Protein 8AGE (pdb70)

Foldseek 3Di:
DPVVVVVVVVVVVVLLVVLLVLLLVLQCQQCVPPHQAAFAFPLLVLLVLLVVPLVDDPVCSLQPWDCQELNVPTDRDNQADQCLLSVVLNVVQVCCCPVVVHNDDSSQSLQCLLSVCLSLLLVLQQLLLCLVPHNQLSSQLSSCSSQFQLQSLQRHRNNNDLVSCLSNLVSNLLSLLSVQQVPLDLVSLLVSLVSLLSNLSRDDVSLVVLQLSLVLLVVCVVVVNDDVSSVSNLLSNCVSNVVSSLVRSNCHCCCPVDDSNVSSVVSNVVSVVVVVVVVVVVPVLVCVPDPQFAFDDDVVLCLRFPPLSVLLVVLLVVLVVVPDSSSSSLNSQQVVLVVVCRRGVNSVSSNVSSSSSSSSRSVVVLCVLLVDDPDPPSVVVSCVVVVVVVVVVVVRSVSSSVSSNPPRNHGPQAVPCRDHFNLVVLVCLQPPHDQAAEEEEQQSCRSVSCSRNVGGYSHHDVPPDLVSNLLSLCLQQAFVVVVLVSCVVVVHWKYKFFECQQVQPQPGVLVCNLSSLVSNCVVPVPPGDSQQQAAPVGHRDQEPRTGPSVQRGNRNLQQCPCVLVVDPPRWGARNNPRYIHGPVRHDHDQFWAWDDAGPSRGMTMITGDDADPVRDHSVVVVVVVVDDDPCPDDPDDDPDDDDD/DDDDVRVVVVVVVVVVVVVVVVVVVVVCVVPVD/DVVVVVVVVVPDDDDDDPDDLVCLVVLLVVLVVVLCVLQVVLVVLVVDPDDDVVNVVSNVVSCVVSVVSVVSSVQSVCSNVPNHD/DCPVVVVVVVVVVVVVCVVDVVLVVLVVLLVVLVVQLVVLVVVCVVVVDCPPVLQSCLSNVLSVVLNVLSVQLSVCVVPNDDPADNVRSVVVSVVSNVVSVVVSVVSND/DADDQQKAWAAWEWEWAAQFLWIKIKIKTKMWGQAQDWDFKDKDWDDPVQLVFWDDKWKDFPPDDDTFDWAWDPVIGIIMTGHPDIDGNTDMGIMMIMTIGNDHFAWPQQADAQPDFTKGKDKAFQFDAGSHWYQWYWYKYANAQDKDWDPQDPDPQQAWDDDGRMIIHHTHGTGGHRPRDDMTMMMGTHFAWNKEFAEKEWEWEQDPVVQKIKIKIKTKIATRTRAYPPDDDVVVVVVCVVVVPPDRHHKDFKFKWQADFPKADKAKFFPPGGDPPWDDDGRIIMDGDPDIHGRGDIGIIMMMIMDGNVVFKDADPVDRFKIKGWAWQATTGDRYKYFKYKYKYWAFDPKDWDDWDDPDDFPDWDWDADADDQCPDRHTIIIITMHGIDTHPVRGGIIMTIIGGDVCSVPVRVVVVVVVVVVVVVVVVVVPPDDDDD/DWEKEKEWEQEPDDFADWDPDDDDDQQQHFPDWAWDPDDRTGMITTGGGADAQPDKWKWKADPVVPDTDTWAWDWDDDPPHIYTYTYDYHPVPDQQRVQVCLVDPDFTWMWIWGDDDPDDPSRTGTDTRITIGDDDNPHDPDDPYPPPDDDDDDDDDDDDDDDDDDDDVVVVVVVVVVVVVVVVVVVVCDVDVVPVPDLQDDDPLNVLVVLLVCLVVVLVVLVVVVVVPDDVVVSVVSNVVSCPVSVVSPVVSVVVRD/DEEEEDEVVPPHPVQLVVVVVVCVVLVDDYDYDYQVPDDDEDDQDDPNRGDHQEYEYAFAAADPRVCRHAALVNVVVCQVVQHFYEAEYFAVRHYDRVQVNVVVVFKHKDHHQKWKDAPPDPDPQFDKAKQPQFDDVLQPRDPDIAMATFGTFIWIAGDPDLFKFAGGFDAQRMWIDGPDPDDTPDHGRRTGQWIKGADLVGQIYIYGGGNPRSGPVRCPGRVPVVNSNVCLRSQQAFEKDKDDWAKAFPVRHRCVVPNAAAFGKMKTKIKMWTHGRPATAADDDFAWWKFKDDPHTPDIGTWDFDDDDRRITMTMDPIDTHHQDWFKIKIWTWDRDRSYRTDIDIDIGTHDYDDPVRDDDLVVDPVSPVVVVVVVVVVVVVVVVVVVVVPDDD/DVPVPDPVVVVVVVVLVVQLVVLPVVVCPVDVFAQFDADPVGDTDLFDFQADPDTHNSSSVVSSVLVVLLVVLVCCLVPNLVVCLVVPDPPPPDRVVSSVVSNVVSVVVNLVSVLVVLVSVCRHVVDDDCSSD/DDPDDD

GO terms:
  GO:0008250 oligosaccharyltransferase complex (C, IDA)
  GO:0004579 dolichyl-diphosphooligosaccharide-protein glycotransferase activity (F, IC)
  GO:0005783 endoplasmic reticulum (C, HDA)
  GO:0008250 oligosaccharyltransferase complex (C, IPI)
  GO:0006487 protein N-linked glycosylation (P, IPI)
  GO:0005789 endoplasmic reticulum membrane (C, EXP)
  GO:0004579 dolichyl-diphosphooligosaccharide-protein glycotransferase activity (F, EXP)
  GO:0005515 protein binding (F, IPI)

B-factor: mean 65.54, std 36.22, range [25.06, 151.24]

Nearest PDB structures (foldseek):
  8agc-assembly1_H  TM=9.892E-01  e=3.284E-19  Saccharomyces cerevisiae
  6ezn-assembly1_C  TM=9.845E-01  e=1.274E-16  Saccharomyces cerevisiae S288C
  6c26-assembly1_3  TM=9.675E-01  e=1.336E-13  Saccharomyces cerevisiae S288C
  7oci-assembly1_C  TM=8.495E-01  e=1.668E-05  Saccharomyces cerevisiae S288C
  8agb-assembly1_D  TM=9.969E-01  e=1.946E-13  Saccharomyces cerevisiae

Sequence (2100 aa):
SCVLSVFQTILKLVIFVAIFGAAISSRLFAVIKFESIIHEFDPWFNYRATKYLVNNSFYKFLNWFDDRTWYPLGRVTGGTLYPGLMTTSAFIWHALRNWLGLPIDIRNVCVLFAPLFSGVTAWATYEFTKEIKDASAGLLAAGFIAIVPGYISRSVAGSYDNEAIAITLLMVTFMFWIKAQKTGSIMHATCAALFYFYMVSAWGGYVFITNLIPLHVFLLILMGRYSSKLYSAYTTWYAIGTVASMQIPFVGFLPIRSNDHMAALGVFGLIQIVAFGDFVKGQIPIIASVSEHQPVSWPAFFFDTHFLIWLFPAGVFLLFLDLKDEHVFVIAYSVLCSYFAGVMVRLMLTLTPVICVSAAVALSKIFDIYLDFKKPAALLAKLIVSGSFIFYLYLFVFHSTWVTRTAYSSPSVVLPSLIDDFREAYYWLRMNSDEDSKVAAWWDYGYQIGGMADRTTLVDNNTWNNTHIAIVGKAMASPEEKSYEILKEHDVDYVLVIFGGLIGFGGDDINKFLWMIRISEGIWPEEIKERDFYTAEGEYRVDARASETMRNSLLYKMSYKDFPQLFNGGQATDRVRQQMITPLDVPPLDYFDEVFTSENWMVRIYQLKKDDAQGRTLRDVGELTRSSTKTRRSIKRPELGLRVMISDEQLNSLAITFGIVMMTLIVIYHAVDSTMSTYEQLYKEFHSSKSFQPFIHLDTQPKFAICGLIVTLAVLSSALFAVGSKSSYIKKLFFYTILSVIGSLFAGLTTVFASNSFGVYVDFQETFKTSKRAYFAQIEKYPKLKLIDTFCFFLVLLGVIQCTFIILIRDNFPFNAFLAGFIICVGQFVLLMSLRLQLCNSFPGISKNRAFAEFIVASLILHFVCLHFINYEPPATWENVDYKRTIDVSNAYISETIEITIKNIASEPATEYFTAFESGIFSKVSFFSAYFTNEATFLNSQLLAEIRYGIIQFPNAISPQEEVSLVIKSFYNTVGIPYPEHVGMSEEQHLLWETNRLPLSAYDTKKASFTLIGSSSFEEYHPPNDESLLGKANGNSFEFGPWEDIPRFSSNETLAIVYSHNAPLNQVVNLRRDIWLSHWASTIQFEEYYELTNKAAKLSKGFSRLELMKQIQTQNMRQTHFVTVLDMLLPEGATDHYFTDLVGLVSTSHAERDHFFIRPRFPIFGGWNYNFTVGWTNKLSDFLHVSSGSDEKFVASIPILNGPPDTVYDNVELSVFLPEGAEIFDIDSPVPFTNVSIETQKSYFDLNKGHVKLTFSYRNLISQVANGQVLIKYDYPKSSFFKKPLSIACYIFTALMGVFVLKTLNMNVHVSFPSTAGKSRVMIGKVEPRIGIDETVPTTITVEDPNEVIQVNFAIESTNKPFQNTLLIGLPNKNLEMAFEPEIKDNGKLSMYKYRIDLAKLDAALLQEASRSPEPIKATLILASSTAKPKENLFREILQLNLNFDVDHSDSSLVDKFGIKPEIHHIFHAEPKRVAKPIAVIFVLIIFITILSLIVTWLNSCAAAFNNIPTGVTAVYFLGFIATIVGFEVIFARYYLGTSIFETLFSSLYLGAPGLLTSTKFLRSFGRTLVLYDQSTEPLEEYSVYLKDLEQRNYKLEYLDINSTSTTVDLYDKEQRLFDNIIVFPTKGGKNLARQIPVKQLIKFFENEGNILCMSSPGAVPNTIRLFLNELGIYPSPKGHVIRDYFSPSSEELVVSSNHLLNKYVYNARKSEDFVFGESSAALLENREQIVPILNAPRTSFTESKGKCNSWTSGSQGFLVVGFQNLNNARLVWIGSSDFLKNKNQDSNQEFAKELLKWTFNEKSVIKSVHAVHSHADGTSYDEEPYKIKDKVIYSVGFSEWNGEEWLPHIADDIQFELRQVDPYYRLTLSPSGNDSETQYYTTGEFILPDRHGVFTFLTDYRKIGLSFTTDKDVKAIRHLANDEYPRSWEISNSWVYISAICGVIVAWIFFVVSFVTTSSFSIISSRIIWATLSTFFIICMISAYMFNQIRNTQLAGVGPKGEVMYFLPNEFQHQFAIETQVMVLIYGTLAALVVVLVKGIQFLRSHLYPETKKAYFIDAILASFCALFIYVFFAALTTVFTIKSPAYPFPLLYANATS

Radius of gyration: 46.89 Å; Cα contacts (8 Å, |Δi|>4): 3957; chains: 9; bounding box: 108×102×134 Å

Structure (mmCIF, N/CA/C/O backbone):
data_8AGE
#
_entry.id   8AGE
#
_cell.length_a   1.00
_cell.length_b   1.00
_cell.length_c   1.00
_cell.angle_alpha   90.00
_cell.angle_beta   90.00
_cell.angle_gamma   90.00
#
_symmetry.space_group_name_H-M   'P 1'
#
loop_
_entity.id
_entity.type
_entity.pdbx_description
1 polymer 'Dolichyl-diphosphooligosaccharide--protein glycosyltransferase subunit STT3'
2 polymer 'OST4 isoform 1'
3 polymer 'Dolichyl-diphosphooligosaccharide--protein glycosyltransferase subunit OST5'
4 polymer 'Dolichyl-diphosphooligosaccharide--protein glycosyltransferase subunit OST2'
5 polymer 'Dolichyl-diphosphooligosaccharide--protein glycosyltransferase subunit 1'
6 polymer 'Dolichyl-diphosphooligosaccharide--protein glycosyltransferase subunit 2'
7 polymer 'Dolichyl-diphosphooligosaccharide--protein glycosyltransferase subunit WBP1'
8 polymer 'OST3 isoform 1'
9 polymer PEPTIDE
10 branched alpha-D-mannopyranose-(1-2)-alpha-D-mannopyranose-(1-2)-alpha-D-mannopyranose-(1-3)-[alpha-D-mannopyranose-(1-6)]beta-D-mannopyranose-(1-4)-2-acetamido-2-deoxy-beta-D-glucopyranose-(1-4)-2-acetamido-2-deoxy-beta-D-glucopyranose
11 branched 2-acetamido-2-deoxy-beta-D-glucopyranose-(1-4)-2-acetamido-2-deoxy-beta-D-glucopyranose
12 non-polymer 'MANGANESE (II) ION'
13 non-polymer 1-PALMITOYL-2-LINOLEOYL-SN-GLYCERO-3-PHOSPHOCHOLINE
14 non-polymer PHOSPHATIDYLETHANOLAMINE
15 non-polymer "(2~{S},3~{R},4~{R},5~{S},6~{S})-2-(hydroxymethyl)-6-[(1~{S},2~{R},3~{R},4~{R},5'~{S},6~{S},7~{R},8~{S},9~{R},12~{R},13~{R},15~{S},16~{S},18~{R})-5',7,9,13-tetramethyl-3,15-bis(oxidanyl)spiro[5-oxapentacyclo[10.8.0.0^{2,9}.0^{4,8}.0^{13,18}]icosane-6,2'-oxane]-16-yl]oxy-oxane-3,4,5-triol"
16 non-polymer 2-acetamido-2-deoxy-beta-D-glucopyranose
17 non-polymer 2-[3,6-bis(dimethylamino)xanthen-9-yl]-5-methanoyl-benzoate
18 water water
#
loop_
_atom_site.group_PDB
_atom_site.id
_atom_site.type_symbol
_atom_site.label_atom_id
_atom_site.label_alt_id
_atom_site.label_comp_id
_atom_site.label_asym_id
_atom_site.label_entity_id
_atom_site.label_seq_id
_atom_site.pdbx_PDB_ins_code
_atom_site.Cartn_x
_atom_site.Cartn_y
_atom_site.Cartn_z
_atom_site.occupancy
_atom_site.B_iso_or_equiv
_atom_site.auth_seq_id
_atom_site.auth_comp_id
_atom_site.auth_asym_id
_atom_site.auth_atom_id
_atom_site.pdbx_PDB_model_num
ATOM 1 N N . SER A 1 6 ? 189.778 166.321 193.017 1.00 94.16 6 SER A N 1
ATOM 2 C CA . SER A 1 6 ? 190.739 167.279 192.484 1.00 94.16 6 SER A CA 1
ATOM 3 C C . SER A 1 6 ? 190.095 168.186 191.440 1.00 94.16 6 SER A C 1
ATOM 4 O O . SER A 1 6 ? 188.940 167.991 191.062 1.00 94.16 6 SER A O 1
ATOM 7 N N . CYS A 1 7 ? 190.852 169.180 190.982 1.00 87.72 7 CYS A N 1
ATOM 8 C CA . CYS A 1 7 ? 190.394 170.135 189.980 1.00 87.72 7 CYS A CA 1
ATOM 9 C C . CYS A 1 7 ? 191.048 169.942 188.622 1.00 87.72 7 CYS A C 1
ATOM 10 O O . CYS A 1 7 ? 190.385 170.093 187.596 1.00 87.72 7 CYS A O 1
ATOM 13 N N . VAL A 1 8 ? 192.343 169.617 188.598 1.00 78.36 8 VAL A N 1
ATOM 14 C CA . VAL A 1 8 ? 193.038 169.319 187.349 1.00 78.36 8 VAL A CA 1
ATOM 15 C C . VAL A 1 8 ? 192.414 168.115 186.654 1.00 78.36 8 VAL A C 1
ATOM 16 O O . VAL A 1 8 ? 192.385 168.042 185.419 1.00 78.36 8 VAL A O 1
ATOM 20 N N . LEU A 1 9 ? 191.873 167.176 187.432 1.00 70.20 9 LEU A N 1
ATOM 21 C CA . LEU A 1 9 ? 191.155 166.041 186.859 1.00 70.20 9 LEU A CA 1
ATOM 22 C C . LEU A 1 9 ? 189.950 166.485 186.038 1.00 70.20 9 LEU A C 1
ATOM 23 O O . LEU A 1 9 ? 189.714 165.962 184.944 1.00 70.20 9 LEU A O 1
ATOM 28 N N . SER A 1 10 ? 189.183 167.457 186.535 1.00 67.65 10 SER A N 1
ATOM 29 C CA . SER A 1 10 ? 188.010 167.908 185.792 1.00 67.65 10 SER A CA 1
ATOM 30 C C . SER A 1 10 ? 188.400 168.596 184.487 1.00 67.65 10 SER A C 1
ATOM 31 O O . SER A 1 10 ? 187.765 168.372 183.448 1.00 67.65 10 SER A O 1
ATOM 34 N N . VAL A 1 11 ? 189.435 169.437 184.515 1.00 62.80 11 VAL A N 1
ATOM 35 C CA . VAL A 1 11 ? 189.859 170.118 183.295 1.00 62.80 11 VAL A CA 1
ATOM 36 C C . VAL A 1 11 ? 190.393 169.109 182.287 1.00 62.80 11 VAL A C 1
ATOM 37 O O . VAL A 1 11 ? 190.118 169.200 181.080 1.00 62.80 11 VAL A O 1
ATOM 41 N N . PHE A 1 12 ? 191.156 168.123 182.769 1.00 58.59 12 PHE A N 1
ATOM 42 C CA . PHE A 1 12 ? 191.644 167.064 181.896 1.00 58.59 12 PHE A CA 1
ATOM 43 C C . PHE A 1 12 ? 190.491 166.307 181.253 1.00 58.59 12 PHE A C 1
ATOM 44 O O . PHE A 1 12 ? 190.514 166.032 180.048 1.00 58.59 12 PHE A O 1
ATOM 52 N N . GLN A 1 13 ? 189.463 165.980 182.039 1.00 55.52 13 GLN A N 1
ATOM 53 C CA . GLN A 1 13 ? 188.325 165.247 181.498 1.00 55.52 13 GLN A CA 1
ATOM 54 C C . GLN A 1 13 ? 187.564 166.073 180.469 1.00 55.52 13 GLN A C 1
ATOM 55 O O . GLN A 1 13 ? 187.116 165.539 179.449 1.00 55.52 13 GLN A O 1
ATOM 61 N N . THR A 1 14 ? 187.420 167.378 180.706 1.00 50.99 14 THR A N 1
ATOM 62 C CA . THR A 1 14 ? 186.718 168.225 179.745 1.00 50.99 14 THR A CA 1
ATOM 63 C C . THR A 1 14 ? 187.472 168.300 178.420 1.00 50.99 14 THR A C 1
ATOM 64 O O . THR A 1 14 ? 186.882 168.137 177.340 1.00 50.99 14 THR A O 1
ATOM 68 N N . ILE A 1 15 ? 188.784 168.543 178.484 1.00 48.83 15 ILE A N 1
ATOM 69 C CA . ILE A 1 15 ? 189.581 168.608 177.261 1.00 48.83 15 ILE A CA 1
ATOM 70 C C . ILE A 1 15 ? 189.536 167.275 176.525 1.00 48.83 15 ILE A C 1
ATOM 71 O O . ILE A 1 15 ? 189.409 167.227 175.290 1.00 48.83 15 ILE A O 1
ATOM 76 N N . LEU A 1 16 ? 189.626 166.171 177.271 1.00 44.72 16 LEU A N 1
ATOM 77 C CA . LEU A 1 16 ? 189.598 164.855 176.649 1.00 44.72 16 LEU A CA 1
ATOM 78 C C . LEU A 1 16 ? 188.262 164.596 175.970 1.00 44.72 16 LEU A C 1
ATOM 79 O O . LEU A 1 16 ? 188.220 164.042 174.868 1.00 44.72 16 LEU A O 1
ATOM 84 N N . LYS A 1 17 ? 187.159 164.998 176.605 1.00 42.52 17 LYS A N 1
ATOM 85 C CA . LYS A 1 17 ? 185.848 164.800 175.996 1.00 42.52 17 LYS A CA 1
ATOM 86 C C . LYS A 1 17 ? 185.708 165.609 174.714 1.00 42.52 17 LYS A C 1
ATOM 87 O O . LYS A 1 17 ? 185.136 165.130 173.726 1.00 42.52 17 LYS A O 1
ATOM 93 N N . LEU A 1 18 ? 186.233 166.835 174.704 1.00 43.37 18 LEU A N 1
ATOM 94 C CA . LEU A 1 18 ? 186.168 167.641 173.487 1.00 43.37 18 LEU A CA 1
ATOM 95 C C . LEU A 1 18 ? 186.944 166.983 172.349 1.00 43.37 18 LEU A C 1
ATOM 96 O O . LEU A 1 18 ? 186.446 166.873 171.217 1.00 43.37 18 LEU A O 1
ATOM 101 N N . VAL A 1 19 ? 188.165 166.523 172.635 1.00 39.46 19 VAL A N 1
ATOM 102 C CA . VAL A 1 19 ? 188.966 165.877 171.595 1.00 39.46 19 VAL A CA 1
ATOM 103 C C . VAL A 1 19 ? 188.289 164.596 171.113 1.00 39.46 19 VAL A C 1
ATOM 104 O O . VAL A 1 19 ? 188.279 164.289 169.910 1.00 39.46 19 VAL A O 1
ATOM 108 N N . ILE A 1 20 ? 187.704 163.836 172.040 1.00 39.28 20 ILE A N 1
ATOM 109 C CA . ILE A 1 20 ? 187.037 162.590 171.680 1.00 39.28 20 ILE A CA 1
ATOM 110 C C . ILE A 1 20 ? 185.857 162.860 170.760 1.00 39.28 20 ILE A C 1
ATOM 111 O O . ILE A 1 20 ? 185.645 162.142 169.776 1.00 39.28 20 ILE A O 1
ATOM 116 N N . PHE A 1 21 ? 185.071 163.897 171.054 1.00 37.80 21 PHE A N 1
ATOM 117 C CA . PHE A 1 21 ? 183.921 164.183 170.203 1.00 37.80 21 PHE A CA 1
ATOM 118 C C . PHE A 1 21 ? 184.346 164.696 168.833 1.00 37.80 21 PHE A C 1
ATOM 119 O O . PHE A 1 21 ? 183.683 164.400 167.828 1.00 37.80 21 PHE A O 1
ATOM 127 N N . VAL A 1 22 ? 185.458 165.432 168.763 1.00 37.97 22 VAL A N 1
ATOM 128 C CA . VAL A 1 22 ? 185.991 165.820 167.458 1.00 37.97 22 VAL A CA 1
ATOM 129 C C . VAL A 1 22 ? 186.344 164.579 166.645 1.00 37.97 22 VAL A C 1
ATOM 130 O O . VAL A 1 22 ? 185.992 164.460 165.461 1.00 37.97 22 VAL A O 1
ATOM 134 N N . ALA A 1 23 ? 187.035 163.626 167.278 1.00 36.50 23 ALA A N 1
ATOM 135 C CA . ALA A 1 23 ? 187.402 162.401 166.573 1.00 36.50 23 ALA A CA 1
ATOM 136 C C . ALA A 1 23 ? 186.172 161.598 166.167 1.00 36.50 23 ALA A C 1
ATOM 137 O O . ALA A 1 23 ? 186.166 160.969 165.104 1.00 36.50 23 ALA A O 1
ATOM 139 N N . ILE A 1 24 ? 185.121 161.626 166.987 1.00 37.39 24 ILE A N 1
ATOM 140 C CA . ILE A 1 24 ? 183.894 160.900 166.667 1.00 37.39 24 ILE A CA 1
ATOM 141 C C . ILE A 1 24 ? 183.241 161.481 165.419 1.00 37.39 24 ILE A C 1
ATOM 142 O O . ILE A 1 24 ? 182.842 160.747 164.505 1.00 37.39 24 ILE A O 1
ATOM 147 N N . PHE A 1 25 ? 183.111 162.809 165.370 1.00 39.24 25 PHE A N 1
ATOM 148 C CA . PHE A 1 25 ? 182.552 163.457 164.185 1.00 39.24 25 PHE A CA 1
ATOM 149 C C . PHE A 1 25 ? 183.369 163.123 162.943 1.00 39.24 25 PHE A C 1
ATOM 150 O O . PHE A 1 25 ? 182.815 162.780 161.886 1.00 39.24 25 PHE A O 1
ATOM 158 N N . GLY A 1 26 ? 184.696 163.221 163.055 1.00 37.73 26 GLY A N 1
ATOM 159 C CA . GLY A 1 26 ? 185.543 162.920 161.913 1.00 37.73 26 GLY A CA 1
ATOM 160 C C . GLY A 1 26 ? 185.363 161.499 161.418 1.00 37.73 26 GLY A C 1
ATOM 161 O O . GLY A 1 26 ? 185.225 161.259 160.214 1.00 37.73 26 GLY A O 1
ATOM 162 N N . ALA A 1 27 ? 185.359 160.536 162.343 1.00 36.46 27 ALA A N 1
ATOM 163 C CA . ALA A 1 27 ? 185.206 159.136 161.966 1.00 36.46 27 ALA A CA 1
ATOM 164 C C . ALA A 1 27 ? 183.872 158.897 161.277 1.00 36.46 27 ALA A C 1
ATOM 165 O O . ALA A 1 27 ? 183.811 158.239 160.232 1.00 36.46 27 ALA A O 1
ATOM 167 N N . ALA A 1 28 ? 182.791 159.440 161.842 1.00 34.97 28 ALA A N 1
ATOM 168 C CA . ALA A 1 28 ? 181.476 159.251 161.240 1.00 34.97 28 ALA A CA 1
ATOM 169 C C . ALA A 1 28 ? 181.440 159.773 159.809 1.00 34.97 28 ALA A C 1
ATOM 170 O O . ALA A 1 28 ? 181.058 159.049 158.878 1.00 34.97 28 ALA A O 1
ATOM 172 N N . ILE A 1 29 ? 181.874 161.018 159.603 1.00 36.39 29 ILE A N 1
ATOM 173 C CA . ILE A 1 29 ? 181.747 161.610 158.274 1.00 36.39 29 ILE A CA 1
ATOM 174 C C . ILE A 1 29 ? 182.650 160.898 157.269 1.00 36.39 29 ILE A C 1
ATOM 175 O O . ILE A 1 29 ? 182.239 160.619 156.130 1.00 36.39 29 ILE A O 1
ATOM 180 N N . SER A 1 30 ? 183.891 160.592 157.666 1.00 36.94 30 SER A N 1
ATOM 181 C CA . SER A 1 30 ? 184.787 159.881 156.763 1.00 36.94 30 SER A CA 1
ATOM 182 C C . SER A 1 30 ? 184.245 158.507 156.403 1.00 36.94 30 SER A C 1
ATOM 183 O O . SER A 1 30 ? 184.446 158.039 155.278 1.00 36.94 30 SER A O 1
ATOM 186 N N . SER A 1 31 ? 183.545 157.851 157.332 1.00 36.49 31 SER A N 1
ATOM 187 C CA . SER A 1 31 ? 182.943 156.564 157.011 1.00 36.49 31 SER A CA 1
ATOM 188 C C . SER A 1 31 ? 181.794 156.712 156.023 1.00 36.49 31 SER A C 1
ATOM 189 O O . SER A 1 31 ? 181.590 155.831 155.182 1.00 36.49 31 SER A O 1
ATOM 192 N N . ARG A 1 32 ? 181.030 157.804 156.105 1.00 35.20 32 ARG A N 1
ATOM 193 C CA . ARG A 1 32 ? 179.911 157.936 155.174 1.00 35.20 32 ARG A CA 1
ATOM 194 C C . ARG A 1 32 ? 180.330 158.382 153.776 1.00 35.20 32 ARG A C 1
ATOM 195 O O . ARG A 1 32 ? 179.595 158.119 152.820 1.00 35.20 32 ARG A O 1
ATOM 203 N N . LEU A 1 33 ? 181.473 159.054 153.626 1.00 36.15 33 LEU A N 1
ATOM 204 C CA . LEU A 1 33 ? 181.796 159.693 152.344 1.00 36.15 33 LEU A CA 1
ATOM 205 C C . LEU A 1 33 ? 182.283 158.739 151.238 1.00 36.15 33 LEU A C 1
ATOM 206 O O . LEU A 1 33 ? 182.748 159.229 150.201 1.00 36.15 33 LEU A O 1
ATOM 211 N N . PHE A 1 34 ? 182.159 157.418 151.392 1.00 37.26 34 PHE A N 1
ATOM 212 C CA . PHE A 1 34 ? 182.800 156.498 150.451 1.00 37.26 34 PHE A CA 1
ATOM 213 C C . PHE A 1 34 ? 182.179 156.569 149.059 1.00 37.26 34 PHE A C 1
ATOM 214 O O . PHE A 1 34 ? 182.893 156.670 148.052 1.00 37.26 34 PHE A O 1
ATOM 222 N N . ALA A 1 35 ? 180.849 156.526 148.979 1.00 38.67 35 ALA A N 1
ATOM 223 C CA . ALA A 1 35 ? 180.196 156.518 147.675 1.00 38.67 35 ALA A CA 1
ATOM 224 C C . ALA A 1 35 ? 180.314 157.864 146.977 1.00 38.67 35 ALA A C 1
ATOM 225 O O . ALA A 1 35 ? 180.391 157.914 145.746 1.00 38.67 35 ALA A O 1
ATOM 227 N N . VAL A 1 36 ? 180.328 158.961 147.735 1.00 37.61 36 VAL A N 1
ATOM 228 C CA . VAL A 1 36 ? 180.497 160.269 147.116 1.00 37.61 36 VAL A CA 1
ATOM 229 C C . VAL A 1 36 ? 181.915 160.418 146.584 1.00 37.61 36 VAL A C 1
ATOM 230 O O . VAL A 1 36 ? 182.133 161.012 145.521 1.00 37.61 36 VAL A O 1
ATOM 234 N N . ILE A 1 37 ? 182.902 159.875 147.300 1.00 39.87 37 ILE A N 1
ATOM 235 C CA . ILE A 1 37 ? 184.279 159.995 146.836 1.00 39.87 37 ILE A CA 1
ATOM 236 C C . ILE A 1 37 ? 184.517 159.113 145.617 1.00 39.87 37 ILE A C 1
ATOM 237 O O . ILE A 1 37 ? 185.254 159.491 144.698 1.00 39.87 37 ILE A O 1
ATOM 242 N N . LYS A 1 38 ? 183.878 157.943 145.563 1.00 43.91 38 LYS A N 1
ATOM 243 C CA . LYS A 1 38 ? 184.219 157.003 144.499 1.00 43.91 38 LYS A CA 1
ATOM 244 C C . LYS A 1 38 ? 183.566 157.378 143.173 1.00 43.91 38 LYS A C 1
ATOM 245 O O . LYS A 1 38 ? 184.257 157.569 142.167 1.00 43.91 38 LYS A O 1
ATOM 251 N N . PHE A 1 39 ? 182.237 157.482 143.140 1.00 43.15 39 PHE A N 1
ATOM 252 C CA . PHE A 1 39 ? 181.549 157.740 141.869 1.00 43.15 39 PHE A CA 1
ATOM 253 C C . PHE A 1 39 ? 181.303 159.228 141.641 1.00 43.15 39 PHE A C 1
ATOM 254 O O . PHE A 1 39 ? 181.899 159.833 140.746 1.00 43.15 39 PHE A O 1
ATOM 262 N N . GLU A 1 40 ? 180.452 159.831 142.468 1.00 39.82 40 GLU A N 1
ATOM 263 C CA . GLU A 1 40 ? 180.076 161.238 142.366 1.00 39.82 40 GLU A CA 1
ATOM 264 C C . GLU A 1 40 ? 179.069 161.524 143.472 1.00 39.82 40 GLU A C 1
ATOM 265 O O . GLU A 1 40 ? 178.628 160.618 144.183 1.00 39.82 40 GLU A O 1
ATOM 271 N N . SER A 1 41 ? 178.695 162.795 143.596 1.00 37.50 41 SER A N 1
ATOM 272 C CA . SER A 1 41 ? 177.654 163.205 144.535 1.00 37.50 41 SER A CA 1
ATOM 273 C C . SER A 1 41 ? 176.341 163.064 143.781 1.00 37.50 41 SER A C 1
ATOM 274 O O . SER A 1 41 ? 175.924 163.967 143.053 1.00 37.50 41 SER A O 1
ATOM 277 N N . ILE A 1 42 ? 175.684 161.919 143.967 1.00 37.88 42 ILE A N 1
ATOM 278 C CA . ILE A 1 42 ? 174.470 161.568 143.247 1.00 37.88 42 ILE A CA 1
ATOM 279 C C . ILE A 1 42 ? 173.477 160.902 144.190 1.00 37.88 42 ILE A C 1
ATOM 280 O O . ILE A 1 42 ? 173.835 160.356 145.235 1.00 37.88 42 ILE A O 1
ATOM 285 N N . ILE A 1 43 ? 172.218 160.979 143.803 1.00 36.17 43 ILE A N 1
ATOM 286 C CA . ILE A 1 43 ? 171.091 160.425 144.541 1.00 36.17 43 ILE A CA 1
ATOM 287 C C . ILE A 1 43 ? 171.052 158.916 144.325 1.00 36.17 43 ILE A C 1
ATOM 288 O O . ILE A 1 43 ? 171.294 158.407 143.225 1.00 36.17 43 ILE A O 1
ATOM 293 N N . HIS A 1 44 ? 170.730 158.213 145.396 1.00 37.20 44 HIS A N 1
ATOM 294 C CA . HIS A 1 44 ? 170.764 156.779 145.639 1.00 37.20 44 HIS A CA 1
ATOM 295 C C . HIS A 1 44 ? 169.365 156.194 145.493 1.00 37.20 44 HIS A C 1
ATOM 296 O O . HIS A 1 44 ? 168.382 156.918 145.344 1.00 37.20 44 HIS A O 1
ATOM 303 N N . GLU A 1 45 ? 169.298 154.863 145.621 1.00 40.30 45 GLU A N 1
ATOM 304 C CA . GLU A 1 45 ? 168.100 154.021 145.575 1.00 40.30 45 GLU A CA 1
ATOM 305 C C . GLU A 1 45 ? 166.808 154.676 145.093 1.00 40.30 45 GLU A C 1
ATOM 306 O O . GLU A 1 45 ? 166.839 155.390 144.088 1.00 40.30 45 GLU A O 1
ATOM 312 N N . PHE A 1 46 ? 165.654 154.373 145.676 1.00 37.47 46 PHE A N 1
ATOM 313 C CA . PHE A 1 46 ? 164.395 154.809 145.079 1.00 37.47 46 PHE A CA 1
ATOM 314 C C . PHE A 1 46 ? 163.634 155.828 145.914 1.00 37.47 46 PHE A C 1
ATOM 315 O O . PHE A 1 46 ? 163.257 156.865 145.362 1.00 37.47 46 PHE A O 1
ATOM 323 N N . ASP A 1 47 ? 163.356 155.593 147.187 1.00 40.16 47 ASP A N 1
ATOM 324 C CA . ASP A 1 47 ? 162.595 156.599 147.923 1.00 40.16 47 ASP A CA 1
ATOM 325 C C . ASP A 1 47 ? 163.335 157.936 147.997 1.00 40.16 47 ASP A C 1
ATOM 326 O O . ASP A 1 47 ? 162.667 158.985 147.880 1.00 40.16 47 ASP A O 1
ATOM 331 N N . PRO A 1 48 ? 164.671 157.993 148.231 1.00 33.36 48 PRO A N 1
ATOM 332 C CA . PRO A 1 48 ? 165.361 159.289 148.186 1.00 33.36 48 PRO A CA 1
ATOM 333 C C . PRO A 1 48 ? 165.061 160.128 146.949 1.00 33.36 48 PRO A C 1
ATOM 334 O O . PRO A 1 48 ? 165.173 161.350 147.017 1.00 33.36 48 PRO A O 1
ATOM 338 N N . TRP A 1 49 ? 164.666 159.519 145.826 1.00 31.92 49 TRP A N 1
ATOM 339 C CA . TRP A 1 49 ? 164.384 160.314 144.630 1.00 31.92 49 TRP A CA 1
ATOM 340 C C . TRP A 1 49 ? 163.090 161.102 144.776 1.00 31.92 49 TRP A C 1
ATOM 341 O O . TRP A 1 49 ? 163.023 162.278 144.396 1.00 31.92 49 TRP A O 1
ATOM 352 N N . PHE A 1 50 ? 162.065 160.488 145.363 1.00 31.19 50 PHE A N 1
ATOM 353 C CA . PHE A 1 50 ? 160.861 161.243 145.678 1.00 31.19 50 PHE A CA 1
ATOM 354 C C . PHE A 1 50 ? 161.147 162.300 146.731 1.00 31.19 50 PHE A C 1
ATOM 355 O O . PHE A 1 50 ? 160.645 163.427 146.638 1.00 31.19 50 PHE A O 1
ATOM 363 N N . ASN A 1 51 ? 161.946 161.956 147.745 1.00 31.40 51 ASN A N 1
ATOM 364 C CA . ASN A 1 51 ? 162.294 162.955 148.752 1.00 31.40 51 ASN A CA 1
ATOM 365 C C . ASN A 1 51 ? 163.006 164.149 148.123 1.00 31.40 51 ASN A C 1
ATOM 366 O O . ASN A 1 51 ? 162.728 165.304 148.467 1.00 31.40 51 ASN A O 1
ATOM 371 N N . TYR A 1 52 ? 163.904 163.888 147.173 1.00 31.11 52 TYR A N 1
ATOM 372 C CA . TYR A 1 52 ? 164.670 164.949 146.531 1.00 31.11 52 TYR A CA 1
ATOM 373 C C . TYR A 1 52 ? 163.792 165.800 145.623 1.00 31.11 52 TYR A C 1
ATOM 374 O O . TYR A 1 52 ? 163.951 167.025 145.569 1.00 31.11 52 TYR A O 1
ATOM 383 N N . ARG A 1 53 ? 162.831 165.180 144.934 1.00 32.42 53 ARG A N 1
ATOM 384 C CA . ARG A 1 53 ? 161.951 165.962 144.072 1.00 32.42 53 ARG A CA 1
ATOM 385 C C . ARG A 1 53 ? 160.976 166.797 144.891 1.00 32.42 53 ARG A C 1
ATOM 386 O O . ARG A 1 53 ? 160.649 167.927 144.505 1.00 32.42 53 ARG A O 1
ATOM 394 N N . ALA A 1 54 ? 160.596 166.312 146.073 1.00 31.44 54 ALA A N 1
ATOM 395 C CA . ALA A 1 54 ? 159.755 167.111 146.957 1.00 31.44 54 ALA A CA 1
ATOM 396 C C . ALA A 1 54 ? 160.537 168.271 147.555 1.00 31.44 54 ALA A C 1
ATOM 397 O O . ALA A 1 54 ? 160.007 169.381 147.680 1.00 31.44 54 ALA A O 1
ATOM 399 N N . THR A 1 55 ? 161.797 168.043 147.929 1.00 33.06 55 THR A N 1
ATOM 400 C CA . THR A 1 55 ? 162.601 169.140 148.458 1.00 33.06 55 THR A CA 1
ATOM 401 C C . THR A 1 55 ? 162.854 170.198 147.389 1.00 33.06 55 THR A C 1
ATOM 402 O O . THR A 1 55 ? 162.833 171.400 147.681 1.00 33.06 55 THR A O 1
ATOM 406 N N . LYS A 1 56 ? 163.102 169.774 146.146 1.00 32.14 56 LYS A N 1
ATOM 407 C CA . LYS A 1 56 ? 163.230 170.733 145.052 1.00 32.14 56 LYS A CA 1
ATOM 408 C C . LYS A 1 56 ? 161.953 171.545 144.880 1.00 32.14 56 LYS A C 1
ATOM 409 O O . LYS A 1 56 ? 161.999 172.772 144.723 1.00 32.14 56 LYS A O 1
ATOM 415 N N . TYR A 1 57 ? 160.798 170.873 144.890 1.00 31.06 57 TYR A N 1
ATOM 416 C CA . TYR A 1 57 ? 159.540 171.598 144.749 1.00 31.06 57 TYR A CA 1
ATOM 417 C C . TYR A 1 57 ? 159.347 172.590 145.889 1.00 31.06 57 TYR A C 1
ATOM 418 O O . TYR A 1 57 ? 158.800 173.678 145.686 1.00 31.06 57 TYR A O 1
ATOM 427 N N . LEU A 1 58 ? 159.789 172.233 147.096 1.00 31.20 58 LEU A N 1
ATOM 428 C CA . LEU A 1 58 ? 159.646 173.150 148.222 1.00 31.20 58 LEU A CA 1
ATOM 429 C C . LEU A 1 58 ? 160.555 174.361 148.063 1.00 31.20 58 LEU A C 1
ATOM 430 O O . LEU A 1 58 ? 160.136 175.492 148.327 1.00 31.20 58 LEU A O 1
ATOM 435 N N . VAL A 1 59 ? 161.802 174.153 147.637 1.00 32.26 59 VAL A N 1
ATOM 436 C CA . VAL A 1 59 ? 162.731 175.278 147.585 1.00 32.26 59 VAL A CA 1
ATOM 437 C C . VAL A 1 59 ? 162.489 176.166 146.372 1.00 32.26 59 VAL A C 1
ATOM 438 O O . VAL A 1 59 ? 162.912 177.327 146.376 1.00 32.26 59 VAL A O 1
ATOM 442 N N . ASN A 1 60 ? 161.826 175.662 145.330 1.00 33.91 60 ASN A N 1
ATOM 443 C CA . ASN A 1 60 ? 161.507 176.518 144.192 1.00 33.91 60 ASN A CA 1
ATOM 444 C C . ASN A 1 60 ? 160.227 177.310 144.435 1.00 33.91 60 ASN A C 1
ATOM 445 O O . ASN A 1 60 ? 160.176 178.517 144.176 1.00 33.91 60 ASN A O 1
ATOM 450 N N . ASN A 1 61 ? 159.185 176.648 144.926 1.00 34.10 61 ASN A N 1
ATOM 451 C CA . ASN A 1 61 ? 157.934 177.296 145.288 1.00 34.10 61 ASN A CA 1
ATOM 452 C C . ASN A 1 61 ? 157.969 177.697 146.762 1.00 34.10 61 ASN A C 1
ATOM 453 O O . ASN A 1 61 ? 159.027 177.731 147.392 1.00 34.10 61 ASN A O 1
ATOM 458 N N . SER A 1 62 ? 156.815 178.045 147.322 1.00 35.05 62 SER A N 1
ATOM 459 C CA . SER A 1 62 ? 156.720 178.460 148.711 1.00 35.05 62 SER A CA 1
ATOM 460 C C . SER A 1 62 ? 156.320 177.289 149.606 1.00 35.05 62 SER A C 1
ATOM 461 O O . SER A 1 62 ? 156.142 176.154 149.160 1.00 35.05 62 SER A O 1
ATOM 464 N N . PHE A 1 63 ? 156.188 177.580 150.903 1.00 37.36 63 PHE A N 1
ATOM 465 C CA . PHE A 1 63 ? 155.734 176.580 151.865 1.00 37.36 63 PHE A CA 1
ATOM 466 C C . PHE A 1 63 ? 154.252 176.279 151.687 1.00 37.36 63 PHE A C 1
ATOM 467 O O . PHE A 1 63 ? 153.821 175.127 151.828 1.00 37.36 63 PHE A O 1
ATOM 475 N N . TYR A 1 64 ? 153.456 177.308 151.388 1.00 38.89 64 TYR A N 1
ATOM 476 C CA . TYR A 1 64 ? 152.031 177.112 151.159 1.00 38.89 64 TYR A CA 1
ATOM 477 C C . TYR A 1 64 ? 151.788 176.205 149.962 1.00 38.89 64 TYR A C 1
ATOM 478 O O . TYR A 1 64 ? 150.930 175.317 150.010 1.00 38.89 64 TYR A O 1
ATOM 487 N N . LYS A 1 65 ? 152.536 176.411 148.877 1.00 37.30 65 LYS A N 1
ATOM 488 C CA . LYS A 1 65 ? 152.381 175.564 147.700 1.00 37.30 65 LYS A CA 1
ATOM 489 C C . LYS A 1 65 ? 152.833 174.137 147.973 1.00 37.30 65 LYS A C 1
ATOM 490 O O . LYS A 1 65 ? 152.268 173.192 147.414 1.00 37.30 65 LYS A O 1
ATOM 496 N N . PHE A 1 66 ? 153.845 173.963 148.823 1.00 33.41 66 PHE A N 1
ATOM 497 C CA . PHE A 1 66 ? 154.326 172.625 149.141 1.00 33.41 66 PHE A CA 1
ATOM 498 C C . PHE A 1 66 ? 153.323 171.864 149.997 1.00 33.41 66 PHE A C 1
ATOM 499 O O . PHE A 1 66 ? 153.073 170.677 149.760 1.00 33.41 66 PHE A O 1
ATOM 507 N N . LEU A 1 67 ? 152.736 172.526 150.997 1.00 36.91 67 LEU A N 1
ATOM 508 C CA . LEU A 1 67 ? 151.777 171.844 151.857 1.00 36.91 67 LEU A CA 1
ATOM 509 C C . LEU A 1 67 ? 150.466 171.547 151.144 1.00 36.91 67 LEU A C 1
ATOM 510 O O . LEU A 1 67 ? 149.706 170.690 151.604 1.00 36.91 67 LEU A O 1
ATOM 515 N N . ASN A 1 68 ? 150.187 172.228 150.036 1.00 38.45 68 ASN A N 1
ATOM 516 C CA . ASN A 1 68 ? 148.967 172.029 149.264 1.00 38.45 68 ASN A CA 1
ATOM 517 C C . ASN A 1 68 ? 149.292 171.480 147.882 1.00 38.45 68 ASN A C 1
ATOM 518 O O . ASN A 1 68 ? 148.605 171.777 146.905 1.00 38.45 68 ASN A O 1
ATOM 523 N N . TRP A 1 69 ? 150.343 170.673 147.796 1.00 32.62 69 TRP A N 1
ATOM 524 C CA . TRP A 1 69 ? 150.851 170.202 146.519 1.00 32.62 69 TRP A CA 1
ATOM 525 C C . TRP A 1 69 ? 149.963 169.095 145.969 1.00 32.62 69 TRP A C 1
ATOM 526 O O . TRP A 1 69 ? 149.703 168.097 146.648 1.00 32.62 69 TRP A O 1
ATOM 537 N N . PHE A 1 70 ? 149.490 169.282 144.740 1.00 31.86 70 PHE A N 1
ATOM 538 C CA . PHE A 1 70 ? 148.810 168.242 143.976 1.00 31.86 70 PHE A CA 1
ATOM 539 C C . PHE A 1 70 ? 149.550 168.100 142.655 1.00 31.86 70 PHE A C 1
ATOM 540 O O . PHE A 1 70 ? 149.541 169.024 141.834 1.00 31.86 70 PHE A O 1
ATOM 548 N N . ASP A 1 71 ? 150.194 166.957 142.445 1.00 36.65 71 ASP A N 1
ATOM 549 C CA . ASP A 1 71 ? 150.960 166.719 141.231 1.00 36.65 71 ASP A CA 1
ATOM 550 C C . ASP A 1 71 ? 150.194 165.780 140.312 1.00 36.65 71 ASP A C 1
ATOM 551 O O . ASP A 1 71 ? 149.687 164.744 140.753 1.00 36.65 71 ASP A O 1
ATOM 556 N N . ASP A 1 72 ? 150.115 166.152 139.036 1.00 37.57 72 ASP A N 1
ATOM 557 C CA . ASP A 1 72 ? 149.468 165.353 138.008 1.00 37.57 72 ASP A CA 1
ATOM 558 C C . ASP A 1 72 ? 150.469 164.574 137.167 1.00 37.57 72 ASP A C 1
ATOM 559 O O . ASP A 1 72 ? 150.156 164.192 136.035 1.00 37.57 72 ASP A O 1
ATOM 564 N N . ARG A 1 73 ? 151.669 164.338 137.695 1.00 38.52 73 ARG A N 1
ATOM 565 C CA . ARG A 1 73 ? 152.712 163.610 136.988 1.00 38.52 73 ARG A CA 1
ATOM 566 C C . ARG A 1 73 ? 152.994 162.250 137.611 1.00 38.52 73 ARG A C 1
ATOM 567 O O . ARG A 1 73 ? 153.955 161.585 137.216 1.00 38.52 73 ARG A O 1
ATOM 575 N N . THR A 1 74 ? 152.182 161.827 138.575 1.00 46.73 74 THR A N 1
ATOM 576 C CA . THR A 1 74 ? 152.306 160.519 139.197 1.00 46.73 74 THR A CA 1
ATOM 577 C C . THR A 1 74 ? 150.916 159.919 139.320 1.00 46.73 74 THR A C 1
ATOM 578 O O . THR A 1 74 ? 149.958 160.632 139.627 1.00 46.73 74 THR A O 1
ATOM 582 N N . TRP A 1 75 ? 150.811 158.615 139.076 1.00 56.76 75 TRP A N 1
ATOM 583 C CA . TRP A 1 75 ? 149.530 157.912 139.080 1.00 56.76 75 TRP A CA 1
ATOM 584 C C . TRP A 1 75 ? 148.554 158.590 138.122 1.00 56.76 75 TRP A C 1
ATOM 585 O O . TRP A 1 75 ? 147.503 159.093 138.516 1.00 56.76 75 TRP A O 1
ATOM 596 N N . TYR A 1 76 ? 148.920 158.567 136.838 1.00 46.60 76 TYR A N 1
ATOM 597 C CA . TYR A 1 76 ? 148.491 159.551 135.848 1.00 46.60 76 TYR A CA 1
ATOM 598 C C . TYR A 1 76 ? 147.001 159.886 135.902 1.00 46.60 76 TYR A C 1
ATOM 599 O O . TYR A 1 76 ? 146.662 161.046 136.166 1.00 46.60 76 TYR A O 1
ATOM 608 N N . PRO A 1 77 ? 146.078 158.947 135.666 1.00 39.87 77 PRO A N 1
ATOM 609 C CA . PRO A 1 77 ? 144.666 159.349 135.610 1.00 39.87 77 PRO A CA 1
ATOM 610 C C . PRO A 1 77 ? 144.128 159.814 136.948 1.00 39.87 77 PRO A C 1
ATOM 611 O O . PRO A 1 77 ? 143.149 160.567 136.975 1.00 39.87 77 PRO A O 1
ATOM 615 N N . LEU A 1 78 ? 144.751 159.411 138.052 1.00 34.45 78 LEU A N 1
ATOM 616 C CA . LEU A 1 78 ? 144.251 159.704 139.386 1.00 34.45 78 LEU A CA 1
ATOM 617 C C . LEU A 1 78 ? 144.963 160.866 140.055 1.00 34.45 78 LEU A C 1
ATOM 618 O O . LEU A 1 78 ? 144.348 161.572 140.858 1.00 34.45 78 LEU A O 1
ATOM 623 N N . GLY A 1 79 ? 146.234 161.082 139.748 1.00 40.11 79 GLY A N 1
ATOM 624 C CA . GLY A 1 79 ? 147.026 162.051 140.476 1.00 40.11 79 GLY A CA 1
ATOM 625 C C . GLY A 1 79 ? 147.241 161.615 141.914 1.00 40.11 79 GLY A C 1
ATOM 626 O O . GLY A 1 79 ? 146.820 160.548 142.350 1.00 40.11 79 GLY A O 1
ATOM 627 N N . ARG A 1 80 ? 147.922 162.475 142.663 1.00 34.45 80 ARG A N 1
ATOM 628 C CA . ARG A 1 80 ? 148.185 162.199 144.068 1.00 34.45 80 ARG A CA 1
ATOM 629 C C . ARG A 1 80 ? 148.160 163.501 144.850 1.00 34.45 80 ARG A C 1
ATOM 630 O O . ARG A 1 80 ? 148.833 164.463 144.472 1.00 34.45 80 ARG A O 1
ATOM 638 N N . VAL A 1 81 ? 147.384 163.531 145.932 1.00 34.16 81 VAL A N 1
ATOM 639 C CA . VAL A 1 81 ? 147.423 164.654 146.864 1.00 34.16 81 VAL A CA 1
ATOM 640 C C . VAL A 1 81 ? 148.677 164.470 147.713 1.00 34.16 81 VAL A C 1
ATOM 641 O O . VAL A 1 81 ? 148.671 163.739 148.704 1.00 34.16 81 VAL A O 1
ATOM 645 N N . THR A 1 82 ? 149.763 165.130 147.317 1.00 34.59 82 THR A N 1
ATOM 646 C CA . THR A 1 82 ? 151.053 164.922 147.956 1.00 34.59 82 THR A CA 1
ATOM 647 C C . THR A 1 82 ? 151.181 165.671 149.273 1.00 34.59 82 THR A C 1
ATOM 648 O O . THR A 1 82 ? 152.010 165.295 150.105 1.00 34.59 82 THR A O 1
ATOM 652 N N . GLY A 1 83 ? 150.374 166.710 149.486 1.00 35.48 83 GLY A N 1
ATOM 653 C CA . GLY A 1 83 ? 150.470 167.460 150.726 1.00 35.48 83 GLY A CA 1
ATOM 654 C C . GLY A 1 83 ? 150.041 166.655 151.938 1.00 35.48 83 GLY A C 1
ATOM 655 O O . GLY A 1 83 ? 150.718 166.658 152.969 1.00 35.48 83 GLY A O 1
ATOM 656 N N . GLY A 1 84 ? 148.917 165.956 151.832 1.00 33.57 84 GLY A N 1
ATOM 657 C CA . GLY A 1 84 ? 148.356 165.218 152.942 1.00 33.57 84 GLY A CA 1
ATOM 658 C C . GLY A 1 84 ? 148.637 163.733 152.959 1.00 33.57 84 GLY A C 1
ATOM 659 O O . GLY A 1 84 ? 147.988 163.006 153.720 1.00 33.57 84 GLY A O 1
ATOM 660 N N . THR A 1 85 ? 149.568 163.251 152.143 1.00 34.89 85 THR A N 1
ATOM 661 C CA . THR A 1 85 ? 149.987 161.853 152.134 1.00 34.89 85 THR A CA 1
ATOM 662 C C . THR A 1 85 ? 151.505 161.772 152.145 1.00 34.89 85 THR A C 1
ATOM 663 O O . THR A 1 85 ? 152.124 161.024 151.387 1.00 34.89 85 THR A O 1
ATOM 667 N N . LEU A 1 86 ? 152.128 162.554 153.022 1.00 35.50 86 LEU A N 1
ATOM 668 C CA . LEU A 1 86 ? 153.575 162.695 153.023 1.00 35.50 86 LEU A CA 1
ATOM 669 C C . LEU A 1 86 ? 154.021 163.205 154.385 1.00 35.50 86 LEU A C 1
ATOM 670 O O . LEU A 1 86 ? 153.300 163.955 155.047 1.00 35.50 86 LEU A O 1
ATOM 675 N N . TYR A 1 87 ? 155.219 162.787 154.797 1.00 35.13 87 TYR A N 1
ATOM 676 C CA . TYR A 1 87 ? 155.804 163.222 156.057 1.00 35.13 87 TYR A CA 1
ATOM 677 C C . TYR A 1 87 ? 156.758 164.377 155.783 1.00 35.13 87 TYR A C 1
ATOM 678 O O . TYR A 1 87 ? 157.884 164.148 155.318 1.00 35.13 87 TYR A O 1
ATOM 687 N N . PRO A 1 88 ? 156.376 165.622 156.068 1.00 34.70 88 PRO A N 1
ATOM 688 C CA . PRO A 1 88 ? 157.125 166.768 155.540 1.00 34.70 88 PRO A CA 1
ATOM 689 C C . PRO A 1 88 ? 158.280 167.240 156.410 1.00 34.70 88 PRO A C 1
ATOM 690 O O . PRO A 1 88 ? 158.780 168.350 156.210 1.00 34.70 88 PRO A O 1
ATOM 694 N N . GLY A 1 89 ? 158.725 166.425 157.366 1.00 35.06 89 GLY A N 1
ATOM 695 C CA . GLY A 1 89 ? 159.770 166.877 158.271 1.00 35.06 89 GLY A CA 1
ATOM 696 C C . GLY A 1 89 ? 161.146 166.906 157.633 1.00 35.06 89 GLY A C 1
ATOM 697 O O . GLY A 1 89 ? 161.911 167.856 157.830 1.00 35.06 89 GLY A O 1
ATOM 698 N N . LEU A 1 90 ? 161.474 165.879 156.849 1.00 34.24 90 LEU A N 1
ATOM 699 C CA . LEU A 1 90 ? 162.788 165.801 156.217 1.00 34.24 90 LEU A CA 1
ATOM 700 C C . LEU A 1 90 ? 162.982 166.920 155.201 1.00 34.24 90 LEU A C 1
ATOM 701 O O . LEU A 1 90 ? 164.020 167.594 155.193 1.00 34.24 90 LEU A O 1
ATOM 706 N N . MET A 1 91 ? 161.989 167.134 154.335 1.00 34.40 91 MET A N 1
ATOM 707 C CA . MET A 1 91 ? 162.094 168.189 153.332 1.00 34.40 91 MET A CA 1
ATOM 708 C C . MET A 1 91 ? 162.155 169.561 153.984 1.00 34.40 91 MET A C 1
ATOM 709 O O . MET A 1 91 ? 162.905 170.435 153.539 1.00 34.40 91 MET A O 1
ATOM 714 N N . THR A 1 92 ? 161.379 169.763 155.049 1.00 36.01 92 THR A N 1
ATOM 715 C CA . THR A 1 92 ? 161.388 171.046 155.739 1.00 36.01 92 THR A CA 1
ATOM 716 C C . THR A 1 92 ? 162.739 171.316 156.386 1.00 36.01 92 THR A C 1
ATOM 717 O O . THR A 1 92 ? 163.260 172.433 156.302 1.00 36.01 92 THR A O 1
ATOM 721 N N . THR A 1 93 ? 163.334 170.300 157.016 1.00 35.33 93 THR A N 1
ATOM 722 C CA . THR A 1 93 ? 164.649 170.487 157.619 1.00 35.33 93 THR A CA 1
ATOM 723 C C . THR A 1 93 ? 165.714 170.756 156.563 1.00 35.33 93 THR A C 1
ATOM 724 O O . THR A 1 93 ? 166.571 171.630 156.747 1.00 35.33 93 THR A O 1
ATOM 728 N N . SER A 1 94 ? 165.677 170.018 155.449 1.00 34.03 94 SER A N 1
ATOM 729 C CA . SER A 1 94 ? 166.642 170.258 154.381 1.00 34.03 94 SER A CA 1
ATOM 730 C C . SER A 1 94 ? 166.505 171.665 153.820 1.00 34.03 94 SER A C 1
ATOM 731 O O . SER A 1 94 ? 167.509 172.343 153.574 1.00 34.03 94 SER A O 1
ATOM 734 N N . ALA A 1 95 ? 165.270 172.127 153.616 1.00 33.98 95 ALA A N 1
ATOM 735 C CA . ALA A 1 95 ? 165.066 173.459 153.063 1.00 33.98 95 ALA A CA 1
ATOM 736 C C . ALA A 1 95 ? 165.495 174.538 154.047 1.00 33.98 95 ALA A C 1
ATOM 737 O O . ALA A 1 95 ? 166.031 175.575 153.643 1.00 33.98 95 ALA A O 1
ATOM 739 N N . PHE A 1 96 ? 165.282 174.310 155.345 1.00 35.35 96 PHE A N 1
ATOM 740 C CA . PHE A 1 96 ? 165.748 175.273 156.337 1.00 35.35 96 PHE A CA 1
ATOM 741 C C . PHE A 1 96 ? 167.268 175.351 156.360 1.00 35.35 96 PHE A C 1
ATOM 742 O O . PHE A 1 96 ? 167.835 176.445 156.452 1.00 35.35 96 PHE A O 1
ATOM 750 N N . ILE A 1 97 ? 167.944 174.204 156.278 1.00 33.80 97 ILE A N 1
ATOM 751 C CA . ILE A 1 97 ? 169.405 174.211 156.242 1.00 33.80 97 ILE A CA 1
ATOM 752 C C . ILE A 1 97 ? 169.905 174.918 154.988 1.00 33.80 97 ILE A C 1
ATOM 753 O O . ILE A 1 97 ? 170.862 175.701 155.036 1.00 33.80 97 ILE A O 1
ATOM 758 N N . TRP A 1 98 ? 169.256 174.663 153.849 1.00 34.13 98 TRP A N 1
ATOM 759 C CA . TRP A 1 98 ? 169.609 175.340 152.603 1.00 34.13 98 TRP A CA 1
ATOM 760 C C . TRP A 1 98 ? 169.479 176.853 152.741 1.00 34.13 98 TRP A C 1
ATOM 761 O O . TRP A 1 98 ? 170.401 177.603 152.399 1.00 34.13 98 TRP A O 1
ATOM 772 N N . HIS A 1 99 ? 168.334 177.316 153.246 1.00 37.74 99 HIS A N 1
ATOM 773 C CA . HIS A 1 99 ? 168.104 178.747 153.413 1.00 37.74 99 HIS A CA 1
ATOM 774 C C . HIS A 1 99 ? 169.108 179.372 154.374 1.00 37.74 99 HIS A C 1
ATOM 775 O O . HIS A 1 99 ? 169.618 180.470 154.122 1.00 37.74 99 HIS A O 1
ATOM 782 N N . ALA A 1 100 ? 169.403 178.691 155.483 1.00 38.10 100 ALA A N 1
ATOM 783 C CA . ALA A 1 100 ? 170.331 179.244 156.464 1.00 38.10 100 ALA A CA 1
ATOM 784 C C . ALA A 1 100 ? 171.746 179.324 155.912 1.00 38.10 100 ALA A C 1
ATOM 785 O O . ALA A 1 100 ? 172.467 180.290 156.184 1.00 38.10 100 ALA A O 1
ATOM 787 N N . LEU A 1 101 ? 172.169 178.321 155.141 1.00 36.21 101 LEU A N 1
ATOM 788 C CA . LEU A 1 101 ? 173.481 178.393 154.508 1.00 36.21 101 LEU A CA 1
ATOM 789 C C . LEU A 1 101 ? 173.530 179.508 153.475 1.00 36.21 101 LEU A C 1
ATOM 790 O O . LEU A 1 101 ? 174.550 180.192 153.337 1.00 36.21 101 LEU A O 1
ATOM 795 N N . ARG A 1 102 ? 172.437 179.707 152.742 1.00 36.46 102 ARG A N 1
ATOM 796 C CA . ARG A 1 102 ? 172.447 180.659 151.641 1.00 36.46 102 ARG A CA 1
ATOM 797 C C . ARG A 1 102 ? 172.355 182.106 152.109 1.00 36.46 102 ARG A C 1
ATOM 798 O O . ARG A 1 102 ? 172.959 182.987 151.488 1.00 36.46 102 ARG A O 1
ATOM 806 N N . ASN A 1 103 ? 171.634 182.382 153.198 1.00 41.89 103 ASN A N 1
ATOM 807 C CA . ASN A 1 103 ? 171.383 183.763 153.594 1.00 41.89 103 ASN A CA 1
ATOM 808 C C . ASN A 1 103 ? 172.094 184.209 154.862 1.00 41.89 103 ASN A C 1
ATOM 809 O O . ASN A 1 103 ? 172.332 185.406 155.018 1.00 41.89 103 ASN A O 1
ATOM 814 N N . TRP A 1 104 ? 172.439 183.303 155.775 1.00 40.84 104 TRP A N 1
ATOM 815 C CA . TRP A 1 104 ? 173.070 183.734 157.016 1.00 40.84 104 TRP A CA 1
ATOM 816 C C . TRP A 1 104 ? 174.565 183.467 157.060 1.00 40.84 104 TRP A C 1
ATOM 817 O O . TRP A 1 104 ? 175.270 184.123 157.834 1.00 40.84 104 TRP A O 1
ATOM 828 N N . LEU A 1 105 ? 175.064 182.530 156.260 1.00 38.73 105 LEU A N 1
ATOM 829 C CA . LEU A 1 105 ? 176.493 182.293 156.159 1.00 38.73 105 LEU A CA 1
ATOM 830 C C . LEU A 1 105 ? 177.056 182.743 154.822 1.00 38.73 105 LEU A C 1
ATOM 831 O O . LEU A 1 105 ? 178.276 182.703 154.636 1.00 38.73 105 LEU A O 1
ATOM 836 N N . GLY A 1 106 ? 176.201 183.169 153.897 1.00 38.36 106 GLY A N 1
ATOM 837 C CA . GLY A 1 106 ? 176.633 183.558 152.574 1.00 38.36 106 GLY A CA 1
ATOM 838 C C . GLY A 1 106 ? 177.276 182.422 151.811 1.00 38.36 106 GLY A C 1
ATOM 839 O O . GLY A 1 106 ? 178.361 182.600 151.267 1.00 38.36 106 GLY A O 1
ATOM 840 N N . LEU A 1 107 ? 176.615 181.269 151.734 1.00 39.01 107 LEU A N 1
ATOM 841 C CA . LEU A 1 107 ? 177.176 180.074 151.098 1.00 39.01 107 LEU A CA 1
ATOM 842 C C . LEU A 1 107 ? 176.098 179.394 150.271 1.00 39.01 107 LEU A C 1
ATOM 843 O O . LEU A 1 107 ? 175.445 178.446 150.723 1.00 39.01 107 LEU A O 1
ATOM 848 N N . PRO A 1 108 ? 175.888 179.850 149.038 1.00 36.79 108 PRO A N 1
ATOM 849 C CA . PRO A 1 108 ? 174.828 179.273 148.198 1.00 36.79 108 PRO A CA 1
ATOM 850 C C . PRO A 1 108 ? 175.120 177.866 147.700 1.00 36.79 108 PRO A C 1
ATOM 851 O O . PRO A 1 108 ? 175.473 177.677 146.533 1.00 36.79 108 PRO A O 1
ATOM 855 N N . ILE A 1 109 ? 174.976 176.873 148.569 1.00 37.41 109 ILE A N 1
ATOM 856 C CA . ILE A 1 109 ? 175.275 175.493 148.206 1.00 37.41 109 ILE A CA 1
ATOM 857 C C . ILE A 1 109 ? 174.096 174.915 147.438 1.00 37.41 109 ILE A C 1
ATOM 858 O O . ILE A 1 109 ? 172.934 175.224 147.727 1.00 37.41 109 ILE A O 1
ATOM 863 N N . ASP A 1 110 ? 174.395 174.080 146.446 1.00 37.75 110 ASP A N 1
ATOM 864 C CA . ASP A 1 110 ? 173.355 173.455 145.641 1.00 37.75 110 ASP A CA 1
ATOM 865 C C . ASP A 1 110 ? 172.458 172.586 146.513 1.00 37.75 110 ASP A C 1
ATOM 866 O O . ASP A 1 110 ? 172.925 171.914 147.436 1.00 37.75 110 ASP A O 1
ATOM 871 N N . ILE A 1 111 ? 171.155 172.608 146.221 1.00 34.89 111 ILE A N 1
ATOM 872 C CA . ILE A 1 111 ? 170.202 171.829 147.010 1.00 34.89 111 ILE A CA 1
ATOM 873 C C . ILE A 1 111 ? 170.508 170.339 146.910 1.00 34.89 111 ILE A C 1
ATOM 874 O O . ILE A 1 111 ? 170.346 169.592 147.883 1.00 34.89 111 ILE A O 1
ATOM 879 N N . ARG A 1 112 ? 170.950 169.879 145.735 1.00 34.63 112 ARG A N 1
ATOM 880 C CA . ARG A 1 112 ? 171.305 168.473 145.578 1.00 34.63 112 ARG A CA 1
ATOM 881 C C . ARG A 1 112 ? 172.404 168.070 146.551 1.00 34.63 112 ARG A C 1
ATOM 882 O O . ARG A 1 112 ? 172.327 167.011 147.181 1.00 34.63 112 ARG A O 1
ATOM 890 N N . ASN A 1 113 ? 173.423 168.916 146.707 1.00 36.60 113 ASN A N 1
ATOM 891 C CA . ASN A 1 113 ? 174.501 168.616 147.643 1.00 36.60 113 ASN A CA 1
ATOM 892 C C . ASN A 1 113 ? 174.002 168.618 149.081 1.00 36.60 113 ASN A C 1
ATOM 893 O O . ASN A 1 113 ? 174.460 167.818 149.904 1.00 36.60 113 ASN A O 1
ATOM 898 N N . VAL A 1 114 ? 173.062 169.507 149.401 1.00 36.29 114 VAL A N 1
ATOM 899 C CA . VAL A 1 114 ? 172.483 169.532 150.741 1.00 36.29 114 VAL A CA 1
ATOM 900 C C . VAL A 1 114 ? 171.778 168.214 151.037 1.00 36.29 114 VAL A C 1
ATOM 901 O O . VAL A 1 114 ? 172.002 167.590 152.081 1.00 36.29 114 VAL A O 1
ATOM 905 N N . CYS A 1 115 ? 170.918 167.765 150.120 1.00 35.93 115 CYS A N 1
ATOM 906 C CA . CYS A 1 115 ? 170.224 166.501 150.347 1.00 35.93 115 CYS A CA 1
ATOM 907 C C . CYS A 1 115 ? 171.174 165.309 150.307 1.00 35.93 115 CYS A C 1
ATOM 908 O O . CYS A 1 115 ? 170.887 164.275 150.917 1.00 35.93 115 CYS A O 1
ATOM 911 N N . VAL A 1 116 ? 172.303 165.426 149.608 1.00 35.35 116 VAL A N 1
ATOM 912 C CA . VAL A 1 116 ? 173.257 164.321 149.572 1.00 35.35 116 VAL A CA 1
ATOM 913 C C . VAL A 1 116 ? 174.007 164.212 150.895 1.00 35.35 116 VAL A C 1
ATOM 914 O O . VAL A 1 116 ? 174.195 163.112 151.426 1.00 35.35 116 VAL A O 1
ATOM 918 N N . LEU A 1 117 ? 174.429 165.342 151.456 1.00 36.53 117 LEU A N 1
ATOM 919 C CA . LEU A 1 117 ? 175.205 165.353 152.690 1.00 36.53 117 LEU A CA 1
ATOM 920 C C . LEU A 1 117 ? 174.348 165.542 153.936 1.00 36.53 117 LEU A C 1
ATOM 921 O O . LEU A 1 117 ? 174.895 165.787 155.015 1.00 36.53 117 LEU A O 1
ATOM 926 N N . PHE A 1 118 ? 173.023 165.457 153.806 1.00 35.70 118 PHE A N 1
ATOM 927 C CA . PHE A 1 118 ? 172.143 165.573 154.965 1.00 35.70 118 PHE A CA 1
ATOM 928 C C . PHE A 1 118 ? 172.482 164.556 156.052 1.00 35.70 118 PHE A C 1
ATOM 929 O O . PHE A 1 118 ? 172.608 164.912 157.228 1.00 35.70 118 PHE A O 1
ATOM 937 N N . ALA A 1 119 ? 172.626 163.286 155.684 1.00 36.09 119 ALA A N 1
ATOM 938 C CA . ALA A 1 119 ? 172.748 162.211 156.669 1.00 36.09 119 ALA A CA 1
ATOM 939 C C . ALA A 1 119 ? 174.107 162.172 157.373 1.00 36.09 119 ALA A C 1
ATOM 940 O O . ALA A 1 119 ? 174.153 161.951 158.595 1.00 36.09 119 ALA A O 1
ATOM 942 N N . PRO A 1 120 ? 175.231 162.348 156.663 1.00 35.54 120 PRO A N 1
ATOM 943 C CA . PRO A 1 120 ? 176.511 162.479 157.375 1.00 35.54 120 PRO A CA 1
ATOM 944 C C . PRO A 1 120 ? 176.526 163.607 158.388 1.00 35.54 120 PRO A C 1
ATOM 945 O O . PRO A 1 120 ? 177.262 163.529 159.378 1.00 35.54 120 PRO A O 1
ATOM 949 N N . LEU A 1 121 ? 175.731 164.654 158.171 1.00 37.45 121 LEU A N 1
ATOM 950 C CA . LEU A 1 121 ? 175.684 165.759 159.121 1.00 37.45 121 LEU A CA 1
ATOM 951 C C . LEU A 1 121 ? 174.966 165.360 160.404 1.00 37.45 121 LEU A C 1
ATOM 952 O O . LEU A 1 121 ? 175.357 165.783 161.497 1.00 37.45 121 LEU A O 1
ATOM 957 N N . PHE A 1 122 ? 173.919 164.546 160.295 1.00 36.63 122 PHE A N 1
ATOM 958 C CA . PHE A 1 122 ? 173.117 164.169 161.450 1.00 36.63 122 PHE A CA 1
ATOM 959 C C . PHE A 1 122 ? 173.627 162.922 162.157 1.00 36.63 122 PHE A C 1
ATOM 960 O O . PHE A 1 122 ? 173.160 162.622 163.264 1.00 36.63 122 PHE A O 1
ATOM 968 N N . SER A 1 123 ? 174.564 162.188 161.552 1.00 36.38 123 SER A N 1
ATOM 969 C CA . SER A 1 123 ? 175.192 161.082 162.271 1.00 36.38 123 SER A CA 1
ATOM 970 C C . SER A 1 123 ? 175.854 161.561 163.561 1.00 36.38 123 SER A C 1
ATOM 971 O O . SER A 1 123 ? 175.787 160.882 164.595 1.00 36.38 123 SER A O 1
ATOM 974 N N . GLY A 1 124 ? 176.474 162.741 163.532 1.00 34.45 124 GLY A N 1
ATOM 975 C CA . GLY A 1 124 ? 177.115 163.255 164.732 1.00 34.45 124 GLY A CA 1
ATOM 976 C C . GLY A 1 124 ? 176.123 163.664 165.804 1.00 34.45 124 GLY A C 1
ATOM 977 O O . GLY A 1 124 ? 176.377 163.489 167.000 1.00 34.45 124 GLY A O 1
ATOM 978 N N . VAL A 1 125 ? 174.978 164.210 165.395 1.00 34.09 125 VAL A N 1
ATOM 979 C CA . VAL A 1 125 ? 173.941 164.541 166.365 1.00 34.09 125 VAL A CA 1
ATOM 980 C C . VAL A 1 125 ? 173.373 163.273 166.985 1.00 34.09 125 VAL A C 1
ATOM 981 O O . VAL A 1 125 ? 173.068 163.233 168.184 1.00 34.09 125 VAL A O 1
ATOM 985 N N . THR A 1 126 ? 173.237 162.212 166.187 1.00 34.20 126 THR A N 1
ATOM 986 C CA . THR A 1 126 ? 172.825 160.926 166.742 1.00 34.20 126 THR A CA 1
ATOM 987 C C . THR A 1 126 ? 173.841 160.413 167.754 1.00 34.20 126 THR A C 1
ATOM 988 O O . THR A 1 126 ? 173.470 159.881 168.808 1.00 34.20 126 THR A O 1
ATOM 992 N N . ALA A 1 127 ? 175.131 160.571 167.453 1.00 31.99 127 ALA A N 1
ATOM 993 C CA . ALA A 1 127 ? 176.169 160.156 168.392 1.00 31.99 127 ALA A CA 1
ATOM 994 C C . ALA A 1 127 ? 176.074 160.929 169.703 1.00 31.99 127 ALA A C 1
ATOM 995 O O . ALA A 1 127 ? 176.169 160.347 170.791 1.00 31.99 127 ALA A O 1
ATOM 997 N N . TRP A 1 128 ? 175.890 162.248 169.620 1.00 32.97 128 TRP A N 1
ATOM 998 C CA . TRP A 1 128 ? 175.776 163.046 170.840 1.00 32.97 128 TRP A CA 1
ATOM 999 C C . TRP A 1 128 ? 174.543 162.653 171.647 1.00 32.97 128 TRP A C 1
ATOM 1000 O O . TRP A 1 128 ? 174.594 162.586 172.883 1.00 32.97 128 TRP A O 1
ATOM 1011 N N . ALA A 1 129 ? 173.419 162.403 170.970 1.00 32.50 129 ALA A N 1
ATOM 1012 C CA . ALA A 1 129 ? 172.207 162.029 171.689 1.00 32.50 129 ALA A CA 1
ATOM 1013 C C . ALA A 1 129 ? 172.355 160.669 172.353 1.00 32.50 129 ALA A C 1
ATOM 1014 O O . ALA A 1 129 ? 171.839 160.459 173.457 1.00 32.50 129 ALA A O 1
ATOM 1016 N N . THR A 1 130 ? 173.076 159.747 171.713 1.00 32.52 130 THR A N 1
ATOM 1017 C CA . THR A 1 130 ? 173.341 158.457 172.339 1.00 32.52 130 THR A CA 1
ATOM 1018 C C . THR A 1 130 ? 174.244 158.621 173.551 1.00 32.52 130 THR A C 1
ATOM 1019 O O . THR A 1 130 ? 174.050 157.954 174.574 1.00 32.52 130 THR A O 1
ATOM 1023 N N . TYR A 1 131 ? 175.229 159.515 173.456 1.00 33.65 131 TYR A N 1
ATOM 1024 C CA . TYR A 1 131 ? 176.070 159.816 174.609 1.00 33.65 131 TYR A CA 1
ATOM 1025 C C . TYR A 1 131 ? 175.232 160.319 175.777 1.00 33.65 131 TYR A C 1
ATOM 1026 O O . TYR A 1 131 ? 175.400 159.868 176.912 1.00 33.65 131 TYR A O 1
ATOM 1035 N N . GLU A 1 132 ? 174.334 161.270 175.516 1.00 36.26 132 GLU A N 1
ATOM 1036 C CA . GLU A 1 132 ? 173.497 161.815 176.585 1.00 36.26 132 GLU A CA 1
ATOM 1037 C C . GLU A 1 132 ? 172.589 160.748 177.190 1.00 36.26 132 GLU A C 1
ATOM 1038 O O . GLU A 1 132 ? 172.468 160.642 178.417 1.00 36.26 132 GLU A O 1
ATOM 1044 N N . PHE A 1 133 ? 171.926 159.957 176.344 1.00 33.45 133 PHE A N 1
ATOM 1045 C CA . PHE A 1 133 ? 171.038 158.913 176.849 1.00 33.45 133 PHE A CA 1
ATOM 1046 C C . PHE A 1 133 ? 171.795 157.902 177.708 1.00 33.45 133 PHE A C 1
ATOM 1047 O O . PHE A 1 133 ? 171.354 157.548 178.813 1.00 33.45 133 PHE A O 1
ATOM 1055 N N . THR A 1 134 ? 172.971 157.468 177.248 1.00 33.01 134 THR A N 1
ATOM 1056 C CA . THR A 1 134 ? 173.735 156.511 178.036 1.00 33.01 134 THR A CA 1
ATOM 1057 C C . THR A 1 134 ? 174.319 157.148 179.288 1.00 33.01 134 THR A C 1
ATOM 1058 O O . THR A 1 134 ? 174.538 156.452 180.284 1.00 33.01 134 THR A O 1
ATOM 1062 N N . LYS A 1 135 ? 174.583 158.458 179.269 1.00 34.20 135 LYS A N 1
ATOM 1063 C CA . LYS A 1 135 ? 174.983 159.106 180.509 1.00 34.20 135 LYS A CA 1
ATOM 1064 C C . LYS A 1 135 ? 173.818 159.130 181.478 1.00 34.20 135 LYS A C 1
ATOM 1065 O O . LYS A 1 135 ? 174.016 159.121 182.698 1.00 34.20 135 LYS A O 1
ATOM 1071 N N . GLU A 1 136 ? 172.597 159.147 180.946 1.00 36.15 136 GLU A N 1
ATOM 1072 C CA . GLU A 1 136 ? 171.431 159.091 181.811 1.00 36.15 136 GLU A CA 1
ATOM 1073 C C . GLU A 1 136 ? 171.249 157.692 182.370 1.00 36.15 136 GLU A C 1
ATOM 1074 O O . GLU A 1 136 ? 170.615 157.531 183.417 1.00 36.15 136 GLU A O 1
ATOM 1080 N N . ILE A 1 137 ? 171.800 156.681 181.698 1.00 33.87 137 ILE A N 1
ATOM 1081 C CA . ILE A 1 137 ? 171.633 155.305 182.157 1.00 33.87 137 ILE A CA 1
ATOM 1082 C C . ILE A 1 137 ? 172.681 154.985 183.217 1.00 33.87 137 ILE A C 1
ATOM 1083 O O . ILE A 1 137 ? 172.339 154.739 184.378 1.00 33.87 137 ILE A O 1
ATOM 1088 N N . LYS A 1 138 ? 173.962 154.958 182.835 1.00 35.74 138 LYS A N 1
ATOM 1089 C CA . LYS A 1 138 ? 175.016 154.598 183.778 1.00 35.74 138 LYS A CA 1
ATOM 1090 C C . LYS A 1 138 ? 175.911 155.765 184.180 1.00 35.74 138 LYS A C 1
ATOM 1091 O O . LYS A 1 138 ? 175.918 156.152 185.351 1.00 35.74 138 LYS A O 1
ATOM 1097 N N . ASP A 1 139 ? 176.642 156.358 183.240 1.00 36.98 139 ASP A N 1
ATOM 1098 C CA . ASP A 1 139 ? 177.610 157.421 183.529 1.00 36.98 139 ASP A CA 1
ATOM 1099 C C . ASP A 1 139 ? 178.145 157.950 182.202 1.00 36.98 139 ASP A C 1
ATOM 1100 O O . ASP A 1 139 ? 177.695 157.541 181.125 1.00 36.98 139 ASP A O 1
ATOM 1105 N N . ALA A 1 140 ? 179.132 158.848 182.279 1.00 36.79 140 ALA A N 1
ATOM 1106 C CA . ALA A 1 140 ? 179.644 159.518 181.088 1.00 36.79 140 ALA A CA 1
ATOM 1107 C C . ALA A 1 140 ? 180.602 158.642 180.290 1.00 36.79 140 ALA A C 1
ATOM 1108 O O . ALA A 1 140 ? 180.653 158.756 179.062 1.00 36.79 140 ALA A O 1
ATOM 1110 N N . SER A 1 141 ? 181.386 157.794 180.958 1.00 34.89 141 SER A N 1
ATOM 1111 C CA . SER A 1 141 ? 182.293 156.895 180.247 1.00 34.89 141 SER A CA 1
ATOM 1112 C C . SER A 1 141 ? 181.521 155.899 179.389 1.00 34.89 141 SER A C 1
ATOM 1113 O O . SER A 1 141 ? 181.878 155.645 178.228 1.00 34.89 141 SER A O 1
ATOM 1116 N N . ALA A 1 142 ? 180.440 155.343 179.938 1.00 32.89 142 ALA A N 1
ATOM 1117 C CA . ALA A 1 142 ? 179.564 154.486 179.150 1.00 32.89 142 ALA A CA 1
ATOM 1118 C C . ALA A 1 142 ? 178.931 155.257 178.003 1.00 32.89 142 ALA A C 1
ATOM 1119 O O . ALA A 1 142 ? 178.735 154.709 176.914 1.00 32.89 142 ALA A O 1
ATOM 1121 N N . GLY A 1 143 ? 178.603 156.530 178.223 1.00 32.74 143 GLY A N 1
ATOM 1122 C CA . GLY A 1 143 ? 178.050 157.326 177.143 1.00 32.74 143 GLY A CA 1
ATOM 1123 C C . GLY A 1 143 ? 179.046 157.551 176.023 1.00 32.74 143 GLY A C 1
ATOM 1124 O O . GLY A 1 143 ? 178.683 157.530 174.845 1.00 32.74 143 GLY A O 1
ATOM 1125 N N . LEU A 1 144 ? 180.314 157.768 176.373 1.00 33.36 144 LEU A N 1
ATOM 1126 C CA . LEU A 1 144 ? 181.343 157.926 175.352 1.00 33.36 144 LEU A CA 1
ATOM 1127 C C . LEU A 1 144 ? 181.539 156.634 174.572 1.00 33.36 144 LEU A C 1
ATOM 1128 O O . LEU A 1 144 ? 181.710 156.660 173.347 1.00 33.36 144 LEU A O 1
ATOM 1133 N N . LEU A 1 145 ? 181.506 155.494 175.265 1.00 31.26 145 LEU A N 1
ATOM 1134 C CA . LEU A 1 145 ? 181.579 154.213 174.567 1.00 31.26 145 LEU A CA 1
ATOM 1135 C C . LEU A 1 145 ? 180.398 154.031 173.620 1.00 31.26 145 LEU A C 1
ATOM 1136 O O . LEU A 1 145 ? 180.570 153.587 172.481 1.00 31.26 145 LEU A O 1
ATOM 1141 N N . ALA A 1 146 ? 179.191 154.375 174.075 1.00 30.89 146 ALA A N 1
ATOM 1142 C CA . ALA A 1 146 ? 178.007 154.235 173.233 1.00 30.89 146 ALA A CA 1
ATOM 1143 C C . ALA A 1 146 ? 178.076 155.144 172.014 1.00 30.89 146 ALA A C 1
ATOM 1144 O O . ALA A 1 146 ? 177.671 154.751 170.915 1.00 30.89 146 ALA A O 1
ATOM 1146 N N . ALA A 1 147 ? 178.572 156.368 172.192 1.00 30.95 147 ALA A N 1
ATOM 1147 C CA . ALA A 1 147 ? 178.708 157.277 171.061 1.00 30.95 147 ALA A CA 1
ATOM 1148 C C . ALA A 1 147 ? 179.733 156.761 170.062 1.00 30.95 147 ALA A C 1
ATOM 1149 O O . ALA A 1 147 ? 179.488 156.777 168.850 1.00 30.95 147 ALA A O 1
ATOM 1151 N N . GLY A 1 148 ? 180.881 156.290 170.551 1.00 29.57 148 GLY A N 1
ATOM 1152 C CA . GLY A 1 148 ? 181.860 155.690 169.661 1.00 29.57 148 GLY A CA 1
ATOM 1153 C C . GLY A 1 148 ? 181.307 154.499 168.904 1.00 29.57 148 GLY A C 1
ATOM 1154 O O . GLY A 1 148 ? 181.608 154.306 167.725 1.00 29.57 148 GLY A O 1
ATOM 1155 N N . PHE A 1 149 ? 180.492 153.683 169.573 1.00 29.77 149 PHE A N 1
ATOM 1156 C CA . PHE A 1 149 ? 179.890 152.530 168.915 1.00 29.77 149 PHE A CA 1
ATOM 1157 C C . PHE A 1 149 ? 178.917 152.959 167.826 1.00 29.77 149 PHE A C 1
ATOM 1158 O O . PHE A 1 149 ? 179.023 152.518 166.677 1.00 29.77 149 PHE A O 1
ATOM 1166 N N . ILE A 1 150 ? 177.955 153.819 168.170 1.00 30.24 150 ILE A N 1
ATOM 1167 C CA . ILE A 1 150 ? 176.925 154.200 167.213 1.00 30.24 150 ILE A CA 1
ATOM 1168 C C . ILE A 1 150 ? 177.465 155.082 166.096 1.00 30.24 150 ILE A C 1
ATOM 1169 O O . ILE A 1 150 ? 176.798 155.241 165.068 1.00 30.24 150 ILE A O 1
ATOM 1174 N N . ALA A 1 151 ? 178.655 155.662 166.260 1.00 31.83 151 ALA A N 1
ATOM 1175 C CA . ALA A 1 151 ? 179.199 156.505 165.201 1.00 31.83 151 ALA A CA 1
ATOM 1176 C C . ALA A 1 151 ? 179.500 155.708 163.936 1.00 31.83 151 ALA A C 1
ATOM 1177 O O . ALA A 1 151 ? 179.298 156.207 162.824 1.00 31.83 151 ALA A O 1
ATOM 1179 N N . ILE A 1 152 ? 179.988 154.476 164.078 1.00 31.46 152 ILE A N 1
ATOM 1180 C CA . ILE A 1 152 ? 180.554 153.760 162.939 1.00 31.46 152 ILE A CA 1
ATOM 1181 C C . ILE A 1 152 ? 179.974 152.360 162.789 1.00 31.46 152 ILE A C 1
ATOM 1182 O O . ILE A 1 152 ? 180.456 151.574 161.968 1.00 31.46 152 ILE A O 1
ATOM 1187 N N . VAL A 1 153 ? 178.957 152.027 163.572 1.00 32.41 153 VAL A N 1
ATOM 1188 C CA . VAL A 1 153 ? 178.386 150.677 163.477 1.00 32.41 153 VAL A CA 1
ATOM 1189 C C . VAL A 1 153 ? 177.702 150.513 162.124 1.00 32.41 153 VAL A C 1
ATOM 1190 O O . VAL A 1 153 ? 177.071 151.465 161.633 1.00 32.41 153 VAL A O 1
ATOM 1194 N N . PRO A 1 154 ? 177.842 149.363 161.456 1.00 33.47 154 PRO A N 1
ATOM 1195 C CA . PRO A 1 154 ? 177.289 149.234 160.098 1.00 33.47 154 PRO A CA 1
ATOM 1196 C C . PRO A 1 154 ? 175.773 149.154 160.050 1.00 33.47 154 PRO A C 1
ATOM 1197 O O . PRO A 1 154 ? 175.189 149.499 159.015 1.00 33.47 154 PRO A O 1
ATOM 1201 N N . GLY A 1 155 ? 175.118 148.727 161.131 1.00 33.45 155 GLY A N 1
ATOM 1202 C CA . GLY A 1 155 ? 173.670 148.624 161.112 1.00 33.45 155 GLY A CA 1
ATOM 1203 C C . GLY A 1 155 ? 172.986 149.964 160.950 1.00 33.45 155 GLY A C 1
ATOM 1204 O O . GLY A 1 155 ? 171.858 150.035 160.459 1.00 33.45 155 GLY A O 1
ATOM 1205 N N . TYR A 1 156 ? 173.652 151.040 161.357 1.00 35.82 156 TYR A N 1
ATOM 1206 C CA . TYR A 1 156 ? 173.146 152.389 161.153 1.00 35.82 156 TYR A CA 1
ATOM 1207 C C . TYR A 1 156 ? 173.684 153.007 159.872 1.00 35.82 156 TYR A C 1
ATOM 1208 O O . TYR A 1 156 ? 172.971 153.769 159.211 1.00 35.82 156 TYR A O 1
ATOM 1217 N N . ILE A 1 157 ? 174.926 152.684 159.504 1.00 35.88 157 ILE A N 1
ATOM 1218 C CA . ILE A 1 157 ? 175.520 153.235 158.291 1.00 35.88 157 ILE A CA 1
ATOM 1219 C C . ILE A 1 157 ? 174.794 152.720 157.057 1.00 35.88 157 ILE A C 1
ATOM 1220 O O . ILE A 1 157 ? 174.753 153.398 156.024 1.00 35.88 157 ILE A O 1
ATOM 1225 N N . SER A 1 158 ? 174.187 151.534 157.144 1.00 36.75 158 SER A N 1
ATOM 1226 C CA . SER A 1 158 ? 173.508 150.956 155.989 1.00 36.75 158 SER A CA 1
ATOM 1227 C C . SER A 1 158 ? 172.419 151.862 155.428 1.00 36.75 158 SER A C 1
ATOM 1228 O O . SER A 1 158 ? 172.088 151.746 154.244 1.00 36.75 158 SER A O 1
ATOM 1231 N N . ARG A 1 159 ? 171.863 152.769 156.237 1.00 40.67 159 ARG A N 1
ATOM 1232 C CA . ARG A 1 159 ? 170.755 153.609 155.799 1.00 40.67 159 ARG A CA 1
ATOM 1233 C C . ARG A 1 159 ? 171.033 155.093 156.020 1.00 40.67 159 ARG A C 1
ATOM 1234 O O . ARG A 1 159 ? 170.103 155.902 155.975 1.00 40.67 159 ARG A O 1
ATOM 1242 N N . SER A 1 160 ? 172.290 155.472 156.251 1.00 36.80 160 SER A N 1
ATOM 1243 C CA . SER A 1 160 ? 172.642 156.878 156.404 1.00 36.80 160 SER A CA 1
ATOM 1244 C C . SER A 1 160 ? 173.935 157.219 155.673 1.00 36.80 160 SER A C 1
ATOM 1245 O O . SER A 1 160 ? 174.657 158.134 156.078 1.00 36.80 160 SER A O 1
ATOM 1248 N N . VAL A 1 161 ? 174.245 156.495 154.599 1.00 35.11 161 VAL A N 1
ATOM 1249 C CA . VAL A 1 161 ? 175.404 156.826 153.781 1.00 35.11 161 VAL A CA 1
ATOM 1250 C C . VAL A 1 161 ? 175.100 158.071 152.953 1.00 35.11 161 VAL A C 1
ATOM 1251 O O . VAL A 1 161 ? 173.950 158.325 152.574 1.00 35.11 161 VAL A O 1
ATOM 1255 N N . ALA A 1 162 ? 176.132 158.876 152.699 1.00 33.77 162 ALA A N 1
ATOM 1256 C CA . ALA A 1 162 ? 175.983 160.070 151.876 1.00 33.77 162 ALA A CA 1
ATOM 1257 C C . ALA A 1 162 ? 175.346 159.725 150.539 1.00 33.77 162 ALA A C 1
ATOM 1258 O O . ALA A 1 162 ? 175.910 158.968 149.745 1.00 33.77 162 ALA A O 1
ATOM 1260 N N . GLY A 1 163 ? 174.163 160.291 150.294 1.00 35.49 163 GLY A N 1
ATOM 1261 C CA . GLY A 1 163 ? 173.331 159.945 149.155 1.00 35.49 163 GLY A CA 1
ATOM 1262 C C . GLY A 1 163 ? 172.017 159.306 149.555 1.00 35.49 163 GLY A C 1
ATOM 1263 O O . GLY A 1 163 ? 171.018 159.456 148.845 1.00 35.49 163 GLY A O 1
ATOM 1264 N N . SER A 1 164 ? 172.003 158.593 150.678 1.00 36.43 164 SER A N 1
ATOM 1265 C CA . SER A 1 164 ? 170.781 158.015 151.230 1.00 36.43 164 SER A CA 1
ATOM 1266 C C . SER A 1 164 ? 169.963 159.129 151.864 1.00 36.43 164 SER A C 1
ATOM 1267 O O . SER A 1 164 ? 170.263 159.591 152.966 1.00 36.43 164 SER A O 1
ATOM 1270 N N . TYR A 1 165 ? 168.914 159.551 151.171 1.00 33.51 165 TYR A N 1
ATOM 1271 C CA . TYR A 1 165 ? 168.083 160.678 151.569 1.00 33.51 165 TYR A CA 1
ATOM 1272 C C . TYR A 1 165 ? 166.672 160.207 151.908 1.00 33.51 165 TYR A C 1
ATOM 1273 O O . TYR A 1 165 ? 165.677 160.793 151.482 1.00 33.51 165 TYR A O 1
ATOM 1282 N N . ASP A 1 166 ? 166.579 159.117 152.662 1.00 37.33 166 ASP A N 1
ATOM 1283 C CA . ASP A 1 166 ? 165.300 158.561 153.063 1.00 37.33 166 ASP A CA 1
ATOM 1284 C C . ASP A 1 166 ? 164.890 159.115 154.427 1.00 37.33 166 ASP A C 1
ATOM 1285 O O . ASP A 1 166 ? 165.620 159.878 155.062 1.00 37.33 166 ASP A O 1
ATOM 1290 N N . ASN A 1 167 ? 163.696 158.724 154.880 1.00 40.26 167 ASN A N 1
ATOM 1291 C CA . ASN A 1 167 ? 163.140 159.260 156.119 1.00 40.26 167 ASN A CA 1
ATOM 1292 C C . ASN A 1 167 ? 164.019 158.963 157.325 1.00 40.26 167 ASN A C 1
ATOM 1293 O O . ASN A 1 167 ? 164.041 159.744 158.281 1.00 40.26 167 ASN A O 1
ATOM 1298 N N . GLU A 1 168 ? 164.740 157.842 157.307 1.00 41.96 168 GLU A N 1
ATOM 1299 C CA . GLU A 1 168 ? 165.532 157.452 158.467 1.00 41.96 168 GLU A CA 1
ATOM 1300 C C . GLU A 1 168 ? 166.741 158.352 158.680 1.00 41.96 168 GLU A C 1
ATOM 1301 O O . GLU A 1 168 ? 167.207 158.475 159.819 1.00 41.96 168 GLU A O 1
ATOM 1307 N N . ALA A 1 169 ? 167.237 158.997 157.617 1.00 39.09 169 ALA A N 1
ATOM 1308 C CA . ALA A 1 169 ? 168.423 159.845 157.712 1.00 39.09 169 ALA A CA 1
ATOM 1309 C C . ALA A 1 169 ? 168.342 160.830 158.868 1.00 39.09 169 ALA A C 1
ATOM 1310 O O . ALA A 1 169 ? 169.373 161.215 159.430 1.00 39.09 169 ALA A O 1
ATOM 1312 N N . ILE A 1 170 ? 167.134 161.248 159.237 1.00 36.18 170 ILE A N 1
ATOM 1313 C CA . ILE A 1 170 ? 166.937 162.104 160.391 1.00 36.18 170 ILE A CA 1
ATOM 1314 C C . ILE A 1 170 ? 166.220 161.383 161.529 1.00 36.18 170 ILE A C 1
ATOM 1315 O O . ILE A 1 170 ? 166.443 161.722 162.698 1.00 36.18 170 ILE A O 1
ATOM 1320 N N . ALA A 1 171 ? 165.422 160.356 161.226 1.00 35.44 171 ALA A N 1
ATOM 1321 C CA . ALA A 1 171 ? 164.528 159.777 162.224 1.00 35.44 171 ALA A CA 1
ATOM 1322 C C . ALA A 1 171 ? 165.305 159.190 163.393 1.00 35.44 171 ALA A C 1
ATOM 1323 O O . ALA A 1 171 ? 165.009 159.482 164.558 1.00 35.44 171 ALA A O 1
ATOM 1325 N N . ILE A 1 172 ? 166.322 158.377 163.097 1.00 34.45 172 ILE A N 1
ATOM 1326 C CA . ILE A 1 172 ? 167.117 157.750 164.148 1.00 34.45 172 ILE A CA 1
ATOM 1327 C C . ILE A 1 172 ? 167.705 158.798 165.080 1.00 34.45 172 ILE A C 1
ATOM 1328 O O . ILE A 1 172 ? 167.913 158.534 166.270 1.00 34.45 172 ILE A O 1
ATOM 1333 N N . THR A 1 173 ? 167.951 160.007 164.577 1.00 34.94 173 THR A N 1
ATOM 1334 C CA . THR A 1 173 ? 168.378 161.080 165.465 1.00 34.94 173 THR A CA 1
ATOM 1335 C C . THR A 1 173 ? 167.252 161.464 166.414 1.00 34.94 173 THR A C 1
ATOM 1336 O O . THR A 1 173 ? 167.379 161.326 167.637 1.00 34.94 173 THR A O 1
ATOM 1340 N N . LEU A 1 174 ? 166.114 161.888 165.856 1.00 33.19 174 LEU A N 1
ATOM 1341 C CA . LEU A 1 174 ? 165.033 162.433 166.672 1.00 33.19 174 LEU A CA 1
ATOM 1342 C C . LEU A 1 174 ? 164.593 161.434 167.729 1.00 33.19 174 LEU A C 1
ATOM 1343 O O . LEU A 1 174 ? 164.481 161.776 168.913 1.00 33.19 174 LEU A O 1
ATOM 1348 N N . LEU A 1 175 ? 164.376 160.181 167.317 1.00 33.98 175 LEU A N 1
ATOM 1349 C CA . LEU A 1 175 ? 164.090 159.091 168.240 1.00 33.98 175 LEU A CA 1
ATOM 1350 C C . LEU A 1 175 ? 164.967 159.181 169.479 1.00 33.98 175 LEU A C 1
ATOM 1351 O O . LEU A 1 175 ? 164.470 159.399 170.592 1.00 33.98 175 LEU A O 1
ATOM 1356 N N . MET A 1 176 ? 166.286 159.099 169.283 1.00 35.30 176 MET A N 1
ATOM 1357 C CA . MET A 1 176 ? 167.200 159.116 170.418 1.00 35.30 176 MET A CA 1
ATOM 1358 C C . MET A 1 176 ? 166.949 160.333 171.293 1.00 35.30 176 MET A C 1
ATOM 1359 O O . MET A 1 176 ? 166.743 160.208 172.507 1.00 35.30 176 MET A O 1
ATOM 1364 N N . VAL A 1 177 ? 166.874 161.514 170.672 1.00 33.89 177 VAL A N 1
ATOM 1365 C CA . VAL A 1 177 ? 166.669 162.740 171.437 1.00 33.89 177 VAL A CA 1
ATOM 1366 C C . VAL A 1 177 ? 165.416 162.614 172.284 1.00 33.89 177 VAL A C 1
ATOM 1367 O O . VAL A 1 177 ? 165.448 162.823 173.504 1.00 33.89 177 VAL A O 1
ATOM 1371 N N . THR A 1 178 ? 164.310 162.197 171.660 1.00 33.53 178 THR A N 1
ATOM 1372 C CA . THR A 1 178 ? 163.069 162.012 172.400 1.00 33.53 178 THR A CA 1
ATOM 1373 C C . THR A 1 178 ? 163.312 161.160 173.632 1.00 33.53 178 THR A C 1
ATOM 1374 O O . THR A 1 178 ? 163.058 161.594 174.763 1.00 33.53 178 THR A O 1
ATOM 1378 N N . PHE A 1 179 ? 163.896 159.976 173.431 1.00 34.13 179 PHE A N 1
ATOM 1379 C CA . PHE A 1 179 ? 164.108 159.070 174.550 1.00 34.13 179 PHE A CA 1
ATOM 1380 C C . PHE A 1 179 ? 164.912 159.749 175.642 1.00 34.13 179 PHE A C 1
ATOM 1381 O O . PHE A 1 179 ? 164.532 159.701 176.819 1.00 34.13 179 PHE A O 1
ATOM 1389 N N . MET A 1 180 ? 165.983 160.452 175.260 1.00 34.95 180 MET A N 1
ATOM 1390 C CA . MET A 1 180 ? 166.781 161.176 176.240 1.00 34.95 180 MET A CA 1
ATOM 1391 C C . MET A 1 180 ? 165.885 162.021 177.129 1.00 34.95 180 MET A C 1
ATOM 1392 O O . MET A 1 180 ? 165.819 161.818 178.348 1.00 34.95 180 MET A O 1
ATOM 1397 N N . PHE A 1 181 ? 165.114 162.919 176.512 1.00 31.28 181 PHE A N 1
ATOM 1398 C CA . PHE A 1 181 ? 164.278 163.813 177.298 1.00 31.28 181 PHE A CA 1
ATOM 1399 C C . PHE A 1 181 ? 163.316 163.025 178.168 1.00 31.28 181 PHE A C 1
ATOM 1400 O O . PHE A 1 181 ? 163.161 163.324 179.358 1.00 31.28 181 PHE A O 1
ATOM 1408 N N . TRP A 1 182 ? 162.721 161.963 177.615 1.00 30.42 182 TRP A N 1
ATOM 1409 C CA . TRP A 1 182 ? 161.754 161.202 178.394 1.00 30.42 182 TRP A CA 1
ATOM 1410 C C . TRP A 1 182 ? 162.398 160.642 179.648 1.00 30.42 182 TRP A C 1
ATOM 1411 O O . TRP A 1 182 ? 161.813 160.706 180.735 1.00 30.42 182 TRP A O 1
ATOM 1422 N N . ILE A 1 183 ? 163.629 160.145 179.531 1.00 31.69 183 ILE A N 1
ATOM 1423 C CA . ILE A 1 183 ? 164.312 159.626 180.709 1.00 31.69 183 ILE A CA 1
ATOM 1424 C C . ILE A 1 183 ? 164.514 160.743 181.720 1.00 31.69 183 ILE A C 1
ATOM 1425 O O . ILE A 1 183 ? 164.194 160.599 182.905 1.00 31.69 183 ILE A O 1
ATOM 1430 N N . LYS A 1 184 ? 164.983 161.901 181.248 1.00 32.72 184 LYS A N 1
ATOM 1431 C CA . LYS A 1 184 ? 165.155 163.034 182.146 1.00 32.72 184 LYS A CA 1
ATOM 1432 C C . LYS A 1 184 ? 163.825 163.478 182.726 1.00 32.72 184 LYS A C 1
ATOM 1433 O O . LYS A 1 184 ? 163.784 164.048 183.821 1.00 32.72 184 LYS A O 1
ATOM 1439 N N . ALA A 1 185 ? 162.728 163.219 182.015 1.00 33.92 185 ALA A N 1
ATOM 1440 C CA . ALA A 1 185 ? 161.420 163.563 182.547 1.00 33.92 185 ALA A CA 1
ATOM 1441 C C . ALA A 1 185 ? 160.927 162.530 183.545 1.00 33.92 185 ALA A C 1
ATOM 1442 O O . ALA A 1 185 ? 160.166 162.869 184.455 1.00 33.92 185 ALA A O 1
ATOM 1444 N N . GLN A 1 186 ? 161.363 161.277 183.411 1.00 35.07 186 GLN A N 1
ATOM 1445 C CA . GLN A 1 186 ? 160.759 160.218 184.207 1.00 35.07 186 GLN A CA 1
ATOM 1446 C C . GLN A 1 186 ? 161.360 160.135 185.603 1.00 35.07 186 GLN A C 1
ATOM 1447 O O . GLN A 1 186 ? 160.653 159.789 186.555 1.00 35.07 186 GLN A O 1
ATOM 1453 N N . LYS A 1 187 ? 162.640 160.468 185.755 1.00 35.18 187 LYS A N 1
ATOM 1454 C CA . LYS A 1 187 ? 163.310 160.322 187.038 1.00 35.18 187 LYS A CA 1
ATOM 1455 C C . LYS A 1 187 ? 163.397 161.620 187.821 1.00 35.18 187 LYS A C 1
ATOM 1456 O O . LYS A 1 187 ? 163.660 161.577 189.026 1.00 35.18 187 LYS A O 1
ATOM 1462 N N . THR A 1 188 ? 163.185 162.763 187.174 1.00 36.59 188 THR A N 1
ATOM 1463 C CA . THR A 1 188 ? 163.184 164.044 187.863 1.00 36.59 188 THR A CA 1
ATOM 1464 C C . THR A 1 188 ? 161.781 164.579 188.110 1.00 36.59 188 THR A C 1
ATOM 1465 O O . THR A 1 188 ? 161.561 165.281 189.101 1.00 36.59 188 THR A O 1
ATOM 1469 N N . GLY A 1 189 ? 160.818 164.217 187.266 1.00 35.52 189 GLY A N 1
ATOM 1470 C CA . GLY A 1 189 ? 159.471 164.730 187.378 1.00 35.52 189 GLY A CA 1
ATOM 1471 C C . GLY A 1 189 ? 159.253 166.083 186.747 1.00 35.52 189 GLY A C 1
ATOM 1472 O O . GLY A 1 189 ? 158.217 166.705 186.998 1.00 35.52 189 GLY A O 1
ATOM 1473 N N . SER A 1 190 ? 160.195 166.556 185.937 1.00 35.33 190 SER A N 1
ATOM 1474 C CA . SER A 1 190 ? 160.106 167.891 185.367 1.00 35.33 190 SER A CA 1
ATOM 1475 C C . SER A 1 190 ? 158.973 167.984 184.354 1.00 35.33 190 SER A C 1
ATOM 1476 O O . SER A 1 190 ? 158.733 167.057 183.575 1.00 35.33 190 SER A O 1
ATOM 1479 N N . ILE A 1 191 ? 158.265 169.113 184.376 1.00 35.52 191 ILE A N 1
ATOM 1480 C CA . ILE A 1 191 ? 157.277 169.393 183.342 1.00 35.52 191 ILE A CA 1
ATOM 1481 C C . ILE A 1 191 ? 157.965 169.891 182.078 1.00 35.52 191 ILE A C 1
ATOM 1482 O O . ILE A 1 191 ? 157.518 169.597 180.964 1.00 35.52 191 ILE A O 1
ATOM 1487 N N . MET A 1 192 ? 159.070 170.623 182.227 1.00 38.71 192 MET A N 1
ATOM 1488 C CA . MET A 1 192 ? 159.767 171.165 181.068 1.00 38.71 192 MET A CA 1
ATOM 1489 C C . MET A 1 192 ? 160.383 170.058 180.226 1.00 38.71 192 MET A C 1
ATOM 1490 O O . MET A 1 192 ? 160.342 170.112 178.992 1.00 38.71 192 MET A O 1
ATOM 1495 N N . HIS A 1 193 ? 160.950 169.039 180.871 1.00 33.30 193 HIS A N 1
ATOM 1496 C CA . HIS A 1 193 ? 161.544 167.946 180.114 1.00 33.30 193 HIS A CA 1
ATOM 1497 C C . HIS A 1 193 ? 160.481 167.099 179.433 1.00 33.30 193 HIS A C 1
ATOM 1498 O O . HIS A 1 193 ? 160.703 166.605 178.323 1.00 33.30 193 HIS A O 1
ATOM 1505 N N . ALA A 1 194 ? 159.312 166.948 180.055 1.00 32.23 194 ALA A N 1
ATOM 1506 C CA . ALA A 1 194 ? 158.215 166.260 179.387 1.00 32.23 194 ALA A CA 1
ATOM 1507 C C . ALA A 1 194 ? 157.712 167.063 178.196 1.00 32.23 194 ALA A C 1
ATOM 1508 O O . ALA A 1 194 ? 157.357 166.491 177.160 1.00 32.23 194 ALA A O 1
ATOM 1510 N N . THR A 1 195 ? 157.703 168.392 178.310 1.00 32.93 195 THR A N 1
ATOM 1511 C CA . THR A 1 195 ? 157.309 169.220 177.175 1.00 32.93 195 THR A CA 1
ATOM 1512 C C . THR A 1 195 ? 158.320 169.119 176.038 1.00 32.93 195 THR A C 1
ATOM 1513 O O . THR A 1 195 ? 157.938 169.063 174.865 1.00 32.93 195 THR A O 1
ATOM 1517 N N . CYS A 1 196 ? 159.614 169.084 176.365 1.00 32.96 196 CYS A N 1
ATOM 1518 C CA . CYS A 1 196 ? 160.632 168.903 175.332 1.00 32.96 196 CYS A CA 1
ATOM 1519 C C . CYS A 1 196 ? 160.504 167.538 174.667 1.00 32.96 196 CYS A C 1
ATOM 1520 O O . CYS A 1 196 ? 160.649 167.416 173.443 1.00 32.96 196 CYS A O 1
ATOM 1523 N N . ALA A 1 197 ? 160.238 166.498 175.461 1.00 30.10 197 ALA A N 1
ATOM 1524 C CA . ALA A 1 197 ? 160.016 165.172 174.899 1.00 30.10 197 ALA A CA 1
ATOM 1525 C C . ALA A 1 197 ? 158.820 165.169 173.960 1.00 30.10 197 ALA A C 1
ATOM 1526 O O . ALA A 1 197 ? 158.873 164.574 172.881 1.00 30.10 197 ALA A O 1
ATOM 1528 N N . ALA A 1 198 ? 157.739 165.851 174.343 1.00 30.67 198 ALA A N 1
ATOM 1529 C CA . ALA A 1 198 ? 156.560 165.919 173.485 1.00 30.67 198 ALA A CA 1
ATOM 1530 C C . ALA A 1 198 ? 156.844 166.689 172.201 1.00 30.67 198 ALA A C 1
ATOM 1531 O O . ALA A 1 198 ? 156.354 166.319 171.129 1.00 30.67 198 ALA A O 1
ATOM 1533 N N . LEU A 1 199 ? 157.644 167.752 172.282 1.00 32.09 199 LEU A N 1
ATOM 1534 C CA . LEU A 1 199 ? 157.939 168.537 171.087 1.00 32.09 199 LEU A CA 1
ATOM 1535 C C . LEU A 1 199 ? 158.808 167.756 170.109 1.00 32.09 199 LEU A C 1
ATOM 1536 O O . LEU A 1 199 ? 158.561 167.770 168.896 1.00 32.09 199 LEU A O 1
ATOM 1541 N N . PHE A 1 200 ? 159.815 167.043 170.614 1.00 31.68 200 PHE A N 1
ATOM 1542 C CA . PHE A 1 200 ? 160.618 166.228 169.712 1.00 31.68 200 PHE A CA 1
ATOM 1543 C C . PHE A 1 200 ? 159.869 164.990 169.240 1.00 31.68 200 PHE A C 1
ATOM 1544 O O . PHE A 1 200 ? 160.143 164.491 168.144 1.00 31.68 200 PHE A O 1
ATOM 1552 N N . TYR A 1 201 ? 158.890 164.518 170.011 1.00 31.17 201 TYR A N 1
ATOM 1553 C CA . TYR A 1 201 ? 158.005 163.470 169.524 1.00 31.17 201 TYR A CA 1
ATOM 1554 C C . TYR A 1 201 ? 157.138 163.976 168.379 1.00 31.17 201 TYR A C 1
ATOM 1555 O O . TYR A 1 201 ? 156.886 163.245 167.418 1.00 31.17 201 TYR A O 1
ATOM 1564 N N . PHE A 1 202 ? 156.675 165.224 168.462 1.00 32.98 202 PHE A N 1
ATOM 1565 C CA . PHE A 1 202 ? 155.972 165.828 167.333 1.00 32.98 202 PHE A CA 1
ATOM 1566 C C . PHE A 1 202 ? 156.881 165.941 166.117 1.00 32.98 202 PHE A C 1
ATOM 1567 O O . PHE A 1 202 ? 156.457 165.674 164.986 1.00 32.98 202 PHE A O 1
ATOM 1575 N N . TYR A 1 203 ? 158.129 166.360 166.329 1.00 34.97 203 TYR A N 1
ATOM 1576 C CA . TYR A 1 203 ? 159.100 166.402 165.238 1.00 34.97 203 TYR A CA 1
ATOM 1577 C C . TYR A 1 203 ? 159.238 165.034 164.574 1.00 34.97 203 TYR A C 1
ATOM 1578 O O . TYR A 1 203 ? 159.239 164.921 163.342 1.00 34.97 203 TYR A O 1
ATOM 1587 N N . MET A 1 204 ? 159.338 163.977 165.381 1.00 35.90 204 MET A N 1
ATOM 1588 C CA . MET A 1 204 ? 159.498 162.640 164.816 1.00 35.90 204 MET A CA 1
ATOM 1589 C C . MET A 1 204 ? 158.234 162.177 164.102 1.00 35.90 204 MET A C 1
ATOM 1590 O O . MET A 1 204 ? 158.314 161.496 163.075 1.00 35.90 204 MET A O 1
ATOM 1595 N N . VAL A 1 205 ? 157.060 162.518 164.634 1.00 35.59 205 VAL A N 1
ATOM 1596 C CA . VAL A 1 205 ? 155.813 162.188 163.946 1.00 35.59 205 VAL A CA 1
ATOM 1597 C C . VAL A 1 205 ? 155.759 162.882 162.594 1.00 35.59 205 VAL A C 1
ATOM 1598 O O . VAL A 1 205 ? 155.287 162.315 161.603 1.00 35.59 205 VAL A O 1
ATOM 1602 N N . SER A 1 206 ? 156.256 164.114 162.528 1.00 35.72 206 SER A N 1
ATOM 1603 C CA . SER A 1 206 ? 156.266 164.840 161.269 1.00 35.72 206 SER A CA 1
ATOM 1604 C C . SER A 1 206 ? 157.352 164.361 160.320 1.00 35.72 206 SER A C 1
ATOM 1605 O O . SER A 1 206 ? 157.272 164.642 159.121 1.00 35.72 206 SER A O 1
ATOM 1608 N N . ALA A 1 207 ? 158.358 163.645 160.819 1.00 36.29 207 ALA A N 1
ATOM 1609 C CA . ALA A 1 207 ? 159.484 163.251 159.980 1.00 36.29 207 ALA A CA 1
ATOM 1610 C C . ALA A 1 207 ? 159.439 161.807 159.501 1.00 36.29 207 ALA A C 1
ATOM 1611 O O . ALA A 1 207 ? 159.967 161.515 158.426 1.00 36.29 207 ALA A O 1
ATOM 1613 N N . TRP A 1 208 ? 158.828 160.892 160.249 1.00 39.02 208 TRP A N 1
ATOM 1614 C CA . TRP A 1 208 ? 158.933 159.479 159.916 1.00 39.02 208 TRP A CA 1
ATOM 1615 C C . TRP A 1 208 ? 157.697 158.738 160.401 1.00 39.02 208 TRP A C 1
ATOM 1616 O O . TRP A 1 208 ? 157.094 159.100 161.412 1.00 39.02 208 TRP A O 1
ATOM 1627 N N . GLY A 1 209 ? 157.330 157.690 159.666 1.00 38.73 209 GLY A N 1
ATOM 1628 C CA . GLY A 1 209 ? 156.142 156.920 159.977 1.00 38.73 209 GLY A CA 1
ATOM 1629 C C . GLY A 1 209 ? 156.284 155.907 161.090 1.00 38.73 209 GLY A C 1
ATOM 1630 O O . GLY A 1 209 ? 155.270 155.368 161.538 1.00 38.73 209 GLY A O 1
ATOM 1631 N N . GLY A 1 210 ? 157.502 155.623 161.545 1.00 39.28 210 GLY A N 1
ATOM 1632 C CA . GLY A 1 210 ? 157.677 154.676 162.629 1.00 39.28 210 GLY A CA 1
ATOM 1633 C C . GLY A 1 210 ? 157.615 155.334 163.991 1.00 39.28 210 GLY A C 1
ATOM 1634 O O . GLY A 1 210 ? 158.020 154.744 165.003 1.00 39.28 210 GLY A O 1
ATOM 1635 N N . TYR A 1 211 ? 156.944 156.487 164.047 1.00 37.12 211 TYR A N 1
ATOM 1636 C CA . TYR A 1 211 ? 156.765 157.164 165.322 1.00 37.12 211 TYR A CA 1
ATOM 1637 C C . TYR A 1 211 ? 155.944 156.302 166.253 1.00 37.12 211 TYR A C 1
ATOM 1638 O O . TYR A 1 211 ? 156.038 156.436 167.477 1.00 37.12 211 TYR A O 1
ATOM 1647 N N . VAL A 1 212 ? 155.123 155.424 165.680 1.00 38.21 212 VAL A N 1
ATOM 1648 C CA . VAL A 1 212 ? 154.215 154.614 166.469 1.00 38.21 212 VAL A CA 1
ATOM 1649 C C . VAL A 1 212 ? 155.011 153.769 167.448 1.00 38.21 212 VAL A C 1
ATOM 1650 O O . VAL A 1 212 ? 154.540 153.473 168.552 1.00 38.21 212 VAL A O 1
ATOM 1654 N N . PHE A 1 213 ? 156.238 153.387 167.079 1.00 39.40 213 PHE A N 1
ATOM 1655 C CA . PHE A 1 213 ? 157.091 152.688 168.033 1.00 39.40 213 PHE A CA 1
ATOM 1656 C C . PHE A 1 213 ? 157.160 153.429 169.366 1.00 39.40 213 PHE A C 1
ATOM 1657 O O . PHE A 1 213 ? 156.822 152.873 170.418 1.00 39.40 213 PHE A O 1
ATOM 1665 N N . ILE A 1 214 ? 157.485 154.723 169.321 1.00 36.54 214 ILE A N 1
ATOM 1666 C CA . ILE A 1 214 ? 157.558 155.514 170.547 1.00 36.54 214 ILE A CA 1
ATOM 1667 C C . ILE A 1 214 ? 156.200 155.602 171.226 1.00 36.54 214 ILE A C 1
ATOM 1668 O O . ILE A 1 214 ? 156.102 155.465 172.453 1.00 36.54 214 ILE A O 1
ATOM 1673 N N . THR A 1 215 ? 155.122 155.672 170.438 1.00 35.75 215 THR A N 1
ATOM 1674 C CA . THR A 1 215 ? 153.806 155.815 171.047 1.00 35.75 215 THR A CA 1
ATOM 1675 C C . THR A 1 215 ? 153.464 154.590 171.872 1.00 35.75 215 THR A C 1
ATOM 1676 O O . THR A 1 215 ? 152.581 154.658 172.730 1.00 35.75 215 THR A O 1
ATOM 1680 N N . ASN A 1 216 ? 154.132 153.469 171.612 1.00 37.42 216 ASN A N 1
ATOM 1681 C CA . ASN A 1 216 ? 153.861 152.236 172.321 1.00 37.42 216 ASN A CA 1
ATOM 1682 C C . ASN A 1 216 ? 154.939 151.911 173.338 1.00 37.42 216 ASN A C 1
ATOM 1683 O O . ASN A 1 216 ? 154.695 151.094 174.228 1.00 37.42 216 ASN A O 1
ATOM 1688 N N . LEU A 1 217 ? 156.116 152.533 173.236 1.00 34.79 217 LEU A N 1
ATOM 1689 C CA . LEU A 1 217 ? 157.196 152.194 174.156 1.00 34.79 217 LEU A CA 1
ATOM 1690 C C . LEU A 1 217 ? 157.140 152.990 175.453 1.00 34.79 217 LEU A C 1
ATOM 1691 O O . LEU A 1 217 ? 157.439 152.447 176.521 1.00 34.79 217 LEU A O 1
ATOM 1696 N N . ILE A 1 218 ? 156.764 154.262 175.386 1.00 31.65 218 ILE A N 1
ATOM 1697 C CA . ILE A 1 218 ? 156.687 155.123 176.566 1.00 31.65 218 ILE A CA 1
ATOM 1698 C C . ILE A 1 218 ? 155.537 154.693 177.474 1.00 31.65 218 ILE A C 1
ATOM 1699 O O . ILE A 1 218 ? 155.717 154.661 178.699 1.00 31.65 218 ILE A O 1
ATOM 1704 N N . PRO A 1 219 ? 154.351 154.356 176.952 1.00 32.92 219 PRO A N 1
ATOM 1705 C CA . PRO A 1 219 ? 153.313 153.811 177.847 1.00 32.92 219 PRO A CA 1
ATOM 1706 C C . PRO A 1 219 ? 153.706 152.501 178.503 1.00 32.92 219 PRO A C 1
ATOM 1707 O O . PRO A 1 219 ? 153.563 152.361 179.725 1.00 32.92 219 PRO A O 1
ATOM 1711 N N . LEU A 1 220 ? 154.193 151.533 177.720 1.00 33.95 220 LEU A N 1
ATOM 1712 C CA . LEU A 1 220 ? 154.619 150.248 178.270 1.00 33.95 220 LEU A CA 1
ATOM 1713 C C . LEU A 1 220 ? 155.514 150.441 179.485 1.00 33.95 220 LEU A C 1
ATOM 1714 O O . LEU A 1 220 ? 155.229 149.919 180.570 1.00 33.95 220 LEU A O 1
ATOM 1719 N N . HIS A 1 221 ? 156.592 151.210 179.320 1.00 32.27 221 HIS A N 1
ATOM 1720 C CA . HIS A 1 221 ? 157.451 151.603 180.428 1.00 32.27 221 HIS A CA 1
ATOM 1721 C C . HIS A 1 221 ? 156.633 151.991 181.652 1.00 32.27 221 HIS A C 1
ATOM 1722 O O . HIS A 1 221 ? 156.700 151.332 182.697 1.00 32.27 221 HIS A O 1
ATOM 1729 N N . VAL A 1 222 ? 155.803 153.026 181.505 1.00 31.32 222 VAL A N 1
ATOM 1730 C CA . VAL A 1 222 ? 154.982 153.496 182.618 1.00 31.32 222 VAL A CA 1
ATOM 1731 C C . VAL A 1 222 ? 154.156 152.349 183.180 1.00 31.32 222 VAL A C 1
ATOM 1732 O O . VAL A 1 222 ? 154.141 152.105 184.393 1.00 31.32 222 VAL A O 1
ATOM 1736 N N . PHE A 1 223 ? 153.504 151.591 182.295 1.00 31.94 223 PHE A N 1
ATOM 1737 C CA . PHE A 1 223 ? 152.678 150.476 182.744 1.00 31.94 223 PHE A CA 1
ATOM 1738 C C . PHE A 1 223 ? 153.490 149.504 183.586 1.00 31.94 223 PHE A C 1
ATOM 1739 O O . PHE A 1 223 ? 153.056 149.087 184.666 1.00 31.94 223 PHE A O 1
ATOM 1747 N N . LEU A 1 224 ? 154.698 149.167 183.128 1.00 32.68 224 LEU A N 1
ATOM 1748 C CA . LEU A 1 224 ? 155.533 148.253 183.895 1.00 32.68 224 LEU A CA 1
ATOM 1749 C C . LEU A 1 224 ? 155.847 148.832 185.265 1.00 32.68 224 LEU A C 1
ATOM 1750 O O . LEU A 1 224 ? 155.760 148.130 186.279 1.00 32.68 224 LEU A O 1
ATOM 1755 N N . LEU A 1 225 ? 156.165 150.128 185.320 1.00 32.05 225 LEU A N 1
ATOM 1756 C CA . LEU A 1 225 ? 156.468 150.752 186.601 1.00 32.05 225 LEU A CA 1
ATOM 1757 C C . LEU A 1 225 ? 155.272 150.700 187.538 1.00 32.05 225 LEU A C 1
ATOM 1758 O O . LEU A 1 225 ? 155.440 150.727 188.761 1.00 32.05 225 LEU A O 1
ATOM 1763 N N . ILE A 1 226 ? 154.062 150.615 186.987 1.00 34.93 226 ILE A N 1
ATOM 1764 C CA . ILE A 1 226 ? 152.880 150.500 187.831 1.00 34.93 226 ILE A CA 1
ATOM 1765 C C . ILE A 1 226 ? 152.769 149.093 188.399 1.00 34.93 226 ILE A C 1
ATOM 1766 O O . ILE A 1 226 ? 152.381 148.908 189.557 1.00 34.93 226 ILE A O 1
ATOM 1771 N N . LEU A 1 227 ? 153.118 148.081 187.601 1.00 36.68 227 LEU A N 1
ATOM 1772 C CA . LEU A 1 227 ? 152.967 146.705 188.058 1.00 36.68 227 LEU A CA 1
ATOM 1773 C C . LEU A 1 227 ? 154.028 146.334 189.083 1.00 36.68 227 LEU A C 1
ATOM 1774 O O . LEU A 1 227 ? 153.764 145.531 189.984 1.00 36.68 227 LEU A O 1
ATOM 1779 N N . MET A 1 228 ? 155.224 146.901 188.963 1.00 38.70 228 MET A N 1
ATOM 1780 C CA . MET A 1 228 ? 156.295 146.630 189.910 1.00 38.70 228 MET A CA 1
ATOM 1781 C C . MET A 1 228 ? 156.096 147.335 191.243 1.00 38.70 228 MET A C 1
ATOM 1782 O O . MET A 1 228 ? 156.905 147.133 192.153 1.00 38.70 228 MET A O 1
ATOM 1787 N N . GLY A 1 229 ? 155.053 148.148 191.383 1.00 36.83 229 GLY A N 1
ATOM 1788 C CA . GLY A 1 229 ? 154.827 148.867 192.620 1.00 36.83 229 GLY A CA 1
ATOM 1789 C C . GLY A 1 229 ? 155.635 150.134 192.769 1.00 36.83 229 GLY A C 1
ATOM 1790 O O . GLY A 1 229 ? 155.887 150.569 193.896 1.00 36.83 229 GLY A O 1
ATOM 1791 N N . ARG A 1 230 ? 156.048 150.745 191.663 1.00 38.17 230 ARG A N 1
ATOM 1792 C CA . ARG A 1 230 ? 156.941 151.897 191.681 1.00 38.17 230 ARG A CA 1
ATOM 1793 C C . ARG A 1 230 ? 156.265 153.157 191.151 1.00 38.17 230 ARG A C 1
ATOM 1794 O O . ARG A 1 230 ? 156.873 153.944 190.425 1.00 38.17 230 ARG A O 1
ATOM 1802 N N . TYR A 1 231 ? 155.002 153.364 191.505 1.00 38.45 231 TYR A N 1
ATOM 1803 C CA . TYR A 1 231 ? 154.317 154.589 191.125 1.00 38.45 231 TYR A CA 1
ATOM 1804 C C . TYR A 1 231 ? 154.747 155.739 192.026 1.00 38.45 231 TYR A C 1
ATOM 1805 O O . TYR A 1 231 ? 154.874 155.580 193.243 1.00 38.45 231 TYR A O 1
ATOM 1814 N N . SER A 1 232 ? 154.968 156.902 191.420 1.00 36.81 232 SER A N 1
ATOM 1815 C CA . SER A 1 232 ? 155.282 158.119 192.152 1.00 36.81 232 SER A CA 1
ATOM 1816 C C . SER A 1 232 ? 154.619 159.296 191.452 1.00 36.81 232 SER A C 1
ATOM 1817 O O . SER A 1 232 ? 154.109 159.174 190.337 1.00 36.81 232 SER A O 1
ATOM 1820 N N . SER A 1 233 ? 154.626 160.450 192.122 1.00 35.27 233 SER A N 1
ATOM 1821 C CA . SER A 1 233 ? 154.028 161.641 191.530 1.00 35.27 233 SER A CA 1
ATOM 1822 C C . SER A 1 233 ? 154.832 162.137 190.336 1.00 35.27 233 SER A C 1
ATOM 1823 O O . SER A 1 233 ? 154.268 162.758 189.425 1.00 35.27 233 SER A O 1
ATOM 1826 N N . LYS A 1 234 ? 156.142 161.881 190.323 1.00 35.35 234 LYS A N 1
ATOM 1827 C CA . LYS A 1 234 ? 156.953 162.228 189.163 1.00 35.35 234 LYS A CA 1
ATOM 1828 C C . LYS A 1 234 ? 156.477 161.481 187.927 1.00 35.35 234 LYS A C 1
ATOM 1829 O O . LYS A 1 234 ? 156.479 162.029 186.819 1.00 35.35 234 LYS A O 1
ATOM 1835 N N . LEU A 1 235 ? 156.052 160.229 188.103 1.00 32.81 235 LEU A N 1
ATOM 1836 C CA . LEU A 1 235 ? 155.539 159.452 186.983 1.00 32.81 235 LEU A CA 1
ATOM 1837 C C . LEU A 1 235 ? 154.266 160.073 186.432 1.00 32.81 235 LEU A C 1
ATOM 1838 O O . LEU A 1 235 ? 154.110 160.223 185.214 1.00 32.81 235 LEU A O 1
ATOM 1843 N N . TYR A 1 236 ? 153.350 160.459 187.322 1.00 33.33 236 TYR A N 1
ATOM 1844 C CA . TYR A 1 236 ? 152.133 161.131 186.888 1.00 33.33 236 TYR A CA 1
ATOM 1845 C C . TYR A 1 236 ? 152.464 162.393 186.110 1.00 33.33 236 TYR A C 1
ATOM 1846 O O . TYR A 1 236 ? 152.008 162.572 184.976 1.00 33.33 236 TYR A O 1
ATOM 1855 N N . SER A 1 237 ? 153.265 163.277 186.706 1.00 32.50 237 SER A N 1
ATOM 1856 C CA . SER A 1 237 ? 153.645 164.516 186.039 1.00 32.50 237 SER A CA 1
ATOM 1857 C C . SER A 1 237 ? 154.202 164.254 184.643 1.00 32.50 237 SER A C 1
ATOM 1858 O O . SER A 1 237 ? 153.663 164.740 183.638 1.00 32.50 237 SER A O 1
ATOM 1861 N N . ALA A 1 238 ? 155.272 163.458 184.567 1.00 31.68 238 ALA A N 1
ATOM 1862 C CA . ALA A 1 238 ? 155.956 163.241 183.297 1.00 31.68 238 ALA A CA 1
ATOM 1863 C C . ALA A 1 238 ? 155.029 162.640 182.250 1.00 31.68 238 ALA A C 1
ATOM 1864 O O . ALA A 1 238 ? 154.892 163.181 181.144 1.00 31.68 238 ALA A O 1
ATOM 1866 N N . TYR A 1 239 ? 154.361 161.533 182.586 1.00 31.60 239 TYR A N 1
ATOM 1867 C CA . TYR A 1 239 ? 153.596 160.834 181.564 1.00 31.60 239 TYR A CA 1
ATOM 1868 C C . TYR A 1 239 ? 152.370 161.617 181.144 1.00 31.60 239 TYR A C 1
ATOM 1869 O O . TYR A 1 239 ? 152.036 161.658 179.957 1.00 31.60 239 TYR A O 1
ATOM 1878 N N . THR A 1 240 ? 151.680 162.238 182.094 1.00 31.08 240 THR A N 1
ATOM 1879 C CA . THR A 1 240 ? 150.488 162.984 181.740 1.00 31.08 240 THR A CA 1
ATOM 1880 C C . THR A 1 240 ? 150.825 164.196 180.879 1.00 31.08 240 THR A C 1
ATOM 1881 O O . THR A 1 240 ? 150.141 164.462 179.881 1.00 31.08 240 THR A O 1
ATOM 1885 N N . THR A 1 241 ? 151.896 164.923 181.222 1.00 30.46 241 THR A N 1
ATOM 1886 C CA . THR A 1 241 ? 152.302 166.060 180.402 1.00 30.46 241 THR A CA 1
ATOM 1887 C C . THR A 1 241 ? 152.656 165.605 178.994 1.00 30.46 241 THR A C 1
ATOM 1888 O O . THR A 1 241 ? 152.177 166.177 178.000 1.00 30.46 241 THR A O 1
ATOM 1892 N N . TRP A 1 242 ? 153.502 164.573 178.891 1.00 29.86 242 TRP A N 1
ATOM 1893 C CA . TRP A 1 242 ? 153.899 164.068 177.582 1.00 29.86 242 TRP A CA 1
ATOM 1894 C C . TRP A 1 242 ? 152.685 163.661 176.766 1.00 29.86 242 TRP A C 1
ATOM 1895 O O . TRP A 1 242 ? 152.539 164.073 175.612 1.00 29.86 242 TRP A O 1
ATOM 1906 N N . TYR A 1 243 ? 151.808 162.834 177.338 1.00 31.07 243 TYR A N 1
ATOM 1907 C CA . TYR A 1 243 ? 150.665 162.354 176.575 1.00 31.07 243 TYR A CA 1
ATOM 1908 C C . TYR A 1 243 ? 149.807 163.509 176.090 1.00 31.07 243 TYR A C 1
ATOM 1909 O O . TYR A 1 243 ? 149.519 163.610 174.895 1.00 31.07 243 TYR A O 1
ATOM 1918 N N . ALA A 1 244 ? 149.394 164.397 176.997 1.00 30.32 244 ALA A N 1
ATOM 1919 C CA . ALA A 1 244 ? 148.518 165.492 176.596 1.00 30.32 244 ALA A CA 1
ATOM 1920 C C . ALA A 1 244 ? 149.126 166.293 175.450 1.00 30.32 244 ALA A C 1
ATOM 1921 O O . ALA A 1 244 ? 148.528 166.415 174.369 1.00 30.32 244 ALA A O 1
ATOM 1923 N N . ILE A 1 245 ? 150.341 166.812 175.650 1.00 30.07 245 ILE A N 1
ATOM 1924 C CA . ILE A 1 245 ? 150.903 167.729 174.663 1.00 30.07 245 ILE A CA 1
ATOM 1925 C C . ILE A 1 245 ? 151.217 166.998 173.362 1.00 30.07 245 ILE A C 1
ATOM 1926 O O . ILE A 1 245 ? 150.833 167.446 172.275 1.00 30.07 245 ILE A O 1
ATOM 1931 N N . GLY A 1 246 ? 151.919 165.864 173.445 1.00 29.45 246 GLY A N 1
ATOM 1932 C CA . GLY A 1 246 ? 152.291 165.145 172.241 1.00 29.45 246 GLY A CA 1
ATOM 1933 C C . GLY A 1 246 ? 151.108 164.622 171.455 1.00 29.45 246 GLY A C 1
ATOM 1934 O O . GLY A 1 246 ? 151.139 164.611 170.225 1.00 29.45 246 GLY A O 1
ATOM 1935 N N . THR A 1 247 ? 150.036 164.218 172.140 1.00 30.68 247 THR A N 1
ATOM 1936 C CA . THR A 1 247 ? 148.859 163.728 171.438 1.00 30.68 247 THR A CA 1
ATOM 1937 C C . THR A 1 247 ? 148.129 164.866 170.741 1.00 30.68 247 THR A C 1
ATOM 1938 O O . THR A 1 247 ? 147.755 164.745 169.570 1.00 30.68 247 THR A O 1
ATOM 1942 N N . VAL A 1 248 ? 147.922 165.989 171.436 1.00 31.31 248 VAL A N 1
ATOM 1943 C CA . VAL A 1 248 ? 147.251 167.093 170.757 1.00 31.31 248 VAL A CA 1
ATOM 1944 C C . VAL A 1 248 ? 148.110 167.634 169.618 1.00 31.31 248 VAL A C 1
ATOM 1945 O O . VAL A 1 248 ? 147.580 168.180 168.644 1.00 31.31 248 VAL A O 1
ATOM 1949 N N . ALA A 1 249 ? 149.432 167.474 169.694 1.00 31.86 249 ALA A N 1
ATOM 1950 C CA . ALA A 1 249 ? 150.301 168.005 168.650 1.00 31.86 249 ALA A CA 1
ATOM 1951 C C . ALA A 1 249 ? 150.477 167.061 167.468 1.00 31.86 249 ALA A C 1
ATOM 1952 O O . ALA A 1 249 ? 150.697 167.530 166.347 1.00 31.86 249 ALA A O 1
ATOM 1954 N N . SER A 1 250 ? 150.392 165.748 167.680 1.00 33.01 250 SER A N 1
ATOM 1955 C CA . SER A 1 250 ? 150.598 164.794 166.598 1.00 33.01 250 SER A CA 1
ATOM 1956 C C . SER A 1 250 ? 149.418 164.710 165.640 1.00 33.01 250 SER A C 1
ATOM 1957 O O . SER A 1 250 ? 149.557 164.115 164.568 1.00 33.01 250 SER A O 1
ATOM 1960 N N . MET A 1 251 ? 148.271 165.279 165.996 1.00 33.65 251 MET A N 1
ATOM 1961 C CA . MET A 1 251 ? 147.107 165.290 165.122 1.00 33.65 251 MET A CA 1
ATOM 1962 C C . MET A 1 251 ? 147.130 166.434 164.122 1.00 33.65 251 MET A C 1
ATOM 1963 O O . MET A 1 251 ? 146.217 166.530 163.298 1.00 33.65 251 MET A O 1
ATOM 1968 N N . GLN A 1 252 ? 148.139 167.298 164.173 1.00 34.55 252 GLN A N 1
ATOM 1969 C CA . GLN A 1 252 ? 148.236 168.425 163.259 1.00 34.55 252 GLN A CA 1
ATOM 1970 C C . GLN A 1 252 ? 148.927 168.068 161.953 1.00 34.55 252 GLN A C 1
ATOM 1971 O O . GLN A 1 252 ? 148.862 168.854 161.003 1.00 34.55 252 GLN A O 1
ATOM 1977 N N . ILE A 1 253 ? 149.584 166.916 161.885 1.00 33.78 253 ILE A N 1
ATOM 1978 C CA . ILE A 1 253 ? 150.155 166.408 160.641 1.00 33.78 253 ILE A CA 1
ATOM 1979 C C . ILE A 1 253 ? 149.016 165.829 159.812 1.00 33.78 253 ILE A C 1
ATOM 1980 O O . ILE A 1 253 ? 148.364 164.869 160.246 1.00 33.78 253 ILE A O 1
ATOM 1985 N N . PRO A 1 254 ? 148.735 166.377 158.628 1.00 35.24 254 PRO A N 1
ATOM 1986 C CA . PRO A 1 254 ? 147.556 165.928 157.869 1.00 35.24 254 PRO A CA 1
ATOM 1987 C C . PRO A 1 254 ? 147.585 164.458 157.490 1.00 35.24 254 PRO A C 1
ATOM 1988 O O . PRO A 1 254 ? 146.519 163.876 157.260 1.00 35.24 254 PRO A O 1
ATOM 1992 N N . PHE A 1 255 ? 148.762 163.839 157.413 1.00 34.85 255 PHE A N 1
ATOM 1993 C CA . PHE A 1 255 ? 148.833 162.419 157.097 1.00 34.85 255 PHE A CA 1
ATOM 1994 C C . PHE A 1 255 ? 148.434 161.556 158.286 1.00 34.85 255 PHE A C 1
ATOM 1995 O O . PHE A 1 255 ? 147.939 160.440 158.099 1.00 34.85 255 PHE A O 1
ATOM 2003 N N . VAL A 1 256 ? 148.642 162.047 159.505 1.00 36.85 256 VAL A N 1
ATOM 2004 C CA . VAL A 1 256 ? 148.228 161.306 160.691 1.00 36.85 256 VAL A CA 1
ATOM 2005 C C . VAL A 1 256 ? 146.760 161.571 160.997 1.00 36.85 256 VAL A C 1
ATOM 2006 O O . VAL A 1 256 ? 145.932 160.653 160.999 1.00 36.85 256 VAL A O 1
ATOM 2010 N N . GLY A 1 257 ? 146.416 162.829 161.242 1.00 37.54 257 GLY A N 1
ATOM 2011 C CA . GLY A 1 257 ? 145.016 163.180 161.410 1.00 37.54 257 GLY A CA 1
ATOM 2012 C C . GLY A 1 257 ? 144.443 162.624 162.696 1.00 37.54 257 GLY A C 1
ATOM 2013 O O . GLY A 1 257 ? 145.048 162.719 163.768 1.00 37.54 257 GLY A O 1
ATOM 2014 N N . PHE A 1 258 ? 143.259 162.025 162.592 1.00 41.31 258 PHE A N 1
ATOM 2015 C CA . PHE A 1 258 ? 142.527 161.516 163.741 1.00 41.31 258 PHE A CA 1
ATOM 2016 C C . PHE A 1 258 ? 142.910 160.089 164.109 1.00 41.31 258 PHE A C 1
ATOM 2017 O O . PHE A 1 258 ? 142.167 159.433 164.843 1.00 41.31 258 PHE A O 1
ATOM 2025 N N . LEU A 1 259 ? 144.038 159.590 163.609 1.00 41.14 259 LEU A N 1
ATOM 2026 C CA . LEU A 1 259 ? 144.461 158.242 163.974 1.00 41.14 259 LEU A CA 1
ATOM 2027 C C . LEU A 1 259 ? 144.790 158.079 165.456 1.00 41.14 259 LEU A C 1
ATOM 2028 O O . LEU A 1 259 ? 144.464 157.015 166.009 1.00 41.14 259 LEU A O 1
ATOM 2033 N N . PRO A 1 260 ? 145.427 159.036 166.145 1.00 41.72 260 PRO A N 1
ATOM 2034 C CA . PRO A 1 260 ? 145.727 158.829 167.572 1.00 41.72 260 PRO A CA 1
ATOM 2035 C C . PRO A 1 260 ? 144.517 158.523 168.448 1.00 41.72 260 PRO A C 1
ATOM 2036 O O . PRO A 1 260 ? 144.709 158.142 169.608 1.00 41.72 260 PRO A O 1
ATOM 2040 N N . ILE A 1 261 ? 143.291 158.674 167.950 1.00 46.69 261 ILE A N 1
ATOM 2041 C CA . ILE A 1 261 ? 142.100 158.413 168.751 1.00 46.69 261 ILE A CA 1
ATOM 2042 C C . ILE A 1 261 ? 141.227 157.305 168.182 1.00 46.69 261 ILE A C 1
ATOM 2043 O O . ILE A 1 261 ? 140.257 156.909 168.843 1.00 46.69 261 ILE A O 1
ATOM 2048 N N . ARG A 1 262 ? 141.529 156.784 166.989 1.00 49.03 262 ARG A N 1
ATOM 2049 C CA . ARG A 1 262 ? 140.657 155.819 166.331 1.00 49.03 262 ARG A CA 1
ATOM 2050 C C . ARG A 1 262 ? 141.398 154.582 165.837 1.00 49.03 262 ARG A C 1
ATOM 2051 O O . ARG A 1 262 ? 140.800 153.757 165.137 1.00 49.03 262 ARG A O 1
ATOM 2059 N N . SER A 1 263 ? 142.662 154.408 166.204 1.00 41.85 263 SER A N 1
ATOM 2060 C CA . SER A 1 263 ? 143.476 153.319 165.693 1.00 41.85 263 SER A CA 1
ATOM 2061 C C . SER A 1 263 ? 143.978 152.471 166.852 1.00 41.85 263 SER A C 1
ATOM 2062 O O . SER A 1 263 ? 144.071 152.933 167.990 1.00 41.85 263 SER A O 1
ATOM 2065 N N . ASN A 1 264 ? 144.307 151.215 166.548 1.00 43.04 264 ASN A N 1
ATOM 2066 C CA . ASN A 1 264 ? 144.699 150.284 167.600 1.00 43.04 264 ASN A CA 1
ATOM 2067 C C . ASN A 1 264 ? 146.130 150.524 168.061 1.00 43.04 264 ASN A C 1
ATOM 2068 O O . ASN A 1 264 ? 146.413 150.472 169.264 1.00 43.04 264 ASN A O 1
ATOM 2073 N N . ASP A 1 265 ? 147.039 150.819 167.131 1.00 42.78 265 ASP A N 1
ATOM 2074 C CA . ASP A 1 265 ? 148.427 151.082 167.492 1.00 42.78 265 ASP A CA 1
ATOM 2075 C C . ASP A 1 265 ? 148.604 152.372 168.280 1.00 42.78 265 ASP A C 1
ATOM 2076 O O . ASP A 1 265 ? 149.740 152.713 168.623 1.00 42.78 265 ASP A O 1
ATOM 2081 N N . HIS A 1 266 ? 147.523 153.090 168.573 1.00 39.20 266 HIS A N 1
ATOM 2082 C CA . HIS A 1 266 ? 147.562 154.247 169.450 1.00 39.20 266 HIS A CA 1
ATOM 2083 C C . HIS A 1 266 ? 146.723 154.055 170.703 1.00 39.20 266 HIS A C 1
ATOM 2084 O O . HIS A 1 266 ? 146.658 154.971 171.531 1.00 39.20 266 HIS A O 1
ATOM 2091 N N . MET A 1 267 ? 146.082 152.896 170.871 1.00 39.12 267 MET A N 1
ATOM 2092 C CA . MET A 1 267 ? 145.155 152.702 171.980 1.00 39.12 267 MET A CA 1
ATOM 2093 C C . MET A 1 267 ? 145.847 152.330 173.280 1.00 39.12 267 MET A C 1
ATOM 2094 O O . MET A 1 267 ? 145.228 152.435 174.343 1.00 39.12 267 MET A O 1
ATOM 2099 N N . ALA A 1 268 ? 147.104 151.893 173.229 1.00 35.67 268 ALA A N 1
ATOM 2100 C CA . ALA A 1 268 ? 147.828 151.615 174.463 1.00 35.67 268 ALA A CA 1
ATOM 2101 C C . ALA A 1 268 ? 148.027 152.890 175.269 1.00 35.67 268 ALA A C 1
ATOM 2102 O O . ALA A 1 268 ? 147.638 152.964 176.441 1.00 35.67 268 ALA A O 1
ATOM 2104 N N . ALA A 1 269 ? 148.612 153.914 174.643 1.00 33.82 269 ALA A N 1
ATOM 2105 C CA . ALA A 1 269 ? 148.892 155.176 175.319 1.00 33.82 269 ALA A CA 1
ATOM 2106 C C . ALA A 1 269 ? 147.657 155.715 176.026 1.00 33.82 269 ALA A C 1
ATOM 2107 O O . ALA A 1 269 ? 147.668 155.941 177.241 1.00 33.82 269 ALA A O 1
ATOM 2109 N N . LEU A 1 270 ? 146.570 155.899 175.273 1.00 33.91 270 LEU A N 1
ATOM 2110 C CA . LEU A 1 270 ? 145.330 156.394 175.859 1.00 33.91 270 LEU A CA 1
ATOM 2111 C C . LEU A 1 270 ? 144.907 155.549 177.051 1.00 33.91 270 LEU A C 1
ATOM 2112 O O . LEU A 1 270 ? 144.509 156.084 178.092 1.00 33.91 270 LEU A O 1
ATOM 2117 N N . GLY A 1 271 ? 145.019 154.225 176.930 1.00 32.63 271 GLY A N 1
ATOM 2118 C CA . GLY A 1 271 ? 144.683 153.366 178.053 1.00 32.63 271 GLY A CA 1
ATOM 2119 C C . GLY A 1 271 ? 145.514 153.680 179.279 1.00 32.63 271 GLY A C 1
ATOM 2120 O O . GLY A 1 271 ? 144.984 153.858 180.379 1.00 32.63 271 GLY A O 1
ATOM 2121 N N . VAL A 1 272 ? 146.831 153.801 179.098 1.00 32.67 272 VAL A N 1
ATOM 2122 C CA . VAL A 1 272 ? 147.694 154.113 180.227 1.00 32.67 272 VAL A CA 1
ATOM 2123 C C . VAL A 1 272 ? 147.438 155.526 180.722 1.00 32.67 272 VAL A C 1
ATOM 2124 O O . VAL A 1 272 ? 147.766 155.849 181.869 1.00 32.67 272 VAL A O 1
ATOM 2128 N N . PHE A 1 273 ? 146.826 156.377 179.897 1.00 32.94 273 PHE A N 1
ATOM 2129 C CA . PHE A 1 273 ? 146.473 157.709 180.360 1.00 32.94 273 PHE A CA 1
ATOM 2130 C C . PHE A 1 273 ? 145.278 157.680 181.298 1.00 32.94 273 PHE A C 1
ATOM 2131 O O . PHE A 1 273 ? 145.104 158.612 182.087 1.00 32.94 273 PHE A O 1
ATOM 2139 N N . GLY A 1 274 ? 144.463 156.632 181.240 1.00 34.65 274 GLY A N 1
ATOM 2140 C CA . GLY A 1 274 ? 143.351 156.510 182.158 1.00 34.65 274 GLY A CA 1
ATOM 2141 C C . GLY A 1 274 ? 143.762 155.816 183.437 1.00 34.65 274 GLY A C 1
ATOM 2142 O O . GLY A 1 274 ? 143.445 156.276 184.539 1.00 34.65 274 GLY A O 1
ATOM 2143 N N . LEU A 1 275 ? 144.490 154.708 183.286 1.00 36.29 275 LEU A N 1
ATOM 2144 C CA . LEU A 1 275 ? 144.940 153.928 184.433 1.00 36.29 275 LEU A CA 1
ATOM 2145 C C . LEU A 1 275 ? 145.691 154.794 185.435 1.00 36.29 275 LEU A C 1
ATOM 2146 O O . LEU A 1 275 ? 145.416 154.751 186.639 1.00 36.29 275 LEU A O 1
ATOM 2151 N N . ILE A 1 276 ? 146.629 155.612 184.949 1.00 36.16 276 ILE A N 1
ATOM 2152 C CA . ILE A 1 276 ? 147.458 156.416 185.837 1.00 36.16 276 ILE A CA 1
ATOM 2153 C C . ILE A 1 276 ? 146.631 157.419 186.623 1.00 36.16 276 ILE A C 1
ATOM 2154 O O . ILE A 1 276 ? 147.095 157.936 187.643 1.00 36.16 276 ILE A O 1
ATOM 2159 N N . GLN A 1 277 ? 145.408 157.711 186.180 1.00 38.53 277 GLN A N 1
ATOM 2160 C CA . GLN A 1 277 ? 144.507 158.497 187.012 1.00 38.53 277 GLN A CA 1
ATOM 2161 C C . GLN A 1 277 ? 143.977 157.657 188.164 1.00 38.53 277 GLN A C 1
ATOM 2162 O O . GLN A 1 277 ? 144.108 158.035 189.334 1.00 38.53 277 GLN A O 1
ATOM 2168 N N . ILE A 1 278 ? 143.395 156.498 187.844 1.00 41.36 278 ILE A N 1
ATOM 2169 C CA . ILE A 1 278 ? 142.801 155.635 188.862 1.00 41.36 278 ILE A CA 1
ATOM 2170 C C . ILE A 1 278 ? 143.824 155.289 189.933 1.00 41.36 278 ILE A C 1
ATOM 2171 O O . ILE A 1 278 ? 143.517 155.295 191.131 1.00 41.36 278 ILE A O 1
ATOM 2176 N N . VAL A 1 279 ? 145.055 154.987 189.521 1.00 42.76 279 VAL A N 1
ATOM 2177 C CA . VAL A 1 279 ? 146.121 154.747 190.488 1.00 42.76 279 VAL A CA 1
ATOM 2178 C C . VAL A 1 279 ? 146.326 155.977 191.362 1.00 42.76 279 VAL A C 1
ATOM 2179 O O . VAL A 1 279 ? 146.257 155.902 192.595 1.00 42.76 279 VAL A O 1
ATOM 2183 N N . ALA A 1 280 ? 146.540 157.136 190.730 1.00 44.72 280 ALA A N 1
ATOM 2184 C CA . ALA A 1 280 ? 146.901 158.346 191.463 1.00 44.72 280 ALA A CA 1
ATOM 2185 C C . ALA A 1 280 ? 145.891 158.648 192.561 1.00 44.72 280 ALA A C 1
ATOM 2186 O O . ALA A 1 280 ? 146.236 158.703 193.747 1.00 44.72 280 ALA A O 1
ATOM 2188 N N . PHE A 1 281 ? 144.625 158.823 192.174 1.00 52.47 281 PHE A N 1
ATOM 2189 C CA . PHE A 1 281 ? 143.558 159.015 193.148 1.00 52.47 281 PHE A CA 1
ATOM 2190 C C . PHE A 1 281 ? 143.597 157.935 194.220 1.00 52.47 281 PHE A C 1
ATOM 2191 O O . PHE A 1 281 ? 143.588 158.233 195.420 1.00 52.47 281 PHE A O 1
ATOM 2199 N N . GLY A 1 282 ? 143.675 156.671 193.798 1.00 53.37 282 GLY A N 1
ATOM 2200 C CA . GLY A 1 282 ? 143.727 155.586 194.762 1.00 53.37 282 GLY A CA 1
ATOM 2201 C C . GLY A 1 282 ? 144.858 155.750 195.756 1.00 53.37 282 GLY A C 1
ATOM 2202 O O . GLY A 1 282 ? 144.681 155.515 196.954 1.00 53.37 282 GLY A O 1
ATOM 2203 N N . ASP A 1 283 ? 146.024 156.192 195.277 1.00 57.48 283 ASP A N 1
ATOM 2204 C CA . ASP A 1 283 ? 147.156 156.419 196.168 1.00 57.48 283 ASP A CA 1
ATOM 2205 C C . ASP A 1 283 ? 146.769 157.352 197.305 1.00 57.48 283 ASP A C 1
ATOM 2206 O O . ASP A 1 283 ? 147.057 157.078 198.476 1.00 57.48 283 ASP A O 1
ATOM 2211 N N . PHE A 1 284 ? 146.078 158.448 196.978 1.00 64.34 284 PHE A N 1
ATOM 2212 C CA . PHE A 1 284 ? 145.654 159.384 198.012 1.00 64.34 284 PHE A CA 1
ATOM 2213 C C . PHE A 1 284 ? 144.780 158.693 199.049 1.00 64.34 284 PHE A C 1
ATOM 2214 O O . PHE A 1 284 ? 144.943 158.914 200.255 1.00 64.34 284 PHE A O 1
ATOM 2222 N N . VAL A 1 285 ? 143.865 157.830 198.600 1.00 66.57 285 VAL A N 1
ATOM 2223 C CA . VAL A 1 285 ? 143.012 157.106 199.538 1.00 66.57 285 VAL A CA 1
ATOM 2224 C C . VAL A 1 285 ? 143.863 156.234 200.450 1.00 66.57 285 VAL A C 1
ATOM 2225 O O . VAL A 1 285 ? 143.599 156.121 201.654 1.00 66.57 285 VAL A O 1
ATOM 2229 N N . LYS A 1 286 ? 144.923 155.637 199.897 1.00 71.37 286 LYS A N 1
ATOM 2230 C CA . LYS A 1 286 ? 145.810 154.805 200.701 1.00 71.37 286 LYS A CA 1
ATOM 2231 C C . LYS A 1 286 ? 146.450 155.603 201.828 1.00 71.37 286 LYS A C 1
ATOM 2232 O O . LYS A 1 286 ? 146.826 155.034 202.859 1.00 71.37 286 LYS A O 1
ATOM 2238 N N . GLY A 1 287 ? 146.571 156.922 201.659 1.00 77.84 287 GLY A N 1
ATOM 2239 C CA . GLY A 1 287 ? 147.126 157.745 202.716 1.00 77.84 287 GLY A CA 1
ATOM 2240 C C . GLY A 1 287 ? 146.232 157.876 203.929 1.00 77.84 287 GLY A C 1
ATOM 2241 O O . GLY A 1 287 ? 146.726 158.182 205.018 1.00 77.84 287 GLY A O 1
ATOM 2242 N N . GLN A 1 288 ? 144.926 157.653 203.768 1.00 81.11 288 GLN A N 1
ATOM 2243 C CA . GLN A 1 288 ? 144.010 157.774 204.898 1.00 81.11 288 GLN A CA 1
ATOM 2244 C C . GLN A 1 288 ? 143.989 156.499 205.734 1.00 81.11 288 GLN A C 1
ATOM 2245 O O . GLN A 1 288 ? 144.317 156.517 206.925 1.00 81.11 288 GLN A O 1
ATOM 2251 N N . ILE A 1 289 ? 143.608 155.383 205.122 1.00 85.08 289 ILE A N 1
ATOM 2252 C CA . ILE A 1 289 ? 143.536 154.110 205.823 1.00 85.08 289 ILE A CA 1
ATOM 2253 C C . ILE A 1 289 ? 144.911 153.453 205.876 1.00 85.08 289 ILE A C 1
ATOM 2254 O O . ILE A 1 289 ? 145.766 153.841 206.672 1.00 85.08 289 ILE A O 1
ATOM 2259 N N . PRO A 1 343 ? 150.238 140.189 148.965 1.00 50.43 343 PRO A N 1
ATOM 2260 C CA . PRO A 1 343 ? 150.821 139.841 147.665 1.00 50.43 343 PRO A CA 1
ATOM 2261 C C . PRO A 1 343 ? 151.766 140.920 147.149 1.00 50.43 343 PRO A C 1
ATOM 2262 O O . PRO A 1 343 ? 152.598 140.650 146.286 1.00 50.43 343 PRO A O 1
ATOM 2266 N N . ILE A 1 344 ? 151.631 142.130 147.678 1.00 47.77 344 ILE A N 1
ATOM 2267 C CA . ILE A 1 344 ? 152.532 143.231 147.359 1.00 47.77 344 ILE A CA 1
ATOM 2268 C C . ILE A 1 344 ? 153.539 143.463 148.479 1.00 47.77 344 ILE A C 1
ATOM 2269 O O . ILE A 1 344 ? 154.738 143.586 148.229 1.00 47.77 344 ILE A O 1
ATOM 2274 N N . ILE A 1 345 ? 153.065 143.534 149.725 1.00 49.10 345 ILE A N 1
ATOM 2275 C CA . ILE A 1 345 ? 153.960 143.613 150.876 1.00 49.10 345 ILE A CA 1
ATOM 2276 C C . ILE A 1 345 ? 154.831 142.366 150.974 1.00 49.10 345 ILE A C 1
ATOM 2277 O O . ILE A 1 345 ? 155.931 142.408 151.537 1.00 49.10 345 ILE A O 1
ATOM 2282 N N . ALA A 1 346 ? 154.365 141.245 150.423 1.00 45.50 346 ALA A N 1
ATOM 2283 C CA . ALA A 1 346 ? 155.149 140.018 150.368 1.00 45.50 346 ALA A CA 1
ATOM 2284 C C . ALA A 1 346 ? 156.254 140.050 149.322 1.00 45.50 346 ALA A C 1
ATOM 2285 O O . ALA A 1 346 ? 157.145 139.197 149.361 1.00 45.50 346 ALA A O 1
ATOM 2287 N N . SER A 1 347 ? 156.223 141.002 148.392 1.00 44.45 347 SER A N 1
ATOM 2288 C CA . SER A 1 347 ? 157.164 141.009 147.280 1.00 44.45 347 SER A CA 1
ATOM 2289 C C . SER A 1 347 ? 158.330 141.965 147.480 1.00 44.45 347 SER A C 1
ATOM 2290 O O . SER A 1 347 ? 159.336 141.841 146.775 1.00 44.45 347 SER A O 1
ATOM 2293 N N . VAL A 1 348 ? 158.227 142.901 148.417 1.00 44.48 348 VAL A N 1
ATOM 2294 C CA . VAL A 1 348 ? 159.276 143.889 148.639 1.00 44.48 348 VAL A CA 1
ATOM 2295 C C . VAL A 1 348 ? 160.377 143.252 149.474 1.00 44.48 348 VAL A C 1
ATOM 2296 O O . VAL A 1 348 ? 160.103 142.579 150.473 1.00 44.48 348 VAL A O 1
ATOM 2300 N N . SER A 1 349 ? 161.631 143.460 149.067 1.00 46.15 349 SER A N 1
ATOM 2301 C CA . SER A 1 349 ? 162.739 142.771 149.717 1.00 46.15 349 SER A CA 1
ATOM 2302 C C . SER A 1 349 ? 163.046 143.303 151.110 1.00 46.15 349 SER A C 1
ATOM 2303 O O . SER A 1 349 ? 163.846 142.687 151.821 1.00 46.15 349 SER A O 1
ATOM 2306 N N . GLU A 1 350 ? 162.440 144.412 151.520 1.00 47.83 350 GLU A N 1
ATOM 2307 C CA . GLU A 1 350 ? 162.745 145.025 152.805 1.00 47.83 350 GLU A CA 1
ATOM 2308 C C . GLU A 1 350 ? 161.825 144.533 153.913 1.00 47.83 350 GLU A C 1
ATOM 2309 O O . GLU A 1 350 ? 161.976 144.959 155.061 1.00 47.83 350 GLU A O 1
ATOM 2315 N N . HIS A 1 351 ? 160.877 143.653 153.596 1.00 45.98 351 HIS A N 1
ATOM 2316 C CA . HIS A 1 351 ? 159.882 143.168 154.544 1.00 45.98 351 HIS A CA 1
ATOM 2317 C C . HIS A 1 351 ? 160.026 141.667 154.756 1.00 45.98 351 HIS A C 1
ATOM 2318 O O . HIS A 1 351 ? 159.038 140.963 154.973 1.00 45.98 351 HIS A O 1
ATOM 2325 N N . GLN A 1 352 ? 161.254 141.168 154.701 1.00 48.21 352 GLN A N 1
ATOM 2326 C CA . GLN A 1 352 ? 161.539 139.749 154.768 1.00 48.21 352 GLN A CA 1
ATOM 2327 C C . GLN A 1 352 ? 162.257 139.400 156.070 1.00 48.21 352 GLN A C 1
ATOM 2328 O O . GLN A 1 352 ? 162.948 140.244 156.647 1.00 48.21 352 GLN A O 1
ATOM 2334 N N . PRO A 1 353 ? 162.113 138.169 156.560 1.00 44.28 353 PRO A N 1
ATOM 2335 C CA . PRO A 1 353 ? 162.836 137.762 157.772 1.00 44.28 353 PRO A CA 1
ATOM 2336 C C . PRO A 1 353 ? 164.341 137.749 157.553 1.00 44.28 353 PRO A C 1
ATOM 2337 O O . PRO A 1 353 ? 164.844 137.796 156.429 1.00 44.28 353 PRO A O 1
ATOM 2341 N N . VAL A 1 354 ? 165.069 137.681 158.664 1.00 42.16 354 VAL A N 1
ATOM 2342 C CA . VAL A 1 354 ? 166.522 137.797 158.677 1.00 42.16 354 VAL A CA 1
ATOM 2343 C C . VAL A 1 354 ? 167.136 136.453 159.036 1.00 42.16 354 VAL A C 1
ATOM 2344 O O . VAL A 1 354 ? 166.620 135.735 159.900 1.00 42.16 354 VAL A O 1
ATOM 2348 N N . SER A 1 355 ? 168.239 136.119 158.376 1.00 40.84 355 SER A N 1
ATOM 2349 C CA . SER A 1 355 ? 169.069 134.994 158.771 1.00 40.84 355 SER A CA 1
ATOM 2350 C C . SER A 1 355 ? 170.100 135.446 159.800 1.00 40.84 355 SER A C 1
ATOM 2351 O O . SER A 1 355 ? 170.373 136.637 159.956 1.00 40.84 355 SER A O 1
ATOM 2354 N N . TRP A 1 356 ? 170.677 134.474 160.504 1.00 35.71 356 TRP A N 1
ATOM 2355 C CA . TRP A 1 356 ? 171.587 134.807 161.597 1.00 35.71 356 TRP A CA 1
ATOM 2356 C C . TRP A 1 356 ? 172.850 135.552 161.166 1.00 35.71 356 TRP A C 1
ATOM 2357 O O . TRP A 1 356 ? 173.257 136.471 161.901 1.00 35.71 356 TRP A O 1
ATOM 2368 N N . PRO A 1 357 ? 173.505 135.250 160.034 1.00 34.16 357 PRO A N 1
ATOM 2369 C CA . PRO A 1 357 ? 174.744 135.981 159.718 1.00 34.16 357 PRO A CA 1
ATOM 2370 C C . PRO A 1 357 ? 174.561 137.484 159.646 1.00 34.16 357 PRO A C 1
ATOM 2371 O O . PRO A 1 357 ? 175.471 138.228 160.033 1.00 34.16 357 PRO A O 1
ATOM 2375 N N . ALA A 1 358 ? 173.399 137.956 159.195 1.00 37.78 358 ALA A N 1
ATOM 2376 C CA . ALA A 1 358 ? 173.168 139.389 159.076 1.00 37.78 358 ALA A CA 1
ATOM 2377 C C . ALA A 1 358 ? 173.208 140.101 160.419 1.00 37.78 358 ALA A C 1
ATOM 2378 O O . ALA A 1 358 ? 173.400 141.320 160.452 1.00 37.78 358 ALA A O 1
ATOM 2380 N N . PHE A 1 359 ? 173.036 139.379 161.528 1.00 33.92 359 PHE A N 1
ATOM 2381 C CA . PHE A 1 359 ? 173.182 140.015 162.831 1.00 33.92 359 PHE A CA 1
ATOM 2382 C C . PHE A 1 359 ? 174.645 140.214 163.199 1.00 33.92 359 PHE A C 1
ATOM 2383 O O . PHE A 1 359 ? 174.978 141.188 163.882 1.00 33.92 359 PHE A O 1
ATOM 2391 N N . PHE A 1 360 ? 175.526 139.317 162.756 1.00 33.12 360 PHE A N 1
ATOM 2392 C CA . PHE A 1 360 ? 176.952 139.506 162.982 1.00 33.12 360 PHE A CA 1
ATOM 2393 C C . PHE A 1 360 ? 177.549 140.474 161.972 1.00 33.12 360 PHE A C 1
ATOM 2394 O O . PHE A 1 360 ? 178.523 141.166 162.280 1.00 33.12 360 PHE A O 1
ATOM 2402 N N . PHE A 1 361 ? 176.975 140.532 160.771 1.00 35.63 361 PHE A N 1
ATOM 2403 C CA . PHE A 1 361 ? 177.478 141.424 159.737 1.00 35.63 361 PHE A CA 1
ATOM 2404 C C . PHE A 1 361 ? 177.254 142.887 160.094 1.00 35.63 361 PHE A C 1
ATOM 2405 O O . PHE A 1 361 ? 178.046 143.747 159.697 1.00 35.63 361 PHE A O 1
ATOM 2413 N N . ASP A 1 362 ? 176.193 143.189 160.839 1.00 38.86 362 ASP A N 1
ATOM 2414 C CA . ASP A 1 362 ? 175.841 144.562 161.169 1.00 38.86 362 ASP A CA 1
ATOM 2415 C C . ASP A 1 362 ? 176.326 144.998 162.544 1.00 38.86 362 ASP A C 1
ATOM 2416 O O . ASP A 1 362 ? 176.291 146.196 162.840 1.00 38.86 362 ASP A O 1
ATOM 2421 N N . THR A 1 363 ? 176.780 144.066 163.381 1.00 35.68 363 THR A N 1
ATOM 2422 C CA . THR A 1 363 ? 177.305 144.385 164.709 1.00 35.68 363 THR A CA 1
ATOM 2423 C C . THR A 1 363 ? 178.379 143.343 165.006 1.00 35.68 363 THR A C 1
ATOM 2424 O O . THR A 1 363 ? 178.055 142.195 165.318 1.00 35.68 363 THR A O 1
ATOM 2428 N N . HIS A 1 364 ? 179.642 143.747 164.906 1.00 30.76 364 HIS A N 1
ATOM 2429 C CA . HIS A 1 364 ? 180.747 142.799 164.939 1.00 30.76 364 HIS A CA 1
ATOM 2430 C C . HIS A 1 364 ? 180.757 141.955 166.207 1.00 30.76 364 HIS A C 1
ATOM 2431 O O . HIS A 1 364 ? 180.495 140.751 166.154 1.00 30.76 364 HIS A O 1
ATOM 2438 N N . PHE A 1 365 ? 181.018 142.574 167.355 1.00 30.05 365 PHE A N 1
ATOM 2439 C CA . PHE A 1 365 ? 181.005 141.867 168.627 1.00 30.05 365 PHE A CA 1
ATOM 2440 C C . PHE A 1 365 ? 180.039 142.467 169.634 1.00 30.05 365 PHE A C 1
ATOM 2441 O O . PHE A 1 365 ? 179.956 141.970 170.761 1.00 30.05 365 PHE A O 1
ATOM 2449 N N . LEU A 1 366 ? 179.303 143.513 169.260 1.00 30.73 366 LEU A N 1
ATOM 2450 C CA . LEU A 1 366 ? 178.245 144.061 170.097 1.00 30.73 366 LEU A CA 1
ATOM 2451 C C . LEU A 1 366 ? 177.047 143.128 170.214 1.00 30.73 366 LEU A C 1
ATOM 2452 O O . LEU A 1 366 ? 176.196 143.341 171.091 1.00 30.73 366 LEU A O 1
ATOM 2457 N N . ILE A 1 367 ? 177.047 142.023 169.468 1.00 32.94 367 ILE A N 1
ATOM 2458 C CA . ILE A 1 367 ? 175.897 141.131 169.418 1.00 32.94 367 ILE A CA 1
ATOM 2459 C C . ILE A 1 367 ? 175.892 140.131 170.564 1.00 32.94 367 ILE A C 1
ATOM 2460 O O . ILE A 1 367 ? 174.830 139.581 170.887 1.00 32.94 367 ILE A O 1
ATOM 2465 N N . TRP A 1 368 ? 177.035 139.878 171.193 1.00 31.30 368 TRP A N 1
ATOM 2466 C CA . TRP A 1 368 ? 177.071 139.021 172.365 1.00 31.30 368 TRP A CA 1
ATOM 2467 C C . TRP A 1 368 ? 177.410 139.806 173.622 1.00 31.30 368 TRP A C 1
ATOM 2468 O O . TRP A 1 368 ? 177.447 139.225 174.711 1.00 31.30 368 TRP A O 1
ATOM 2479 N N . LEU A 1 369 ? 177.663 141.110 173.498 1.00 30.31 369 LEU A N 1
ATOM 2480 C CA . LEU A 1 369 ? 177.644 142.012 174.639 1.00 30.31 369 LEU A CA 1
ATOM 2481 C C . LEU A 1 369 ? 176.263 142.598 174.894 1.00 30.31 369 LEU A C 1
ATOM 2482 O O . LEU A 1 369 ? 176.003 143.081 176.000 1.00 30.31 369 LEU A O 1
ATOM 2487 N N . PHE A 1 370 ? 175.375 142.565 173.894 1.00 33.78 370 PHE A N 1
ATOM 2488 C CA . PHE A 1 370 ? 174.030 143.105 174.089 1.00 33.78 370 PHE A CA 1
ATOM 2489 C C . PHE A 1 370 ? 173.208 142.260 175.064 1.00 33.78 370 PHE A C 1
ATOM 2490 O O . PHE A 1 370 ? 172.641 142.830 176.018 1.00 33.78 370 PHE A O 1
ATOM 2498 N N . PRO A 1 371 ? 173.140 140.926 174.938 1.00 34.75 371 PRO A N 1
ATOM 2499 C CA . PRO A 1 371 ? 172.423 140.138 175.958 1.00 34.75 371 PRO A CA 1
ATOM 2500 C C . PRO A 1 371 ? 173.057 140.201 177.336 1.00 34.75 371 PRO A C 1
ATOM 2501 O O . PRO A 1 371 ? 172.342 140.223 178.345 1.00 34.75 371 PRO A O 1
ATOM 2505 N N . ALA A 1 372 ? 174.386 140.240 177.407 1.00 33.11 372 ALA A N 1
ATOM 2506 C CA . ALA A 1 372 ? 175.044 140.357 178.701 1.00 33.11 372 ALA A CA 1
ATOM 2507 C C . ALA A 1 372 ? 174.752 141.704 179.346 1.00 33.11 372 ALA A C 1
ATOM 2508 O O . ALA A 1 372 ? 174.548 141.782 180.562 1.00 33.11 372 ALA A O 1
ATOM 2510 N N . GLY A 1 373 ? 174.728 142.778 178.557 1.00 33.96 373 GLY A N 1
ATOM 2511 C CA . GLY A 1 373 ? 174.373 144.068 179.117 1.00 33.96 373 GLY A CA 1
ATOM 2512 C C . GLY A 1 373 ? 172.930 144.146 179.571 1.00 33.96 373 GLY A C 1
ATOM 2513 O O . GLY A 1 373 ? 172.628 144.803 180.572 1.00 33.96 373 GLY A O 1
ATOM 2514 N N . VAL A 1 374 ? 172.040 143.383 178.933 1.00 35.45 374 VAL A N 1
ATOM 2515 C CA . VAL A 1 374 ? 170.664 143.347 179.425 1.00 35.45 374 VAL A CA 1
ATOM 2516 C C . VAL A 1 374 ? 170.582 142.548 180.722 1.00 35.45 374 VAL A C 1
ATOM 2517 O O . VAL A 1 374 ? 169.904 142.953 181.683 1.00 35.45 374 VAL A O 1
ATOM 2521 N N . PHE A 1 375 ? 171.318 141.439 180.800 1.00 36.69 375 PHE A N 1
ATOM 2522 C CA . PHE A 1 375 ? 171.319 140.671 182.038 1.00 36.69 375 PHE A CA 1
ATOM 2523 C C . PHE A 1 375 ? 171.891 141.507 183.172 1.00 36.69 375 PHE A C 1
ATOM 2524 O O . PHE A 1 375 ? 171.430 141.417 184.314 1.00 36.69 375 PHE A O 1
ATOM 2532 N N . LEU A 1 376 ? 172.902 142.326 182.877 1.00 36.16 376 LEU A N 1
ATOM 2533 C CA . LEU A 1 376 ? 173.514 143.122 183.927 1.00 36.16 376 LEU A CA 1
ATOM 2534 C C . LEU A 1 376 ? 172.637 144.299 184.316 1.00 36.16 376 LEU A C 1
ATOM 2535 O O . LEU A 1 376 ? 172.758 144.800 185.437 1.00 36.16 376 LEU A O 1
ATOM 2540 N N . LEU A 1 377 ? 171.759 144.754 183.414 1.00 38.92 377 LEU A N 1
ATOM 2541 C CA . LEU A 1 377 ? 170.797 145.780 183.792 1.00 38.92 377 LEU A CA 1
ATOM 2542 C C . LEU A 1 377 ? 169.658 145.207 184.618 1.00 38.92 377 LEU A C 1
ATOM 2543 O O . LEU A 1 377 ? 168.976 145.963 185.316 1.00 38.92 377 LEU A O 1
ATOM 2548 N N . PHE A 1 378 ? 169.438 143.891 184.554 1.00 41.35 378 PHE A N 1
ATOM 2549 C CA . PHE A 1 378 ? 168.398 143.290 185.386 1.00 41.35 378 PHE A CA 1
ATOM 2550 C C . PHE A 1 378 ? 168.811 143.136 186.846 1.00 41.35 378 PHE A C 1
ATOM 2551 O O . PHE A 1 378 ? 167.955 143.217 187.731 1.00 41.35 378 PHE A O 1
ATOM 2559 N N . LEU A 1 379 ? 170.092 142.910 187.125 1.00 42.85 379 LEU A N 1
ATOM 2560 C CA . LEU A 1 379 ? 170.545 142.716 188.499 1.00 42.85 379 LEU A CA 1
ATOM 2561 C C . LEU A 1 379 ? 170.643 144.011 189.292 1.00 42.85 379 LEU A C 1
ATOM 2562 O O . LEU A 1 379 ? 170.953 143.964 190.486 1.00 42.85 379 LEU A O 1
ATOM 2567 N N . ASP A 1 380 ? 170.391 145.155 188.661 1.00 46.63 380 ASP A N 1
ATOM 2568 C CA . ASP A 1 380 ? 170.327 146.457 189.314 1.00 46.63 380 ASP A CA 1
ATOM 2569 C C . ASP A 1 380 ? 169.137 147.183 188.686 1.00 46.63 380 ASP A C 1
ATOM 2570 O O . ASP A 1 380 ? 169.285 148.098 187.888 1.00 46.63 380 ASP A O 1
ATOM 2575 N N . LEU A 1 381 ? 167.926 146.773 189.054 1.00 41.36 381 LEU A N 1
ATOM 2576 C CA . LEU A 1 381 ? 166.732 147.274 188.385 1.00 41.36 381 LEU A CA 1
ATOM 2577 C C . LEU A 1 381 ? 166.367 148.670 188.868 1.00 41.36 381 LEU A C 1
ATOM 2578 O O . LEU A 1 381 ? 165.948 148.856 190.014 1.00 41.36 381 LEU A O 1
ATOM 2583 N N . LYS A 1 382 ? 166.533 149.647 187.985 1.00 40.53 382 LYS A N 1
ATOM 2584 C CA . LYS A 1 382 ? 166.055 151.009 188.146 1.00 40.53 382 LYS A CA 1
ATOM 2585 C C . LYS A 1 382 ? 165.033 151.273 187.046 1.00 40.53 382 LYS A C 1
ATOM 2586 O O . LYS A 1 382 ? 164.893 150.486 186.107 1.00 40.53 382 LYS A O 1
ATOM 2592 N N . ASP A 1 383 ? 164.303 152.384 187.155 1.00 38.76 383 ASP A N 1
ATOM 2593 C CA . ASP A 1 383 ? 163.232 152.639 186.193 1.00 38.76 383 ASP A CA 1
ATOM 2594 C C . ASP A 1 383 ? 163.789 152.861 184.789 1.00 38.76 383 ASP A C 1
ATOM 2595 O O . ASP A 1 383 ? 163.264 152.318 183.801 1.00 38.76 383 ASP A O 1
ATOM 2600 N N . GLU A 1 384 ? 164.893 153.604 184.694 1.00 38.24 384 GLU A N 1
ATOM 2601 C CA . GLU A 1 384 ? 165.549 153.814 183.410 1.00 38.24 384 GLU A CA 1
ATOM 2602 C C . GLU A 1 384 ? 165.957 152.482 182.802 1.00 38.24 384 GLU A C 1
ATOM 2603 O O . GLU A 1 384 ? 165.854 152.282 181.587 1.00 38.24 384 GLU A O 1
ATOM 2609 N N . HIS A 1 385 ? 166.432 151.562 183.640 1.00 37.57 385 HIS A N 1
ATOM 2610 C CA . HIS A 1 385 ? 166.850 150.251 183.165 1.00 37.57 385 HIS A CA 1
ATOM 2611 C C . HIS A 1 385 ? 165.657 149.447 182.662 1.00 37.57 385 HIS A C 1
ATOM 2612 O O . HIS A 1 385 ? 165.779 148.689 181.693 1.00 37.57 385 HIS A O 1
ATOM 2619 N N . VAL A 1 386 ? 164.512 149.557 183.339 1.00 35.38 386 VAL A N 1
ATOM 2620 C CA . VAL A 1 386 ? 163.303 148.894 182.855 1.00 35.38 386 VAL A CA 1
ATOM 2621 C C . VAL A 1 386 ? 162.946 149.392 181.460 1.00 35.38 386 VAL A C 1
ATOM 2622 O O . VAL A 1 386 ? 162.521 148.610 180.592 1.00 35.38 386 VAL A O 1
ATOM 2626 N N . PHE A 1 387 ? 163.139 150.693 181.209 1.00 34.70 387 PHE A N 1
ATOM 2627 C CA . PHE A 1 387 ? 162.906 151.198 179.856 1.00 34.70 387 PHE A CA 1
ATOM 2628 C C . PHE A 1 387 ? 163.798 150.490 178.843 1.00 34.70 387 PHE A C 1
ATOM 2629 O O . PHE A 1 387 ? 163.335 150.074 177.769 1.00 34.70 387 PHE A O 1
ATOM 2637 N N . VAL A 1 388 ? 165.071 150.300 179.192 1.00 35.75 388 VAL A N 1
ATOM 2638 C CA . VAL A 1 388 ? 166.027 149.708 178.266 1.00 35.75 388 VAL A CA 1
ATOM 2639 C C . VAL A 1 388 ? 165.690 148.246 178.025 1.00 35.75 388 VAL A C 1
ATOM 2640 O O . VAL A 1 388 ? 165.825 147.738 176.909 1.00 35.75 388 VAL A O 1
ATOM 2644 N N . ILE A 1 389 ? 165.241 147.549 179.068 1.00 37.18 389 ILE A N 1
ATOM 2645 C CA . ILE A 1 389 ? 164.915 146.132 178.936 1.00 37.18 389 ILE A CA 1
ATOM 2646 C C . ILE A 1 389 ? 163.719 145.944 178.012 1.00 37.18 389 ILE A C 1
ATOM 2647 O O . ILE A 1 389 ? 163.722 145.071 177.131 1.00 37.18 389 ILE A O 1
ATOM 2652 N N . ALA A 1 390 ? 162.671 146.752 178.203 1.00 35.55 390 ALA A N 1
ATOM 2653 C CA . ALA A 1 390 ? 161.503 146.636 177.334 1.00 35.55 390 ALA A CA 1
ATOM 2654 C C . ALA A 1 390 ? 161.857 146.964 175.888 1.00 35.55 390 ALA A C 1
ATOM 2655 O O . ALA A 1 390 ? 161.439 146.255 174.958 1.00 35.55 390 ALA A O 1
ATOM 2657 N N . TYR A 1 391 ? 162.638 148.030 175.682 1.00 36.33 391 TYR A N 1
ATOM 2658 C CA . TYR A 1 391 ? 163.125 148.362 174.346 1.00 36.33 391 TYR A CA 1
ATOM 2659 C C . TYR A 1 391 ? 163.878 147.187 173.731 1.00 36.33 391 TYR A C 1
ATOM 2660 O O . TYR A 1 391 ? 163.631 146.807 172.579 1.00 36.33 391 TYR A O 1
ATOM 2669 N N . SER A 1 392 ? 164.795 146.594 174.498 1.00 37.05 392 SER A N 1
ATOM 2670 C CA . SER A 1 392 ? 165.604 145.488 174.003 1.00 37.05 392 SER A CA 1
ATOM 2671 C C . SER A 1 392 ? 164.732 144.336 173.530 1.00 37.05 392 SER A C 1
ATOM 2672 O O . SER A 1 392 ? 164.884 143.855 172.404 1.00 37.05 392 SER A O 1
ATOM 2675 N N . VAL A 1 393 ? 163.796 143.895 174.372 1.00 38.67 393 VAL A N 1
ATOM 2676 C CA . VAL A 1 393 ? 162.988 142.724 174.028 1.00 38.67 393 VAL A CA 1
ATOM 2677 C C . VAL A 1 393 ? 162.133 143.002 172.793 1.00 38.67 393 VAL A C 1
ATOM 2678 O O . VAL A 1 393 ? 162.109 142.211 171.832 1.00 38.67 393 VAL A O 1
ATOM 2682 N N . LEU A 1 394 ? 161.418 144.132 172.798 1.00 40.80 394 LEU A N 1
ATOM 2683 C CA . LEU A 1 394 ? 160.511 144.429 171.694 1.00 40.80 394 LEU A CA 1
ATOM 2684 C C . LEU A 1 394 ? 161.262 144.553 170.374 1.00 40.80 394 LEU A C 1
ATOM 2685 O O . LEU A 1 394 ? 160.860 143.965 169.360 1.00 40.80 394 LEU A O 1
ATOM 2690 N N . CYS A 1 395 ? 162.360 145.315 170.360 1.00 41.19 395 CYS A N 1
ATOM 2691 C CA . CYS A 1 395 ? 163.086 145.489 169.109 1.00 41.19 395 CYS A CA 1
ATOM 2692 C C . CYS A 1 395 ? 163.803 144.218 168.685 1.00 41.19 395 CYS A C 1
ATOM 2693 O O . CYS A 1 395 ? 163.956 143.979 167.484 1.00 41.19 395 CYS A O 1
ATOM 2696 N N . SER A 1 396 ? 164.207 143.369 169.634 1.00 40.17 396 SER A N 1
ATOM 2697 C CA . SER A 1 396 ? 164.765 142.077 169.258 1.00 40.17 396 SER A CA 1
ATOM 2698 C C . SER A 1 396 ? 163.756 141.277 168.454 1.00 40.17 396 SER A C 1
ATOM 2699 O O . SER A 1 396 ? 164.085 140.736 167.392 1.00 40.17 396 SER A O 1
ATOM 2702 N N . TYR A 1 397 ? 162.524 141.165 168.954 1.00 42.55 397 TYR A N 1
ATOM 2703 C CA . TYR A 1 397 ? 161.514 140.441 168.183 1.00 42.55 397 TYR A CA 1
ATOM 2704 C C . TYR A 1 397 ? 161.275 141.102 166.823 1.00 42.55 397 TYR A C 1
ATOM 2705 O O . TYR A 1 397 ? 161.359 140.450 165.766 1.00 42.55 397 TYR A O 1
ATOM 2714 N N . PHE A 1 398 ? 160.997 142.412 166.832 1.00 43.28 398 PHE A N 1
ATOM 2715 C CA . PHE A 1 398 ? 160.610 143.092 165.602 1.00 43.28 398 PHE A CA 1
ATOM 2716 C C . PHE A 1 398 ? 161.726 143.142 164.569 1.00 43.28 398 PHE A C 1
ATOM 2717 O O . PHE A 1 398 ? 161.445 143.381 163.391 1.00 43.28 398 PHE A O 1
ATOM 2725 N N . ALA A 1 399 ? 162.976 142.916 164.968 1.00 40.36 399 ALA A N 1
ATOM 2726 C CA . ALA A 1 399 ? 164.075 143.044 164.025 1.00 40.36 399 ALA A CA 1
ATOM 2727 C C . ALA A 1 399 ? 164.322 141.735 163.307 1.00 40.36 399 ALA A C 1
ATOM 2728 O O . ALA A 1 399 ? 164.820 141.728 162.178 1.00 40.36 399 ALA A O 1
ATOM 2730 N N . GLY A 1 400 ? 163.981 140.631 163.958 1.00 43.12 400 GLY A N 1
ATOM 2731 C CA . GLY A 1 400 ? 164.148 139.307 163.414 1.00 43.12 400 GLY A CA 1
ATOM 2732 C C . GLY A 1 400 ? 162.945 138.956 162.571 1.00 43.12 400 GLY A C 1
ATOM 2733 O O . GLY A 1 400 ? 163.028 138.100 161.686 1.00 43.12 400 GLY A O 1
ATOM 2734 N N . VAL A 1 401 ? 161.811 139.612 162.835 1.00 45.51 401 VAL A N 1
ATOM 2735 C CA . VAL A 1 401 ? 160.642 139.360 161.994 1.00 45.51 401 VAL A CA 1
ATOM 2736 C C . VAL A 1 401 ? 160.693 140.164 160.693 1.00 45.51 401 VAL A C 1
ATOM 2737 O O . VAL A 1 401 ? 160.277 139.673 159.638 1.00 45.51 401 VAL A O 1
ATOM 2741 N N . MET A 1 402 ? 161.218 141.389 160.720 1.00 45.67 402 MET A N 1
ATOM 2742 C CA . MET A 1 402 ? 161.362 142.184 159.501 1.00 45.67 402 MET A CA 1
ATOM 2743 C C . MET A 1 402 ? 162.736 142.832 159.451 1.00 45.67 402 MET A C 1
ATOM 2744 O O . MET A 1 402 ? 163.179 143.426 160.437 1.00 45.67 402 MET A O 1
ATOM 2749 N N . VAL A 1 403 ? 163.401 142.727 158.298 1.00 45.74 403 VAL A N 1
ATOM 2750 C CA . VAL A 1 403 ? 164.788 143.172 158.195 1.00 45.74 403 VAL A CA 1
ATOM 2751 C C . VAL A 1 403 ? 164.889 144.693 158.265 1.00 45.74 403 VAL A C 1
ATOM 2752 O O . VAL A 1 403 ? 165.831 145.235 158.857 1.00 45.74 403 VAL A O 1
ATOM 2756 N N . ARG A 1 404 ? 163.923 145.409 157.685 1.00 46.22 404 ARG A N 1
ATOM 2757 C CA . ARG A 1 404 ? 163.976 146.866 157.720 1.00 46.22 404 ARG A CA 1
ATOM 2758 C C . ARG A 1 404 ? 163.861 147.413 159.134 1.00 46.22 404 ARG A C 1
ATOM 2759 O O . ARG A 1 404 ? 164.216 148.572 159.370 1.00 46.22 404 ARG A O 1
ATOM 2767 N N . LEU A 1 405 ? 163.375 146.610 160.075 1.00 41.43 405 LEU A N 1
ATOM 2768 C CA . LEU A 1 405 ? 163.277 147.012 161.468 1.00 41.43 405 LEU A CA 1
ATOM 2769 C C . LEU A 1 405 ? 164.550 146.737 162.251 1.00 41.43 405 LEU A C 1
ATOM 2770 O O . LEU A 1 405 ? 164.582 146.988 163.459 1.00 41.43 405 LEU A O 1
ATOM 2775 N N . MET A 1 406 ? 165.594 146.220 161.600 1.00 43.04 406 MET A N 1
ATOM 2776 C CA . MET A 1 406 ? 166.862 146.040 162.296 1.00 43.04 406 MET A CA 1
ATOM 2777 C C . MET A 1 406 ? 167.484 147.377 162.663 1.00 43.04 406 MET A C 1
ATOM 2778 O O . MET A 1 406 ? 168.193 147.474 163.671 1.00 43.04 406 MET A O 1
ATOM 2783 N N . LEU A 1 407 ? 167.227 148.412 161.863 1.00 38.79 407 LEU A N 1
ATOM 2784 C CA . LEU A 1 407 ? 167.764 149.737 162.148 1.00 38.79 407 LEU A CA 1
ATOM 2785 C C . LEU A 1 407 ? 167.374 150.198 163.546 1.00 38.79 407 LEU A C 1
ATOM 2786 O O . LEU A 1 407 ? 168.229 150.602 164.341 1.00 38.79 407 LEU A O 1
ATOM 2791 N N . THR A 1 408 ? 166.080 150.121 163.869 1.00 38.74 408 THR A N 1
ATOM 2792 C CA . THR A 1 408 ? 165.604 150.503 165.193 1.00 38.74 408 THR A CA 1
ATOM 2793 C C . THR A 1 408 ? 166.263 149.697 166.303 1.00 38.74 408 THR A C 1
ATOM 2794 O O . THR A 1 408 ? 166.312 150.162 167.446 1.00 38.74 408 THR A O 1
ATOM 2798 N N . LEU A 1 409 ? 166.767 148.501 166.000 1.00 37.14 409 LEU A N 1
ATOM 2799 C CA . LEU A 1 409 ? 167.448 147.702 167.008 1.00 37.14 409 LEU A CA 1
ATOM 2800 C C . LEU A 1 409 ? 168.879 148.161 167.250 1.00 37.14 409 LEU A C 1
ATOM 2801 O O . LEU A 1 409 ? 169.409 147.935 168.341 1.00 37.14 409 LEU A O 1
ATOM 2806 N N . THR A 1 410 ? 169.507 148.820 166.277 1.00 36.42 410 THR A N 1
ATOM 2807 C CA . THR A 1 410 ? 170.917 149.165 166.427 1.00 36.42 410 THR A CA 1
ATOM 2808 C C . THR A 1 410 ? 171.218 150.152 167.556 1.00 36.42 410 THR A C 1
ATOM 2809 O O . THR A 1 410 ? 172.290 150.009 168.167 1.00 36.42 410 THR A O 1
ATOM 2813 N N . PRO A 1 411 ? 170.370 151.153 167.886 1.00 35.41 411 PRO A N 1
ATOM 2814 C CA . PRO A 1 411 ? 170.728 152.046 168.996 1.00 35.41 411 PRO A CA 1
ATOM 2815 C C . PRO A 1 411 ? 170.842 151.316 170.323 1.00 35.41 411 PRO A C 1
ATOM 2816 O O . PRO A 1 411 ? 171.908 151.323 170.948 1.00 35.41 411 PRO A O 1
ATOM 2820 N N . VAL A 1 412 ? 169.758 150.655 170.740 1.00 34.27 412 VAL A N 1
ATOM 2821 C CA . VAL A 1 412 ? 169.721 150.040 172.063 1.00 34.27 412 VAL A CA 1
ATOM 2822 C C . VAL A 1 412 ? 170.869 149.054 172.233 1.00 34.27 412 VAL A C 1
ATOM 2823 O O . VAL A 1 412 ? 171.532 149.035 173.279 1.00 34.27 412 VAL A O 1
ATOM 2827 N N . ILE A 1 413 ? 171.151 148.254 171.198 1.00 33.95 413 ILE A N 1
ATOM 2828 C CA . ILE A 1 413 ? 172.287 147.335 171.241 1.00 33.95 413 ILE A CA 1
ATOM 2829 C C . ILE A 1 413 ? 173.527 148.071 171.722 1.00 33.95 413 ILE A C 1
ATOM 2830 O O . ILE A 1 413 ? 174.118 147.724 172.753 1.00 33.95 413 ILE A O 1
ATOM 2835 N N . CYS A 1 414 ? 173.895 149.141 171.011 1.00 34.81 414 CYS A N 1
ATOM 2836 C CA . CYS A 1 414 ? 175.059 149.926 171.400 1.00 34.81 414 CYS A CA 1
ATOM 2837 C C . CYS A 1 414 ? 174.978 150.306 172.869 1.00 34.81 414 CYS A C 1
ATOM 2838 O O . CYS A 1 414 ? 175.884 149.995 173.653 1.00 34.81 414 CYS A O 1
ATOM 2841 N N . VAL A 1 415 ? 173.853 150.904 173.272 1.00 31.72 415 VAL A N 1
ATOM 2842 C CA . VAL A 1 415 ? 173.663 151.287 174.669 1.00 31.72 415 VAL A CA 1
ATOM 2843 C C . VAL A 1 415 ? 173.939 150.095 175.572 1.00 31.72 415 VAL A C 1
ATOM 2844 O O . VAL A 1 415 ? 174.822 150.137 176.438 1.00 31.72 415 VAL A O 1
ATOM 2848 N N . SER A 1 416 ? 173.239 148.986 175.320 1.00 31.20 416 SER A N 1
ATOM 2849 C CA . SER A 1 416 ? 173.421 147.799 176.145 1.00 31.20 416 SER A CA 1
ATOM 2850 C C . SER A 1 416 ? 174.878 147.369 176.145 1.00 31.20 416 SER A C 1
ATOM 2851 O O . SER A 1 416 ? 175.474 147.153 177.207 1.00 31.20 416 SER A O 1
ATOM 2854 N N . ALA A 1 417 ? 175.488 147.311 174.960 1.00 29.72 417 ALA A N 1
ATOM 2855 C CA . ALA A 1 417 ? 176.893 146.936 174.889 1.00 29.72 417 ALA A CA 1
ATOM 2856 C C . ALA A 1 417 ? 177.737 147.908 175.692 1.00 29.72 417 ALA A C 1
ATOM 2857 O O . ALA A 1 417 ? 178.542 147.499 176.538 1.00 29.72 417 ALA A O 1
ATOM 2859 N N . ALA A 1 418 ? 177.505 149.208 175.496 1.00 30.75 418 ALA A N 1
ATOM 2860 C CA . ALA A 1 418 ? 178.299 150.206 176.193 1.00 30.75 418 ALA A CA 1
ATOM 2861 C C . ALA A 1 418 ? 178.145 150.096 177.696 1.00 30.75 418 ALA A C 1
ATOM 2862 O O . ALA A 1 418 ? 179.019 150.563 178.430 1.00 30.75 418 ALA A O 1
ATOM 2864 N N . VAL A 1 419 ? 177.064 149.483 178.176 1.00 31.22 419 VAL A N 1
ATOM 2865 C CA . VAL A 1 419 ? 176.957 149.259 179.609 1.00 31.22 419 VAL A CA 1
ATOM 2866 C C . VAL A 1 419 ? 177.861 148.111 180.028 1.00 31.22 419 VAL A C 1
ATOM 2867 O O . VAL A 1 419 ? 178.743 148.279 180.880 1.00 31.22 419 VAL A O 1
ATOM 2871 N N . ALA A 1 420 ? 177.726 146.963 179.360 1.00 30.97 420 ALA A N 1
ATOM 2872 C CA . ALA A 1 420 ? 178.456 145.768 179.769 1.00 30.97 420 ALA A CA 1
ATOM 2873 C C . ALA A 1 420 ? 179.952 146.034 179.785 1.00 30.97 420 ALA A C 1
ATOM 2874 O O . ALA A 1 420 ? 180.613 145.900 180.821 1.00 30.97 420 ALA A O 1
ATOM 2876 N N . LEU A 1 421 ? 180.493 146.441 178.638 1.00 30.75 421 LEU A N 1
ATOM 2877 C CA . LEU A 1 421 ? 181.902 146.800 178.543 1.00 30.75 421 LEU A CA 1
ATOM 2878 C C . LEU A 1 421 ? 182.308 147.754 179.657 1.00 30.75 421 LEU A C 1
ATOM 2879 O O . LEU A 1 421 ? 183.332 147.554 180.317 1.00 30.75 421 LEU A O 1
ATOM 2884 N N . SER A 1 422 ? 181.521 148.811 179.868 1.00 33.06 422 SER A N 1
ATOM 2885 C CA . SER A 1 422 ? 181.841 149.773 180.919 1.00 33.06 422 SER A CA 1
ATOM 2886 C C . SER A 1 422 ? 181.987 149.101 182.278 1.00 33.06 422 SER A C 1
ATOM 2887 O O . SER A 1 422 ? 182.977 149.324 182.985 1.00 33.06 422 SER A O 1
ATOM 2890 N N . LYS A 1 423 ? 181.055 148.207 182.625 1.00 33.87 423 LYS A N 1
ATOM 2891 C CA . LYS A 1 423 ? 181.185 147.471 183.878 1.00 33.87 423 LYS A CA 1
ATOM 2892 C C . LYS A 1 423 ? 182.501 146.712 183.939 1.00 33.87 423 LYS A C 1
ATOM 2893 O O . LYS A 1 423 ? 183.208 146.771 184.953 1.00 33.87 423 LYS A O 1
ATOM 2899 N N . ILE A 1 424 ? 182.918 146.123 182.820 1.00 33.13 424 ILE A N 1
ATOM 2900 C CA . ILE A 1 424 ? 184.146 145.342 182.836 1.00 33.13 424 ILE A CA 1
ATOM 2901 C C . ILE A 1 424 ? 185.315 146.270 183.094 1.00 33.13 424 ILE A C 1
ATOM 2902 O O . ILE A 1 424 ? 186.187 145.988 183.927 1.00 33.13 424 ILE A O 1
ATOM 2907 N N . PHE A 1 425 ? 185.262 147.461 182.511 1.00 35.12 425 PHE A N 1
ATOM 2908 C CA . PHE A 1 425 ? 186.383 148.369 182.623 1.00 35.12 425 PHE A CA 1
ATOM 2909 C C . PHE A 1 425 ? 186.395 149.010 183.994 1.00 35.12 425 PHE A C 1
ATOM 2910 O O . PHE A 1 425 ? 187.432 149.527 184.416 1.00 35.12 425 PHE A O 1
ATOM 2918 N N . ASP A 1 426 ? 185.260 148.985 184.698 1.00 38.05 426 ASP A N 1
ATOM 2919 C CA . ASP A 1 426 ? 185.266 149.503 186.054 1.00 38.05 426 ASP A CA 1
ATOM 2920 C C . ASP A 1 426 ? 186.033 148.593 187.002 1.00 38.05 426 ASP A C 1
ATOM 2921 O O . ASP A 1 426 ? 186.400 149.034 188.095 1.00 38.05 426 ASP A O 1
ATOM 2926 N N . ILE A 1 427 ? 186.289 147.344 186.621 1.00 36.19 427 ILE A N 1
ATOM 2927 C CA . ILE A 1 427 ? 187.037 146.430 187.475 1.00 36.19 427 ILE A CA 1
ATOM 2928 C C . ILE A 1 427 ? 188.475 146.250 187.006 1.00 36.19 427 ILE A C 1
ATOM 2929 O O . ILE A 1 427 ? 189.392 146.205 187.825 1.00 36.19 427 ILE A O 1
ATOM 2934 N N . TYR A 1 428 ? 188.695 146.149 185.700 1.00 37.80 428 TYR A N 1
ATOM 2935 C CA . TYR A 1 428 ? 189.998 145.784 185.165 1.00 37.80 428 TYR A CA 1
ATOM 2936 C C . TYR A 1 428 ? 190.764 146.952 184.559 1.00 37.80 428 TYR A C 1
ATOM 2937 O O . TYR A 1 428 ? 191.895 146.762 184.105 1.00 37.80 428 TYR A O 1
ATOM 2946 N N . LEU A 1 429 ? 190.186 148.150 184.538 1.00 40.52 429 LEU A N 1
ATOM 2947 C CA . LEU A 1 429 ? 190.940 149.364 184.257 1.00 40.52 429 LEU A CA 1
ATOM 2948 C C . LEU A 1 429 ? 191.078 150.240 185.495 1.00 40.52 429 LEU A C 1
ATOM 2949 O O . LEU A 1 429 ? 191.331 151.442 185.377 1.00 40.52 429 LEU A O 1
ATOM 2954 N N . ASP A 1 430 ? 190.914 149.657 186.677 1.00 45.53 430 ASP A N 1
ATOM 2955 C CA . ASP A 1 430 ? 191.047 150.356 187.952 1.00 45.53 430 ASP A CA 1
ATOM 2956 C C . ASP A 1 430 ? 192.290 149.801 188.637 1.00 45.53 430 ASP A C 1
ATOM 2957 O O . ASP A 1 430 ? 192.266 148.699 189.192 1.00 45.53 430 ASP A O 1
ATOM 2962 N N . PHE A 1 431 ? 193.384 150.561 188.580 1.00 45.96 431 PHE A N 1
ATOM 2963 C CA . PHE A 1 431 ? 194.661 150.142 189.154 1.00 45.96 431 PHE A CA 1
ATOM 2964 C C . PHE A 1 431 ? 194.819 150.820 190.512 1.00 45.96 431 PHE A C 1
ATOM 2965 O O . PHE A 1 431 ? 195.508 151.827 190.663 1.00 45.96 431 PHE A O 1
ATOM 2973 N N . LYS A 1 432 ? 194.169 150.242 191.516 1.00 50.99 432 LYS A N 1
ATOM 2974 C CA . LYS A 1 432 ? 194.175 150.811 192.856 1.00 50.99 432 LYS A CA 1
ATOM 2975 C C . LYS A 1 432 ? 193.713 149.789 193.888 1.00 50.99 432 LYS A C 1
ATOM 2976 O O . LYS A 1 432 ? 194.431 149.484 194.840 1.00 50.99 432 LYS A O 1
ATOM 2982 N N . LYS A 1 441 ? 201.262 144.692 193.486 1.00 63.76 441 LYS A N 1
ATOM 2983 C CA . LYS A 1 441 ? 200.741 143.331 193.438 1.00 63.76 441 LYS A CA 1
ATOM 2984 C C . LYS A 1 441 ? 200.805 142.796 192.009 1.00 63.76 441 LYS A C 1
ATOM 2985 O O . LYS A 1 441 ? 200.070 143.255 191.138 1.00 63.76 441 LYS A O 1
ATOM 2991 N N . PRO A 1 442 ? 201.689 141.822 191.772 1.00 61.61 442 PRO A N 1
ATOM 2992 C CA . PRO A 1 442 ? 201.953 141.373 190.396 1.00 61.61 442 PRO A CA 1
ATOM 2993 C C . PRO A 1 442 ? 200.790 140.654 189.725 1.00 61.61 442 PRO A C 1
ATOM 2994 O O . PRO A 1 442 ? 200.427 140.982 188.590 1.00 61.61 442 PRO A O 1
ATOM 2998 N N . ALA A 1 443 ? 200.207 139.669 190.411 1.00 56.28 443 ALA A N 1
ATOM 2999 C CA . ALA A 1 443 ? 199.228 138.795 189.769 1.00 56.28 443 ALA A CA 1
ATOM 3000 C C . ALA A 1 443 ? 197.964 139.551 189.382 1.00 56.28 443 ALA A C 1
ATOM 3001 O O . ALA A 1 443 ? 197.428 139.356 188.282 1.00 56.28 443 ALA A O 1
ATOM 3003 N N . ALA A 1 444 ? 197.465 140.409 190.273 1.00 54.04 444 ALA A N 1
ATOM 3004 C CA . ALA A 1 444 ? 196.266 141.177 189.960 1.00 54.04 444 ALA A CA 1
ATOM 3005 C C . ALA A 1 444 ? 196.511 142.120 188.791 1.00 54.04 444 ALA A C 1
ATOM 3006 O O . ALA A 1 444 ? 195.664 142.249 187.898 1.00 54.04 444 ALA A O 1
ATOM 3008 N N . LEU A 1 445 ? 197.667 142.786 188.779 1.00 50.34 445 LEU A N 1
ATOM 3009 C CA . LEU A 1 445 ? 198.009 143.663 187.665 1.00 50.34 445 LEU A CA 1
ATOM 3010 C C . LEU A 1 445 ? 198.064 142.888 186.357 1.00 50.34 445 LEU A C 1
ATOM 3011 O O . LEU A 1 445 ? 197.566 143.355 185.325 1.00 50.34 445 LEU A O 1
ATOM 3016 N N . LEU A 1 446 ? 198.645 141.688 186.388 1.00 50.48 446 LEU A N 1
ATOM 3017 C CA . LEU A 1 446 ? 198.748 140.879 185.179 1.00 50.48 446 LEU A CA 1
ATOM 3018 C C . LEU A 1 446 ? 197.374 140.467 184.666 1.00 50.48 446 LEU A C 1
ATOM 3019 O O . LEU A 1 446 ? 197.108 140.535 183.460 1.00 50.48 446 LEU A O 1
ATOM 3024 N N . ALA A 1 447 ? 196.485 140.041 185.566 1.00 44.89 447 ALA A N 1
ATOM 3025 C CA . ALA A 1 447 ? 195.150 139.633 185.137 1.00 44.89 447 ALA A CA 1
ATOM 3026 C C . ALA A 1 447 ? 194.358 140.809 184.574 1.00 44.89 447 ALA A C 1
ATOM 3027 O O . ALA A 1 447 ? 193.665 140.670 183.554 1.00 44.89 447 ALA A O 1
ATOM 3029 N N . LYS A 1 448 ? 194.433 141.967 185.236 1.00 42.63 448 LYS A N 1
ATOM 3030 C CA . LYS A 1 448 ? 193.788 143.166 184.711 1.00 42.63 448 LYS A CA 1
ATOM 3031 C C . LYS A 1 448 ? 194.303 143.493 183.317 1.00 42.63 448 LYS A C 1
ATOM 3032 O O . LYS A 1 448 ? 193.521 143.802 182.408 1.00 42.63 448 LYS A O 1
ATOM 3038 N N . LEU A 1 449 ? 195.624 143.427 183.133 1.00 43.04 449 LEU A N 1
ATOM 3039 C CA . LEU A 1 449 ? 196.203 143.694 181.823 1.00 43.04 449 LEU A CA 1
ATOM 3040 C C . LEU A 1 449 ? 195.674 142.723 180.780 1.00 43.04 449 LEU A C 1
ATOM 3041 O O . LEU A 1 449 ? 195.301 143.134 179.679 1.00 43.04 449 LEU A O 1
ATOM 3046 N N . ILE A 1 450 ? 195.613 141.433 181.116 1.00 38.90 450 ILE A N 1
ATOM 3047 C CA . ILE A 1 450 ? 195.155 140.431 180.154 1.00 38.90 450 ILE A CA 1
ATOM 3048 C C . ILE A 1 450 ? 193.728 140.730 179.708 1.00 38.90 450 ILE A C 1
ATOM 3049 O O . ILE A 1 450 ? 193.434 140.808 178.506 1.00 38.90 450 ILE A O 1
ATOM 3054 N N . VAL A 1 451 ? 192.824 140.919 180.671 1.00 37.17 451 VAL A N 1
ATOM 3055 C CA . VAL A 1 451 ? 191.413 141.117 180.337 1.00 37.17 451 VAL A CA 1
ATOM 3056 C C . VAL A 1 451 ? 191.223 142.400 179.531 1.00 37.17 451 VAL A C 1
ATOM 3057 O O . VAL A 1 451 ? 190.588 142.404 178.460 1.00 37.17 451 VAL A O 1
ATOM 3061 N N . SER A 1 452 ? 191.768 143.511 180.033 1.00 36.41 452 SER A N 1
ATOM 3062 C CA . SER A 1 452 ? 191.570 144.788 179.362 1.00 36.41 452 SER A CA 1
ATOM 3063 C C . SER A 1 452 ? 192.213 144.800 177.983 1.00 36.41 452 SER A C 1
ATOM 3064 O O . SER A 1 452 ? 191.659 145.379 177.043 1.00 36.41 452 SER A O 1
ATOM 3067 N N . GLY A 1 453 ? 193.364 144.142 177.826 1.00 33.39 453 GLY A N 1
ATOM 3068 C CA . GLY A 1 453 ? 193.995 144.091 176.521 1.00 33.39 453 GLY A CA 1
ATOM 3069 C C . GLY A 1 453 ? 193.205 143.274 175.521 1.00 33.39 453 GLY A C 1
ATOM 3070 O O . GLY A 1 453 ? 193.099 143.651 174.350 1.00 33.39 453 GLY A O 1
ATOM 3071 N N . SER A 1 454 ? 192.634 142.150 175.961 1.00 32.28 454 SER A N 1
ATOM 3072 C CA . SER A 1 454 ? 191.786 141.378 175.058 1.00 32.28 454 SER A CA 1
ATOM 3073 C C . SER A 1 454 ? 190.596 142.202 174.581 1.00 32.28 454 SER A C 1
ATOM 3074 O O . SER A 1 454 ? 190.268 142.209 173.384 1.00 32.28 454 SER A O 1
ATOM 3077 N N . PHE A 1 455 ? 189.956 142.939 175.491 1.00 32.00 455 PHE A N 1
ATOM 3078 C CA . PHE A 1 455 ? 188.790 143.708 175.058 1.00 32.00 455 PHE A CA 1
ATOM 3079 C C . PHE A 1 455 ? 189.173 144.925 174.214 1.00 32.00 455 PHE A C 1
ATOM 3080 O O . PHE A 1 455 ? 188.423 145.311 173.308 1.00 32.00 455 PHE A O 1
ATOM 3088 N N . ILE A 1 456 ? 190.345 145.516 174.453 1.00 33.22 456 ILE A N 1
ATOM 3089 C CA . ILE A 1 456 ? 190.815 146.601 173.594 1.00 33.22 456 ILE A CA 1
ATOM 3090 C C . ILE A 1 456 ? 191.114 146.082 172.191 1.00 33.22 456 ILE A C 1
ATOM 3091 O O . ILE A 1 456 ? 190.835 146.753 171.183 1.00 33.22 456 ILE A O 1
ATOM 3096 N N . PHE A 1 457 ? 191.685 144.880 172.103 1.00 32.29 457 PHE A N 1
ATOM 3097 C CA . PHE A 1 457 ? 191.874 144.238 170.809 1.00 32.29 457 PHE A CA 1
ATOM 3098 C C . PHE A 1 457 ? 190.544 144.053 170.092 1.00 32.29 457 PHE A C 1
ATOM 3099 O O . PHE A 1 457 ? 190.433 144.308 168.886 1.00 32.29 457 PHE A O 1
ATOM 3107 N N . TYR A 1 458 ? 189.526 143.583 170.817 1.00 31.40 458 TYR A N 1
ATOM 3108 C CA . TYR A 1 458 ? 188.203 143.451 170.210 1.00 31.40 458 TYR A CA 1
ATOM 3109 C C . TYR A 1 458 ? 187.677 144.794 169.714 1.00 31.40 458 TYR A C 1
ATOM 3110 O O . TYR A 1 458 ? 187.014 144.860 168.675 1.00 31.40 458 TYR A O 1
ATOM 3119 N N . LEU A 1 459 ? 187.970 145.878 170.435 1.00 30.87 459 LEU A N 1
ATOM 3120 C CA . LEU A 1 459 ? 187.544 147.205 169.986 1.00 30.87 459 LEU A CA 1
ATOM 3121 C C . LEU A 1 459 ? 188.189 147.578 168.651 1.00 30.87 459 LEU A C 1
ATOM 3122 O O . LEU A 1 459 ? 187.509 148.026 167.713 1.00 30.87 459 LEU A O 1
ATOM 3127 N N . TYR A 1 460 ? 189.510 147.416 168.557 1.00 29.81 460 TYR A N 1
ATOM 3128 C CA . TYR A 1 460 ? 190.197 147.720 167.301 1.00 29.81 460 TYR A CA 1
ATOM 3129 C C . TYR A 1 460 ? 189.668 146.862 166.156 1.00 29.81 460 TYR A C 1
ATOM 3130 O O . TYR A 1 460 ? 189.472 147.350 165.032 1.00 29.81 460 TYR A O 1
ATOM 3139 N N . LEU A 1 461 ? 189.432 145.578 166.423 1.00 29.21 461 LEU A N 1
ATOM 3140 C CA . LEU A 1 461 ? 188.899 144.703 165.386 1.00 29.21 461 LEU A CA 1
ATOM 3141 C C . LEU A 1 461 ? 187.500 145.136 164.972 1.00 29.21 461 LEU A C 1
ATOM 3142 O O . LEU A 1 461 ? 187.126 145.009 163.803 1.00 29.21 461 LEU A O 1
ATOM 3147 N N . PHE A 1 462 ? 186.708 145.638 165.921 1.00 28.67 462 PHE A N 1
ATOM 3148 C CA . PHE A 1 462 ? 185.403 146.198 165.587 1.00 28.67 462 PHE A CA 1
ATOM 3149 C C . PHE A 1 462 ? 185.545 147.346 164.602 1.00 28.67 462 PHE A C 1
ATOM 3150 O O . PHE A 1 462 ? 184.794 147.439 163.625 1.00 28.67 462 PHE A O 1
ATOM 3158 N N . VAL A 1 463 ? 186.503 148.238 164.853 1.00 31.04 463 VAL A N 1
ATOM 3159 C CA . VAL A 1 463 ? 186.715 149.365 163.942 1.00 31.04 463 VAL A CA 1
ATOM 3160 C C . VAL A 1 463 ? 187.052 148.863 162.542 1.00 31.04 463 VAL A C 1
ATOM 3161 O O . VAL A 1 463 ? 186.477 149.314 161.539 1.00 31.04 463 VAL A O 1
ATOM 3165 N N . PHE A 1 464 ? 187.985 147.912 162.457 1.00 31.01 464 PHE A N 1
ATOM 3166 C CA . PHE A 1 464 ? 188.395 147.392 161.152 1.00 31.01 464 PHE A CA 1
ATOM 3167 C C . PHE A 1 464 ? 187.230 146.729 160.421 1.00 31.01 464 PHE A C 1
ATOM 3168 O O . PHE A 1 464 ? 187.005 146.975 159.227 1.00 31.01 464 PHE A O 1
ATOM 3176 N N . HIS A 1 465 ? 186.486 145.873 161.124 1.00 29.41 465 HIS A N 1
ATOM 3177 C CA . HIS A 1 465 ? 185.358 145.175 160.518 1.00 29.41 465 HIS A CA 1
ATOM 3178 C C . HIS A 1 465 ? 184.296 146.150 160.034 1.00 29.41 465 HIS A C 1
ATOM 3179 O O . HIS A 1 465 ? 183.735 145.974 158.946 1.00 29.41 465 HIS A O 1
ATOM 3186 N N . SER A 1 466 ? 183.998 147.180 160.829 1.00 30.90 466 SER A N 1
ATOM 3187 C CA . SER A 1 466 ? 182.995 148.157 160.423 1.00 30.90 466 SER A CA 1
ATOM 3188 C C . SER A 1 466 ? 183.426 148.892 159.164 1.00 30.90 466 SER A C 1
ATOM 3189 O O . SER A 1 466 ? 182.632 149.071 158.232 1.00 30.90 466 SER A O 1
ATOM 3192 N N . THR A 1 467 ? 184.689 149.328 159.117 1.00 32.04 467 THR A N 1
ATOM 3193 C CA . THR A 1 467 ? 185.169 150.026 157.928 1.00 32.04 467 THR A CA 1
ATOM 3194 C C . THR A 1 467 ? 185.090 149.135 156.696 1.00 32.04 467 THR A C 1
ATOM 3195 O O . THR A 1 467 ? 184.674 149.586 155.620 1.00 32.04 467 THR A O 1
ATOM 3199 N N . TRP A 1 468 ? 185.475 147.863 156.831 1.00 30.68 468 TRP A N 1
ATOM 3200 C CA . TRP A 1 468 ? 185.431 146.968 155.678 1.00 30.68 468 TRP A CA 1
ATOM 3201 C C . TRP A 1 468 ? 184.001 146.735 155.205 1.00 30.68 468 TRP A C 1
ATOM 3202 O O . TRP A 1 468 ? 183.732 146.761 153.998 1.00 30.68 468 TRP A O 1
ATOM 3213 N N . VAL A 1 469 ? 183.074 146.487 156.134 1.00 32.17 469 VAL A N 1
ATOM 3214 C CA . VAL A 1 469 ? 181.686 146.242 155.748 1.00 32.17 469 VAL A CA 1
ATOM 3215 C C . VAL A 1 469 ? 181.095 147.471 155.069 1.00 32.17 469 VAL A C 1
ATOM 3216 O O . VAL A 1 469 ? 180.371 147.360 154.072 1.00 32.17 469 VAL A O 1
ATOM 3220 N N . THR A 1 470 ? 181.430 148.663 155.569 1.00 35.82 470 THR A N 1
ATOM 3221 C CA . THR A 1 470 ? 180.942 149.887 154.942 1.00 35.82 470 THR A CA 1
ATOM 3222 C C . THR A 1 470 ? 181.507 150.057 153.541 1.00 35.82 470 THR A C 1
ATOM 3223 O O . THR A 1 470 ? 180.778 150.428 152.615 1.00 35.82 470 THR A O 1
ATOM 3227 N N . ARG A 1 471 ? 182.802 149.797 153.362 1.00 38.09 471 ARG A N 1
ATOM 3228 C CA . ARG A 1 471 ? 183.399 150.018 152.052 1.00 38.09 471 ARG A CA 1
ATOM 3229 C C . ARG A 1 471 ? 182.926 148.981 151.044 1.00 38.09 471 ARG A C 1
ATOM 3230 O O . ARG A 1 471 ? 182.851 149.273 149.847 1.00 38.09 471 ARG A O 1
ATOM 3238 N N . THR A 1 472 ? 182.592 147.776 151.503 1.00 37.60 472 THR A N 1
ATOM 3239 C CA . THR A 1 472 ? 182.294 146.688 150.583 1.00 37.60 472 THR A CA 1
ATOM 3240 C C . THR A 1 472 ? 180.808 146.576 150.253 1.00 37.60 472 THR A C 1
ATOM 3241 O O . THR A 1 472 ? 180.456 146.385 149.084 1.00 37.60 472 THR A O 1
ATOM 3245 N N . ALA A 1 473 ? 179.919 146.715 151.235 1.00 38.56 473 ALA A N 1
ATOM 3246 C CA . ALA A 1 473 ? 178.517 146.377 151.019 1.00 38.56 473 ALA A CA 1
ATOM 3247 C C . ALA A 1 473 ? 177.587 147.574 150.906 1.00 38.56 473 ALA A C 1
ATOM 3248 O O . ALA A 1 473 ? 176.653 147.540 150.105 1.00 38.56 473 ALA A O 1
ATOM 3250 N N . TYR A 1 474 ? 177.805 148.635 151.680 1.00 36.97 474 TYR A N 1
ATOM 3251 C CA . TYR A 1 474 ? 176.825 149.705 151.828 1.00 36.97 474 TYR A CA 1
ATOM 3252 C C . TYR A 1 474 ? 177.275 151.016 151.192 1.00 36.97 474 TYR A C 1
ATOM 3253 O O . TYR A 1 474 ? 176.830 152.088 151.603 1.00 36.97 474 TYR A O 1
ATOM 3262 N N . SER A 1 475 ? 178.141 150.957 150.187 1.00 41.51 475 SER A N 1
ATOM 3263 C CA . SER A 1 475 ? 178.718 152.162 149.597 1.00 41.51 475 SER A CA 1
ATOM 3264 C C . SER A 1 475 ? 178.613 152.135 148.080 1.00 41.51 475 SER A C 1
ATOM 3265 O O . SER A 1 475 ? 179.578 152.405 147.364 1.00 41.51 475 SER A O 1
ATOM 3268 N N . SER A 1 476 ? 177.431 151.806 147.560 1.00 45.82 476 SER A N 1
ATOM 3269 C CA . SER A 1 476 ? 177.240 151.788 146.121 1.00 45.82 476 SER A CA 1
ATOM 3270 C C . SER A 1 476 ? 175.844 152.292 145.774 1.00 45.82 476 SER A C 1
ATOM 3271 O O . SER A 1 476 ? 174.859 151.866 146.403 1.00 45.82 476 SER A O 1
ATOM 3274 N N . PRO A 1 477 ? 175.721 153.185 144.797 1.00 45.46 477 PRO A N 1
ATOM 3275 C CA . PRO A 1 477 ? 174.398 153.595 144.332 1.00 45.46 477 PRO A CA 1
ATOM 3276 C C . PRO A 1 477 ? 173.828 152.586 143.352 1.00 45.46 477 PRO A C 1
ATOM 3277 O O . PRO A 1 477 ? 174.557 151.879 142.652 1.00 45.46 477 PRO A O 1
ATOM 3281 N N . SER A 1 478 ? 172.503 152.508 143.319 1.00 47.79 478 SER A N 1
ATOM 3282 C CA . SER A 1 478 ? 171.852 151.561 142.429 1.00 47.79 478 SER A CA 1
ATOM 3283 C C . SER A 1 478 ? 171.657 152.104 141.021 1.00 47.79 478 SER A C 1
ATOM 3284 O O . SER A 1 478 ? 171.276 151.339 140.129 1.00 47.79 478 SER A O 1
ATOM 3287 N N . VAL A 1 479 ? 171.915 153.392 140.793 1.00 44.00 479 VAL A N 1
ATOM 3288 C CA . VAL A 1 479 ? 171.720 153.963 139.466 1.00 44.00 479 VAL A CA 1
ATOM 3289 C C . VAL A 1 479 ? 172.963 153.856 138.590 1.00 44.00 479 VAL A C 1
ATOM 3290 O O . VAL A 1 479 ? 172.855 153.984 137.362 1.00 44.00 479 VAL A O 1
ATOM 3294 N N . VAL A 1 480 ? 174.135 153.622 139.177 1.00 44.99 480 VAL A N 1
ATOM 3295 C CA . VAL A 1 480 ? 175.364 153.361 138.437 1.00 44.99 480 VAL A CA 1
ATOM 3296 C C . VAL A 1 480 ? 175.931 152.036 138.922 1.00 44.99 480 VAL A C 1
ATOM 3297 O O . VAL A 1 480 ? 176.015 151.799 140.132 1.00 44.99 480 VAL A O 1
ATOM 3301 N N . LEU A 1 481 ? 176.313 151.180 137.988 1.00 46.84 481 LEU A N 1
ATOM 3302 C CA . LEU A 1 481 ? 176.913 149.928 138.404 1.00 46.84 481 LEU A CA 1
ATOM 3303 C C . LEU A 1 481 ? 178.406 149.926 138.109 1.00 46.84 481 LEU A C 1
ATOM 3304 O O . LEU A 1 481 ? 178.830 150.427 137.063 1.00 46.84 481 LEU A O 1
ATOM 3309 N N . PRO A 1 482 ? 179.222 149.376 139.001 1.00 49.60 482 PRO A N 1
ATOM 3310 C CA . PRO A 1 482 ? 180.663 149.312 138.757 1.00 49.60 482 PRO A CA 1
ATOM 3311 C C . PRO A 1 482 ? 181.050 148.075 137.959 1.00 49.60 482 PRO A C 1
ATOM 3312 O O . PRO A 1 482 ? 180.322 147.084 137.893 1.00 49.60 482 PRO A O 1
ATOM 3316 N N . SER A 1 483 ? 182.227 148.154 137.349 1.00 54.91 483 SER A N 1
ATOM 3317 C CA . SER A 1 483 ? 182.743 147.055 136.542 1.00 54.91 483 SER A CA 1
ATOM 3318 C C . SER A 1 483 ? 184.261 147.138 136.413 1.00 54.91 483 SER A C 1
ATOM 3319 O O . SER A 1 483 ? 184.791 147.339 135.321 1.00 54.91 483 SER A O 1
ATOM 3322 N N . LEU A 1 492 ? 182.558 151.697 134.270 1.00 47.99 492 LEU A N 1
ATOM 3323 C CA . LEU A 1 492 ? 181.206 151.855 134.794 1.00 47.99 492 LEU A CA 1
ATOM 3324 C C . LEU A 1 492 ? 180.146 151.426 133.789 1.00 47.99 492 LEU A C 1
ATOM 3325 O O . LEU A 1 492 ? 180.323 151.579 132.582 1.00 47.99 492 LEU A O 1
ATOM 3330 N N . ILE A 1 493 ? 179.044 150.883 134.292 1.00 43.92 493 ILE A N 1
ATOM 3331 C CA . ILE A 1 493 ? 177.873 150.574 133.481 1.00 43.92 493 ILE A CA 1
ATOM 3332 C C . ILE A 1 493 ? 176.801 151.579 133.869 1.00 43.92 493 ILE A C 1
ATOM 3333 O O . ILE A 1 493 ? 176.279 151.537 134.989 1.00 43.92 493 ILE A O 1
ATOM 3338 N N . ASP A 1 494 ? 176.455 152.482 132.953 1.00 41.59 494 ASP A N 1
ATOM 3339 C CA . ASP A 1 494 ? 175.511 153.551 133.257 1.00 41.59 494 ASP A CA 1
ATOM 3340 C C . ASP A 1 494 ? 174.380 153.555 132.226 1.00 41.59 494 ASP A C 1
ATOM 3341 O O . ASP A 1 494 ? 174.312 154.426 131.359 1.00 41.59 494 ASP A O 1
ATOM 3346 N N . ASP A 1 495 ? 173.480 152.578 132.330 1.00 39.61 495 ASP A N 1
ATOM 3347 C CA . ASP A 1 495 ? 172.431 152.417 131.335 1.00 39.61 495 ASP A CA 1
ATOM 3348 C C . ASP A 1 495 ? 171.097 152.987 131.783 1.00 39.61 495 ASP A C 1
ATOM 3349 O O . ASP A 1 495 ? 170.252 153.289 130.934 1.00 39.61 495 ASP A O 1
ATOM 3354 N N . PHE A 1 496 ? 170.890 153.131 133.090 1.00 34.52 496 PHE A N 1
ATOM 3355 C CA . PHE A 1 496 ? 169.686 153.781 133.590 1.00 34.52 496 PHE A CA 1
ATOM 3356 C C . PHE A 1 496 ? 169.683 155.261 133.238 1.00 34.52 496 PHE A C 1
ATOM 3357 O O . PHE A 1 496 ? 168.712 155.774 132.671 1.00 34.52 496 PHE A O 1
ATOM 3365 N N . ARG A 1 497 ? 170.769 155.962 133.565 1.00 33.02 497 ARG A N 1
ATOM 3366 C CA . ARG A 1 497 ? 170.810 157.399 133.350 1.00 33.02 497 ARG A CA 1
ATOM 3367 C C . ARG A 1 497 ? 170.888 157.754 131.875 1.00 33.02 497 ARG A C 1
ATOM 3368 O O . ARG A 1 497 ? 170.401 158.818 131.487 1.00 33.02 497 ARG A O 1
ATOM 3376 N N . GLU A 1 498 ? 171.327 156.822 131.028 1.00 33.37 498 GLU A N 1
ATOM 3377 C CA . GLU A 1 498 ? 171.362 157.089 129.595 1.00 33.37 498 GLU A CA 1
ATOM 3378 C C . GLU A 1 498 ? 169.959 157.065 129.011 1.00 33.37 498 GLU A C 1
ATOM 3379 O O . GLU A 1 498 ? 169.575 157.968 128.258 1.00 33.37 498 GLU A O 1
ATOM 3385 N N . ALA A 1 499 ? 169.148 156.095 129.420 1.00 28.24 499 ALA A N 1
ATOM 3386 C CA . ALA A 1 499 ? 167.803 155.987 128.878 1.00 28.24 499 ALA A CA 1
ATOM 3387 C C . ALA A 1 499 ? 166.877 157.001 129.526 1.00 28.24 499 ALA A C 1
ATOM 3388 O O . ALA A 1 499 ? 165.977 157.529 128.862 1.00 28.24 499 ALA A O 1
ATOM 3390 N N . TYR A 1 500 ? 167.128 157.343 130.791 1.00 28.41 500 TYR A N 1
ATOM 3391 C CA . TYR A 1 500 ? 166.346 158.397 131.421 1.00 28.41 500 TYR A CA 1
ATOM 3392 C C . TYR A 1 500 ? 166.661 159.747 130.795 1.00 28.41 500 TYR A C 1
ATOM 3393 O O . TYR A 1 500 ? 165.751 160.548 130.553 1.00 28.41 500 TYR A O 1
ATOM 3402 N N . TYR A 1 501 ? 167.937 160.022 130.501 1.00 31.16 501 TYR A N 1
ATOM 3403 C CA . TYR A 1 501 ? 168.248 161.295 129.870 1.00 31.16 501 TYR A CA 1
ATOM 3404 C C . TYR A 1 501 ? 167.771 161.318 128.427 1.00 31.16 501 TYR A C 1
ATOM 3405 O O . TYR A 1 501 ? 167.432 162.385 127.909 1.00 31.16 501 TYR A O 1
ATOM 3414 N N . TRP A 1 502 ? 167.664 160.152 127.783 1.00 29.46 502 TRP A N 1
ATOM 3415 C CA . TRP A 1 502 ? 167.111 160.138 126.435 1.00 29.46 502 TRP A CA 1
ATOM 3416 C C . TRP A 1 502 ? 165.627 160.459 126.486 1.00 29.46 502 TRP A C 1
ATOM 3417 O O . TRP A 1 502 ? 165.107 161.178 125.630 1.00 29.46 502 TRP A O 1
ATOM 3428 N N . LEU A 1 503 ? 164.928 159.910 127.480 1.00 26.61 503 LEU A N 1
ATOM 3429 C CA . LEU A 1 503 ? 163.508 160.195 127.644 1.00 26.61 503 LEU A CA 1
ATOM 3430 C C . LEU A 1 503 ? 163.293 161.670 127.952 1.00 26.61 503 LEU A C 1
ATOM 3431 O O . LEU A 1 503 ? 162.338 162.286 127.469 1.00 26.61 503 LEU A O 1
ATOM 3436 N N . ARG A 1 504 ? 164.183 162.250 128.759 1.00 27.89 504 ARG A N 1
ATOM 3437 C CA . ARG A 1 504 ? 164.101 163.667 129.098 1.00 27.89 504 ARG A CA 1
ATOM 3438 C C . ARG A 1 504 ? 164.449 164.583 127.931 1.00 27.89 504 ARG A C 1
ATOM 3439 O O . ARG A 1 504 ? 163.955 165.713 127.873 1.00 27.89 504 ARG A O 1
ATOM 3447 N N . MET A 1 505 ? 165.283 164.135 126.997 1.00 29.12 505 MET A N 1
ATOM 3448 C CA . MET A 1 505 ? 165.687 165.017 125.909 1.00 29.12 505 MET A CA 1
ATOM 3449 C C . MET A 1 505 ? 164.876 164.849 124.630 1.00 29.12 505 MET A C 1
ATOM 3450 O O . MET A 1 505 ? 164.616 165.841 123.947 1.00 29.12 505 MET A O 1
ATOM 3455 N N . ASN A 1 506 ? 164.456 163.634 124.281 1.00 33.32 506 ASN A N 1
ATOM 3456 C CA . ASN A 1 506 ? 163.859 163.382 122.974 1.00 33.32 506 ASN A CA 1
ATOM 3457 C C . ASN A 1 506 ? 162.426 162.864 123.052 1.00 33.32 506 ASN A C 1
ATOM 3458 O O . ASN A 1 506 ? 162.008 162.066 122.213 1.00 33.32 506 ASN A O 1
ATOM 3463 N N . SER A 1 507 ? 161.657 163.300 124.044 1.00 34.64 507 SER A N 1
ATOM 3464 C CA . SER A 1 507 ? 160.248 162.948 124.118 1.00 34.64 507 SER A CA 1
ATOM 3465 C C . SER A 1 507 ? 159.454 164.187 124.500 1.00 34.64 507 SER A C 1
ATOM 3466 O O . SER A 1 507 ? 159.988 165.125 125.096 1.00 34.64 507 SER A O 1
ATOM 3469 N N . ASP A 1 508 ? 158.173 164.194 124.137 1.00 39.26 508 ASP A N 1
ATOM 3470 C CA . ASP A 1 508 ? 157.337 165.342 124.457 1.00 39.26 508 ASP A CA 1
ATOM 3471 C C . ASP A 1 508 ? 157.215 165.484 125.968 1.00 39.26 508 ASP A C 1
ATOM 3472 O O . ASP A 1 508 ? 157.212 164.497 126.706 1.00 39.26 508 ASP A O 1
ATOM 3477 N N . GLU A 1 509 ? 157.118 166.730 126.432 1.00 41.49 509 GLU A N 1
ATOM 3478 C CA . GLU A 1 509 ? 157.115 166.958 127.871 1.00 41.49 509 GLU A CA 1
ATOM 3479 C C . GLU A 1 509 ? 155.889 166.350 128.539 1.00 41.49 509 GLU A C 1
ATOM 3480 O O . GLU A 1 509 ? 155.970 165.886 129.681 1.00 41.49 509 GLU A O 1
ATOM 3486 N N . ASP A 1 510 ? 154.749 166.344 127.851 1.00 44.44 510 ASP A N 1
ATOM 3487 C CA . ASP A 1 510 ? 153.520 165.749 128.377 1.00 44.44 510 ASP A CA 1
ATOM 3488 C C . ASP A 1 510 ? 153.351 164.303 127.907 1.00 44.44 510 ASP A C 1
ATOM 3489 O O . ASP A 1 510 ? 152.391 163.954 127.225 1.00 44.44 510 ASP A O 1
ATOM 3494 N N . SER A 1 511 ? 154.296 163.448 128.289 1.00 36.19 511 SER A N 1
ATOM 3495 C CA . SER A 1 511 ? 154.315 162.067 127.829 1.00 36.19 511 SER A CA 1
ATOM 3496 C C . SER A 1 511 ? 154.255 161.112 129.010 1.00 36.19 511 SER A C 1
ATOM 3497 O O . SER A 1 511 ? 154.921 161.325 130.027 1.00 36.19 511 SER A O 1
ATOM 3500 N N . LYS A 1 512 ? 153.451 160.062 128.869 1.00 32.88 512 LYS A N 1
ATOM 3501 C CA . LYS A 1 512 ? 153.220 159.096 129.932 1.00 32.88 512 LYS A CA 1
ATOM 3502 C C . LYS A 1 512 ? 154.033 157.840 129.656 1.00 32.88 512 LYS A C 1
ATOM 3503 O O . LYS A 1 512 ? 153.951 157.270 128.565 1.00 32.88 512 LYS A O 1
ATOM 3509 N N . VAL A 1 513 ? 154.814 157.416 130.644 1.00 28.20 513 VAL A N 1
ATOM 3510 C CA . VAL A 1 513 ? 155.710 156.273 130.516 1.00 28.20 513 VAL A CA 1
ATOM 3511 C C . VAL A 1 513 ? 155.218 155.172 131.443 1.00 28.20 513 VAL A C 1
ATOM 3512 O O . VAL A 1 513 ? 155.205 155.341 132.668 1.00 28.20 513 VAL A O 1
ATOM 3516 N N . ALA A 1 514 ? 154.819 154.046 130.864 1.00 29.53 514 ALA A N 1
ATOM 3517 C CA . ALA A 1 514 ? 154.380 152.897 131.639 1.00 29.53 514 ALA A CA 1
ATOM 3518 C C . ALA A 1 514 ? 155.564 151.990 131.940 1.00 29.53 514 ALA A C 1
ATOM 3519 O O . ALA A 1 514 ? 156.389 151.715 131.067 1.00 29.53 514 ALA A O 1
ATOM 3521 N N . ALA A 1 515 ? 155.639 151.529 133.184 1.00 28.05 515 ALA A N 1
ATOM 3522 C CA . ALA A 1 515 ? 156.692 150.623 133.618 1.00 28.05 515 ALA A CA 1
ATOM 3523 C C . ALA A 1 515 ? 156.261 149.997 134.934 1.00 28.05 515 ALA A C 1
ATOM 3524 O O . ALA A 1 515 ? 155.229 150.355 135.505 1.00 28.05 515 ALA A O 1
ATOM 3526 N N . TRP A 1 516 ? 157.064 149.052 135.411 1.00 30.40 516 TRP A N 1
ATOM 3527 C CA . TRP A 1 516 ? 156.797 148.462 136.711 1.00 30.40 516 TRP A CA 1
ATOM 3528 C C . TRP A 1 516 ? 157.028 149.501 137.804 1.00 30.40 516 TRP A C 1
ATOM 3529 O O . TRP A 1 516 ? 157.765 150.472 137.626 1.00 30.40 516 TRP A O 1
ATOM 3540 N N . TRP A 1 517 ? 156.379 149.290 138.950 1.00 33.28 517 TRP A N 1
ATOM 3541 C CA . TRP A 1 517 ? 156.360 150.332 139.971 1.00 33.28 517 TRP A CA 1
ATOM 3542 C C . TRP A 1 517 ? 157.736 150.565 140.581 1.00 33.28 517 TRP A C 1
ATOM 3543 O O . TRP A 1 517 ? 158.022 151.677 141.040 1.00 33.28 517 TRP A O 1
ATOM 3554 N N . ASP A 1 518 ? 158.609 149.554 140.555 1.00 32.84 518 ASP A N 1
ATOM 3555 C CA . ASP A 1 518 ? 159.942 149.692 141.134 1.00 32.84 518 ASP A CA 1
ATOM 3556 C C . ASP A 1 518 ? 160.691 150.896 140.584 1.00 32.84 518 ASP A C 1
ATOM 3557 O O . ASP A 1 518 ? 161.475 151.523 141.305 1.00 32.84 518 ASP A O 1
ATOM 3562 N N . TYR A 1 519 ? 160.467 151.235 139.317 1.00 32.06 519 TYR A N 1
ATOM 3563 C CA . TYR A 1 519 ? 161.191 152.307 138.651 1.00 32.06 519 TYR A CA 1
ATOM 3564 C C . TYR A 1 519 ? 160.379 153.590 138.555 1.00 32.06 519 TYR A C 1
ATOM 3565 O O . TYR A 1 519 ? 160.734 154.478 137.776 1.00 32.06 519 TYR A O 1
ATOM 3574 N N . GLY A 1 520 ? 159.298 153.706 139.322 1.00 33.08 520 GLY A N 1
ATOM 3575 C CA . GLY A 1 520 ? 158.493 154.910 139.281 1.00 33.08 520 GLY A CA 1
ATOM 3576 C C . GLY A 1 520 ? 159.264 156.165 139.631 1.00 33.08 520 GLY A C 1
ATOM 3577 O O . GLY A 1 520 ? 159.541 156.992 138.754 1.00 33.08 520 GLY A O 1
ATOM 3578 N N . TYR A 1 521 ? 159.656 156.282 140.904 1.00 34.23 521 TYR A N 1
ATOM 3579 C CA . TYR A 1 521 ? 160.308 157.489 141.405 1.00 34.23 521 TYR A CA 1
ATOM 3580 C C . TYR A 1 521 ? 161.440 157.935 140.492 1.00 34.23 521 TYR A C 1
ATOM 3581 O O . TYR A 1 521 ? 161.464 159.081 140.027 1.00 34.23 521 TYR A O 1
ATOM 3590 N N . GLN A 1 522 ? 162.370 157.022 140.205 1.00 31.51 522 GLN A N 1
ATOM 3591 C CA . GLN A 1 522 ? 163.534 157.351 139.390 1.00 31.51 522 GLN A CA 1
ATOM 3592 C C . GLN A 1 522 ? 163.125 158.047 138.103 1.00 31.51 522 GLN A C 1
ATOM 3593 O O . GLN A 1 522 ? 163.667 159.103 137.759 1.00 31.51 522 GLN A O 1
ATOM 3599 N N . ILE A 1 523 ? 162.141 157.488 137.394 1.00 29.18 523 ILE A N 1
ATOM 3600 C CA . ILE A 1 523 ? 161.668 158.130 136.172 1.00 29.18 523 ILE A CA 1
ATOM 3601 C C . ILE A 1 523 ? 161.236 159.557 136.476 1.00 29.18 523 ILE A C 1
ATOM 3602 O O . ILE A 1 523 ? 161.816 160.524 135.966 1.00 29.18 523 ILE A O 1
ATOM 3607 N N . GLY A 1 524 ? 160.269 159.708 137.383 1.00 28.34 524 GLY A N 1
ATOM 3608 C CA . GLY A 1 524 ? 159.806 161.030 137.757 1.00 28.34 524 GLY A CA 1
ATOM 3609 C C . GLY A 1 524 ? 160.897 161.920 138.305 1.00 28.34 524 GLY A C 1
ATOM 3610 O O . GLY A 1 524 ? 160.747 163.145 138.301 1.00 28.34 524 GLY A O 1
ATOM 3611 N N . GLY A 1 525 ? 161.998 161.335 138.764 1.00 29.82 525 GLY A N 1
ATOM 3612 C CA . GLY A 1 525 ? 163.082 162.122 139.304 1.00 29.82 525 GLY A CA 1
ATOM 3613 C C . GLY A 1 525 ? 164.176 162.384 138.294 1.00 29.82 525 GLY A C 1
ATOM 3614 O O . GLY A 1 525 ? 164.914 163.364 138.420 1.00 29.82 525 GLY A O 1
ATOM 3615 N N . MET A 1 526 ? 164.294 161.528 137.285 1.00 30.16 526 MET A N 1
ATOM 3616 C CA . MET A 1 526 ? 165.420 161.634 136.364 1.00 30.16 526 MET A CA 1
ATOM 3617 C C . MET A 1 526 ? 164.999 161.860 134.924 1.00 30.16 526 MET A C 1
ATOM 3618 O O . MET A 1 526 ? 165.664 162.606 134.203 1.00 30.16 526 MET A O 1
ATOM 3623 N N . ALA A 1 527 ? 163.915 161.231 134.479 1.00 32.72 527 ALA A N 1
ATOM 3624 C CA . ALA A 1 527 ? 163.379 161.485 133.152 1.00 32.72 527 ALA A CA 1
ATOM 3625 C C . ALA A 1 527 ? 162.396 162.641 133.135 1.00 32.72 527 ALA A C 1
ATOM 3626 O O . ALA A 1 527 ? 162.173 163.228 132.072 1.00 32.72 527 ALA A O 1
ATOM 3628 N N . ASP A 1 528 ? 161.803 162.969 134.283 1.00 34.50 528 ASP A N 1
ATOM 3629 C CA . ASP A 1 528 ? 160.897 164.108 134.421 1.00 34.50 528 ASP A CA 1
ATOM 3630 C C . ASP A 1 528 ? 159.677 163.940 133.516 1.00 34.50 528 ASP A C 1
ATOM 3631 O O . ASP A 1 528 ? 159.219 164.884 132.869 1.00 34.50 528 ASP A O 1
ATOM 3636 N N . ARG A 1 529 ? 159.152 162.721 133.461 1.00 31.88 529 ARG A N 1
ATOM 3637 C CA . ARG A 1 529 ? 157.970 162.400 132.678 1.00 31.88 529 ARG A CA 1
ATOM 3638 C C . ARG A 1 529 ? 156.886 161.843 133.592 1.00 31.88 529 ARG A C 1
ATOM 3639 O O . ARG A 1 529 ? 157.117 161.558 134.768 1.00 31.88 529 ARG A O 1
ATOM 3647 N N . THR A 1 530 ? 155.689 161.693 133.035 1.00 30.54 530 THR A N 1
ATOM 3648 C CA . THR A 1 530 ? 154.552 161.194 133.794 1.00 30.54 530 THR A CA 1
ATOM 3649 C C . THR A 1 530 ? 154.568 159.673 133.844 1.00 30.54 530 THR A C 1
ATOM 3650 O O . THR A 1 530 ? 154.853 159.007 132.846 1.00 30.54 530 THR A O 1
ATOM 3654 N N . THR A 1 531 ? 154.256 159.126 135.013 1.00 36.23 531 THR A N 1
ATOM 3655 C CA . THR A 1 531 ? 154.200 157.689 135.227 1.00 36.23 531 THR A CA 1
ATOM 3656 C C . THR A 1 531 ? 152.787 157.283 135.623 1.00 36.23 531 THR A C 1
ATOM 3657 O O . THR A 1 531 ? 151.908 158.121 135.830 1.00 36.23 531 THR A O 1
ATOM 3661 N N . LEU A 1 532 ? 152.577 155.973 135.726 1.00 38.63 532 LEU A N 1
ATOM 3662 C CA . LEU A 1 532 ? 151.299 155.419 136.148 1.00 38.63 532 LEU A CA 1
ATOM 3663 C C . LEU A 1 532 ? 151.333 154.808 137.537 1.00 38.63 532 LEU A C 1
ATOM 3664 O O . LEU A 1 532 ? 150.306 154.794 138.214 1.00 38.63 532 LEU A O 1
ATOM 3669 N N . VAL A 1 533 ? 152.490 154.310 137.975 1.00 37.79 533 VAL A N 1
ATOM 3670 C CA . VAL A 1 533 ? 152.661 153.726 139.300 1.00 37.79 533 VAL A CA 1
ATOM 3671 C C . VAL A 1 533 ? 154.072 154.045 139.767 1.00 37.79 533 VAL A C 1
ATOM 3672 O O . VAL A 1 533 ? 154.965 154.319 138.964 1.00 37.79 533 VAL A O 1
ATOM 3676 N N . ASP A 1 534 ? 154.274 154.014 141.081 1.00 44.95 534 ASP A N 1
ATOM 3677 C CA . ASP A 1 534 ? 155.594 154.251 141.652 1.00 44.95 534 ASP A CA 1
ATOM 3678 C C . ASP A 1 534 ? 155.687 153.519 142.986 1.00 44.95 534 ASP A C 1
ATOM 3679 O O . ASP A 1 534 ? 154.817 152.715 143.335 1.00 44.95 534 ASP A O 1
ATOM 3684 N N . ASN A 1 535 ? 156.748 153.811 143.741 1.00 39.08 535 ASN A N 1
ATOM 3685 C CA . ASN A 1 535 ? 157.065 153.018 144.924 1.00 39.08 535 ASN A CA 1
ATOM 3686 C C . ASN A 1 535 ? 156.069 153.242 146.054 1.00 39.08 535 ASN A C 1
ATOM 3687 O O . ASN A 1 535 ? 155.876 152.351 146.888 1.00 39.08 535 ASN A O 1
ATOM 3692 N N . ASN A 1 536 ? 155.440 154.415 146.115 1.00 40.81 536 ASN A N 1
ATOM 3693 C CA . ASN A 1 536 ? 154.399 154.675 147.108 1.00 40.81 536 ASN A CA 1
ATOM 3694 C C . ASN A 1 536 ? 153.135 153.954 146.653 1.00 40.81 536 ASN A C 1
ATOM 3695 O O . ASN A 1 536 ? 152.237 154.523 146.031 1.00 40.81 536 ASN A O 1
ATOM 3700 N N . THR A 1 537 ? 153.067 152.665 146.980 1.00 42.31 537 THR A N 1
ATOM 3701 C CA . THR A 1 537 ? 152.063 151.774 146.401 1.00 42.31 537 THR A CA 1
ATOM 3702 C C . THR A 1 537 ? 150.776 151.885 147.212 1.00 42.31 537 THR A C 1
ATOM 3703 O O . THR A 1 537 ? 150.430 151.019 148.016 1.00 42.31 537 THR A O 1
ATOM 3707 N N . TRP A 1 538 ? 150.047 152.977 146.984 1.00 36.92 538 TRP A N 1
ATOM 3708 C CA . TRP A 1 538 ? 148.813 153.208 147.724 1.00 36.92 538 TRP A CA 1
ATOM 3709 C C . TRP A 1 538 ? 147.581 152.639 147.035 1.00 36.92 538 TRP A C 1
ATOM 3710 O O . TRP A 1 538 ? 146.622 152.266 147.719 1.00 36.92 538 TRP A O 1
ATOM 3721 N N . ASN A 1 539 ? 147.577 152.553 145.709 1.00 37.99 539 ASN A N 1
ATOM 3722 C CA . ASN A 1 539 ? 146.502 151.913 144.960 1.00 37.99 539 ASN A CA 1
ATOM 3723 C C . ASN A 1 539 ? 147.069 150.664 144.298 1.00 37.99 539 ASN A C 1
ATOM 3724 O O . ASN A 1 539 ? 147.987 150.757 143.478 1.00 37.99 539 ASN A O 1
ATOM 3729 N N . ASN A 1 540 ? 146.527 149.500 144.656 1.00 41.66 540 ASN A N 1
ATOM 3730 C CA . ASN A 1 540 ? 147.048 148.234 144.152 1.00 41.66 540 ASN A CA 1
ATOM 3731 C C . ASN A 1 540 ? 146.342 147.770 142.888 1.00 41.66 540 ASN A C 1
ATOM 3732 O O . ASN A 1 540 ? 146.929 147.017 142.102 1.00 41.66 540 ASN A O 1
ATOM 3737 N N . THR A 1 541 ? 145.095 148.188 142.678 1.00 36.76 541 THR A N 1
ATOM 3738 C CA . THR A 1 541 ? 144.408 147.853 141.437 1.00 36.76 541 THR A CA 1
ATOM 3739 C C . THR A 1 541 ? 145.138 148.443 140.236 1.00 36.76 541 THR A C 1
ATOM 3740 O O . THR A 1 541 ? 145.235 147.805 139.183 1.00 36.76 541 THR A O 1
ATOM 3744 N N . HIS A 1 542 ? 145.644 149.670 140.373 1.00 35.94 542 HIS A N 1
ATOM 3745 C CA . HIS A 1 542 ? 146.374 150.309 139.283 1.00 35.94 542 HIS A CA 1
ATOM 3746 C C . HIS A 1 542 ? 147.650 149.533 138.952 1.00 35.94 542 HIS A C 1
ATOM 3747 O O . HIS A 1 542 ? 147.977 149.314 137.775 1.00 35.94 542 HIS A O 1
ATOM 3754 N N . ILE A 1 543 ? 148.366 149.084 139.985 1.00 34.21 543 ILE A N 1
ATOM 3755 C CA . ILE A 1 543 ? 149.570 148.283 139.782 1.00 34.21 543 ILE A CA 1
ATOM 3756 C C . ILE A 1 543 ? 149.215 146.970 139.105 1.00 34.21 543 ILE A C 1
ATOM 3757 O O . ILE A 1 543 ? 149.951 146.472 138.246 1.00 34.21 543 ILE A O 1
ATOM 3762 N N . ALA A 1 544 ? 148.090 146.379 139.502 1.00 35.28 544 ALA A N 1
ATOM 3763 C CA . ALA A 1 544 ? 147.631 145.137 138.895 1.00 35.28 544 ALA A CA 1
ATOM 3764 C C . ALA A 1 544 ? 147.292 145.334 137.426 1.00 35.28 544 ALA A C 1
ATOM 3765 O O . ALA A 1 544 ? 147.533 144.449 136.602 1.00 35.28 544 ALA A O 1
ATOM 3767 N N . ILE A 1 545 ? 146.721 146.487 137.085 1.00 34.60 545 ILE A N 1
ATOM 3768 C CA . ILE A 1 545 ? 146.455 146.817 135.688 1.00 34.60 545 ILE A CA 1
ATOM 3769 C C . ILE A 1 545 ? 147.756 146.895 134.904 1.00 34.60 545 ILE A C 1
ATOM 3770 O O . ILE A 1 545 ? 147.859 146.369 133.787 1.00 34.60 545 ILE A O 1
ATOM 3775 N N . VAL A 1 546 ? 148.784 147.513 135.487 1.00 34.63 546 VAL A N 1
ATOM 3776 C CA . VAL A 1 546 ? 150.069 147.576 134.790 1.00 34.63 546 VAL A CA 1
ATOM 3777 C C . VAL A 1 546 ? 150.651 146.177 134.603 1.00 34.63 546 VAL A C 1
ATOM 3778 O O . VAL A 1 546 ? 151.138 145.833 133.519 1.00 34.63 546 VAL A O 1
ATOM 3782 N N . GLY A 1 547 ? 150.603 145.345 135.643 1.00 34.15 547 GLY A N 1
ATOM 3783 C CA . GLY A 1 547 ? 151.199 144.022 135.537 1.00 34.15 547 GLY A CA 1
ATOM 3784 C C . GLY A 1 547 ? 150.417 143.093 134.630 1.00 34.15 547 GLY A C 1
ATOM 3785 O O . GLY A 1 547 ? 150.997 142.225 133.964 1.00 34.15 547 GLY A O 1
ATOM 3786 N N . LYS A 1 548 ? 149.111 143.324 134.507 1.00 35.17 548 LYS A N 1
ATOM 3787 C CA . LYS A 1 548 ? 148.309 142.556 133.571 1.00 35.17 548 LYS A CA 1
ATOM 3788 C C . LYS A 1 548 ? 148.568 143.005 132.148 1.00 35.17 548 LYS A C 1
ATOM 3789 O O . LYS A 1 548 ? 148.518 142.185 131.227 1.00 35.17 548 LYS A O 1
ATOM 3795 N N . ALA A 1 549 ? 148.853 144.291 131.942 1.00 35.20 549 ALA A N 1
ATOM 3796 C CA . ALA A 1 549 ? 149.265 144.704 130.609 1.00 35.20 549 ALA A CA 1
ATOM 3797 C C . ALA A 1 549 ? 150.616 144.092 130.270 1.00 35.20 549 ALA A C 1
ATOM 3798 O O . ALA A 1 549 ? 150.855 143.687 129.128 1.00 35.20 549 ALA A O 1
ATOM 3800 N N . MET A 1 550 ? 151.505 143.997 131.259 1.00 37.36 550 MET A N 1
ATOM 3801 C CA . MET A 1 550 ? 152.827 143.429 131.033 1.00 37.36 550 MET A CA 1
ATOM 3802 C C . MET A 1 550 ? 152.834 141.908 131.027 1.00 37.36 550 MET A C 1
ATOM 3803 O O . MET A 1 550 ? 153.903 141.316 130.856 1.00 37.36 550 MET A O 1
ATOM 3808 N N . ALA A 1 551 ? 151.682 141.256 131.192 1.00 35.21 551 ALA A N 1
ATOM 3809 C CA . ALA A 1 551 ? 151.652 139.800 131.250 1.00 35.21 551 ALA A CA 1
ATOM 3810 C C . ALA A 1 551 ? 150.668 139.189 130.259 1.00 35.21 551 ALA A C 1
ATOM 3811 O O . ALA A 1 551 ? 150.442 137.976 130.302 1.00 35.21 551 ALA A O 1
ATOM 3813 N N . SER A 1 552 ? 150.089 139.983 129.373 1.00 35.36 552 SER A N 1
ATOM 3814 C CA . SER A 1 552 ? 149.091 139.546 128.412 1.00 35.36 552 SER A CA 1
ATOM 3815 C C . SER A 1 552 ? 149.658 139.530 127.000 1.00 35.36 552 SER A C 1
ATOM 3816 O O . SER A 1 552 ? 150.750 140.050 126.748 1.00 35.36 552 SER A O 1
ATOM 3819 N N . PRO A 1 553 ? 148.950 138.909 126.047 1.00 36.35 553 PRO A N 1
ATOM 3820 C CA . PRO A 1 553 ? 149.288 139.101 124.631 1.00 36.35 553 PRO A CA 1
ATOM 3821 C C . PRO A 1 553 ? 149.361 140.573 124.256 1.00 36.35 553 PRO A C 1
ATOM 3822 O O . PRO A 1 553 ? 148.784 141.416 124.947 1.00 36.35 553 PRO A O 1
ATOM 3826 N N . GLU A 1 554 ? 150.054 140.903 123.166 1.00 41.46 554 GLU A N 1
ATOM 3827 C CA . GLU A 1 554 ? 150.274 142.310 122.859 1.00 41.46 554 GLU A CA 1
ATOM 3828 C C . GLU A 1 554 ? 149.000 143.020 122.424 1.00 41.46 554 GLU A C 1
ATOM 3829 O O . GLU A 1 554 ? 148.941 144.250 122.497 1.00 41.46 554 GLU A O 1
ATOM 3835 N N . GLU A 1 555 ? 147.970 142.284 122.005 1.00 43.18 555 GLU A N 1
ATOM 3836 C CA . GLU A 1 555 ? 146.715 142.930 121.634 1.00 43.18 555 GLU A CA 1
ATOM 3837 C C . GLU A 1 555 ? 145.965 143.405 122.872 1.00 43.18 555 GLU A C 1
ATOM 3838 O O . GLU A 1 555 ? 145.499 144.552 122.935 1.00 43.18 555 GLU A O 1
ATOM 3844 N N . LYS A 1 556 ? 145.866 142.540 123.882 1.00 39.20 556 LYS A N 1
ATOM 3845 C CA . LYS A 1 556 ? 145.223 142.922 125.132 1.00 39.20 556 LYS A CA 1
ATOM 3846 C C . LYS A 1 556 ? 145.990 144.044 125.812 1.00 39.20 556 LYS A C 1
ATOM 3847 O O . LYS A 1 556 ? 145.393 145.007 126.311 1.00 39.20 556 LYS A O 1
ATOM 3853 N N . SER A 1 557 ? 147.318 143.929 125.843 1.00 37.42 557 SER A N 1
ATOM 3854 C CA . SER A 1 557 ? 148.147 144.982 126.412 1.00 37.42 557 SER A CA 1
ATOM 3855 C C . SER A 1 557 ? 147.979 146.288 125.654 1.00 37.42 557 SER A C 1
ATOM 3856 O O . SER A 1 557 ? 147.946 147.363 126.261 1.00 37.42 557 SER A O 1
ATOM 3859 N N . TYR A 1 558 ? 147.877 146.216 124.326 1.00 38.16 558 TYR A N 1
ATOM 3860 C CA . TYR A 1 558 ? 147.637 147.421 123.544 1.00 38.16 558 TYR A CA 1
ATOM 3861 C C . TYR A 1 558 ? 146.336 148.089 123.957 1.00 38.16 558 TYR A C 1
ATOM 3862 O O . TYR A 1 558 ? 146.296 149.301 124.180 1.00 38.16 558 TYR A O 1
ATOM 3871 N N . GLU A 1 559 ? 145.260 147.307 124.083 1.00 41.53 559 GLU A N 1
ATOM 3872 C CA . GLU A 1 559 ? 143.978 147.901 124.458 1.00 41.53 559 GLU A CA 1
ATOM 3873 C C . GLU A 1 559 ? 144.037 148.523 125.851 1.00 41.53 559 GLU A C 1
ATOM 3874 O O . GLU A 1 559 ? 143.574 149.654 126.055 1.00 41.53 559 GLU A O 1
ATOM 3880 N N . ILE A 1 560 ? 144.629 147.811 126.814 1.00 35.86 560 ILE A N 1
ATOM 3881 C CA . ILE A 1 560 ? 144.724 148.335 128.177 1.00 35.86 560 ILE A CA 1
ATOM 3882 C C . ILE A 1 560 ? 145.522 149.632 128.199 1.00 35.86 560 ILE A C 1
ATOM 3883 O O . ILE A 1 560 ? 145.054 150.660 128.701 1.00 35.86 560 ILE A O 1
ATOM 3888 N N . LEU A 1 561 ? 146.747 149.600 127.671 1.00 35.37 561 LEU A N 1
ATOM 3889 C CA . LEU A 1 561 ? 147.624 150.766 127.724 1.00 35.37 561 LEU A CA 1
ATOM 3890 C C . LEU A 1 561 ? 147.085 151.932 126.905 1.00 35.37 561 LEU A C 1
ATOM 3891 O O . LEU A 1 561 ? 147.358 153.092 127.230 1.00 35.37 561 LEU A O 1
ATOM 3896 N N . LYS A 1 562 ? 146.327 151.651 125.844 1.00 39.56 562 LYS A N 1
ATOM 3897 C CA . LYS A 1 562 ? 145.702 152.708 125.060 1.00 39.56 562 LYS A CA 1
ATOM 3898 C C . LYS A 1 562 ? 144.559 153.363 125.818 1.00 39.56 562 LYS A C 1
ATOM 3899 O O . LYS A 1 562 ? 144.357 154.578 125.715 1.00 39.56 562 LYS A O 1
ATOM 3905 N N . GLU A 1 563 ? 143.796 152.577 126.580 1.00 40.62 563 GLU A N 1
ATOM 3906 C CA . GLU A 1 563 ? 142.764 153.162 127.431 1.00 40.62 563 GLU A CA 1
ATOM 3907 C C . GLU A 1 563 ? 143.347 154.164 128.423 1.00 40.62 563 GLU A C 1
ATOM 3908 O O . GLU A 1 563 ? 142.722 155.189 128.714 1.00 40.62 563 GLU A O 1
ATOM 3914 N N . HIS A 1 564 ? 144.537 153.894 128.951 1.00 36.42 564 HIS A N 1
ATOM 3915 C CA . HIS A 1 564 ? 145.176 154.785 129.912 1.00 36.42 564 HIS A CA 1
ATOM 3916 C C . HIS A 1 564 ? 146.100 155.813 129.269 1.00 36.42 564 HIS A C 1
ATOM 3917 O O . HIS A 1 564 ? 146.899 156.431 129.979 1.00 36.42 564 HIS A O 1
ATOM 3924 N N . ASP A 1 565 ? 146.015 156.003 127.951 1.00 38.60 565 ASP A N 1
ATOM 3925 C CA . ASP A 1 565 ? 146.702 157.097 127.259 1.00 38.60 565 ASP A CA 1
ATOM 3926 C C . ASP A 1 565 ? 148.218 157.023 127.435 1.00 38.60 565 ASP A C 1
ATOM 3927 O O . ASP A 1 565 ? 148.883 158.035 127.657 1.00 38.60 565 ASP A O 1
ATOM 3932 N N . VAL A 1 566 ? 148.771 155.824 127.318 1.00 34.60 566 VAL A N 1
ATOM 3933 C CA . VAL A 1 566 ? 150.200 155.597 127.506 1.00 34.60 566 VAL A CA 1
ATOM 3934 C C . VAL A 1 566 ? 150.906 155.775 126.170 1.00 34.60 566 VAL A C 1
ATOM 3935 O O . VAL A 1 566 ? 150.376 155.406 125.117 1.00 34.60 566 VAL A O 1
ATOM 3939 N N . ASP A 1 567 ? 152.103 156.361 126.207 1.00 35.00 567 ASP A N 1
ATOM 3940 C CA . ASP A 1 567 ? 152.917 156.582 125.020 1.00 35.00 567 ASP A CA 1
ATOM 3941 C C . ASP A 1 567 ? 154.117 155.652 124.936 1.00 35.00 567 ASP A C 1
ATOM 3942 O O . ASP A 1 567 ? 154.392 155.096 123.871 1.00 35.00 567 ASP A O 1
ATOM 3947 N N . TYR A 1 568 ? 154.845 155.467 126.035 1.00 30.09 568 TYR A N 1
ATOM 3948 C CA . TYR A 1 568 ? 156.076 154.692 126.035 1.00 30.09 568 TYR A CA 1
ATOM 3949 C C . TYR A 1 568 ? 156.011 153.584 127.074 1.00 30.09 568 TYR A C 1
ATOM 3950 O O . TYR A 1 568 ? 155.345 153.711 128.103 1.00 30.09 568 TYR A O 1
ATOM 3959 N N . VAL A 1 569 ? 156.710 152.489 126.788 1.00 29.19 569 VAL A N 1
ATOM 3960 C CA . VAL A 1 569 ? 156.900 151.394 127.730 1.00 29.19 569 VAL A CA 1
ATOM 3961 C C . VAL A 1 569 ? 158.394 151.176 127.918 1.00 29.19 569 VAL A C 1
ATOM 3962 O O . VAL A 1 569 ? 159.162 151.217 126.952 1.00 29.19 569 VAL A O 1
ATOM 3966 N N . LEU A 1 570 ? 158.803 150.941 129.162 1.00 31.59 570 LEU A N 1
ATOM 3967 C CA . LEU A 1 570 ? 160.210 150.812 129.522 1.00 31.59 570 LEU A CA 1
ATOM 3968 C C . LEU A 1 570 ? 160.416 149.487 130.236 1.00 31.59 570 LEU A C 1
ATOM 3969 O O . LEU A 1 570 ? 159.772 149.225 131.256 1.00 31.59 570 LEU A O 1
ATOM 3974 N N . VAL A 1 571 ? 161.313 148.654 129.709 1.00 32.04 571 VAL A N 1
ATOM 3975 C CA . VAL A 1 571 ? 161.619 147.368 130.319 1.00 32.04 571 VAL A CA 1
ATOM 3976 C C . VAL A 1 571 ? 163.104 147.308 130.645 1.00 32.04 571 VAL A C 1
ATOM 3977 O O . VAL A 1 571 ? 163.931 148.009 130.055 1.00 32.04 571 VAL A O 1
ATOM 3981 N N . ILE A 1 572 ? 163.433 146.444 131.602 1.00 34.26 572 ILE A N 1
ATOM 3982 C CA . ILE A 1 572 ? 164.800 146.219 132.052 1.00 34.26 572 ILE A CA 1
ATOM 3983 C C . ILE A 1 572 ? 165.191 144.796 131.686 1.00 34.26 572 ILE A C 1
ATOM 3984 O O . ILE A 1 572 ? 164.437 143.852 131.949 1.00 34.26 572 ILE A O 1
ATOM 3989 N N . PHE A 1 573 ? 166.367 144.640 131.084 1.00 35.31 573 PHE A N 1
ATOM 3990 C CA . PHE A 1 573 ? 166.823 143.347 130.588 1.00 35.31 573 PHE A CA 1
ATOM 3991 C C . PHE A 1 573 ? 168.295 143.187 130.922 1.00 35.31 573 PHE A C 1
ATOM 3992 O O . PHE A 1 573 ? 169.130 143.947 130.426 1.00 35.31 573 PHE A O 1
ATOM 4000 N N . GLY A 1 574 ? 168.617 142.195 131.743 1.00 37.11 574 GLY A N 1
ATOM 4001 C CA . GLY A 1 574 ? 169.992 141.991 132.149 1.00 37.11 574 GLY A CA 1
ATOM 4002 C C . GLY A 1 574 ? 170.608 140.732 131.584 1.00 37.11 574 GLY A C 1
ATOM 4003 O O . GLY A 1 574 ? 171.632 140.257 132.078 1.00 37.11 574 GLY A O 1
ATOM 4004 N N . GLY A 1 575 ? 169.997 140.189 130.536 1.00 40.29 575 GLY A N 1
ATOM 4005 C CA . GLY A 1 575 ? 170.449 138.928 129.986 1.00 40.29 575 GLY A CA 1
ATOM 4006 C C . GLY A 1 575 ? 171.789 138.984 129.287 1.00 40.29 575 GLY A C 1
ATOM 4007 O O . GLY A 1 575 ? 172.356 137.925 129.003 1.00 40.29 575 GLY A O 1
ATOM 4008 N N . LEU A 1 576 ? 172.307 140.176 129.003 1.00 41.54 576 LEU A N 1
ATOM 4009 C CA . LEU A 1 576 ? 173.561 140.302 128.272 1.00 41.54 576 LEU A CA 1
ATOM 4010 C C . LEU A 1 576 ? 174.760 140.502 129.188 1.00 41.54 576 LEU A C 1
ATOM 4011 O O . LEU A 1 576 ? 175.833 139.956 128.921 1.00 41.54 576 LEU A O 1
ATOM 4016 N N . ILE A 1 577 ? 174.607 141.275 130.265 1.00 43.81 577 ILE A N 1
ATOM 4017 C CA . ILE A 1 577 ? 175.694 141.512 131.205 1.00 43.81 577 ILE A CA 1
ATOM 4018 C C . ILE A 1 577 ? 175.529 140.724 132.494 1.00 43.81 577 ILE A C 1
ATOM 4019 O O . ILE A 1 577 ? 176.402 140.796 133.368 1.00 43.81 577 ILE A O 1
ATOM 4024 N N . GLY A 1 578 ? 174.433 139.988 132.648 1.00 41.86 578 GLY A N 1
ATOM 4025 C CA . GLY A 1 578 ? 174.184 139.252 133.871 1.00 41.86 578 GLY A CA 1
ATOM 4026 C C . GLY A 1 578 ? 173.790 140.140 135.033 1.00 41.86 578 GLY A C 1
ATOM 4027 O O . GLY A 1 578 ? 174.349 140.027 136.127 1.00 41.86 578 GLY A O 1
ATOM 4028 N N . PHE A 1 579 ? 172.828 141.034 134.801 1.00 41.51 579 PHE A N 1
ATOM 4029 C CA . PHE A 1 579 ? 172.391 141.955 135.846 1.00 41.51 579 PHE A CA 1
ATOM 4030 C C . PHE A 1 579 ? 171.718 141.207 136.991 1.00 41.51 579 PHE A C 1
ATOM 4031 O O . PHE A 1 579 ? 172.182 141.251 138.136 1.00 41.51 579 PHE A O 1
ATOM 4039 N N . GLY A 1 580 ? 170.620 140.515 136.704 1.00 39.65 580 GLY A N 1
ATOM 4040 C CA . GLY A 1 580 ? 169.958 139.717 137.718 1.00 39.65 580 GLY A CA 1
ATOM 4041 C C . GLY A 1 580 ? 168.701 140.332 138.297 1.00 39.65 580 GLY A C 1
ATOM 4042 O O . GLY A 1 580 ? 167.751 139.615 138.620 1.00 39.65 580 GLY A O 1
ATOM 4043 N N . GLY A 1 581 ? 168.683 141.652 138.445 1.00 38.68 581 GLY A N 1
ATOM 4044 C CA . GLY A 1 581 ? 167.504 142.337 138.937 1.00 38.68 581 GLY A CA 1
ATOM 4045 C C . GLY A 1 581 ? 166.646 142.894 137.821 1.00 38.68 581 GLY A C 1
ATOM 4046 O O . GLY A 1 581 ? 166.043 143.960 137.963 1.00 38.68 581 GLY A O 1
ATOM 4047 N N . ASP A 1 582 ? 166.586 142.177 136.705 1.00 38.61 582 ASP A N 1
ATOM 4048 C CA . ASP A 1 582 ? 165.834 142.618 135.539 1.00 38.61 582 ASP A CA 1
ATOM 4049 C C . ASP A 1 582 ? 164.350 142.300 135.724 1.00 38.61 582 ASP A C 1
ATOM 4050 O O . ASP A 1 582 ? 163.900 141.902 136.801 1.00 38.61 582 ASP A O 1
ATOM 4055 N N . ASP A 1 583 ? 163.572 142.473 134.654 1.00 38.13 583 ASP A N 1
ATOM 4056 C CA . ASP A 1 583 ? 162.117 142.385 134.734 1.00 38.13 583 ASP A CA 1
ATOM 4057 C C . ASP A 1 583 ? 161.622 140.945 134.688 1.00 38.13 583 ASP A C 1
ATOM 4058 O O . ASP A 1 583 ? 160.606 140.617 135.312 1.00 38.13 583 ASP A O 1
ATOM 4063 N N . ILE A 1 584 ? 162.303 140.084 133.931 1.00 38.09 584 ILE A N 1
ATOM 4064 C CA . ILE A 1 584 ? 161.898 138.684 133.846 1.00 38.09 584 ILE A CA 1
ATOM 4065 C C . ILE A 1 584 ? 161.876 138.052 135.232 1.00 38.09 584 ILE A C 1
ATOM 4066 O O . ILE A 1 584 ? 160.987 137.256 135.555 1.00 38.09 584 ILE A O 1
ATOM 4071 N N . ASN A 1 585 ? 162.865 138.376 136.064 1.00 39.26 585 ASN A N 1
ATOM 4072 C CA . ASN A 1 585 ? 162.887 137.861 137.430 1.00 39.26 585 ASN A CA 1
ATOM 4073 C C . ASN A 1 585 ? 161.650 138.283 138.223 1.00 39.26 585 ASN A C 1
ATOM 4074 O O . ASN A 1 585 ? 161.139 137.509 139.040 1.00 39.26 585 ASN A O 1
ATOM 4079 N N . LYS A 1 586 ? 161.148 139.499 137.993 1.00 35.20 586 LYS A N 1
ATOM 4080 C CA . LYS A 1 586 ? 159.947 139.998 138.659 1.00 35.20 586 LYS A CA 1
ATOM 4081 C C . LYS A 1 586 ? 158.652 139.560 137.987 1.00 35.20 586 LYS A C 1
ATOM 4082 O O . LYS A 1 586 ? 157.560 139.875 138.499 1.00 35.20 586 LYS A O 1
ATOM 4088 N N . PHE A 1 587 ? 158.758 138.912 136.825 1.00 35.37 587 PHE A N 1
ATOM 4089 C CA . PHE A 1 587 ? 157.578 138.550 136.052 1.00 35.37 587 PHE A CA 1
ATOM 4090 C C . PHE A 1 587 ? 156.568 137.797 136.910 1.00 35.37 587 PHE A C 1
ATOM 4091 O O . PHE A 1 587 ? 155.372 138.106 136.889 1.00 35.37 587 PHE A O 1
ATOM 4099 N N . LEU A 1 588 ? 157.025 136.753 137.612 1.00 39.23 588 LEU A N 1
ATOM 4100 C CA . LEU A 1 588 ? 156.106 135.911 138.374 1.00 39.23 588 LEU A CA 1
ATOM 4101 C C . LEU A 1 588 ? 155.352 136.704 139.433 1.00 39.23 588 LEU A C 1
ATOM 4102 O O . LEU A 1 588 ? 154.189 136.403 139.725 1.00 39.23 588 LEU A O 1
ATOM 4107 N N . TRP A 1 589 ? 155.942 137.793 139.925 1.00 40.34 589 TRP A N 1
ATOM 4108 C CA . TRP A 1 589 ? 155.248 138.624 140.901 1.00 40.34 589 TRP A CA 1
ATOM 4109 C C . TRP A 1 589 ? 154.166 139.432 140.207 1.00 40.34 589 TRP A C 1
ATOM 4110 O O . TRP A 1 589 ? 153.028 139.527 140.700 1.00 40.34 589 TRP A O 1
ATOM 4121 N N . MET A 1 590 ? 154.547 140.132 139.134 1.00 34.75 590 MET A N 1
ATOM 4122 C CA . MET A 1 590 ? 153.550 140.846 138.341 1.00 34.75 590 MET A CA 1
ATOM 4123 C C . MET A 1 590 ? 152.353 139.931 138.091 1.00 34.75 590 MET A C 1
ATOM 4124 O O . MET A 1 590 ? 151.191 140.319 138.278 1.00 34.75 590 MET A O 1
ATOM 4129 N N . ILE A 1 591 ? 152.647 138.703 137.647 1.00 38.10 591 ILE A N 1
ATOM 4130 C CA . ILE A 1 591 ? 151.605 137.734 137.319 1.00 38.10 591 ILE A CA 1
ATOM 4131 C C . ILE A 1 591 ? 150.746 137.436 138.537 1.00 38.10 591 ILE A C 1
ATOM 4132 O O . ILE A 1 591 ? 149.526 137.307 138.429 1.00 38.10 591 ILE A O 1
ATOM 4137 N N . ARG A 1 592 ? 151.369 137.277 139.707 1.00 40.20 592 ARG A N 1
ATOM 4138 C CA . ARG A 1 592 ? 150.602 136.925 140.900 1.00 40.20 592 ARG A CA 1
ATOM 4139 C C . ARG A 1 592 ? 149.611 138.021 141.267 1.00 40.20 592 ARG A C 1
ATOM 4140 O O . ARG A 1 592 ? 148.453 137.738 141.599 1.00 40.20 592 ARG A O 1
ATOM 4148 N N . ILE A 1 593 ? 150.042 139.281 141.204 1.00 37.72 593 ILE A N 1
ATOM 4149 C CA . ILE A 1 593 ? 149.121 140.386 141.488 1.00 37.72 593 ILE A CA 1
ATOM 4150 C C . ILE A 1 593 ? 147.987 140.429 140.464 1.00 37.72 593 ILE A C 1
ATOM 4151 O O . ILE A 1 593 ? 146.797 140.539 140.822 1.00 37.72 593 ILE A O 1
ATOM 4156 N N . SER A 1 594 ? 148.331 140.315 139.175 1.00 40.04 594 SER A N 1
ATOM 4157 C CA . SER A 1 594 ? 147.287 140.306 138.155 1.00 40.04 594 SER A CA 1
ATOM 4158 C C . SER A 1 594 ? 146.313 139.162 138.399 1.00 40.04 594 SER A C 1
ATOM 4159 O O . SER A 1 594 ? 145.103 139.313 138.203 1.00 40.04 594 SER A O 1
ATOM 4162 N N . GLU A 1 595 ? 146.829 138.005 138.821 1.00 43.51 595 GLU A N 1
ATOM 4163 C CA . GLU A 1 595 ? 145.975 136.857 139.087 1.00 43.51 595 GLU A CA 1
ATOM 4164 C C . GLU A 1 595 ? 145.039 137.170 140.237 1.00 43.51 595 GLU A C 1
ATOM 4165 O O . GLU A 1 595 ? 143.874 136.759 140.237 1.00 43.51 595 GLU A O 1
ATOM 4171 N N . GLY A 1 596 ? 145.548 137.886 141.238 1.00 41.50 596 GLY A N 1
ATOM 4172 C CA . GLY A 1 596 ? 144.733 138.189 142.398 1.00 41.50 596 GLY A CA 1
ATOM 4173 C C . GLY A 1 596 ? 143.521 139.014 142.021 1.00 41.50 596 GLY A C 1
ATOM 4174 O O . GLY A 1 596 ? 142.397 138.710 142.424 1.00 41.50 596 GLY A O 1
ATOM 4175 N N . ILE A 1 597 ? 143.733 140.077 141.242 1.00 42.09 597 ILE A N 1
ATOM 4176 C CA . ILE A 1 597 ? 142.587 140.900 140.845 1.00 42.09 597 ILE A CA 1
ATOM 4177 C C . ILE A 1 597 ? 141.705 140.189 139.816 1.00 42.09 597 ILE A C 1
ATOM 4178 O O . ILE A 1 597 ? 140.473 140.258 139.894 1.00 42.09 597 ILE A O 1
ATOM 4183 N N . TRP A 1 598 ? 142.303 139.504 138.839 1.00 43.85 598 TRP A N 1
ATOM 4184 C CA . TRP A 1 598 ? 141.566 138.861 137.743 1.00 43.85 598 TRP A CA 1
ATOM 4185 C C . TRP A 1 598 ? 141.950 137.391 137.654 1.00 43.85 598 TRP A C 1
ATOM 4186 O O . TRP A 1 598 ? 142.770 136.997 136.814 1.00 43.85 598 TRP A O 1
ATOM 4197 N N . PRO A 1 599 ? 141.365 136.549 138.510 1.00 47.60 599 PRO A N 1
ATOM 4198 C CA . PRO A 1 599 ? 141.784 135.138 138.569 1.00 47.60 599 PRO A CA 1
ATOM 4199 C C . PRO A 1 599 ? 141.581 134.348 137.288 1.00 47.60 599 PRO A C 1
ATOM 4200 O O . PRO A 1 599 ? 142.411 133.486 136.975 1.00 47.60 599 PRO A O 1
ATOM 4204 N N . GLU A 1 600 ? 140.516 134.601 136.532 1.00 55.00 600 GLU A N 1
ATOM 4205 C CA . GLU A 1 600 ? 140.224 133.755 135.382 1.00 55.00 600 GLU A CA 1
ATOM 4206 C C . GLU A 1 600 ? 140.831 134.246 134.075 1.00 55.00 600 GLU A C 1
ATOM 4207 O O . GLU A 1 600 ? 140.595 133.621 133.037 1.00 55.00 600 GLU A O 1
ATOM 4213 N N . GLU A 1 601 ? 141.598 135.333 134.081 1.00 52.72 601 GLU A N 1
ATOM 4214 C CA . GLU A 1 601 ? 142.254 135.781 132.858 1.00 52.72 601 GLU A CA 1
ATOM 4215 C C . GLU A 1 601 ? 143.751 135.521 132.843 1.00 52.72 601 GLU A C 1
ATOM 4216 O O . GLU A 1 601 ? 144.305 135.208 131.789 1.00 52.72 601 GLU A O 1
ATOM 4222 N N . ILE A 1 602 ? 144.421 135.637 133.985 1.00 48.89 602 ILE A N 1
ATOM 4223 C CA . ILE A 1 602 ? 145.869 135.491 134.077 1.00 48.89 602 ILE A CA 1
ATOM 4224 C C . ILE A 1 602 ? 146.158 134.350 135.040 1.00 48.89 602 ILE A C 1
ATOM 4225 O O . ILE A 1 602 ? 145.844 134.448 136.232 1.00 48.89 602 ILE A O 1
ATOM 4230 N N . LYS A 1 603 ? 146.751 133.275 134.532 1.00 49.79 603 LYS A N 1
ATOM 4231 C CA . LYS A 1 603 ? 147.025 132.086 135.327 1.00 49.79 603 LYS A CA 1
ATOM 4232 C C . LYS A 1 603 ? 148.526 131.857 135.397 1.00 49.79 603 LYS A C 1
ATOM 4233 O O . LYS A 1 603 ? 149.194 131.781 134.361 1.00 49.79 603 LYS A O 1
ATOM 4239 N N . GLU A 1 604 ? 149.051 131.741 136.617 1.00 48.62 604 GLU A N 1
ATOM 4240 C CA . GLU A 1 604 ? 150.487 131.555 136.789 1.00 48.62 604 GLU A CA 1
ATOM 4241 C C . GLU A 1 604 ? 150.944 130.193 136.284 1.00 48.62 604 GLU A C 1
ATOM 4242 O O . GLU A 1 604 ? 152.060 130.067 135.761 1.00 48.62 604 GLU A O 1
ATOM 4248 N N . ARG A 1 605 ? 150.051 129.203 136.292 1.00 52.61 605 ARG A N 1
ATOM 4249 C CA . ARG A 1 605 ? 150.444 127.857 135.906 1.00 52.61 605 ARG A CA 1
ATOM 4250 C C . ARG A 1 605 ? 150.721 127.760 134.419 1.00 52.61 605 ARG A C 1
ATOM 4251 O O . ARG A 1 605 ? 151.364 126.802 133.981 1.00 52.61 605 ARG A O 1
ATOM 4259 N N . ASP A 1 606 ? 150.247 128.724 133.637 1.00 49.40 606 ASP A N 1
ATOM 4260 C CA . ASP A 1 606 ? 150.476 128.685 132.206 1.00 49.40 606 ASP A CA 1
ATOM 4261 C C . ASP A 1 606 ? 151.834 129.258 131.838 1.00 49.40 606 ASP A C 1
ATOM 4262 O O . ASP A 1 606 ? 152.240 129.147 130.678 1.00 49.40 606 ASP A O 1
ATOM 4267 N N . PHE A 1 607 ? 152.546 129.860 132.792 1.00 42.33 607 PHE A N 1
ATOM 4268 C CA . PHE A 1 607 ? 153.885 130.352 132.505 1.00 42.33 607 PHE A CA 1
ATOM 4269 C C . PHE A 1 607 ? 154.969 129.347 132.856 1.00 42.33 607 PHE A C 1
ATOM 4270 O O . PHE A 1 607 ? 156.152 129.636 132.655 1.00 42.33 607 PHE A O 1
ATOM 4278 N N . TYR A 1 608 ? 154.597 128.182 133.367 1.00 46.84 608 TYR A N 1
ATOM 4279 C CA . TYR A 1 608 ? 155.527 127.092 133.605 1.00 46.84 608 TYR A CA 1
ATOM 4280 C C . TYR A 1 608 ? 155.395 126.056 132.498 1.00 46.84 608 TYR A C 1
ATOM 4281 O O . TYR A 1 608 ? 154.408 126.021 131.761 1.00 46.84 608 TYR A O 1
ATOM 4290 N N . THR A 1 609 ? 156.406 125.204 132.391 1.00 54.99 609 THR A N 1
ATOM 4291 C CA . THR A 1 609 ? 156.344 124.104 131.445 1.00 54.99 609 THR A CA 1
ATOM 4292 C C . THR A 1 609 ? 155.499 122.979 132.037 1.00 54.99 609 THR A C 1
ATOM 4293 O O . THR A 1 609 ? 154.984 123.075 133.153 1.00 54.99 609 THR A O 1
ATOM 4297 N N . ALA A 1 610 ? 155.344 121.893 131.279 1.00 60.42 610 ALA A N 1
ATOM 4298 C CA . ALA A 1 610 ? 154.479 120.816 131.740 1.00 60.42 610 ALA A CA 1
ATOM 4299 C C . ALA A 1 610 ? 155.085 120.070 132.919 1.00 60.42 610 ALA A C 1
ATOM 4300 O O . ALA A 1 610 ? 154.351 119.427 133.675 1.00 60.42 610 ALA A O 1
ATOM 4302 N N . GLU A 1 611 ? 156.402 120.152 133.095 1.00 62.79 611 GLU A N 1
ATOM 4303 C CA . GLU A 1 611 ? 157.087 119.531 134.218 1.00 62.79 611 GLU A CA 1
ATOM 4304 C C . GLU A 1 611 ? 157.308 120.495 135.376 1.00 62.79 611 GLU A C 1
ATOM 4305 O O . GLU A 1 611 ? 157.954 120.123 136.359 1.00 62.79 611 GLU A O 1
ATOM 4311 N N . GLY A 1 612 ? 156.792 121.719 135.281 1.00 56.18 612 GLY A N 1
ATOM 4312 C CA . GLY A 1 612 ? 156.877 122.688 136.354 1.00 56.18 612 GLY A CA 1
ATOM 4313 C C . GLY A 1 612 ? 158.084 123.596 136.317 1.00 56.18 612 GLY A C 1
ATOM 4314 O O . GLY A 1 612 ? 158.358 124.273 137.314 1.00 56.18 612 GLY A O 1
ATOM 4315 N N . GLU A 1 613 ? 158.812 123.637 135.207 1.00 55.09 613 GLU A N 1
ATOM 4316 C CA . GLU A 1 613 ? 159.975 124.498 135.062 1.00 55.09 613 GLU A CA 1
ATOM 4317 C C . GLU A 1 613 ? 159.588 125.875 134.537 1.00 55.09 613 GLU A C 1
ATOM 4318 O O . GLU A 1 613 ? 158.605 126.031 133.809 1.00 55.09 613 GLU A O 1
ATOM 4324 N N . TYR A 1 614 ? 160.381 126.875 134.908 1.00 43.59 614 TYR A N 1
ATOM 4325 C CA . TYR A 1 614 ? 160.192 128.255 134.468 1.00 43.59 614 TYR A CA 1
ATOM 4326 C C . TYR A 1 614 ? 161.332 128.562 133.501 1.00 43.59 614 TYR A C 1
ATOM 4327 O O . TYR A 1 614 ? 162.387 129.057 133.897 1.00 43.59 614 TYR A O 1
ATOM 4336 N N . ARG A 1 615 ? 161.108 128.261 132.227 1.00 47.57 615 ARG A N 1
ATOM 4337 C CA . ARG A 1 615 ? 162.121 128.364 131.190 1.00 47.57 615 ARG A CA 1
ATOM 4338 C C . ARG A 1 615 ? 161.799 129.470 130.195 1.00 47.57 615 ARG A C 1
ATOM 4339 O O . ARG A 1 615 ? 160.663 129.939 130.087 1.00 47.57 615 ARG A O 1
ATOM 4347 N N . VAL A 1 616 ? 162.837 129.877 129.462 1.00 44.76 616 VAL A N 1
ATOM 4348 C CA . VAL A 1 616 ? 162.726 130.886 128.418 1.00 44.76 616 VAL A CA 1
ATOM 4349 C C . VAL A 1 616 ? 163.319 130.408 127.104 1.00 44.76 616 VAL A C 1
ATOM 4350 O O . VAL A 1 616 ? 163.293 131.145 126.119 1.00 44.76 616 VAL A O 1
ATOM 4354 N N . ASP A 1 617 ? 163.850 129.190 127.063 1.00 48.28 617 ASP A N 1
ATOM 4355 C CA . ASP A 1 617 ? 164.432 128.605 125.865 1.00 48.28 617 ASP A CA 1
ATOM 4356 C C . ASP A 1 617 ? 163.319 128.017 124.998 1.00 48.28 617 ASP A C 1
ATOM 4357 O O . ASP A 1 617 ? 162.134 128.299 125.187 1.00 48.28 617 ASP A O 1
ATOM 4362 N N . ALA A 1 618 ? 163.698 127.195 124.021 1.00 46.23 618 ALA A N 1
ATOM 4363 C CA . ALA A 1 618 ? 162.753 126.600 123.082 1.00 46.23 618 ALA A CA 1
ATOM 4364 C C . ALA A 1 618 ? 161.752 125.660 123.747 1.00 46.23 618 ALA A C 1
ATOM 4365 O O . ALA A 1 618 ? 160.895 125.086 123.067 1.00 46.23 618 ALA A O 1
ATOM 4367 N N . ARG A 1 619 ? 161.845 125.486 125.063 1.00 49.21 619 ARG A N 1
ATOM 4368 C CA . ARG A 1 619 ? 160.886 124.682 125.805 1.00 49.21 619 ARG A CA 1
ATOM 4369 C C . ARG A 1 619 ? 159.908 125.521 126.614 1.00 49.21 619 ARG A C 1
ATOM 4370 O O . ARG A 1 619 ? 159.063 124.955 127.314 1.00 49.21 619 ARG A O 1
ATOM 4378 N N . ALA A 1 620 ? 160.009 126.847 126.549 1.00 45.65 620 ALA A N 1
ATOM 4379 C CA . ALA A 1 620 ? 159.092 127.714 127.274 1.00 45.65 620 ALA A CA 1
ATOM 4380 C C . ALA A 1 620 ? 157.657 127.492 126.811 1.00 45.65 620 ALA A C 1
ATOM 4381 O O . ALA A 1 620 ? 157.401 127.121 125.663 1.00 45.65 620 ALA A O 1
ATOM 4383 N N . SER A 1 621 ? 156.716 127.722 127.722 1.00 44.60 621 SER A N 1
ATOM 4384 C CA . SER A 1 621 ? 155.307 127.553 127.401 1.00 44.60 621 SER A CA 1
ATOM 4385 C C . SER A 1 621 ? 154.866 128.585 126.370 1.00 44.60 621 SER A C 1
ATOM 4386 O O . SER A 1 621 ? 155.446 129.666 126.252 1.00 44.60 621 SER A O 1
ATOM 4389 N N . GLU A 1 622 ? 153.816 128.243 125.622 1.00 45.30 622 GLU A N 1
ATOM 4390 C CA . GLU A 1 622 ? 153.334 129.128 124.570 1.00 45.30 622 GLU A CA 1
ATOM 4391 C C . GLU A 1 622 ? 152.655 130.376 125.111 1.00 45.30 622 GLU A C 1
ATOM 4392 O O . GLU A 1 622 ? 152.422 131.314 124.343 1.00 45.30 622 GLU A O 1
ATOM 4398 N N . THR A 1 623 ? 152.328 130.410 126.402 1.00 41.62 623 THR A N 1
ATOM 4399 C CA . THR A 1 623 ? 151.792 131.624 127.006 1.00 41.62 623 THR A CA 1
ATOM 4400 C C . THR A 1 623 ? 152.915 132.570 127.409 1.00 41.62 623 THR A C 1
ATOM 4401 O O . THR A 1 623 ? 152.804 133.786 127.226 1.00 41.62 623 THR A O 1
ATOM 4405 N N . MET A 1 624 ? 154.008 132.023 127.940 1.00 40.47 624 MET A N 1
ATOM 4406 C CA . MET A 1 624 ? 155.178 132.837 128.245 1.00 40.47 624 MET A CA 1
ATOM 4407 C C . MET A 1 624 ? 155.795 133.412 126.977 1.00 40.47 624 MET A C 1
ATOM 4408 O O . MET A 1 624 ? 156.249 134.561 126.966 1.00 40.47 624 MET A O 1
ATOM 4413 N N . ARG A 1 625 ? 155.810 132.629 125.897 1.00 41.27 625 ARG A N 1
ATOM 4414 C CA . ARG A 1 625 ? 156.395 133.092 124.643 1.00 41.27 625 ARG A CA 1
ATOM 4415 C C . ARG A 1 625 ? 155.663 134.305 124.088 1.00 41.27 625 ARG A C 1
ATOM 4416 O O . ARG A 1 625 ? 156.284 135.201 123.507 1.00 41.27 625 ARG A O 1
ATOM 4424 N N . ASN A 1 626 ? 154.344 134.353 124.249 1.00 38.96 626 ASN A N 1
ATOM 4425 C CA . ASN A 1 626 ? 153.521 135.369 123.613 1.00 38.96 626 ASN A CA 1
ATOM 4426 C C . ASN A 1 626 ? 153.176 136.527 124.537 1.00 38.96 626 ASN A C 1
ATOM 4427 O O . ASN A 1 626 ? 152.334 137.354 124.182 1.00 38.96 626 ASN A O 1
ATOM 4432 N N . SER A 1 627 ? 153.803 136.613 125.705 1.00 35.83 627 SER A N 1
ATOM 4433 C CA . SER A 1 627 ? 153.550 137.733 126.593 1.00 35.83 627 SER A CA 1
ATOM 4434 C C . SER A 1 627 ? 154.279 138.974 126.096 1.00 35.83 627 SER A C 1
ATOM 4435 O O . SER A 1 627 ? 155.185 138.902 125.266 1.00 35.83 627 SER A O 1
ATOM 4438 N N . LEU A 1 628 ? 153.873 140.130 126.621 1.00 37.81 628 LEU A N 1
ATOM 4439 C CA . LEU A 1 628 ? 154.478 141.379 126.175 1.00 37.81 628 LEU A CA 1
ATOM 4440 C C . LEU A 1 628 ? 155.913 141.505 126.666 1.00 37.81 628 LEU A C 1
ATOM 4441 O O . LEU A 1 628 ? 156.798 141.928 125.912 1.00 37.81 628 LEU A O 1
ATOM 4446 N N . LEU A 1 629 ? 156.163 141.136 127.923 1.00 34.13 629 LEU A N 1
ATOM 4447 C CA . LEU A 1 629 ? 157.500 141.283 128.486 1.00 34.13 629 LEU A CA 1
ATOM 4448 C C . LEU A 1 629 ? 158.508 140.412 127.751 1.00 34.13 629 LEU A C 1
ATOM 4449 O O . LEU A 1 629 ? 159.647 140.829 127.516 1.00 34.13 629 LEU A O 1
ATOM 4454 N N . TYR A 1 630 ? 158.102 139.204 127.365 1.00 33.40 630 TYR A N 1
ATOM 4455 C CA . TYR A 1 630 ? 159.019 138.283 126.705 1.00 33.40 630 TYR A CA 1
ATOM 4456 C C . TYR A 1 630 ? 159.451 138.815 125.344 1.00 33.40 630 TYR A C 1
ATOM 4457 O O . TYR A 1 630 ? 160.644 138.837 125.026 1.00 33.40 630 TYR A O 1
ATOM 4466 N N . LYS A 1 631 ? 158.494 139.246 124.521 1.00 33.96 631 LYS A N 1
ATOM 4467 C CA . LYS A 1 631 ? 158.838 139.765 123.203 1.00 33.96 631 LYS A CA 1
ATOM 4468 C C . LYS A 1 631 ? 159.500 141.133 123.264 1.00 33.96 631 LYS A C 1
ATOM 4469 O O . LYS A 1 631 ? 160.232 141.489 122.336 1.00 33.96 631 LYS A O 1
ATOM 4475 N N . MET A 1 632 ? 159.268 141.907 124.318 1.00 35.51 632 MET A N 1
ATOM 4476 C CA . MET A 1 632 ? 159.934 143.195 124.441 1.00 35.51 632 MET A CA 1
ATOM 4477 C C . MET A 1 632 ? 161.308 143.096 125.087 1.00 35.51 632 MET A C 1
ATOM 4478 O O . MET A 1 632 ? 162.083 144.052 125.000 1.00 35.51 632 MET A O 1
ATOM 4483 N N . SER A 1 633 ? 161.633 141.973 125.725 1.00 35.20 633 SER A N 1
ATOM 4484 C CA . SER A 1 633 ? 162.966 141.779 126.282 1.00 35.20 633 SER A CA 1
ATOM 4485 C C . SER A 1 633 ? 163.912 141.103 125.294 1.00 35.20 633 SER A C 1
ATOM 4486 O O . SER A 1 633 ? 165.039 141.563 125.098 1.00 35.20 633 SER A O 1
ATOM 4489 N N . TYR A 1 634 ? 163.470 140.020 124.664 1.00 35.16 634 TYR A N 1
ATOM 4490 C CA . TYR A 1 634 ? 164.336 139.175 123.855 1.00 35.16 634 TYR A CA 1
ATOM 4491 C C . TYR A 1 634 ? 164.314 139.525 122.374 1.00 35.16 634 TYR A C 1
ATOM 4492 O O . TYR A 1 634 ? 164.790 138.730 121.560 1.00 35.16 634 TYR A O 1
ATOM 4501 N N . LYS A 1 635 ? 163.776 140.682 122.003 1.00 33.57 635 LYS A N 1
ATOM 4502 C CA . LYS A 1 635 ? 163.749 141.073 120.600 1.00 33.57 635 LYS A CA 1
ATOM 4503 C C . LYS A 1 635 ? 165.154 141.399 120.115 1.00 33.57 635 LYS A C 1
ATOM 4504 O O . LYS A 1 635 ? 165.913 142.089 120.802 1.00 33.57 635 LYS A O 1
ATOM 4510 N N . ASP A 1 636 ? 165.501 140.892 118.932 1.00 43.88 636 ASP A N 1
ATOM 4511 C CA . ASP A 1 636 ? 166.784 141.116 118.270 1.00 43.88 636 ASP A CA 1
ATOM 4512 C C . ASP A 1 636 ? 167.963 140.567 119.059 1.00 43.88 636 ASP A C 1
ATOM 4513 O O . ASP A 1 636 ? 169.114 140.876 118.736 1.00 43.88 636 ASP A O 1
ATOM 4518 N N . PHE A 1 637 ? 167.709 139.770 120.088 1.00 40.76 637 PHE A N 1
ATOM 4519 C CA . PHE A 1 637 ? 168.747 139.259 120.976 1.00 40.76 637 PHE A CA 1
ATOM 4520 C C . PHE A 1 637 ? 169.503 138.084 120.356 1.00 40.76 637 PHE A C 1
ATOM 4521 O O . PHE A 1 637 ? 170.733 138.038 120.463 1.00 40.76 637 PHE A O 1
ATOM 4529 N N . PRO A 1 638 ? 168.835 137.115 119.715 1.00 44.71 638 PRO A N 1
ATOM 4530 C CA . PRO A 1 638 ? 169.599 136.059 119.030 1.00 44.71 638 PRO A CA 1
ATOM 4531 C C . PRO A 1 638 ? 170.493 136.571 117.916 1.00 44.71 638 PRO A C 1
ATOM 4532 O O . PRO A 1 638 ? 171.500 135.926 117.601 1.00 44.71 638 PRO A O 1
ATOM 4536 N N . GLN A 1 639 ? 170.159 137.707 117.304 1.00 44.53 639 GLN A N 1
ATOM 4537 C CA . GLN A 1 639 ? 170.964 138.249 116.218 1.00 44.53 639 GLN A CA 1
ATOM 4538 C C . GLN A 1 639 ? 172.176 139.026 116.709 1.00 44.53 639 GLN A C 1
ATOM 4539 O O . GLN A 1 639 ? 173.038 139.377 115.899 1.00 44.53 639 GLN A O 1
ATOM 4545 N N . LEU A 1 640 ? 172.263 139.295 118.011 1.00 45.41 640 LEU A N 1
ATOM 4546 C CA . LEU A 1 640 ? 173.443 139.955 118.555 1.00 45.41 640 LEU A CA 1
ATOM 4547 C C . LEU A 1 640 ? 174.659 139.041 118.506 1.00 45.41 640 LEU A C 1
ATOM 4548 O O . LEU A 1 640 ? 175.795 139.523 118.445 1.00 45.41 640 LEU A O 1
ATOM 4553 N N . PHE A 1 641 ? 174.440 137.731 118.522 1.00 52.12 641 PHE A N 1
ATOM 4554 C CA . PHE A 1 641 ? 175.508 136.745 118.484 1.00 52.12 641 PHE A CA 1
ATOM 4555 C C . PHE A 1 641 ? 175.599 136.153 117.087 1.00 52.12 641 PHE A C 1
ATOM 4556 O O . PHE A 1 641 ? 174.579 135.871 116.454 1.00 52.12 641 PHE A O 1
ATOM 4564 N N . ASN A 1 642 ? 176.825 135.968 116.608 1.00 64.96 642 ASN A N 1
ATOM 4565 C CA . ASN A 1 642 ? 177.023 135.366 115.297 1.00 64.96 642 ASN A CA 1
ATOM 4566 C C . ASN A 1 642 ? 176.655 133.889 115.341 1.00 64.96 642 ASN A C 1
ATOM 4567 O O . ASN A 1 642 ? 177.070 133.159 116.246 1.00 64.96 642 ASN A O 1
ATOM 4572 N N . GLY A 1 643 ? 175.869 133.452 114.361 1.00 68.11 643 GLY A N 1
ATOM 4573 C CA . GLY A 1 643 ? 175.341 132.111 114.318 1.00 68.11 643 GLY A CA 1
ATOM 4574 C C . GLY A 1 643 ? 173.905 131.990 114.782 1.00 68.11 643 GLY A C 1
ATOM 4575 O O . GLY A 1 643 ? 173.223 131.032 114.401 1.00 68.11 643 GLY A O 1
ATOM 4576 N N . GLY A 1 644 ? 173.431 132.934 115.591 1.00 63.13 644 GLY A N 1
ATOM 4577 C CA . GLY A 1 644 ? 172.068 132.902 116.081 1.00 63.13 644 GLY A CA 1
ATOM 4578 C C . GLY A 1 644 ? 171.862 131.956 117.245 1.00 63.13 644 GLY A C 1
ATOM 4579 O O . GLY A 1 644 ? 170.917 131.163 117.247 1.00 63.13 644 GLY A O 1
ATOM 4580 N N . GLN A 1 645 ? 172.744 132.019 118.240 1.00 62.08 645 GLN A N 1
ATOM 4581 C CA . GLN A 1 645 ? 172.583 131.245 119.471 1.00 62.08 645 GLN A CA 1
ATOM 4582 C C . GLN A 1 645 ? 173.055 132.105 120.641 1.00 62.08 645 GLN A C 1
ATOM 4583 O O . GLN A 1 645 ? 174.252 132.207 120.910 1.00 62.08 645 GLN A O 1
ATOM 4589 N N . ALA A 1 646 ? 172.110 132.750 121.314 1.00 52.40 646 ALA A N 1
ATOM 4590 C CA . ALA A 1 646 ? 172.417 133.633 122.427 1.00 52.40 646 ALA A CA 1
ATOM 4591 C C . ALA A 1 646 ? 172.271 132.890 123.748 1.00 52.40 646 ALA A C 1
ATOM 4592 O O . ALA A 1 646 ? 171.567 131.887 123.843 1.00 52.40 646 ALA A O 1
ATOM 4594 N N . THR A 1 647 ? 172.947 133.396 124.775 1.00 49.62 647 THR A N 1
ATOM 4595 C CA . THR A 1 647 ? 172.908 132.791 126.101 1.00 49.62 647 THR A CA 1
ATOM 4596 C C . THR A 1 647 ? 172.484 133.847 127.107 1.00 49.62 647 THR A C 1
ATOM 4597 O O . THR A 1 647 ? 173.193 134.839 127.302 1.00 49.62 647 THR A O 1
ATOM 4601 N N . ASP A 1 648 ? 171.328 133.642 127.734 1.00 46.64 648 ASP A N 1
ATOM 4602 C CA . ASP A 1 648 ? 170.881 134.524 128.807 1.00 46.64 648 ASP A CA 1
ATOM 4603 C C . ASP A 1 648 ? 171.757 134.307 130.035 1.00 46.64 648 ASP A C 1
ATOM 4604 O O . ASP A 1 648 ? 171.644 133.284 130.716 1.00 46.64 648 ASP A O 1
ATOM 4609 N N . ARG A 1 649 ? 172.628 135.275 130.323 1.00 47.44 649 ARG A N 1
ATOM 4610 C CA . ARG A 1 649 ? 173.620 135.122 131.379 1.00 47.44 649 ARG A CA 1
ATOM 4611 C C . ARG A 1 649 ? 173.018 135.153 132.777 1.00 47.44 649 ARG A C 1
ATOM 4612 O O . ARG A 1 649 ? 173.729 134.862 133.743 1.00 47.44 649 ARG A O 1
ATOM 4620 N N . VAL A 1 650 ? 171.742 135.500 132.911 1.00 44.30 650 VAL A N 1
ATOM 4621 C CA . VAL A 1 650 ? 171.081 135.450 134.208 1.00 44.30 650 VAL A CA 1
ATOM 4622 C C . VAL A 1 650 ? 170.414 134.097 134.437 1.00 44.30 650 VAL A C 1
ATOM 4623 O O . VAL A 1 650 ? 170.248 133.672 135.585 1.00 44.30 650 VAL A O 1
ATOM 4627 N N . ARG A 1 651 ? 170.061 133.394 133.366 1.00 43.34 651 ARG A N 1
ATOM 4628 C CA . ARG A 1 651 ? 169.296 132.163 133.453 1.00 43.34 651 ARG A CA 1
ATOM 4629 C C . ARG A 1 651 ? 170.010 130.971 132.843 1.00 43.34 651 ARG A C 1
ATOM 4630 O O . ARG A 1 651 ? 169.546 129.840 133.020 1.00 43.34 651 ARG A O 1
ATOM 4638 N N . GLN A 1 652 ? 171.114 131.193 132.130 1.00 48.36 652 GLN A N 1
ATOM 4639 C CA . GLN A 1 652 ? 171.930 130.125 131.553 1.00 48.36 652 GLN A CA 1
ATOM 4640 C C . GLN A 1 652 ? 171.121 129.246 130.604 1.00 48.36 652 GLN A C 1
ATOM 4641 O O . GLN A 1 652 ? 171.329 128.035 130.521 1.00 48.36 652 GLN A O 1
ATOM 4647 N N . GLN A 1 653 ? 170.192 129.862 129.881 1.00 47.42 653 GLN A N 1
ATOM 4648 C CA . GLN A 1 653 ? 169.433 129.189 128.840 1.00 47.42 653 GLN A CA 1
ATOM 4649 C C . GLN A 1 653 ? 169.748 129.821 127.491 1.00 47.42 653 GLN A C 1
ATOM 4650 O O . GLN A 1 653 ? 170.154 130.984 127.402 1.00 47.42 653 GLN A O 1
ATOM 4656 N N . MET A 1 654 ? 169.549 129.045 126.432 1.00 54.65 654 MET A N 1
ATOM 4657 C CA . MET A 1 654 ? 169.961 129.441 125.094 1.00 54.65 654 MET A CA 1
ATOM 4658 C C . MET A 1 654 ? 168.746 129.858 124.278 1.00 54.65 654 MET A C 1
ATOM 4659 O O . MET A 1 654 ? 167.724 129.165 124.272 1.00 54.65 654 MET A O 1
ATOM 4664 N N . ILE A 1 655 ? 168.869 130.991 123.595 1.00 49.63 655 ILE A N 1
ATOM 4665 C CA . ILE A 1 655 ? 167.796 131.585 122.809 1.00 49.63 655 ILE A CA 1
ATOM 4666 C C . ILE A 1 655 ? 168.185 131.525 121.337 1.00 49.63 655 ILE A C 1
ATOM 4667 O O . ILE A 1 655 ? 169.321 131.854 120.971 1.00 49.63 655 ILE A O 1
ATOM 4672 N N . THR A 1 656 ? 167.239 131.095 120.499 1.00 50.01 656 THR A N 1
ATOM 4673 C CA . THR A 1 656 ? 167.282 130.856 119.067 1.00 50.01 656 THR A CA 1
ATOM 4674 C C . THR A 1 656 ? 166.398 131.869 118.341 1.00 50.01 656 THR A C 1
ATOM 4675 O O . THR A 1 656 ? 165.352 132.258 118.870 1.00 50.01 656 THR A O 1
ATOM 4679 N N . PRO A 1 657 ? 166.788 132.330 117.138 1.00 51.26 657 PRO A N 1
ATOM 4680 C CA . PRO A 1 657 ? 165.987 133.348 116.440 1.00 51.26 657 PRO A CA 1
ATOM 4681 C C . PRO A 1 657 ? 164.590 132.894 116.041 1.00 51.26 657 PRO A C 1
ATOM 4682 O O . PRO A 1 657 ? 163.814 133.688 115.500 1.00 51.26 657 PRO A O 1
ATOM 4686 N N . LEU A 1 658 ? 164.251 131.634 116.298 1.00 50.15 658 LEU A N 1
ATOM 4687 C CA . LEU A 1 658 ? 162.898 131.139 116.093 1.00 50.15 658 LEU A CA 1
ATOM 4688 C C . LEU A 1 658 ? 162.080 131.114 117.374 1.00 50.15 658 LEU A C 1
ATOM 4689 O O . LEU A 1 658 ? 160.924 130.681 117.347 1.00 50.15 658 LEU A O 1
ATOM 4694 N N . ASP A 1 659 ? 162.647 131.563 118.491 1.00 47.68 659 ASP A N 1
ATOM 4695 C CA . ASP A 1 659 ? 161.941 131.565 119.764 1.00 47.68 659 ASP A CA 1
ATOM 4696 C C . ASP A 1 659 ? 161.103 132.820 119.968 1.00 47.68 659 ASP A C 1
ATOM 4697 O O . ASP A 1 659 ? 160.011 132.745 120.539 1.00 47.68 659 ASP A O 1
ATOM 4702 N N . VAL A 1 660 ? 161.593 133.972 119.518 1.00 42.62 660 VAL A N 1
ATOM 4703 C CA . VAL A 1 660 ? 160.967 135.259 119.804 1.00 42.62 660 VAL A CA 1
ATOM 4704 C C . VAL A 1 660 ? 160.044 135.608 118.637 1.00 42.62 660 VAL A C 1
ATOM 4705 O O . VAL A 1 660 ? 160.539 135.821 117.518 1.00 42.62 660 VAL A O 1
ATOM 4709 N N . PRO A 1 661 ? 158.732 135.674 118.843 1.00 41.53 661 PRO A N 1
ATOM 4710 C CA . PRO A 1 661 ? 157.830 136.138 117.785 1.00 41.53 661 PRO A CA 1
ATOM 4711 C C . PRO A 1 661 ? 157.846 137.654 117.687 1.00 41.53 661 PRO A C 1
ATOM 4712 O O . PRO A 1 661 ? 158.328 138.335 118.604 1.00 41.53 661 PRO A O 1
ATOM 4716 N N . PRO A 1 662 ? 157.339 138.221 116.595 1.00 42.22 662 PRO A N 1
ATOM 4717 C CA . PRO A 1 662 ? 157.483 139.663 116.370 1.00 42.22 662 PRO A CA 1
ATOM 4718 C C . PRO A 1 662 ? 156.426 140.484 117.096 1.00 42.22 662 PRO A C 1
ATOM 4719 O O . PRO A 1 662 ? 155.400 139.977 117.553 1.00 42.22 662 PRO A O 1
ATOM 4723 N N . LEU A 1 663 ? 156.699 141.784 117.185 1.00 40.21 663 LEU A N 1
ATOM 4724 C CA . LEU A 1 663 ? 155.786 142.753 117.780 1.00 40.21 663 LEU A CA 1
ATOM 4725 C C . LEU A 1 663 ? 155.078 143.528 116.677 1.00 40.21 663 LEU A C 1
ATOM 4726 O O . LEU A 1 663 ? 155.731 144.112 115.807 1.00 40.21 663 LEU A O 1
ATOM 4731 N N . ASP A 1 664 ? 153.746 143.537 116.717 1.00 45.03 664 ASP A N 1
ATOM 4732 C CA . ASP A 1 664 ? 152.943 144.239 115.725 1.00 45.03 664 ASP A CA 1
ATOM 4733 C C . ASP A 1 664 ? 152.252 145.483 116.264 1.00 45.03 664 ASP A C 1
ATOM 4734 O O . ASP A 1 664 ? 151.571 146.171 115.499 1.00 45.03 664 ASP A O 1
ATOM 4739 N N . TYR A 1 665 ? 152.414 145.804 117.546 1.00 37.90 665 TYR A N 1
ATOM 4740 C CA . TYR A 1 665 ? 151.691 146.911 118.152 1.00 37.90 665 TYR A CA 1
ATOM 4741 C C . TYR A 1 665 ? 152.612 147.904 118.839 1.00 37.90 665 TYR A C 1
ATOM 4742 O O . TYR A 1 665 ? 152.132 148.915 119.361 1.00 37.90 665 TYR A O 1
ATOM 4751 N N . PHE A 1 666 ? 153.915 147.650 118.839 1.00 32.64 666 PHE A N 1
ATOM 4752 C CA . PHE A 1 666 ? 154.898 148.470 119.523 1.00 32.64 666 PHE A CA 1
ATOM 4753 C C . PHE A 1 666 ? 156.127 148.584 118.638 1.00 32.64 666 PHE A C 1
ATOM 4754 O O . PHE A 1 666 ? 156.349 147.764 117.746 1.00 32.64 666 PHE A O 1
ATOM 4762 N N . ASP A 1 667 ? 156.928 149.612 118.893 1.00 40.12 667 ASP A N 1
ATOM 4763 C CA . ASP A 1 667 ? 158.090 149.889 118.066 1.00 40.12 667 ASP A CA 1
ATOM 4764 C C . ASP A 1 667 ? 159.223 150.299 118.985 1.00 40.12 667 ASP A C 1
ATOM 4765 O O . ASP A 1 667 ? 159.060 151.197 119.814 1.00 40.12 667 ASP A O 1
ATOM 4770 N N . GLU A 1 668 ? 160.363 149.637 118.834 1.00 38.50 668 GLU A N 1
ATOM 4771 C CA . GLU A 1 668 ? 161.521 149.932 119.663 1.00 38.50 668 GLU A CA 1
ATOM 4772 C C . GLU A 1 668 ? 162.094 151.293 119.303 1.00 38.50 668 GLU A C 1
ATOM 4773 O O . GLU A 1 668 ? 162.417 151.550 118.139 1.00 38.50 668 GLU A O 1
ATOM 4779 N N . VAL A 1 669 ? 162.217 152.166 120.297 1.00 30.88 669 VAL A N 1
ATOM 4780 C CA . VAL A 1 669 ? 162.703 153.518 120.071 1.00 30.88 669 VAL A CA 1
ATOM 4781 C C . VAL A 1 669 ? 164.067 153.723 120.703 1.00 30.88 669 VAL A C 1
ATOM 4782 O O . VAL A 1 669 ? 164.793 154.636 120.281 1.00 30.88 669 VAL A O 1
ATOM 4786 N N . PHE A 1 670 ? 164.450 152.906 121.684 1.00 28.54 670 PHE A N 1
ATOM 4787 C CA . PHE A 1 670 ? 165.756 153.099 122.300 1.00 28.54 670 PHE A CA 1
ATOM 4788 C C . PHE A 1 670 ? 166.195 151.853 123.049 1.00 28.54 670 PHE A C 1
ATOM 4789 O O . PHE A 1 670 ? 165.401 151.218 123.736 1.00 28.54 670 PHE A O 1
ATOM 4797 N N . THR A 1 671 ? 167.463 151.498 122.875 1.00 31.13 671 THR A N 1
ATOM 4798 C CA . THR A 1 671 ? 168.098 150.418 123.615 1.00 31.13 671 THR A CA 1
ATOM 4799 C C . THR A 1 671 ? 169.435 150.925 124.125 1.00 31.13 671 THR A C 1
ATOM 4800 O O . THR A 1 671 ? 170.231 151.465 123.352 1.00 31.13 671 THR A O 1
ATOM 4804 N N . SER A 1 672 ? 169.678 150.757 125.421 1.00 36.05 672 SER A N 1
ATOM 4805 C CA . SER A 1 672 ? 170.915 151.235 126.012 1.00 36.05 672 SER A CA 1
ATOM 4806 C C . SER A 1 672 ? 172.100 150.441 125.466 1.00 36.05 672 SER A C 1
ATOM 4807 O O . SER A 1 672 ? 171.944 149.443 124.760 1.00 36.05 672 SER A O 1
ATOM 4810 N N . GLU A 1 673 ? 173.306 150.892 125.814 1.00 37.65 673 GLU A N 1
ATOM 4811 C CA . GLU A 1 673 ? 174.498 150.346 125.174 1.00 37.65 673 GLU A CA 1
ATOM 4812 C C . GLU A 1 673 ? 174.750 148.906 125.594 1.00 37.65 673 GLU A C 1
ATOM 4813 O O . GLU A 1 673 ? 175.258 148.111 124.795 1.00 37.65 673 GLU A O 1
ATOM 4819 N N . ASN A 1 674 ? 174.403 148.547 126.826 1.00 35.37 674 ASN A N 1
ATOM 4820 C CA . ASN A 1 674 ? 174.558 147.183 127.305 1.00 35.37 674 ASN A CA 1
ATOM 4821 C C . ASN A 1 674 ? 173.240 146.425 127.292 1.00 35.37 674 ASN A C 1
ATOM 4822 O O . ASN A 1 674 ? 173.159 145.339 127.874 1.00 35.37 674 ASN A O 1
ATOM 4827 N N . TRP A 1 675 ? 172.203 146.992 126.669 1.00 34.70 675 TRP A N 1
ATOM 4828 C CA . TRP A 1 675 ? 170.889 146.381 126.483 1.00 34.70 675 TRP A CA 1
ATOM 4829 C C . TRP A 1 675 ? 170.081 146.328 127.771 1.00 34.70 675 TRP A C 1
ATOM 4830 O O . TRP A 1 675 ? 169.058 145.638 127.823 1.00 34.70 675 TRP A O 1
ATOM 4841 N N . MET A 1 676 ? 170.512 147.038 128.816 1.00 38.34 676 MET A N 1
ATOM 4842 C CA . MET A 1 676 ? 169.828 146.970 130.102 1.00 38.34 676 MET A CA 1
ATOM 4843 C C . MET A 1 676 ? 168.433 147.577 130.050 1.00 38.34 676 MET A C 1
ATOM 4844 O O . MET A 1 676 ? 167.482 146.986 130.572 1.00 38.34 676 MET A O 1
ATOM 4849 N N . VAL A 1 677 ? 168.276 148.740 129.431 1.00 32.97 677 VAL A N 1
ATOM 4850 C CA . VAL A 1 677 ? 166.991 149.424 129.384 1.00 32.97 677 VAL A CA 1
ATOM 4851 C C . VAL A 1 677 ? 166.533 149.497 127.938 1.00 32.97 677 VAL A C 1
ATOM 4852 O O . VAL A 1 677 ? 167.307 149.879 127.054 1.00 32.97 677 VAL A O 1
ATOM 4856 N N . ARG A 1 678 ? 165.279 149.119 127.699 1.00 28.79 678 ARG A N 1
ATOM 4857 C CA . ARG A 1 678 ? 164.706 149.117 126.362 1.00 28.79 678 ARG A CA 1
ATOM 4858 C C . ARG A 1 678 ? 163.376 149.853 126.394 1.00 28.79 678 ARG A C 1
ATOM 4859 O O . ARG A 1 678 ? 162.490 149.513 127.184 1.00 28.79 678 ARG A O 1
ATOM 4867 N N . ILE A 1 679 ? 163.245 150.858 125.534 1.00 25.06 679 ILE A N 1
ATOM 4868 C CA . ILE A 1 679 ? 162.089 151.741 125.481 1.00 25.06 679 ILE A CA 1
ATOM 4869 C C . ILE A 1 679 ? 161.394 151.536 124.144 1.00 25.06 679 ILE A C 1
ATOM 4870 O O . ILE A 1 679 ? 162.029 151.661 123.084 1.00 25.06 679 ILE A O 1
ATOM 4875 N N . TYR A 1 680 ? 160.102 151.206 124.209 1.00 29.30 680 TYR A N 1
ATOM 4876 C CA . TYR A 1 680 ? 159.223 150.972 123.074 1.00 29.30 680 TYR A CA 1
ATOM 4877 C C . TYR A 1 680 ? 158.122 152.026 123.064 1.00 29.30 680 TYR A C 1
ATOM 4878 O O . TYR A 1 680 ? 157.789 152.610 124.096 1.00 29.30 680 TYR A O 1
ATOM 4887 N N . GLN A 1 681 ? 157.537 152.251 121.889 1.00 32.38 681 GLN A N 1
ATOM 4888 C CA . GLN A 1 681 ? 156.511 153.271 121.714 1.00 32.38 681 GLN A CA 1
ATOM 4889 C C . GLN A 1 681 ? 155.280 152.657 121.071 1.00 32.38 681 GLN A C 1
ATOM 4890 O O . GLN A 1 681 ? 155.396 151.953 120.064 1.00 32.38 681 GLN A O 1
ATOM 4896 N N . LEU A 1 682 ? 154.107 152.913 121.647 1.00 36.30 682 LEU A N 1
ATOM 4897 C CA . LEU A 1 682 ? 152.895 152.317 121.105 1.00 36.30 682 LEU A CA 1
ATOM 4898 C C . LEU A 1 682 ? 152.570 152.947 119.759 1.00 36.30 682 LEU A C 1
ATOM 4899 O O . LEU A 1 682 ? 152.445 154.170 119.654 1.00 36.30 682 LEU A O 1
ATOM 4904 N N . LYS A 1 683 ? 152.431 152.122 118.730 1.00 41.04 683 LYS A N 1
ATOM 4905 C CA . LYS A 1 683 ? 152.211 152.665 117.400 1.00 41.04 683 LYS A CA 1
ATOM 4906 C C . LYS A 1 683 ? 150.769 153.142 117.259 1.00 41.04 683 LYS A C 1
ATOM 4907 O O . LYS A 1 683 ? 149.860 152.648 117.930 1.00 41.04 683 LYS A O 1
ATOM 4913 N N . LYS A 1 684 ? 150.564 154.121 116.386 1.00 50.37 684 LYS A N 1
ATOM 4914 C CA . LYS A 1 684 ? 149.226 154.644 116.153 1.00 50.37 684 LYS A CA 1
ATOM 4915 C C . LYS A 1 684 ? 148.405 153.669 115.316 1.00 50.37 684 LYS A C 1
ATOM 4916 O O . LYS A 1 684 ? 148.936 152.917 114.495 1.00 50.37 684 LYS A O 1
ATOM 4922 N N . ASP A 1 685 ? 147.093 153.697 115.529 1.00 60.55 685 ASP A N 1
ATOM 4923 C CA . ASP A 1 685 ? 146.195 152.740 114.902 1.00 60.55 685 ASP A CA 1
ATOM 4924 C C . ASP A 1 685 ? 146.074 153.009 113.404 1.00 60.55 685 ASP A C 1
ATOM 4925 O O . ASP A 1 685 ? 146.397 154.091 112.909 1.00 60.55 685 ASP A O 1
ATOM 4930 N N . ASP A 1 686 ? 145.595 152.000 112.683 1.00 70.58 686 ASP A N 1
ATOM 4931 C CA . ASP A 1 686 ? 145.507 152.090 111.233 1.00 70.58 686 ASP A CA 1
ATOM 4932 C C . ASP A 1 686 ? 144.390 153.031 110.804 1.00 70.58 686 ASP A C 1
ATOM 4933 O O . ASP A 1 686 ? 143.303 153.046 111.388 1.00 70.58 686 ASP A O 1
ATOM 4938 N N . ALA A 1 687 ? 144.673 153.824 109.767 1.00 75.05 687 ALA A N 1
ATOM 4939 C CA . ALA A 1 687 ? 143.673 154.734 109.219 1.00 75.05 687 ALA A CA 1
ATOM 4940 C C . ALA A 1 687 ? 142.485 153.981 108.637 1.00 75.05 687 ALA A C 1
ATOM 4941 O O . ALA A 1 687 ? 141.340 154.436 108.743 1.00 75.05 687 ALA A O 1
ATOM 4943 N N . GLN A 1 688 ? 142.732 152.826 108.021 1.00 77.28 688 GLN A N 1
ATOM 4944 C CA . GLN A 1 688 ? 141.656 152.062 107.403 1.00 77.28 688 GLN A CA 1
ATOM 4945 C C . GLN A 1 688 ? 140.848 151.261 108.412 1.00 77.28 688 GLN A C 1
ATOM 4946 O O . GLN A 1 688 ? 139.730 150.841 108.097 1.00 77.28 688 GLN A O 1
ATOM 4952 N N . GLY A 1 689 ? 141.385 151.037 109.603 1.00 73.69 689 GLY A N 1
ATOM 4953 C CA . GLY A 1 689 ? 140.719 150.251 110.615 1.00 73.69 689 GLY A CA 1
ATOM 4954 C C . GLY A 1 689 ? 141.114 148.795 110.662 1.00 73.69 689 GLY A C 1
ATOM 4955 O O . GLY A 1 689 ? 140.487 148.027 111.400 1.00 73.69 689 GLY A O 1
ATOM 4956 N N . ARG A 1 690 ? 142.122 148.387 109.898 1.00 70.53 690 ARG A N 1
ATOM 4957 C CA . ARG A 1 690 ? 142.602 147.019 109.981 1.00 70.53 690 ARG A CA 1
ATOM 4958 C C . ARG A 1 690 ? 143.373 146.812 111.275 1.00 70.53 690 ARG A C 1
ATOM 4959 O O . ARG A 1 690 ? 143.924 147.753 111.852 1.00 70.53 690 ARG A O 1
ATOM 4967 N N . THR A 1 691 ? 143.402 145.570 111.741 1.00 60.00 691 THR A N 1
ATOM 4968 C CA . THR A 1 691 ? 144.090 145.296 112.987 1.00 60.00 691 THR A CA 1
ATOM 4969 C C . THR A 1 691 ? 145.587 145.399 112.731 1.00 60.00 691 THR A C 1
ATOM 4970 O O . THR A 1 691 ? 146.057 145.162 111.616 1.00 60.00 691 THR A O 1
ATOM 4974 N N . LEU A 1 692 ? 146.344 145.774 113.759 1.00 49.21 692 LEU A N 1
ATOM 4975 C CA . LEU A 1 692 ? 147.782 145.878 113.552 1.00 49.21 692 LEU A CA 1
ATOM 4976 C C . LEU A 1 692 ? 148.397 144.510 113.295 1.00 49.21 692 LEU A C 1
ATOM 4977 O O . LEU A 1 692 ? 149.420 144.410 112.603 1.00 49.21 692 LEU A O 1
ATOM 4982 N N . ARG A 1 693 ? 147.741 143.453 113.779 1.00 58.36 693 ARG A N 1
ATOM 4983 C CA . ARG A 1 693 ? 148.183 142.095 113.500 1.00 58.36 693 ARG A CA 1
ATOM 4984 C C . ARG A 1 693 ? 148.083 141.792 112.014 1.00 58.36 693 ARG A C 1
ATOM 4985 O O . ARG A 1 693 ? 148.979 141.163 111.440 1.00 58.36 693 ARG A O 1
ATOM 4993 N N . ASP A 1 694 ? 147.017 142.256 111.361 1.00 59.83 694 ASP A N 1
ATOM 4994 C CA . ASP A 1 694 ? 146.874 141.936 109.952 1.00 59.83 694 ASP A CA 1
ATOM 4995 C C . ASP A 1 694 ? 147.756 142.819 109.091 1.00 59.83 694 ASP A C 1
ATOM 4996 O O . ASP A 1 694 ? 148.192 142.375 108.024 1.00 59.83 694 ASP A O 1
ATOM 5001 N N . VAL A 1 695 ? 148.121 144.010 109.569 1.00 60.02 695 VAL A N 1
ATOM 5002 C CA . VAL A 1 695 ? 149.091 144.794 108.819 1.00 60.02 695 VAL A CA 1
ATOM 5003 C C . VAL A 1 695 ? 150.436 144.093 108.905 1.00 60.02 695 VAL A C 1
ATOM 5004 O O . VAL A 1 695 ? 151.191 144.019 107.923 1.00 60.02 695 VAL A O 1
ATOM 5008 N N . GLY A 1 696 ? 150.720 143.504 110.070 1.00 61.63 696 GLY A N 1
ATOM 5009 C CA . GLY A 1 696 ? 151.993 142.837 110.251 1.00 61.63 696 GLY A CA 1
ATOM 5010 C C . GLY A 1 696 ? 152.065 141.609 109.369 1.00 61.63 696 GLY A C 1
ATOM 5011 O O . GLY A 1 696 ? 153.080 141.362 108.713 1.00 61.63 696 GLY A O 1
ATOM 5012 N N . GLU A 1 697 ? 150.985 140.820 109.342 1.00 65.11 697 GLU A N 1
ATOM 5013 C CA . GLU A 1 697 ? 150.969 139.629 108.499 1.00 65.11 697 GLU A CA 1
ATOM 5014 C C . GLU A 1 697 ? 151.094 140.021 107.034 1.00 65.11 697 GLU A C 1
ATOM 5015 O O . GLU A 1 697 ? 151.761 139.332 106.255 1.00 65.11 697 GLU A O 1
ATOM 5021 N N . LEU A 1 698 ? 150.445 141.122 106.639 1.00 68.88 698 LEU A N 1
ATOM 5022 C CA . LEU A 1 698 ? 150.517 141.571 105.254 1.00 68.88 698 LEU A CA 1
ATOM 5023 C C . LEU A 1 698 ? 151.948 141.909 104.875 1.00 68.88 698 LEU A C 1
ATOM 5024 O O . LEU A 1 698 ? 152.390 141.627 103.755 1.00 68.88 698 LEU A O 1
ATOM 5029 N N . THR A 1 699 ? 152.688 142.523 105.800 1.00 67.83 699 THR A N 1
ATOM 5030 C CA . THR A 1 699 ? 154.087 142.839 105.531 1.00 67.83 699 THR A CA 1
ATOM 5031 C C . THR A 1 699 ? 154.960 141.587 105.496 1.00 67.83 699 THR A C 1
ATOM 5032 O O . THR A 1 699 ? 155.856 141.479 104.651 1.00 67.83 699 THR A O 1
ATOM 5036 N N . ARG A 1 700 ? 154.706 140.618 106.377 1.00 67.14 700 ARG A N 1
ATOM 5037 C CA . ARG A 1 700 ? 155.554 139.435 106.467 1.00 67.14 700 ARG A CA 1
ATOM 5038 C C . ARG A 1 700 ? 155.156 138.314 105.514 1.00 67.14 700 ARG A C 1
ATOM 5039 O O . ARG A 1 700 ? 155.575 137.171 105.727 1.00 67.14 700 ARG A O 1
ATOM 5047 N N . SER A 1 701 ? 154.364 138.587 104.481 1.00 89.61 701 SER A N 1
ATOM 5048 C CA . SER A 1 701 ? 153.883 137.482 103.658 1.00 89.61 701 SER A CA 1
ATOM 5049 C C . SER A 1 701 ? 153.631 137.923 102.227 1.00 89.61 701 SER A C 1
ATOM 5050 O O . SER A 1 701 ? 152.830 138.831 101.988 1.00 89.61 701 SER A O 1
ATOM 5053 N N . SER A 1 702 ? 154.316 137.279 101.284 1.00 113.69 702 SER A N 1
ATOM 5054 C CA . SER A 1 702 ? 154.056 137.450 99.860 1.00 113.69 702 SER A CA 1
ATOM 5055 C C . SER A 1 702 ? 153.883 136.059 99.272 1.00 113.69 702 SER A C 1
ATOM 5056 O O . SER A 1 702 ? 154.834 135.270 99.256 1.00 113.69 702 SER A O 1
ATOM 5059 N N . THR A 1 703 ? 152.682 135.759 98.788 1.00 129.87 703 THR A N 1
ATOM 5060 C CA . THR A 1 703 ? 152.396 134.489 98.137 1.00 129.87 703 THR A CA 1
ATOM 5061 C C . THR A 1 703 ? 151.778 134.717 96.765 1.00 129.87 703 THR A C 1
ATOM 5062 O O . THR A 1 703 ? 150.908 135.578 96.602 1.00 129.87 703 THR A O 1
ATOM 5066 N N . LYS A 1 704 ? 152.252 133.960 95.774 1.00 135.96 704 LYS A N 1
ATOM 5067 C CA . LYS A 1 704 ? 151.693 134.059 94.430 1.00 135.96 704 LYS A CA 1
ATOM 5068 C C . LYS A 1 704 ? 150.207 133.717 94.448 1.00 135.96 704 LYS A C 1
ATOM 5069 O O . LYS A 1 704 ? 149.362 134.530 94.057 1.00 135.96 704 LYS A O 1
ATOM 5075 N N . THR A 1 705 ? 149.870 132.512 94.906 1.00 137.25 705 THR A N 1
ATOM 5076 C CA . THR A 1 705 ? 148.475 132.099 95.046 1.00 137.25 705 THR A CA 1
ATOM 5077 C C . THR A 1 705 ? 148.024 132.610 96.408 1.00 137.25 705 THR A C 1
ATOM 5078 O O . THR A 1 705 ? 148.117 131.920 97.424 1.00 137.25 705 THR A O 1
ATOM 5082 N N . ARG A 1 706 ? 147.530 133.849 96.415 1.00 133.03 706 ARG A N 1
ATOM 5083 C CA . ARG A 1 706 ? 147.195 134.535 97.661 1.00 133.03 706 ARG A CA 1
ATOM 5084 C C . ARG A 1 706 ? 146.070 133.850 98.425 1.00 133.03 706 ARG A C 1
ATOM 5085 O O . ARG A 1 706 ? 146.197 133.593 99.628 1.00 133.03 706 ARG A O 1
ATOM 5093 N N . ARG A 1 707 ? 144.983 133.506 97.739 1.00 140.09 707 ARG A N 1
ATOM 5094 C CA . ARG A 1 707 ? 143.872 132.790 98.358 1.00 140.09 707 ARG A CA 1
ATOM 5095 C C . ARG A 1 707 ? 142.816 132.537 97.289 1.00 140.09 707 ARG A C 1
ATOM 5096 O O . ARG A 1 707 ? 142.897 133.037 96.163 1.00 140.09 707 ARG A O 1
ATOM 5104 N N . SER A 1 708 ? 141.823 131.746 97.672 1.00 138.43 708 SER A N 1
ATOM 5105 C CA . SER A 1 708 ? 140.664 131.401 96.870 1.00 138.43 708 SER A CA 1
ATOM 5106 C C . SER A 1 708 ? 139.569 132.467 96.875 1.00 138.43 708 SER A C 1
ATOM 5107 O O . SER A 1 708 ? 139.450 133.314 97.764 1.00 138.43 708 SER A O 1
ATOM 5110 N N . ILE A 1 709 ? 138.764 132.369 95.818 1.00 133.45 709 ILE A N 1
ATOM 5111 C CA . ILE A 1 709 ? 137.693 133.299 95.464 1.00 133.45 709 ILE A CA 1
ATOM 5112 C C . ILE A 1 709 ? 136.649 133.400 96.569 1.00 133.45 709 ILE A C 1
ATOM 5113 O O . ILE A 1 709 ? 136.275 134.507 96.970 1.00 133.45 709 ILE A O 1
ATOM 5118 N N . LYS A 1 710 ? 136.254 132.266 97.139 1.00 127.99 710 LYS A N 1
ATOM 5119 C CA . LYS A 1 710 ? 135.146 131.921 98.051 1.00 127.99 710 LYS A CA 1
ATOM 5120 C C . LYS A 1 710 ? 134.415 133.124 98.667 1.00 127.99 710 LYS A C 1
ATOM 5121 O O . LYS A 1 710 ? 134.166 134.132 98.001 1.00 127.99 710 LYS A O 1
ATOM 5127 N N . ARG A 1 711 ? 133.898 133.019 99.886 1.00 116.83 711 ARG A N 1
ATOM 5128 C CA . ARG A 1 711 ? 133.299 134.229 100.425 1.00 116.83 711 ARG A CA 1
ATOM 5129 C C . ARG A 1 711 ? 133.522 134.425 101.915 1.00 116.83 711 ARG A C 1
ATOM 5130 O O . ARG A 1 711 ? 133.631 133.459 102.680 1.00 116.83 711 ARG A O 1
ATOM 5138 N N . PRO A 1 712 ? 133.602 135.686 102.342 1.00 114.16 712 PRO A N 1
ATOM 5139 C CA . PRO A 1 712 ? 133.726 136.008 103.766 1.00 114.16 712 PRO A CA 1
ATOM 5140 C C . PRO A 1 712 ? 132.538 135.531 104.584 1.00 114.16 712 PRO A C 1
ATOM 5141 O O . PRO A 1 712 ? 131.396 135.510 104.120 1.00 114.16 712 PRO A O 1
ATOM 5145 N N . GLU A 1 713 ? 132.830 135.143 105.823 1.00 115.31 713 GLU A N 1
ATOM 5146 C CA . GLU A 1 713 ? 131.835 134.661 106.768 1.00 115.31 713 GLU A CA 1
ATOM 5147 C C . GLU A 1 713 ? 131.299 135.782 107.650 1.00 115.31 713 GLU A C 1
ATOM 5148 O O . GLU A 1 713 ? 130.741 135.512 108.719 1.00 115.31 713 GLU A O 1
ATOM 5154 N N . LEU A 1 714 ? 131.476 137.030 107.220 1.00 110.48 714 LEU A N 1
ATOM 5155 C CA . LEU A 1 714 ? 131.091 138.205 107.987 1.00 110.48 714 LEU A CA 1
ATOM 5156 C C . LEU A 1 714 ? 129.592 138.194 108.276 1.00 110.48 714 LEU A C 1
ATOM 5157 O O . LEU A 1 714 ? 128.805 137.512 107.613 1.00 110.48 714 LEU A O 1
ATOM 5162 N N . GLY A 1 715 ? 129.199 138.978 109.276 1.00 109.28 715 GLY A N 1
ATOM 5163 C CA . GLY A 1 715 ? 127.816 139.064 109.689 1.00 109.28 715 GLY A CA 1
ATOM 5164 C C . GLY A 1 715 ? 127.066 140.170 108.974 1.00 109.28 715 GLY A C 1
ATOM 5165 O O . GLY A 1 715 ? 127.542 140.769 108.008 1.00 109.28 715 GLY A O 1
ATOM 5166 N N . LEU A 1 716 ? 125.857 140.431 109.461 1.00 109.60 716 LEU A N 1
ATOM 5167 C CA . LEU A 1 716 ? 124.992 141.400 108.807 1.00 109.60 716 LEU A CA 1
ATOM 5168 C C . LEU A 1 716 ? 125.500 142.820 109.028 1.00 109.60 716 LEU A C 1
ATOM 5169 O O . LEU A 1 716 ? 125.883 143.195 110.140 1.00 109.60 716 LEU A O 1
ATOM 5174 N N . ARG A 1 717 ? 125.499 143.610 107.957 1.00 100.12 717 ARG A N 1
ATOM 5175 C CA . ARG A 1 717 ? 125.873 145.014 108.059 1.00 100.12 717 ARG A CA 1
ATOM 5176 C C . ARG A 1 717 ? 124.875 145.769 108.928 1.00 100.12 717 ARG A C 1
ATOM 5177 O O . ARG A 1 717 ? 123.660 145.616 108.774 1.00 100.12 717 ARG A O 1
ATOM 5185 N N . VAL A 1 718 ? 125.388 146.585 109.843 1.00 102.53 718 VAL A N 1
ATOM 5186 C CA . VAL A 1 718 ? 124.533 147.333 110.756 1.00 102.53 718 VAL A CA 1
ATOM 5187 C C . VAL A 1 718 ? 124.676 148.828 110.502 1.00 102.53 718 VAL A C 1
ATOM 5188 O O . VAL A 1 718 ? 123.686 149.558 110.462 1.00 102.53 718 VAL A O 1
ATOM 5192 N N . MET B 2 1 ? 191.236 165.150 143.597 1.00 53.38 1 MET B N 1
ATOM 5193 C CA . MET B 2 1 ? 190.612 165.038 144.908 1.00 53.38 1 MET B CA 1
ATOM 5194 C C . MET B 2 1 ? 191.248 163.898 145.694 1.00 53.38 1 MET B C 1
ATOM 5195 O O . MET B 2 1 ? 192.197 163.270 145.228 1.00 53.38 1 MET B O 1
ATOM 5200 N N . ILE B 2 2 ? 190.728 163.642 146.896 1.00 46.27 2 ILE B N 1
ATOM 5201 C CA . ILE B 2 2 ? 191.197 162.510 147.677 1.00 46.27 2 ILE B CA 1
ATOM 5202 C C . ILE B 2 2 ? 190.854 161.217 146.942 1.00 46.27 2 ILE B C 1
ATOM 5203 O O . ILE B 2 2 ? 189.881 161.144 146.180 1.00 46.27 2 ILE B O 1
ATOM 5208 N N . SER B 2 3 ? 191.675 160.194 147.148 1.00 48.71 3 SER B N 1
ATOM 5209 C CA . SER B 2 3 ? 191.494 158.918 146.475 1.00 48.71 3 SER B CA 1
ATOM 5210 C C . SER B 2 3 ? 190.627 158.003 147.338 1.00 48.71 3 SER B C 1
ATOM 5211 O O . SER B 2 3 ? 190.047 158.424 148.342 1.00 48.71 3 SER B O 1
ATOM 5214 N N . ASP B 2 4 ? 190.525 156.733 146.951 1.00 49.12 4 ASP B N 1
ATOM 5215 C CA . ASP B 2 4 ? 189.736 155.765 147.702 1.00 49.12 4 ASP B CA 1
ATOM 5216 C C . ASP B 2 4 ? 190.540 155.140 148.837 1.00 49.12 4 ASP B C 1
ATOM 5217 O O . ASP B 2 4 ? 190.059 155.051 149.973 1.00 49.12 4 ASP B O 1
ATOM 5222 N N . GLU B 2 5 ? 191.766 154.704 148.540 1.00 49.64 5 GLU B N 1
ATOM 5223 C CA . GLU B 2 5 ? 192.632 154.159 149.578 1.00 49.64 5 GLU B CA 1
ATOM 5224 C C . GLU B 2 5 ? 192.935 155.209 150.638 1.00 49.64 5 GLU B C 1
ATOM 5225 O O . GLU B 2 5 ? 193.022 154.895 151.831 1.00 49.64 5 GLU B O 1
ATOM 5231 N N . GLN B 2 6 ? 193.087 156.466 150.218 1.00 47.11 6 GLN B N 1
ATOM 5232 C CA . GLN B 2 6 ? 193.361 157.537 151.167 1.00 47.11 6 GLN B CA 1
ATOM 5233 C C . GLN B 2 6 ? 192.182 157.757 152.103 1.00 47.11 6 GLN B C 1
ATOM 5234 O O . GLN B 2 6 ? 192.367 157.946 153.311 1.00 47.11 6 GLN B O 1
ATOM 5240 N N . LEU B 2 7 ? 190.961 157.722 151.568 1.00 42.98 7 LEU B N 1
ATOM 5241 C CA . LEU B 2 7 ? 189.786 157.884 152.414 1.00 42.98 7 LEU B CA 1
ATOM 5242 C C . LEU B 2 7 ? 189.615 156.697 153.350 1.00 42.98 7 LEU B C 1
ATOM 5243 O O . LEU B 2 7 ? 189.197 156.871 154.502 1.00 42.98 7 LEU B O 1
ATOM 5248 N N . ASN B 2 8 ? 189.963 155.494 152.890 1.00 42.45 8 ASN B N 1
ATOM 5249 C CA . ASN B 2 8 ? 189.919 154.326 153.763 1.00 42.45 8 ASN B CA 1
ATOM 5250 C C . ASN B 2 8 ? 190.897 154.478 154.922 1.00 42.45 8 ASN B C 1
ATOM 5251 O O . ASN B 2 8 ? 190.549 154.233 156.085 1.00 42.45 8 ASN B O 1
ATOM 5256 N N . SER B 2 9 ? 192.131 154.885 154.617 1.00 42.28 9 SER B N 1
ATOM 5257 C CA . SER B 2 9 ? 193.126 155.097 155.663 1.00 42.28 9 SER B CA 1
ATOM 5258 C C . SER B 2 9 ? 192.688 156.186 156.633 1.00 42.28 9 SER B C 1
ATOM 5259 O O . SER B 2 9 ? 192.896 156.066 157.844 1.00 42.28 9 SER B O 1
ATOM 5262 N N . LEU B 2 10 ? 192.068 157.251 156.120 1.00 40.27 10 LEU B N 1
ATOM 5263 C CA . LEU B 2 10 ? 191.607 158.332 156.986 1.00 40.27 10 LEU B CA 1
ATOM 5264 C C . LEU B 2 10 ? 190.507 157.858 157.930 1.00 40.27 10 LEU B C 1
ATOM 5265 O O . LEU B 2 10 ? 190.533 158.167 159.129 1.00 40.27 10 LEU B O 1
ATOM 5270 N N . ALA B 2 11 ? 189.539 157.100 157.409 1.00 38.47 11 ALA B N 1
ATOM 5271 C CA . ALA B 2 11 ? 188.474 156.574 158.258 1.00 38.47 11 ALA B CA 1
ATOM 5272 C C . ALA B 2 11 ? 189.034 155.648 159.329 1.00 38.47 11 ALA B C 1
ATOM 5273 O O . ALA B 2 11 ? 188.648 155.734 160.504 1.00 38.47 11 ALA B O 1
ATOM 5275 N N . ILE B 2 12 ? 189.953 154.761 158.944 1.00 38.62 12 ILE B N 1
ATOM 5276 C CA . ILE B 2 12 ? 190.521 153.823 159.907 1.00 38.62 12 ILE B CA 1
ATOM 5277 C C . ILE B 2 12 ? 191.319 154.566 160.974 1.00 38.62 12 ILE B C 1
ATOM 5278 O O . ILE B 2 12 ? 191.253 154.229 162.161 1.00 38.62 12 ILE B O 1
ATOM 5283 N N . THR B 2 13 ? 192.070 155.596 160.576 1.00 39.38 13 THR B N 1
ATOM 5284 C CA . THR B 2 13 ? 192.853 156.360 161.542 1.00 39.38 13 THR B CA 1
ATOM 5285 C C . THR B 2 13 ? 191.951 157.088 162.529 1.00 39.38 13 THR B C 1
ATOM 5286 O O . THR B 2 13 ? 192.218 157.096 163.738 1.00 39.38 13 THR B O 1
ATOM 5290 N N . PHE B 2 14 ? 190.878 157.705 162.031 1.00 37.17 14 PHE B N 1
ATOM 5291 C CA . PHE B 2 14 ? 189.919 158.369 162.909 1.00 37.17 14 PHE B CA 1
ATOM 5292 C C . PHE B 2 14 ? 189.313 157.391 163.909 1.00 37.17 14 PHE B C 1
ATOM 5293 O O . PHE B 2 14 ? 189.232 157.681 165.110 1.00 37.17 14 PHE B O 1
ATOM 5301 N N . GLY B 2 15 ? 188.916 156.206 163.436 1.00 36.73 15 GLY B N 1
ATOM 5302 C CA . GLY B 2 15 ? 188.382 155.203 164.347 1.00 36.73 15 GLY B CA 1
ATOM 5303 C C . GLY B 2 15 ? 189.383 154.784 165.406 1.00 36.73 15 GLY B C 1
ATOM 5304 O O . GLY B 2 15 ? 189.046 154.685 166.591 1.00 36.73 15 GLY B O 1
ATOM 5305 N N . ILE B 2 16 ? 190.618 154.492 164.992 1.00 36.94 16 ILE B N 1
ATOM 5306 C CA . ILE B 2 16 ? 191.611 153.999 165.942 1.00 36.94 16 ILE B CA 1
ATOM 5307 C C . ILE B 2 16 ? 191.878 155.057 167.002 1.00 36.94 16 ILE B C 1
ATOM 5308 O O . ILE B 2 16 ? 191.964 154.755 168.201 1.00 36.94 16 ILE B O 1
ATOM 5313 N N . VAL B 2 17 ? 192.001 156.318 166.575 1.00 37.84 17 VAL B N 1
ATOM 5314 C CA . VAL B 2 17 ? 192.271 157.401 167.515 1.00 37.84 17 VAL B CA 1
ATOM 5315 C C . VAL B 2 17 ? 191.123 157.522 168.504 1.00 37.84 17 VAL B C 1
ATOM 5316 O O . VAL B 2 17 ? 191.336 157.659 169.719 1.00 37.84 17 VAL B O 1
ATOM 5320 N N . MET B 2 18 ? 189.886 157.455 168.003 1.00 37.42 18 MET B N 1
ATOM 5321 C CA . MET B 2 18 ? 188.731 157.609 168.878 1.00 37.42 18 MET B CA 1
ATOM 5322 C C . MET B 2 18 ? 188.699 156.503 169.922 1.00 37.42 18 MET B C 1
ATOM 5323 O O . MET B 2 18 ? 188.473 156.767 171.110 1.00 37.42 18 MET B O 1
ATOM 5328 N N . MET B 2 19 ? 188.940 155.258 169.503 1.00 38.13 19 MET B N 1
ATOM 5329 C CA . MET B 2 19 ? 188.869 154.151 170.450 1.00 38.13 19 MET B CA 1
ATOM 5330 C C . MET B 2 19 ? 189.978 154.256 171.489 1.00 38.13 19 MET B C 1
ATOM 5331 O O . MET B 2 19 ? 189.744 154.018 172.681 1.00 38.13 19 MET B O 1
ATOM 5336 N N . THR B 2 20 ? 191.183 154.647 171.062 1.00 36.37 20 THR B N 1
ATOM 5337 C CA . THR B 2 20 ? 192.290 154.767 172.006 1.00 36.37 20 THR B CA 1
ATOM 5338 C C . THR B 2 20 ? 191.999 155.849 173.037 1.00 36.37 20 THR B C 1
ATOM 5339 O O . THR B 2 20 ? 192.293 155.685 174.230 1.00 36.37 20 THR B O 1
ATOM 5343 N N . LEU B 2 21 ? 191.359 156.938 172.608 1.00 35.81 21 LEU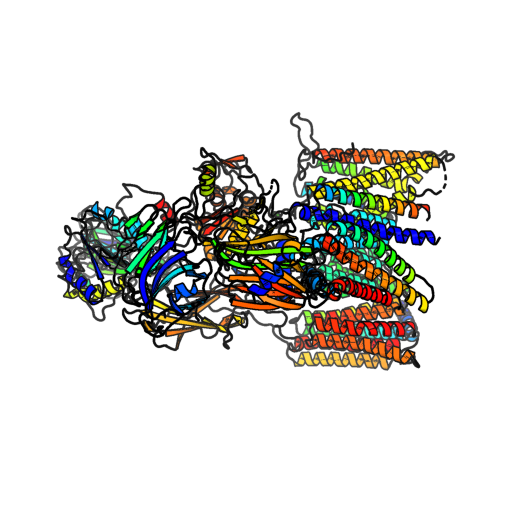 B N 1
ATOM 5344 C CA . LEU B 2 21 ? 191.139 158.043 173.529 1.00 35.81 21 LEU B CA 1
ATOM 5345 C C . LEU B 2 21 ? 189.975 157.750 174.464 1.00 35.81 21 LEU B C 1
ATOM 5346 O O . LEU B 2 21 ? 190.002 158.165 175.628 1.00 35.81 21 LEU B O 1
ATOM 5351 N N . ILE B 2 22 ? 188.991 156.969 174.010 1.00 34.44 22 ILE B N 1
ATOM 5352 C CA . ILE B 2 22 ? 187.916 156.575 174.916 1.00 34.44 22 ILE B CA 1
ATOM 5353 C C . ILE B 2 22 ? 188.427 155.557 175.924 1.00 34.44 22 ILE B C 1
ATOM 5354 O O . ILE B 2 22 ? 188.012 155.567 177.090 1.00 34.44 22 ILE B O 1
ATOM 5359 N N . VAL B 2 23 ? 189.389 154.720 175.533 1.00 35.78 23 VAL B N 1
ATOM 5360 C CA . VAL B 2 23 ? 189.963 153.785 176.496 1.00 35.78 23 VAL B CA 1
ATOM 5361 C C . VAL B 2 23 ? 190.770 154.536 177.547 1.00 35.78 23 VAL B C 1
ATOM 5362 O O . VAL B 2 23 ? 190.684 154.237 178.745 1.00 35.78 23 VAL B O 1
ATOM 5366 N N . ILE B 2 24 ? 191.568 155.518 177.122 1.00 36.70 24 ILE B N 1
ATOM 5367 C CA . ILE B 2 24 ? 192.342 156.294 178.089 1.00 36.70 24 ILE B CA 1
ATOM 5368 C C . ILE B 2 24 ? 191.411 157.038 179.042 1.00 36.70 24 ILE B C 1
ATOM 5369 O O . ILE B 2 24 ? 191.633 157.061 180.264 1.00 36.70 24 ILE B O 1
ATOM 5374 N N . TYR B 2 25 ? 190.349 157.650 178.504 1.00 36.65 25 TYR B N 1
ATOM 5375 C CA . TYR B 2 25 ? 189.396 158.343 179.363 1.00 36.65 25 TYR B CA 1
ATOM 5376 C C . TYR B 2 25 ? 188.780 157.386 180.373 1.00 36.65 25 TYR B C 1
ATOM 5377 O O . TYR B 2 25 ? 188.633 157.730 181.553 1.00 36.65 25 TYR B O 1
ATOM 5386 N N . HIS B 2 26 ? 188.421 156.176 179.934 1.00 35.97 26 HIS B N 1
ATOM 5387 C CA . HIS B 2 26 ? 187.775 155.256 180.859 1.00 35.97 26 HIS B CA 1
ATOM 5388 C C . HIS B 2 26 ? 188.753 154.811 181.930 1.00 35.97 26 HIS B C 1
ATOM 5389 O O . HIS B 2 26 ? 188.360 154.616 183.084 1.00 35.97 26 HIS B O 1
ATOM 5396 N N . ALA B 2 27 ? 190.034 154.678 181.577 1.00 37.16 27 ALA B N 1
ATOM 5397 C CA . ALA B 2 27 ? 191.003 154.200 182.552 1.00 37.16 27 ALA B CA 1
ATOM 5398 C C . ALA B 2 27 ? 191.250 155.262 183.609 1.00 37.16 27 ALA B C 1
ATOM 5399 O O . ALA B 2 27 ? 191.422 154.940 184.790 1.00 37.16 27 ALA B O 1
ATOM 5401 N N . VAL B 2 28 ? 191.197 156.533 183.209 1.00 40.01 28 VAL B N 1
ATOM 5402 C CA . VAL B 2 28 ? 191.444 157.615 184.155 1.00 40.01 28 VAL B CA 1
ATOM 5403 C C . VAL B 2 28 ? 190.221 157.829 185.038 1.00 40.01 28 VAL B C 1
ATOM 5404 O O . VAL B 2 28 ? 190.343 158.142 186.226 1.00 40.01 28 VAL B O 1
ATOM 5408 N N . ASP B 2 29 ? 189.025 157.646 184.476 1.00 44.92 29 ASP B N 1
ATOM 5409 C CA . ASP B 2 29 ? 187.801 157.763 185.263 1.00 44.92 29 ASP B CA 1
ATOM 5410 C C . ASP B 2 29 ? 187.654 156.620 186.263 1.00 44.92 29 ASP B C 1
ATOM 5411 O O . ASP B 2 29 ? 187.251 156.842 187.409 1.00 44.92 29 ASP B O 1
ATOM 5416 N N . SER B 2 30 ? 187.968 155.390 185.849 1.00 41.54 30 SER B N 1
ATOM 5417 C CA . SER B 2 30 ? 187.885 154.248 186.753 1.00 41.54 30 SER B CA 1
ATOM 5418 C C . SER B 2 30 ? 189.005 154.225 187.787 1.00 41.54 30 SER B C 1
ATOM 5419 O O . SER B 2 30 ? 188.786 153.756 188.908 1.00 41.54 30 SER B O 1
ATOM 5422 N N . THR B 2 31 ? 190.201 154.713 187.454 1.00 46.13 31 THR B N 1
ATOM 5423 C CA . THR B 2 31 ? 191.288 154.633 188.427 1.00 46.13 31 THR B CA 1
ATOM 5424 C C . THR B 2 31 ? 191.228 155.773 189.437 1.00 46.13 31 THR B C 1
ATOM 5425 O O . THR B 2 31 ? 191.270 155.537 190.648 1.00 46.13 31 THR B O 1
ATOM 5429 N N . MET B 2 32 ? 191.129 157.012 188.967 1.00 52.18 32 MET B N 1
ATOM 5430 C CA . MET B 2 32 ? 191.185 158.166 189.855 1.00 52.18 32 MET B CA 1
ATOM 5431 C C . MET B 2 32 ? 189.856 158.460 190.539 1.00 52.18 32 MET B C 1
ATOM 5432 O O . MET B 2 32 ? 189.742 159.488 191.214 1.00 52.18 32 MET B O 1
ATOM 5437 N N . SER B 2 33 ? 188.862 157.591 190.390 1.00 53.20 33 SER B N 1
ATOM 5438 C CA . SER B 2 33 ? 187.567 157.769 191.037 1.00 53.20 33 SER B CA 1
ATOM 5439 C C . SER B 2 33 ? 186.761 156.476 191.009 1.00 53.20 33 SER B C 1
ATOM 5440 O O . SER B 2 33 ? 186.612 155.803 192.028 1.00 53.20 33 SER B O 1
ATOM 5443 N N . THR C 3 2 ? 188.395 203.028 120.164 1.00 79.21 2 THR C N 1
ATOM 5444 C CA . THR C 3 2 ? 188.512 202.640 121.564 1.00 79.21 2 THR C CA 1
ATOM 5445 C C . THR C 3 2 ? 189.059 201.217 121.662 1.00 79.21 2 THR C C 1
ATOM 5446 O O . THR C 3 2 ? 189.939 200.941 122.478 1.00 79.21 2 THR C O 1
ATOM 5450 N N . TYR C 3 3 ? 188.527 200.320 120.827 1.00 74.54 3 TYR C N 1
ATOM 5451 C CA . TYR C 3 3 ? 189.056 198.962 120.750 1.00 74.54 3 TYR C CA 1
ATOM 5452 C C . TYR C 3 3 ? 190.554 198.980 120.472 1.00 74.54 3 TYR C C 1
ATOM 5453 O O . TYR C 3 3 ? 191.326 198.257 121.110 1.00 74.54 3 TYR C O 1
ATOM 5462 N N . GLU C 3 4 ? 190.975 199.785 119.493 1.00 82.47 4 GLU C N 1
ATOM 5463 C CA . GLU C 3 4 ? 192.387 199.863 119.127 1.00 82.47 4 GLU C CA 1
ATOM 5464 C C . GLU C 3 4 ? 193.241 200.258 120.327 1.00 82.47 4 GLU C C 1
ATOM 5465 O O . GLU C 3 4 ? 194.250 199.608 120.630 1.00 82.47 4 GLU C O 1
ATOM 5471 N N . GLN C 3 5 ? 192.867 201.349 121.002 1.00 79.41 5 GLN C N 1
ATOM 5472 C CA . GLN C 3 5 ? 193.673 201.849 122.110 1.00 79.41 5 GLN C CA 1
ATOM 5473 C C . GLN C 3 5 ? 193.746 200.818 123.229 1.00 79.41 5 GLN C C 1
ATOM 5474 O O . GLN C 3 5 ? 194.822 200.579 123.795 1.00 79.41 5 GLN C O 1
ATOM 5480 N N . LEU C 3 6 ? 192.610 200.202 123.569 1.00 72.30 6 LEU C N 1
ATOM 5481 C CA . LEU C 3 6 ? 192.611 199.239 124.662 1.00 72.30 6 LEU C CA 1
ATOM 5482 C C . LEU C 3 6 ? 193.453 198.030 124.283 1.00 72.30 6 LEU C C 1
ATOM 5483 O O . LEU C 3 6 ? 194.139 197.453 125.133 1.00 72.30 6 LEU C O 1
ATOM 5488 N N . TYR C 3 7 ? 193.382 197.616 123.015 1.00 73.73 7 TYR C N 1
ATOM 5489 C CA . TYR C 3 7 ? 194.167 196.477 122.559 1.00 73.73 7 TYR C CA 1
ATOM 5490 C C . TYR C 3 7 ? 195.649 196.784 122.705 1.00 73.73 7 TYR C C 1
ATOM 5491 O O . TYR C 3 7 ? 196.429 195.946 123.176 1.00 73.73 7 TYR C O 1
ATOM 5500 N N . LYS C 3 8 ? 196.048 198.000 122.319 1.00 74.22 8 LYS C N 1
ATOM 5501 C CA . LYS C 3 8 ? 197.452 198.388 122.397 1.00 74.22 8 LYS C CA 1
ATOM 5502 C C . LYS C 3 8 ? 197.914 198.390 123.848 1.00 74.22 8 LYS C C 1
ATOM 5503 O O . LYS C 3 8 ? 198.995 197.875 124.176 1.00 74.22 8 LYS C O 1
ATOM 5509 N N . GLU C 3 9 ? 197.078 198.933 124.737 1.00 70.15 9 GLU C N 1
ATOM 5510 C CA . GLU C 3 9 ? 197.403 198.933 126.158 1.00 70.15 9 GLU C CA 1
ATOM 5511 C C . GLU C 3 9 ? 197.580 197.505 126.654 1.00 70.15 9 GLU C C 1
ATOM 5512 O O . GLU C 3 9 ? 198.594 197.178 127.281 1.00 70.15 9 GLU C O 1
ATOM 5518 N N . PHE C 3 10 ? 196.585 196.645 126.409 1.00 61.56 10 PHE C N 1
ATOM 5519 C CA . PHE C 3 10 ? 196.671 195.274 126.894 1.00 61.56 10 PHE C CA 1
ATOM 5520 C C . PHE C 3 10 ? 197.925 194.593 126.370 1.00 61.56 10 PHE C C 1
ATOM 5521 O O . PHE C 3 10 ? 198.528 193.774 127.072 1.00 61.56 10 PHE C O 1
ATOM 5529 N N . HIS C 3 11 ? 198.329 194.911 125.141 1.00 70.83 11 HIS C N 1
ATOM 5530 C CA . HIS C 3 11 ? 199.449 194.229 124.520 1.00 70.83 11 HIS C CA 1
ATOM 5531 C C . HIS C 3 11 ? 200.762 194.954 124.764 1.00 70.83 11 HIS C C 1
ATOM 5532 O O . HIS C 3 11 ? 201.774 194.611 124.145 1.00 70.83 11 HIS C O 1
ATOM 5539 N N . SER C 3 12 ? 200.766 195.947 125.651 1.00 68.63 12 SER C N 1
ATOM 5540 C CA . SER C 3 12 ? 201.990 196.656 126.006 1.00 68.63 12 SER C CA 1
ATOM 5541 C C . SER C 3 12 ? 202.073 196.837 127.517 1.00 68.63 12 SER C C 1
ATOM 5542 O O . SER C 3 12 ? 202.458 197.901 128.012 1.00 68.63 12 SER C O 1
ATOM 5545 N N . SER C 3 13 ? 201.711 195.801 128.274 1.00 62.26 13 SER C N 1
ATOM 5546 C CA . SER C 3 13 ? 201.708 195.871 129.729 1.00 62.26 13 SER C CA 1
ATOM 5547 C C . SER C 3 13 ? 202.258 194.576 130.315 1.00 62.26 13 SER C C 1
ATOM 5548 O O . SER C 3 13 ? 202.410 193.567 129.622 1.00 62.26 13 SER C O 1
ATOM 5551 N N . LYS C 3 14 ? 202.558 194.618 131.612 1.00 54.10 14 LYS C N 1
ATOM 5552 C CA . LYS C 3 14 ? 203.050 193.458 132.338 1.00 54.10 14 LYS C CA 1
ATOM 5553 C C . LYS C 3 14 ? 201.897 192.554 132.763 1.00 54.10 14 LYS C C 1
ATOM 5554 O O . LYS C 3 14 ? 200.744 192.978 132.862 1.00 54.10 14 LYS C O 1
ATOM 5560 N N . SER C 3 15 ? 202.225 191.292 133.028 1.00 47.01 15 SER C N 1
ATOM 5561 C CA . SER C 3 15 ? 201.210 190.312 133.379 1.00 47.01 15 SER C CA 1
ATOM 5562 C C . SER C 3 15 ? 200.803 190.471 134.841 1.00 47.01 15 SER C C 1
ATOM 5563 O O . SER C 3 15 ? 201.320 191.317 135.574 1.00 47.01 15 SER C O 1
ATOM 5566 N N . PHE C 3 16 ? 199.862 189.638 135.274 1.00 40.29 16 PHE C N 1
ATOM 5567 C CA . PHE C 3 16 ? 199.405 189.647 136.656 1.00 40.29 16 PHE C CA 1
ATOM 5568 C C . PHE C 3 16 ? 200.342 188.822 137.529 1.00 40.29 16 PHE C C 1
ATOM 5569 O O . PHE C 3 16 ? 200.664 187.677 137.198 1.00 40.29 16 PHE C O 1
ATOM 5577 N N . GLN C 3 17 ? 200.785 189.406 138.640 1.00 46.00 17 GLN C N 1
ATOM 5578 C CA . GLN C 3 17 ? 201.598 188.692 139.613 1.00 46.00 17 GLN C CA 1
ATOM 5579 C C . GLN C 3 17 ? 200.772 188.439 140.863 1.00 46.00 17 GLN C C 1
ATOM 5580 O O . GLN C 3 17 ? 200.266 189.397 141.463 1.00 46.00 17 GLN C O 1
ATOM 5586 N N . PRO C 3 18 ? 200.602 187.191 141.285 1.00 42.91 18 PRO C N 1
ATOM 5587 C CA . PRO C 3 18 ? 199.773 186.915 142.461 1.00 42.91 18 PRO C CA 1
ATOM 5588 C C . PRO C 3 18 ? 200.385 187.491 143.728 1.00 42.91 18 PRO C C 1
ATOM 5589 O O . PRO C 3 18 ? 201.590 187.731 143.823 1.00 42.91 18 PRO C O 1
ATOM 5593 N N . PHE C 3 19 ? 199.522 187.712 144.719 1.00 45.26 19 PHE C N 1
ATOM 5594 C CA . PHE C 3 19 ? 200.003 188.131 146.030 1.00 45.26 19 PHE C CA 1
ATOM 5595 C C . PHE C 3 19 ? 200.711 186.979 146.730 1.00 45.26 19 PHE C C 1
ATOM 5596 O O . PHE C 3 19 ? 201.882 187.088 147.108 1.00 45.26 19 PHE C O 1
ATOM 5604 N N . ILE C 3 20 ? 200.013 185.861 146.904 1.00 45.43 20 ILE C N 1
ATOM 5605 C CA . ILE C 3 20 ? 200.588 184.636 147.443 1.00 45.43 20 ILE C CA 1
ATOM 5606 C C . ILE C 3 20 ? 200.223 183.501 146.499 1.00 45.43 20 ILE C C 1
ATOM 5607 O O . ILE C 3 20 ? 199.061 183.379 146.095 1.00 45.43 20 ILE C O 1
ATOM 5612 N N . HIS C 3 21 ? 201.206 182.678 146.147 1.00 47.77 21 HIS C N 1
ATOM 5613 C CA . HIS C 3 21 ? 200.981 181.627 145.167 1.00 47.77 21 HIS C CA 1
ATOM 5614 C C . HIS C 3 21 ? 200.045 180.564 145.725 1.00 47.77 21 HIS C C 1
ATOM 5615 O O . HIS C 3 21 ? 200.009 180.309 146.930 1.00 47.77 21 HIS C O 1
ATOM 5622 N N . LEU C 3 22 ? 199.267 179.950 144.832 1.00 44.88 22 LEU C N 1
ATOM 5623 C CA . LEU C 3 22 ? 198.271 178.980 145.273 1.00 44.88 22 LEU C CA 1
ATOM 5624 C C . LEU C 3 22 ? 198.936 177.779 145.932 1.00 44.88 22 LEU C C 1
ATOM 5625 O O . LEU C 3 22 ? 198.399 177.206 146.887 1.00 44.88 22 LEU C O 1
ATOM 5630 N N . ASP C 3 23 ? 200.103 177.377 145.424 1.00 50.56 23 ASP C N 1
ATOM 5631 C CA . ASP C 3 23 ? 200.804 176.209 145.949 1.00 50.56 23 ASP C CA 1
ATOM 5632 C C . ASP C 3 23 ? 201.206 176.391 147.409 1.00 50.56 23 ASP C C 1
ATOM 5633 O O . ASP C 3 23 ? 201.339 175.407 148.143 1.00 50.56 23 ASP C O 1
ATOM 5638 N N . THR C 3 24 ? 201.412 177.636 147.843 1.00 45.95 24 THR C N 1
ATOM 5639 C CA . THR C 3 24 ? 201.803 177.917 149.221 1.00 45.95 24 THR C CA 1
ATOM 5640 C C . THR C 3 24 ? 200.618 177.977 150.177 1.00 45.95 24 THR C C 1
ATOM 5641 O O . THR C 3 24 ? 200.769 177.653 151.359 1.00 45.95 24 THR C O 1
ATOM 5645 N N . GLN C 3 25 ? 199.445 178.377 149.690 1.00 44.44 25 GLN C N 1
ATOM 5646 C CA . GLN C 3 25 ? 198.302 178.610 150.569 1.00 44.44 25 GLN C CA 1
ATOM 5647 C C . GLN C 3 25 ? 197.886 177.428 151.447 1.00 44.44 25 GLN C C 1
ATOM 5648 O O . GLN C 3 25 ? 197.380 177.689 152.553 1.00 44.44 25 GLN C O 1
ATOM 5654 N N . PRO C 3 26 ? 198.006 176.158 151.039 1.00 47.57 26 PRO C N 1
ATOM 5655 C CA . PRO C 3 26 ? 197.647 175.076 151.975 1.00 47.57 26 PRO C CA 1
ATOM 5656 C C . PRO C 3 26 ? 198.430 175.114 153.280 1.00 47.57 26 PRO C C 1
ATOM 5657 O O . PRO C 3 26 ? 197.839 174.929 154.354 1.00 47.57 26 PRO C O 1
ATOM 5661 N N . LYS C 3 27 ? 199.743 175.346 153.223 1.00 45.85 27 LYS C N 1
ATOM 5662 C CA . LYS C 3 27 ? 200.533 175.417 154.448 1.00 45.85 27 LYS C CA 1
ATOM 5663 C C . LYS C 3 27 ? 200.056 176.571 155.320 1.00 45.85 27 LYS C C 1
ATOM 5664 O O . LYS C 3 27 ? 199.923 176.434 156.546 1.00 45.85 27 LYS C O 1
ATOM 5670 N N . PHE C 3 28 ? 199.789 177.719 154.701 1.00 44.56 28 PHE C N 1
ATOM 5671 C CA . PHE C 3 28 ? 199.367 178.881 155.466 1.00 44.56 28 PHE C CA 1
ATOM 5672 C C . PHE C 3 28 ? 198.035 178.603 156.143 1.00 44.56 28 PHE C C 1
ATOM 5673 O O . PHE C 3 28 ? 197.816 179.005 157.291 1.00 44.56 28 PHE C O 1
ATOM 5681 N N . ALA C 3 29 ? 197.132 177.909 155.445 1.00 44.86 29 ALA C N 1
ATOM 5682 C CA . ALA C 3 29 ? 195.848 177.570 156.046 1.00 44.86 29 ALA C CA 1
ATOM 5683 C C . ALA C 3 29 ? 196.026 176.623 157.223 1.00 44.86 29 ALA C C 1
ATOM 5684 O O . ALA C 3 29 ? 195.392 176.806 158.270 1.00 44.86 29 ALA C O 1
ATOM 5686 N N . ILE C 3 30 ? 196.881 175.603 157.078 1.00 47.73 30 ILE C N 1
ATOM 5687 C CA . ILE C 3 30 ? 197.001 174.632 158.166 1.00 47.73 30 ILE C CA 1
ATOM 5688 C C . ILE C 3 30 ? 197.617 175.302 159.387 1.00 47.73 30 ILE C C 1
ATOM 5689 O O . ILE C 3 30 ? 197.344 174.904 160.525 1.00 47.73 30 ILE C O 1
ATOM 5694 N N . CYS C 3 31 ? 198.453 176.323 159.179 1.00 49.18 31 CYS C N 1
ATOM 5695 C CA . CYS C 3 31 ? 199.086 176.998 160.309 1.00 49.18 31 CYS C CA 1
ATOM 5696 C C . CYS C 3 31 ? 198.122 177.981 160.971 1.00 49.18 31 CYS C C 1
ATOM 5697 O O . CYS C 3 31 ? 198.025 178.046 162.209 1.00 49.18 31 CYS C O 1
ATOM 5700 N N . GLY C 3 32 ? 197.400 178.754 160.158 1.00 48.61 32 GLY C N 1
ATOM 5701 C CA . GLY C 3 32 ? 196.447 179.700 160.700 1.00 48.61 32 GLY C CA 1
ATOM 5702 C C . GLY C 3 32 ? 195.294 179.036 161.420 1.00 48.61 32 GLY C C 1
ATOM 5703 O O . GLY C 3 32 ? 194.755 179.601 162.375 1.00 48.61 32 GLY C O 1
ATOM 5704 N N . LEU C 3 33 ? 194.888 177.843 160.978 1.00 49.85 33 LEU C N 1
ATOM 5705 C CA . LEU C 3 33 ? 193.852 177.118 161.706 1.00 49.85 33 LEU C CA 1
ATOM 5706 C C . LEU C 3 33 ? 194.311 176.779 163.119 1.00 49.85 33 LEU C C 1
ATOM 5707 O O . LEU C 3 33 ? 193.539 176.895 164.078 1.00 49.85 33 LEU C O 1
ATOM 5712 N N . ILE C 3 34 ? 195.579 176.388 163.269 1.00 51.31 34 ILE C N 1
ATOM 5713 C CA . ILE C 3 34 ? 196.128 176.086 164.589 1.00 51.31 34 ILE C CA 1
ATOM 5714 C C . ILE C 3 34 ? 196.151 177.339 165.455 1.00 51.31 34 ILE C C 1
ATOM 5715 O O . ILE C 3 34 ? 195.763 177.315 166.632 1.00 51.31 34 ILE C O 1
ATOM 5720 N N . VAL C 3 35 ? 196.612 178.454 164.885 1.00 51.45 35 VAL C N 1
ATOM 5721 C CA . VAL C 3 35 ? 196.664 179.699 165.653 1.00 51.45 35 VAL C CA 1
ATOM 5722 C C . VAL C 3 35 ? 195.263 180.120 166.094 1.00 51.45 35 VAL C C 1
ATOM 5723 O O . VAL C 3 35 ? 195.050 180.534 167.245 1.00 51.45 35 VAL C O 1
ATOM 5727 N N . THR C 3 36 ? 194.289 180.018 165.187 1.00 53.63 36 THR C N 1
ATOM 5728 C CA . THR C 3 36 ? 192.913 180.384 165.505 1.00 53.63 36 THR C CA 1
ATOM 5729 C C . THR C 3 36 ? 192.353 179.501 166.612 1.00 53.63 36 THR C C 1
ATOM 5730 O O . THR C 3 36 ? 191.710 179.991 167.549 1.00 53.63 36 THR C O 1
ATOM 5734 N N . LEU C 3 37 ? 192.582 178.190 166.511 1.00 55.63 37 LEU C N 1
ATOM 5735 C CA . LEU C 3 37 ? 192.123 177.269 167.545 1.00 55.63 37 LEU C CA 1
ATOM 5736 C C . LEU C 3 37 ? 192.702 177.645 168.900 1.00 55.63 37 LEU C C 1
ATOM 5737 O O . LEU C 3 37 ? 191.974 177.742 169.894 1.00 55.63 37 LEU C O 1
ATOM 5742 N N . ALA C 3 38 ? 194.014 177.889 168.949 1.00 58.08 38 ALA C N 1
ATOM 5743 C CA . ALA C 3 38 ? 194.655 178.255 170.209 1.00 58.08 38 ALA C CA 1
ATOM 5744 C C . ALA C 3 38 ? 194.023 179.505 170.807 1.00 58.08 38 ALA C C 1
ATOM 5745 O O . ALA C 3 38 ? 193.604 179.506 171.975 1.00 58.08 38 ALA C O 1
ATOM 5747 N N . VAL C 3 39 ? 193.914 180.575 170.016 1.00 59.95 39 VAL C N 1
ATOM 5748 C CA . VAL C 3 39 ? 193.465 181.844 170.582 1.00 59.95 39 VAL C CA 1
ATOM 5749 C C . VAL C 3 39 ? 192.010 181.737 171.027 1.00 59.95 39 VAL C C 1
ATOM 5750 O O . VAL C 3 39 ? 191.645 182.178 172.128 1.00 59.95 39 VAL C O 1
ATOM 5754 N N . LEU C 3 40 ? 191.149 181.177 170.172 1.00 62.48 40 LEU C N 1
ATOM 5755 C CA . LEU C 3 40 ? 189.736 181.109 170.520 1.00 62.48 40 LEU C CA 1
ATOM 5756 C C . LEU C 3 40 ? 189.536 180.239 171.755 1.00 62.48 40 LEU C C 1
ATOM 5757 O O . LEU C 3 40 ? 188.744 180.579 172.647 1.00 62.48 40 LEU C O 1
ATOM 5762 N N . SER C 3 41 ? 190.227 179.092 171.814 1.00 65.84 41 SER C N 1
ATOM 5763 C CA . SER C 3 41 ? 190.056 178.197 172.948 1.00 65.84 41 SER C CA 1
ATOM 5764 C C . SER C 3 41 ? 190.546 178.851 174.229 1.00 65.84 41 SER C C 1
ATOM 5765 O O . SER C 3 41 ? 190.036 178.551 175.313 1.00 65.84 41 SER C O 1
ATOM 5768 N N . SER C 3 42 ? 191.536 179.746 174.130 1.00 68.39 42 SER C N 1
ATOM 5769 C CA . SER C 3 42 ? 191.927 180.495 175.318 1.00 68.39 42 SER C CA 1
ATOM 5770 C C . SER C 3 42 ? 190.823 181.460 175.732 1.00 68.39 42 SER C C 1
ATOM 5771 O O . SER C 3 42 ? 190.528 181.609 176.928 1.00 68.39 42 SER C O 1
ATOM 5774 N N . ALA C 3 43 ? 190.221 182.156 174.761 1.00 72.73 43 ALA C N 1
ATOM 5775 C CA . ALA C 3 43 ? 189.187 183.106 175.154 1.00 72.73 43 ALA C CA 1
ATOM 5776 C C . ALA C 3 43 ? 187.965 182.398 175.728 1.00 72.73 43 ALA C C 1
ATOM 5777 O O . ALA C 3 43 ? 187.250 182.982 176.554 1.00 72.73 43 ALA C O 1
ATOM 5779 N N . LEU C 3 44 ? 187.780 181.112 175.413 1.00 77.06 44 LEU C N 1
ATOM 5780 C CA . LEU C 3 44 ? 186.691 180.393 176.068 1.00 77.06 44 LEU C CA 1
ATOM 5781 C C . LEU C 3 44 ? 187.059 180.075 177.510 1.00 77.06 44 LEU C C 1
ATOM 5782 O O . LEU C 3 44 ? 186.186 180.052 178.390 1.00 77.06 44 LEU C O 1
ATOM 5787 N N . PHE C 3 45 ? 188.352 179.862 177.771 1.00 83.19 45 PHE C N 1
ATOM 5788 C CA . PHE C 3 45 ? 188.800 179.661 179.141 1.00 83.19 45 PHE C CA 1
ATOM 5789 C C . PHE C 3 45 ? 188.526 180.922 179.935 1.00 83.19 45 PHE C C 1
ATOM 5790 O O . PHE C 3 45 ? 188.107 180.871 181.097 1.00 83.19 45 PHE C O 1
ATOM 5798 N N . ALA C 3 46 ? 188.764 182.072 179.301 1.00 84.68 46 ALA C N 1
ATOM 5799 C CA . ALA C 3 46 ? 188.524 183.350 179.959 1.00 84.68 46 ALA C CA 1
ATOM 5800 C C . ALA C 3 46 ? 187.040 183.524 180.255 1.00 84.68 46 ALA C C 1
ATOM 5801 O O . ALA C 3 46 ? 186.668 184.093 181.287 1.00 84.68 46 ALA C O 1
ATOM 5803 N N . VAL C 3 47 ? 186.175 183.064 179.345 1.00 84.86 47 VAL C N 1
ATOM 5804 C CA . VAL C 3 47 ? 184.739 183.098 179.626 1.00 84.86 47 VAL C CA 1
ATOM 5805 C C . VAL C 3 47 ? 184.414 182.240 180.840 1.00 84.86 47 VAL C C 1
ATOM 5806 O O . VAL C 3 47 ? 183.613 182.632 181.698 1.00 84.86 47 VAL C O 1
ATOM 5810 N N . GLY C 3 48 ? 185.029 181.060 180.939 1.00 93.18 48 GLY C N 1
ATOM 5811 C CA . GLY C 3 48 ? 184.800 180.257 182.130 1.00 93.18 48 GLY C CA 1
ATOM 5812 C C . GLY C 3 48 ? 185.401 180.817 183.404 1.00 93.18 48 GLY C C 1
ATOM 5813 O O . GLY C 3 48 ? 185.091 180.307 184.486 1.00 93.18 48 GLY C O 1
ATOM 5814 N N . SER C 3 49 ? 186.244 181.840 183.305 1.00 96.02 49 SER C N 1
ATOM 5815 C CA . SER C 3 49 ? 186.952 182.353 184.469 1.00 96.02 49 SER C CA 1
ATOM 5816 C C . SER C 3 49 ? 185.976 183.037 185.420 1.00 96.02 49 SER C C 1
ATOM 5817 O O . SER C 3 49 ? 185.035 183.708 184.989 1.00 96.02 49 SER C O 1
ATOM 5820 N N . LYS C 3 50 ? 186.193 182.857 186.723 1.00 101.35 50 LYS C N 1
ATOM 5821 C CA . LYS C 3 50 ? 185.286 183.399 187.726 1.00 101.35 50 LYS C CA 1
ATOM 5822 C C . LYS C 3 50 ? 185.731 184.766 188.234 1.00 101.35 50 LYS C C 1
ATOM 5823 O O . LYS C 3 50 ? 185.312 185.185 189.319 1.00 101.35 50 LYS C O 1
ATOM 5829 N N . SER C 3 51 ? 186.561 185.467 187.469 1.00 96.95 51 SER C N 1
ATOM 5830 C CA . SER C 3 51 ? 187.112 186.752 187.877 1.00 96.95 51 SER C CA 1
ATOM 5831 C C . SER C 3 51 ? 186.071 187.835 187.600 1.00 96.95 51 SER C C 1
ATOM 5832 O O . SER C 3 51 ? 184.925 187.546 187.247 1.00 96.95 51 SER C O 1
ATOM 5835 N N . SER C 3 52 ? 186.449 189.098 187.790 1.00 92.70 52 SER C N 1
ATOM 5836 C CA . SER C 3 52 ? 185.504 190.197 187.660 1.00 92.70 52 SER C CA 1
ATOM 5837 C C . SER C 3 52 ? 184.912 190.236 186.250 1.00 92.70 52 SER C C 1
ATOM 5838 O O . SER C 3 52 ? 185.360 189.547 185.335 1.00 92.70 52 SER C O 1
ATOM 5841 N N . TYR C 3 53 ? 183.906 191.090 186.073 1.00 85.87 53 TYR C N 1
ATOM 5842 C CA . TYR C 3 53 ? 183.280 191.255 184.768 1.00 85.87 53 TYR C CA 1
ATOM 5843 C C . TYR C 3 53 ? 183.993 192.286 183.904 1.00 85.87 53 TYR C C 1
ATOM 5844 O O . TYR C 3 53 ? 184.105 192.096 182.680 1.00 85.87 53 TYR C O 1
ATOM 5853 N N . ILE C 3 54 ? 184.561 193.320 184.531 1.00 85.15 54 ILE C N 1
ATOM 5854 C CA . ILE C 3 54 ? 185.145 194.425 183.785 1.00 85.15 54 ILE C CA 1
ATOM 5855 C C . ILE C 3 54 ? 186.444 193.994 183.128 1.00 85.15 54 ILE C C 1
ATOM 5856 O O . ILE C 3 54 ? 186.905 194.637 182.178 1.00 85.15 54 ILE C O 1
ATOM 5861 N N . LYS C 3 55 ? 187.035 192.898 183.595 1.00 83.04 55 LYS C N 1
ATOM 5862 C CA . LYS C 3 55 ? 188.286 192.404 183.044 1.00 83.04 55 LYS C CA 1
ATOM 5863 C C . LYS C 3 55 ? 188.052 191.214 182.134 1.00 83.04 55 LYS C C 1
ATOM 5864 O O . LYS C 3 55 ? 188.786 191.036 181.150 1.00 83.04 55 LYS C O 1
ATOM 5870 N N . LYS C 3 56 ? 187.025 190.412 182.433 1.00 80.42 56 LYS C N 1
ATOM 5871 C CA . LYS C 3 56 ? 186.668 189.329 181.532 1.00 80.42 56 LYS C CA 1
ATOM 5872 C C . LYS C 3 56 ? 186.253 189.912 180.195 1.00 80.42 56 LYS C C 1
ATOM 5873 O O . LYS C 3 56 ? 186.620 189.387 179.137 1.00 80.42 56 LYS C O 1
ATOM 5879 N N . LEU C 3 57 ? 185.493 191.012 180.227 1.00 76.37 57 LEU C N 1
ATOM 5880 C CA . LEU C 3 57 ? 185.076 191.640 178.980 1.00 76.37 57 LEU C CA 1
ATOM 5881 C C . LEU C 3 57 ? 186.297 192.064 178.172 1.00 76.37 57 LEU C C 1
ATOM 5882 O O . LEU C 3 57 ? 186.378 191.808 176.965 1.00 76.37 57 LEU C O 1
ATOM 5887 N N . PHE C 3 58 ? 187.260 192.719 178.829 1.00 72.65 58 PHE C N 1
ATOM 5888 C CA . PHE C 3 58 ? 188.426 193.247 178.125 1.00 72.65 58 PHE C CA 1
ATOM 5889 C C . PHE C 3 58 ? 189.223 192.116 177.485 1.00 72.65 58 PHE C C 1
ATOM 5890 O O . PHE C 3 58 ? 189.579 192.176 176.296 1.00 72.65 58 PHE C O 1
ATOM 5898 N N . PHE C 3 59 ? 189.494 191.059 178.260 1.00 71.93 59 PHE C N 1
ATOM 5899 C CA . PHE C 3 59 ? 190.323 189.982 177.733 1.00 71.93 59 PHE C CA 1
ATOM 5900 C C . PHE C 3 59 ? 189.598 189.292 176.590 1.00 71.93 59 PHE C C 1
ATOM 5901 O O . PHE C 3 59 ? 190.203 188.995 175.549 1.00 71.93 59 PHE C O 1
ATOM 5909 N N . TYR C 3 60 ? 188.301 189.023 176.769 1.00 63.87 60 TYR C N 1
ATOM 5910 C CA . TYR C 3 60 ? 187.558 188.317 175.740 1.00 63.87 60 TYR C CA 1
ATOM 5911 C C . TYR C 3 60 ? 187.552 189.132 174.463 1.00 63.87 60 TYR C C 1
ATOM 5912 O O . TYR C 3 60 ? 187.729 188.586 173.369 1.00 63.87 60 TYR C O 1
ATOM 5921 N N . THR C 3 61 ? 187.331 190.444 174.580 1.00 65.37 61 THR C N 1
ATOM 5922 C CA . THR C 3 61 ? 187.211 191.257 173.382 1.00 65.37 61 THR C CA 1
ATOM 5923 C C . THR C 3 61 ? 188.535 191.266 172.628 1.00 65.37 61 THR C C 1
ATOM 5924 O O . THR C 3 61 ? 188.552 191.095 171.405 1.00 65.37 61 THR C O 1
ATOM 5928 N N . ILE C 3 62 ? 189.663 191.457 173.329 1.00 62.58 62 ILE C N 1
ATOM 5929 C CA . ILE C 3 62 ? 190.932 191.522 172.602 1.00 62.58 62 ILE C CA 1
ATOM 5930 C C . ILE C 3 62 ? 191.220 190.173 171.943 1.00 62.58 62 ILE C C 1
ATOM 5931 O O . ILE C 3 62 ? 191.619 190.099 170.766 1.00 62.58 62 ILE C O 1
ATOM 5936 N N . LEU C 3 63 ? 190.976 189.079 172.675 1.00 61.05 63 LEU C N 1
ATOM 5937 C CA . LEU C 3 63 ? 191.309 187.765 172.144 1.00 61.05 63 LEU C CA 1
ATOM 5938 C C . LEU C 3 63 ? 190.446 187.448 170.932 1.00 61.05 63 LEU C C 1
ATOM 5939 O O . LEU C 3 63 ? 190.922 186.842 169.968 1.00 61.05 63 LEU C O 1
ATOM 5944 N N . SER C 3 64 ? 189.167 187.825 170.977 1.00 58.84 64 SER C N 1
ATOM 5945 C CA . SER C 3 64 ? 188.284 187.582 169.843 1.00 58.84 64 SER C CA 1
ATOM 5946 C C . SER C 3 64 ? 188.654 188.466 168.657 1.00 58.84 64 SER C C 1
ATOM 5947 O O . SER C 3 64 ? 188.589 188.021 167.508 1.00 58.84 64 SER C O 1
ATOM 5950 N N . VAL C 3 65 ? 189.082 189.708 168.913 1.00 53.70 65 VAL C N 1
ATOM 5951 C CA . VAL C 3 65 ? 189.518 190.584 167.828 1.00 53.70 65 VAL C CA 1
ATOM 5952 C C . VAL C 3 65 ? 190.768 190.042 167.150 1.00 53.70 65 VAL C C 1
ATOM 5953 O O . VAL C 3 65 ? 191.024 190.354 165.982 1.00 53.70 65 VAL C O 1
ATOM 5957 N N . ILE C 3 66 ? 191.521 189.182 167.823 1.00 52.55 66 ILE C N 1
ATOM 5958 C CA . ILE C 3 66 ? 192.691 188.577 167.181 1.00 52.55 66 ILE C CA 1
ATOM 5959 C C . ILE C 3 66 ? 192.320 187.268 166.485 1.00 52.55 66 ILE C C 1
ATOM 5960 O O . ILE C 3 66 ? 192.658 187.039 165.313 1.00 52.55 66 ILE C O 1
ATOM 5965 N N . GLY C 3 67 ? 191.610 186.404 167.210 1.00 50.13 67 GLY C N 1
ATOM 5966 C CA . GLY C 3 67 ? 191.187 185.132 166.660 1.00 50.13 67 GLY C CA 1
ATOM 5967 C C . GLY C 3 67 ? 190.312 185.269 165.434 1.00 50.13 67 GLY C C 1
ATOM 5968 O O . GLY C 3 67 ? 190.366 184.427 164.539 1.00 50.13 67 GLY C O 1
ATOM 5969 N N . SER C 3 68 ? 189.518 186.339 165.353 1.00 48.74 68 SER C N 1
ATOM 5970 C CA . SER C 3 68 ? 188.633 186.508 164.207 1.00 48.74 68 SER C CA 1
ATOM 5971 C C . SER C 3 68 ? 189.410 186.905 162.959 1.00 48.74 68 SER C C 1
ATOM 5972 O O . SER C 3 68 ? 189.126 186.406 161.864 1.00 48.74 68 SER C O 1
ATOM 5975 N N . LEU C 3 69 ? 190.373 187.819 163.096 1.00 45.50 69 LEU C N 1
ATOM 5976 C CA . LEU C 3 69 ? 191.258 188.132 161.979 1.00 45.50 69 LEU C CA 1
ATOM 5977 C C . LEU C 3 69 ? 191.930 186.868 161.462 1.00 45.50 69 LEU C C 1
ATOM 5978 O O . LEU C 3 69 ? 191.919 186.583 160.251 1.00 45.50 69 LEU C O 1
ATOM 5983 N N . PHE C 3 70 ? 192.513 186.087 162.377 1.00 48.15 70 PHE C N 1
ATOM 5984 C CA . PHE C 3 70 ? 193.172 184.853 161.960 1.00 48.15 70 PHE C CA 1
ATOM 5985 C C . PHE C 3 70 ? 192.193 183.904 161.276 1.00 48.15 70 PHE C C 1
ATOM 5986 O O . PHE C 3 70 ? 192.521 183.300 160.247 1.00 48.15 70 PHE C O 1
ATOM 5994 N N . ALA C 3 71 ? 190.999 183.736 161.848 1.00 46.35 71 ALA C N 1
ATOM 5995 C CA . ALA C 3 71 ? 190.038 182.788 161.302 1.00 46.35 71 ALA C CA 1
ATOM 5996 C C . ALA C 3 71 ? 189.569 183.203 159.914 1.00 46.35 71 ALA C C 1
ATOM 5997 O O . ALA C 3 71 ? 189.376 182.352 159.043 1.00 46.35 71 ALA C O 1
ATOM 5999 N N . GLY C 3 72 ? 189.380 184.504 159.685 1.00 43.49 72 GLY C N 1
ATOM 6000 C CA . GLY C 3 72 ? 189.019 184.961 158.350 1.00 43.49 72 GLY C CA 1
ATOM 6001 C C . GLY C 3 72 ? 190.108 184.692 157.331 1.00 43.49 72 GLY C C 1
ATOM 6002 O O . GLY C 3 72 ? 189.842 184.211 156.220 1.00 43.49 72 GLY C O 1
ATOM 6003 N N . LEU C 3 73 ? 191.356 184.998 157.696 1.00 42.80 73 LEU C N 1
ATOM 6004 C CA . LEU C 3 73 ? 192.461 184.732 156.779 1.00 42.80 73 LEU C CA 1
ATOM 6005 C C . LEU C 3 73 ? 192.550 183.246 156.450 1.00 42.80 73 LEU C C 1
ATOM 6006 O O . LEU C 3 73 ? 192.720 182.861 155.283 1.00 42.80 73 LEU C O 1
ATOM 6011 N N . THR C 3 74 ? 192.408 182.393 157.466 1.00 44.64 74 THR C N 1
ATOM 6012 C CA . THR C 3 74 ? 192.511 180.961 157.231 1.00 44.64 74 THR C CA 1
ATOM 6013 C C . THR C 3 74 ? 191.299 180.425 156.482 1.00 44.64 74 THR C C 1
ATOM 6014 O O . THR C 3 74 ? 191.423 179.457 155.728 1.00 44.64 74 THR C O 1
ATOM 6018 N N . THR C 3 75 ? 190.139 181.061 156.629 1.00 43.25 75 THR C N 1
ATOM 6019 C CA . THR C 3 75 ? 188.984 180.682 155.825 1.00 43.25 75 THR C CA 1
ATOM 6020 C C . THR C 3 75 ? 189.244 180.944 154.351 1.00 43.25 75 THR C C 1
ATOM 6021 O O . THR C 3 75 ? 188.976 180.090 153.496 1.00 43.25 75 THR C O 1
ATOM 6025 N N . VAL C 3 76 ? 189.794 182.120 154.038 1.00 40.71 76 VAL C N 1
ATOM 6026 C CA . VAL C 3 76 ? 190.141 182.428 152.651 1.00 40.71 76 VAL C CA 1
ATOM 6027 C C . VAL C 3 76 ? 191.135 181.405 152.113 1.00 40.71 76 VAL C C 1
ATOM 6028 O O . VAL C 3 76 ? 190.949 180.839 151.026 1.00 40.71 76 VAL C O 1
ATOM 6032 N N . PHE C 3 77 ? 192.202 181.145 152.875 1.00 39.95 77 PHE C N 1
ATOM 6033 C CA . PHE C 3 77 ? 193.246 180.246 152.391 1.00 39.95 77 PHE C CA 1
ATOM 6034 C C . PHE C 3 77 ? 192.721 178.827 152.196 1.00 39.95 77 PHE C C 1
ATOM 6035 O O . PHE C 3 77 ? 193.000 178.190 151.175 1.00 39.95 77 PHE C O 1
ATOM 6043 N N . ALA C 3 78 ? 191.952 178.315 153.161 1.00 40.56 78 ALA C N 1
ATOM 6044 C CA . ALA C 3 78 ? 191.428 176.958 153.062 1.00 40.56 78 ALA C CA 1
ATOM 6045 C C . ALA C 3 78 ? 190.439 176.822 151.914 1.00 40.56 78 ALA C C 1
ATOM 6046 O O . ALA C 3 78 ? 190.451 175.814 151.197 1.00 40.56 78 ALA C O 1
ATOM 6048 N N . SER C 3 79 ? 189.567 177.817 151.725 1.00 41.30 79 SER C N 1
ATOM 6049 C CA . SER C 3 79 ? 188.640 177.771 150.601 1.00 41.30 79 SER C CA 1
ATOM 6050 C C . SER C 3 79 ? 189.393 177.741 149.278 1.00 41.30 79 SER C C 1
ATOM 6051 O O . SER C 3 79 ? 189.076 176.941 148.391 1.00 41.30 79 SER C O 1
ATOM 6054 N N . ASN C 3 80 ? 190.395 178.612 149.124 1.00 40.41 80 ASN C N 1
ATOM 6055 C CA . ASN C 3 80 ? 191.201 178.586 147.907 1.00 40.41 80 ASN C CA 1
ATOM 6056 C C . ASN C 3 80 ? 191.905 177.249 147.721 1.00 40.41 80 ASN C C 1
ATOM 6057 O O . ASN C 3 80 ? 192.075 176.791 146.586 1.00 40.41 80 ASN C O 1
ATOM 6062 N N . SER C 3 81 ? 192.322 176.609 148.815 1.00 42.78 81 SER C N 1
ATOM 6063 C CA . SER C 3 81 ? 193.069 175.363 148.708 1.00 42.78 81 SER C CA 1
ATOM 6064 C C . SER C 3 81 ? 192.184 174.156 148.431 1.00 42.78 81 SER C C 1
ATOM 6065 O O . SER C 3 81 ? 192.674 173.161 147.888 1.00 42.78 81 SER C O 1
ATOM 6068 N N . PHE C 3 82 ? 190.900 174.214 148.781 1.00 45.31 82 PHE C N 1
ATOM 6069 C CA . PHE C 3 82 ? 190.004 173.099 148.497 1.00 45.31 82 PHE C CA 1
ATOM 6070 C C . PHE C 3 82 ? 189.479 173.101 147.069 1.00 45.31 82 PHE C C 1
ATOM 6071 O O . PHE C 3 82 ? 188.819 172.137 146.671 1.00 45.31 82 PHE C O 1
ATOM 6079 N N . GLY C 3 83 ? 189.745 174.149 146.297 1.00 39.42 83 GLY C N 1
ATOM 6080 C CA . GLY C 3 83 ? 189.236 174.261 144.948 1.00 39.42 83 GLY C CA 1
ATOM 6081 C C . GLY C 3 83 ? 188.083 175.224 144.778 1.00 39.42 83 GLY C C 1
ATOM 6082 O O . GLY C 3 83 ? 187.567 175.351 143.663 1.00 39.42 83 GLY C O 1
ATOM 6083 N N . VAL C 3 84 ? 187.664 175.904 145.843 1.00 39.76 84 VAL C N 1
ATOM 6084 C CA . VAL C 3 84 ? 186.593 176.891 145.769 1.00 39.76 84 VAL C CA 1
ATOM 6085 C C . VAL C 3 84 ? 187.205 178.279 145.873 1.00 39.76 84 VAL C C 1
ATOM 6086 O O . VAL C 3 84 ? 187.414 178.797 146.974 1.00 39.76 84 VAL C O 1
ATOM 6090 N N . TYR C 3 85 ? 187.491 178.890 144.729 1.00 37.47 85 TYR C N 1
ATOM 6091 C CA . TYR C 3 85 ? 188.216 180.150 144.700 1.00 37.47 85 TYR C CA 1
ATOM 6092 C C . TYR C 3 85 ? 187.297 181.313 145.048 1.00 37.47 85 TYR C C 1
ATOM 6093 O O . TYR C 3 85 ? 186.150 181.374 144.600 1.00 37.47 85 TYR C O 1
ATOM 6102 N N . VAL C 3 86 ? 187.811 182.238 145.851 1.00 39.28 86 VAL C N 1
ATOM 6103 C CA . VAL C 3 86 ? 187.059 183.427 146.228 1.00 39.28 86 VAL C CA 1
ATOM 6104 C C . VAL C 3 86 ? 187.433 184.596 145.327 1.00 39.28 86 VAL C C 1
ATOM 6105 O O . VAL C 3 86 ? 186.926 185.707 145.489 1.00 39.28 86 VAL C O 1
ATOM 6109 N N . ASP D 4 22 ? 131.363 151.781 207.784 1.00 135.05 22 ASP D N 1
ATOM 6110 C CA . ASP D 4 22 ? 132.408 151.386 206.847 1.00 135.05 22 ASP D CA 1
ATOM 6111 C C . ASP D 4 22 ? 133.193 152.600 206.359 1.00 135.05 22 ASP D C 1
ATOM 6112 O O . ASP D 4 22 ? 134.004 153.161 207.095 1.00 135.05 22 ASP D O 1
ATOM 6114 N N . PHE D 4 23 ? 132.950 153.000 205.110 1.00 134.13 23 PHE D N 1
ATOM 6115 C CA . PHE D 4 23 ? 133.710 154.083 204.500 1.00 134.13 23 PHE D CA 1
ATOM 6116 C C . PHE D 4 23 ? 133.246 155.464 204.944 1.00 134.13 23 PHE D C 1
ATOM 6117 O O . PHE D 4 23 ? 133.920 156.452 204.629 1.00 134.13 23 PHE D O 1
ATOM 6119 N N . GLN D 4 24 ? 132.117 155.557 205.652 1.00 132.63 24 GLN D N 1
ATOM 6120 C CA . GLN D 4 24 ? 131.581 156.862 206.032 1.00 132.63 24 GLN D CA 1
ATOM 6121 C C . GLN D 4 24 ? 132.551 157.612 206.938 1.00 132.63 24 GLN D C 1
ATOM 6122 O O . GLN D 4 24 ? 132.789 158.813 206.749 1.00 132.63 24 GLN D O 1
ATOM 6128 N N . GLU D 4 25 ? 133.122 156.919 207.929 1.00 131.06 25 GLU D N 1
ATOM 6129 C CA . GLU D 4 25 ? 134.054 157.575 208.839 1.00 131.06 25 GLU D CA 1
ATOM 6130 C C . GLU D 4 25 ? 135.293 158.034 208.085 1.00 131.06 25 GLU D C 1
ATOM 6131 O O . GLU D 4 25 ? 135.820 159.126 208.339 1.00 131.06 25 GLU D O 1
ATOM 6137 N N . THR D 4 26 ? 135.781 157.200 207.161 1.00 127.13 26 THR D N 1
ATOM 6138 C CA . THR D 4 26 ? 136.962 157.564 206.390 1.00 127.13 26 THR D CA 1
ATOM 6139 C C . THR D 4 26 ? 136.677 158.823 205.587 1.00 127.13 26 THR D C 1
ATOM 6140 O O . THR D 4 26 ? 137.500 159.744 205.537 1.00 127.13 26 THR D O 1
ATOM 6144 N N . PHE D 4 27 ? 135.504 158.870 204.951 1.00 125.22 27 PHE D N 1
ATOM 6145 C CA . PHE D 4 27 ? 135.138 160.008 204.117 1.00 125.22 27 PHE D CA 1
ATOM 6146 C C . PHE D 4 27 ? 135.044 161.274 204.960 1.00 125.22 27 PHE D C 1
ATOM 6147 O O . PHE D 4 27 ? 135.493 162.346 204.539 1.00 125.22 27 PHE D O 1
ATOM 6155 N N . LYS D 4 28 ? 134.450 161.169 206.153 1.00 122.10 28 LYS D N 1
ATOM 6156 C CA . LYS D 4 28 ? 134.330 162.334 207.027 1.00 122.10 28 LYS D CA 1
ATOM 6157 C C . LYS D 4 28 ? 135.699 162.835 207.478 1.00 122.10 28 LYS D C 1
ATOM 6158 O O . LYS D 4 28 ? 135.954 164.048 207.484 1.00 122.10 28 LYS D O 1
ATOM 6164 N N . THR D 4 29 ? 136.594 161.918 207.861 1.00 119.60 29 THR D N 1
ATOM 6165 C CA . THR D 4 29 ? 137.943 162.333 208.233 1.00 119.60 29 THR D CA 1
ATOM 6166 C C . THR D 4 29 ? 138.639 163.005 207.056 1.00 119.60 29 THR D C 1
ATOM 6167 O O . THR D 4 29 ? 139.336 164.015 207.225 1.00 119.60 29 THR D O 1
ATOM 6171 N N . SER D 4 30 ? 138.452 162.459 205.852 1.00 114.36 30 SER D N 1
ATOM 6172 C CA . SER D 4 30 ? 139.089 163.027 204.671 1.00 114.36 30 SER D CA 1
ATOM 6173 C C . SER D 4 30 ? 138.560 164.429 204.409 1.00 114.36 30 SER D C 1
ATOM 6174 O O . SER D 4 30 ? 139.317 165.327 204.022 1.00 114.36 30 SER D O 1
ATOM 6177 N N . LYS D 4 31 ? 137.256 164.631 204.618 1.00 111.15 31 LYS D N 1
ATOM 6178 C CA . LYS D 4 31 ? 136.669 165.954 204.446 1.00 111.15 31 LYS D CA 1
ATOM 6179 C C . LYS D 4 31 ? 137.252 166.947 205.441 1.00 111.15 31 LYS D C 1
ATOM 6180 O O . LYS D 4 31 ? 137.586 168.081 205.072 1.00 111.15 31 LYS D O 1
ATOM 6186 N N . ARG D 4 32 ? 137.381 166.545 206.710 1.00 111.09 32 ARG D N 1
ATOM 6187 C CA . ARG D 4 32 ? 137.974 167.463 207.679 1.00 111.09 32 ARG D CA 1
ATOM 6188 C C . ARG D 4 32 ? 139.396 167.814 207.262 1.00 111.09 32 ARG D C 1
ATOM 6189 O O . ARG D 4 32 ? 139.799 168.987 207.300 1.00 111.09 32 ARG D O 1
ATOM 6197 N N . ALA D 4 33 ? 140.157 166.804 206.828 1.00 103.19 33 ALA D N 1
ATOM 6198 C CA . ALA D 4 33 ? 141.554 167.026 206.477 1.00 103.19 33 ALA D CA 1
ATOM 6199 C C . ALA D 4 33 ? 141.643 168.002 205.316 1.00 103.19 33 ALA D C 1
ATOM 6200 O O . ALA D 4 33 ? 142.493 168.905 205.306 1.00 103.19 33 ALA D O 1
ATOM 6202 N N . TYR D 4 34 ? 140.784 167.807 204.311 1.00 91.49 34 TYR D N 1
ATOM 6203 C CA . TYR D 4 34 ? 140.826 168.653 203.128 1.00 91.49 34 TYR D CA 1
ATOM 6204 C C . TYR D 4 34 ? 140.478 170.084 203.499 1.00 91.49 34 TYR D C 1
ATOM 6205 O O . TYR D 4 34 ? 141.146 171.022 203.061 1.00 91.49 34 TYR D O 1
ATOM 6214 N N . PHE D 4 35 ? 139.401 170.276 204.274 1.00 94.22 35 PHE D N 1
ATOM 6215 C CA . PHE D 4 35 ? 138.983 171.636 204.608 1.00 94.22 35 PHE D CA 1
ATOM 6216 C C . PHE D 4 35 ? 140.065 172.352 205.400 1.00 94.22 35 PHE D C 1
ATOM 6217 O O . PHE D 4 35 ? 140.335 173.542 205.166 1.00 94.22 35 PHE D O 1
ATOM 6225 N N . ALA D 4 36 ? 140.800 171.596 206.217 1.00 89.17 36 ALA D N 1
ATOM 6226 C CA . ALA D 4 36 ? 141.921 172.140 206.966 1.00 89.17 36 ALA D CA 1
ATOM 6227 C C . ALA D 4 36 ? 142.967 172.603 205.968 1.00 89.17 36 ALA D C 1
ATOM 6228 O O . ALA D 4 36 ? 143.247 173.803 205.885 1.00 89.17 36 ALA D O 1
ATOM 6230 N N . GLN D 4 37 ? 143.586 171.654 205.262 1.00 81.02 37 GLN D N 1
ATOM 6231 C CA . GLN D 4 37 ? 144.645 171.993 204.315 1.00 81.02 37 GLN D CA 1
ATOM 6232 C C . GLN D 4 37 ? 144.258 173.174 203.422 1.00 81.02 37 GLN D C 1
ATOM 6233 O O . GLN D 4 37 ? 145.050 174.103 203.231 1.00 81.02 37 GLN D O 1
ATOM 6239 N N . ILE D 4 38 ? 143.040 173.160 202.869 1.00 81.87 38 ILE D N 1
ATOM 6240 C CA . ILE D 4 38 ? 142.677 174.161 201.866 1.00 81.87 38 ILE D CA 1
ATOM 6241 C C . ILE D 4 38 ? 142.498 175.534 202.493 1.00 81.87 38 ILE D C 1
ATOM 6242 O O . ILE D 4 38 ? 142.773 176.548 201.841 1.00 81.87 38 ILE D O 1
ATOM 6247 N N . GLU D 4 39 ? 142.043 175.620 203.744 1.00 85.32 39 GLU D N 1
ATOM 6248 C CA . GLU D 4 39 ? 141.985 176.957 204.316 1.00 85.32 39 GLU D CA 1
ATOM 6249 C C . GLU D 4 39 ? 143.267 177.336 205.036 1.00 85.32 39 GLU D C 1
ATOM 6250 O O . GLU D 4 39 ? 143.386 178.473 205.504 1.00 85.32 39 GLU D O 1
ATOM 6256 N N . LYS D 4 40 ? 144.228 176.421 205.132 1.00 78.58 40 LYS D N 1
ATOM 6257 C CA . LYS D 4 40 ? 145.559 176.787 205.586 1.00 78.58 40 LYS D CA 1
ATOM 6258 C C . LYS D 4 40 ? 146.470 177.195 204.431 1.00 78.58 40 LYS D C 1
ATOM 6259 O O . LYS D 4 40 ? 147.476 177.875 204.663 1.00 78.58 40 LYS D O 1
ATOM 6265 N N . TYR D 4 41 ? 146.143 176.803 203.203 1.00 71.67 41 TYR D N 1
ATOM 6266 C CA . TYR D 4 41 ? 146.894 177.205 202.013 1.00 71.67 41 TYR D CA 1
ATOM 6267 C C . TYR D 4 41 ? 145.950 177.752 200.948 1.00 71.67 41 TYR D C 1
ATOM 6268 O O . TYR D 4 41 ? 145.216 176.964 200.316 1.00 71.67 41 TYR D O 1
ATOM 6277 N N . PRO D 4 42 ? 145.924 179.067 200.720 1.00 61.08 42 PRO D N 1
ATOM 6278 C CA . PRO D 4 42 ? 144.975 179.630 199.738 1.00 61.08 42 PRO D CA 1
ATOM 6279 C C . PRO D 4 42 ? 145.178 179.116 198.321 1.00 61.08 42 PRO D C 1
ATOM 6280 O O . PRO D 4 42 ? 144.206 178.913 197.574 1.00 61.08 42 PRO D O 1
ATOM 6284 N N . LYS D 4 43 ? 146.435 178.936 197.917 1.00 50.83 43 LYS D N 1
ATOM 6285 C CA . LYS D 4 43 ? 146.728 178.571 196.537 1.00 50.83 43 LYS D CA 1
ATOM 6286 C C . LYS D 4 43 ? 146.113 177.225 196.175 1.00 50.83 43 LYS D C 1
ATOM 6287 O O . LYS D 4 43 ? 145.631 177.038 195.048 1.00 50.83 43 LYS D O 1
ATOM 6293 N N . LEU D 4 44 ? 146.209 176.245 197.077 1.00 47.88 44 LEU D N 1
ATOM 6294 C CA . LEU D 4 44 ? 145.587 174.955 196.811 1.00 47.88 44 LEU D CA 1
ATOM 6295 C C . LEU D 4 44 ? 144.084 175.099 196.596 1.00 47.88 44 LEU D C 1
ATOM 6296 O O . LEU D 4 44 ? 143.503 174.388 195.765 1.00 47.88 44 LEU D O 1
ATOM 6301 N N . LYS D 4 45 ? 143.470 176.105 197.229 1.00 51.83 45 LYS D N 1
ATOM 6302 C CA . LYS D 4 45 ? 142.068 176.413 196.968 1.00 51.83 45 LYS D CA 1
ATOM 6303 C C . LYS D 4 45 ? 141.904 176.899 195.541 1.00 51.83 45 LYS D C 1
ATOM 6304 O O . LYS D 4 45 ? 140.988 176.468 194.826 1.00 51.83 45 LYS D O 1
ATOM 6310 N N . LEU D 4 46 ? 142.705 177.898 195.163 1.00 45.58 46 LEU D N 1
ATOM 6311 C CA . LEU D 4 46 ? 142.651 178.443 193.811 1.00 45.58 46 LEU D CA 1
ATOM 6312 C C . LEU D 4 46 ? 142.643 177.302 192.801 1.00 45.58 46 LEU D C 1
ATOM 6313 O O . LEU D 4 46 ? 141.733 177.179 191.966 1.00 45.58 46 LEU D O 1
ATOM 6318 N N . ILE D 4 47 ? 143.729 176.521 192.815 1.00 42.34 47 ILE D N 1
ATOM 6319 C CA . ILE D 4 47 ? 143.880 175.378 191.913 1.00 42.34 47 ILE D CA 1
ATOM 6320 C C . ILE D 4 47 ? 142.635 174.498 191.923 1.00 42.34 47 ILE D C 1
ATOM 6321 O O . ILE D 4 47 ? 142.135 174.098 190.865 1.00 42.34 47 ILE D O 1
ATOM 6326 N N . ASP D 4 48 ? 142.174 174.103 193.118 1.00 46.87 48 ASP D N 1
ATOM 6327 C CA . ASP D 4 48 ? 141.028 173.199 193.212 1.00 46.87 48 ASP D CA 1
ATOM 6328 C C . ASP D 4 48 ? 139.823 173.753 192.459 1.00 46.87 48 ASP D C 1
ATOM 6329 O O . ASP D 4 48 ? 139.184 173.047 191.666 1.00 46.87 48 ASP D O 1
ATOM 6334 N N . THR D 4 49 ? 139.467 175.006 192.756 1.00 40.81 49 THR D N 1
ATOM 6335 C CA . THR D 4 49 ? 138.353 175.671 192.083 1.00 40.81 49 THR D CA 1
ATOM 6336 C C . THR D 4 49 ? 138.506 175.601 190.570 1.00 40.81 49 THR D C 1
ATOM 6337 O O . THR D 4 49 ? 137.571 175.217 189.845 1.00 40.81 49 THR D O 1
ATOM 6341 N N . PHE D 4 50 ? 139.665 176.050 190.075 1.00 37.07 50 PHE D N 1
ATOM 6342 C CA . PHE D 4 50 ? 139.930 176.005 188.641 1.00 37.07 50 PHE D CA 1
ATOM 6343 C C . PHE D 4 50 ? 139.646 174.615 188.084 1.00 37.07 50 PHE D C 1
ATOM 6344 O O . PHE D 4 50 ? 138.941 174.473 187.081 1.00 37.07 50 PHE D O 1
ATOM 6352 N N . CYS D 4 51 ? 140.248 173.586 188.688 1.00 39.19 51 CYS D N 1
ATOM 6353 C CA . CYS D 4 51 ? 140.086 172.223 188.184 1.00 39.19 51 CYS D CA 1
ATOM 6354 C C . CYS D 4 51 ? 138.612 171.839 188.108 1.00 39.19 51 CYS D C 1
ATOM 6355 O O . CYS D 4 51 ? 138.157 171.248 187.116 1.00 39.19 51 CYS D O 1
ATOM 6358 N N . PHE D 4 52 ? 137.855 172.149 189.164 1.00 42.43 52 PHE D N 1
ATOM 6359 C CA . PHE D 4 52 ? 136.440 171.793 189.192 1.00 42.43 52 PHE D CA 1
ATOM 6360 C C . PHE D 4 52 ? 135.718 172.398 187.994 1.00 42.43 52 PHE D C 1
ATOM 6361 O O . PHE D 4 52 ? 134.960 171.715 187.285 1.00 42.43 52 PHE D O 1
ATOM 6369 N N . PHE D 4 53 ? 135.931 173.693 187.756 1.00 41.48 53 PHE D N 1
ATOM 6370 C CA . PHE D 4 53 ? 135.201 174.291 186.645 1.00 41.48 53 PHE D CA 1
ATOM 6371 C C . PHE D 4 53 ? 135.707 173.753 185.309 1.00 41.48 53 PHE D C 1
ATOM 6372 O O . PHE D 4 53 ? 134.951 173.714 184.325 1.00 41.48 53 PHE D O 1
ATOM 6380 N N . LEU D 4 54 ? 136.990 173.372 185.242 1.00 36.20 54 LEU D N 1
ATOM 6381 C CA . LEU D 4 54 ? 137.517 172.774 184.021 1.00 36.20 54 LEU D CA 1
ATOM 6382 C C . LEU D 4 54 ? 136.888 171.419 183.760 1.00 36.20 54 LEU D C 1
ATOM 6383 O O . LEU D 4 54 ? 136.945 170.920 182.633 1.00 36.20 54 LEU D O 1
ATOM 6388 N N . VAL D 4 55 ? 136.283 170.825 184.786 1.00 37.86 55 VAL D N 1
ATOM 6389 C CA . VAL D 4 55 ? 135.480 169.624 184.581 1.00 37.86 55 VAL D CA 1
ATOM 6390 C C . VAL D 4 55 ? 134.115 170.020 184.047 1.00 37.86 55 VAL D C 1
ATOM 6391 O O . VAL D 4 55 ? 133.563 169.373 183.146 1.00 37.86 55 VAL D O 1
ATOM 6395 N N . LEU D 4 56 ? 133.528 171.044 184.669 1.00 40.32 56 LEU D N 1
ATOM 6396 C CA . LEU D 4 56 ? 132.188 171.493 184.303 1.00 40.32 56 LEU D CA 1
ATOM 6397 C C . LEU D 4 56 ? 132.104 171.779 182.805 1.00 40.32 56 LEU D C 1
ATOM 6398 O O . LEU D 4 56 ? 131.216 171.274 182.109 1.00 40.32 56 LEU D O 1
ATOM 6403 N N . LEU D 4 57 ? 132.976 172.672 182.324 1.00 40.06 57 LEU D N 1
ATOM 6404 C CA . LEU D 4 57 ? 133.047 173.001 180.896 1.00 40.06 57 LEU D CA 1
ATOM 6405 C C . LEU D 4 57 ? 133.069 171.755 180.012 1.00 40.06 57 LEU D C 1
ATOM 6406 O O . LEU D 4 57 ? 132.344 171.674 179.010 1.00 40.06 57 LEU D O 1
ATOM 6411 N N . GLY D 4 58 ? 133.949 170.810 180.327 1.00 39.84 58 GLY D N 1
ATOM 6412 C CA . GLY D 4 58 ? 134.067 169.563 179.595 1.00 39.84 58 GLY D CA 1
ATOM 6413 C C . GLY D 4 58 ? 132.722 168.880 179.485 1.00 39.84 58 GLY D C 1
ATOM 6414 O O . GLY D 4 58 ? 132.286 168.480 178.395 1.00 39.84 58 GLY D O 1
ATOM 6415 N N . VAL D 4 59 ? 132.103 168.675 180.649 1.00 41.23 59 VAL D N 1
ATOM 6416 C CA . VAL D 4 59 ? 130.775 168.067 180.705 1.00 41.23 59 VAL D CA 1
ATOM 6417 C C . VAL D 4 59 ? 129.823 168.788 179.757 1.00 41.23 59 VAL D C 1
ATOM 6418 O O . VAL D 4 59 ? 129.068 168.156 179.014 1.00 41.23 59 VAL D O 1
ATOM 6422 N N . ILE D 4 60 ? 129.788 170.122 179.836 1.00 41.36 60 ILE D N 1
ATOM 6423 C CA . ILE D 4 60 ? 128.892 170.911 178.985 1.00 41.36 60 ILE D CA 1
ATOM 6424 C C . ILE D 4 60 ? 129.102 170.569 177.512 1.00 41.36 60 ILE D C 1
ATOM 6425 O O . ILE D 4 60 ? 128.144 170.341 176.758 1.00 41.36 60 ILE D O 1
ATOM 6430 N N . GLN D 4 61 ? 130.362 170.588 177.071 1.00 43.53 61 GLN D N 1
ATOM 6431 C CA . GLN D 4 61 ? 130.659 170.299 175.668 1.00 43.53 61 GLN D CA 1
ATOM 6432 C C . GLN D 4 61 ? 130.156 168.914 175.277 1.00 43.53 61 GLN D C 1
ATOM 6433 O O . GLN D 4 61 ? 129.559 168.728 174.203 1.00 43.53 61 GLN D O 1
ATOM 6439 N N . CYS D 4 62 ? 130.438 167.915 176.117 1.00 46.00 62 CYS D N 1
ATOM 6440 C CA . CYS D 4 62 ? 129.954 166.571 175.826 1.00 46.00 62 CYS D CA 1
ATOM 6441 C C . CYS D 4 62 ? 128.435 166.568 175.712 1.00 46.00 62 CYS D C 1
ATOM 6442 O O . CYS D 4 62 ? 127.868 165.885 174.849 1.00 46.00 62 CYS D O 1
ATOM 6445 N N . THR D 4 63 ? 127.762 167.277 176.625 1.00 43.68 63 THR D N 1
ATOM 6446 C CA . THR D 4 63 ? 126.309 167.383 176.570 1.00 43.68 63 THR D CA 1
ATOM 6447 C C . THR D 4 63 ? 125.877 167.879 175.203 1.00 43.68 63 THR D C 1
ATOM 6448 O O . THR D 4 63 ? 124.902 167.384 174.631 1.00 43.68 63 THR D O 1
ATOM 6452 N N . PHE D 4 64 ? 126.584 168.882 174.675 1.00 43.06 64 PHE D N 1
ATOM 6453 C CA . PHE D 4 64 ? 126.186 169.448 173.389 1.00 43.06 64 PHE D CA 1
ATOM 6454 C C . PHE D 4 64 ? 126.320 168.400 172.293 1.00 43.06 64 PHE D C 1
ATOM 6455 O O . PHE D 4 64 ? 125.418 168.231 171.460 1.00 43.06 64 PHE D O 1
ATOM 6463 N N . ILE D 4 65 ? 127.443 167.676 172.297 1.00 45.64 65 ILE D N 1
ATOM 6464 C CA . ILE D 4 65 ? 127.707 166.694 171.245 1.00 45.64 65 ILE D CA 1
ATOM 6465 C C . ILE D 4 65 ? 126.658 165.588 171.277 1.00 45.64 65 ILE D C 1
ATOM 6466 O O . ILE D 4 65 ? 126.205 165.110 170.231 1.00 45.64 65 ILE D O 1
ATOM 6471 N N . ILE D 4 66 ? 126.259 165.164 172.478 1.00 47.54 66 ILE D N 1
ATOM 6472 C CA . ILE D 4 66 ? 125.226 164.139 172.615 1.00 47.54 66 ILE D CA 1
ATOM 6473 C C . ILE D 4 66 ? 123.862 164.670 172.188 1.00 47.54 66 ILE D C 1
ATOM 6474 O O . ILE D 4 66 ? 123.119 163.996 171.466 1.00 47.54 66 ILE D O 1
ATOM 6479 N N . LEU D 4 67 ? 123.507 165.880 172.623 1.00 46.86 67 LEU D N 1
ATOM 6480 C CA . LEU D 4 67 ? 122.176 166.409 172.341 1.00 46.86 67 LEU D CA 1
ATOM 6481 C C . LEU D 4 67 ? 121.959 166.634 170.850 1.00 46.86 67 LEU D C 1
ATOM 6482 O O . LEU D 4 67 ? 120.978 166.143 170.281 1.00 46.86 67 LEU D O 1
ATOM 6487 N N . ILE D 4 68 ? 122.855 167.374 170.193 1.00 49.47 68 ILE D N 1
ATOM 6488 C CA . ILE D 4 68 ? 122.632 167.679 168.782 1.00 49.47 68 ILE D CA 1
ATOM 6489 C C . ILE D 4 68 ? 122.825 166.468 167.884 1.00 49.47 68 ILE D C 1
ATOM 6490 O O . ILE D 4 68 ? 122.447 166.516 166.708 1.00 49.47 68 ILE D O 1
ATOM 6495 N N . ARG D 4 69 ? 123.401 165.388 168.411 1.00 53.51 69 ARG D N 1
ATOM 6496 C CA . ARG D 4 69 ? 123.578 164.129 167.686 1.00 53.51 69 ARG D CA 1
ATOM 6497 C C . ARG D 4 69 ? 124.333 164.326 166.375 1.00 53.51 69 ARG D C 1
ATOM 6498 O O . ARG D 4 69 ? 124.034 163.688 165.364 1.00 53.51 69 ARG D O 1
ATOM 6506 N N . ASP D 4 70 ? 125.323 165.211 166.388 1.00 57.09 70 ASP D N 1
ATOM 6507 C CA . ASP D 4 70 ? 126.142 165.428 165.208 1.00 57.09 70 ASP D CA 1
ATOM 6508 C C . ASP D 4 70 ? 127.548 165.788 165.654 1.00 57.09 70 ASP D C 1
ATOM 6509 O O . ASP D 4 70 ? 127.746 166.341 166.738 1.00 57.09 70 ASP D O 1
ATOM 6514 N N . ASN D 4 71 ? 128.526 165.472 164.805 1.00 59.06 71 ASN D N 1
ATOM 6515 C CA . ASN D 4 71 ? 129.913 165.883 165.004 1.00 59.06 71 ASN D CA 1
ATOM 6516 C C . ASN D 4 71 ? 130.441 166.491 163.707 1.00 59.06 71 ASN D C 1
ATOM 6517 O O . ASN D 4 71 ? 131.355 165.943 163.093 1.00 59.06 71 ASN D O 1
ATOM 6522 N N . PHE D 4 72 ? 129.843 167.603 163.257 1.00 57.14 72 PHE D N 1
ATOM 6523 C CA . PHE D 4 72 ? 130.253 168.098 161.948 1.00 57.14 72 PHE D CA 1
ATOM 6524 C C . PHE D 4 72 ? 131.726 168.487 162.072 1.00 57.14 72 PHE D C 1
ATOM 6525 O O . PHE D 4 72 ? 132.573 167.828 161.454 1.00 57.14 72 PHE D O 1
ATOM 6533 N N . PRO D 4 73 ? 132.099 169.539 162.832 1.00 50.50 73 PRO D N 1
ATOM 6534 C CA . PRO D 4 73 ? 133.522 169.869 162.902 1.00 50.50 73 PRO D CA 1
ATOM 6535 C C . PRO D 4 73 ? 134.150 169.078 164.036 1.00 50.50 73 PRO D C 1
ATOM 6536 O O . PRO D 4 73 ? 134.047 169.478 165.199 1.00 50.50 73 PRO D O 1
ATOM 6540 N N . PHE D 4 74 ? 134.806 167.962 163.727 1.00 45.34 74 PHE D N 1
ATOM 6541 C CA . PHE D 4 74 ? 135.317 167.127 164.805 1.00 45.34 74 PHE D CA 1
ATOM 6542 C C . PHE D 4 74 ? 136.588 167.703 165.413 1.00 45.34 74 PHE D C 1
ATOM 6543 O O . PHE D 4 74 ? 136.839 167.523 166.611 1.00 45.34 74 PHE D O 1
ATOM 6551 N N . ASN D 4 75 ? 137.382 168.412 164.610 1.00 41.47 75 ASN D N 1
ATOM 6552 C CA . ASN D 4 75 ? 138.583 169.053 165.129 1.00 41.47 75 ASN D CA 1
ATOM 6553 C C . ASN D 4 75 ? 138.239 170.136 166.141 1.00 41.47 75 ASN D C 1
ATOM 6554 O O . ASN D 4 75 ? 138.958 170.322 167.128 1.00 41.47 75 ASN D O 1
ATOM 6559 N N . ALA D 4 76 ? 137.133 170.850 165.927 1.00 43.94 76 ALA D N 1
ATOM 6560 C CA . ALA D 4 76 ? 136.736 171.893 166.867 1.00 43.94 76 ALA D CA 1
ATOM 6561 C C . ALA D 4 76 ? 136.352 171.301 168.216 1.00 43.94 76 ALA D C 1
ATOM 6562 O O . ALA D 4 76 ? 136.767 171.803 169.269 1.00 43.94 76 ALA D O 1
ATOM 6564 N N . PHE D 4 77 ? 135.556 170.230 168.203 1.00 39.72 77 PHE D N 1
ATOM 6565 C CA . PHE D 4 77 ? 135.207 169.555 169.448 1.00 39.72 77 PHE D CA 1
ATOM 6566 C C . PHE D 4 77 ? 136.445 169.012 170.144 1.00 39.72 77 PHE D C 1
ATOM 6567 O O . PHE D 4 77 ? 136.594 169.154 171.365 1.00 39.72 77 PHE D O 1
ATOM 6575 N N . LEU D 4 78 ? 137.339 168.373 169.386 1.00 38.50 78 LEU D N 1
ATOM 6576 C CA . LEU D 4 78 ? 138.545 167.818 169.986 1.00 38.50 78 LEU D CA 1
ATOM 6577 C C . LEU D 4 78 ? 139.411 168.906 170.602 1.00 38.50 78 LEU D C 1
ATOM 6578 O O . LEU D 4 78 ? 139.967 168.719 171.686 1.00 38.50 78 LEU D O 1
ATOM 6583 N N . ALA D 4 79 ? 139.522 170.058 169.942 1.00 36.98 79 ALA D N 1
ATOM 6584 C CA . ALA D 4 79 ? 140.291 171.159 170.509 1.00 36.98 79 ALA D CA 1
ATOM 6585 C C . ALA D 4 79 ? 139.653 171.665 171.795 1.00 36.98 79 ALA D C 1
ATOM 6586 O O . ALA D 4 79 ? 140.327 171.811 172.824 1.00 36.98 79 ALA D O 1
ATOM 6588 N N . GLY D 4 80 ? 138.344 171.924 171.760 1.00 37.75 80 GLY D N 1
ATOM 6589 C CA . GLY D 4 80 ? 137.671 172.453 172.934 1.00 37.75 80 GLY D CA 1
ATOM 6590 C C . GLY D 4 80 ? 137.677 171.507 174.118 1.00 37.75 80 GLY D C 1
ATOM 6591 O O . GLY D 4 80 ? 137.630 171.950 175.268 1.00 37.75 80 GLY D O 1
ATOM 6592 N N . PHE D 4 81 ? 137.733 170.202 173.862 1.00 35.50 81 PHE D N 1
ATOM 6593 C CA . PHE D 4 81 ? 137.756 169.209 174.929 1.00 35.50 81 PHE D CA 1
ATOM 6594 C C . PHE D 4 81 ? 139.170 168.955 175.446 1.00 35.50 81 PHE D C 1
ATOM 6595 O O . PHE D 4 81 ? 139.392 168.845 176.665 1.00 35.50 81 PHE D O 1
ATOM 6603 N N . ILE D 4 82 ? 140.141 168.884 174.534 1.00 33.96 82 ILE D N 1
ATOM 6604 C CA . ILE D 4 82 ? 141.512 168.605 174.919 1.00 33.96 82 ILE D CA 1
ATOM 6605 C C . ILE D 4 82 ? 142.120 169.791 175.647 1.00 33.96 82 ILE D C 1
ATOM 6606 O O . ILE D 4 82 ? 142.957 169.607 176.533 1.00 33.96 82 ILE D O 1
ATOM 6611 N N . ILE D 4 83 ? 141.697 171.020 175.334 1.00 34.66 83 ILE D N 1
ATOM 6612 C CA . ILE D 4 83 ? 142.229 172.156 176.083 1.00 34.66 83 ILE D CA 1
ATOM 6613 C C . ILE D 4 83 ? 141.834 172.053 177.552 1.00 34.66 83 ILE D C 1
ATOM 6614 O O . ILE D 4 83 ? 142.652 172.299 178.448 1.00 34.66 83 ILE D O 1
ATOM 6619 N N . CYS D 4 84 ? 140.607 171.602 177.826 1.00 34.33 84 CYS D N 1
ATOM 6620 C CA . CYS D 4 84 ? 140.160 171.475 179.208 1.00 34.33 84 CYS D CA 1
ATOM 6621 C C . CYS D 4 84 ? 140.875 170.332 179.913 1.00 34.33 84 CYS D C 1
ATOM 6622 O O . CYS D 4 84 ? 141.348 170.491 181.045 1.00 34.33 84 CYS D O 1
ATOM 6625 N N . VAL D 4 85 ? 140.990 169.175 179.254 1.00 32.28 85 VAL D N 1
ATOM 6626 C CA . VAL D 4 85 ? 141.637 168.059 179.945 1.00 32.28 85 VAL D CA 1
ATOM 6627 C C . VAL D 4 85 ? 143.128 168.329 180.145 1.00 32.28 85 VAL D C 1
ATOM 6628 O O . VAL D 4 85 ? 143.700 167.956 181.178 1.00 32.28 85 VAL D O 1
ATOM 6632 N N . GLY D 4 86 ? 143.773 169.022 179.204 1.00 29.50 86 GLY D N 1
ATOM 6633 C CA . GLY D 4 86 ? 145.179 169.340 179.367 1.00 29.50 86 GLY D CA 1
ATOM 6634 C C . GLY D 4 86 ? 145.425 170.379 180.442 1.00 29.50 86 GLY D C 1
ATOM 6635 O O . GLY D 4 86 ? 146.370 170.258 181.225 1.00 29.50 86 GLY D O 1
ATOM 6636 N N . GLN D 4 87 ? 144.586 171.417 180.498 1.00 30.07 87 GLN D N 1
ATOM 6637 C CA . GLN D 4 87 ? 144.709 172.375 181.588 1.00 30.07 87 GLN D CA 1
ATOM 6638 C C . GLN D 4 87 ? 144.470 171.705 182.934 1.00 30.07 87 GLN D C 1
ATOM 6639 O O . GLN D 4 87 ? 145.153 172.014 183.918 1.00 30.07 87 GLN D O 1
ATOM 6645 N N . PHE D 4 88 ? 143.550 170.738 182.982 1.00 30.80 88 PHE D N 1
ATOM 6646 C CA . PHE D 4 88 ? 143.297 170.023 184.228 1.00 30.80 88 PHE D CA 1
ATOM 6647 C C . PHE D 4 88 ? 144.521 169.235 184.669 1.00 30.80 88 PHE D C 1
ATOM 6648 O O . PHE D 4 88 ? 144.938 169.305 185.832 1.00 30.80 88 PHE D O 1
ATOM 6656 N N . VAL D 4 89 ? 145.110 168.469 183.752 1.00 30.55 89 VAL D N 1
ATOM 6657 C CA . VAL D 4 89 ? 146.250 167.647 184.138 1.00 30.55 89 VAL D CA 1
ATOM 6658 C C . VAL D 4 89 ? 147.469 168.502 184.472 1.00 30.55 89 VAL D C 1
ATOM 6659 O O . VAL D 4 89 ? 148.253 168.156 185.368 1.00 30.55 89 VAL D O 1
ATOM 6663 N N . LEU D 4 90 ? 147.640 169.642 183.799 1.00 30.27 90 LEU D N 1
ATOM 6664 C CA . LEU D 4 90 ? 148.756 170.518 184.131 1.00 30.27 90 LEU D CA 1
ATOM 6665 C C . LEU D 4 90 ? 148.568 171.137 185.510 1.00 30.27 90 LEU D C 1
ATOM 6666 O O . LEU D 4 90 ? 149.526 171.251 186.286 1.00 30.27 90 LEU D O 1
ATOM 6671 N N . LEU D 4 91 ? 147.334 171.522 185.842 1.00 32.48 91 LEU D N 1
ATOM 6672 C CA . LEU D 4 91 ? 147.064 172.044 187.174 1.00 32.48 91 LEU D CA 1
ATOM 6673 C C . LEU D 4 91 ? 147.286 170.976 188.235 1.00 32.48 91 LEU D C 1
ATOM 6674 O O . LEU D 4 91 ? 147.760 171.275 189.336 1.00 32.48 91 LEU D O 1
ATOM 6679 N N . MET D 4 92 ? 146.958 169.721 187.923 1.00 36.98 92 MET D N 1
ATOM 6680 C CA . MET D 4 92 ? 147.187 168.652 188.891 1.00 36.98 92 MET D CA 1
ATOM 6681 C C . MET D 4 92 ? 148.675 168.415 189.120 1.00 36.98 92 MET D C 1
ATOM 6682 O O . MET D 4 92 ? 149.103 168.190 190.257 1.00 36.98 92 MET D O 1
ATOM 6687 N N . SER D 4 93 ? 149.480 168.459 188.056 1.00 34.64 93 SER D N 1
ATOM 6688 C CA . SER D 4 93 ? 150.927 168.349 188.236 1.00 34.64 93 SER D CA 1
ATOM 6689 C C . SER D 4 93 ? 151.468 169.502 189.077 1.00 34.64 93 SER D C 1
ATOM 6690 O O . SER D 4 93 ? 152.309 169.297 189.965 1.00 34.64 93 SER D O 1
ATOM 6693 N N . LEU D 4 94 ? 150.993 170.722 188.812 1.00 34.73 94 LEU D N 1
ATOM 6694 C CA . LEU D 4 94 ? 151.388 171.865 189.632 1.00 34.73 94 LEU D CA 1
ATOM 6695 C C . LEU D 4 94 ? 151.023 171.650 191.095 1.00 34.73 94 LEU D C 1
ATOM 6696 O O . LEU D 4 94 ? 151.814 171.956 191.993 1.00 34.73 94 LEU D O 1
ATOM 6701 N N . ARG D 4 95 ? 149.824 171.126 191.353 1.00 37.22 95 ARG D N 1
ATOM 6702 C CA . ARG D 4 95 ? 149.388 170.899 192.726 1.00 37.22 95 ARG D CA 1
ATOM 6703 C C . ARG D 4 95 ? 150.258 169.862 193.418 1.00 37.22 95 ARG D C 1
ATOM 6704 O O . ARG D 4 95 ? 150.613 170.020 194.592 1.00 37.22 95 ARG D O 1
ATOM 6712 N N . LEU D 4 96 ? 150.601 168.785 192.710 1.00 35.73 96 LEU D N 1
ATOM 6713 C CA . LEU D 4 96 ? 151.476 167.775 193.296 1.00 35.73 96 LEU D CA 1
ATOM 6714 C C . LEU D 4 96 ? 152.840 168.356 193.636 1.00 35.73 96 LEU D C 1
ATOM 6715 O O . LEU D 4 96 ? 153.404 168.051 194.692 1.00 35.73 96 LEU D O 1
ATOM 6720 N N . GLN D 4 97 ? 153.387 169.200 192.758 1.00 36.17 97 GLN D N 1
ATOM 6721 C CA . GLN D 4 97 ? 154.689 169.793 193.052 1.00 36.17 97 GLN D CA 1
ATOM 6722 C C . GLN D 4 97 ? 154.618 170.868 194.130 1.00 36.17 97 GLN D C 1
ATOM 6723 O O . GLN D 4 97 ? 155.638 171.164 194.758 1.00 36.17 97 GLN D O 1
ATOM 6729 N N . LEU D 4 98 ? 153.448 171.465 194.352 1.00 38.28 98 LEU D N 1
ATOM 6730 C CA . LEU D 4 98 ? 153.314 172.460 195.411 1.00 38.28 98 LEU D CA 1
ATOM 6731 C C . LEU D 4 98 ? 153.079 171.833 196.778 1.00 38.28 98 LEU D C 1
ATOM 6732 O O . LEU D 4 98 ? 153.532 172.381 197.787 1.00 38.28 98 LEU D O 1
ATOM 6737 N N . CYS D 4 99 ? 152.369 170.705 196.840 1.00 46.20 99 CYS D N 1
ATOM 6738 C CA . CYS D 4 99 ? 152.094 170.093 198.137 1.00 46.20 99 CYS D CA 1
ATOM 6739 C C . CYS D 4 99 ? 153.332 169.411 198.707 1.00 46.20 99 CYS D C 1
ATOM 6740 O O . CYS D 4 99 ? 153.565 169.450 199.920 1.00 46.20 99 CYS D O 1
ATOM 6743 N N . ASN D 4 100 ? 154.139 168.784 197.852 1.00 44.29 100 ASN D N 1
ATOM 6744 C CA . ASN D 4 100 ? 155.375 168.136 198.292 1.00 44.29 100 ASN D CA 1
ATOM 6745 C C . ASN D 4 100 ? 156.358 168.225 197.128 1.00 44.29 100 ASN D C 1
ATOM 6746 O O . ASN D 4 100 ? 156.249 167.462 196.165 1.00 44.29 100 ASN D O 1
ATOM 6751 N N . SER D 4 101 ? 157.311 169.147 197.228 1.00 41.20 101 SER D N 1
ATOM 6752 C CA . SER D 4 101 ? 158.146 169.486 196.086 1.00 41.20 101 SER D CA 1
ATOM 6753 C C . SER D 4 101 ? 159.100 168.351 195.734 1.00 41.20 101 SER D C 1
ATOM 6754 O O . SER D 4 101 ? 159.496 167.551 196.584 1.00 41.20 101 SER D O 1
ATOM 6757 N N . PHE D 4 102 ? 159.471 168.298 194.459 1.00 40.30 102 PHE D N 1
ATOM 6758 C CA . PHE D 4 102 ? 160.398 167.298 193.960 1.00 40.30 102 PHE D CA 1
ATOM 6759 C C . PHE D 4 102 ? 161.832 167.707 194.297 1.00 40.30 102 PHE D C 1
ATOM 6760 O O . PHE D 4 102 ? 162.122 168.897 194.437 1.00 40.30 102 PHE D O 1
ATOM 6768 N N . PRO D 4 103 ? 162.745 166.729 194.443 1.00 43.87 103 PRO D N 1
ATOM 6769 C CA . PRO D 4 103 ? 164.094 167.023 194.953 1.00 43.87 103 PRO D CA 1
ATOM 6770 C C . PRO D 4 103 ? 164.797 168.222 194.330 1.00 43.87 103 PRO D C 1
ATOM 6771 O O . PRO D 4 103 ? 165.164 169.161 195.042 1.00 43.87 103 PRO D O 1
ATOM 6775 N N . GLY D 4 104 ? 164.996 168.207 193.016 1.00 43.22 104 GLY D N 1
ATOM 6776 C CA . GLY D 4 104 ? 165.758 169.258 192.370 1.00 43.22 104 GLY D CA 1
ATOM 6777 C C . GLY D 4 104 ? 164.954 170.372 191.731 1.00 43.22 104 GLY D C 1
ATOM 6778 O O . GLY D 4 104 ? 165.496 171.141 190.933 1.00 43.22 104 GLY D O 1
ATOM 6779 N N . ILE D 4 105 ? 163.670 170.482 192.062 1.00 42.34 105 ILE D N 1
ATOM 6780 C CA . ILE D 4 105 ? 162.789 171.474 191.455 1.00 42.34 105 ILE D CA 1
ATOM 6781 C C . ILE D 4 105 ? 162.104 172.272 192.556 1.00 42.34 105 ILE D C 1
ATOM 6782 O O . ILE D 4 105 ? 161.362 171.706 193.366 1.00 42.34 105 ILE D O 1
ATOM 6787 N N . SER D 4 106 ? 162.352 173.579 192.585 1.00 41.33 106 SER D N 1
ATOM 6788 C CA . SER D 4 106 ? 161.725 174.456 193.560 1.00 41.33 106 SER D CA 1
ATOM 6789 C C . SER D 4 106 ? 160.299 174.777 193.119 1.00 41.33 106 SER D C 1
ATOM 6790 O O . SER D 4 106 ? 159.819 174.302 192.087 1.00 41.33 106 SER D O 1
ATOM 6793 N N . LYS D 4 107 ? 159.601 175.593 193.910 1.00 42.05 107 LYS D N 1
ATOM 6794 C CA . LYS D 4 107 ? 158.235 175.959 193.557 1.00 42.05 107 LYS D CA 1
ATOM 6795 C C . LYS D 4 107 ? 158.187 177.008 192.451 1.00 42.05 107 LYS D C 1
ATOM 6796 O O . LYS D 4 107 ? 157.271 176.986 191.616 1.00 42.05 107 LYS D O 1
ATOM 6802 N N . ASN D 4 108 ? 159.196 177.879 192.384 1.00 43.53 108 ASN D N 1
ATOM 6803 C CA . ASN D 4 108 ? 159.256 178.854 191.301 1.00 43.53 108 ASN D CA 1
ATOM 6804 C C . ASN D 4 108 ? 159.473 178.156 189.969 1.00 43.53 108 ASN D C 1
ATOM 6805 O O . ASN D 4 108 ? 158.887 178.543 188.948 1.00 43.53 108 ASN D O 1
ATOM 6810 N N . ARG D 4 109 ? 160.265 177.086 189.972 1.00 41.25 109 ARG D N 1
ATOM 6811 C CA . ARG D 4 109 ? 160.600 176.435 188.719 1.00 41.25 109 ARG D CA 1
ATOM 6812 C C . ARG D 4 109 ? 159.437 175.584 188.248 1.00 41.25 109 ARG D C 1
ATOM 6813 O O . ARG D 4 109 ? 159.183 175.497 187.041 1.00 41.25 109 ARG D O 1
ATOM 6821 N N . ALA D 4 110 ? 158.670 175.031 189.190 1.00 38.05 110 ALA D N 1
ATOM 6822 C CA . ALA D 4 110 ? 157.464 174.308 188.817 1.00 38.05 110 ALA D CA 1
ATOM 6823 C C . ALA D 4 110 ? 156.433 175.265 188.245 1.00 38.05 110 ALA D C 1
ATOM 6824 O O . ALA D 4 110 ? 155.762 174.945 187.258 1.00 38.05 110 ALA D O 1
ATOM 6826 N N . PHE D 4 111 ? 156.311 176.457 188.836 1.00 35.07 111 PHE D N 1
ATOM 6827 C CA . PHE D 4 111 ? 155.349 177.425 188.324 1.00 35.07 111 PHE D CA 1
ATOM 6828 C C . PHE D 4 111 ? 155.723 177.888 186.919 1.00 35.07 111 PHE D C 1
ATOM 6829 O O . PHE D 4 111 ? 154.858 177.997 186.040 1.00 35.07 111 PHE D O 1
ATOM 6837 N N . ALA D 4 112 ? 157.013 178.135 186.675 1.00 35.38 112 ALA D N 1
ATOM 6838 C CA . ALA D 4 112 ? 157.426 178.589 185.350 1.00 35.38 112 ALA D CA 1
ATOM 6839 C C . ALA D 4 112 ? 157.288 177.487 184.303 1.00 35.38 112 ALA D C 1
ATOM 6840 O O . ALA D 4 112 ? 156.882 177.752 183.161 1.00 35.38 112 ALA D O 1
ATOM 6842 N N . GLU D 4 113 ? 157.606 176.243 184.671 1.00 35.90 113 GLU D N 1
ATOM 6843 C CA . GLU D 4 113 ? 157.385 175.127 183.758 1.00 35.90 113 GLU D CA 1
ATOM 6844 C C . GLU D 4 113 ? 155.905 174.971 183.431 1.00 35.90 113 GLU D C 1
ATOM 6845 O O . GLU D 4 113 ? 155.537 174.718 182.276 1.00 35.90 113 GLU D O 1
ATOM 6851 N N . PHE D 4 114 ? 155.044 175.116 184.441 1.00 30.76 114 PHE D N 1
ATOM 6852 C CA . PHE D 4 114 ? 153.605 175.079 184.210 1.00 30.76 114 PHE D CA 1
ATOM 6853 C C . PHE D 4 114 ? 153.172 176.166 183.236 1.00 30.76 114 PHE D C 1
ATOM 6854 O O . PHE D 4 114 ? 152.357 175.917 182.342 1.00 30.76 114 PHE D O 1
ATOM 6862 N N . ILE D 4 115 ? 153.716 177.375 183.386 1.00 30.05 115 ILE D N 1
ATOM 6863 C CA . ILE D 4 115 ? 153.332 178.473 182.500 1.00 30.05 115 ILE D CA 1
ATOM 6864 C C . ILE D 4 115 ? 153.736 178.171 181.061 1.00 30.05 115 ILE D C 1
ATOM 6865 O O . ILE D 4 115 ? 152.955 178.380 180.121 1.00 30.05 115 ILE D O 1
ATOM 6870 N N . VAL D 4 116 ? 154.953 177.660 180.866 1.00 29.64 116 VAL D N 1
ATOM 6871 C CA . VAL D 4 116 ? 155.422 177.358 179.513 1.00 29.64 116 VAL D CA 1
ATOM 6872 C C . VAL D 4 116 ? 154.562 176.269 178.876 1.00 29.64 116 VAL D C 1
ATOM 6873 O O . VAL D 4 116 ? 154.127 176.386 177.719 1.00 29.64 116 VAL D O 1
ATOM 6877 N N . ALA D 4 117 ? 154.303 175.194 179.623 1.00 29.80 117 ALA D N 1
ATOM 6878 C CA . ALA D 4 117 ? 153.496 174.104 179.086 1.00 29.80 117 ALA D CA 1
ATOM 6879 C C . ALA D 4 117 ? 152.082 174.567 178.762 1.00 29.80 117 ALA D C 1
ATOM 6880 O O . ALA D 4 117 ? 151.502 174.155 177.749 1.00 29.80 117 ALA D O 1
ATOM 6882 N N . SER D 4 118 ? 151.518 175.443 179.597 1.00 30.75 118 SER D N 1
ATOM 6883 C CA . SER D 4 118 ? 150.176 175.951 179.342 1.00 30.75 118 SER D CA 1
ATOM 6884 C C . SER D 4 118 ? 150.135 176.793 178.076 1.00 30.75 118 SER D C 1
ATOM 6885 O O . SER D 4 118 ? 149.197 176.676 177.279 1.00 30.75 118 SER D O 1
ATOM 6888 N N . LEU D 4 119 ? 151.137 177.649 177.873 1.00 31.30 119 LEU D N 1
ATOM 6889 C CA . LEU D 4 119 ? 151.177 178.448 176.651 1.00 31.30 119 LEU D CA 1
ATOM 6890 C C . LEU D 4 119 ? 151.278 177.563 175.413 1.00 31.30 119 LEU D C 1
ATOM 6891 O O . LEU D 4 119 ? 150.602 177.809 174.403 1.00 31.30 119 LEU D O 1
ATOM 6896 N N . ILE D 4 120 ? 152.108 176.519 175.474 1.00 32.39 120 ILE D N 1
ATOM 6897 C CA . ILE D 4 120 ? 152.250 175.630 174.320 1.00 32.39 120 ILE D CA 1
ATOM 6898 C C . ILE D 4 120 ? 150.939 174.905 174.031 1.00 32.39 120 ILE D C 1
ATOM 6899 O O . ILE D 4 120 ? 150.522 174.779 172.869 1.00 32.39 120 ILE D O 1
ATOM 6904 N N . LEU D 4 121 ? 150.266 174.421 175.078 1.00 33.42 121 LEU D N 1
ATOM 6905 C CA . LEU D 4 121 ? 148.978 173.761 174.882 1.00 33.42 121 LEU D CA 1
ATOM 6906 C C . LEU D 4 121 ? 147.951 174.713 174.285 1.00 33.42 121 LEU D C 1
ATOM 6907 O O . LEU D 4 121 ? 147.173 174.325 173.406 1.00 33.42 121 LEU D O 1
ATOM 6912 N N . HIS D 4 122 ? 147.930 175.965 174.753 1.00 33.35 122 HIS D N 1
ATOM 6913 C CA . HIS D 4 122 ? 147.008 176.951 174.198 1.00 33.35 122 HIS D CA 1
ATOM 6914 C C . HIS D 4 122 ? 147.256 177.161 172.712 1.00 33.35 122 HIS D C 1
ATOM 6915 O O . HIS D 4 122 ? 146.310 177.208 171.917 1.00 33.35 122 HIS D O 1
ATOM 6922 N N . PHE D 4 123 ? 148.524 177.283 172.316 1.00 35.13 123 PHE D N 1
ATOM 6923 C CA . PHE D 4 123 ? 148.823 177.487 170.902 1.00 35.13 123 PHE D CA 1
ATOM 6924 C C . PHE D 4 123 ? 148.390 176.292 170.062 1.00 35.13 123 PHE D C 1
ATOM 6925 O O . PHE D 4 123 ? 147.803 176.460 168.985 1.00 35.13 123 PHE D O 1
ATOM 6933 N N . VAL D 4 124 ? 148.673 175.075 170.531 1.00 36.98 124 VAL D N 1
ATOM 6934 C CA . VAL D 4 124 ? 148.311 173.901 169.740 1.00 36.98 124 VAL D CA 1
ATOM 6935 C C . VAL D 4 124 ? 146.795 173.769 169.631 1.00 36.98 124 VAL D C 1
ATOM 6936 O O . VAL D 4 124 ? 146.266 173.411 168.571 1.00 36.98 124 VAL D O 1
ATOM 6940 N N . CYS D 4 125 ? 146.066 174.081 170.705 1.00 39.66 125 CYS D N 1
ATOM 6941 C CA . CYS D 4 125 ? 144.612 173.980 170.643 1.00 39.66 125 CYS D CA 1
ATOM 6942 C C . CYS D 4 125 ? 143.984 175.103 169.833 1.00 39.66 125 CYS D C 1
ATOM 6943 O O . CYS D 4 125 ? 142.867 174.937 169.334 1.00 39.66 125 CYS D O 1
ATOM 6946 N N . LEU D 4 126 ? 144.664 176.241 169.691 1.00 36.34 126 LEU D N 1
ATOM 6947 C CA . LEU D 4 126 ? 144.165 177.268 168.785 1.00 36.34 126 LEU D CA 1
ATOM 6948 C C . LEU D 4 126 ? 144.461 176.933 167.331 1.00 36.34 126 LEU D C 1
ATOM 6949 O O . LEU D 4 126 ? 143.694 177.316 166.443 1.00 36.34 126 LEU D O 1
ATOM 6954 N N . HIS D 4 127 ? 145.562 176.229 167.065 1.00 38.42 127 HIS D N 1
ATOM 6955 C CA . HIS D 4 127 ? 145.817 175.777 165.701 1.00 38.42 127 HIS D CA 1
ATOM 6956 C C . HIS D 4 127 ? 144.868 174.653 165.300 1.00 38.42 127 HIS D C 1
ATOM 6957 O O . HIS D 4 127 ? 144.445 174.577 164.141 1.00 38.42 127 HIS D O 1
ATOM 6964 N N . PHE D 4 128 ? 144.528 173.770 166.241 1.00 37.86 128 PHE D N 1
ATOM 6965 C CA . PHE D 4 128 ? 143.675 172.626 165.926 1.00 37.86 128 PHE D CA 1
ATOM 6966 C C . PHE D 4 128 ? 142.299 173.066 165.439 1.00 37.86 128 PHE D C 1
ATOM 6967 O O . PHE D 4 128 ? 141.788 172.550 164.440 1.00 37.86 128 PHE D O 1
ATOM 6975 N N . ILE D 4 129 ? 141.681 174.020 166.138 1.00 40.60 129 ILE D N 1
ATOM 6976 C CA . ILE D 4 129 ? 140.313 174.421 165.830 1.00 40.60 129 ILE D CA 1
ATOM 6977 C C . ILE D 4 129 ? 140.186 175.155 164.504 1.00 40.60 129 ILE D C 1
ATOM 6978 O O . ILE D 4 129 ? 139.064 175.447 164.078 1.00 40.60 129 ILE D O 1
ATOM 6983 N N . ASN D 4 130 ? 141.303 175.452 163.843 1.00 47.49 130 ASN D N 1
ATOM 6984 C CA . ASN D 4 130 ? 141.312 176.152 162.558 1.00 47.49 130 ASN D CA 1
ATOM 6985 C C . ASN D 4 130 ? 140.651 177.522 162.656 1.00 47.49 130 ASN D C 1
ATOM 6986 O O . ASN D 4 130 ? 139.451 177.671 162.432 1.00 47.49 130 ASN D O 1
ATOM 6992 N N . TYR E 5 25 ? 162.992 202.000 99.473 1.00 138.69 25 TYR E N 1
ATOM 6993 C CA . TYR E 5 25 ? 164.187 202.827 99.349 1.00 138.69 25 TYR E CA 1
ATOM 6994 C C . TYR E 5 25 ? 165.279 202.120 98.553 1.00 138.69 25 TYR E C 1
ATOM 6995 O O . TYR E 5 25 ? 165.568 200.946 98.783 1.00 138.69 25 TYR E O 1
ATOM 7004 N N . GLU E 5 26 ? 165.881 202.843 97.609 1.00 138.47 26 GLU E N 1
ATOM 7005 C CA . GLU E 5 26 ? 167.015 202.340 96.851 1.00 138.47 26 GLU E CA 1
ATOM 7006 C C . GLU E 5 26 ? 168.157 203.348 96.910 1.00 138.47 26 GLU E C 1
ATOM 7007 O O . GLU E 5 26 ? 167.926 204.558 96.735 1.00 138.47 26 GLU E O 1
ATOM 7013 N N . PRO E 5 27 ? 169.383 202.908 97.174 1.00 137.85 27 PRO E N 1
ATOM 7014 C CA . PRO E 5 27 ? 170.528 203.824 97.154 1.00 137.85 27 PRO E CA 1
ATOM 7015 C C . PRO E 5 27 ? 170.762 204.355 95.752 1.00 137.85 27 PRO E C 1
ATOM 7016 O O . PRO E 5 27 ? 170.541 203.636 94.767 1.00 137.85 27 PRO E O 1
ATOM 7020 N N . PRO E 5 28 ? 171.192 205.610 95.618 1.00 140.82 28 PRO E N 1
ATOM 7021 C CA . PRO E 5 28 ? 171.378 206.184 94.280 1.00 140.82 28 PRO E CA 1
ATOM 7022 C C . PRO E 5 28 ? 172.428 205.420 93.487 1.00 140.82 28 PRO E C 1
ATOM 7023 O O . PRO E 5 28 ? 173.414 204.921 94.033 1.00 140.82 28 PRO E O 1
ATOM 7027 N N . ALA E 5 29 ? 172.203 205.335 92.174 1.00 139.89 29 ALA E N 1
ATOM 7028 C CA . ALA E 5 29 ? 173.055 204.551 91.280 1.00 139.89 29 ALA E CA 1
ATOM 7029 C C . ALA E 5 29 ? 174.271 205.378 90.861 1.00 139.89 29 ALA E C 1
ATOM 7030 O O . ALA E 5 29 ? 174.415 205.814 89.717 1.00 139.89 29 ALA E O 1
ATOM 7032 N N . THR E 5 30 ? 175.162 205.592 91.828 1.00 140.27 30 THR E N 1
ATOM 7033 C CA . THR E 5 30 ? 176.393 206.332 91.584 1.00 140.27 30 THR E CA 1
ATOM 7034 C C . THR E 5 30 ? 177.509 205.467 91.009 1.00 140.27 30 THR E C 1
ATOM 7035 O O . THR E 5 30 ? 178.552 206.009 90.627 1.00 140.27 30 THR E O 1
ATOM 7039 N N . TRP E 5 31 ? 177.322 204.152 90.935 1.00 138.37 31 TRP E N 1
ATOM 7040 C CA . TRP E 5 31 ? 178.373 203.231 90.530 1.00 138.37 31 TRP E CA 1
ATOM 7041 C C . TRP E 5 31 ? 177.842 202.256 89.491 1.00 138.37 31 TRP E C 1
ATOM 7042 O O . TRP E 5 31 ? 176.632 202.063 89.351 1.00 138.37 31 TRP E O 1
ATOM 7053 N N . GLU E 5 32 ? 178.766 201.640 88.754 1.00 139.38 32 GLU E N 1
ATOM 7054 C CA . GLU E 5 32 ? 178.427 200.562 87.839 1.00 139.38 32 GLU E CA 1
ATOM 7055 C C . GLU E 5 32 ? 179.447 199.449 88.026 1.00 139.38 32 GLU E C 1
ATOM 7056 O O . GLU E 5 32 ? 180.616 199.702 88.341 1.00 139.38 32 GLU E O 1
ATOM 7062 N N . ASN E 5 33 ? 178.998 198.210 87.839 1.00 137.63 33 ASN E N 1
ATOM 7063 C CA . ASN E 5 33 ? 179.840 197.045 88.071 1.00 137.63 33 ASN E CA 1
ATOM 7064 C C . ASN E 5 33 ? 180.428 196.545 86.756 1.00 137.63 33 ASN E C 1
ATOM 7065 O O . ASN E 5 33 ? 179.690 196.099 85.870 1.00 137.63 33 ASN E O 1
ATOM 7070 N N . VAL E 5 34 ? 181.753 196.625 86.635 1.00 136.78 34 VAL E N 1
ATOM 7071 C CA . VAL E 5 34 ? 182.439 196.105 85.458 1.00 136.78 34 VAL E CA 1
ATOM 7072 C C . VAL E 5 34 ? 182.314 194.588 85.400 1.00 136.78 34 VAL E C 1
ATOM 7073 O O . VAL E 5 34 ? 181.998 194.010 84.354 1.00 136.78 34 VAL E O 1
ATOM 7077 N N . ASP E 5 35 ? 182.557 193.924 86.530 1.00 134.71 35 ASP E N 1
ATOM 7078 C CA . ASP E 5 35 ? 182.591 192.472 86.598 1.00 134.71 35 ASP E CA 1
ATOM 7079 C C . ASP E 5 35 ? 182.098 192.017 87.963 1.00 134.71 35 ASP E C 1
ATOM 7080 O O . ASP E 5 35 ? 182.315 192.689 88.975 1.00 134.71 35 ASP E O 1
ATOM 7085 N N . TYR E 5 36 ? 181.432 190.865 87.977 1.00 127.75 36 TYR E N 1
ATOM 7086 C CA . TYR E 5 36 ? 180.847 190.304 89.189 1.00 127.75 36 TYR E CA 1
ATOM 7087 C C . TYR E 5 36 ? 181.161 188.818 89.187 1.00 127.75 36 TYR E C 1
ATOM 7088 O O . TYR E 5 36 ? 180.765 188.109 88.260 1.00 127.75 36 TYR E O 1
ATOM 7097 N N . LYS E 5 37 ? 181.880 188.343 90.203 1.00 121.51 37 LYS E N 1
ATOM 7098 C CA . LYS E 5 37 ? 182.168 186.918 90.349 1.00 121.51 37 LYS E CA 1
ATOM 7099 C C . LYS E 5 37 ? 181.762 186.445 91.738 1.00 121.51 37 LYS E C 1
ATOM 7100 O O . LYS E 5 37 ? 182.375 186.849 92.731 1.00 121.51 37 LYS E O 1
ATOM 7106 N N . ARG E 5 38 ? 180.745 185.589 91.822 1.00 114.30 38 ARG E N 1
ATOM 7107 C CA . ARG E 5 38 ? 180.236 185.129 93.109 1.00 114.30 38 ARG E CA 1
ATOM 7108 C C . ARG E 5 38 ? 180.579 183.655 93.278 1.00 114.30 38 ARG E C 1
ATOM 7109 O O . ARG E 5 38 ? 180.159 182.828 92.465 1.00 114.30 38 ARG E O 1
ATOM 7117 N N . THR E 5 39 ? 181.323 183.323 94.333 1.00 107.63 39 THR E N 1
ATOM 7118 C CA . THR E 5 39 ? 181.663 181.938 94.646 1.00 107.63 39 THR E CA 1
ATOM 7119 C C . THR E 5 39 ? 181.038 181.551 95.978 1.00 107.63 39 THR E C 1
ATOM 7120 O O . THR E 5 39 ? 181.291 182.205 96.995 1.00 107.63 39 THR E O 1
ATOM 7124 N N . ILE E 5 40 ? 180.230 180.492 95.978 1.00 100.93 40 ILE E N 1
ATOM 7125 C CA . ILE E 5 40 ? 179.576 179.999 97.187 1.00 100.93 40 ILE E CA 1
ATOM 7126 C C . ILE E 5 40 ? 180.243 178.699 97.619 1.00 100.93 40 ILE E C 1
ATOM 7127 O O . ILE E 5 40 ? 180.377 177.767 96.815 1.00 100.93 40 ILE E O 1
ATOM 7132 N N . ASP E 5 41 ? 180.648 178.630 98.887 1.00 90.65 41 ASP E N 1
ATOM 7133 C CA . ASP E 5 41 ? 181.284 177.446 99.450 1.00 90.65 41 ASP E CA 1
ATOM 7134 C C . ASP E 5 41 ? 180.314 176.739 100.389 1.00 90.65 41 ASP E C 1
ATOM 7135 O O . ASP E 5 41 ? 179.717 177.377 101.262 1.00 90.65 41 ASP E O 1
ATOM 7140 N N . VAL E 5 42 ? 180.161 175.428 100.213 1.00 84.07 42 VAL E N 1
ATOM 7141 C CA . VAL E 5 42 ? 179.215 174.636 100.989 1.00 84.07 42 VAL E CA 1
ATOM 7142 C C . VAL E 5 42 ? 179.921 173.545 101.796 1.00 84.07 42 VAL E C 1
ATOM 7143 O O . VAL E 5 42 ? 179.284 172.602 102.246 1.00 84.07 42 VAL E O 1
ATOM 7147 N N . SER E 5 43 ? 181.239 173.658 101.975 1.00 80.13 43 SER E N 1
ATOM 7148 C CA . SER E 5 43 ? 181.989 172.600 102.649 1.00 80.13 43 SER E CA 1
ATOM 7149 C C . SER E 5 43 ? 181.599 172.449 104.116 1.00 80.13 43 SER E C 1
ATOM 7150 O O . SER E 5 43 ? 181.490 171.324 104.618 1.00 80.13 43 SER E O 1
ATOM 7153 N N . ASN E 5 44 ? 181.391 173.554 104.822 1.00 73.93 44 ASN E N 1
ATOM 7154 C CA . ASN E 5 44 ? 181.091 173.498 106.245 1.00 73.93 44 ASN E CA 1
ATOM 7155 C C . ASN E 5 44 ? 179.580 173.488 106.474 1.00 73.93 44 ASN E C 1
ATOM 7156 O O . ASN E 5 44 ? 178.785 173.354 105.541 1.00 73.93 44 ASN E O 1
ATOM 7161 N N . ALA E 5 45 ? 179.169 173.636 107.733 1.00 68.04 45 ALA E N 1
ATOM 7162 C CA . ALA E 5 45 ? 177.761 173.644 108.100 1.00 68.04 45 ALA E CA 1
ATOM 7163 C C . ALA E 5 45 ? 177.139 175.025 107.961 1.00 68.04 45 ALA E C 1
ATOM 7164 O O . ALA E 5 45 ? 175.992 175.224 108.371 1.00 68.04 45 ALA E O 1
ATOM 7166 N N . TYR E 5 46 ? 177.881 175.980 107.408 1.00 72.81 46 TYR E N 1
ATOM 7167 C CA . TYR E 5 46 ? 177.413 177.334 107.164 1.00 72.81 46 TYR E CA 1
ATOM 7168 C C . TYR E 5 46 ? 177.800 177.726 105.746 1.00 72.81 46 TYR E C 1
ATOM 7169 O O . TYR E 5 46 ? 178.718 177.153 105.154 1.00 72.81 46 TYR E O 1
ATOM 7178 N N . ILE E 5 47 ? 177.097 178.708 105.199 1.00 79.72 47 ILE E N 1
ATOM 7179 C CA . ILE E 5 47 ? 177.342 179.152 103.833 1.00 79.72 47 ILE E CA 1
ATOM 7180 C C . ILE E 5 47 ? 178.308 180.328 103.853 1.00 79.72 47 ILE E C 1
ATOM 7181 O O . ILE E 5 47 ? 178.086 181.315 104.563 1.00 79.72 47 ILE E O 1
ATOM 7186 N N . SER E 5 48 ? 179.381 180.223 103.074 1.00 88.59 48 SER E N 1
ATOM 7187 C CA . SER E 5 48 ? 180.394 181.263 102.965 1.00 88.59 48 SER E CA 1
ATOM 7188 C C . SER E 5 48 ? 180.380 181.810 101.546 1.00 88.59 48 SER E C 1
ATOM 7189 O O . SER E 5 48 ? 180.333 181.036 100.584 1.00 88.59 48 SER E O 1
ATOM 7192 N N . GLU E 5 49 ? 180.419 183.133 101.408 1.00 97.85 49 GLU E N 1
ATOM 7193 C CA . GLU E 5 49 ? 180.317 183.758 100.097 1.00 97.85 49 GLU E CA 1
ATOM 7194 C C . GLU E 5 49 ? 181.412 184.798 99.919 1.00 97.85 49 GLU E C 1
ATOM 7195 O O . GLU E 5 49 ? 181.619 185.645 100.795 1.00 97.85 49 GLU E O 1
ATOM 7201 N N . THR E 5 50 ? 182.116 184.724 98.788 1.00 107.31 50 THR E N 1
ATOM 7202 C CA . THR E 5 50 ? 183.120 185.708 98.408 1.00 107.31 50 THR E CA 1
ATOM 7203 C C . THR E 5 50 ? 182.729 186.305 97.064 1.00 107.31 50 THR E C 1
ATOM 7204 O O . THR E 5 50 ? 182.504 185.567 96.099 1.00 107.31 50 THR E O 1
ATOM 7208 N N . ILE E 5 51 ? 182.648 187.630 96.998 1.00 115.39 51 ILE E N 1
ATOM 7209 C CA . ILE E 5 51 ? 182.338 188.344 95.765 1.00 115.39 51 ILE E CA 1
ATOM 7210 C C . ILE E 5 51 ? 183.551 189.150 95.319 1.00 115.39 51 ILE E C 1
ATOM 7211 O O . ILE E 5 51 ? 184.097 189.945 96.096 1.00 115.39 51 ILE E O 1
ATOM 7216 N N . GLU E 5 52 ? 183.974 188.938 94.072 1.00 123.26 52 GLU E N 1
ATOM 7217 C CA . GLU E 5 52 ? 185.029 189.724 93.440 1.00 123.26 52 GLU E CA 1
ATOM 7218 C C . GLU E 5 52 ? 184.318 190.802 92.630 1.00 123.26 52 GLU E C 1
ATOM 7219 O O . GLU E 5 52 ? 183.667 190.491 91.627 1.00 123.26 52 GLU E O 1
ATOM 7225 N N . ILE E 5 53 ? 184.428 192.061 93.045 1.00 129.73 53 ILE E N 1
ATOM 7226 C CA . ILE E 5 53 ? 183.667 193.136 92.417 1.00 129.73 53 ILE E CA 1
ATOM 7227 C C . ILE E 5 53 ? 184.614 194.208 91.898 1.00 129.73 53 ILE E C 1
ATOM 7228 O O . ILE E 5 53 ? 185.541 194.617 92.600 1.00 129.73 53 ILE E O 1
ATOM 7233 N N . THR E 5 54 ? 184.427 194.609 90.646 1.00 135.91 54 THR E N 1
ATOM 7234 C CA . THR E 5 54 ? 185.150 195.737 90.073 1.00 135.91 54 THR E CA 1
ATOM 7235 C C . THR E 5 54 ? 184.116 196.818 89.793 1.00 135.91 54 THR E C 1
ATOM 7236 O O . THR E 5 54 ? 183.131 196.559 89.099 1.00 135.91 54 THR E O 1
ATOM 7240 N N . ILE E 5 55 ? 184.304 198.004 90.361 1.00 138.15 55 ILE E N 1
ATOM 7241 C CA . ILE E 5 55 ? 183.293 199.047 90.238 1.00 138.15 55 ILE E CA 1
ATOM 7242 C C . ILE E 5 55 ? 183.915 200.343 89.741 1.00 138.15 55 ILE E C 1
ATOM 7243 O O . ILE E 5 55 ? 185.060 200.672 90.068 1.00 138.15 55 ILE E O 1
ATOM 7248 N N . LYS E 5 56 ? 183.152 201.085 88.938 1.00 140.45 56 LYS E N 1
ATOM 7249 C CA . LYS E 5 56 ? 183.590 202.408 88.516 1.00 140.45 56 LYS E CA 1
ATOM 7250 C C . LYS E 5 56 ? 182.450 203.403 88.685 1.00 140.45 56 LYS E C 1
ATOM 7251 O O . LYS E 5 56 ? 181.285 203.081 88.428 1.00 140.45 56 LYS E O 1
ATOM 7257 N N . ASN E 5 57 ? 182.792 204.597 89.158 1.00 141.67 57 ASN E N 1
ATOM 7258 C CA . ASN E 5 57 ? 181.803 205.648 89.350 1.00 141.67 57 ASN E CA 1
ATOM 7259 C C . ASN E 5 57 ? 181.274 206.142 88.008 1.00 141.67 57 ASN E C 1
ATOM 7260 O O . ASN E 5 57 ? 182.029 206.287 87.043 1.00 141.67 57 ASN E O 1
ATOM 7265 N N . ILE E 5 58 ? 179.968 206.401 87.944 1.00 141.03 58 ILE E N 1
ATOM 7266 C CA . ILE E 5 58 ? 179.338 206.850 86.705 1.00 141.03 58 ILE E CA 1
ATOM 7267 C C . ILE E 5 58 ? 178.849 208.286 86.789 1.00 141.03 58 ILE E C 1
ATOM 7268 O O . ILE E 5 58 ? 178.432 208.843 85.760 1.00 141.03 58 ILE E O 1
ATOM 7273 N N . ALA E 5 59 ? 178.880 208.898 87.968 1.00 141.03 59 ALA E N 1
ATOM 7274 C CA . ALA E 5 59 ? 178.519 210.291 88.174 1.00 141.03 59 ALA E CA 1
ATOM 7275 C C . ALA E 5 59 ? 179.779 211.115 88.401 1.00 141.03 59 ALA E C 1
ATOM 7276 O O . ALA E 5 59 ? 180.852 210.579 88.692 1.00 141.03 59 ALA E O 1
ATOM 7278 N N . SER E 5 60 ? 179.645 212.435 88.263 1.00 141.72 60 SER E N 1
ATOM 7279 C CA . SER E 5 60 ? 180.816 213.289 88.423 1.00 141.72 60 SER E CA 1
ATOM 7280 C C . SER E 5 60 ? 181.090 213.595 89.889 1.00 141.72 60 SER E C 1
ATOM 7281 O O . SER E 5 60 ? 182.239 213.866 90.257 1.00 141.72 60 SER E O 1
ATOM 7284 N N . GLU E 5 61 ? 180.060 213.566 90.728 1.00 140.60 61 GLU E N 1
ATOM 7285 C CA . GLU E 5 61 ? 180.247 213.817 92.149 1.00 140.60 61 GLU E CA 1
ATOM 7286 C C . GLU E 5 61 ? 181.082 212.698 92.767 1.00 140.60 61 GLU E C 1
ATOM 7287 O O . GLU E 5 61 ? 180.853 211.520 92.476 1.00 140.60 61 GLU E O 1
ATOM 7293 N N . PRO E 5 62 ? 182.056 213.025 93.617 1.00 140.61 62 PRO E N 1
ATOM 7294 C CA . PRO E 5 62 ? 182.816 211.969 94.302 1.00 140.61 62 PRO E CA 1
ATOM 7295 C C . PRO E 5 62 ? 181.984 211.347 95.416 1.00 140.61 62 PRO E C 1
ATOM 7296 O O . PRO E 5 62 ? 181.396 212.053 96.238 1.00 140.61 62 PRO E O 1
ATOM 7300 N N . ALA E 5 63 ? 181.939 210.016 95.437 1.00 139.69 63 ALA E N 1
ATOM 7301 C CA . ALA E 5 63 ? 181.176 209.274 96.432 1.00 139.69 63 ALA E CA 1
ATOM 7302 C C . ALA E 5 63 ? 182.085 208.252 97.093 1.00 139.69 63 ALA E C 1
ATOM 7303 O O . ALA E 5 63 ? 182.826 207.540 96.408 1.00 139.69 63 ALA E O 1
ATOM 7305 N N . THR E 5 64 ? 182.023 208.173 98.420 1.00 135.26 64 THR E N 1
ATOM 7306 C CA . THR E 5 64 ? 182.867 207.264 99.182 1.00 135.26 64 THR E CA 1
ATOM 7307 C C . THR E 5 64 ? 182.132 206.014 99.652 1.00 135.26 64 THR E C 1
ATOM 7308 O O . THR E 5 64 ? 182.698 205.235 100.425 1.00 135.26 64 THR E O 1
ATOM 7312 N N . GLU E 5 65 ? 180.890 205.804 99.220 1.00 133.29 65 GLU E N 1
ATOM 7313 C CA . GLU E 5 65 ? 180.081 204.717 99.747 1.00 133.29 65 GLU E CA 1
ATOM 7314 C C . GLU E 5 65 ? 179.690 203.727 98.658 1.00 133.29 65 GLU E C 1
ATOM 7315 O O . GLU E 5 65 ? 179.494 204.096 97.497 1.00 133.29 65 GLU E O 1
ATOM 7321 N N . TYR E 5 66 ? 179.582 202.460 99.055 1.00 132.01 66 TYR E N 1
ATOM 7322 C CA . TYR E 5 66 ? 179.072 201.398 98.200 1.00 132.01 66 TYR E CA 1
ATOM 7323 C C . TYR E 5 66 ? 178.039 200.609 98.993 1.00 132.01 66 TYR E C 1
ATOM 7324 O O . TYR E 5 66 ? 178.175 200.443 100.208 1.00 132.01 66 TYR E O 1
ATOM 7333 N N . PHE E 5 67 ? 176.999 200.128 98.316 1.00 129.66 67 PHE E N 1
ATOM 7334 C CA . PHE E 5 67 ? 175.913 199.444 99.003 1.00 129.66 67 PHE E CA 1
ATOM 7335 C C . PHE E 5 67 ? 175.775 198.006 98.520 1.00 129.66 67 PHE E C 1
ATOM 7336 O O . PHE E 5 67 ? 175.953 197.717 97.332 1.00 129.66 67 PHE E O 1
ATOM 7344 N N . THR E 5 68 ? 175.450 197.113 99.453 1.00 121.61 68 THR E N 1
ATOM 7345 C CA . THR E 5 68 ? 175.356 195.681 99.213 1.00 121.61 68 THR E CA 1
ATOM 7346 C C . THR E 5 68 ? 173.930 195.232 99.496 1.00 121.61 68 THR E C 1
ATOM 7347 O O . THR E 5 68 ? 173.346 195.611 100.518 1.00 121.61 68 THR E O 1
ATOM 7351 N N . ALA E 5 69 ? 173.420 194.364 98.625 1.00 118.09 69 ALA E N 1
ATOM 7352 C CA . ALA E 5 69 ? 172.033 193.910 98.618 1.00 118.09 69 ALA E CA 1
ATOM 7353 C C . ALA E 5 69 ? 171.881 192.563 99.316 1.00 118.09 69 ALA E C 1
ATOM 7354 O O . ALA E 5 69 ? 172.673 191.645 99.078 1.00 118.09 69 ALA E O 1
ATOM 7356 N N . PHE E 5 70 ? 170.865 192.446 100.172 1.00 110.82 70 PHE E N 1
ATOM 7357 C CA . PHE E 5 70 ? 170.613 191.201 100.889 1.00 110.82 70 PHE E CA 1
ATOM 7358 C C . PHE E 5 70 ? 169.111 191.033 101.056 1.00 110.82 70 PHE E C 1
ATOM 7359 O O . PHE E 5 70 ? 168.407 191.998 101.346 1.00 110.82 70 PHE E O 1
ATOM 7367 N N . GLU E 5 71 ? 168.621 189.810 100.866 1.00 105.92 71 GLU E N 1
ATOM 7368 C CA . GLU E 5 71 ? 167.204 189.567 101.091 1.00 105.92 71 GLU E CA 1
ATOM 7369 C C . GLU E 5 71 ? 166.908 189.524 102.586 1.00 105.92 71 GLU E C 1
ATOM 7370 O O . GLU E 5 71 ? 167.792 189.273 103.409 1.00 105.92 71 GLU E O 1
ATOM 7376 N N . SER E 5 72 ? 165.647 189.812 102.933 1.00 99.84 72 SER E N 1
ATOM 7377 C CA . SER E 5 72 ? 165.261 189.915 104.339 1.00 99.84 72 SER E CA 1
ATOM 7378 C C . SER E 5 72 ? 165.725 188.700 105.136 1.00 99.84 72 SER E C 1
ATOM 7379 O O . SER E 5 72 ? 166.348 188.836 106.196 1.00 99.84 72 SER E O 1
ATOM 7382 N N . GLY E 5 73 ? 165.417 187.497 104.641 1.00 91.86 73 GLY E N 1
ATOM 7383 C CA . GLY E 5 73 ? 165.767 186.296 105.383 1.00 91.86 73 GLY E CA 1
ATOM 7384 C C . GLY E 5 73 ? 167.268 186.101 105.468 1.00 91.86 73 GLY E C 1
ATOM 7385 O O . GLY E 5 73 ? 167.811 185.789 106.536 1.00 91.86 73 GLY E O 1
ATOM 7386 N N . ILE E 5 74 ? 167.964 186.326 104.350 1.00 89.62 74 ILE E N 1
ATOM 7387 C CA . ILE E 5 74 ? 169.417 186.234 104.355 1.00 89.62 74 ILE E CA 1
ATOM 7388 C C . ILE E 5 74 ? 169.984 187.290 105.285 1.00 89.62 74 ILE E C 1
ATOM 7389 O O . ILE E 5 74 ? 170.966 187.051 105.998 1.00 89.62 74 ILE E O 1
ATOM 7394 N N . PHE E 5 75 ? 169.368 188.475 105.301 1.00 93.33 75 PHE E N 1
ATOM 7395 C CA . PHE E 5 75 ? 169.874 189.540 106.155 1.00 93.33 75 PHE E CA 1
ATOM 7396 C C . PHE E 5 75 ? 169.767 189.119 107.610 1.00 93.33 75 PHE E C 1
ATOM 7397 O O . PHE E 5 75 ? 170.683 189.353 108.404 1.00 93.33 75 PHE E O 1
ATOM 7405 N N . SER E 5 76 ? 168.631 188.530 107.986 1.00 80.95 76 SER E N 1
ATOM 7406 C CA . SER E 5 76 ? 168.458 188.110 109.368 1.00 80.95 76 SER E CA 1
ATOM 7407 C C . SER E 5 76 ? 169.468 187.027 109.719 1.00 80.95 76 SER E C 1
ATOM 7408 O O . SER E 5 76 ? 169.963 186.972 110.851 1.00 80.95 76 SER E O 1
ATOM 7411 N N . LYS E 5 77 ? 169.783 186.153 108.763 1.00 75.05 77 LYS E N 1
ATOM 7412 C CA . LYS E 5 77 ? 170.656 185.018 109.037 1.00 75.05 77 LYS E CA 1
ATOM 7413 C C . LYS E 5 77 ? 172.132 185.318 108.801 1.00 75.05 77 LYS E C 1
ATOM 7414 O O . LYS E 5 77 ? 172.961 184.419 108.968 1.00 75.05 77 LYS E O 1
ATOM 7420 N N . VAL E 5 78 ? 172.485 186.546 108.415 1.00 76.46 78 VAL E N 1
ATOM 7421 C CA . VAL E 5 78 ? 173.892 186.909 108.280 1.00 76.46 78 VAL E CA 1
ATOM 7422 C C . VAL E 5 78 ? 174.574 186.872 109.641 1.00 76.46 78 VAL E C 1
ATOM 7423 O O . VAL E 5 78 ? 174.053 187.392 110.636 1.00 76.46 78 VAL E O 1
ATOM 7427 N N . SER E 5 79 ? 175.715 186.185 109.709 1.00 76.14 79 SER E N 1
ATOM 7428 C CA . SER E 5 79 ? 176.559 186.208 110.899 1.00 76.14 79 SER E CA 1
ATOM 7429 C C . SER E 5 79 ? 177.695 187.217 110.765 1.00 76.14 79 SER E C 1
ATOM 7430 O O . SER E 5 79 ? 177.813 188.137 111.578 1.00 76.14 79 SER E O 1
ATOM 7433 N N . PHE E 5 80 ? 178.537 187.058 109.745 1.00 86.48 80 PHE E N 1
ATOM 7434 C CA . PHE E 5 80 ? 179.752 187.849 109.599 1.00 86.48 80 PHE E CA 1
ATOM 7435 C C . PHE E 5 80 ? 179.762 188.539 108.241 1.00 86.48 80 PHE E C 1
ATOM 7436 O O . PHE E 5 80 ? 179.311 187.974 107.241 1.00 86.48 80 PHE E O 1
ATOM 7444 N N . PHE E 5 81 ? 180.315 189.751 108.206 1.00 100.49 81 PHE E N 1
ATOM 7445 C CA . PHE E 5 81 ? 180.304 190.572 106.997 1.00 100.49 81 PHE E CA 1
ATOM 7446 C C . PHE E 5 81 ? 181.545 191.452 106.972 1.00 100.49 81 PHE E C 1
ATOM 7447 O O . PHE E 5 81 ? 181.763 192.230 107.906 1.00 100.49 81 PHE E O 1
ATOM 7455 N N . SER E 5 82 ? 182.353 191.341 105.916 1.00 104.91 82 SER E N 1
ATOM 7456 C CA . SER E 5 82 ? 183.565 192.141 105.806 1.00 104.91 82 SER E CA 1
ATOM 7457 C C . SER E 5 82 ? 183.888 192.378 104.337 1.00 104.91 82 SER E C 1
ATOM 7458 O O . SER E 5 82 ? 183.327 191.740 103.444 1.00 104.91 82 SER E O 1
ATOM 7461 N N . ALA E 5 83 ? 184.799 193.317 104.092 1.00 115.77 83 ALA E N 1
ATOM 7462 C CA . ALA E 5 83 ? 185.250 193.611 102.737 1.00 115.77 83 ALA E CA 1
ATOM 7463 C C . ALA E 5 83 ? 186.620 194.267 102.801 1.00 115.77 83 ALA E C 1
ATOM 7464 O O . ALA E 5 83 ? 187.006 194.838 103.824 1.00 115.77 83 ALA E O 1
ATOM 7466 N N . TYR E 5 84 ? 187.353 194.178 101.692 1.00 123.92 84 TYR E N 1
ATOM 7467 C CA . TYR E 5 84 ? 188.646 194.846 101.591 1.00 123.92 84 TYR E CA 1
ATOM 7468 C C . TYR E 5 84 ? 188.969 195.091 100.121 1.00 123.92 84 TYR E C 1
ATOM 7469 O O . TYR E 5 84 ? 188.181 194.769 99.228 1.00 123.92 84 TYR E O 1
ATOM 7478 N N . PHE E 5 85 ? 190.130 195.698 99.880 1.00 131.02 85 PHE E N 1
ATOM 7479 C CA . PHE E 5 85 ? 190.632 195.921 98.531 1.00 131.02 85 PHE E CA 1
ATOM 7480 C C . PHE E 5 85 ? 191.399 194.697 98.052 1.00 131.02 85 PHE E C 1
ATOM 7481 O O . PHE E 5 85 ? 192.103 194.048 98.829 1.00 131.02 85 PHE E O 1
ATOM 7489 N N . THR E 5 86 ? 191.267 194.392 96.759 1.00 135.61 86 THR E N 1
ATOM 7490 C CA . THR E 5 86 ? 192.003 193.274 96.180 1.00 135.61 86 THR E CA 1
ATOM 7491 C C . THR E 5 86 ? 193.511 193.486 96.215 1.00 135.61 86 THR E C 1
ATOM 7492 O O . THR E 5 86 ? 194.261 192.537 95.962 1.00 135.61 86 THR E O 1
ATOM 7496 N N . ASN E 5 87 ? 193.970 194.694 96.533 1.00 137.71 87 ASN E N 1
ATOM 7497 C CA . ASN E 5 87 ? 195.387 195.030 96.580 1.00 137.71 87 ASN E CA 1
ATOM 7498 C C . ASN E 5 87 ? 195.896 195.278 97.989 1.00 137.71 87 ASN E C 1
ATOM 7499 O O . ASN E 5 87 ? 196.970 194.791 98.347 1.00 137.71 87 ASN E O 1
ATOM 7504 N N . GLU E 5 88 ? 195.148 196.025 98.797 1.00 138.41 88 GLU E N 1
ATOM 7505 C CA . GLU E 5 88 ? 195.562 196.330 100.156 1.00 138.41 88 GLU E CA 1
ATOM 7506 C C . GLU E 5 88 ? 195.412 195.099 101.049 1.00 138.41 88 GLU E C 1
ATOM 7507 O O . GLU E 5 88 ? 194.895 194.055 100.643 1.00 138.41 88 GLU E O 1
ATOM 7513 N N . ALA E 5 89 ? 195.876 195.237 102.291 1.00 137.12 89 ALA E N 1
ATOM 7514 C CA . ALA E 5 89 ? 195.788 194.170 103.276 1.00 137.12 89 ALA E CA 1
ATOM 7515 C C . ALA E 5 89 ? 194.860 194.489 104.438 1.00 137.12 89 ALA E C 1
ATOM 7516 O O . ALA E 5 89 ? 194.542 193.584 105.218 1.00 137.12 89 ALA E O 1
ATOM 7518 N N . THR E 5 90 ? 194.421 195.734 104.580 1.00 131.84 90 THR E N 1
ATOM 7519 C CA . THR E 5 90 ? 193.528 196.129 105.658 1.00 131.84 90 THR E CA 1
ATOM 7520 C C . THR E 5 90 ? 192.086 196.193 105.168 1.00 131.84 90 THR E C 1
ATOM 7521 O O . THR E 5 90 ? 191.811 196.269 103.968 1.00 131.84 90 THR E O 1
ATOM 7525 N N . PHE E 5 91 ? 191.162 196.165 106.122 1.00 123.85 91 PHE E N 1
ATOM 7526 C CA . PHE E 5 91 ? 189.736 196.122 105.839 1.00 123.85 91 PHE E CA 1
ATOM 7527 C C . PHE E 5 91 ? 189.135 197.520 105.895 1.00 123.85 91 PHE E C 1
ATOM 7528 O O . PHE E 5 91 ? 189.579 198.377 106.663 1.00 123.85 91 PHE E O 1
ATOM 7536 N N . LEU E 5 92 ? 188.114 197.743 105.072 1.00 123.50 92 LEU E N 1
ATOM 7537 C CA . LEU E 5 92 ? 187.379 198.996 105.096 1.00 123.50 92 LEU E CA 1
ATOM 7538 C C . LEU E 5 92 ? 186.274 198.928 106.148 1.00 123.50 92 LEU E C 1
ATOM 7539 O O . LEU E 5 92 ? 186.103 197.927 106.847 1.00 123.50 92 LEU E O 1
ATOM 7544 N N . ASN E 5 93 ? 185.511 200.012 106.263 1.00 122.36 93 ASN E N 1
ATOM 7545 C CA . ASN E 5 93 ? 184.408 200.095 107.217 1.00 122.36 93 ASN E CA 1
ATOM 7546 C C . ASN E 5 93 ? 183.152 199.539 106.557 1.00 122.36 93 ASN E C 1
ATOM 7547 O O . ASN E 5 93 ? 182.540 200.194 105.711 1.00 122.36 93 ASN E O 1
ATOM 7552 N N . SER E 5 94 ? 182.763 198.325 106.943 1.00 116.96 94 SER E N 1
ATOM 7553 C CA . SER E 5 94 ? 181.625 197.632 106.345 1.00 116.96 94 SER E CA 1
ATOM 7554 C C . SER E 5 94 ? 180.614 197.351 107.449 1.00 116.96 94 SER E C 1
ATOM 7555 O O . SER E 5 94 ? 180.856 196.505 108.316 1.00 116.96 94 SER E O 1
ATOM 7558 N N . GLN E 5 95 ? 179.485 198.058 107.418 1.00 113.59 95 GLN E N 1
ATOM 7559 C CA . GLN E 5 95 ? 178.461 197.923 108.445 1.00 113.59 95 GLN E CA 1
ATOM 7560 C C . GLN E 5 95 ? 177.090 197.634 107.849 1.00 113.59 95 GLN E C 1
ATOM 7561 O O . GLN E 5 95 ? 176.687 198.258 106.868 1.00 113.59 95 GLN E O 1
ATOM 7567 N N . LEU E 5 96 ? 176.377 196.690 108.456 1.00 111.50 96 LEU E N 1
ATOM 7568 C CA . LEU E 5 96 ? 175.005 196.393 108.063 1.00 111.50 96 LEU E CA 1
ATOM 7569 C C . LEU E 5 96 ? 174.095 197.528 108.522 1.00 111.50 96 LEU E C 1
ATOM 7570 O O . LEU E 5 96 ? 174.391 198.223 109.497 1.00 111.50 96 LEU E O 1
ATOM 7575 N N . LEU E 5 97 ? 172.977 197.728 107.823 1.00 113.82 97 LEU E N 1
ATOM 7576 C CA . LEU E 5 97 ? 172.100 198.852 108.122 1.00 113.82 97 LEU E CA 1
ATOM 7577 C C . LEU E 5 97 ? 170.736 198.348 108.561 1.00 113.82 97 LEU E C 1
ATOM 7578 O O . LEU E 5 97 ? 170.154 197.468 107.918 1.00 113.82 97 LEU E O 1
ATOM 7583 N N . ALA E 5 98 ? 170.235 198.912 109.656 1.00 113.44 98 ALA E N 1
ATOM 7584 C CA . ALA E 5 98 ? 168.923 198.570 110.184 1.00 113.44 98 ALA E CA 1
ATOM 7585 C C . ALA E 5 98 ? 168.203 199.818 110.687 1.00 113.44 98 ALA E C 1
ATOM 7586 O O . ALA E 5 98 ? 166.997 199.973 110.493 1.00 113.44 98 ALA E O 1
ATOM 7588 N N . GLU E 5 111 ? 161.688 193.970 100.230 1.00 116.93 111 GLU E N 1
ATOM 7589 C CA . GLU E 5 111 ? 162.292 194.628 101.382 1.00 116.93 111 GLU E CA 1
ATOM 7590 C C . GLU E 5 111 ? 163.781 194.324 101.455 1.00 116.93 111 GLU E C 1
ATOM 7591 O O . GLU E 5 111 ? 164.287 193.913 102.500 1.00 116.93 111 GLU E O 1
ATOM 7597 N N . ILE E 5 112 ? 164.475 194.517 100.331 1.00 115.75 112 ILE E N 1
ATOM 7598 C CA . ILE E 5 112 ? 165.912 194.281 100.285 1.00 115.75 112 ILE E CA 1
ATOM 7599 C C . ILE E 5 112 ? 166.613 195.171 101.299 1.00 115.75 112 ILE E C 1
ATOM 7600 O O . ILE E 5 112 ? 166.361 196.380 101.371 1.00 115.75 112 ILE E O 1
ATOM 7605 N N . ARG E 5 113 ? 167.498 194.576 102.089 1.00 111.72 113 ARG E N 1
ATOM 7606 C CA . ARG E 5 113 ? 168.268 195.292 103.090 1.00 111.72 113 ARG E CA 1
ATOM 7607 C C . ARG E 5 113 ? 169.672 195.554 102.551 1.00 111.72 113 ARG E C 1
ATOM 7608 O O . ARG E 5 113 ? 170.112 194.948 101.567 1.00 111.72 113 ARG E O 1
ATOM 7616 N N . TYR E 5 114 ? 170.398 196.437 103.237 1.00 120.78 114 TYR E N 1
ATOM 7617 C CA . TYR E 5 114 ? 171.658 196.940 102.711 1.00 120.78 114 TYR E CA 1
ATOM 7618 C C . TYR E 5 114 ? 172.781 196.946 103.739 1.00 120.78 114 TYR E C 1
ATOM 7619 O O . TYR E 5 114 ? 172.568 197.211 104.929 1.00 120.78 114 TYR E O 1
ATOM 7628 N N . GLY E 5 115 ? 173.975 196.618 103.256 1.00 120.69 115 GLY E N 1
ATOM 7629 C CA . GLY E 5 115 ? 175.210 196.859 103.982 1.00 120.69 115 GLY E CA 1
ATOM 7630 C C . GLY E 5 115 ? 175.997 197.953 103.285 1.00 120.69 115 GLY E C 1
ATOM 7631 O O . GLY E 5 115 ? 175.964 198.067 102.062 1.00 120.69 115 GLY E O 1
ATOM 7632 N N . ILE E 5 116 ? 176.698 198.775 104.060 1.00 122.27 116 ILE E N 1
ATOM 7633 C CA . ILE E 5 116 ? 177.413 199.932 103.532 1.00 122.27 116 ILE E CA 1
ATOM 7634 C C . ILE E 5 116 ? 178.907 199.721 103.716 1.00 122.27 116 ILE E C 1
ATOM 7635 O O . ILE E 5 116 ? 179.364 199.374 104.813 1.00 122.27 116 ILE E O 1
ATOM 7640 N N . ILE E 5 117 ? 179.662 199.945 102.643 1.00 125.43 117 ILE E N 1
ATOM 7641 C CA . ILE E 5 117 ? 181.118 199.921 102.656 1.00 125.43 117 ILE E CA 1
ATOM 7642 C C . ILE E 5 117 ? 181.605 201.342 102.421 1.00 125.43 117 ILE E C 1
ATOM 7643 O O . ILE E 5 117 ? 181.224 201.979 101.430 1.00 125.43 117 ILE E O 1
ATOM 7648 N N . GLN E 5 118 ? 182.442 201.838 103.328 1.00 129.29 118 GLN E N 1
ATOM 7649 C CA . GLN E 5 118 ? 182.938 203.205 103.266 1.00 129.29 118 GLN E CA 1
ATOM 7650 C C . GLN E 5 118 ? 184.370 203.214 102.753 1.00 129.29 118 GLN E C 1
ATOM 7651 O O . GLN E 5 118 ? 185.193 202.387 103.158 1.00 129.29 118 GLN E O 1
ATOM 7657 N N . PHE E 5 119 ? 184.663 204.155 101.860 1.00 132.61 119 PHE E N 1
ATOM 7658 C CA . PHE E 5 119 ? 186.002 204.260 101.292 1.00 132.61 119 PHE E CA 1
ATOM 7659 C C . PHE E 5 119 ? 186.847 205.249 102.090 1.00 132.61 119 PHE E C 1
ATOM 7660 O O . PHE E 5 119 ? 186.346 206.298 102.506 1.00 132.61 119 PHE E O 1
ATOM 7668 N N . PRO E 5 120 ? 188.125 204.935 102.319 1.00 133.76 120 PRO E N 1
ATOM 7669 C CA . PRO E 5 120 ? 188.961 205.856 103.112 1.00 133.76 120 PRO E CA 1
ATOM 7670 C C . PRO E 5 120 ? 189.170 207.196 102.428 1.00 133.76 120 PRO E C 1
ATOM 7671 O O . PRO E 5 120 ? 188.939 208.248 103.039 1.00 133.76 120 PRO E O 1
ATOM 7675 N N . ASN E 5 121 ? 189.602 207.185 101.171 1.00 137.72 121 ASN E N 1
ATOM 7676 C CA . ASN E 5 121 ? 189.799 208.392 100.383 1.00 137.72 121 ASN E CA 1
ATOM 7677 C C . ASN E 5 121 ? 188.869 208.352 99.180 1.00 137.72 121 ASN E C 1
ATOM 7678 O O . ASN E 5 121 ? 188.701 207.302 98.552 1.00 137.72 121 ASN E O 1
ATOM 7683 N N . ALA E 5 122 ? 188.260 209.495 98.871 1.00 139.93 122 ALA E N 1
ATOM 7684 C CA . ALA E 5 122 ? 187.259 209.549 97.816 1.00 139.93 122 ALA E CA 1
ATOM 7685 C C . ALA E 5 122 ? 187.864 209.168 96.467 1.00 139.93 122 ALA E C 1
ATOM 7686 O O . ALA E 5 122 ? 189.082 209.167 96.274 1.00 139.93 122 ALA E O 1
ATOM 7688 N N . ILE E 5 123 ? 186.984 208.842 95.525 1.00 143.09 123 ILE E N 1
ATOM 7689 C CA . ILE E 5 123 ? 187.383 208.336 94.221 1.00 143.09 123 ILE E CA 1
ATOM 7690 C C . ILE E 5 123 ? 187.184 209.426 93.174 1.00 143.09 123 ILE E C 1
ATOM 7691 O O . ILE E 5 123 ? 186.416 210.375 93.358 1.00 143.09 123 ILE E O 1
ATOM 7696 N N . SER E 5 124 ? 187.904 209.289 92.064 1.00 144.94 124 SER E N 1
ATOM 7697 C CA . SER E 5 124 ? 187.660 210.140 90.915 1.00 144.94 124 SER E CA 1
ATOM 7698 C C . SER E 5 124 ? 186.284 209.833 90.328 1.00 144.94 124 SER E C 1
ATOM 7699 O O . SER E 5 124 ? 185.740 208.746 90.534 1.00 144.94 124 SER E O 1
ATOM 7702 N N . PRO E 5 125 ? 185.689 210.787 89.605 1.00 143.90 125 PRO E N 1
ATOM 7703 C CA . PRO E 5 125 ? 184.391 210.508 88.970 1.00 143.90 125 PRO E CA 1
ATOM 7704 C C . PRO E 5 125 ? 184.429 209.340 87.999 1.00 143.90 125 PRO E C 1
ATOM 7705 O O . PRO E 5 125 ? 183.396 208.693 87.787 1.00 143.90 125 PRO E O 1
ATOM 7709 N N . GLN E 5 126 ? 185.582 209.056 87.392 1.00 144.83 126 GLN E N 1
ATOM 7710 C CA . GLN E 5 126 ? 185.729 207.930 86.465 1.00 144.83 126 GLN E CA 1
ATOM 7711 C C . GLN E 5 126 ? 187.043 207.225 86.802 1.00 144.83 126 GLN E C 1
ATOM 7712 O O . GLN E 5 126 ? 188.100 207.576 86.270 1.00 144.83 126 GLN E O 1
ATOM 7718 N N . GLU E 5 127 ? 186.972 206.228 87.683 1.00 145.22 127 GLU E N 1
ATOM 7719 C CA . GLU E 5 127 ? 188.155 205.464 88.051 1.00 145.22 127 GLU E CA 1
ATOM 7720 C C . GLU E 5 127 ? 187.739 204.082 88.537 1.00 145.22 127 GLU E C 1
ATOM 7721 O O . GLU E 5 127 ? 186.598 203.862 88.950 1.00 145.22 127 GLU E O 1
ATOM 7727 N N . GLU E 5 128 ? 188.688 203.151 88.481 1.00 143.48 128 GLU E N 1
ATOM 7728 C CA . GLU E 5 128 ? 188.436 201.751 88.787 1.00 143.48 128 GLU E CA 1
ATOM 7729 C C . GLU E 5 128 ? 188.667 201.473 90.268 1.00 143.48 128 GLU E C 1
ATOM 7730 O O . GLU E 5 128 ? 189.540 202.070 90.903 1.00 143.48 128 GLU E O 1
ATOM 7736 N N . VAL E 5 129 ? 187.870 200.555 90.816 1.00 138.86 129 VAL E N 1
ATOM 7737 C CA . VAL E 5 129 ? 188.054 200.061 92.177 1.00 138.86 129 VAL E CA 1
ATOM 7738 C C . VAL E 5 129 ? 187.876 198.550 92.156 1.00 138.86 129 VAL E C 1
ATOM 7739 O O . VAL E 5 129 ? 186.976 198.034 91.487 1.00 138.86 129 VAL E O 1
ATOM 7743 N N . SER E 5 130 ? 188.726 197.842 92.897 1.00 136.08 130 SER E N 1
ATOM 7744 C CA . SER E 5 130 ? 188.686 196.382 92.968 1.00 136.08 130 SER E CA 1
ATOM 7745 C C . SER E 5 130 ? 188.424 195.956 94.411 1.00 136.08 130 SER E C 1
ATOM 7746 O O . SER E 5 130 ? 189.325 196.001 95.254 1.00 136.08 130 SER E O 1
ATOM 7749 N N . LEU E 5 131 ? 187.192 195.538 94.687 1.00 128.72 131 LEU E N 1
ATOM 7750 C CA . LEU E 5 131 ? 186.747 195.143 96.012 1.00 128.72 131 LEU E CA 1
ATOM 7751 C C . LEU E 5 131 ? 186.627 193.626 96.098 1.00 128.72 131 LEU E C 1
ATOM 7752 O O . LEU E 5 131 ? 186.350 192.943 95.105 1.00 128.72 131 LEU E O 1
ATOM 7757 N N . VAL E 5 132 ? 186.802 193.113 97.313 1.00 119.92 132 VAL E N 1
ATOM 7758 C CA . VAL E 5 132 ? 186.588 191.709 97.642 1.00 119.92 132 VAL E CA 1
ATOM 7759 C C . VAL E 5 132 ? 185.722 191.670 98.890 1.00 119.92 132 VAL E C 1
ATOM 7760 O O . VAL E 5 132 ? 186.139 192.149 99.952 1.00 119.92 132 VAL E O 1
ATOM 7764 N N . ILE E 5 133 ? 184.522 191.113 98.761 1.00 109.60 133 ILE E N 1
ATOM 7765 C CA . ILE E 5 133 ? 183.530 191.099 99.829 1.00 109.60 133 ILE E CA 1
ATOM 7766 C C . ILE E 5 133 ? 183.388 189.669 100.329 1.00 109.60 133 ILE E C 1
ATOM 7767 O O . ILE E 5 133 ? 183.327 188.730 99.531 1.00 109.60 133 ILE E O 1
ATOM 7772 N N . LYS E 5 134 ? 183.346 189.499 101.647 1.00 98.40 134 LYS E N 1
ATOM 7773 C CA . LYS E 5 134 ? 183.195 188.187 102.252 1.00 98.40 134 LYS E CA 1
ATOM 7774 C C . LYS E 5 134 ? 182.048 188.219 103.249 1.00 98.40 134 LYS E C 1
ATOM 7775 O O . LYS E 5 134 ? 181.853 189.212 103.959 1.00 98.40 134 LYS E O 1
ATOM 7781 N N . SER E 5 135 ? 181.290 187.128 103.293 1.00 89.91 135 SER E N 1
ATOM 7782 C CA . SER E 5 135 ? 180.162 187.034 104.205 1.00 89.91 135 SER E CA 1
ATOM 7783 C C . SER E 5 135 ? 179.983 185.588 104.641 1.00 89.91 135 SER E C 1
ATOM 7784 O O . SER E 5 135 ? 180.261 184.652 103.886 1.00 89.91 135 SER E O 1
ATOM 7787 N N . PHE E 5 136 ? 179.519 185.424 105.877 1.00 81.37 136 PHE E N 1
ATOM 7788 C CA . PHE E 5 136 ? 179.219 184.120 106.456 1.00 81.37 136 PHE E CA 1
ATOM 7789 C C . PHE E 5 136 ? 177.817 184.174 107.039 1.00 81.37 136 PHE E C 1
ATOM 7790 O O . PHE E 5 136 ? 177.536 185.019 107.896 1.00 81.37 136 PHE E O 1
ATOM 7798 N N . TYR E 5 137 ? 176.948 183.282 106.575 1.00 78.46 137 TYR E N 1
ATOM 7799 C CA . TYR E 5 137 ? 175.572 183.208 107.038 1.00 78.46 137 TYR E CA 1
ATOM 7800 C C . TYR E 5 137 ? 175.388 182.032 107.990 1.00 78.46 137 TYR E C 1
ATOM 7801 O O . TYR E 5 137 ? 176.198 181.104 108.039 1.00 78.46 137 TYR E O 1
ATOM 7810 N N . ASN E 5 138 ? 174.296 182.082 108.746 1.00 63.27 138 ASN E N 1
ATOM 7811 C CA . ASN E 5 138 ? 173.951 181.054 109.716 1.00 63.27 138 ASN E CA 1
ATOM 7812 C C . ASN E 5 138 ? 173.040 179.980 109.134 1.00 63.27 138 ASN E C 1
ATOM 7813 O O . ASN E 5 138 ? 172.550 179.127 109.880 1.00 63.27 138 ASN E O 1
ATOM 7818 N N . THR E 5 139 ? 172.811 179.991 107.826 1.00 68.90 139 THR E N 1
ATOM 7819 C CA . THR E 5 139 ? 171.886 179.070 107.185 1.00 68.90 139 THR E CA 1
ATOM 7820 C C . THR E 5 139 ? 172.637 177.943 106.486 1.00 68.90 139 THR E C 1
ATOM 7821 O O . THR E 5 139 ? 173.841 178.027 106.230 1.00 68.90 139 THR E O 1
ATOM 7825 N N . VAL E 5 140 ? 171.901 176.875 106.181 1.00 64.22 140 VAL E N 1
ATOM 7826 C CA . VAL E 5 140 ? 172.456 175.717 105.490 1.00 64.22 140 VAL E CA 1
ATOM 7827 C C . VAL E 5 140 ? 171.300 174.979 104.832 1.00 64.22 140 VAL E C 1
ATOM 7828 O O . VAL E 5 140 ? 170.137 175.169 105.193 1.00 64.22 140 VAL E O 1
ATOM 7832 N N . GLY E 5 141 ? 171.618 174.143 103.848 1.00 65.42 141 GLY E N 1
ATOM 7833 C CA . GLY E 5 141 ? 170.576 173.448 103.114 1.00 65.42 141 GLY E CA 1
ATOM 7834 C C . GLY E 5 141 ? 169.934 172.345 103.937 1.00 65.42 141 GLY E C 1
ATOM 7835 O O . GLY E 5 141 ? 170.606 171.595 104.646 1.00 65.42 141 GLY E O 1
ATOM 7836 N N . ILE E 5 142 ? 168.612 172.248 103.833 1.00 64.10 142 ILE E N 1
ATOM 7837 C CA . ILE E 5 142 ? 167.839 171.226 104.534 1.00 64.10 142 ILE E CA 1
ATOM 7838 C C . ILE E 5 142 ? 168.017 169.898 103.809 1.00 64.10 142 ILE E C 1
ATOM 7839 O O . ILE E 5 142 ? 168.240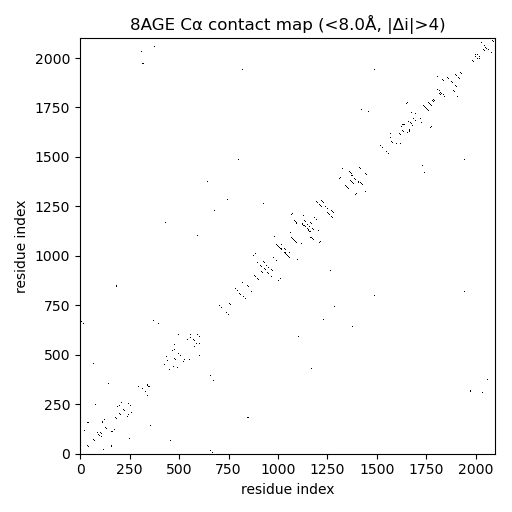 169.890 102.591 1.00 64.10 142 ILE E O 1
ATOM 7844 N N . PRO E 5 143 ? 167.938 168.763 104.503 1.00 61.28 143 PRO E N 1
ATOM 7845 C CA . PRO E 5 143 ? 168.099 167.471 103.822 1.00 61.28 143 PRO E CA 1
ATOM 7846 C C . PRO E 5 143 ? 166.975 167.235 102.824 1.00 61.28 143 PRO E C 1
ATOM 7847 O O . PRO E 5 143 ? 165.794 167.339 103.161 1.00 61.28 143 PRO E O 1
ATOM 7851 N N . TYR E 5 144 ? 167.354 166.910 101.578 1.00 74.35 144 TYR E N 1
ATOM 7852 C CA . TYR E 5 144 ? 166.339 166.717 100.542 1.00 74.35 144 TYR E CA 1
ATOM 7853 C C . TYR E 5 144 ? 165.479 165.495 100.840 1.00 74.35 144 TYR E C 1
ATOM 7854 O O . TYR E 5 144 ? 164.251 165.644 100.966 1.00 74.35 144 TYR E O 1
ATOM 7863 N N . PRO E 5 145 ? 166.028 164.267 100.970 1.00 65.18 145 PRO E N 1
ATOM 7864 C CA . PRO E 5 145 ? 165.246 163.202 101.610 1.00 65.18 145 PRO E CA 1
ATOM 7865 C C . PRO E 5 145 ? 165.341 163.354 103.119 1.00 65.18 145 PRO E C 1
ATOM 7866 O O . PRO E 5 145 ? 166.409 163.173 103.710 1.00 65.18 145 PRO E O 1
ATOM 7870 N N . GLU E 5 146 ? 164.219 163.705 103.747 1.00 62.84 146 GLU E N 1
ATOM 7871 C CA . GLU E 5 146 ? 164.252 164.048 105.164 1.00 62.84 146 GLU E CA 1
ATOM 7872 C C . GLU E 5 146 ? 164.607 162.848 106.033 1.00 62.84 146 GLU E C 1
ATOM 7873 O O . GLU E 5 146 ? 165.160 163.019 107.124 1.00 62.84 146 GLU E O 1
ATOM 7879 N N . HIS E 5 147 ? 164.318 161.637 105.567 1.00 60.56 147 HIS E N 1
ATOM 7880 C CA . HIS E 5 147 ? 164.556 160.417 106.328 1.00 60.56 147 HIS E CA 1
ATOM 7881 C C . HIS E 5 147 ? 165.441 159.485 105.517 1.00 60.56 147 HIS E C 1
ATOM 7882 O O . HIS E 5 147 ? 165.064 159.070 104.417 1.00 60.56 147 HIS E O 1
ATOM 7889 N N . VAL E 5 148 ? 166.611 159.153 106.062 1.00 56.71 148 VAL E N 1
ATOM 7890 C CA . VAL E 5 148 ? 167.539 158.219 105.439 1.00 56.71 148 VAL E CA 1
ATOM 7891 C C . VAL E 5 148 ? 167.978 157.202 106.485 1.00 56.71 148 VAL E C 1
ATOM 7892 O O . VAL E 5 148 ? 167.634 157.299 107.662 1.00 56.71 148 VAL E O 1
ATOM 7896 N N . GLY E 5 149 ? 168.748 156.216 106.034 1.00 56.63 149 GLY E N 1
ATOM 7897 C CA . GLY E 5 149 ? 169.203 155.151 106.899 1.00 56.63 149 GLY E CA 1
ATOM 7898 C C . GLY E 5 149 ? 170.402 155.550 107.735 1.00 56.63 149 GLY E C 1
ATOM 7899 O O . GLY E 5 149 ? 170.954 156.642 107.618 1.00 56.63 149 GLY E O 1
ATOM 7900 N N . MET E 5 150 ? 170.812 154.623 108.604 1.00 55.87 150 MET E N 1
ATOM 7901 C CA . MET E 5 150 ? 171.924 154.883 109.511 1.00 55.87 150 MET E CA 1
ATOM 7902 C C . MET E 5 150 ? 173.262 154.958 108.788 1.00 55.87 150 MET E C 1
ATOM 7903 O O . MET E 5 150 ? 174.202 155.561 109.315 1.00 55.87 150 MET E O 1
ATOM 7908 N N . SER E 5 151 ? 173.373 154.373 107.597 1.00 61.25 151 SER E N 1
ATOM 7909 C CA . SER E 5 151 ? 174.637 154.333 106.878 1.00 61.25 151 SER E CA 1
ATOM 7910 C C . SER E 5 151 ? 174.551 154.974 105.503 1.00 61.25 151 SER E C 1
ATOM 7911 O O . SER E 5 151 ? 175.568 155.050 104.805 1.00 61.25 151 SER E O 1
ATOM 7914 N N . GLU E 5 152 ? 173.374 155.435 105.093 1.00 63.26 152 GLU E N 1
ATOM 7915 C CA . GLU E 5 152 ? 173.213 156.039 103.783 1.00 63.26 152 GLU E CA 1
ATOM 7916 C C . GLU E 5 152 ? 173.811 157.442 103.769 1.00 63.26 152 GLU E C 1
ATOM 7917 O O . GLU E 5 152 ? 173.954 158.096 104.805 1.00 63.26 152 GLU E O 1
ATOM 7923 N N . GLU E 5 153 ? 174.167 157.903 102.575 1.00 66.39 153 GLU E N 1
ATOM 7924 C CA . GLU E 5 153 ? 174.753 159.227 102.462 1.00 66.39 153 GLU E CA 1
ATOM 7925 C C . GLU E 5 153 ? 173.643 160.273 102.473 1.00 66.39 153 GLU E C 1
ATOM 7926 O O . GLU E 5 153 ? 172.483 159.985 102.167 1.00 66.39 153 GLU E O 1
ATOM 7932 N N . GLN E 5 154 ? 174.008 161.500 102.827 1.00 61.44 154 GLN E N 1
ATOM 7933 C CA . GLN E 5 154 ? 173.044 162.576 102.996 1.00 61.44 154 GLN E CA 1
ATOM 7934 C C . GLN E 5 154 ? 173.192 163.620 101.897 1.00 61.44 154 GLN E C 1
ATOM 7935 O O . GLN E 5 154 ? 174.305 163.914 101.451 1.00 61.44 154 GLN E O 1
ATOM 7941 N N . HIS E 5 155 ? 172.059 164.175 101.462 1.00 67.37 155 HIS E N 1
ATOM 7942 C CA . HIS E 5 155 ? 172.030 165.271 100.504 1.00 67.37 155 HIS E CA 1
ATOM 7943 C C . HIS E 5 155 ? 171.173 166.410 101.038 1.00 67.37 155 HIS E C 1
ATOM 7944 O O . HIS E 5 155 ? 170.126 166.179 101.647 1.00 67.37 155 HIS E O 1
ATOM 7951 N N . LEU E 5 156 ? 171.625 167.638 100.802 1.00 67.97 156 LEU E N 1
ATOM 7952 C CA . LEU E 5 156 ? 170.963 168.840 101.286 1.00 67.97 156 LEU E CA 1
ATOM 7953 C C . LEU E 5 156 ? 170.525 169.716 100.120 1.00 67.97 156 LEU E C 1
ATOM 7954 O O . LEU E 5 156 ? 171.208 169.791 99.089 1.00 67.97 156 LEU E O 1
ATOM 7959 N N . LEU E 5 157 ? 169.382 170.376 100.302 1.00 74.75 157 LEU E N 1
ATOM 7960 C CA . LEU E 5 157 ? 168.764 171.243 99.305 1.00 74.75 157 LEU E CA 1
ATOM 7961 C C . LEU E 5 157 ? 168.876 172.694 99.763 1.00 74.75 157 LEU E C 1
ATOM 7962 O O . LEU E 5 157 ? 168.357 173.055 100.824 1.00 74.75 157 LEU E O 1
ATOM 7967 N N . TRP E 5 158 ? 169.539 173.521 98.955 1.00 90.89 158 TRP E N 1
ATOM 7968 C CA . TRP E 5 158 ? 169.822 174.914 99.280 1.00 90.89 158 TRP E CA 1
ATOM 7969 C C . TRP E 5 158 ? 169.292 175.810 98.169 1.00 90.89 158 TRP E C 1
ATOM 7970 O O . TRP E 5 158 ? 169.524 175.538 96.988 1.00 90.89 158 TRP E O 1
ATOM 7981 N N . GLU E 5 159 ? 168.580 176.872 98.540 1.00 103.12 159 GLU E N 1
ATOM 7982 C CA . GLU E 5 159 ? 167.904 177.737 97.578 1.00 103.12 159 GLU E CA 1
ATOM 7983 C C . GLU E 5 159 ? 168.447 179.156 97.671 1.00 103.12 159 GLU E C 1
ATOM 7984 O O . GLU E 5 159 ? 168.347 179.794 98.725 1.00 103.12 159 GLU E O 1
ATOM 7990 N N . THR E 5 160 ? 169.015 179.649 96.569 1.00 111.32 160 THR E N 1
ATOM 7991 C CA . THR E 5 160 ? 169.554 181.004 96.513 1.00 111.32 160 THR E CA 1
ATOM 7992 C C . THR E 5 160 ? 169.230 181.635 95.165 1.00 111.32 160 THR E C 1
ATOM 7993 O O . THR E 5 160 ? 168.944 180.941 94.193 1.00 111.32 160 THR E O 1
ATOM 7997 N N . ASN E 5 161 ? 169.259 182.966 95.114 1.00 118.15 161 ASN E N 1
ATOM 7998 C CA . ASN E 5 161 ? 169.033 183.661 93.850 1.00 118.15 161 ASN E CA 1
ATOM 7999 C C . ASN E 5 161 ? 170.149 183.341 92.859 1.00 118.15 161 ASN E C 1
ATOM 8000 O O . ASN E 5 161 ? 171.321 183.246 93.233 1.00 118.15 161 ASN E O 1
ATOM 8005 N N . ARG E 5 162 ? 169.787 183.179 91.584 1.00 123.27 162 ARG E N 1
ATOM 8006 C CA . ARG E 5 162 ? 170.778 182.766 90.595 1.00 123.27 162 ARG E CA 1
ATOM 8007 C C . ARG E 5 162 ? 171.477 183.950 89.928 1.00 123.27 162 ARG E C 1
ATOM 8008 O O . ARG E 5 162 ? 172.704 183.948 89.792 1.00 123.27 162 ARG E O 1
ATOM 8016 N N . LEU E 5 163 ? 170.706 184.984 89.498 1.00 128.61 163 LEU E N 1
ATOM 8017 C CA . LEU E 5 163 ? 171.450 186.098 88.927 1.00 128.61 163 LEU E CA 1
ATOM 8018 C C . LEU E 5 163 ? 171.856 187.080 90.021 1.00 128.61 163 LEU E C 1
ATOM 8019 O O . LEU E 5 163 ? 171.200 187.159 91.065 1.00 128.61 163 LEU E O 1
ATOM 8024 N N . PRO E 5 164 ? 172.953 187.825 89.816 1.00 130.88 164 PRO E N 1
ATOM 8025 C CA . PRO E 5 164 ? 173.415 188.761 90.849 1.00 130.88 164 PRO E CA 1
ATOM 8026 C C . PRO E 5 164 ? 172.341 189.748 91.279 1.00 130.88 164 PRO E C 1
ATOM 8027 O O . PRO E 5 164 ? 171.797 190.483 90.449 1.00 130.88 164 PRO E O 1
ATOM 8031 N N . LEU E 5 165 ? 172.028 189.772 92.571 1.00 131.65 165 LEU E N 1
ATOM 8032 C CA . LEU E 5 165 ? 171.113 190.759 93.126 1.00 131.65 165 LEU E CA 1
ATOM 8033 C C . LEU E 5 165 ? 171.918 191.949 93.633 1.00 131.65 165 LEU E C 1
ATOM 8034 O O . LEU E 5 165 ? 172.742 191.807 94.543 1.00 131.65 165 LEU E O 1
ATOM 8039 N N . SER E 5 166 ? 171.686 193.115 93.036 1.00 137.91 166 SER E N 1
ATOM 8040 C CA . SER E 5 166 ? 172.428 194.320 93.376 1.00 137.91 166 SER E CA 1
ATOM 8041 C C . SER E 5 166 ? 171.579 195.526 93.008 1.00 137.91 166 SER E C 1
ATOM 8042 O O . SER E 5 166 ? 170.622 195.419 92.236 1.00 137.91 166 SER E O 1
ATOM 8045 N N . ALA E 5 167 ? 171.938 196.677 93.571 1.00 139.58 167 ALA E N 1
ATOM 8046 C CA . ALA E 5 167 ? 171.266 197.923 93.236 1.00 139.58 167 ALA E CA 1
ATOM 8047 C C . ALA E 5 167 ? 172.059 198.757 92.241 1.00 139.58 167 ALA E C 1
ATOM 8048 O O . ALA E 5 167 ? 171.642 199.872 91.911 1.00 139.58 167 ALA E O 1
ATOM 8050 N N . TYR E 5 168 ? 173.190 198.246 91.764 1.00 138.57 168 TYR E N 1
ATOM 8051 C CA . TYR E 5 168 ? 174.003 198.896 90.748 1.00 138.57 168 TYR E CA 1
ATOM 8052 C C . TYR E 5 168 ? 174.114 197.946 89.567 1.00 138.57 168 TYR E C 1
ATOM 8053 O O . TYR E 5 168 ? 174.515 196.790 89.742 1.00 138.57 168 TYR E O 1
ATOM 8062 N N . ASP E 5 169 ? 173.746 198.417 88.377 1.00 139.33 169 ASP E N 1
ATOM 8063 C CA . ASP E 5 169 ? 173.718 197.533 87.220 1.00 139.33 169 ASP E CA 1
ATOM 8064 C C . ASP E 5 169 ? 175.097 196.932 86.971 1.00 139.33 169 ASP E C 1
ATOM 8065 O O . ASP E 5 169 ? 176.128 197.527 87.294 1.00 139.33 169 ASP E O 1
ATOM 8070 N N . THR E 5 170 ? 175.107 195.735 86.391 1.00 138.18 170 THR E N 1
ATOM 8071 C CA . THR E 5 170 ? 176.339 194.994 86.162 1.00 138.18 170 THR E CA 1
ATOM 8072 C C . THR E 5 170 ? 176.405 194.556 84.709 1.00 138.18 170 THR E C 1
ATOM 8073 O O . THR E 5 170 ? 175.417 194.054 84.164 1.00 138.18 170 THR E O 1
ATOM 8077 N N . LYS E 5 171 ? 177.564 194.746 84.084 1.00 136.37 171 LYS E N 1
ATOM 8078 C CA . LYS E 5 171 ? 177.749 194.390 82.686 1.00 136.37 171 LYS E CA 1
ATOM 8079 C C . LYS E 5 171 ? 178.489 193.072 82.503 1.00 136.37 171 LYS E C 1
ATOM 8080 O O . LYS E 5 171 ? 178.726 192.665 81.362 1.00 136.37 171 LYS E O 1
ATOM 8086 N N . LYS E 5 172 ? 178.890 192.412 83.587 1.00 134.31 172 LYS E N 1
ATOM 8087 C CA . LYS E 5 172 ? 179.476 191.083 83.495 1.00 134.31 172 LYS E CA 1
ATOM 8088 C C . LYS E 5 172 ? 179.245 190.364 84.817 1.00 134.31 172 LYS E C 1
ATOM 8089 O O . LYS E 5 172 ? 179.252 190.986 85.882 1.00 134.31 172 LYS E O 1
ATOM 8095 N N . ALA E 5 173 ? 179.046 189.049 84.746 1.00 130.88 173 ALA E N 1
ATOM 8096 C CA . ALA E 5 173 ? 178.720 188.280 85.940 1.00 130.88 173 ALA E CA 1
ATOM 8097 C C . ALA E 5 173 ? 179.134 186.829 85.749 1.00 130.88 173 ALA E C 1
ATOM 8098 O O . ALA E 5 173 ? 179.349 186.365 84.626 1.00 130.88 173 ALA E O 1
ATOM 8100 N N . SER E 5 174 ? 179.241 186.119 86.871 1.00 124.36 174 SER E N 1
ATOM 8101 C CA . SER E 5 174 ? 179.579 184.702 86.893 1.00 124.36 174 SER E CA 1
ATOM 8102 C C . SER E 5 174 ? 179.291 184.150 88.283 1.00 124.36 174 SER E C 1
ATOM 8103 O O . SER E 5 174 ? 179.387 184.868 89.286 1.00 124.36 174 SER E O 1
ATOM 8106 N N . PHE E 5 175 ? 179.004 182.849 88.330 1.00 116.62 175 PHE E N 1
ATOM 8107 C CA . PHE E 5 175 ? 178.656 182.159 89.563 1.00 116.62 175 PHE E CA 1
ATOM 8108 C C . PHE E 5 175 ? 179.393 180.832 89.631 1.00 116.62 175 PHE E C 1
ATOM 8109 O O . PHE E 5 175 ? 179.537 180.138 88.621 1.00 116.62 175 PHE E O 1
ATOM 8117 N N . THR E 5 176 ? 179.859 180.487 90.828 1.00 111.72 176 THR E N 1
ATOM 8118 C CA . THR E 5 176 ? 180.594 179.254 91.056 1.00 111.72 176 THR E CA 1
ATOM 8119 C C . THR E 5 176 ? 180.143 178.638 92.373 1.00 111.72 176 THR E C 1
ATOM 8120 O O . THR E 5 176 ? 179.817 179.349 93.328 1.00 111.72 176 THR E O 1
ATOM 8124 N N . LEU E 5 177 ? 180.140 177.307 92.419 1.00 106.27 177 LEU E N 1
ATOM 8125 C CA . LEU E 5 177 ? 179.778 176.561 93.618 1.00 106.27 177 LEU E CA 1
ATOM 8126 C C . LEU E 5 177 ? 180.893 175.570 93.908 1.00 106.27 177 LEU E C 1
ATOM 8127 O O . LEU E 5 177 ? 181.247 174.764 93.041 1.00 106.27 177 LEU E O 1
ATOM 8132 N N . ILE E 5 178 ? 181.453 175.640 95.116 1.00 98.50 178 ILE E N 1
ATOM 8133 C CA . ILE E 5 178 ? 182.543 174.772 95.540 1.00 98.50 178 ILE E CA 1
ATOM 8134 C C . ILE E 5 178 ? 182.206 174.177 96.901 1.00 98.50 178 ILE E C 1
ATOM 8135 O O . ILE E 5 178 ? 181.296 174.628 97.596 1.00 98.50 178 ILE E O 1
ATOM 8140 N N . GLY E 5 179 ? 182.965 173.147 97.276 1.00 94.12 179 GLY E N 1
ATOM 8141 C CA . GLY E 5 179 ? 182.907 172.565 98.600 1.00 94.12 179 GLY E CA 1
ATOM 8142 C C . GLY E 5 179 ? 182.340 171.164 98.675 1.00 94.12 179 GLY E C 1
ATOM 8143 O O . GLY E 5 179 ? 182.543 170.489 99.693 1.00 94.12 179 GLY E O 1
ATOM 8144 N N . SER E 5 180 ? 181.645 170.698 97.643 1.00 92.33 180 SER E N 1
ATOM 8145 C CA . SER E 5 180 ? 181.015 169.386 97.676 1.00 92.33 180 SER E CA 1
ATOM 8146 C C . SER E 5 180 ? 181.514 168.535 96.516 1.00 92.33 180 SER E C 1
ATOM 8147 O O . SER E 5 180 ? 182.243 169.000 95.637 1.00 92.33 180 SER E O 1
ATOM 8150 N N . SER E 5 181 ? 181.103 167.267 96.524 1.00 91.22 181 SER E N 1
ATOM 8151 C CA . SER E 5 181 ? 181.543 166.315 95.513 1.00 91.22 181 SER E CA 1
ATOM 8152 C C . SER E 5 181 ? 180.589 166.229 94.332 1.00 91.22 181 SER E C 1
ATOM 8153 O O . SER E 5 181 ? 181.030 165.957 93.210 1.00 91.22 181 SER E O 1
ATOM 8156 N N . SER E 5 182 ? 179.296 166.450 94.556 1.00 89.22 182 SER E N 1
ATOM 8157 C CA . SER E 5 182 ? 178.297 166.346 93.504 1.00 89.22 182 SER E CA 1
ATOM 8158 C C . SER E 5 182 ? 177.284 167.469 93.661 1.00 89.22 182 SER E C 1
ATOM 8159 O O . SER E 5 182 ? 176.871 167.791 94.777 1.00 89.22 182 SER E O 1
ATOM 8162 N N . PHE E 5 183 ? 176.890 168.061 92.536 1.00 95.06 183 PHE E N 1
ATOM 8163 C CA . PHE E 5 183 ? 175.904 169.132 92.507 1.00 95.06 183 PHE E CA 1
ATOM 8164 C C . PHE E 5 183 ? 174.856 168.809 91.455 1.00 95.06 183 PHE E C 1
ATOM 8165 O O . PHE E 5 183 ? 175.202 168.490 90.313 1.00 95.06 183 PHE E O 1
ATOM 8173 N N . GLU E 5 184 ? 173.582 168.885 91.831 1.00 97.93 184 GLU E N 1
ATOM 8174 C CA . GLU E 5 184 ? 172.495 168.728 90.876 1.00 97.93 184 GLU E CA 1
ATOM 8175 C C . GLU E 5 184 ? 171.486 169.848 91.087 1.00 97.93 184 GLU E C 1
ATOM 8176 O O . GLU E 5 184 ? 171.510 170.547 92.099 1.00 97.93 184 GLU E O 1
ATOM 8182 N N . GLU E 5 185 ? 170.575 170.007 90.134 1.00 110.18 185 GLU E N 1
ATOM 8183 C CA . GLU E 5 185 ? 169.573 171.060 90.203 1.00 110.18 185 GLU E CA 1
ATOM 8184 C C . GLU E 5 185 ? 168.189 170.463 90.410 1.00 110.18 185 GLU E C 1
ATOM 8185 O O . GLU E 5 185 ? 167.874 169.395 89.875 1.00 110.18 185 GLU E O 1
ATOM 8191 N N . TYR E 5 186 ? 167.369 171.158 91.193 1.00 106.61 186 TYR E N 1
ATOM 8192 C CA . TYR E 5 186 ? 165.996 170.751 91.462 1.00 106.61 186 TYR E CA 1
ATOM 8193 C C . TYR E 5 186 ? 165.070 171.562 90.561 1.00 106.61 186 TYR E C 1
ATOM 8194 O O . TYR E 5 186 ? 164.969 172.784 90.706 1.00 106.61 186 TYR E O 1
ATOM 8203 N N . HIS E 5 187 ? 164.401 170.878 89.633 1.00 112.70 187 HIS E N 1
ATOM 8204 C CA . HIS E 5 187 ? 163.524 171.494 88.642 1.00 112.70 187 HIS E CA 1
ATOM 8205 C C . HIS E 5 187 ? 164.267 172.539 87.816 1.00 112.70 187 HIS E C 1
ATOM 8206 O O . HIS E 5 187 ? 164.022 173.742 87.971 1.00 112.70 187 HIS E O 1
ATOM 8213 N N . PRO E 5 188 ? 165.176 172.125 86.938 1.00 118.27 188 PRO E N 1
ATOM 8214 C CA . PRO E 5 188 ? 165.977 173.089 86.175 1.00 118.27 188 PRO E CA 1
ATOM 8215 C C . PRO E 5 188 ? 165.123 173.819 85.155 1.00 118.27 188 PRO E C 1
ATOM 8216 O O . PRO E 5 188 ? 164.057 173.325 84.757 1.00 118.27 188 PRO E O 1
ATOM 8220 N N . PRO E 5 189 ? 165.552 174.996 84.703 1.00 126.92 189 PRO E N 1
ATOM 8221 C CA . PRO E 5 189 ? 164.785 175.738 83.702 1.00 126.92 189 PRO E CA 1
ATOM 8222 C C . PRO E 5 189 ? 165.154 175.343 82.277 1.00 126.92 189 PRO E C 1
ATOM 8223 O O . PRO E 5 189 ? 166.211 174.770 82.008 1.00 126.92 189 PRO E O 1
ATOM 8227 N N . ASN E 5 190 ? 164.236 175.662 81.359 1.00 131.62 190 ASN E N 1
ATOM 8228 C CA . ASN E 5 190 ? 164.411 175.279 79.961 1.00 131.62 190 ASN E CA 1
ATOM 8229 C C . ASN E 5 190 ? 165.591 175.996 79.316 1.00 131.62 190 ASN E C 1
ATOM 8230 O O . ASN E 5 190 ? 166.349 175.383 78.554 1.00 131.62 190 ASN E O 1
ATOM 8235 N N . ASP E 5 191 ? 165.755 177.289 79.590 1.00 132.11 191 ASP E N 1
ATOM 8236 C CA . ASP E 5 191 ? 166.791 178.069 78.925 1.00 132.11 191 ASP E CA 1
ATOM 8237 C C . ASP E 5 191 ? 168.169 177.495 79.231 1.00 132.11 191 ASP E C 1
ATOM 8238 O O . ASP E 5 191 ? 168.507 177.245 80.391 1.00 132.11 191 ASP E O 1
ATOM 8243 N N . GLU E 5 192 ? 168.963 177.282 78.179 1.00 132.74 192 GLU E N 1
ATOM 8244 C CA . GLU E 5 192 ? 170.285 176.692 78.366 1.00 132.74 192 GLU E CA 1
ATOM 8245 C C . GLU E 5 192 ? 171.198 177.622 79.152 1.00 132.74 192 GLU E C 1
ATOM 8246 O O . GLU E 5 192 ? 172.009 177.160 79.963 1.00 132.74 192 GLU E O 1
ATOM 8252 N N . SER E 5 193 ? 171.099 178.933 78.912 1.00 131.38 193 SER E N 1
ATOM 8253 C CA . SER E 5 193 ? 172.002 179.869 79.574 1.00 131.38 193 SER E CA 1
ATOM 8254 C C . SER E 5 193 ? 171.828 179.807 81.086 1.00 131.38 193 SER E C 1
ATOM 8255 O O . SER E 5 193 ? 172.806 179.888 81.838 1.00 131.38 193 SER E O 1
ATOM 8258 N N . LEU E 5 194 ? 170.586 179.662 81.546 1.00 128.93 194 LEU E N 1
ATOM 8259 C CA . LEU E 5 194 ? 170.295 179.548 82.969 1.00 128.93 194 LEU E CA 1
ATOM 8260 C C . LEU E 5 194 ? 170.585 178.132 83.450 1.00 128.93 194 LEU E C 1
ATOM 8261 O O . LEU E 5 194 ? 169.728 177.497 84.073 1.00 128.93 194 LEU E O 1
ATOM 8266 N N . LEU E 5 195 ? 171.789 177.634 83.178 1.00 127.88 195 LEU E N 1
ATOM 8267 C CA . LEU E 5 195 ? 172.197 176.310 83.623 1.00 127.88 195 LEU E CA 1
ATOM 8268 C C . LEU E 5 195 ? 173.705 176.303 83.809 1.00 127.88 195 LEU E C 1
ATOM 8269 O O . LEU E 5 195 ? 174.419 177.165 83.292 1.00 127.88 195 LEU E O 1
ATOM 8274 N N . GLY E 5 196 ? 174.186 175.308 84.560 1.00 123.78 196 GLY E N 1
ATOM 8275 C CA . GLY E 5 196 ? 175.573 175.240 84.954 1.00 123.78 196 GLY E CA 1
ATOM 8276 C C . GLY E 5 196 ? 176.235 173.939 84.527 1.00 123.78 196 GLY E C 1
ATOM 8277 O O . GLY E 5 196 ? 175.580 172.975 84.112 1.00 123.78 196 GLY E O 1
ATOM 8278 N N . LYS E 5 197 ? 177.559 173.930 84.643 1.00 120.77 197 LYS E N 1
ATOM 8279 C CA . LYS E 5 197 ? 178.397 172.820 84.228 1.00 120.77 197 LYS E CA 1
ATOM 8280 C C . LYS E 5 197 ? 179.326 172.455 85.376 1.00 120.77 197 LYS E C 1
ATOM 8281 O O . LYS E 5 197 ? 179.644 173.282 86.238 1.00 120.77 197 LYS E O 1
ATOM 8287 N N . ALA E 5 198 ? 179.775 171.206 85.370 1.00 118.87 198 ALA E N 1
ATOM 8288 C CA . ALA E 5 198 ? 180.553 170.661 86.469 1.00 118.87 198 ALA E CA 1
ATOM 8289 C C . ALA E 5 198 ? 182.044 170.666 86.155 1.00 118.87 198 ALA E C 1
ATOM 8290 O O . ALA E 5 198 ? 182.461 170.501 85.006 1.00 118.87 198 ALA E O 1
ATOM 8292 N N . ASN E 5 199 ? 182.839 170.859 87.200 1.00 117.81 199 ASN E N 1
ATOM 8293 C CA . ASN E 5 199 ? 184.291 170.767 87.118 1.00 117.81 199 ASN E CA 1
ATOM 8294 C C . ASN E 5 199 ? 184.684 169.778 88.214 1.00 117.81 199 ASN E C 1
ATOM 8295 O O . ASN E 5 199 ? 183.871 168.968 88.676 1.00 117.81 199 ASN E O 1
ATOM 8300 N N . GLY E 5 200 ? 185.938 169.819 88.655 1.00 117.09 200 GLY E N 1
ATOM 8301 C CA . GLY E 5 200 ? 186.275 168.946 89.759 1.00 117.09 200 GLY E CA 1
ATOM 8302 C C . GLY E 5 200 ? 185.892 169.613 91.062 1.00 117.09 200 GLY E C 1
ATOM 8303 O O . GLY E 5 200 ? 186.454 170.650 91.429 1.00 117.09 200 GLY E O 1
ATOM 8304 N N . ASN E 5 201 ? 184.938 169.008 91.770 1.00 112.05 201 ASN E N 1
ATOM 8305 C CA . ASN E 5 201 ? 184.393 169.559 93.012 1.00 112.05 201 ASN E CA 1
ATOM 8306 C C . ASN E 5 201 ? 183.925 170.999 92.808 1.00 112.05 201 ASN E C 1
ATOM 8307 O O . ASN E 5 201 ? 184.040 171.843 93.698 1.00 112.05 201 ASN E O 1
ATOM 8312 N N . SER E 5 202 ? 183.388 171.283 91.623 1.00 113.79 202 SER E N 1
ATOM 8313 C CA . SER E 5 202 ? 183.016 172.646 91.277 1.00 113.79 202 SER E CA 1
ATOM 8314 C C . SER E 5 202 ? 181.799 172.633 90.366 1.00 113.79 202 SER E C 1
ATOM 8315 O O . SER E 5 202 ? 181.524 171.648 89.677 1.00 113.79 202 SER E O 1
ATOM 8318 N N . PHE E 5 203 ? 181.130 173.783 90.299 1.00 114.00 203 PHE E N 1
ATOM 8319 C CA . PHE E 5 203 ? 179.913 173.922 89.496 1.00 114.00 203 PHE E CA 1
ATOM 8320 C C . PHE E 5 203 ? 179.809 175.384 89.055 1.00 114.00 203 PHE E C 1
ATOM 8321 O O . PHE E 5 203 ? 179.358 176.244 89.815 1.00 114.00 203 PHE E O 1
ATOM 8329 N N . GLU E 5 204 ? 180.307 175.656 87.851 1.00 120.63 204 GLU E N 1
ATOM 8330 C CA . GLU E 5 204 ? 180.260 176.993 87.275 1.00 120.63 204 GLU E CA 1
ATOM 8331 C C . GLU E 5 204 ? 178.930 177.231 86.571 1.00 120.63 204 GLU E C 1
ATOM 8332 O O . GLU E 5 204 ? 178.327 176.310 86.019 1.00 120.63 204 GLU E O 1
ATOM 8338 N N . PHE E 5 205 ? 178.468 178.476 86.596 1.00 122.54 205 PHE E N 1
ATOM 8339 C CA . PHE E 5 205 ? 177.210 178.816 85.951 1.00 122.54 205 PHE E CA 1
ATOM 8340 C C . PHE E 5 205 ? 177.456 179.762 84.776 1.00 122.54 205 PHE E C 1
ATOM 8341 O O . PHE E 5 205 ? 178.601 180.055 84.412 1.00 122.54 205 PHE E O 1
ATOM 8349 N N . GLY E 5 206 ? 176.364 180.238 84.178 1.00 128.98 206 GLY E N 1
ATOM 8350 C CA . GLY E 5 206 ? 176.426 181.053 82.987 1.00 128.98 206 GLY E CA 1
ATOM 8351 C C . GLY E 5 206 ? 177.207 182.340 83.152 1.00 128.98 206 GLY E C 1
ATOM 8352 O O . GLY E 5 206 ? 177.009 183.100 84.105 1.00 128.98 206 GLY E O 1
ATOM 8353 N N . PRO E 5 207 ? 178.121 182.607 82.215 1.00 129.83 207 PRO E N 1
ATOM 8354 C CA . PRO E 5 207 ? 178.854 183.892 82.194 1.00 129.83 207 PRO E CA 1
ATOM 8355 C C . PRO E 5 207 ? 178.077 184.981 81.459 1.00 129.83 207 PRO E C 1
ATOM 8356 O O . PRO E 5 207 ? 178.428 185.414 80.353 1.00 129.83 207 PRO E O 1
ATOM 8360 N N . TRP E 5 208 ? 176.992 185.440 82.076 1.00 131.65 208 TRP E N 1
ATOM 8361 C CA . TRP E 5 208 ? 176.151 186.455 81.458 1.00 131.65 208 TRP E CA 1
ATOM 8362 C C . TRP E 5 208 ? 176.877 187.795 81.394 1.00 131.65 208 TRP E C 1
ATOM 8363 O O . TRP E 5 208 ? 177.757 188.091 82.205 1.00 131.65 208 TRP E O 1
ATOM 8374 N N . GLU E 5 209 ? 176.492 188.614 80.410 1.00 135.73 209 GLU E N 1
ATOM 8375 C CA . GLU E 5 209 ? 177.250 189.813 80.075 1.00 135.73 209 GLU E CA 1
ATOM 8376 C C . GLU E 5 209 ? 176.393 191.077 80.061 1.00 135.73 209 GLU E C 1
ATOM 8377 O O . GLU E 5 209 ? 176.846 192.112 79.558 1.00 135.73 209 GLU E O 1
ATOM 8383 N N . ASP E 5 210 ? 175.167 191.026 80.583 1.00 136.33 210 ASP E N 1
ATOM 8384 C CA . ASP E 5 210 ? 174.402 192.247 80.837 1.00 136.33 210 ASP E CA 1
ATOM 8385 C C . ASP E 5 210 ? 173.264 191.889 81.784 1.00 136.33 210 ASP E C 1
ATOM 8386 O O . ASP E 5 210 ? 172.345 191.164 81.392 1.00 136.33 210 ASP E O 1
ATOM 8391 N N . ILE E 5 211 ? 173.316 192.402 83.009 1.00 137.21 211 ILE E N 1
ATOM 8392 C CA . ILE E 5 211 ? 172.274 192.194 84.005 1.00 137.21 211 ILE E CA 1
ATOM 8393 C C . ILE E 5 211 ? 171.774 193.554 84.470 1.00 137.21 211 ILE E C 1
ATOM 8394 O O . ILE E 5 211 ? 172.586 194.415 84.813 1.00 137.21 211 ILE E O 1
ATOM 8399 N N . PRO E 5 212 ? 170.468 193.790 84.493 1.00 139.24 212 PRO E N 1
ATOM 8400 C CA . PRO E 5 212 ? 169.935 195.018 85.090 1.00 139.24 212 PRO E CA 1
ATOM 8401 C C . PRO E 5 212 ? 169.965 194.921 86.610 1.00 139.24 212 PRO E C 1
ATOM 8402 O O . PRO E 5 212 ? 170.207 193.862 87.189 1.00 139.24 212 PRO E O 1
ATOM 8406 N N . ARG E 5 213 ? 169.714 196.055 87.256 1.00 139.92 213 ARG E N 1
ATOM 8407 C CA . ARG E 5 213 ? 169.675 196.047 88.709 1.00 139.92 213 ARG E CA 1
ATOM 8408 C C . ARG E 5 213 ? 168.368 195.425 89.195 1.00 139.92 213 ARG E C 1
ATOM 8409 O O . ARG E 5 213 ? 167.361 195.393 88.481 1.00 139.92 213 ARG E O 1
ATOM 8417 N N . PHE E 5 214 ? 168.403 194.914 90.428 1.00 138.02 214 PHE E N 1
ATOM 8418 C CA . PHE E 5 214 ? 167.222 194.373 91.104 1.00 138.02 214 PHE E CA 1
ATOM 8419 C C . PHE E 5 214 ? 166.621 193.190 90.348 1.00 138.02 214 PHE E C 1
ATOM 8420 O O . PHE E 5 214 ? 165.414 192.948 90.413 1.00 138.02 214 PHE E O 1
ATOM 8428 N N . SER E 5 215 ? 167.454 192.444 89.627 1.00 137.88 215 SER E N 1
ATOM 8429 C CA . SER E 5 215 ? 166.990 191.310 88.827 1.00 137.88 215 SER E CA 1
ATOM 8430 C C . SER E 5 215 ? 167.058 189.999 89.607 1.00 137.88 215 SER E C 1
ATOM 8431 O O . SER E 5 215 ? 167.617 189.006 89.145 1.00 137.88 215 SER E O 1
ATOM 8434 N N . SER E 5 216 ? 166.485 189.994 90.808 1.00 137.14 216 SER E N 1
ATOM 8435 C CA . SER E 5 216 ? 166.422 188.791 91.637 1.00 137.14 216 SER E CA 1
ATOM 8436 C C . SER E 5 216 ? 165.052 188.126 91.494 1.00 137.14 216 SER E C 1
ATOM 8437 O O . SER E 5 216 ? 164.240 188.091 92.419 1.00 137.14 216 SER E O 1
ATOM 8440 N N . ASN E 5 217 ? 164.801 187.591 90.301 1.00 132.78 217 ASN E N 1
ATOM 8441 C CA . ASN E 5 217 ? 163.531 186.940 90.006 1.00 132.78 217 ASN E CA 1
ATOM 8442 C C . ASN E 5 217 ? 163.632 185.422 89.959 1.00 132.78 217 ASN E C 1
ATOM 8443 O O . ASN E 5 217 ? 162.897 184.733 90.672 1.00 132.78 217 ASN E O 1
ATOM 8448 N N . GLU E 5 218 ? 164.527 184.879 89.138 1.00 127.84 218 GLU E N 1
ATOM 8449 C CA . GLU E 5 218 ? 164.713 183.434 89.077 1.00 127.84 218 GLU E CA 1
ATOM 8450 C C . GLU E 5 218 ? 165.422 182.958 90.340 1.00 127.84 218 GLU E C 1
ATOM 8451 O O . GLU E 5 218 ? 166.386 183.581 90.797 1.00 127.84 218 GLU E O 1
ATOM 8457 N N . THR E 5 219 ? 164.909 181.897 90.953 1.00 118.79 219 THR E N 1
ATOM 8458 C CA . THR E 5 219 ? 165.535 181.336 92.141 1.00 118.79 219 THR E CA 1
ATOM 8459 C C . THR E 5 219 ? 166.087 179.953 91.822 1.00 118.79 219 THR E C 1
ATOM 8460 O O . THR E 5 219 ? 165.388 179.118 91.238 1.00 118.79 219 THR E O 1
ATOM 8464 N N . LEU E 5 220 ? 167.338 179.719 92.208 1.00 112.00 220 LEU E N 1
ATOM 8465 C CA . LEU E 5 220 ? 168.034 178.467 91.973 1.00 112.00 220 LEU E CA 1
ATOM 8466 C C . LEU E 5 220 ? 167.904 177.564 93.192 1.00 112.00 220 LEU E C 1
ATOM 8467 O O . LEU E 5 220 ? 168.001 178.024 94.335 1.00 112.00 220 LEU E O 1
ATOM 8472 N N . ALA E 5 221 ? 167.696 176.275 92.938 1.00 101.83 221 ALA E N 1
ATOM 8473 C CA . ALA E 5 221 ? 167.593 175.262 93.983 1.00 101.83 221 ALA E CA 1
ATOM 8474 C C . ALA E 5 221 ? 168.612 174.177 93.670 1.00 101.83 221 ALA E C 1
ATOM 8475 O O . ALA E 5 221 ? 168.459 173.441 92.691 1.00 101.83 221 ALA E O 1
ATOM 8477 N N . ILE E 5 222 ? 169.647 174.080 94.498 1.00 90.15 222 ILE E N 1
ATOM 8478 C CA . ILE E 5 222 ? 170.761 173.171 94.277 1.00 90.15 222 ILE E CA 1
ATOM 8479 C C . ILE E 5 222 ? 170.677 172.061 95.314 1.00 90.15 222 ILE E C 1
ATOM 8480 O O . ILE E 5 222 ? 170.204 172.265 96.437 1.00 90.15 222 ILE E O 1
ATOM 8485 N N . VAL E 5 223 ? 171.111 170.868 94.923 1.00 81.80 223 VAL E N 1
ATOM 8486 C CA . VAL E 5 223 ? 171.159 169.709 95.804 1.00 81.80 223 VAL E CA 1
ATOM 8487 C C . VAL E 5 223 ? 172.585 169.188 95.798 1.00 81.80 223 VAL E C 1
ATOM 8488 O O . VAL E 5 223 ? 173.122 168.846 94.736 1.00 81.80 223 VAL E O 1
ATOM 8492 N N . TYR E 5 224 ? 173.199 169.130 96.977 1.00 75.70 224 TYR E N 1
ATOM 8493 C CA . TYR E 5 224 ? 174.591 168.716 97.087 1.00 75.70 224 TYR E CA 1
ATOM 8494 C C . TYR E 5 224 ? 174.715 167.648 98.163 1.00 75.70 224 TYR E C 1
ATOM 8495 O O . TYR E 5 224 ? 173.787 167.403 98.934 1.00 75.70 224 TYR E O 1
ATOM 8504 N N . SER E 5 225 ? 175.874 166.998 98.209 1.00 74.16 225 SER E N 1
ATOM 8505 C CA . SER E 5 225 ? 176.113 165.914 99.152 1.00 74.16 225 SER E CA 1
ATOM 8506 C C . SER E 5 225 ? 177.007 166.388 100.290 1.00 74.16 225 SER E C 1
ATOM 8507 O O . SER E 5 225 ? 178.159 166.773 100.062 1.00 74.16 225 SER E O 1
ATOM 8510 N N . HIS E 5 226 ? 176.474 166.354 101.508 1.00 66.65 226 HIS E N 1
ATOM 8511 C CA . HIS E 5 226 ? 177.214 166.702 102.716 1.00 66.65 226 HIS E CA 1
ATOM 8512 C C . HIS E 5 226 ? 176.978 165.559 103.691 1.00 66.65 226 HIS E C 1
ATOM 8513 O O . HIS E 5 226 ? 175.861 165.387 104.188 1.00 66.65 226 HIS E O 1
ATOM 8520 N N . ASN E 5 227 ? 178.022 164.783 103.976 1.00 64.47 227 ASN E N 1
ATOM 8521 C CA . ASN E 5 227 ? 177.870 163.572 104.771 1.00 64.47 227 ASN E CA 1
ATOM 8522 C C . ASN E 5 227 ? 178.370 163.744 106.205 1.00 64.47 227 ASN E C 1
ATOM 8523 O O . ASN E 5 227 ? 178.789 162.773 106.841 1.00 64.47 227 ASN E O 1
ATOM 8528 N N . ALA E 5 228 ? 178.340 164.963 106.730 1.00 57.05 228 ALA E N 1
ATOM 8529 C CA . ALA E 5 228 ? 178.838 165.188 108.079 1.00 57.05 228 ALA E CA 1
ATOM 8530 C C . ALA E 5 228 ? 177.694 165.652 108.973 1.00 57.05 228 ALA E C 1
ATOM 8531 O O . ALA E 5 228 ? 176.622 165.996 108.463 1.00 57.05 228 ALA E O 1
ATOM 8533 N N . PRO E 5 229 ? 177.863 165.671 110.295 1.00 48.28 229 PRO E N 1
ATOM 8534 C CA . PRO E 5 229 ? 176.795 166.188 111.156 1.00 48.28 229 PRO E CA 1
ATOM 8535 C C . PRO E 5 229 ? 176.656 167.692 111.002 1.00 48.28 229 PRO E C 1
ATOM 8536 O O . PRO E 5 229 ? 177.631 168.406 110.757 1.00 48.28 229 PRO E O 1
ATOM 8540 N N . LEU E 5 230 ? 175.427 168.175 111.135 1.00 43.84 230 LEU E N 1
ATOM 8541 C CA . LEU E 5 230 ? 175.166 169.610 111.137 1.00 43.84 230 LEU E CA 1
ATOM 8542 C C . LEU E 5 230 ? 174.862 170.030 112.571 1.00 43.84 230 LEU E C 1
ATOM 8543 O O . LEU E 5 230 ? 173.736 169.872 113.048 1.00 43.84 230 LEU E O 1
ATOM 8548 N N . ASN E 5 231 ? 175.864 170.581 113.248 1.00 41.16 231 ASN E N 1
ATOM 8549 C CA . ASN E 5 231 ? 175.757 170.914 114.661 1.00 41.16 231 ASN E CA 1
ATOM 8550 C C . ASN E 5 231 ? 175.156 172.300 114.830 1.00 41.16 231 ASN E C 1
ATOM 8551 O O . ASN E 5 231 ? 175.546 173.243 114.137 1.00 41.16 231 ASN E O 1
ATOM 8556 N N . GLN E 5 232 ? 174.206 172.426 115.752 1.00 38.42 232 GLN E N 1
ATOM 8557 C CA . GLN E 5 232 ? 173.547 173.706 115.990 1.00 38.42 232 GLN E CA 1
ATOM 8558 C C . GLN E 5 232 ? 173.383 173.894 117.490 1.00 38.42 232 GLN E C 1
ATOM 8559 O O . GLN E 5 232 ? 172.623 173.161 118.124 1.00 38.42 232 GLN E O 1
ATOM 8565 N N . VAL E 5 233 ? 174.087 174.864 118.061 1.00 32.84 233 VAL E N 1
ATOM 8566 C CA . VAL E 5 233 ? 173.934 175.189 119.474 1.00 32.84 233 VAL E CA 1
ATOM 8567 C C . VAL E 5 233 ? 172.824 176.226 119.585 1.00 32.84 233 VAL E C 1
ATOM 8568 O O . VAL E 5 233 ? 172.997 177.375 119.175 1.00 32.84 233 VAL E O 1
ATOM 8572 N N . VAL E 5 234 ? 171.675 175.821 120.129 1.00 34.34 234 VAL E N 1
ATOM 8573 C CA . VAL E 5 234 ? 170.548 176.741 120.199 1.00 34.34 234 VAL E CA 1
ATOM 8574 C C . VAL E 5 234 ? 170.756 177.800 121.270 1.00 34.34 234 VAL E C 1
ATOM 8575 O O . VAL E 5 234 ? 170.179 178.888 121.182 1.00 34.34 234 VAL E O 1
ATOM 8579 N N . ASN E 5 235 ? 171.582 177.518 122.275 1.00 34.84 235 ASN E N 1
ATOM 8580 C CA . ASN E 5 235 ? 171.829 178.462 123.357 1.00 34.84 235 ASN E CA 1
ATOM 8581 C C . ASN E 5 235 ? 173.153 178.114 124.013 1.00 34.84 235 ASN E C 1
ATOM 8582 O O . ASN E 5 235 ? 173.405 176.943 124.307 1.00 34.84 235 ASN E O 1
ATOM 8587 N N . LEU E 5 236 ? 173.995 179.119 124.233 1.00 28.86 236 LEU E N 1
ATOM 8588 C CA . LEU E 5 236 ? 175.228 178.946 124.988 1.00 28.86 236 LEU E CA 1
ATOM 8589 C C . LEU E 5 236 ? 175.257 179.960 126.119 1.00 28.86 236 LEU E C 1
ATOM 8590 O O . LEU E 5 236 ? 175.061 181.155 125.885 1.00 28.86 236 LEU E O 1
ATOM 8595 N N . ARG E 5 237 ? 175.489 179.488 127.339 1.00 28.25 237 ARG E N 1
ATOM 8596 C CA . ARG E 5 237 ? 175.699 180.362 128.489 1.00 28.25 237 ARG E CA 1
ATOM 8597 C C . ARG E 5 237 ? 177.135 180.153 128.958 1.00 28.25 237 ARG E C 1
ATOM 8598 O O . ARG E 5 237 ? 177.434 179.187 129.664 1.00 28.25 237 ARG E O 1
ATOM 8606 N N . ARG E 5 238 ? 178.020 181.060 128.560 1.00 32.99 238 ARG E N 1
ATOM 8607 C CA . ARG E 5 238 ? 179.440 180.973 128.876 1.00 32.99 238 ARG E CA 1
ATOM 8608 C C . ARG E 5 238 ? 179.762 181.898 130.047 1.00 32.99 238 ARG E C 1
ATOM 8609 O O . ARG E 5 238 ? 179.548 183.110 129.957 1.00 32.99 238 ARG E O 1
ATOM 8617 N N . ASP E 5 239 ? 180.269 181.330 131.140 1.00 36.30 239 ASP E N 1
ATOM 8618 C CA . ASP E 5 239 ? 180.549 182.077 132.362 1.00 36.30 239 ASP E CA 1
ATOM 8619 C C . ASP E 5 239 ? 182.036 182.015 132.686 1.00 36.30 239 ASP E C 1
ATOM 8620 O O . ASP E 5 239 ? 182.596 180.925 132.830 1.00 36.30 239 ASP E O 1
ATOM 8625 N N . ILE E 5 240 ? 182.666 183.182 132.806 1.00 34.31 240 ILE E N 1
ATOM 8626 C CA . ILE E 5 240 ? 184.086 183.307 133.122 1.00 34.31 240 ILE E CA 1
ATOM 8627 C C . ILE E 5 240 ? 184.224 183.979 134.482 1.00 34.31 240 ILE E C 1
ATOM 8628 O O . ILE E 5 240 ? 183.747 185.102 134.678 1.00 34.31 240 ILE E O 1
ATOM 8633 N N . TRP E 5 241 ? 184.881 183.297 135.417 1.00 33.04 241 TRP E N 1
ATOM 8634 C CA . TRP E 5 241 ? 185.038 183.764 136.789 1.00 33.04 241 TRP E CA 1
ATOM 8635 C C . TRP E 5 241 ? 186.500 184.105 137.051 1.00 33.04 241 TRP E C 1
ATOM 8636 O O . TRP E 5 241 ? 187.378 183.261 136.855 1.00 33.04 241 TRP E O 1
ATOM 8647 N N . LEU E 5 242 ? 186.760 185.332 137.495 1.00 41.73 242 LEU E N 1
ATOM 8648 C CA . LEU E 5 242 ? 188.115 185.811 137.743 1.00 41.73 242 LEU E CA 1
ATOM 8649 C C . LEU E 5 242 ? 188.328 185.995 139.239 1.00 41.73 242 LEU E C 1
ATOM 8650 O O . LEU E 5 242 ? 187.465 186.540 139.933 1.00 41.73 242 LEU E O 1
ATOM 8655 N N . SER E 5 243 ? 189.476 185.538 139.737 1.00 38.35 243 SER E N 1
ATOM 8656 C CA . SER E 5 243 ? 189.758 185.557 141.169 1.00 38.35 243 SER E CA 1
ATOM 8657 C C . SER E 5 243 ? 191.185 186.026 141.398 1.00 38.35 243 SER E C 1
ATOM 8658 O O . SER E 5 243 ? 192.127 185.399 140.906 1.00 38.35 243 SER E O 1
ATOM 8661 N N . HIS E 5 244 ? 191.347 187.120 142.145 1.00 33.68 244 HIS E N 1
ATOM 8662 C CA . HIS E 5 244 ? 192.677 187.652 142.416 1.00 33.68 244 HIS E CA 1
ATOM 8663 C C . HIS E 5 244 ? 193.355 186.977 143.598 1.00 33.68 244 HIS E C 1
ATOM 8664 O O . HIS E 5 244 ? 194.586 187.000 143.681 1.00 33.68 244 HIS E O 1
ATOM 8671 N N . TRP E 5 245 ? 192.587 186.375 144.507 1.00 33.85 245 TRP E N 1
ATOM 8672 C CA . TRP E 5 245 ? 193.184 185.719 145.663 1.00 33.85 245 TRP E CA 1
ATOM 8673 C C . TRP E 5 245 ? 193.822 184.392 145.287 1.00 33.85 245 TRP E C 1
ATOM 8674 O O . TRP E 5 245 ? 194.846 184.014 145.866 1.00 33.85 245 TRP E O 1
ATOM 8685 N N . ALA E 5 246 ? 193.240 183.682 144.323 1.00 35.39 246 ALA E N 1
ATOM 8686 C CA . ALA E 5 246 ? 193.757 182.400 143.871 1.00 35.39 246 ALA E CA 1
ATOM 8687 C C . ALA E 5 246 ? 194.572 182.506 142.593 1.00 35.39 246 ALA E C 1
ATOM 8688 O O . ALA E 5 246 ? 195.309 181.569 142.271 1.00 35.39 246 ALA E O 1
ATOM 8690 N N . SER E 5 247 ? 194.449 183.616 141.866 1.00 35.25 247 SER E N 1
ATOM 8691 C CA . SER E 5 247 ? 195.137 183.826 140.593 1.00 35.25 247 SER E CA 1
ATOM 8692 C C . SER E 5 247 ? 194.742 182.759 139.577 1.00 35.25 247 SER E C 1
ATOM 8693 O O . SER E 5 247 ? 195.585 182.098 138.970 1.00 35.25 247 SER E O 1
ATOM 8696 N N . THR E 5 248 ? 193.434 182.603 139.388 1.00 36.91 248 THR E N 1
ATOM 8697 C CA . THR E 5 248 ? 192.888 181.624 138.465 1.00 36.91 248 THR E CA 1
ATOM 8698 C C . THR E 5 248 ? 191.724 182.243 137.713 1.00 36.91 248 THR E C 1
ATOM 8699 O O . THR E 5 248 ? 191.067 183.164 138.202 1.00 36.91 248 THR E O 1
ATOM 8703 N N . ILE E 5 249 ? 191.482 181.730 136.512 1.00 31.75 249 ILE E N 1
ATOM 8704 C CA . ILE E 5 249 ? 190.314 182.067 135.709 1.00 31.75 249 ILE E CA 1
ATOM 8705 C C . ILE E 5 249 ? 189.589 180.760 135.410 1.00 31.75 249 ILE E C 1
ATOM 8706 O O . ILE E 5 249 ? 190.200 179.801 134.930 1.00 31.75 249 ILE E O 1
ATOM 8711 N N . GLN E 5 250 ? 188.299 180.705 135.718 1.00 27.07 250 GLN E N 1
ATOM 8712 C CA . GLN E 5 250 ? 187.524 179.480 135.567 1.00 27.07 250 GLN E CA 1
ATOM 8713 C C . GLN E 5 250 ? 186.442 179.644 134.513 1.00 27.07 250 GLN E C 1
ATOM 8714 O O . GLN E 5 250 ? 185.698 180.629 134.534 1.00 27.07 250 GLN E O 1
ATOM 8720 N N . PHE E 5 251 ? 186.357 178.682 133.595 1.00 27.37 251 PHE E N 1
ATOM 8721 C CA . PHE E 5 251 ? 185.407 178.734 132.493 1.00 27.37 251 PHE E CA 1
ATOM 8722 C C . PHE E 5 251 ? 184.370 177.640 132.684 1.00 27.37 251 PHE E C 1
ATOM 8723 O O . PHE E 5 251 ? 184.725 176.474 132.895 1.00 27.37 251 PHE E O 1
ATOM 8731 N N . GLU E 5 252 ? 183.096 178.024 132.619 1.00 47.16 252 GLU E N 1
ATOM 8732 C CA . GLU E 5 252 ? 181.967 177.106 132.708 1.00 47.16 252 GLU E CA 1
ATOM 8733 C C . GLU E 5 252 ? 181.042 177.355 131.525 1.00 47.16 252 GLU E C 1
ATOM 8734 O O . GLU E 5 252 ? 180.490 178.451 131.396 1.00 47.16 252 GLU E O 1
ATOM 8740 N N . GLU E 5 253 ? 180.860 176.350 130.671 1.00 36.08 253 GLU E N 1
ATOM 8741 C CA . GLU E 5 253 ? 180.054 176.492 129.465 1.00 36.08 253 GLU E CA 1
ATOM 8742 C C . GLU E 5 253 ? 178.881 175.523 129.500 1.00 36.08 253 GLU E C 1
ATOM 8743 O O . GLU E 5 253 ? 179.068 174.330 129.752 1.00 36.08 253 GLU E O 1
ATOM 8749 N N . TYR E 5 254 ? 177.677 176.033 129.246 1.00 25.55 254 TYR E N 1
ATOM 8750 C CA . TYR E 5 254 ? 176.465 175.220 129.191 1.00 25.55 254 TYR E CA 1
ATOM 8751 C C . TYR E 5 254 ? 175.947 175.192 127.757 1.00 25.55 254 TYR E C 1
ATOM 8752 O O . TYR E 5 254 ? 175.446 176.204 127.258 1.00 25.55 254 TYR E O 1
ATOM 8761 N N . TYR E 5 255 ? 176.058 174.042 127.097 1.00 26.28 255 TYR E N 1
ATOM 8762 C CA . TYR E 5 255 ? 175.615 173.891 125.719 1.00 26.28 255 TYR E CA 1
ATOM 8763 C C . TYR E 5 255 ? 174.229 173.265 125.643 1.00 26.28 255 TYR E C 1
ATOM 8764 O O . TYR E 5 255 ? 173.857 172.427 126.469 1.00 26.28 255 TYR E O 1
ATOM 8773 N N . GLU E 5 256 ? 173.484 173.659 124.609 1.00 29.41 256 GLU E N 1
ATOM 8774 C CA . GLU E 5 256 ? 172.192 173.076 124.244 1.00 29.41 256 GLU E CA 1
ATOM 8775 C C . GLU E 5 256 ? 172.275 172.731 122.758 1.00 29.41 256 GLU E C 1
ATOM 8776 O O . GLU E 5 256 ? 171.875 173.530 121.909 1.00 29.41 256 GLU E O 1
ATOM 8782 N N . LEU E 5 257 ? 172.772 171.539 122.444 1.00 32.83 257 LEU E N 1
ATOM 8783 C CA . LEU E 5 257 ? 173.144 171.165 121.090 1.00 32.83 257 LEU E CA 1
ATOM 8784 C C . LEU E 5 257 ? 172.047 170.354 120.407 1.00 32.83 257 LEU E C 1
ATOM 8785 O O . LEU E 5 257 ? 171.331 169.578 121.044 1.00 32.83 257 LEU E O 1
ATOM 8790 N N . THR E 5 258 ? 171.930 170.549 119.093 1.00 38.25 258 THR E N 1
ATOM 8791 C CA . THR E 5 258 ? 171.010 169.805 118.249 1.00 38.25 258 THR E CA 1
ATOM 8792 C C . THR E 5 258 ? 171.731 169.423 116.964 1.00 38.25 258 THR E C 1
ATOM 8793 O O . THR E 5 258 ? 172.743 170.022 116.592 1.00 38.25 258 THR E O 1
ATOM 8797 N N . ASN E 5 259 ? 171.188 168.419 116.283 1.00 36.65 259 ASN E N 1
ATOM 8798 C CA . ASN E 5 259 ? 171.718 167.922 115.020 1.00 36.65 259 ASN E CA 1
ATOM 8799 C C . ASN E 5 259 ? 170.672 168.133 113.937 1.00 36.65 259 ASN E C 1
ATOM 8800 O O . ASN E 5 259 ? 169.574 167.576 114.019 1.00 36.65 259 ASN E O 1
ATOM 8805 N N . LYS E 5 260 ? 171.006 168.931 112.924 1.00 40.66 260 LYS E N 1
ATOM 8806 C CA . LYS E 5 260 ? 170.049 169.280 111.884 1.00 40.66 260 LYS E CA 1
ATOM 8807 C C . LYS E 5 260 ? 170.197 168.406 110.647 1.00 40.66 260 LYS E C 1
ATOM 8808 O O . LYS E 5 260 ? 169.790 168.812 109.555 1.00 40.66 260 LYS E O 1
ATOM 8814 N N . ALA E 5 261 ? 170.766 167.216 110.796 1.00 43.64 261 ALA E N 1
ATOM 8815 C CA . ALA E 5 261 ? 170.956 166.325 109.666 1.00 43.64 261 ALA E CA 1
ATOM 8816 C C . ALA E 5 261 ? 169.685 165.513 109.441 1.00 43.64 261 ALA E C 1
ATOM 8817 O O . ALA E 5 261 ? 168.665 165.707 110.107 1.00 43.64 261 ALA E O 1
ATOM 8819 N N . ALA E 5 262 ? 169.738 164.599 108.476 1.00 48.79 262 ALA E N 1
ATOM 8820 C CA . ALA E 5 262 ? 168.555 163.833 108.118 1.00 48.79 262 ALA E CA 1
ATOM 8821 C C . ALA E 5 262 ? 168.102 162.983 109.297 1.00 48.79 262 ALA E C 1
ATOM 8822 O O . ALA E 5 262 ? 168.922 162.448 110.048 1.00 48.79 262 ALA E O 1
ATOM 8824 N N . LYS E 5 263 ? 166.789 162.860 109.460 1.00 50.21 263 LYS E N 1
ATOM 8825 C CA . LYS E 5 263 ? 166.260 162.017 110.518 1.00 50.21 263 LYS E CA 1
ATOM 8826 C C . LYS E 5 263 ? 166.412 160.548 110.145 1.00 50.21 263 LYS E C 1
ATOM 8827 O O . LYS E 5 263 ? 166.547 160.186 108.974 1.00 50.21 263 LYS E O 1
ATOM 8833 N N . LEU E 5 264 ? 166.399 159.693 111.161 1.00 50.91 264 LEU E N 1
ATOM 8834 C CA . LEU E 5 264 ? 166.578 158.265 110.948 1.00 50.91 264 LEU E CA 1
ATOM 8835 C C . LEU E 5 264 ? 165.244 157.610 110.620 1.00 50.91 264 LEU E C 1
ATOM 8836 O O . LEU E 5 264 ? 164.329 157.609 111.449 1.00 50.91 264 LEU E O 1
ATOM 8841 N N . SER E 5 265 ? 165.130 157.060 109.415 1.00 56.25 265 SER E N 1
ATOM 8842 C CA . SER E 5 265 ? 163.962 156.263 109.075 1.00 56.25 265 SER E CA 1
ATOM 8843 C C . SER E 5 265 ? 164.076 154.910 109.761 1.00 56.25 265 SER E C 1
ATOM 8844 O O . SER E 5 265 ? 165.172 154.350 109.854 1.00 56.25 265 SER E O 1
ATOM 8847 N N . LYS E 5 266 ? 162.958 154.403 110.280 1.00 55.83 266 LYS E N 1
ATOM 8848 C CA . LYS E 5 266 ? 162.823 153.077 110.894 1.00 55.83 266 LYS E CA 1
ATOM 8849 C C . LYS E 5 266 ? 163.260 153.115 112.353 1.00 55.83 266 LYS E C 1
ATOM 8850 O O . LYS E 5 266 ? 163.191 152.084 113.027 1.00 55.83 266 LYS E O 1
ATOM 8856 N N . GLY E 5 267 ? 163.711 154.259 112.857 1.00 48.01 267 GLY E N 1
ATOM 8857 C CA . GLY E 5 267 ? 164.016 154.404 114.264 1.00 48.01 267 GLY E CA 1
ATOM 8858 C C . GLY E 5 267 ? 165.386 153.847 114.593 1.00 48.01 267 GLY E C 1
ATOM 8859 O O . GLY E 5 267 ? 166.078 153.260 113.761 1.00 48.01 267 GLY E O 1
ATOM 8860 N N . PHE E 5 268 ? 165.779 154.031 115.849 1.00 38.00 268 PHE E N 1
ATOM 8861 C CA . PHE E 5 268 ? 167.104 153.634 116.301 1.00 38.00 268 PHE E CA 1
ATOM 8862 C C . PHE E 5 268 ? 167.127 152.166 116.704 1.00 38.00 268 PHE E C 1
ATOM 8863 O O . PHE E 5 268 ? 166.303 151.718 117.506 1.00 38.00 268 PHE E O 1
ATOM 8871 N N . SER E 5 269 ? 168.079 151.425 116.140 1.00 43.15 269 SER E N 1
ATOM 8872 C CA . SER E 5 269 ? 168.284 150.005 116.417 1.00 43.15 269 SER E CA 1
ATOM 8873 C C . SER E 5 269 ? 169.718 149.812 116.896 1.00 43.15 269 SER E C 1
ATOM 8874 O O . SER E 5 269 ? 170.645 149.792 116.080 1.00 43.15 269 SER E O 1
ATOM 8877 N N . ARG E 5 270 ? 169.904 149.699 118.215 1.00 36.94 270 ARG E N 1
ATOM 8878 C CA . ARG E 5 270 ? 171.241 149.521 118.777 1.00 36.94 270 ARG E CA 1
ATOM 8879 C C . ARG E 5 270 ? 171.999 148.381 118.106 1.00 36.94 270 ARG E C 1
ATOM 8880 O O . ARG E 5 270 ? 173.229 148.434 117.987 1.00 36.94 270 ARG E O 1
ATOM 8888 N N . LEU E 5 271 ? 171.282 147.356 117.639 1.00 44.11 271 LEU E N 1
ATOM 8889 C CA . LEU E 5 271 ? 171.929 146.249 116.943 1.00 44.11 271 LEU E CA 1
ATOM 8890 C C . LEU E 5 271 ? 172.599 146.721 115.660 1.00 44.11 271 LEU E C 1
ATOM 8891 O O . LEU E 5 271 ? 173.740 146.343 115.371 1.00 44.11 271 LEU E O 1
ATOM 8896 N N . GLU E 5 272 ? 171.913 147.561 114.885 1.00 50.33 272 GLU E N 1
ATOM 8897 C CA . GLU E 5 272 ? 172.492 148.054 113.641 1.00 50.33 272 GLU E CA 1
ATOM 8898 C C . GLU E 5 272 ? 173.681 148.966 113.911 1.00 50.33 272 GLU E C 1
ATOM 8899 O O . GLU E 5 272 ? 174.676 148.936 113.179 1.00 50.33 272 GLU E O 1
ATOM 8905 N N . LEU E 5 273 ? 173.602 149.777 114.968 1.00 51.52 273 LEU E N 1
ATOM 8906 C CA . LEU E 5 273 ? 174.724 150.638 115.323 1.00 51.52 273 LEU E CA 1
ATOM 8907 C C . LEU E 5 273 ? 175.943 149.817 115.721 1.00 51.52 273 LEU E C 1
ATOM 8908 O O . LEU E 5 273 ? 177.072 150.137 115.330 1.00 51.52 273 LEU E O 1
ATOM 8913 N N . MET E 5 274 ? 175.738 148.750 116.496 1.00 56.58 274 MET E N 1
ATOM 8914 C CA . MET E 5 274 ? 176.859 147.894 116.872 1.00 56.58 274 MET E CA 1
ATOM 8915 C C . MET E 5 274 ? 177.425 147.152 115.667 1.00 56.58 274 MET E C 1
ATOM 8916 O O . MET E 5 274 ? 178.644 146.966 115.563 1.00 56.58 274 MET E O 1
ATOM 8921 N N . LYS E 5 275 ? 176.560 146.723 114.743 1.00 59.97 275 LYS E N 1
ATOM 8922 C CA . LYS E 5 275 ? 177.048 146.048 113.545 1.00 59.97 275 LYS E CA 1
ATOM 8923 C C . LYS E 5 275 ? 177.788 147.007 112.624 1.00 59.97 275 LYS E C 1
ATOM 8924 O O . LYS E 5 275 ? 178.638 146.577 111.840 1.00 59.97 275 LYS E O 1
ATOM 8930 N N . GLN E 5 276 ? 177.475 148.300 112.697 1.00 68.14 276 GLN E N 1
ATOM 8931 C CA . GLN E 5 276 ? 178.256 149.293 111.970 1.00 68.14 276 GLN E CA 1
ATOM 8932 C C . GLN E 5 276 ? 179.597 149.538 112.647 1.00 68.14 276 GLN E C 1
ATOM 8933 O O . GLN E 5 276 ? 180.624 149.654 111.971 1.00 68.14 276 GLN E O 1
ATOM 8939 N N . ILE E 5 277 ? 179.596 149.634 113.977 1.00 70.80 277 ILE E N 1
ATOM 8940 C CA . ILE E 5 277 ? 180.838 149.842 114.721 1.00 70.80 277 ILE E CA 1
ATOM 8941 C C . ILE E 5 277 ? 181.816 148.707 114.441 1.00 70.80 277 ILE E C 1
ATOM 8942 O O . ILE E 5 277 ? 182.922 148.927 113.936 1.00 70.80 277 ILE E O 1
ATOM 8947 N N . GLN E 5 278 ? 181.418 147.474 114.766 1.00 76.53 278 GLN E N 1
ATOM 8948 C CA . GLN E 5 278 ? 182.329 146.341 114.642 1.00 76.53 278 GLN E CA 1
ATOM 8949 C C . GLN E 5 278 ? 182.719 146.052 113.198 1.00 76.53 278 GLN E C 1
ATOM 8950 O O . GLN E 5 278 ? 183.735 145.388 112.967 1.00 76.53 278 GLN E O 1
ATOM 8956 N N . THR E 5 279 ? 181.947 146.533 112.224 1.00 81.66 279 THR E N 1
ATOM 8957 C CA . THR E 5 279 ? 182.364 146.435 110.830 1.00 81.66 279 THR E CA 1
ATOM 8958 C C . THR E 5 279 ? 183.509 147.395 110.512 1.00 81.66 279 THR E C 1
ATOM 8959 O O . THR E 5 279 ? 184.074 147.339 109.413 1.00 81.66 279 THR E O 1
ATOM 8963 N N . GLN E 5 280 ? 183.909 148.219 111.478 1.00 90.09 280 GLN E N 1
ATOM 8964 C CA . GLN E 5 280 ? 184.919 149.258 111.291 1.00 90.09 280 GLN E CA 1
ATOM 8965 C C . GLN E 5 280 ? 184.574 150.140 110.093 1.00 90.09 280 GLN E C 1
ATOM 8966 O O . GLN E 5 280 ? 185.317 150.243 109.116 1.00 90.09 280 GLN E O 1
ATOM 8972 N N . ASN E 5 281 ? 183.401 150.765 110.181 1.00 88.93 281 ASN E N 1
ATOM 8973 C CA . ASN E 5 281 ? 182.975 151.770 109.212 1.00 88.93 281 ASN E CA 1
ATOM 8974 C C . ASN E 5 281 ? 183.205 153.147 109.826 1.00 88.93 281 ASN E C 1
ATOM 8975 O O . ASN E 5 281 ? 182.294 153.794 110.343 1.00 88.93 281 ASN E O 1
ATOM 8980 N N . MET E 5 282 ? 184.459 153.600 109.764 1.00 98.90 282 MET E N 1
ATOM 8981 C CA . MET E 5 282 ? 184.814 154.927 110.248 1.00 98.90 282 MET E CA 1
ATOM 8982 C C . MET E 5 282 ? 184.510 156.017 109.228 1.00 98.90 282 MET E C 1
ATOM 8983 O O . MET E 5 282 ? 185.031 157.134 109.346 1.00 98.90 282 MET E O 1
ATOM 8988 N N . ARG E 5 283 ? 183.680 155.702 108.236 1.00 89.16 283 ARG E N 1
ATOM 8989 C CA . ARG E 5 283 ? 183.263 156.674 107.237 1.00 89.16 283 ARG E CA 1
ATOM 8990 C C . ARG E 5 283 ? 182.627 157.885 107.911 1.00 89.16 283 ARG E C 1
ATOM 8991 O O . ARG E 5 283 ? 182.084 157.796 109.015 1.00 89.16 283 ARG E O 1
ATOM 8999 N N . GLN E 5 284 ? 182.706 159.031 107.237 1.00 72.37 284 GLN E N 1
ATOM 9000 C CA . GLN E 5 284 ? 182.110 160.251 107.762 1.00 72.37 284 GLN E CA 1
ATOM 9001 C C . GLN E 5 284 ? 180.601 160.078 107.851 1.00 72.37 284 GLN E C 1
ATOM 9002 O O . GLN E 5 284 ? 179.911 160.051 106.829 1.00 72.37 284 GLN E O 1
ATOM 9008 N N . THR E 5 285 ? 180.087 159.937 109.066 1.00 60.57 285 THR E N 1
ATOM 9009 C CA . THR E 5 285 ? 178.668 159.736 109.306 1.00 60.57 285 THR E CA 1
ATOM 9010 C C . THR E 5 285 ? 178.028 161.033 109.781 1.00 60.57 285 THR E C 1
ATOM 9011 O O . THR E 5 285 ? 178.694 161.920 110.318 1.00 60.57 285 THR E O 1
ATOM 9015 N N . HIS E 5 286 ? 176.713 161.129 109.587 1.00 51.65 286 HIS E N 1
ATOM 9016 C CA . HIS E 5 286 ? 175.975 162.351 109.877 1.00 51.65 286 HIS E CA 1
ATOM 9017 C C . HIS E 5 286 ? 175.332 162.337 111.260 1.00 51.65 286 HI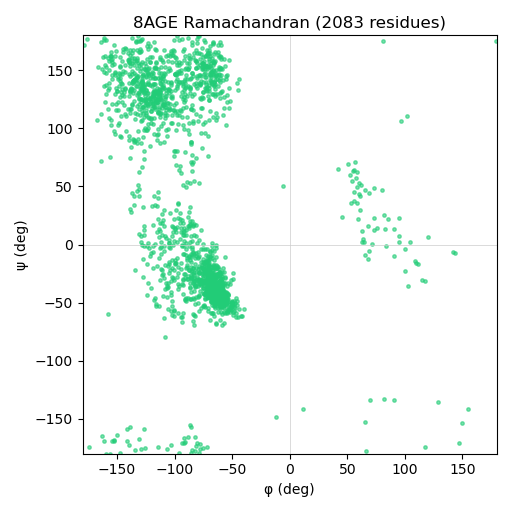S E C 1
ATOM 9018 O O . HIS E 5 286 ? 174.315 163.004 111.474 1.00 51.65 286 HIS E O 1
ATOM 9025 N N . PHE E 5 287 ? 175.900 161.591 112.204 1.00 40.92 287 PHE E N 1
ATOM 9026 C CA . PHE E 5 287 ? 175.478 161.661 113.593 1.00 40.92 287 PHE E CA 1
ATOM 9027 C C . PHE E 5 287 ? 176.698 161.836 114.484 1.00 40.92 287 PHE E C 1
ATOM 9028 O O . PHE E 5 287 ? 177.794 161.370 114.165 1.00 40.92 287 PHE E O 1
ATOM 9036 N N . VAL E 5 288 ? 176.496 162.525 115.601 1.00 38.19 288 VAL E N 1
ATOM 9037 C CA . VAL E 5 288 ? 177.586 162.919 116.484 1.00 38.19 288 VAL E CA 1
ATOM 9038 C C . VAL E 5 288 ? 177.880 161.769 117.437 1.00 38.19 288 VAL E C 1
ATOM 9039 O O . VAL E 5 288 ? 177.006 161.345 118.200 1.00 38.19 288 VAL E O 1
ATOM 9043 N N . THR E 5 289 ? 179.111 161.267 117.397 1.00 37.23 289 THR E N 1
ATOM 9044 C CA . THR E 5 289 ? 179.575 160.285 118.366 1.00 37.23 289 THR E CA 1
ATOM 9045 C C . THR E 5 289 ? 180.573 160.848 119.361 1.00 37.23 289 THR E C 1
ATOM 9046 O O . THR E 5 289 ? 180.587 160.413 120.512 1.00 37.23 289 THR E O 1
ATOM 9050 N N . VAL E 5 290 ? 181.398 161.805 118.949 1.00 35.47 290 VAL E N 1
ATOM 9051 C CA . VAL E 5 290 ? 182.402 162.394 119.827 1.00 35.47 290 VAL E CA 1
ATOM 9052 C C . VAL E 5 290 ? 182.648 163.830 119.385 1.00 35.47 290 VAL E C 1
ATOM 9053 O O . VAL E 5 290 ? 182.765 164.114 118.189 1.00 35.47 290 VAL E O 1
ATOM 9057 N N . LEU E 5 291 ? 182.693 164.739 120.352 1.00 38.41 291 LEU E N 1
ATOM 9058 C CA . LEU E 5 291 ? 182.996 166.141 120.126 1.00 38.41 291 LEU E CA 1
ATOM 9059 C C . LEU E 5 291 ? 184.403 166.444 120.620 1.00 38.41 291 LEU E C 1
ATOM 9060 O O . LEU E 5 291 ? 184.891 165.825 121.569 1.00 38.41 291 LEU E O 1
ATOM 9065 N N . ASP E 5 292 ? 185.057 167.397 119.965 1.00 44.40 292 ASP E N 1
ATOM 9066 C CA . ASP E 5 292 ? 186.427 167.775 120.293 1.00 44.40 292 ASP E CA 1
ATOM 9067 C C . ASP E 5 292 ? 186.440 169.260 120.619 1.00 44.40 292 ASP E C 1
ATOM 9068 O O . ASP E 5 292 ? 186.280 170.097 119.725 1.00 44.40 292 ASP E O 1
ATOM 9073 N N . MET E 5 293 ? 186.630 169.586 121.892 1.00 42.16 293 MET E N 1
ATOM 9074 C CA . MET E 5 293 ? 186.652 170.964 122.352 1.00 42.16 293 MET E CA 1
ATOM 9075 C C . MET E 5 293 ? 188.085 171.472 122.330 1.00 42.16 293 MET E C 1
ATOM 9076 O O . MET E 5 293 ? 188.995 170.793 122.814 1.00 42.16 293 MET E O 1
ATOM 9081 N N . LEU E 5 294 ? 188.285 172.660 121.772 1.00 42.24 294 LEU E N 1
ATOM 9082 C CA . LEU E 5 294 ? 189.604 173.276 121.707 1.00 42.24 294 LEU E CA 1
ATOM 9083 C C . LEU E 5 294 ? 189.681 174.351 122.783 1.00 42.24 294 LEU E C 1
ATOM 9084 O O . LEU E 5 294 ? 189.001 175.378 122.696 1.00 42.24 294 LEU E O 1
ATOM 9089 N N . LEU E 5 295 ? 190.506 174.111 123.789 1.00 36.82 295 LEU E N 1
ATOM 9090 C CA . LEU E 5 295 ? 190.619 174.933 124.981 1.00 36.82 295 LEU E CA 1
ATOM 9091 C C . LEU E 5 295 ? 191.863 175.803 124.916 1.00 36.82 295 LEU E C 1
ATOM 9092 O O . LEU E 5 295 ? 192.756 175.579 124.095 1.00 36.82 295 LEU E O 1
ATOM 9097 N N . PRO E 5 296 ? 191.958 176.822 125.769 1.00 40.91 296 PRO E N 1
ATOM 9098 C CA . PRO E 5 296 ? 193.189 177.616 125.821 1.00 40.91 296 PRO E CA 1
ATOM 9099 C C . PRO E 5 296 ? 194.347 176.804 126.376 1.00 40.91 296 PRO E C 1
ATOM 9100 O O . PRO E 5 296 ? 194.164 175.874 127.165 1.00 40.91 296 PRO E O 1
ATOM 9104 N N . GLU E 5 297 ? 195.553 177.170 125.952 1.00 47.46 297 GLU E N 1
ATOM 9105 C CA . GLU E 5 297 ? 196.731 176.375 126.269 1.00 47.46 297 GLU E CA 1
ATOM 9106 C C . GLU E 5 297 ? 197.035 176.429 127.760 1.00 47.46 297 GLU E C 1
ATOM 9107 O O . GLU E 5 297 ? 197.112 177.509 128.351 1.00 47.46 297 GLU E O 1
ATOM 9113 N N . GLY E 5 298 ? 197.209 175.260 128.363 1.00 39.66 298 GLY E N 1
ATOM 9114 C CA . GLY E 5 298 ? 197.521 175.161 129.770 1.00 39.66 298 GLY E CA 1
ATOM 9115 C C . GLY E 5 298 ? 196.341 174.951 130.689 1.00 39.66 298 GLY E C 1
ATOM 9116 O O . GLY E 5 298 ? 196.443 175.278 131.875 1.00 39.66 298 GLY E O 1
ATOM 9117 N N . ALA E 5 299 ? 195.232 174.418 130.187 1.00 36.64 299 ALA E N 1
ATOM 9118 C CA . ALA E 5 299 ? 194.046 174.229 131.003 1.00 36.64 299 ALA E CA 1
ATOM 9119 C C . ALA E 5 299 ? 194.216 173.043 131.940 1.00 36.64 299 ALA E C 1
ATOM 9120 O O . ALA E 5 299 ? 194.960 172.101 131.656 1.00 36.64 299 ALA E O 1
ATOM 9122 N N . THR E 5 300 ? 193.517 173.100 133.070 1.00 37.98 300 THR E N 1
ATOM 9123 C CA . THR E 5 300 ? 193.544 172.039 134.064 1.00 37.98 300 THR E CA 1
ATOM 9124 C C . THR E 5 300 ? 192.148 171.870 134.642 1.00 37.98 300 THR E C 1
ATOM 9125 O O . THR E 5 300 ? 191.260 172.696 134.424 1.00 37.98 300 THR E O 1
ATOM 9129 N N . ASP E 5 301 ? 191.966 170.784 135.389 1.00 40.24 301 ASP E N 1
ATOM 9130 C CA . ASP E 5 301 ? 190.726 170.504 136.111 1.00 40.24 301 ASP E CA 1
ATOM 9131 C C . ASP E 5 301 ? 189.511 170.539 135.185 1.00 40.24 301 ASP E C 1
ATOM 9132 O O . ASP E 5 301 ? 188.535 171.250 135.425 1.00 40.24 301 ASP E O 1
ATOM 9137 N N . HIS E 5 302 ? 189.573 169.751 134.116 1.00 33.75 302 HIS E N 1
ATOM 9138 C CA . HIS E 5 302 ? 188.445 169.660 133.203 1.00 33.75 302 HIS E CA 1
ATOM 9139 C C . HIS E 5 302 ? 187.319 168.855 133.835 1.00 33.75 302 HIS E C 1
ATOM 9140 O O . HIS E 5 302 ? 187.547 167.972 134.664 1.00 33.75 302 HIS E O 1
ATOM 9147 N N . TYR E 5 303 ? 186.088 169.162 133.434 1.00 38.06 303 TYR E N 1
ATOM 9148 C CA . TYR E 5 303 ? 184.965 168.324 133.824 1.00 38.06 303 TYR E CA 1
ATOM 9149 C C . TYR E 5 303 ? 183.848 168.459 132.804 1.00 38.06 303 TYR E C 1
ATOM 9150 O O . TYR E 5 303 ? 183.719 169.483 132.126 1.00 38.06 303 TYR E O 1
ATOM 9159 N N . PHE E 5 304 ? 183.033 167.409 132.725 1.00 32.60 304 PHE E N 1
ATOM 9160 C CA . PHE E 5 304 ? 181.976 167.267 131.729 1.00 32.60 304 PHE E CA 1
ATOM 9161 C C . PHE E 5 304 ? 180.791 166.601 132.412 1.00 32.60 304 PHE E C 1
ATOM 9162 O O . PHE E 5 304 ? 180.867 165.423 132.771 1.00 32.60 304 PHE E O 1
ATOM 9170 N N . THR E 5 305 ? 179.706 167.347 132.598 1.00 34.21 305 THR E N 1
ATOM 9171 C CA . THR E 5 305 ? 178.494 166.840 133.228 1.00 34.21 305 THR E CA 1
ATOM 9172 C C . THR E 5 305 ? 177.300 167.160 132.339 1.00 34.21 305 THR E C 1
ATOM 9173 O O . THR E 5 305 ? 177.427 167.820 131.307 1.00 34.21 305 THR E O 1
ATOM 9177 N N . ASP E 5 306 ? 176.127 166.678 132.738 1.00 32.81 306 ASP E N 1
ATOM 9178 C CA . ASP E 5 306 ? 174.878 167.102 132.120 1.00 32.81 306 ASP E CA 1
ATOM 9179 C C . ASP E 5 306 ? 173.827 167.228 133.219 1.00 32.81 306 ASP E C 1
ATOM 9180 O O . ASP E 5 306 ? 174.139 167.179 134.412 1.00 32.81 306 ASP E O 1
ATOM 9185 N N . LEU E 5 307 ? 172.570 167.392 132.813 1.00 31.61 307 LEU E N 1
ATOM 9186 C CA . LEU E 5 307 ? 171.494 167.655 133.761 1.00 31.61 307 LEU E CA 1
ATOM 9187 C C . LEU E 5 307 ? 171.187 166.474 134.670 1.00 31.61 307 LEU E C 1
ATOM 9188 O O . LEU E 5 307 ? 170.452 166.648 135.647 1.00 31.61 307 LEU E O 1
ATOM 9193 N N . VAL E 5 308 ? 171.721 165.288 134.386 1.00 30.10 308 VAL E N 1
ATOM 9194 C CA . VAL E 5 308 ? 171.390 164.092 135.149 1.00 30.10 308 VAL E CA 1
ATOM 9195 C C . VAL E 5 308 ? 172.569 163.570 135.953 1.00 30.10 308 VAL E C 1
ATOM 9196 O O . VAL E 5 308 ? 172.412 162.599 136.706 1.00 30.10 308 VAL E O 1
ATOM 9200 N N . GLY E 5 309 ? 173.730 164.185 135.840 1.00 29.66 309 GLY E N 1
ATOM 9201 C CA . GLY E 5 309 ? 174.872 163.759 136.620 1.00 29.66 309 GLY E CA 1
ATOM 9202 C C . GLY E 5 309 ? 176.168 164.019 135.871 1.00 29.66 309 GLY E C 1
ATOM 9203 O O . GLY E 5 309 ? 176.240 164.907 135.026 1.00 29.66 309 GLY E O 1
ATOM 9204 N N . LEU E 5 310 ? 177.174 163.219 136.208 1.00 35.42 310 LEU E N 1
ATOM 9205 C CA . LEU E 5 310 ? 178.512 163.337 135.644 1.00 35.42 310 LEU E CA 1
ATOM 9206 C C . LEU E 5 310 ? 178.732 162.257 134.595 1.00 35.42 310 LEU E C 1
ATOM 9207 O O . LEU E 5 310 ? 178.446 161.081 134.840 1.00 35.42 310 LEU E O 1
ATOM 9212 N N . VAL E 5 311 ? 179.245 162.655 133.436 1.00 33.58 311 VAL E N 1
ATOM 9213 C CA . VAL E 5 311 ? 179.539 161.722 132.356 1.00 33.58 311 VAL E CA 1
ATOM 9214 C C . VAL E 5 311 ? 180.996 161.297 132.463 1.00 33.58 311 VAL E C 1
ATOM 9215 O O . VAL E 5 311 ? 181.890 162.138 132.610 1.00 33.58 311 VAL E O 1
ATOM 9219 N N . SER E 5 312 ? 181.236 159.990 132.391 1.00 37.40 312 SER E N 1
ATOM 9220 C CA . SER E 5 312 ? 182.563 159.433 132.602 1.00 37.40 312 SER E CA 1
ATOM 9221 C C . SER E 5 312 ? 183.361 159.261 131.318 1.00 37.40 312 SER E C 1
ATOM 9222 O O . SER E 5 312 ? 184.552 158.943 131.389 1.00 37.40 312 SER E O 1
ATOM 9225 N N . THR E 5 313 ? 182.750 159.470 130.153 1.00 37.36 313 THR E N 1
ATOM 9226 C CA . THR E 5 313 ? 183.437 159.277 128.877 1.00 37.36 313 THR E CA 1
ATOM 9227 C C . THR E 5 313 ? 183.924 160.633 128.374 1.00 37.36 313 THR E C 1
ATOM 9228 O O . THR E 5 313 ? 183.313 161.277 127.525 1.00 37.36 313 THR E O 1
ATOM 9232 N N . SER E 5 314 ? 185.057 161.060 128.923 1.00 39.25 314 SER E N 1
ATOM 9233 C CA . SER E 5 314 ? 185.728 162.282 128.508 1.00 39.25 314 SER E CA 1
ATOM 9234 C C . SER E 5 314 ? 187.220 162.085 128.713 1.00 39.25 314 SER E C 1
ATOM 9235 O O . SER E 5 314 ? 187.634 161.427 129.669 1.00 39.25 314 SER E O 1
ATOM 9238 N N . HIS E 5 315 ? 188.022 162.655 127.819 1.00 46.19 315 HIS E N 1
ATOM 9239 C CA . HIS E 5 315 ? 189.453 162.386 127.832 1.00 46.19 315 HIS E CA 1
ATOM 9240 C C . HIS E 5 315 ? 190.194 163.623 127.355 1.00 46.19 315 HIS E C 1
ATOM 9241 O O . HIS E 5 315 ? 189.892 164.159 126.286 1.00 46.19 315 HIS E O 1
ATOM 9248 N N . ALA E 5 316 ? 191.152 164.078 128.154 1.00 47.47 316 ALA E N 1
ATOM 9249 C CA . ALA E 5 316 ? 191.898 165.292 127.860 1.00 47.47 316 ALA E CA 1
ATOM 9250 C C . ALA E 5 316 ? 193.255 164.986 127.239 1.00 47.47 316 ALA E C 1
ATOM 9251 O O . ALA E 5 316 ? 193.994 164.127 127.730 1.00 47.47 316 ALA E O 1
ATOM 9253 N N . GLU E 5 317 ? 193.568 165.696 126.163 1.00 55.32 317 GLU E N 1
ATOM 9254 C CA . GLU E 5 317 ? 194.824 165.632 125.439 1.00 55.32 317 GLU E CA 1
ATOM 9255 C C . GLU E 5 317 ? 195.294 167.072 125.309 1.00 55.32 317 GLU E C 1
ATOM 9256 O O . GLU E 5 317 ? 194.544 168.000 125.618 1.00 55.32 317 GLU E O 1
ATOM 9262 N N . ARG E 5 318 ? 196.552 167.275 124.929 1.00 57.57 318 ARG E N 1
ATOM 9263 C CA . ARG E 5 318 ? 197.090 168.631 124.929 1.00 57.57 318 ARG E CA 1
ATOM 9264 C C . ARG E 5 318 ? 196.172 169.567 124.150 1.00 57.57 318 ARG E C 1
ATOM 9265 O O . ARG E 5 318 ? 195.872 169.318 122.979 1.00 57.57 318 ARG E O 1
ATOM 9273 N N . ASP E 5 319 ? 195.719 170.634 124.815 1.00 52.67 319 ASP E N 1
ATOM 9274 C CA . ASP E 5 319 ? 194.869 171.666 124.221 1.00 52.67 319 ASP E CA 1
ATOM 9275 C C . ASP E 5 319 ? 193.485 171.172 123.798 1.00 52.67 319 ASP E C 1
ATOM 9276 O O . ASP E 5 319 ? 192.627 171.984 123.442 1.00 52.67 319 ASP E O 1
ATOM 9281 N N . HIS E 5 320 ? 193.252 169.861 123.824 1.00 46.58 320 HIS E N 1
ATOM 9282 C CA . HIS E 5 320 ? 192.017 169.267 123.326 1.00 46.58 320 HIS E CA 1
ATOM 9283 C C . HIS E 5 320 ? 191.289 168.483 124.408 1.00 46.58 320 HIS E C 1
ATOM 9284 O O . HIS E 5 320 ? 191.912 167.848 125.259 1.00 46.58 320 HIS E O 1
ATOM 9291 N N . PHE E 5 321 ? 189.963 168.552 124.383 1.00 38.85 321 PHE E N 1
ATOM 9292 C CA . PHE E 5 321 ? 189.120 167.846 125.340 1.00 38.85 321 PHE E CA 1
ATOM 9293 C C . PHE E 5 321 ? 188.097 167.054 124.539 1.00 38.85 321 PHE E C 1
ATOM 9294 O O . PHE E 5 321 ? 187.184 167.640 123.951 1.00 38.85 321 PHE E O 1
ATOM 9302 N N . PHE E 5 322 ? 188.255 165.735 124.480 1.00 39.72 322 PHE E N 1
ATOM 9303 C CA . PHE E 5 322 ? 187.336 164.902 123.726 1.00 39.72 322 PHE E CA 1
ATOM 9304 C C . PHE E 5 322 ? 186.217 164.415 124.633 1.00 39.72 322 PHE E C 1
ATOM 9305 O O . PHE E 5 322 ? 186.450 164.052 125.789 1.00 39.72 322 PHE E O 1
ATOM 9313 N N . ILE E 5 323 ? 185.005 164.392 124.088 1.00 36.14 323 ILE E N 1
ATOM 9314 C CA . ILE E 5 323 ? 183.788 164.240 124.872 1.00 36.14 323 ILE E CA 1
ATOM 9315 C C . ILE E 5 323 ? 182.844 163.305 124.133 1.00 36.14 323 ILE E C 1
ATOM 9316 O O . ILE E 5 323 ? 182.629 163.461 122.928 1.00 36.14 323 ILE E O 1
ATOM 9321 N N . ARG E 5 324 ? 182.292 162.331 124.843 1.00 35.65 324 ARG E N 1
ATOM 9322 C CA . ARG E 5 324 ? 181.331 161.398 124.259 1.00 35.65 324 ARG E CA 1
ATOM 9323 C C . ARG E 5 324 ? 180.018 161.487 125.019 1.00 35.65 324 ARG E C 1
ATOM 9324 O O . ARG E 5 324 ? 179.975 161.145 126.216 1.00 35.65 324 ARG E O 1
ATOM 9332 N N . PRO E 5 325 ? 178.937 161.938 124.389 1.00 32.59 325 PRO E N 1
ATOM 9333 C CA . PRO E 5 325 ? 177.651 162.026 125.088 1.00 32.59 325 PRO E CA 1
ATOM 9334 C C . PRO E 5 325 ? 177.159 160.660 125.541 1.00 32.59 325 PRO E C 1
ATOM 9335 O O . PRO E 5 325 ? 177.712 159.613 125.200 1.00 32.59 325 PRO E O 1
ATOM 9339 N N . ARG E 5 326 ? 176.085 160.685 126.333 1.00 31.66 326 ARG E N 1
ATOM 9340 C CA . ARG E 5 326 ? 175.514 159.443 126.843 1.00 31.66 326 ARG E CA 1
ATOM 9341 C C . ARG E 5 326 ? 174.983 158.575 125.712 1.00 31.66 326 ARG E C 1
ATOM 9342 O O . ARG E 5 326 ? 175.099 157.345 125.755 1.00 31.66 326 ARG E O 1
ATOM 9350 N N . PHE E 5 327 ? 174.401 159.195 124.692 1.00 30.72 327 PHE E N 1
ATOM 9351 C CA . PHE E 5 327 ? 173.867 158.503 123.533 1.00 30.72 327 PHE E CA 1
ATOM 9352 C C . PHE E 5 327 ? 174.255 159.273 122.282 1.00 30.72 327 PHE E C 1
ATOM 9353 O O . PHE E 5 327 ? 174.400 160.500 122.329 1.00 30.72 327 PHE E O 1
ATOM 9361 N N . PRO E 5 328 ? 174.437 158.587 121.155 1.00 32.00 328 PRO E N 1
ATOM 9362 C CA . PRO E 5 328 ? 174.780 159.295 119.917 1.00 32.00 328 PRO E CA 1
ATOM 9363 C C . PRO E 5 328 ? 173.656 160.226 119.496 1.00 32.00 328 PRO E C 1
ATOM 9364 O O . PRO E 5 328 ? 172.475 159.939 119.695 1.00 32.00 328 PRO E O 1
ATOM 9368 N N . ILE E 5 329 ? 174.035 161.356 118.912 1.00 31.46 329 ILE E N 1
ATOM 9369 C CA . ILE E 5 329 ? 173.095 162.417 118.573 1.00 31.46 329 ILE E CA 1
ATOM 9370 C C . ILE E 5 329 ? 172.760 162.273 117.095 1.00 31.46 329 ILE E C 1
ATOM 9371 O O . ILE E 5 329 ? 173.510 162.719 116.225 1.00 31.46 329 ILE E O 1
ATOM 9376 N N . PHE E 5 330 ? 171.626 161.645 116.810 1.00 32.53 330 PHE E N 1
ATOM 9377 C CA . PHE E 5 330 ? 171.148 161.489 115.449 1.00 32.53 330 PHE E CA 1
ATOM 9378 C C . PHE E 5 330 ? 170.361 162.724 115.026 1.00 32.53 330 PHE E C 1
ATOM 9379 O O . PHE E 5 330 ? 170.072 163.613 115.828 1.00 32.53 330 PHE E O 1
ATOM 9387 N N . GLY E 5 331 ? 170.021 162.777 113.742 1.00 36.87 331 GLY E N 1
ATOM 9388 C CA . GLY E 5 331 ? 169.292 163.907 113.203 1.00 36.87 331 GLY E CA 1
ATOM 9389 C C . GLY E 5 331 ? 167.979 164.157 113.911 1.00 36.87 331 GLY E C 1
ATOM 9390 O O . GLY E 5 331 ? 167.088 163.305 113.900 1.00 36.87 331 GLY E O 1
ATOM 9391 N N . GLY E 5 332 ? 167.850 165.322 114.538 1.00 33.71 332 GLY E N 1
ATOM 9392 C CA . GLY E 5 332 ? 166.645 165.688 115.246 1.00 33.71 332 GLY E CA 1
ATOM 9393 C C . GLY E 5 332 ? 166.696 165.521 116.748 1.00 33.71 332 GLY E C 1
ATOM 9394 O O . GLY E 5 332 ? 165.724 165.876 117.422 1.00 33.71 332 GLY E O 1
ATOM 9395 N N . TRP E 5 333 ? 167.786 164.993 117.293 1.00 31.57 333 TRP E N 1
ATOM 9396 C CA . TRP E 5 333 ? 167.899 164.774 118.726 1.00 31.57 333 TRP E CA 1
ATOM 9397 C C . TRP E 5 333 ? 168.594 165.952 119.397 1.00 31.57 333 TRP E C 1
ATOM 9398 O O . TRP E 5 333 ? 169.352 166.696 118.774 1.00 31.57 333 TRP E O 1
ATOM 9409 N N . ASN E 5 334 ? 168.325 166.110 120.688 1.00 30.99 334 ASN E N 1
ATOM 9410 C CA . ASN E 5 334 ? 168.881 167.189 121.487 1.00 30.99 334 ASN E CA 1
ATOM 9411 C C . ASN E 5 334 ? 169.843 166.635 122.529 1.00 30.99 334 ASN E C 1
ATOM 9412 O O . ASN E 5 334 ? 169.797 165.456 122.883 1.00 30.99 334 ASN E O 1
ATOM 9417 N N . TYR E 5 335 ? 170.720 167.508 123.021 1.00 27.78 335 TYR E N 1
ATOM 9418 C CA . TYR E 5 335 ? 171.618 167.144 124.115 1.00 27.78 335 TYR E CA 1
ATOM 9419 C C . TYR E 5 335 ? 172.074 168.414 124.814 1.00 27.78 335 TYR E C 1
ATOM 9420 O O . TYR E 5 335 ? 172.735 169.252 124.199 1.00 27.78 335 TYR E O 1
ATOM 9429 N N . ASN E 5 336 ? 171.719 168.565 126.085 1.00 27.36 336 ASN E N 1
ATOM 9430 C CA . ASN E 5 336 ? 172.118 169.715 126.887 1.00 27.36 336 ASN E CA 1
ATOM 9431 C C . ASN E 5 336 ? 173.147 169.254 127.910 1.00 27.36 336 ASN E C 1
ATOM 9432 O O . ASN E 5 336 ? 172.886 168.322 128.677 1.00 27.36 336 ASN E O 1
ATOM 9437 N N . PHE E 5 337 ? 174.311 169.902 127.921 1.00 25.11 337 PHE E N 1
ATOM 9438 C CA . PHE E 5 337 ? 175.415 169.457 128.764 1.00 25.11 337 PHE E CA 1
ATOM 9439 C C . PHE E 5 337 ? 176.230 170.657 129.229 1.00 25.11 337 PHE E C 1
ATOM 9440 O O . PHE E 5 337 ? 175.926 171.805 128.903 1.00 25.11 337 PHE E O 1
ATOM 9448 N N . THR E 5 338 ? 177.283 170.379 129.998 1.00 31.22 338 THR E N 1
ATOM 9449 C CA . THR E 5 338 ? 178.089 171.407 130.643 1.00 31.22 338 THR E CA 1
ATOM 9450 C C . THR E 5 338 ? 179.538 170.951 130.684 1.00 31.22 338 THR E C 1
ATOM 9451 O O . THR E 5 338 ? 179.817 169.803 131.040 1.00 31.22 338 THR E O 1
ATOM 9455 N N . VAL E 5 339 ? 180.450 171.845 130.316 1.00 41.14 339 VAL E N 1
ATOM 9456 C CA . VAL E 5 339 ? 181.880 171.595 130.419 1.00 41.14 339 VAL E CA 1
ATOM 9457 C C . VAL E 5 339 ? 182.502 172.703 131.257 1.00 41.14 339 VAL E C 1
ATOM 9458 O O . VAL E 5 339 ? 181.929 173.779 131.430 1.00 41.14 339 VAL E O 1
ATOM 9462 N N . GLY E 5 340 ? 183.681 172.422 131.797 1.00 56.76 340 GLY E N 1
ATOM 9463 C CA . GLY E 5 340 ? 184.365 173.415 132.602 1.00 56.76 340 GLY E CA 1
ATOM 9464 C C . GLY E 5 340 ? 185.839 173.122 132.719 1.00 56.76 340 GLY E C 1
ATOM 9465 O O . GLY E 5 340 ? 186.269 171.970 132.611 1.00 56.76 340 GLY E O 1
ATOM 9466 N N . TRP E 5 341 ? 186.618 174.176 132.955 1.00 31.28 341 TRP E N 1
ATOM 9467 C CA . TRP E 5 341 ? 188.051 174.020 133.191 1.00 31.28 341 TRP E CA 1
ATOM 9468 C C . TRP E 5 341 ? 188.594 175.269 133.876 1.00 31.28 341 TRP E C 1
ATOM 9469 O O . TRP E 5 341 ? 187.870 176.237 134.124 1.00 31.28 341 TRP E O 1
ATOM 9480 N N . THR E 5 342 ? 189.890 175.228 134.188 1.00 32.53 342 THR E N 1
ATOM 9481 C CA . THR E 5 342 ? 190.584 176.294 134.893 1.00 32.53 342 THR E CA 1
ATOM 9482 C C . THR E 5 342 ? 191.852 176.665 134.138 1.00 32.53 342 THR E C 1
ATOM 9483 O O . THR E 5 342 ? 192.447 175.834 133.450 1.00 32.53 342 THR E O 1
ATOM 9487 N N . ASN E 5 343 ? 192.265 177.922 134.279 1.00 37.83 343 ASN E N 1
ATOM 9488 C CA . ASN E 5 343 ? 193.458 178.443 133.633 1.00 37.83 343 ASN E CA 1
ATOM 9489 C C . ASN E 5 343 ? 194.121 179.441 134.570 1.00 37.83 343 ASN E C 1
ATOM 9490 O O . ASN E 5 343 ? 193.524 179.899 135.547 1.00 37.83 343 ASN E O 1
ATOM 9495 N N . LYS E 5 344 ? 195.366 179.789 134.261 1.00 39.21 344 LYS E N 1
ATOM 9496 C CA . LYS E 5 344 ? 196.085 180.785 135.040 1.00 39.21 344 LYS E CA 1
ATOM 9497 C C . LYS E 5 344 ? 195.630 182.187 134.660 1.00 39.21 344 LYS E C 1
ATOM 9498 O O . LYS E 5 344 ? 195.467 182.504 133.480 1.00 39.21 344 LYS E O 1
ATOM 9504 N N . LEU E 5 345 ? 195.434 183.033 135.673 1.00 35.53 345 LEU E N 1
ATOM 9505 C CA . LEU E 5 345 ? 194.963 184.391 135.428 1.00 35.53 345 LEU E CA 1
ATOM 9506 C C . LEU E 5 345 ? 196.000 185.230 134.692 1.00 35.53 345 LEU E C 1
ATOM 9507 O O . LEU E 5 345 ? 195.637 186.159 133.964 1.00 35.53 345 LEU E O 1
ATOM 9512 N N . SER E 5 346 ? 197.285 184.914 134.857 1.00 38.57 346 SER E N 1
ATOM 9513 C CA . SER E 5 346 ? 198.358 185.722 134.289 1.00 38.57 346 SER E CA 1
ATOM 9514 C C . SER E 5 346 ? 198.380 185.718 132.767 1.00 38.57 346 SER E C 1
ATOM 9515 O O . SER E 5 346 ? 199.184 186.450 132.181 1.00 38.57 346 SER E O 1
ATOM 9518 N N . ASP E 5 347 ? 197.532 184.924 132.115 1.00 41.41 347 ASP E N 1
ATOM 9519 C CA . ASP E 5 347 ? 197.485 184.880 130.660 1.00 41.41 347 ASP E CA 1
ATOM 9520 C C . ASP E 5 347 ? 196.399 185.762 130.066 1.00 41.41 347 ASP E C 1
ATOM 9521 O O . ASP E 5 347 ? 196.475 186.095 128.880 1.00 41.41 347 ASP E O 1
ATOM 9526 N N . PHE E 5 348 ? 195.398 186.145 130.856 1.00 37.71 348 PHE E N 1
ATOM 9527 C CA . PHE E 5 348 ? 194.290 186.952 130.376 1.00 37.71 348 PHE E CA 1
ATOM 9528 C C . PHE E 5 348 ? 194.211 188.329 131.009 1.00 37.71 348 PHE E C 1
ATOM 9529 O O . PHE E 5 348 ? 193.557 189.207 130.441 1.00 37.71 348 PHE E O 1
ATOM 9537 N N . LEU E 5 349 ? 194.857 188.547 132.149 1.00 39.47 349 LEU E N 1
ATOM 9538 C CA . LEU E 5 349 ? 194.757 189.793 132.894 1.00 39.47 349 LEU E CA 1
ATOM 9539 C C . LEU E 5 349 ? 196.130 190.436 132.993 1.00 39.47 349 LEU E C 1
ATOM 9540 O O . LEU E 5 349 ? 197.089 189.795 133.432 1.00 39.47 349 LEU E O 1
ATOM 9545 N N . HIS E 5 350 ? 196.223 191.699 132.585 1.00 48.93 350 HIS E N 1
ATOM 9546 C CA . HIS E 5 350 ? 197.442 192.480 132.697 1.00 48.93 350 HIS E CA 1
ATOM 9547 C C . HIS E 5 350 ? 197.173 193.720 133.538 1.00 48.93 350 HIS E C 1
ATOM 9548 O O . HIS E 5 350 ? 196.026 194.132 133.724 1.00 48.93 350 HIS E O 1
ATOM 9555 N N . VAL E 5 351 ? 198.247 194.311 134.049 1.00 53.92 351 VAL E N 1
ATOM 9556 C CA . VAL E 5 351 ? 198.161 195.462 134.941 1.00 53.92 351 VAL E CA 1
ATOM 9557 C C . VAL E 5 351 ? 198.499 196.725 134.165 1.00 53.92 351 VAL E C 1
ATOM 9558 O O . VAL E 5 351 ? 199.419 196.733 133.337 1.00 53.92 351 VAL E O 1
ATOM 9562 N N . SER E 5 352 ? 197.755 197.794 134.430 1.00 59.01 352 SER E N 1
ATOM 9563 C CA . SER E 5 352 ? 198.042 199.077 133.811 1.00 59.01 352 SER E CA 1
ATOM 9564 C C . SER E 5 352 ? 199.389 199.617 134.284 1.00 59.01 352 SER E C 1
ATOM 9565 O O . SER E 5 352 ? 199.888 199.274 135.359 1.00 59.01 352 SER E O 1
ATOM 9568 N N . SER E 5 353 ? 199.977 200.480 133.458 1.00 68.26 353 SER E N 1
ATOM 9569 C CA . SER E 5 353 ? 201.294 201.035 133.737 1.00 68.26 353 SER E CA 1
ATOM 9570 C C . SER E 5 353 ? 201.240 202.269 134.626 1.00 68.26 353 SER E C 1
ATOM 9571 O O . SER E 5 353 ? 202.257 202.622 135.235 1.00 68.26 353 SER E O 1
ATOM 9574 N N . GLY E 5 354 ? 200.082 202.926 134.718 1.00 68.33 354 GLY E N 1
ATOM 9575 C CA . GLY E 5 354 ? 199.975 204.127 135.526 1.00 68.33 354 GLY E CA 1
ATOM 9576 C C . GLY E 5 354 ? 199.726 203.865 136.994 1.00 68.33 354 GLY E C 1
ATOM 9577 O O . GLY E 5 354 ? 200.058 204.704 137.837 1.00 68.33 354 GLY E O 1
ATOM 9578 N N . SER E 5 355 ? 199.141 202.717 137.326 1.00 60.13 355 SER E N 1
ATOM 9579 C CA . SER E 5 355 ? 198.837 202.390 138.711 1.00 60.13 355 SER E CA 1
ATOM 9580 C C . SER E 5 355 ? 198.661 200.886 138.834 1.00 60.13 355 SER E C 1
ATOM 9581 O O . SER E 5 355 ? 198.278 200.213 137.875 1.00 60.13 355 SER E O 1
ATOM 9584 N N . ASP E 5 356 ? 198.939 200.371 140.031 1.00 56.62 356 ASP E N 1
ATOM 9585 C CA . ASP E 5 356 ? 198.884 198.943 140.305 1.00 56.62 356 ASP E CA 1
ATOM 9586 C C . ASP E 5 356 ? 197.491 198.468 140.696 1.00 56.62 356 ASP E C 1
ATOM 9587 O O . ASP E 5 356 ? 197.360 197.407 141.314 1.00 56.62 356 ASP E O 1
ATOM 9592 N N . GLU E 5 357 ? 196.453 199.231 140.358 1.00 52.28 357 GLU E N 1
ATOM 9593 C CA . GLU E 5 357 ? 195.087 198.848 140.673 1.00 52.28 357 GLU E CA 1
ATOM 9594 C C . GLU E 5 357 ? 194.158 198.917 139.472 1.00 52.28 357 GLU E C 1
ATOM 9595 O O . GLU E 5 357 ? 192.959 198.663 139.626 1.00 52.28 357 GLU E O 1
ATOM 9601 N N . LYS E 5 358 ? 194.666 199.256 138.292 1.00 51.41 358 LYS E N 1
ATOM 9602 C CA . LYS E 5 358 ? 193.885 199.269 137.065 1.00 51.41 358 LYS E CA 1
ATOM 9603 C C . LYS E 5 358 ? 194.296 198.067 136.229 1.00 51.41 358 LYS E C 1
ATOM 9604 O O . LYS E 5 358 ? 195.474 197.921 135.886 1.00 51.41 358 LYS E O 1
ATOM 9610 N N . PHE E 5 359 ? 193.333 197.210 135.910 1.00 41.96 359 PHE E N 1
ATOM 9611 C CA . PHE E 5 359 ? 193.598 195.960 135.219 1.00 41.96 359 PHE E CA 1
ATOM 9612 C C . PHE E 5 359 ? 192.862 195.928 133.889 1.00 41.96 359 PHE E C 1
ATOM 9613 O O . PHE E 5 359 ? 191.776 196.498 133.746 1.00 41.96 359 PHE E O 1
ATOM 9621 N N . VAL E 5 360 ? 193.468 195.252 132.917 1.00 47.71 360 VAL E N 1
ATOM 9622 C CA . VAL E 5 360 ? 192.882 195.054 131.597 1.00 47.71 360 VAL E CA 1
ATOM 9623 C C . VAL E 5 360 ? 192.849 193.558 131.322 1.00 47.71 360 VAL E C 1
ATOM 9624 O O . VAL E 5 360 ? 193.891 192.893 131.343 1.00 47.71 360 VAL E O 1
ATOM 9628 N N . ALA E 5 361 ? 191.656 193.032 131.066 1.00 44.28 361 ALA E N 1
ATOM 9629 C CA . ALA E 5 361 ? 191.447 191.627 130.758 1.00 44.28 361 ALA E CA 1
ATOM 9630 C C . ALA E 5 361 ? 191.010 191.465 129.309 1.00 44.28 361 ALA E C 1
ATOM 9631 O O . ALA E 5 361 ? 190.191 192.242 128.804 1.00 44.28 361 ALA E O 1
ATOM 9633 N N . SER E 5 362 ? 191.560 190.449 128.648 1.00 44.41 362 SER E N 1
ATOM 9634 C CA . SER E 5 362 ? 191.217 190.095 127.274 1.00 44.41 362 SER E CA 1
ATOM 9635 C C . SER E 5 362 ? 190.754 188.646 127.277 1.00 44.41 362 SER E C 1
ATOM 9636 O O . SER E 5 362 ? 191.563 187.733 127.467 1.00 44.41 362 SER E O 1
ATOM 9639 N N . ILE E 5 363 ? 189.462 188.433 127.055 1.00 41.87 363 ILE E N 1
ATOM 9640 C CA . ILE E 5 363 ? 188.815 187.150 127.293 1.00 41.87 363 ILE E CA 1
ATOM 9641 C C . ILE E 5 363 ? 188.294 186.619 125.966 1.00 41.87 363 ILE E C 1
ATOM 9642 O O . ILE E 5 363 ? 187.609 187.349 125.247 1.00 41.87 363 ILE E O 1
ATOM 9647 N N . PRO E 5 364 ? 188.577 185.369 125.607 1.00 39.63 364 PRO E N 1
ATOM 9648 C CA . PRO E 5 364 ? 188.066 184.829 124.345 1.00 39.63 364 PRO E CA 1
ATOM 9649 C C . PRO E 5 364 ? 186.561 184.641 124.396 1.00 39.63 364 PRO E C 1
ATOM 9650 O O . PRO E 5 364 ? 185.987 184.307 125.433 1.00 39.63 364 PRO E O 1
ATOM 9654 N N . ILE E 5 365 ? 185.922 184.857 123.251 1.00 38.66 365 ILE E N 1
ATOM 9655 C CA . ILE E 5 365 ? 184.467 184.847 123.201 1.00 38.66 365 ILE E CA 1
ATOM 9656 C C . ILE E 5 365 ? 183.907 183.447 122.954 1.00 38.66 365 ILE E C 1
ATOM 9657 O O . ILE E 5 365 ? 182.812 183.130 123.429 1.00 38.66 365 ILE E O 1
ATOM 9662 N N . LEU E 5 366 ? 184.643 182.586 122.252 1.00 36.69 366 LEU E N 1
ATOM 9663 C CA . LEU E 5 366 ? 184.194 181.224 121.983 1.00 36.69 366 LEU E CA 1
ATOM 9664 C C . LEU E 5 366 ? 185.348 180.248 122.152 1.00 36.69 366 LEU E C 1
ATOM 9665 O O . LEU E 5 366 ? 186.458 180.505 121.678 1.00 36.69 366 LEU E O 1
ATOM 9670 N N . ASN E 5 367 ? 185.079 179.133 122.836 1.00 42.04 367 ASN E N 1
ATOM 9671 C CA . ASN E 5 367 ? 185.997 177.991 122.923 1.00 42.04 367 ASN E CA 1
ATOM 9672 C C . ASN E 5 367 ? 185.143 176.727 122.824 1.00 42.04 367 ASN E C 1
ATOM 9673 O O . ASN E 5 367 ? 184.698 176.190 123.841 1.00 42.04 367 ASN E O 1
ATOM 9678 N N . GLY E 5 368 ? 184.930 176.245 121.603 1.00 41.69 368 GLY E N 1
ATOM 9679 C CA . GLY E 5 368 ? 184.053 175.119 121.399 1.00 41.69 368 GLY E CA 1
ATOM 9680 C C . GLY E 5 368 ? 184.544 174.144 120.351 1.00 41.69 368 GLY E C 1
ATOM 9681 O O . GLY E 5 368 ? 185.733 174.086 120.026 1.00 41.69 368 GLY E O 1
ATOM 9682 N N . PRO E 5 369 ? 183.627 173.350 119.807 1.00 44.60 369 PRO E N 1
ATOM 9683 C CA . PRO E 5 369 ? 183.993 172.374 118.777 1.00 44.60 369 PRO E CA 1
ATOM 9684 C C . PRO E 5 369 ? 184.375 173.063 117.480 1.00 44.60 369 PRO E C 1
ATOM 9685 O O . PRO E 5 369 ? 184.055 174.244 117.277 1.00 44.60 369 PRO E O 1
ATOM 9689 N N . PRO E 5 370 ? 185.065 172.358 116.579 1.00 51.05 370 PRO E N 1
ATOM 9690 C CA . PRO E 5 370 ? 185.572 173.023 115.363 1.00 51.05 370 PRO E CA 1
ATOM 9691 C C . PRO E 5 370 ? 184.494 173.592 114.456 1.00 51.05 370 PRO E C 1
ATOM 9692 O O . PRO E 5 370 ? 184.546 174.779 114.112 1.00 51.05 370 PRO E O 1
ATOM 9696 N N . ASP E 5 371 ? 183.526 172.780 114.040 1.00 56.34 371 ASP E N 1
ATOM 9697 C CA . ASP E 5 371 ? 182.547 173.166 113.024 1.00 56.34 371 ASP E CA 1
ATOM 9698 C C . ASP E 5 371 ? 181.161 173.211 113.663 1.00 56.34 371 ASP E C 1
ATOM 9699 O O . ASP E 5 371 ? 180.436 172.214 113.679 1.00 56.34 371 ASP E O 1
ATOM 9704 N N . THR E 5 372 ? 180.791 174.379 114.182 1.00 47.40 372 THR E N 1
ATOM 9705 C CA . THR E 5 372 ? 179.531 174.539 114.891 1.00 47.40 372 THR E CA 1
ATOM 9706 C C . THR E 5 372 ? 179.011 175.950 114.656 1.00 47.40 372 THR E C 1
ATOM 9707 O O . THR E 5 372 ? 179.783 176.874 114.394 1.00 47.40 372 THR E O 1
ATOM 9711 N N . VAL E 5 373 ? 177.693 176.104 114.744 1.00 42.39 373 VAL E N 1
ATOM 9712 C CA . VAL E 5 373 ? 177.027 177.387 114.571 1.00 42.39 373 VAL E CA 1
ATOM 9713 C C . VAL E 5 373 ? 176.208 177.676 115.821 1.00 42.39 373 VAL E C 1
ATOM 9714 O O . VAL E 5 373 ? 175.601 176.769 116.399 1.00 42.39 373 VAL E O 1
ATOM 9718 N N . TYR E 5 374 ? 176.213 178.935 116.251 1.00 38.30 374 TYR E N 1
ATOM 9719 C CA . TYR E 5 374 ? 175.522 179.356 117.460 1.00 38.30 374 TYR E CA 1
ATOM 9720 C C . TYR E 5 374 ? 174.380 180.298 117.105 1.00 38.30 374 TYR E C 1
ATOM 9721 O O . TYR E 5 374 ? 174.499 181.110 116.184 1.00 38.30 374 TYR E O 1
ATOM 9730 N N . ASP E 5 375 ? 173.272 180.185 117.839 1.00 41.22 375 ASP E N 1
ATOM 9731 C CA . ASP E 5 375 ? 172.095 181.001 117.584 1.00 41.22 375 ASP E CA 1
ATOM 9732 C C . ASP E 5 375 ? 171.808 182.027 118.667 1.00 41.22 375 ASP E C 1
ATOM 9733 O O . ASP E 5 375 ? 171.136 183.021 118.383 1.00 41.22 375 ASP E O 1
ATOM 9738 N N . ASN E 5 376 ? 172.307 181.824 119.883 1.00 37.79 376 ASN E N 1
ATOM 9739 C CA . ASN E 5 376 ? 172.130 182.775 120.974 1.00 37.79 376 ASN E CA 1
ATOM 9740 C C . ASN E 5 376 ? 173.279 182.577 121.946 1.00 37.79 376 ASN E C 1
ATOM 9741 O O . ASN E 5 376 ? 173.454 181.475 122.471 1.00 37.79 376 ASN E O 1
ATOM 9746 N N . VAL E 5 377 ? 174.058 183.629 122.185 1.00 34.57 377 VAL E N 1
ATOM 9747 C CA . VAL E 5 377 ? 175.209 183.562 123.078 1.00 34.57 377 VAL E CA 1
ATOM 9748 C C . VAL E 5 377 ? 175.034 184.595 124.181 1.00 34.57 377 VAL E C 1
ATOM 9749 O O . VAL E 5 377 ? 174.840 185.784 123.901 1.00 34.57 377 VAL E O 1
ATOM 9753 N N . GLU E 5 378 ? 175.102 184.142 125.430 1.00 37.05 378 GLU E N 1
ATOM 9754 C CA . GLU E 5 378 ? 175.102 185.011 126.602 1.00 37.05 378 GLU E CA 1
ATOM 9755 C C . GLU E 5 378 ? 176.431 184.794 127.312 1.00 37.05 378 GLU E C 1
ATOM 9756 O O . GLU E 5 378 ? 176.655 183.739 127.913 1.00 37.05 378 GLU E O 1
ATOM 9762 N N . LEU E 5 379 ? 177.306 185.792 127.239 1.00 33.54 379 LEU E N 1
ATOM 9763 C CA . LEU E 5 379 ? 178.671 185.699 127.747 1.00 33.54 379 LEU E CA 1
ATOM 9764 C C . LEU E 5 379 ? 178.790 186.554 129.001 1.00 33.54 379 LEU E C 1
ATOM 9765 O O . LEU E 5 379 ? 178.694 187.781 128.930 1.00 33.54 379 LEU E O 1
ATOM 9770 N N . SER E 5 380 ? 179.007 185.911 130.144 1.00 34.39 380 SER E N 1
ATOM 9771 C CA . SER E 5 380 ? 179.050 186.591 131.431 1.00 34.39 380 SER E CA 1
ATOM 9772 C C . SER E 5 380 ? 180.458 186.538 132.007 1.00 34.39 380 SER E C 1
ATOM 9773 O O . SER E 5 380 ? 181.086 185.476 132.026 1.00 34.39 380 SER E O 1
ATOM 9776 N N . VAL E 5 381 ? 180.940 187.683 132.479 1.00 30.74 381 VAL E N 1
ATOM 9777 C CA . VAL E 5 381 ? 182.238 187.809 133.129 1.00 30.74 381 VAL E CA 1
ATOM 9778 C C . VAL E 5 381 ? 182.007 188.271 134.559 1.00 30.74 381 VAL E C 1
ATOM 9779 O O . VAL E 5 381 ? 181.271 189.234 134.792 1.00 30.74 381 VAL E O 1
ATOM 9783 N N . PHE E 5 382 ? 182.637 187.595 135.512 1.00 31.05 382 PHE E N 1
ATOM 9784 C CA . PHE E 5 382 ? 182.461 187.888 136.929 1.00 31.05 382 PHE E CA 1
ATOM 9785 C C . PHE E 5 382 ? 183.758 188.458 137.483 1.00 31.05 382 PHE E C 1
ATOM 9786 O O . PHE E 5 382 ? 184.771 187.755 137.558 1.00 31.05 382 PHE E O 1
ATOM 9794 N N . LEU E 5 383 ? 183.725 189.713 137.865 1.00 31.88 383 LEU E N 1
ATOM 9795 C CA . LEU E 5 383 ? 184.830 190.399 138.508 1.00 31.88 383 LEU E CA 1
ATOM 9796 C C . LEU E 5 383 ? 184.633 190.417 140.018 1.00 31.88 383 LEU E C 1
ATOM 9797 O O . LEU E 5 383 ? 183.497 190.350 140.497 1.00 31.88 383 LEU E O 1
ATOM 9802 N N . PRO E 5 384 ? 185.716 190.522 140.791 1.00 38.57 384 PRO E N 1
ATOM 9803 C CA . PRO E 5 384 ? 185.598 190.433 142.252 1.00 38.57 384 PRO E CA 1
ATOM 9804 C C . PRO E 5 384 ? 184.705 191.522 142.830 1.00 38.57 384 PRO E C 1
ATOM 9805 O O . PRO E 5 384 ? 184.249 192.442 142.148 1.00 38.57 384 PRO E O 1
ATOM 9809 N N . GLU E 5 385 ? 184.479 191.404 144.140 1.00 43.97 385 GLU E N 1
ATOM 9810 C CA . GLU E 5 385 ? 183.449 192.188 144.816 1.00 43.97 385 GLU E CA 1
ATOM 9811 C C . GLU E 5 385 ? 183.657 193.688 144.640 1.00 43.97 385 GLU E C 1
ATOM 9812 O O . GLU E 5 385 ? 182.755 194.403 144.189 1.00 43.97 385 GLU E O 1
ATOM 9818 N N . GLY E 5 386 ? 184.835 194.187 144.996 1.00 39.48 386 GLY E N 1
ATOM 9819 C CA . GLY E 5 386 ? 185.059 195.619 144.997 1.00 39.48 386 GLY E CA 1
ATOM 9820 C C . GLY E 5 386 ? 185.504 196.225 143.682 1.00 39.48 386 GLY E C 1
ATOM 9821 O O . GLY E 5 386 ? 185.998 197.355 143.659 1.00 39.48 386 GLY E O 1
ATOM 9822 N N . ALA E 5 387 ? 185.333 195.500 142.581 1.00 39.16 387 ALA E N 1
ATOM 9823 C CA . ALA E 5 387 ? 185.778 195.993 141.287 1.00 39.16 387 ALA E CA 1
ATOM 9824 C C . ALA E 5 387 ? 184.763 196.960 140.693 1.00 39.16 387 ALA E C 1
ATOM 9825 O O . ALA E 5 387 ? 183.552 196.739 140.769 1.00 39.16 387 ALA E O 1
ATOM 9827 N N . GLU E 5 388 ? 185.268 198.039 140.100 1.00 44.34 388 GLU E N 1
ATOM 9828 C CA . GLU E 5 388 ? 184.446 199.020 139.402 1.00 44.34 388 GLU E CA 1
ATOM 9829 C C . GLU E 5 388 ? 184.886 199.078 137.946 1.00 44.34 388 GLU E C 1
ATOM 9830 O O . GLU E 5 388 ? 186.039 199.409 137.653 1.00 44.34 388 GLU E O 1
ATOM 9836 N N . ILE E 5 389 ? 183.973 198.735 137.038 1.00 44.43 389 ILE E N 1
ATOM 9837 C CA . ILE E 5 389 ? 184.308 198.665 135.621 1.00 44.43 389 ILE E CA 1
ATOM 9838 C C . ILE E 5 389 ? 184.469 200.070 135.062 1.00 44.43 389 ILE E C 1
ATOM 9839 O O . ILE E 5 389 ? 183.644 200.957 135.317 1.00 44.43 389 ILE E O 1
ATOM 9844 N N . PHE E 5 390 ? 185.534 200.280 134.291 1.00 48.68 390 PHE E N 1
ATOM 9845 C CA . PHE E 5 390 ? 185.846 201.590 133.738 1.00 48.68 390 PHE E CA 1
ATOM 9846 C C . PHE E 5 390 ? 185.706 201.669 132.226 1.00 48.68 390 PHE E C 1
ATOM 9847 O O . PHE E 5 390 ? 185.369 202.734 131.709 1.00 48.68 390 PHE E O 1
ATOM 9855 N N . ASP E 5 391 ? 185.936 200.574 131.506 1.00 54.94 391 ASP E N 1
ATOM 9856 C CA . ASP E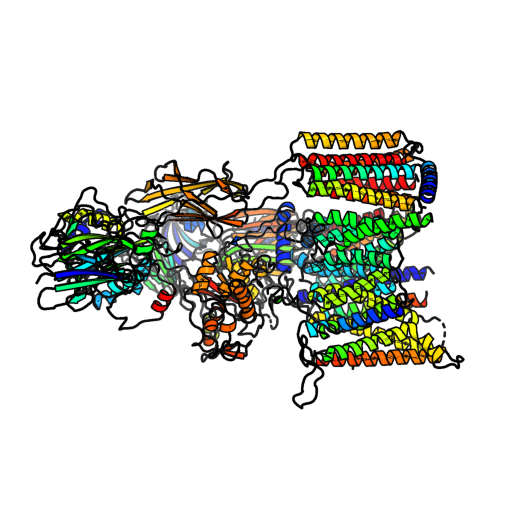 5 391 ? 185.870 200.593 130.051 1.00 54.94 391 ASP E CA 1
ATOM 9857 C C . ASP E 5 391 ? 185.552 199.193 129.547 1.00 54.94 391 ASP E C 1
ATOM 9858 O O . ASP E 5 391 ? 186.025 198.206 130.110 1.00 54.94 391 ASP E O 1
ATOM 9863 N N . ILE E 5 392 ? 184.745 199.114 128.492 1.00 53.84 392 ILE E N 1
ATOM 9864 C CA . ILE E 5 392 ? 184.342 197.840 127.902 1.00 53.84 392 ILE E CA 1
ATOM 9865 C C . ILE E 5 392 ? 184.369 197.971 126.387 1.00 53.84 392 ILE E C 1
ATOM 9866 O O . ILE E 5 392 ? 184.042 199.032 125.845 1.00 53.84 392 ILE E O 1
ATOM 9871 N N . ASP E 5 393 ? 184.747 196.892 125.700 1.00 62.29 393 ASP E N 1
ATOM 9872 C CA . ASP E 5 393 ? 184.565 196.861 124.254 1.00 62.29 393 ASP E CA 1
ATOM 9873 C C . ASP E 5 393 ? 184.627 195.427 123.745 1.00 62.29 393 ASP E C 1
ATOM 9874 O O . ASP E 5 393 ? 185.315 194.571 124.314 1.00 62.29 393 ASP E O 1
ATOM 9879 N N . SER E 5 394 ? 183.876 195.182 122.671 1.00 53.79 394 SER E N 1
ATOM 9880 C CA . SER E 5 394 ? 183.738 193.907 121.997 1.00 53.79 394 SER E CA 1
ATOM 9881 C C . SER E 5 394 ? 184.255 194.011 120.568 1.00 53.79 394 SER E C 1
ATOM 9882 O O . SER E 5 394 ? 184.067 195.044 119.918 1.00 53.79 394 SER E O 1
ATOM 9885 N N . PRO E 5 395 ? 184.901 192.963 120.046 1.00 55.10 395 PRO E N 1
ATOM 9886 C CA . PRO E 5 395 ? 185.403 193.029 118.667 1.00 55.10 395 PRO E CA 1
ATOM 9887 C C . PRO E 5 395 ? 184.322 192.877 117.614 1.00 55.10 395 PRO E C 1
ATOM 9888 O O . PRO E 5 395 ? 184.538 193.295 116.469 1.00 55.10 395 PRO E O 1
ATOM 9892 N N . VAL E 5 396 ? 183.179 192.291 117.957 1.00 48.98 396 VAL E N 1
ATOM 9893 C CA . VAL E 5 396 ? 182.077 192.105 117.018 1.00 48.98 396 VAL E CA 1
ATOM 9894 C C . VAL E 5 396 ? 180.826 192.724 117.630 1.00 48.98 396 VAL E C 1
ATOM 9895 O O . VAL E 5 396 ? 180.706 192.776 118.862 1.00 48.98 396 VAL E O 1
ATOM 9899 N N . PRO E 5 397 ? 179.885 193.215 116.826 1.00 46.56 397 PRO E N 1
ATOM 9900 C CA . PRO E 5 397 ? 178.695 193.854 117.397 1.00 46.56 397 PRO E CA 1
ATOM 9901 C C . PRO E 5 397 ? 177.856 192.863 118.187 1.00 46.56 397 PRO E C 1
ATOM 9902 O O . PRO E 5 397 ? 177.649 191.722 117.771 1.00 46.56 397 PRO E O 1
ATOM 9906 N N . PHE E 5 398 ? 177.374 193.315 119.339 1.00 42.26 398 PHE E N 1
ATOM 9907 C CA . PHE E 5 398 ? 176.541 192.521 120.225 1.00 42.26 398 PHE E CA 1
ATOM 9908 C C . PHE E 5 398 ? 175.123 193.069 120.229 1.00 42.26 398 PHE E C 1
ATOM 9909 O O . PHE E 5 398 ? 174.880 194.229 119.891 1.00 42.26 398 PHE E O 1
ATOM 9917 N N . THR E 5 399 ? 174.183 192.213 120.620 1.00 45.71 399 THR E N 1
ATOM 9918 C CA . THR E 5 399 ? 172.792 192.626 120.701 1.00 45.71 399 THR E CA 1
ATOM 9919 C C . THR E 5 399 ? 172.453 193.274 122.033 1.00 45.71 399 THR E C 1
ATOM 9920 O O . THR E 5 399 ? 171.527 194.090 122.089 1.00 45.71 399 THR E O 1
ATOM 9924 N N . ASN E 5 400 ? 173.171 192.945 123.105 1.00 49.11 400 ASN E N 1
ATOM 9925 C CA . ASN E 5 400 ? 172.924 193.653 124.358 1.00 49.11 400 ASN E CA 1
ATOM 9926 C C . ASN E 5 400 ? 174.161 193.612 125.242 1.00 49.11 400 ASN E C 1
ATOM 9927 O O . ASN E 5 400 ? 175.055 192.788 125.051 1.00 49.11 400 ASN E O 1
ATOM 9932 N N . VAL E 5 401 ? 174.192 194.517 126.218 1.00 42.97 401 VAL E N 1
ATOM 9933 C CA . VAL E 5 401 ? 175.220 194.524 127.255 1.00 42.97 401 VAL E CA 1
ATOM 9934 C C . VAL E 5 401 ? 174.588 195.041 128.541 1.00 42.97 401 VAL E C 1
ATOM 9935 O O . VAL E 5 401 ? 173.727 195.924 128.512 1.00 42.97 401 VAL E O 1
ATOM 9939 N N . SER E 5 402 ? 175.003 194.472 129.672 1.00 40.82 402 SER E N 1
ATOM 9940 C CA . SER E 5 402 ? 174.423 194.838 130.957 1.00 40.82 402 SER E CA 1
ATOM 9941 C C . SER E 5 402 ? 175.425 194.568 132.070 1.00 40.82 402 SER E C 1
ATOM 9942 O O . SER E 5 402 ? 176.366 193.789 131.909 1.00 40.82 402 SER E O 1
ATOM 9945 N N . ILE E 5 403 ? 175.211 195.229 133.207 1.00 38.92 403 ILE E N 1
ATOM 9946 C CA . ILE E 5 403 ? 176.064 195.089 134.384 1.00 38.92 403 ILE E CA 1
ATOM 9947 C C . ILE E 5 403 ? 175.176 194.965 135.614 1.00 38.92 403 ILE E C 1
ATOM 9948 O O . ILE E 5 403 ? 174.263 195.773 135.808 1.00 38.92 403 ILE E O 1
ATOM 9953 N N . GLU E 5 404 ? 175.443 193.963 136.444 1.00 41.20 404 GLU E N 1
ATOM 9954 C CA . GLU E 5 404 ? 174.703 193.762 137.687 1.00 41.20 404 GLU E CA 1
ATOM 9955 C C . GLU E 5 404 ? 175.644 193.106 138.693 1.00 41.20 404 GLU E C 1
ATOM 9956 O O . GLU E 5 404 ? 176.865 193.123 138.516 1.00 41.20 404 GLU E O 1
ATOM 9962 N N . THR E 5 405 ? 175.088 192.545 139.764 1.00 39.34 405 THR E N 1
ATOM 9963 C CA . THR E 5 405 ? 175.876 191.862 140.780 1.00 39.34 405 THR E CA 1
ATOM 9964 C C . THR E 5 405 ? 175.251 190.512 141.101 1.00 39.34 405 THR E C 1
ATOM 9965 O O . THR E 5 405 ? 174.055 190.294 140.900 1.00 39.34 405 THR E O 1
ATOM 9969 N N . GLN E 5 406 ? 176.081 189.602 141.605 1.00 37.51 406 GLN E N 1
ATOM 9970 C CA . GLN E 5 406 ? 175.614 188.266 141.954 1.00 37.51 406 GLN E CA 1
ATOM 9971 C C . GLN E 5 406 ? 176.447 187.721 143.103 1.00 37.51 406 GLN E C 1
ATOM 9972 O O . GLN E 5 406 ? 177.678 187.762 143.052 1.00 37.51 406 GLN E O 1
ATOM 9978 N N . LYS E 5 407 ? 175.772 187.190 144.119 1.00 40.80 407 LYS E N 1
ATOM 9979 C CA . LYS E 5 407 ? 176.430 186.698 145.321 1.00 40.80 407 LYS E CA 1
ATOM 9980 C C . LYS E 5 407 ? 176.990 185.298 145.103 1.00 40.80 407 LYS E C 1
ATOM 9981 O O . LYS E 5 407 ? 176.469 184.517 144.303 1.00 40.80 407 LYS E O 1
ATOM 9987 N N . SER E 5 408 ? 178.051 184.979 145.835 1.00 42.49 408 SER E N 1
ATOM 9988 C CA . SER E 5 408 ? 178.772 183.728 145.631 1.00 42.49 408 SER E CA 1
ATOM 9989 C C . SER E 5 408 ? 179.131 183.139 146.992 1.00 42.49 408 SER E C 1
ATOM 9990 O O . SER E 5 408 ? 178.507 183.443 148.014 1.00 42.49 408 SER E O 1
ATOM 9993 N N . TYR E 5 409 ? 180.169 182.299 147.000 1.00 43.24 409 TYR E N 1
ATOM 9994 C CA . TYR E 5 409 ? 180.508 181.484 148.167 1.00 43.24 409 TYR E CA 1
ATOM 9995 C C . TYR E 5 409 ? 180.901 182.299 149.395 1.00 43.24 409 TYR E C 1
ATOM 9996 O O . TYR E 5 409 ? 180.594 181.893 150.519 1.00 43.24 409 TYR E O 1
ATOM 10005 N N . PHE E 5 410 ? 181.674 183.366 149.240 1.00 42.83 410 PHE E N 1
ATOM 10006 C CA . PHE E 5 410 ? 181.979 184.142 150.439 1.00 42.83 410 PHE E CA 1
ATOM 10007 C C . PHE E 5 410 ? 181.667 185.624 150.270 1.00 42.83 410 PHE E C 1
ATOM 10008 O O . PHE E 5 410 ? 182.341 186.476 150.854 1.00 42.83 410 PHE E O 1
ATOM 10016 N N . ASP E 5 411 ? 180.647 185.948 149.473 1.00 45.50 411 ASP E N 1
ATOM 10017 C CA . ASP E 5 411 ? 180.287 187.337 149.189 1.00 45.50 411 ASP E CA 1
ATOM 10018 C C . ASP E 5 411 ? 179.262 187.814 150.212 1.00 45.50 411 ASP E C 1
ATOM 10019 O O . ASP E 5 411 ? 178.057 187.855 149.961 1.00 45.50 411 ASP E O 1
ATOM 10024 N N . LEU E 5 412 ? 179.754 188.169 151.401 1.00 44.21 412 LEU E N 1
ATOM 10025 C CA . LEU E 5 412 ? 178.864 188.715 152.421 1.00 44.21 412 LEU E CA 1
ATOM 10026 C C . LEU E 5 412 ? 178.279 190.053 151.986 1.00 44.21 412 LEU E C 1
ATOM 10027 O O . LEU E 5 412 ? 177.164 190.406 152.385 1.00 44.21 412 LEU E O 1
ATOM 10032 N N . ASN E 5 413 ? 179.017 190.803 151.177 1.00 44.11 413 ASN E N 1
ATOM 10033 C CA . ASN E 5 413 ? 178.628 192.112 150.670 1.00 44.11 413 ASN E CA 1
ATOM 10034 C C . ASN E 5 413 ? 177.790 191.929 149.401 1.00 44.11 413 ASN E C 1
ATOM 10035 O O . ASN E 5 413 ? 177.171 190.881 149.200 1.00 44.11 413 ASN E O 1
ATOM 10040 N N . LYS E 5 414 ? 177.734 192.960 148.552 1.00 43.95 414 LYS E N 1
ATOM 10041 C CA . LYS E 5 414 ? 176.859 192.938 147.380 1.00 43.95 414 LYS E CA 1
ATOM 10042 C C . LYS E 5 414 ? 177.167 191.761 146.457 1.00 43.95 414 LYS E C 1
ATOM 10043 O O . LYS E 5 414 ? 176.247 191.131 145.924 1.00 43.95 414 LYS E O 1
ATOM 10049 N N . GLY E 5 415 ? 178.439 191.446 146.253 1.00 39.61 415 GLY E N 1
ATOM 10050 C CA . GLY E 5 415 ? 178.822 190.280 145.479 1.00 39.61 415 GLY E CA 1
ATOM 10051 C C . GLY E 5 415 ? 179.606 190.628 144.230 1.00 39.61 415 GLY E C 1
ATOM 10052 O O . GLY E 5 415 ? 179.964 191.783 143.980 1.00 39.61 415 GLY E O 1
ATOM 10053 N N . HIS E 5 416 ? 179.871 189.592 143.434 1.00 38.05 416 HIS E N 1
ATOM 10054 C CA . HIS E 5 416 ? 180.681 189.719 142.231 1.00 38.05 416 HIS E CA 1
ATOM 10055 C C . HIS E 5 416 ? 179.993 190.586 141.187 1.00 38.05 416 HIS E C 1
ATOM 10056 O O . HIS E 5 416 ? 178.779 190.496 140.988 1.00 38.05 416 HIS E O 1
ATOM 10063 N N . VAL E 5 417 ? 180.775 191.427 140.517 1.00 36.91 417 VAL E N 1
ATOM 10064 C CA . VAL E 5 417 ? 180.252 192.245 139.425 1.00 36.91 417 VAL E CA 1
ATOM 10065 C C . VAL E 5 417 ? 180.079 191.376 138.184 1.00 36.91 417 VAL E C 1
ATOM 10066 O O . VAL E 5 417 ? 181.055 190.832 137.659 1.00 36.91 417 VAL E O 1
ATOM 10070 N N . LYS E 5 418 ? 178.843 191.245 137.715 1.00 36.15 418 LYS E N 1
ATOM 10071 C CA . LYS E 5 418 ? 178.512 190.426 136.556 1.00 36.15 418 LYS E CA 1
ATOM 10072 C C . LYS E 5 418 ? 178.323 191.324 135.338 1.00 36.15 418 LYS E C 1
ATOM 10073 O O . LYS E 5 418 ? 177.401 192.143 135.309 1.00 36.15 418 LYS E O 1
ATOM 10079 N N . LEU E 5 419 ? 179.185 191.173 134.337 1.00 36.87 419 LEU E N 1
ATOM 10080 C CA . LEU E 5 419 ? 179.070 191.903 133.081 1.00 36.87 419 LEU E CA 1
ATOM 10081 C C . LEU E 5 419 ? 178.636 190.923 131.997 1.00 36.87 419 LEU E C 1
ATOM 10082 O O . LEU E 5 419 ? 179.359 189.967 131.705 1.00 36.87 419 LEU E O 1
ATOM 10087 N N . THR E 5 420 ? 177.469 191.158 131.402 1.00 36.24 420 THR E N 1
ATOM 10088 C CA . THR E 5 420 ? 176.867 190.210 130.473 1.00 36.24 420 THR E CA 1
ATOM 10089 C C . THR E 5 420 ? 176.755 190.818 129.082 1.00 36.24 420 THR E C 1
ATOM 10090 O O . THR E 5 420 ? 176.282 191.950 128.934 1.00 36.24 420 THR E O 1
ATOM 10094 N N . PHE E 5 421 ? 177.187 190.066 128.071 1.00 36.41 421 PHE E N 1
ATOM 10095 C CA . PHE E 5 421 ? 177.001 190.415 126.672 1.00 36.41 421 PHE E CA 1
ATOM 10096 C C . PHE E 5 421 ? 176.023 189.441 126.031 1.00 36.41 421 PHE E C 1
ATOM 10097 O O . PHE E 5 421 ? 175.984 188.259 126.385 1.00 36.41 421 PHE E O 1
ATOM 10105 N N . SER E 5 422 ? 175.259 189.933 125.060 1.00 37.65 422 SER E N 1
ATOM 10106 C CA . SER E 5 422 ? 174.323 189.112 124.308 1.00 37.65 422 SER E CA 1
ATOM 10107 C C . SER E 5 422 ? 174.614 189.253 122.824 1.00 37.65 422 SER E C 1
ATOM 10108 O O . SER E 5 422 ? 174.579 190.369 122.285 1.00 37.65 422 SER E O 1
ATOM 10111 N N . TYR E 5 423 ? 174.835 188.108 122.170 1.00 38.51 423 TYR E N 1
ATOM 10112 C CA . TYR E 5 423 ? 175.153 187.986 120.755 1.00 38.51 423 TYR E CA 1
ATOM 10113 C C . TYR E 5 423 ? 174.159 187.031 120.112 1.00 38.51 423 TYR E C 1
ATOM 10114 O O . TYR E 5 423 ? 173.583 186.167 120.781 1.00 38.51 423 TYR E O 1
ATOM 10123 N N . ARG E 5 424 ? 173.978 187.163 118.797 1.00 51.26 424 ARG E N 1
ATOM 10124 C CA . ARG E 5 424 ? 172.953 186.353 118.152 1.00 51.26 424 ARG E CA 1
ATOM 10125 C C . ARG E 5 424 ? 173.541 185.250 117.280 1.00 51.26 424 ARG E C 1
ATOM 10126 O O . ARG E 5 424 ? 173.612 184.097 117.710 1.00 51.26 424 ARG E O 1
ATOM 10134 N N . ASN E 5 425 ? 173.981 185.575 116.067 1.00 50.30 425 ASN E N 1
ATOM 10135 C CA . ASN E 5 425 ? 174.428 184.559 115.117 1.00 50.30 425 ASN E CA 1
ATOM 10136 C C . ASN E 5 425 ? 175.950 184.513 115.078 1.00 50.30 425 ASN E C 1
ATOM 10137 O O . ASN E 5 425 ? 176.588 185.392 114.491 1.00 50.30 425 ASN E O 1
ATOM 10142 N N . LEU E 5 426 ? 176.529 183.489 115.691 1.00 46.72 426 LEU E N 1
ATOM 10143 C CA . LEU E 5 426 ? 177.973 183.371 115.797 1.00 46.72 426 LEU E CA 1
ATOM 10144 C C . LEU E 5 426 ? 178.412 182.046 115.192 1.00 46.72 426 LEU E C 1
ATOM 10145 O O . LEU E 5 426 ? 177.691 181.048 115.263 1.00 46.72 426 LEU E O 1
ATOM 10150 N N . ILE E 5 427 ? 179.597 182.040 114.595 1.00 56.66 427 ILE E N 1
ATOM 10151 C CA . ILE E 5 427 ? 180.122 180.854 113.935 1.00 56.66 427 ILE E CA 1
ATOM 10152 C C . ILE E 5 427 ? 181.437 180.480 114.607 1.00 56.66 427 ILE E C 1
ATOM 10153 O O . ILE E 5 427 ? 182.184 181.348 115.069 1.00 56.66 427 ILE E O 1
ATOM 10158 N N . SER E 5 428 ? 181.711 179.174 114.659 1.00 55.99 428 SER E N 1
ATOM 10159 C CA . SER E 5 428 ? 182.732 178.636 115.553 1.00 55.99 428 SER E CA 1
ATOM 10160 C C . SER E 5 428 ? 184.087 179.311 115.360 1.00 55.99 428 SER E C 1
ATOM 10161 O O . SER E 5 428 ? 184.648 179.885 116.299 1.00 55.99 428 SER E O 1
ATOM 10164 N N . GLN E 5 429 ? 184.633 179.256 114.143 1.00 63.15 429 GLN E N 1
ATOM 10165 C CA . GLN E 5 429 ? 186.003 179.695 113.908 1.00 63.15 429 GLN E CA 1
ATOM 10166 C C . GLN E 5 429 ? 186.107 180.954 113.051 1.00 63.15 429 GLN E C 1
ATOM 10167 O O . GLN E 5 429 ? 187.173 181.223 112.490 1.00 63.15 429 GLN E O 1
ATOM 10173 N N . VAL E 5 430 ? 185.034 181.731 112.926 1.00 64.44 430 VAL E N 1
ATOM 10174 C CA . VAL E 5 430 ? 185.140 183.078 112.384 1.00 64.44 430 VAL E CA 1
ATOM 10175 C C . VAL E 5 430 ? 184.957 184.147 113.452 1.00 64.44 430 VAL E C 1
ATOM 10176 O O . VAL E 5 430 ? 185.336 185.305 113.216 1.00 64.44 430 VAL E O 1
ATOM 10180 N N . ALA E 5 431 ? 184.392 183.806 114.610 1.00 60.28 431 ALA E N 1
ATOM 10181 C CA . ALA E 5 431 ? 184.314 184.717 115.749 1.00 60.28 431 ALA E CA 1
ATOM 10182 C C . ALA E 5 431 ? 185.414 184.337 116.735 1.00 60.28 431 ALA E C 1
ATOM 10183 O O . ALA E 5 431 ? 185.179 183.716 117.770 1.00 60.28 431 ALA E O 1
ATOM 10185 N N . ASN E 5 432 ? 186.644 184.724 116.395 1.00 61.25 432 ASN E N 1
ATOM 10186 C CA . ASN E 5 432 ? 187.813 184.399 117.200 1.00 61.25 432 ASN E CA 1
ATOM 10187 C C . ASN E 5 432 ? 188.384 185.622 117.906 1.00 61.25 432 ASN E C 1
ATOM 10188 O O . ASN E 5 432 ? 189.521 185.585 118.386 1.00 61.25 432 ASN E O 1
ATOM 10193 N N . GLY E 5 433 ? 187.615 186.703 117.983 1.00 54.37 433 GLY E N 1
ATOM 10194 C CA . GLY E 5 433 ? 188.044 187.889 118.685 1.00 54.37 433 GLY E CA 1
ATOM 10195 C C . GLY E 5 433 ? 188.040 187.687 120.189 1.00 54.37 433 GLY E C 1
ATOM 10196 O O . GLY E 5 433 ? 187.805 186.598 120.715 1.00 54.37 433 GLY E O 1
ATOM 10197 N N . GLN E 5 434 ? 188.307 188.782 120.895 1.00 49.69 434 GLN E N 1
ATOM 10198 C CA . GLN E 5 434 ? 188.424 188.754 122.346 1.00 49.69 434 GLN E CA 1
ATOM 10199 C C . GLN E 5 434 ? 187.838 190.030 122.924 1.00 49.69 434 GLN E C 1
ATOM 10200 O O . GLN E 5 434 ? 188.108 191.124 122.422 1.00 49.69 434 GLN E O 1
ATOM 10206 N N . VAL E 5 435 ? 187.038 189.884 123.971 1.00 48.64 435 VAL E N 1
ATOM 10207 C CA . VAL E 5 435 ? 186.429 191.027 124.637 1.00 48.64 435 VAL E CA 1
ATOM 10208 C C . VAL E 5 435 ? 187.459 191.676 125.547 1.00 48.64 435 VAL E C 1
ATOM 10209 O O . VAL E 5 435 ? 188.230 190.984 126.226 1.00 48.64 435 VAL E O 1
ATOM 10213 N N . LEU E 5 436 ? 187.481 193.009 125.563 1.00 52.91 436 LEU E N 1
ATOM 10214 C CA . LEU E 5 436 ? 188.434 193.773 126.356 1.00 52.91 436 LEU E CA 1
ATOM 10215 C C . LEU E 5 436 ? 187.693 194.529 127.448 1.00 52.91 436 LEU E C 1
ATOM 10216 O O . LEU E 5 436 ? 186.754 195.284 127.162 1.00 52.91 436 LEU E O 1
ATOM 10221 N N . ILE E 5 437 ? 188.113 194.322 128.694 1.00 47.35 437 ILE E N 1
ATOM 10222 C CA . ILE E 5 437 ? 187.515 194.976 129.852 1.00 47.35 437 ILE E CA 1
ATOM 10223 C C . ILE E 5 437 ? 188.622 195.648 130.647 1.00 47.35 437 ILE E C 1
ATOM 10224 O O . ILE E 5 437 ? 189.635 195.018 130.958 1.00 47.35 437 ILE E O 1
ATOM 10229 N N . LYS E 5 438 ? 188.429 196.916 130.990 1.00 46.33 438 LYS E N 1
ATOM 10230 C CA . LYS E 5 438 ? 189.356 197.651 131.838 1.00 46.33 438 LYS E CA 1
ATOM 10231 C C . LYS E 5 438 ? 188.621 198.051 133.104 1.00 46.33 438 LYS E C 1
ATOM 10232 O O . LYS E 5 438 ? 187.628 198.781 133.040 1.00 46.33 438 LYS E O 1
ATOM 10238 N N . TYR E 5 439 ? 189.097 197.570 134.246 1.00 38.19 439 TYR E N 1
ATOM 10239 C CA . TYR E 5 439 ? 188.435 197.839 135.510 1.00 38.19 439 TYR E CA 1
ATOM 10240 C C . TYR E 5 439 ? 189.454 198.267 136.554 1.00 38.19 439 TYR E C 1
ATOM 10241 O O . TYR E 5 439 ? 190.664 198.268 136.318 1.00 38.19 439 TYR E O 1
ATOM 10250 N N . ASP E 5 440 ? 188.939 198.641 137.720 1.00 44.09 440 ASP E N 1
ATOM 10251 C CA . ASP E 5 440 ? 189.737 199.125 138.835 1.00 44.09 440 ASP E CA 1
ATOM 10252 C C . ASP E 5 440 ? 189.469 198.246 140.044 1.00 44.09 440 ASP E C 1
ATOM 10253 O O . ASP E 5 440 ? 188.321 197.889 140.318 1.00 44.09 440 ASP E O 1
ATOM 10258 N N . TYR E 5 441 ? 190.530 197.903 140.771 1.00 39.63 441 TYR E N 1
ATOM 10259 C CA . TYR E 5 441 ? 190.403 197.056 141.955 1.00 39.63 441 TYR E CA 1
ATOM 10260 C C . TYR E 5 441 ? 191.460 197.475 142.961 1.00 39.63 441 TYR E C 1
ATOM 10261 O O . TYR E 5 441 ? 192.604 197.006 142.919 1.00 39.63 441 TYR E O 1
ATOM 10270 N N . PRO E 5 442 ? 191.113 198.369 143.882 1.00 42.60 442 PRO E N 1
ATOM 10271 C CA . PRO E 5 442 ? 192.099 198.869 144.843 1.00 42.60 442 PRO E CA 1
ATOM 10272 C C . PRO E 5 442 ? 192.441 197.821 145.889 1.00 42.60 442 PRO E C 1
ATOM 10273 O O . PRO E 5 442 ? 191.722 196.840 146.088 1.00 42.60 442 PRO E O 1
ATOM 10277 N N . LYS E 5 443 ? 193.575 198.038 146.560 1.00 42.34 443 LYS E N 1
ATOM 10278 C CA . LYS E 5 443 ? 194.015 197.091 147.579 1.00 42.34 443 LYS E CA 1
ATOM 10279 C C . LYS E 5 443 ? 193.026 197.014 148.736 1.00 42.34 443 LYS E C 1
ATOM 10280 O O . LYS E 5 443 ? 192.931 195.976 149.408 1.00 42.34 443 LYS E O 1
ATOM 10286 N N . SER E 5 444 ? 192.277 198.094 148.976 1.00 40.92 444 SER E N 1
ATOM 10287 C CA . SER E 5 444 ? 191.255 198.075 150.016 1.00 40.92 444 SER E CA 1
ATOM 10288 C C . SER E 5 444 ? 190.219 197.002 149.722 1.00 40.92 444 SER E C 1
ATOM 10289 O O . SER E 5 444 ? 189.826 196.238 150.614 1.00 40.92 444 SER E O 1
ATOM 10292 N N . SER E 5 445 ? 189.821 196.881 148.455 1.00 41.69 445 SER E N 1
ATOM 10293 C CA . SER E 5 445 ? 188.803 195.906 148.103 1.00 41.69 445 SER E CA 1
ATOM 10294 C C . SER E 5 445 ? 189.403 194.516 148.121 1.00 41.69 445 SER E C 1
ATOM 10295 O O . SER E 5 445 ? 188.689 193.532 148.334 1.00 41.69 445 SER E O 1
ATOM 10298 N N . PHE E 5 446 ? 190.715 194.429 147.900 1.00 36.41 446 PHE E N 1
ATOM 10299 C CA . PHE E 5 446 ? 191.391 193.143 147.928 1.00 36.41 446 PHE E CA 1
ATOM 10300 C C . PHE E 5 446 ? 191.380 192.589 149.343 1.00 36.41 446 PHE E C 1
ATOM 10301 O O . PHE E 5 446 ? 191.087 191.409 149.561 1.00 36.41 446 PHE E O 1
ATOM 10309 N N . PHE E 5 447 ? 191.697 193.437 150.322 1.00 37.74 447 PHE E N 1
ATOM 10310 C CA . PHE E 5 447 ? 191.791 192.994 151.705 1.00 37.74 447 PHE E CA 1
ATOM 10311 C C . PHE E 5 447 ? 190.454 193.011 152.437 1.00 37.74 447 PHE E C 1
ATOM 10312 O O . PHE E 5 447 ? 190.378 192.499 153.558 1.00 37.74 447 PHE E O 1
ATOM 10320 N N . LYS E 5 448 ? 189.399 193.572 151.837 1.00 43.53 448 LYS E N 1
ATOM 10321 C CA . LYS E 5 448 ? 188.135 193.719 152.552 1.00 43.53 448 LYS E CA 1
ATOM 10322 C C . LYS E 5 448 ? 187.377 192.402 152.714 1.00 43.53 448 LYS E C 1
ATOM 10323 O O . LYS E 5 448 ? 186.458 192.331 153.535 1.00 43.53 448 LYS E O 1
ATOM 10329 N N . LYS E 5 449 ? 187.729 191.363 151.951 1.00 42.79 449 LYS E N 1
ATOM 10330 C CA . LYS E 5 449 ? 186.989 190.103 152.039 1.00 42.79 449 LYS E CA 1
ATOM 10331 C C . LYS E 5 449 ? 187.311 189.317 153.308 1.00 42.79 449 LYS E C 1
ATOM 10332 O O . LYS E 5 449 ? 186.370 188.961 154.051 1.00 42.79 449 LYS E O 1
ATOM 10338 N N . PRO E 5 450 ? 188.579 189.030 153.637 1.00 41.14 450 PRO E N 1
ATOM 10339 C CA . PRO E 5 450 ? 188.858 188.421 154.946 1.00 41.14 450 PRO E CA 1
ATOM 10340 C C . PRO E 5 450 ? 188.400 189.287 156.095 1.00 41.14 450 PRO E C 1
ATOM 10341 O O . PRO E 5 450 ? 188.013 188.758 157.143 1.00 41.14 450 PRO E O 1
ATOM 10345 N N . LEU E 5 451 ? 188.402 190.609 155.917 1.00 41.40 451 LEU E N 1
ATOM 10346 C CA . LEU E 5 451 ? 187.885 191.493 156.952 1.00 41.40 451 LEU E CA 1
ATOM 10347 C C . LEU E 5 451 ? 186.401 191.253 157.186 1.00 41.40 451 LEU E C 1
ATOM 10348 O O . LEU E 5 451 ? 185.945 191.236 158.333 1.00 41.40 451 LEU E O 1
ATOM 10353 N N . SER E 5 452 ? 185.627 191.072 156.115 1.00 41.79 452 SER E N 1
ATOM 10354 C CA . SER E 5 452 ? 184.201 190.808 156.279 1.00 41.79 452 SER E CA 1
ATOM 10355 C C . SER E 5 452 ? 183.959 189.474 156.975 1.00 41.79 452 SER E C 1
ATOM 10356 O O . SER E 5 452 ? 183.103 189.376 157.870 1.00 41.79 452 SER E O 1
ATOM 10359 N N . ILE E 5 453 ? 184.703 188.435 156.585 1.00 43.78 453 ILE E N 1
ATOM 10360 C CA . ILE E 5 453 ? 184.560 187.153 157.276 1.00 43.78 453 ILE E CA 1
ATOM 10361 C C . ILE E 5 453 ? 184.917 187.301 158.753 1.00 43.78 453 ILE E C 1
ATOM 10362 O O . ILE E 5 453 ? 184.263 186.721 159.635 1.00 43.78 453 ILE E O 1
ATOM 10367 N N . ALA E 5 454 ? 185.939 188.109 159.047 1.00 44.75 454 ALA E N 1
ATOM 10368 C CA . ALA E 5 454 ? 186.355 188.316 160.428 1.00 44.75 454 ALA E CA 1
ATOM 10369 C C . ALA E 5 454 ? 185.292 189.058 161.227 1.00 44.75 454 ALA E C 1
ATOM 10370 O O . ALA E 5 454 ? 185.071 188.747 162.400 1.00 44.75 454 ALA E O 1
ATOM 10372 N N . CYS E 5 455 ? 184.639 190.054 160.623 1.00 47.15 455 CYS E N 1
ATOM 10373 C CA . CYS E 5 455 ? 183.554 190.739 161.321 1.00 47.15 455 CYS E CA 1
ATOM 10374 C C . CYS E 5 455 ? 182.397 189.794 161.611 1.00 47.15 455 CYS E C 1
ATOM 10375 O O . CYS E 5 455 ? 181.800 189.854 162.691 1.00 47.15 455 CYS E O 1
ATOM 10378 N N . TYR E 5 456 ? 182.066 188.909 160.668 1.00 47.48 456 TYR E N 1
ATOM 10379 C CA . TYR E 5 456 ? 181.020 187.924 160.944 1.00 47.48 456 TYR E CA 1
ATOM 10380 C C . TYR E 5 456 ? 181.389 187.046 162.137 1.00 47.48 456 TYR E C 1
ATOM 10381 O O . TYR E 5 456 ? 180.580 186.840 163.056 1.00 47.48 456 TYR E O 1
ATOM 10390 N N . ILE E 5 457 ? 182.621 186.536 162.149 1.00 48.07 457 ILE E N 1
ATOM 10391 C CA . ILE E 5 457 ? 183.029 185.640 163.228 1.00 48.07 457 ILE E CA 1
ATOM 10392 C C . ILE E 5 457 ? 183.080 186.385 164.559 1.00 48.07 457 ILE E C 1
ATOM 10393 O O . ILE E 5 457 ? 182.682 185.852 165.603 1.00 48.07 457 ILE E O 1
ATOM 10398 N N . PHE E 5 458 ? 183.558 187.630 164.545 1.00 49.57 458 PHE E N 1
ATOM 10399 C CA . PHE E 5 458 ? 183.627 188.424 165.766 1.00 49.57 458 PHE E CA 1
ATOM 10400 C C . PHE E 5 458 ? 182.239 188.735 166.305 1.00 49.57 458 PHE E C 1
ATOM 10401 O O . PHE E 5 458 ? 182.031 188.757 167.523 1.00 49.57 458 PHE E O 1
ATOM 10409 N N . THR E 5 459 ? 181.277 188.989 165.415 1.00 49.48 459 THR E N 1
ATOM 10410 C CA . THR E 5 459 ? 179.903 189.193 165.858 1.00 49.48 459 THR E CA 1
ATOM 10411 C C . THR E 5 459 ? 179.353 187.935 166.516 1.00 49.48 459 THR E C 1
ATOM 10412 O O . THR E 5 459 ? 178.707 188.007 167.569 1.00 49.48 459 THR E O 1
ATOM 10416 N N . ALA E 5 460 ? 179.615 186.768 165.921 1.00 52.47 460 ALA E N 1
ATOM 10417 C CA . ALA E 5 460 ? 179.171 185.522 166.543 1.00 52.47 460 ALA E CA 1
ATOM 10418 C C . ALA E 5 460 ? 179.809 185.326 167.917 1.00 52.47 460 ALA E C 1
ATOM 10419 O O . ALA E 5 460 ? 179.154 184.861 168.860 1.00 52.47 460 ALA E O 1
ATOM 10421 N N . LEU E 5 461 ? 181.084 185.693 168.055 1.00 54.77 461 LEU E N 1
ATOM 10422 C CA . LEU E 5 461 ? 181.768 185.520 169.334 1.00 54.77 461 LEU E CA 1
ATOM 10423 C C . LEU E 5 461 ? 181.211 186.464 170.395 1.00 54.77 461 LEU E C 1
ATOM 10424 O O . LEU E 5 461 ? 181.013 186.064 171.551 1.00 54.77 461 LEU E O 1
ATOM 10429 N N . MET E 5 462 ? 180.972 187.725 170.027 1.00 57.25 462 MET E N 1
ATOM 10430 C CA . MET E 5 462 ? 180.327 188.654 170.950 1.00 57.25 462 MET E CA 1
ATOM 10431 C C . MET E 5 462 ? 178.954 188.146 171.367 1.00 57.25 462 MET E C 1
ATOM 10432 O O . MET E 5 462 ? 178.563 188.274 172.534 1.00 57.25 462 MET E O 1
ATOM 10437 N N . GLY E 5 463 ? 178.205 187.569 170.425 1.00 59.61 463 GLY E N 1
ATOM 10438 C CA . GLY E 5 463 ? 176.913 187.001 170.771 1.00 59.61 463 GLY E CA 1
ATOM 10439 C C . GLY E 5 463 ? 177.021 185.864 171.767 1.00 59.61 463 GLY E C 1
ATOM 10440 O O . GLY E 5 463 ? 176.217 185.760 172.695 1.00 59.61 463 GLY E O 1
ATOM 10441 N N . VAL E 5 464 ? 178.017 184.993 171.589 1.00 61.65 464 VAL E N 1
ATOM 10442 C CA . VAL E 5 464 ? 178.224 183.906 172.545 1.00 61.65 464 VAL E CA 1
ATOM 10443 C C . VAL E 5 464 ? 178.550 184.464 173.925 1.00 61.65 464 VAL E C 1
ATOM 10444 O O . VAL E 5 464 ? 177.999 184.017 174.944 1.00 61.65 464 VAL E O 1
ATOM 10448 N N . PHE E 5 465 ? 179.441 185.456 173.980 1.00 64.68 465 PHE E N 1
ATOM 10449 C CA . PHE E 5 465 ? 179.778 186.070 175.261 1.00 64.68 465 PHE E CA 1
ATOM 10450 C C . PHE E 5 465 ? 178.541 186.645 175.936 1.00 64.68 465 PHE E C 1
ATOM 10451 O O . PHE E 5 465 ? 178.330 186.450 177.137 1.00 64.68 465 PHE E O 1
ATOM 10459 N N . VAL E 5 466 ? 177.713 187.362 175.176 1.00 64.70 466 VAL E N 1
ATOM 10460 C CA . VAL E 5 466 ? 176.493 187.931 175.744 1.00 64.70 466 VAL E CA 1
ATOM 10461 C C . VAL E 5 466 ? 175.579 186.828 176.262 1.00 64.70 466 VAL E C 1
ATOM 10462 O O . VAL E 5 466 ? 175.009 186.936 177.354 1.00 64.70 466 VAL E O 1
ATOM 10466 N N . LEU E 5 467 ? 175.428 185.747 175.495 1.00 67.26 467 LEU E N 1
ATOM 10467 C CA . LEU E 5 467 ? 174.584 184.644 175.938 1.00 67.26 467 LEU E CA 1
ATOM 10468 C C . LEU E 5 467 ? 175.131 183.936 177.169 1.00 67.26 467 LEU E C 1
ATOM 10469 O O . LEU E 5 467 ? 174.371 183.243 177.852 1.00 67.26 467 LEU E O 1
ATOM 10474 N N . LYS E 5 468 ? 176.421 184.082 177.473 1.00 70.69 468 LYS E N 1
ATOM 10475 C CA . LYS E 5 468 ? 176.992 183.444 178.654 1.00 70.69 468 LYS E CA 1
ATOM 10476 C C . LYS E 5 468 ? 177.342 184.443 179.758 1.00 70.69 468 LYS E C 1
ATOM 10477 O O . LYS E 5 468 ? 178.273 184.214 180.532 1.00 70.69 468 LYS E O 1
ATOM 10483 N N . THR E 5 469 ? 176.610 185.557 179.845 1.00 70.73 469 THR E N 1
ATOM 10484 C CA . THR E 5 469 ? 176.826 186.507 180.931 1.00 70.73 469 THR E CA 1
ATOM 10485 C C . THR E 5 469 ? 175.507 187.046 181.478 1.00 70.73 469 THR E C 1
ATOM 10486 O O . THR E 5 469 ? 175.448 188.181 181.963 1.00 70.73 469 THR E O 1
ATOM 10490 N N . LEU E 5 470 ? 174.450 186.240 181.431 1.00 70.33 470 LEU E N 1
ATOM 10491 C CA . LEU E 5 470 ? 173.165 186.612 182.006 1.00 70.33 470 LEU E CA 1
ATOM 10492 C C . LEU E 5 470 ? 172.455 185.346 182.456 1.00 70.33 470 LEU E C 1
ATOM 10493 O O . LEU E 5 470 ? 172.399 184.366 181.708 1.00 70.33 470 LEU E O 1
ATOM 10498 N N . ASN E 5 471 ? 171.934 185.365 183.679 1.00 67.05 471 ASN E N 1
ATOM 10499 C CA . ASN E 5 471 ? 171.340 184.187 184.294 1.00 67.05 471 ASN E CA 1
ATOM 10500 C C . ASN E 5 471 ? 169.824 184.219 184.169 1.00 67.05 471 ASN E C 1
ATOM 10501 O O . ASN E 5 471 ? 169.198 185.275 184.300 1.00 67.05 471 ASN E O 1
ATOM 10506 N N . MET E 5 472 ? 169.242 183.053 183.905 1.00 67.00 472 MET E N 1
ATOM 10507 C CA . MET E 5 472 ? 167.801 182.878 183.790 1.00 67.00 472 MET E CA 1
ATOM 10508 C C . MET E 5 472 ? 167.293 181.926 184.864 1.00 67.00 472 MET E C 1
ATOM 10509 O O . MET E 5 472 ? 166.456 181.058 184.610 1.00 67.00 472 MET E O 1
ATOM 10514 N N . ASN E 5 473 ? 167.807 182.073 186.078 1.00 63.53 473 ASN E N 1
ATOM 10515 C CA . ASN E 5 473 ? 167.412 181.226 187.191 1.00 63.53 473 ASN E CA 1
ATOM 10516 C C . ASN E 5 473 ? 166.198 181.813 187.897 1.00 63.53 473 ASN E C 1
ATOM 10517 O O . ASN E 5 473 ? 165.991 183.029 187.914 1.00 63.53 473 ASN E O 1
ATOM 10522 N N . VAL E 5 474 ? 165.393 180.933 188.480 1.00 56.00 474 VAL E N 1
ATOM 10523 C CA . VAL E 5 474 ? 164.184 181.344 189.175 1.00 56.00 474 VAL E CA 1
ATOM 10524 C C . VAL E 5 474 ? 164.289 180.993 190.654 1.00 56.00 474 VAL E C 1
ATOM 10525 O O . VAL E 5 474 ? 165.379 180.991 191.227 1.00 56.00 474 VAL E O 1
ATOM 10529 N N . HIS F 6 26 ? 103.930 122.814 87.754 1.00 132.09 23 HIS F N 1
ATOM 10530 C CA . HIS F 6 26 ? 103.673 122.252 89.075 1.00 132.09 23 HIS F CA 1
ATOM 10531 C C . HIS F 6 26 ? 103.702 123.334 90.148 1.00 132.09 23 HIS F C 1
ATOM 10532 O O . HIS F 6 26 ? 104.739 123.951 90.395 1.00 132.09 23 HIS F O 1
ATOM 10534 N N . VAL F 6 27 ? 102.555 123.559 90.786 1.00 138.80 24 VAL F N 1
ATOM 10535 C CA . VAL F 6 27 ? 102.439 124.529 91.870 1.00 138.80 24 VAL F CA 1
ATOM 10536 C C . VAL F 6 27 ? 103.186 124.003 93.087 1.00 138.80 24 VAL F C 1
ATOM 10537 O O . VAL F 6 27 ? 103.569 122.829 93.135 1.00 138.80 24 VAL F O 1
ATOM 10539 N N . SER F 6 28 ? 103.409 124.866 94.074 1.00 142.55 25 SER F N 1
ATOM 10540 C CA . SER F 6 28 ? 104.165 124.505 95.262 1.00 142.55 25 SER F CA 1
ATOM 10541 C C . SER F 6 28 ? 103.290 124.582 96.505 1.00 142.55 25 SER F C 1
ATOM 10542 O O . SER F 6 28 ? 102.325 125.349 96.564 1.00 142.55 25 SER F O 1
ATOM 10544 N N . PHE F 6 29 ? 103.642 123.765 97.498 1.00 146.03 26 PHE F N 1
ATOM 10545 C CA . PHE F 6 29 ? 103.057 123.851 98.826 1.00 146.03 26 PHE F CA 1
ATOM 10546 C C . PHE F 6 29 ? 104.070 124.490 99.759 1.00 146.03 26 PHE F C 1
ATOM 10547 O O . PHE F 6 29 ? 105.141 123.904 99.977 1.00 146.03 26 PHE F O 1
ATOM 10549 N N . PRO F 6 30 ? 103.808 125.674 100.313 1.00 146.67 27 PRO F N 1
ATOM 10550 C CA . PRO F 6 30 ? 104.825 126.314 101.160 1.00 146.67 27 PRO F CA 1
ATOM 10551 C C . PRO F 6 30 ? 104.635 126.053 102.646 1.00 146.67 27 PRO F C 1
ATOM 10552 O O . PRO F 6 30 ? 103.515 126.088 103.167 1.00 146.67 27 PRO F O 1
ATOM 10554 N N . SER F 6 31 ? 105.750 125.827 103.340 1.00 147.93 28 SER F N 1
ATOM 10555 C CA . SER F 6 31 ? 105.761 125.628 104.780 1.00 147.93 28 SER F CA 1
ATOM 10556 C C . SER F 6 31 ? 107.012 126.271 105.363 1.00 147.93 28 SER F C 1
ATOM 10557 O O . SER F 6 31 ? 108.024 126.437 104.676 1.00 147.93 28 SER F O 1
ATOM 10559 N N . THR F 6 32 ? 106.927 126.633 106.640 1.00 147.74 29 THR F N 1
ATOM 10560 C CA . THR F 6 32 ? 108.028 127.258 107.368 1.00 147.74 29 THR F CA 1
ATOM 10561 C C . THR F 6 32 ? 108.158 126.583 108.725 1.00 147.74 29 THR F C 1
ATOM 10562 O O . THR F 6 32 ? 107.304 126.772 109.599 1.00 147.74 29 THR F O 1
ATOM 10564 N N . ALA F 6 33 ? 109.215 125.793 108.898 1.00 146.27 30 ALA F N 1
ATOM 10565 C CA . ALA F 6 33 ? 109.479 125.127 110.171 1.00 146.27 30 ALA F CA 1
ATOM 10566 C C . ALA F 6 33 ? 110.222 126.094 111.083 1.00 146.27 30 ALA F C 1
ATOM 10567 O O . ALA F 6 33 ? 111.416 126.344 110.905 1.00 146.27 30 ALA F O 1
ATOM 10569 N N . GLY F 6 34 ? 109.513 126.643 112.065 1.00 142.86 31 GLY F N 1
ATOM 10570 C CA . GLY F 6 34 ? 110.123 127.541 113.024 1.00 142.86 31 GLY F CA 1
ATOM 10571 C C . GLY F 6 34 ? 110.623 126.818 114.256 1.00 142.86 31 GLY F C 1
ATOM 10572 O O . GLY F 6 34 ? 109.823 126.332 115.060 1.00 142.86 31 GLY F O 1
ATOM 10573 N N . LYS F 6 35 ? 111.932 126.547 114.277 1.00 140.74 32 LYS F N 1
ATOM 10574 C CA . LYS F 6 35 ? 112.519 125.747 115.384 1.00 140.74 32 LYS F CA 1
ATOM 10575 C C . LYS F 6 35 ? 113.081 126.682 116.448 1.00 140.74 32 LYS F C 1
ATOM 10576 O O . LYS F 6 35 ? 114.312 126.690 116.628 1.00 140.74 32 LYS F O 1
ATOM 10578 N N . SER F 6 36 ? 112.207 127.416 117.133 1.00 138.20 33 SER F N 1
ATOM 10579 C CA . SER F 6 36 ? 112.656 128.323 118.216 1.00 138.20 33 SER F CA 1
ATOM 10580 C C . SER F 6 36 ? 113.341 127.534 119.332 1.00 138.20 33 SER F C 1
ATOM 10581 O O . SER F 6 36 ? 112.989 126.357 119.534 1.00 138.20 33 SER F O 1
ATOM 10583 N N . ARG F 6 37 ? 114.277 128.169 120.037 1.00 134.89 34 ARG F N 1
ATOM 10584 C CA . ARG F 6 37 ? 114.925 127.517 121.203 1.00 134.89 34 ARG F CA 1
ATOM 10585 C C . ARG F 6 37 ? 114.349 128.173 122.459 1.00 134.89 34 ARG F C 1
ATOM 10586 O O . ARG F 6 37 ? 114.454 127.567 123.536 1.00 134.89 34 ARG F O 1
ATOM 10588 N N . VAL F 6 38 ? 113.751 129.361 122.310 1.00 135.46 35 VAL F N 1
ATOM 10589 C CA . VAL F 6 38 ? 113.156 130.103 123.464 1.00 135.46 35 VAL F CA 1
ATOM 10590 C C . VAL F 6 38 ? 111.735 130.548 123.096 1.00 135.46 35 VAL F C 1
ATOM 10591 O O . VAL F 6 38 ? 111.219 130.050 122.082 1.00 135.46 35 VAL F O 1
ATOM 10593 N N . MET F 6 39 ? 111.133 131.448 123.888 1.00 135.01 36 MET F N 1
ATOM 10594 C CA . MET F 6 39 ? 109.732 131.917 123.653 1.00 135.01 36 MET F CA 1
ATOM 10595 C C . MET F 6 39 ? 109.576 132.466 122.231 1.00 135.01 36 MET F C 1
ATOM 10596 O O . MET F 6 39 ? 109.981 133.615 122.003 1.00 135.01 36 MET F O 1
ATOM 10598 N N . ILE F 6 40 ? 108.969 131.684 121.330 1.00 135.56 37 ILE F N 1
ATOM 10599 C CA . ILE F 6 40 ? 108.838 132.083 119.895 1.00 135.56 37 ILE F CA 1
ATOM 10600 C C . ILE F 6 40 ? 108.042 133.379 119.788 1.00 135.56 37 ILE F C 1
ATOM 10601 O O . ILE F 6 40 ? 108.604 134.392 119.330 1.00 135.56 37 ILE F O 1
ATOM 10603 N N . GLY F 6 41 ? 106.772 133.327 120.170 1.00 135.02 38 GLY F N 1
ATOM 10604 C CA . GLY F 6 41 ? 105.923 134.518 120.021 1.00 135.02 38 GLY F CA 1
ATOM 10605 C C . GLY F 6 41 ? 104.642 134.197 119.295 1.00 135.02 38 GLY F C 1
ATOM 10606 O O . GLY F 6 41 ? 104.059 133.138 119.596 1.00 135.02 38 GLY F O 1
ATOM 10607 N N . LYS F 6 42 ? 104.251 135.041 118.339 1.00 134.49 39 LYS F N 1
ATOM 10608 C CA . LYS F 6 42 ? 102.958 134.852 117.702 1.00 134.49 39 LYS F CA 1
ATOM 10609 C C . LYS F 6 42 ? 103.012 135.410 116.289 1.00 134.49 39 LYS F C 1
ATOM 10610 O O . LYS F 6 42 ? 103.693 136.403 116.023 1.00 134.49 39 LYS F O 1
ATOM 10612 N N . VAL F 6 43 ? 102.287 134.760 115.385 1.00 132.97 40 VAL F N 1
ATOM 10613 C CA . VAL F 6 43 ? 102.194 135.221 114.009 1.00 132.97 40 VAL F CA 1
ATOM 10614 C C . VAL F 6 43 ? 101.027 136.191 113.889 1.00 132.97 40 VAL F C 1
ATOM 10615 O O . VAL F 6 43 ? 100.084 136.174 114.684 1.00 132.97 40 VAL F O 1
ATOM 10617 N N . GLU F 6 44 ? 101.091 137.050 112.875 1.00 133.93 41 GLU F N 1
ATOM 10618 C CA . GLU F 6 44 ? 100.051 138.050 112.671 1.00 133.93 41 GLU F CA 1
ATOM 10619 C C . GLU F 6 44 ? 99.987 138.499 111.216 1.00 133.93 41 GLU F C 1
ATOM 10620 O O . GLU F 6 44 ? 100.436 139.605 110.891 1.00 133.93 41 GLU F O 1
ATOM 10622 N N . PRO F 6 45 ? 99.431 137.682 110.307 1.00 135.08 42 PRO F N 1
ATOM 10623 C CA . PRO F 6 45 ? 99.144 138.139 108.943 1.00 135.08 42 PRO F CA 1
ATOM 10624 C C . PRO F 6 45 ? 97.779 138.817 108.840 1.00 135.08 42 PRO F C 1
ATOM 10625 O O . PRO F 6 45 ? 96.946 138.464 107.999 1.00 135.08 42 PRO F O 1
ATOM 10629 N N . ARG F 6 46 ? 97.544 139.804 109.705 1.00 134.72 43 ARG F N 1
ATOM 10630 C CA . ARG F 6 46 ? 96.231 140.416 109.863 1.00 134.72 43 ARG F CA 1
ATOM 10631 C C . ARG F 6 46 ? 96.042 141.628 108.957 1.00 134.72 43 ARG F C 1
ATOM 10632 O O . ARG F 6 46 ? 95.005 141.756 108.299 1.00 134.72 43 ARG F O 1
ATOM 10634 N N . ILE F 6 47 ? 97.026 142.529 108.920 1.00 135.70 44 ILE F N 1
ATOM 10635 C CA . ILE F 6 47 ? 96.849 143.788 108.210 1.00 135.70 44 ILE F CA 1
ATOM 10636 C C . ILE F 6 47 ? 96.754 143.528 106.711 1.00 135.70 44 ILE F C 1
ATOM 10637 O O . ILE F 6 47 ? 97.353 142.586 106.176 1.00 135.70 44 ILE F O 1
ATOM 10639 N N . GLY F 6 48 ? 95.985 144.371 106.026 1.00 138.89 45 GLY F N 1
ATOM 10640 C CA . GLY F 6 48 ? 95.877 144.294 104.581 1.00 138.89 45 GLY F CA 1
ATOM 10641 C C . GLY F 6 48 ? 96.901 145.176 103.885 1.00 138.89 45 GLY F C 1
ATOM 10642 O O . GLY F 6 48 ? 97.112 146.328 104.260 1.00 138.89 45 GLY F O 1
ATOM 10643 N N . ILE F 6 49 ? 97.538 144.611 102.863 1.00 140.85 46 ILE F N 1
ATOM 10644 C CA . ILE F 6 49 ? 98.556 145.285 102.076 1.00 140.85 46 ILE F CA 1
ATOM 10645 C C . ILE F 6 49 ? 98.195 145.131 100.602 1.00 140.85 46 ILE F C 1
ATOM 10646 O O . ILE F 6 49 ? 97.139 144.602 100.256 1.00 140.85 46 ILE F O 1
ATOM 10648 N N . ASP F 6 50 ? 99.076 145.626 99.733 1.00 141.42 47 ASP F N 1
ATOM 10649 C CA . ASP F 6 50 ? 98.889 145.452 98.298 1.00 141.42 47 ASP F CA 1
ATOM 10650 C C . ASP F 6 50 ? 98.813 143.965 97.978 1.00 141.42 47 ASP F C 1
ATOM 10651 O O . ASP F 6 50 ? 99.812 143.249 98.107 1.00 141.42 47 ASP F O 1
ATOM 10653 N N . GLU F 6 51 ? 97.642 143.488 97.561 1.00 140.10 48 GLU F N 1
ATOM 10654 C CA . GLU F 6 51 ? 97.433 142.056 97.355 1.00 140.10 48 GLU F CA 1
ATOM 10655 C C . GLU F 6 51 ? 97.903 141.698 95.952 1.00 140.10 48 GLU F C 1
ATOM 10656 O O . GLU F 6 51 ? 97.137 141.714 94.988 1.00 140.10 48 GLU F O 1
ATOM 10658 N N . THR F 6 52 ? 99.187 141.371 95.843 1.00 139.39 49 THR F N 1
ATOM 10659 C CA . THR F 6 52 ? 99.805 140.945 94.593 1.00 139.39 49 THR F CA 1
ATOM 10660 C C . THR F 6 52 ? 100.065 139.447 94.685 1.00 139.39 49 THR F C 1
ATOM 10661 O O . THR F 6 52 ? 100.926 139.012 95.459 1.00 139.39 49 THR F O 1
ATOM 10663 N N . VAL F 6 53 ? 99.338 138.666 93.889 1.00 138.74 50 VAL F N 1
ATOM 10664 C CA . VAL F 6 53 ? 99.316 137.209 94.016 1.00 138.74 50 VAL F CA 1
ATOM 10665 C C . VAL F 6 53 ? 99.036 136.852 95.472 1.00 138.74 50 VAL F C 1
ATOM 10666 O O . VAL F 6 53 ? 99.928 136.345 96.168 1.00 138.74 50 VAL F O 1
ATOM 10670 N N . PRO F 6 54 ? 97.829 137.106 95.974 1.00 140.57 51 PRO F N 1
ATOM 10671 C CA . PRO F 6 54 ? 97.605 137.068 97.423 1.00 140.57 51 PRO F CA 1
ATOM 10672 C C . PRO F 6 54 ? 97.699 135.656 97.979 1.00 140.57 51 PRO F C 1
ATOM 10673 O O . PRO F 6 54 ? 97.649 134.660 97.254 1.00 140.57 51 PRO F O 1
ATOM 10677 N N . THR F 6 55 ? 97.823 135.586 99.303 1.00 140.36 52 THR F N 1
ATOM 10678 C CA . THR F 6 55 ? 98.012 134.313 99.984 1.00 140.36 52 THR F CA 1
ATOM 10679 C C . THR F 6 55 ? 96.696 133.549 100.066 1.00 140.36 52 THR F C 1
ATOM 10680 O O . THR F 6 55 ? 95.685 134.078 100.539 1.00 140.36 52 THR F O 1
ATOM 10682 N N . THR F 6 56 ? 96.717 132.300 99.598 1.00 139.66 53 THR F N 1
ATOM 10683 C CA . THR F 6 56 ? 95.520 131.471 99.567 1.00 139.66 53 THR F CA 1
ATOM 10684 C C . THR F 6 56 ? 95.234 130.789 100.898 1.00 139.66 53 THR F C 1
ATOM 10685 O O . THR F 6 56 ? 94.079 130.432 101.156 1.00 139.66 53 THR F O 1
ATOM 10687 N N . ILE F 6 57 ? 96.243 130.601 101.745 1.00 138.64 54 ILE F N 1
ATOM 10688 C CA . ILE F 6 57 ? 96.066 129.857 102.988 1.00 138.64 54 ILE F CA 1
ATOM 10689 C C . ILE F 6 57 ? 97.015 130.413 104.039 1.00 138.64 54 ILE F C 1
ATOM 10690 O O . ILE F 6 57 ? 98.150 130.791 103.736 1.00 138.64 54 ILE F O 1
ATOM 10692 N N . THR F 6 58 ? 96.531 130.473 105.278 1.00 137.18 55 THR F N 1
ATOM 10693 C CA . THR F 6 58 ? 97.349 130.767 106.448 1.00 137.18 55 THR F CA 1
ATOM 10694 C C . THR F 6 58 ? 97.054 129.723 107.515 1.00 137.18 55 THR F C 1
ATOM 10695 O O . THR F 6 58 ? 95.892 129.527 107.887 1.00 137.18 55 THR F O 1
ATOM 10697 N N . VAL F 6 59 ? 98.097 129.058 108.007 1.00 138.14 56 VAL F N 1
ATOM 10698 C CA . VAL F 6 59 ? 97.953 127.925 108.907 1.00 138.14 56 VAL F CA 1
ATOM 10699 C C . VAL F 6 59 ? 98.938 128.077 110.062 1.00 138.14 56 VAL F C 1
ATOM 10700 O O . VAL F 6 59 ? 99.639 129.081 110.182 1.00 138.14 56 VAL F O 1
ATOM 10702 N N . GLU F 6 60 ? 98.964 127.067 110.924 1.00 138.94 57 GLU F N 1
ATOM 10703 C CA . GLU F 6 60 ? 99.864 127.019 112.071 1.00 138.94 57 GLU F CA 1
ATOM 10704 C C . GLU F 6 60 ? 99.947 125.571 112.542 1.00 138.94 57 GLU F C 1
ATOM 10705 O O . GLU F 6 60 ? 99.486 124.650 111.859 1.00 138.94 57 GLU F O 1
ATOM 10707 N N . ASP F 6 61 ? 100.541 125.368 113.716 1.00 142.06 58 ASP F N 1
ATOM 10708 C CA . ASP F 6 61 ? 100.663 124.036 114.294 1.00 142.06 58 ASP F CA 1
ATOM 10709 C C . ASP F 6 61 ? 100.835 124.136 115.805 1.00 142.06 58 ASP F C 1
ATOM 10710 O O . ASP F 6 61 ? 101.627 124.955 116.288 1.00 142.06 58 ASP F O 1
ATOM 10712 N N . PRO F 6 62 ? 100.116 123.324 116.582 1.00 144.62 59 PRO F N 1
ATOM 10713 C CA . PRO F 6 62 ? 100.214 123.421 118.044 1.00 144.62 59 PRO F CA 1
ATOM 10714 C C . PRO F 6 62 ? 101.391 122.649 118.619 1.00 144.62 59 PRO F C 1
ATOM 10715 O O . PRO F 6 62 ? 101.422 122.370 119.822 1.00 144.62 59 PRO F O 1
ATOM 10719 N N . ASN F 6 63 ? 102.360 122.295 117.777 1.00 142.33 60 ASN F N 1
ATOM 10720 C CA . ASN F 6 63 ? 103.485 121.487 118.222 1.00 142.33 60 ASN F CA 1
ATOM 10721 C C . ASN F 6 63 ? 104.346 122.263 119.219 1.00 142.33 60 ASN F C 1
ATOM 10722 O O . ASN F 6 63 ? 104.139 123.453 119.474 1.00 142.33 60 ASN F O 1
ATOM 10724 N N . GLU F 6 64 ? 105.336 121.570 119.782 1.00 140.43 61 GLU F N 1
ATOM 10725 C CA . GLU F 6 64 ? 106.136 122.111 120.875 1.00 140.43 61 GLU F CA 1
ATOM 10726 C C . GLU F 6 64 ? 107.480 122.647 120.391 1.00 140.43 61 GLU F C 1
ATOM 10727 O O . GLU F 6 64 ? 107.804 123.817 120.620 1.00 140.43 61 GLU F O 1
ATOM 10729 N N . VAL F 6 65 ? 108.272 121.809 119.727 1.00 139.29 62 VAL F N 1
ATOM 10730 C CA . VAL F 6 65 ? 109.622 122.209 119.349 1.00 139.29 62 VAL F CA 1
ATOM 10731 C C . VAL F 6 65 ? 109.656 122.889 117.982 1.00 139.29 62 VAL F C 1
ATOM 10732 O O . VAL F 6 65 ? 110.518 123.740 117.740 1.00 139.29 62 VAL F O 1
ATOM 10734 N N . ILE F 6 66 ? 108.740 122.536 117.084 1.00 138.22 63 ILE F N 1
ATOM 10735 C CA . ILE F 6 66 ? 108.683 123.105 115.741 1.00 138.22 63 ILE F CA 1
ATOM 10736 C C . ILE F 6 66 ? 107.276 123.657 115.545 1.00 138.22 63 ILE F C 1
ATOM 10737 O O . ILE F 6 66 ? 106.337 122.902 115.272 1.00 138.22 63 ILE F O 1
ATOM 10742 N N . GLN F 6 67 ? 107.123 124.973 115.692 1.00 139.40 64 GLN F N 1
ATOM 10743 C CA . GLN F 6 67 ? 105.835 125.634 115.488 1.00 139.40 64 GLN F CA 1
ATOM 10744 C C . GLN F 6 67 ? 105.643 125.941 114.001 1.00 139.40 64 GLN F C 1
ATOM 10745 O O . GLN F 6 67 ? 105.545 127.090 113.570 1.00 139.40 64 GLN F O 1
ATOM 10751 N N . VAL F 6 68 ? 105.593 124.862 113.215 1.00 142.11 65 VAL F N 1
ATOM 10752 C CA . VAL F 6 68 ? 105.563 124.985 111.765 1.00 142.11 65 VAL F CA 1
ATOM 10753 C C . VAL F 6 68 ? 104.334 125.774 111.323 1.00 142.11 65 VAL F C 1
ATOM 10754 O O . VAL F 6 68 ? 103.300 125.806 112.003 1.00 142.11 65 VAL F O 1
ATOM 10758 N N . ASN F 6 69 ? 104.467 126.446 110.183 1.00 142.52 66 ASN F N 1
ATOM 10759 C CA . ASN F 6 69 ? 103.379 127.187 109.569 1.00 142.52 66 ASN F CA 1
ATOM 10760 C C . ASN F 6 69 ? 103.232 126.722 108.129 1.00 142.52 66 ASN F C 1
ATOM 10761 O O . ASN F 6 69 ? 104.202 126.298 107.499 1.00 142.52 66 ASN F O 1
ATOM 10766 N N . PHE F 6 70 ? 102.010 126.800 107.615 1.00 141.89 67 PHE F N 1
ATOM 10767 C CA . PHE F 6 70 ? 101.710 126.378 106.255 1.00 141.89 67 PHE F CA 1
ATOM 10768 C C . PHE F 6 70 ? 100.981 127.496 105.529 1.00 141.89 67 PHE F C 1
ATOM 10769 O O . PHE F 6 70 ? 100.109 128.155 106.102 1.00 141.89 67 PHE F O 1
ATOM 10777 N N . ALA F 6 71 ? 101.347 127.711 104.265 1.00 141.39 68 ALA F N 1
ATOM 10778 C CA . ALA F 6 71 ? 100.628 128.668 103.423 1.00 141.39 68 ALA F CA 1
ATOM 10779 C C . ALA F 6 71 ? 100.666 128.125 101.994 1.00 141.39 68 ALA F C 1
ATOM 10780 O O . ALA F 6 71 ? 101.598 128.400 101.237 1.00 141.39 68 ALA F O 1
ATOM 10782 N N . ILE F 6 72 ? 99.633 127.366 101.635 1.00 141.78 69 ILE F N 1
ATOM 10783 C CA . ILE F 6 72 ? 99.607 126.652 100.359 1.00 141.78 69 ILE F CA 1
ATOM 10784 C C . ILE F 6 72 ? 99.065 127.639 99.330 1.00 141.78 69 ILE F C 1
ATOM 10785 O O . ILE F 6 72 ? 97.867 127.693 99.051 1.00 141.78 69 ILE F O 1
ATOM 10790 N N . GLU F 6 73 ? 99.966 128.430 98.762 1.00 140.35 70 GLU F N 1
ATOM 10791 C CA . GLU F 6 73 ? 99.636 129.429 97.760 1.00 140.35 70 GLU F CA 1
ATOM 10792 C C . GLU F 6 73 ? 100.106 128.952 96.390 1.00 140.35 70 GLU F C 1
ATOM 10793 O O . GLU F 6 73 ? 100.605 127.835 96.227 1.00 140.35 70 GLU F O 1
ATOM 10799 N N . SER F 6 74 ? 99.938 129.818 95.395 1.00 140.35 71 SER F N 1
ATOM 10800 C CA . SER F 6 74 ? 100.380 129.547 94.038 1.00 140.35 71 SER F CA 1
ATOM 10801 C C . SER F 6 74 ? 101.137 130.755 93.511 1.00 140.35 71 SER F C 1
ATOM 10802 O O . SER F 6 74 ? 100.893 131.891 93.927 1.00 140.35 71 SER F O 1
ATOM 10805 N N . THR F 6 75 ? 102.062 130.500 92.590 1.00 142.13 72 THR F N 1
ATOM 10806 C CA . THR F 6 75 ? 102.802 131.561 91.923 1.00 142.13 72 THR F CA 1
ATOM 10807 C C . THR F 6 75 ? 102.944 131.184 90.454 1.00 142.13 72 THR F C 1
ATOM 10808 O O . THR F 6 75 ? 102.358 130.205 89.983 1.00 142.13 72 THR F O 1
ATOM 10812 N N . ASN F 6 76 ? 103.730 131.970 89.722 1.00 142.61 73 ASN F N 1
ATOM 10813 C CA . ASN F 6 76 ? 103.987 131.704 88.313 1.00 142.61 73 ASN F CA 1
ATOM 10814 C C . ASN F 6 76 ? 105.353 131.074 88.076 1.00 142.61 73 ASN F C 1
ATOM 10815 O O . ASN F 6 76 ? 105.447 130.020 87.439 1.00 142.61 73 ASN F O 1
ATOM 10820 N N . LYS F 6 77 ? 106.417 131.691 88.584 1.00 140.22 74 LYS F N 1
ATOM 10821 C CA . LYS F 6 77 ? 107.788 131.302 88.253 1.00 140.22 74 LYS F CA 1
ATOM 10822 C C . LYS F 6 77 ? 108.528 130.893 89.519 1.00 140.22 74 LYS F C 1
ATOM 10823 O O . LYS F 6 77 ? 108.921 131.760 90.320 1.00 140.22 74 LYS F O 1
ATOM 10829 N N . PRO F 6 78 ? 108.739 129.588 89.754 1.00 139.14 75 PRO F N 1
ATOM 10830 C CA . PRO F 6 78 ? 109.478 129.121 90.932 1.00 139.14 75 PRO F CA 1
ATOM 10831 C C . PRO F 6 78 ? 110.988 128.982 90.720 1.00 139.14 75 PRO F C 1
ATOM 10832 O O . PRO F 6 78 ? 111.589 127.953 91.047 1.00 139.14 75 PRO F O 1
ATOM 10836 N N . PHE F 6 79 ? 111.621 130.022 90.176 1.00 135.21 76 PHE F N 1
ATOM 10837 C CA . PHE F 6 79 ? 113.070 130.003 89.987 1.00 135.21 76 PHE F CA 1
ATOM 10838 C C . PHE F 6 79 ? 113.784 130.790 91.082 1.00 135.21 76 PHE F C 1
ATOM 10839 O O . PHE F 6 79 ? 114.589 130.230 91.832 1.00 135.21 76 PHE F O 1
ATOM 10847 N N . GLN F 6 80 ? 113.503 132.084 91.183 1.00 134.88 77 GLN F N 1
ATOM 10848 C CA . GLN F 6 80 ? 113.984 132.901 92.288 1.00 134.88 77 GLN F CA 1
ATOM 10849 C C . GLN F 6 80 ? 113.080 132.638 93.483 1.00 134.88 77 GLN F C 1
ATOM 10850 O O . GLN F 6 80 ? 111.926 133.078 93.499 1.00 134.88 77 GLN F O 1
ATOM 10856 N N . ASN F 6 81 ? 113.589 131.901 94.466 1.00 138.88 78 ASN F N 1
ATOM 10857 C CA . ASN F 6 81 ? 112.806 131.458 95.616 1.00 138.88 78 ASN F CA 1
ATOM 10858 C C . ASN F 6 81 ? 113.608 131.750 96.875 1.00 138.88 78 ASN F C 1
ATOM 10859 O O . ASN F 6 81 ? 114.653 131.133 97.106 1.00 138.88 78 ASN F O 1
ATOM 10864 N N . THR F 6 82 ? 113.125 132.687 97.687 1.00 137.46 79 THR F N 1
ATOM 10865 C CA . THR F 6 82 ? 113.865 133.051 98.889 1.00 137.46 79 THR F CA 1
ATOM 10866 C C . THR F 6 82 ? 112.923 133.581 99.962 1.00 137.46 79 THR F C 1
ATOM 10867 O O . THR F 6 82 ? 111.831 134.076 99.675 1.00 137.46 79 THR F O 1
ATOM 10871 N N . LEU F 6 83 ? 113.367 133.458 101.213 1.00 136.64 80 LEU F N 1
ATOM 10872 C CA . LEU F 6 83 ? 112.616 133.898 102.385 1.00 136.64 80 LEU F CA 1
ATOM 10873 C C . LEU F 6 83 ? 113.451 134.936 103.126 1.00 136.64 80 LEU F C 1
ATOM 10874 O O . LEU F 6 83 ? 114.457 134.595 103.759 1.00 136.64 80 LEU F O 1
ATOM 10879 N N . LEU F 6 84 ? 113.034 136.197 103.046 1.00 133.46 81 LEU F N 1
ATOM 10880 C CA . LEU F 6 84 ? 113.689 137.300 103.741 1.00 133.46 81 LEU F CA 1
ATOM 10881 C C . LEU F 6 84 ? 112.974 137.553 105.062 1.00 133.46 81 LEU F C 1
ATOM 10882 O O . LEU F 6 84 ? 111.800 137.938 105.074 1.00 133.46 81 LEU F O 1
ATOM 10887 N N . ILE F 6 85 ? 113.680 137.339 106.168 1.00 132.49 82 ILE F N 1
ATOM 10888 C CA . ILE F 6 85 ? 113.121 137.494 107.504 1.00 132.49 82 ILE F CA 1
ATOM 10889 C C . ILE F 6 85 ? 113.874 138.619 108.205 1.00 132.49 82 ILE F C 1
ATOM 10890 O O . ILE F 6 85 ? 115.111 138.628 108.225 1.00 132.49 82 ILE F O 1
ATOM 10895 N N . GLY F 6 86 ? 113.133 139.587 108.742 1.00 131.05 83 GLY F N 1
ATOM 10896 C CA . GLY F 6 86 ? 113.770 140.669 109.471 1.00 131.05 83 GLY F CA 1
ATOM 10897 C C . GLY F 6 86 ? 112.986 141.965 109.523 1.00 131.05 83 GLY F C 1
ATOM 10898 O O . GLY F 6 86 ? 111.762 141.956 109.667 1.00 131.05 83 GLY F O 1
ATOM 10899 N N . LEU F 6 87 ? 113.688 143.091 109.421 1.00 130.19 84 LEU F N 1
ATOM 10900 C CA . LEU F 6 87 ? 113.058 144.406 109.436 1.00 130.19 84 LEU F CA 1
ATOM 10901 C C . LEU F 6 87 ? 113.245 145.076 108.083 1.00 130.19 84 LEU F C 1
ATOM 10902 O O . LEU F 6 87 ? 114.385 145.391 107.707 1.00 130.19 84 LEU F O 1
ATOM 10907 N N . PRO F 6 88 ? 112.176 145.311 107.318 1.00 130.30 85 PRO F N 1
ATOM 10908 C CA . PRO F 6 88 ? 112.361 145.935 105.997 1.00 130.30 85 PRO F CA 1
ATOM 10909 C C . PRO F 6 88 ? 112.723 147.406 106.075 1.00 130.30 85 PRO F C 1
ATOM 10910 O O . PRO F 6 88 ? 113.574 147.869 105.306 1.00 130.30 85 PRO F O 1
ATOM 10914 N N . ASN F 6 89 ? 112.099 148.158 106.984 1.00 130.10 86 ASN F N 1
ATOM 10915 C CA . ASN F 6 89 ? 112.343 149.595 107.047 1.00 130.10 86 ASN F CA 1
ATOM 10916 C C . ASN F 6 89 ? 113.723 149.913 107.607 1.00 130.10 86 ASN F C 1
ATOM 10917 O O . ASN F 6 89 ? 114.307 150.945 107.258 1.00 130.10 86 ASN F O 1
ATOM 10922 N N . LYS F 6 90 ? 114.261 149.049 108.466 1.00 128.64 87 LYS F N 1
ATOM 10923 C CA . LYS F 6 90 ? 115.568 149.280 109.065 1.00 128.64 87 LYS F CA 1
ATOM 10924 C C . LYS F 6 90 ? 116.708 148.658 108.270 1.00 128.64 87 LYS F C 1
ATOM 10925 O O . LYS F 6 90 ? 117.872 148.923 108.587 1.00 128.64 87 LYS F O 1
ATOM 10931 N N . ASN F 6 91 ? 116.398 147.856 107.246 1.00 127.54 88 ASN F N 1
ATOM 10932 C CA . ASN F 6 91 ? 117.392 147.233 106.366 1.00 127.54 88 ASN F CA 1
ATOM 10933 C C . ASN F 6 91 ? 118.215 146.163 107.087 1.00 127.54 88 ASN F C 1
ATOM 10934 O O . ASN F 6 91 ? 119.436 146.105 106.939 1.00 127.54 88 ASN F O 1
ATOM 10939 N N . LEU F 6 92 ? 117.553 145.310 107.869 1.00 127.17 89 LEU F N 1
ATOM 10940 C CA . LEU F 6 92 ? 118.185 144.123 108.455 1.00 127.17 89 LEU F CA 1
ATOM 10941 C C . LEU F 6 92 ? 117.326 142.908 108.113 1.00 127.17 89 LEU F C 1
ATOM 10942 O O . LEU F 6 92 ? 116.389 142.576 108.843 1.00 127.17 89 LEU F O 1
ATOM 10947 N N . GLU F 6 93 ? 117.647 142.244 107.004 1.00 128.35 90 GLU F N 1
ATOM 10948 C CA . GLU F 6 93 ? 116.918 141.060 106.574 1.00 128.35 90 GLU F CA 1
ATOM 10949 C C . GLU F 6 93 ? 117.899 139.998 106.100 1.00 128.35 90 GLU F C 1
ATOM 10950 O O . GLU F 6 93 ? 118.955 140.307 105.544 1.00 128.35 90 GLU F O 1
ATOM 10956 N N . MET F 6 94 ? 117.534 138.739 106.328 1.00 130.65 91 MET F N 1
ATOM 10957 C CA . MET F 6 94 ? 118.351 137.597 105.957 1.00 130.65 91 MET F CA 1
ATOM 10958 C C . MET F 6 94 ? 117.875 137.023 104.622 1.00 130.65 91 MET F C 1
ATOM 10959 O O . MET F 6 94 ? 116.918 137.504 104.013 1.00 130.65 91 MET F O 1
ATOM 10964 N N . ALA F 6 95 ? 118.560 135.977 104.162 1.00 130.81 92 ALA F N 1
ATOM 10965 C CA . ALA F 6 95 ? 118.189 135.265 102.942 1.00 130.81 92 ALA F CA 1
ATOM 10966 C C . ALA F 6 95 ? 118.253 133.768 103.214 1.00 130.81 92 ALA F C 1
ATOM 10967 O O . ALA F 6 95 ? 119.336 133.224 103.452 1.00 130.81 92 ALA F O 1
ATOM 10969 N N . PHE F 6 96 ? 117.099 133.106 103.183 1.00 135.74 93 PHE F N 1
ATOM 10970 C CA . PHE F 6 96 ? 116.999 131.674 103.441 1.00 135.74 93 PHE F CA 1
ATOM 10971 C C . PHE F 6 96 ? 116.536 130.950 102.183 1.00 135.74 93 PHE F C 1
ATOM 10972 O O . PHE F 6 96 ? 115.472 131.265 101.639 1.00 135.74 93 PHE F O 1
ATOM 10980 N N . GLU F 6 97 ? 117.333 129.988 101.726 1.00 138.79 94 GLU F N 1
ATOM 10981 C CA . GLU F 6 97 ? 116.962 129.163 100.589 1.00 138.79 94 GLU F CA 1
ATOM 10982 C C . GLU F 6 97 ? 116.005 128.063 101.043 1.00 138.79 94 GLU F C 1
ATOM 10983 O O . GLU F 6 97 ? 115.989 127.691 102.218 1.00 138.79 94 GLU F O 1
ATOM 10989 N N . PRO F 6 98 ? 115.186 127.521 100.130 1.00 143.40 95 PRO F N 1
ATOM 10990 C CA . PRO F 6 98 ? 114.191 126.528 100.556 1.00 143.40 95 PRO F CA 1
ATOM 10991 C C . PRO F 6 98 ? 114.684 125.089 100.548 1.00 143.40 95 PRO F C 1
ATOM 10992 O O . PRO F 6 98 ? 115.823 124.797 100.172 1.00 143.40 95 PRO F O 1
ATOM 10996 N N . GLU F 6 99 ? 113.803 124.185 100.971 1.00 149.12 96 GLU F N 1
ATOM 10997 C CA . GLU F 6 99 ? 114.022 122.739 101.015 1.00 149.12 96 GLU F CA 1
ATOM 10998 C C . GLU F 6 99 ? 113.001 122.073 100.095 1.00 149.12 96 GLU F C 1
ATOM 10999 O O . GLU F 6 99 ? 111.839 121.908 100.479 1.00 149.12 96 GLU F O 1
ATOM 11005 N N . ILE F 6 100 ? 113.405 121.807 98.849 1.00 150.98 97 ILE F N 1
ATOM 11006 C CA . ILE F 6 100 ? 112.469 121.376 97.816 1.00 150.98 97 ILE F CA 1
ATOM 11007 C C . ILE F 6 100 ? 112.242 119.871 97.904 1.00 150.98 97 ILE F C 1
ATOM 11008 O O . ILE F 6 100 ? 113.141 119.096 98.249 1.00 150.98 97 ILE F O 1
ATOM 11013 N N . LYS F 6 101 ? 111.013 119.459 97.598 1.00 150.91 98 LYS F N 1
ATOM 11014 C CA . LYS F 6 101 ? 110.620 118.057 97.533 1.00 150.91 98 LYS F CA 1
ATOM 11015 C C . LYS F 6 101 ? 109.716 117.853 96.327 1.00 150.91 98 LYS F C 1
ATOM 11016 O O . LYS F 6 101 ? 108.765 118.619 96.129 1.00 150.91 98 LYS F O 1
ATOM 11022 N N . ASP F 6 102 ? 110.016 116.835 95.522 1.00 151.24 99 ASP F N 1
ATOM 11023 C CA . ASP F 6 102 ? 109.225 116.496 94.343 1.00 151.24 99 ASP F CA 1
ATOM 11024 C C . ASP F 6 102 ? 108.585 115.128 94.560 1.00 151.24 99 ASP F C 1
ATOM 11025 O O . ASP F 6 102 ? 109.285 114.113 94.631 1.00 151.24 99 ASP F O 1
ATOM 11030 N N . ASN F 6 103 ? 107.256 115.101 94.667 1.00 149.26 100 ASN F N 1
ATOM 11031 C CA . ASN F 6 103 ? 106.539 113.848 94.867 1.00 149.26 100 ASN F CA 1
ATOM 11032 C C . ASN F 6 103 ? 105.885 113.322 93.598 1.00 149.26 100 ASN F C 1
ATOM 11033 O O . ASN F 6 103 ? 105.579 112.127 93.525 1.00 149.26 100 ASN F O 1
ATOM 11038 N N . GLY F 6 104 ? 105.666 114.182 92.609 1.00 144.99 101 GLY F N 1
ATOM 11039 C CA . GLY F 6 104 ? 104.893 113.858 91.428 1.00 144.99 101 GLY F CA 1
ATOM 11040 C C . GLY F 6 104 ? 103.547 114.542 91.387 1.00 144.99 101 GLY F C 1
ATOM 11041 O O . GLY F 6 104 ? 102.907 114.560 90.327 1.00 144.99 101 GLY F O 1
ATOM 11042 N N . LYS F 6 105 ? 103.100 115.106 92.509 1.00 144.36 102 LYS F N 1
ATOM 11043 C CA . LYS F 6 105 ? 101.855 115.863 92.579 1.00 144.36 102 LYS F CA 1
ATOM 11044 C C . LYS F 6 105 ? 102.121 117.347 92.350 1.00 144.36 102 LYS F C 1
ATOM 11045 O O . LYS F 6 105 ? 101.587 117.947 91.412 1.00 144.36 102 LYS F O 1
ATOM 11051 N N . LEU F 6 106 ? 102.959 117.938 93.195 1.00 143.25 103 LEU F N 1
ATOM 11052 C CA . LEU F 6 106 ? 103.252 119.363 93.171 1.00 143.25 103 LEU F CA 1
ATOM 11053 C C . LEU F 6 106 ? 104.651 119.552 93.747 1.00 143.25 103 LEU F C 1
ATOM 11054 O O . LEU F 6 106 ? 105.402 118.586 93.919 1.00 143.25 103 LEU F O 1
ATOM 11059 N N . SER F 6 107 ? 105.012 120.796 94.045 1.00 144.52 104 SER F N 1
ATOM 11060 C CA . SER F 6 107 ? 106.266 121.084 94.725 1.00 144.52 104 SER F CA 1
ATOM 11061 C C . SER F 6 107 ? 106.045 121.222 96.228 1.00 144.52 104 SER F C 1
ATOM 11062 O O . SER F 6 107 ? 104.979 121.649 96.679 1.00 144.52 104 SER F O 1
ATOM 11065 N N . MET F 6 108 ? 107.064 120.854 97.003 1.00 148.89 105 MET F N 1
ATOM 11066 C CA . MET F 6 108 ? 107.024 120.940 98.463 1.00 148.89 105 MET F CA 1
ATOM 11067 C C . MET F 6 108 ? 108.201 121.813 98.890 1.00 148.89 105 MET F C 1
ATOM 11068 O O . MET F 6 108 ? 109.343 121.351 98.894 1.00 148.89 105 MET F O 1
ATOM 11073 N N . TYR F 6 109 ? 107.945 123.066 99.253 1.00 148.71 106 TYR F N 1
ATOM 11074 C CA . TYR F 6 109 ? 109.010 124.011 99.578 1.00 148.71 106 TYR F CA 1
ATOM 11075 C C . TYR F 6 109 ? 108.965 124.283 101.076 1.00 148.71 106 TYR F C 1
ATOM 11076 O O . TYR F 6 109 ? 108.088 125.015 101.546 1.00 148.71 106 TYR F O 1
ATOM 11085 N N . LYS F 6 110 ? 109.901 123.705 101.832 1.00 149.42 107 LYS F N 1
ATOM 11086 C CA . LYS F 6 110 ? 109.956 123.945 103.271 1.00 149.42 107 LYS F CA 1
ATOM 11087 C C . LYS F 6 110 ? 111.282 124.590 103.653 1.00 149.42 107 LYS F C 1
ATOM 11088 O O . LYS F 6 110 ? 112.345 123.999 103.442 1.00 149.42 107 LYS F O 1
ATOM 11094 N N . TYR F 6 111 ? 111.214 125.780 104.247 1.00 147.63 108 TYR F N 1
ATOM 11095 C CA . TYR F 6 111 ? 112.390 126.536 104.667 1.00 147.63 108 TYR F CA 1
ATOM 11096 C C . TYR F 6 111 ? 112.436 126.543 106.189 1.00 147.63 108 TYR F C 1
ATOM 11097 O O . TYR F 6 111 ? 111.500 127.029 106.834 1.00 147.63 108 TYR F O 1
ATOM 11106 N N . ARG F 6 112 ? 113.513 126.011 106.764 1.00 144.51 109 ARG F N 1
ATOM 11107 C CA . ARG F 6 112 ? 113.603 125.849 108.212 1.00 144.51 109 ARG F CA 1
ATOM 11108 C C . ARG F 6 112 ? 114.305 127.067 108.805 1.00 144.51 109 ARG F C 1
ATOM 11109 O O . ARG F 6 112 ? 115.512 127.251 108.618 1.00 144.51 109 ARG F O 1
ATOM 11117 N N . ILE F 6 113 ? 113.548 127.894 109.522 1.00 141.67 110 ILE F N 1
ATOM 11118 C CA . ILE F 6 113 ? 114.090 129.055 110.219 1.00 141.67 110 ILE F CA 1
ATOM 11119 C C . ILE F 6 113 ? 114.433 128.656 111.648 1.00 141.67 110 ILE F C 1
ATOM 11120 O O . ILE F 6 113 ? 113.579 128.133 112.374 1.00 141.67 110 ILE F O 1
ATOM 11125 N N . ASP F 6 114 ? 115.674 128.894 112.060 1.00 137.45 111 ASP F N 1
ATOM 11126 C CA . ASP F 6 114 ? 116.051 128.662 113.446 1.00 137.45 111 ASP F CA 1
ATOM 11127 C C . ASP F 6 114 ? 116.035 129.979 114.214 1.00 137.45 111 ASP F C 1
ATOM 11128 O O . ASP F 6 114 ? 116.150 131.063 113.637 1.00 137.45 111 ASP F O 1
ATOM 11133 N N . LEU F 6 115 ? 115.883 129.876 115.534 1.00 134.09 112 LEU F N 1
ATOM 11134 C CA . LEU F 6 115 ? 115.963 131.054 116.391 1.00 134.09 112 LEU F CA 1
ATOM 11135 C C . LEU F 6 115 ? 117.381 131.408 116.840 1.00 134.09 112 LEU F C 1
ATOM 11136 O O . LEU F 6 115 ? 117.780 132.575 116.772 1.00 134.09 112 LEU F O 1
ATOM 11141 N N . ALA F 6 116 ? 118.152 130.415 117.299 1.00 132.49 113 ALA F N 1
ATOM 11142 C CA . ALA F 6 116 ? 119.441 130.710 117.927 1.00 132.49 113 ALA F CA 1
ATOM 11143 C C . ALA F 6 116 ? 120.463 131.269 116.944 1.00 132.49 113 ALA F C 1
ATOM 11144 O O . ALA F 6 116 ? 121.156 132.245 117.256 1.00 132.49 113 ALA F O 1
ATOM 11146 N N . LYS F 6 117 ? 120.577 130.673 115.757 1.00 131.61 114 LYS F N 1
ATOM 11147 C CA . LYS F 6 117 ? 121.633 131.076 114.835 1.00 131.61 114 LYS F CA 1
ATOM 11148 C C . LYS F 6 117 ? 121.405 132.456 114.238 1.00 131.61 114 LYS F C 1
ATOM 11149 O O . LYS F 6 117 ? 122.330 132.996 113.621 1.00 131.61 114 LYS F O 1
ATOM 11155 N N . LEU F 6 118 ? 120.196 133.006 114.369 1.00 128.29 115 LEU F N 1
ATOM 11156 C CA . LEU F 6 118 ? 119.878 134.337 113.865 1.00 128.29 115 LEU F CA 1
ATOM 11157 C C . LEU F 6 118 ? 120.977 135.339 114.195 1.00 128.29 115 LEU F C 1
ATOM 11158 O O . LEU F 6 118 ? 121.581 135.296 115.269 1.00 128.29 115 LEU F O 1
ATOM 11163 N N . ASP F 6 119 ? 121.228 136.237 113.246 1.00 122.75 116 ASP F N 1
ATOM 11164 C CA . ASP F 6 119 ? 122.230 137.282 113.407 1.00 122.75 116 ASP F CA 1
ATOM 11165 C C . ASP F 6 119 ? 121.974 138.106 114.663 1.00 122.75 116 ASP F C 1
ATOM 11166 O O . ASP F 6 119 ? 120.827 138.341 115.052 1.00 122.75 116 ASP F O 1
ATOM 11171 N N . ALA F 6 120 ? 123.066 138.533 115.302 1.00 121.28 117 ALA F N 1
ATOM 11172 C CA . ALA F 6 120 ? 122.973 139.249 116.570 1.00 121.28 117 ALA F CA 1
ATOM 11173 C C . ALA F 6 120 ? 122.197 140.552 116.428 1.00 121.28 117 ALA F C 1
ATOM 11174 O O . ALA F 6 120 ? 121.423 140.914 117.321 1.00 121.28 117 ALA F O 1
ATOM 11176 N N . ALA F 6 121 ? 122.410 141.291 115.336 1.00 122.30 118 ALA F N 1
ATOM 11177 C CA . ALA F 6 121 ? 121.748 142.584 115.195 1.00 122.30 118 ALA F CA 1
ATOM 11178 C C . ALA F 6 121 ? 120.236 142.414 115.133 1.00 122.30 118 ALA F C 1
ATOM 11179 O O . ALA F 6 121 ? 119.489 143.228 115.687 1.00 122.30 118 ALA F O 1
ATOM 11181 N N . LEU F 6 122 ? 119.765 141.363 114.456 1.00 124.74 119 LEU F N 1
ATOM 11182 C CA . LEU F 6 122 ? 118.328 141.156 114.300 1.00 124.74 119 LEU F CA 1
ATOM 11183 C C . LEU F 6 122 ? 117.667 140.909 115.643 1.00 124.74 119 LEU F C 1
ATOM 11184 O O . LEU F 6 122 ? 116.483 141.211 115.824 1.00 124.74 119 LEU F O 1
ATOM 11189 N N . LEU F 6 123 ? 118.422 140.365 116.593 1.00 125.24 120 LEU F N 1
ATOM 11190 C CA . LEU F 6 123 ? 117.914 140.141 117.937 1.00 125.24 120 LEU F CA 1
ATOM 11191 C C . LEU F 6 123 ? 118.025 141.405 118.778 1.00 125.24 120 LEU F C 1
ATOM 11192 O O . LEU F 6 123 ? 117.068 141.784 119.460 1.00 125.24 120 LEU F O 1
ATOM 11197 N N . GLN F 6 124 ? 119.186 142.064 118.753 1.00 127.30 121 GLN F N 1
ATOM 11198 C CA . GLN F 6 124 ? 119.374 143.241 119.594 1.00 127.30 121 GLN F CA 1
ATOM 11199 C C . GLN F 6 124 ? 118.409 144.356 119.206 1.00 127.30 121 GLN F C 1
ATOM 11200 O O . GLN F 6 124 ? 117.793 144.982 120.080 1.00 127.30 121 GLN F O 1
ATOM 11206 N N . GLU F 6 125 ? 118.250 144.616 117.904 1.00 128.77 122 GLU F N 1
ATOM 11207 C CA . GLU F 6 125 ? 117.365 145.699 117.495 1.00 128.77 122 GLU F CA 1
ATOM 11208 C C . GLU F 6 125 ? 115.931 145.385 117.888 1.00 128.77 122 GLU F C 1
ATOM 11209 O O . GLU F 6 125 ? 115.208 146.260 118.380 1.00 128.77 122 GLU F O 1
ATOM 11215 N N . ALA F 6 126 ? 115.496 144.142 117.662 1.00 128.71 123 ALA F N 1
ATOM 11216 C CA . ALA F 6 126 ? 114.116 143.784 117.967 1.00 128.71 123 ALA F CA 1
ATOM 11217 C C . ALA F 6 126 ? 113.871 143.897 119.464 1.00 128.71 123 ALA F C 1
ATOM 11218 O O . ALA F 6 126 ? 112.808 144.352 119.902 1.00 128.71 123 ALA F O 1
ATOM 11220 N N . SER F 6 127 ? 114.855 143.473 120.261 1.00 129.89 124 SER F N 1
ATOM 11221 C CA . SER F 6 127 ? 114.740 143.521 121.712 1.00 129.89 124 SER F CA 1
ATOM 11222 C C . SER F 6 127 ? 114.638 144.956 122.206 1.00 129.89 124 SER F C 1
ATOM 11223 O O . SER F 6 127 ? 113.841 145.258 123.102 1.00 129.89 124 SER F O 1
ATOM 11226 N N . ARG F 6 128 ? 115.437 145.858 121.631 1.00 130.62 125 ARG F N 1
ATOM 11227 C CA . ARG F 6 128 ? 115.486 147.220 122.145 1.00 130.62 125 ARG F CA 1
ATOM 11228 C C . ARG F 6 128 ? 114.326 148.062 121.633 1.00 130.62 125 ARG F C 1
ATOM 11229 O O . ARG F 6 128 ? 113.862 148.962 122.341 1.00 130.62 125 ARG F O 1
ATOM 11237 N N . SER F 6 129 ? 113.846 147.790 120.422 1.00 132.19 126 SER F N 1
ATOM 11238 C CA . SER F 6 129 ? 112.806 148.598 119.793 1.00 132.19 126 SER F CA 1
ATOM 11239 C C . SER F 6 129 ? 111.670 147.668 119.393 1.00 132.19 126 SER F C 1
ATOM 11240 O O . SER F 6 129 ? 111.888 146.739 118.587 1.00 132.19 126 SER F O 1
ATOM 11243 N N . PRO F 6 130 ? 110.455 147.862 119.913 1.00 135.54 127 PRO F N 1
ATOM 11244 C CA . PRO F 6 130 ? 109.376 146.912 119.616 1.00 135.54 127 PRO F CA 1
ATOM 11245 C C . PRO F 6 130 ? 108.862 147.068 118.195 1.00 135.54 127 PRO F C 1
ATOM 11246 O O . PRO F 6 130 ? 108.144 148.021 117.878 1.00 135.54 127 PRO F O 1
ATOM 11250 N N . GLU F 6 131 ? 109.230 146.122 117.332 1.00 135.97 128 GLU F N 1
ATOM 11251 C CA . GLU F 6 131 ? 108.811 146.109 115.945 1.00 135.97 128 GLU F CA 1
ATOM 11252 C C . GLU F 6 131 ? 108.699 144.654 115.520 1.00 135.97 128 GLU F C 1
ATOM 11253 O O . GLU F 6 131 ? 109.587 143.854 115.845 1.00 135.97 128 GLU F O 1
ATOM 11255 N N . PRO F 6 132 ? 107.637 144.281 114.806 1.00 135.09 129 PRO F N 1
ATOM 11256 C CA . PRO F 6 132 ? 107.424 142.864 114.490 1.00 135.09 129 PRO F CA 1
ATOM 11257 C C . PRO F 6 132 ? 108.328 142.416 113.349 1.00 135.09 129 PRO F C 1
ATOM 11258 O O . PRO F 6 132 ? 108.345 143.021 112.274 1.00 135.09 129 PRO F O 1
ATOM 11262 N N . ILE F 6 133 ? 109.085 141.348 113.595 1.00 133.81 130 ILE F N 1
ATOM 11263 C CA . ILE F 6 133 ? 109.953 140.752 112.587 1.00 133.81 130 ILE F CA 1
ATOM 11264 C C . ILE F 6 133 ? 109.084 140.210 111.460 1.00 133.81 130 ILE F C 1
ATOM 11265 O O . ILE F 6 133 ? 108.328 139.252 111.652 1.00 133.81 130 ILE F O 1
ATOM 11270 N N . LYS F 6 134 ? 109.188 140.814 110.281 1.00 134.47 131 LYS F N 1
ATOM 11271 C CA . LYS F 6 134 ? 108.361 140.441 109.146 1.00 134.47 131 LYS F CA 1
ATOM 11272 C C . LYS F 6 134 ? 109.038 139.374 108.297 1.00 134.47 131 LYS F C 1
ATOM 11273 O O . LYS F 6 134 ? 110.268 139.292 108.219 1.00 134.47 131 LYS F O 1
ATOM 11279 N N . ALA F 6 135 ? 108.210 138.562 107.646 1.00 135.79 132 ALA F N 1
ATOM 11280 C CA . ALA F 6 135 ? 108.660 137.508 106.747 1.00 135.79 132 ALA F CA 1
ATOM 11281 C C . ALA F 6 135 ? 108.126 137.785 105.350 1.00 135.79 132 ALA F C 1
ATOM 11282 O O . ALA F 6 135 ? 106.934 138.063 105.181 1.00 135.79 132 ALA F O 1
ATOM 11284 N N . THR F 6 136 ? 109.008 137.714 104.357 1.00 136.40 133 THR F N 1
ATOM 11285 C CA . THR F 6 136 ? 108.667 137.973 102.967 1.00 136.40 133 THR F CA 1
ATOM 11286 C C . THR F 6 136 ? 109.151 136.808 102.118 1.00 136.40 133 THR F C 1
ATOM 11287 O O . THR F 6 136 ? 110.236 136.270 102.353 1.00 136.40 133 THR F O 1
ATOM 11291 N N . LEU F 6 137 ? 108.344 136.414 101.136 1.00 137.71 134 LEU F N 1
ATOM 11292 C CA . LEU F 6 137 ? 108.675 135.306 100.252 1.00 137.71 134 LEU F CA 1
ATOM 11293 C C . LEU F 6 137 ? 108.745 135.810 98.819 1.00 137.71 134 LEU F C 1
ATOM 11294 O O . LEU F 6 137 ? 107.810 136.458 98.338 1.00 137.71 134 LEU F O 1
ATOM 11299 N N . ILE F 6 138 ? 109.852 135.512 98.145 1.00 137.47 135 ILE F N 1
ATOM 11300 C CA . ILE F 6 138 ? 110.074 135.908 96.760 1.00 137.47 135 ILE F CA 1
ATOM 11301 C C . ILE F 6 138 ? 110.036 134.655 95.899 1.00 137.47 135 ILE F C 1
ATOM 11302 O O . ILE F 6 138 ? 110.863 133.749 96.077 1.00 137.47 135 ILE F O 1
ATOM 11307 N N . LEU F 6 139 ? 109.067 134.605 94.983 1.00 137.62 136 LEU F N 1
ATOM 11308 C CA . LEU F 6 139 ? 109.002 133.627 93.901 1.00 137.62 136 LEU F CA 1
ATOM 11309 C C . LEU F 6 139 ? 108.935 134.404 92.594 1.00 137.62 136 LEU F C 1
ATOM 11310 O O . LEU F 6 139 ? 107.996 135.178 92.381 1.00 137.62 136 LEU F O 1
ATOM 11315 N N . ALA F 6 140 ? 109.920 134.200 91.726 1.00 136.47 137 ALA F N 1
ATOM 11316 C CA . ALA F 6 140 ? 110.021 135.020 90.524 1.00 136.47 137 ALA F CA 1
ATOM 11317 C C . ALA F 6 140 ? 110.876 134.312 89.479 1.00 136.47 137 ALA F C 1
ATOM 11318 O O . ALA F 6 140 ? 111.345 133.191 89.685 1.00 136.47 137 ALA F O 1
ATOM 11320 N N . SER F 6 141 ? 111.036 134.979 88.331 1.00 134.74 138 SER F N 1
ATOM 11321 C CA . SER F 6 141 ? 112.022 134.651 87.303 1.00 134.74 138 SER F CA 1
ATOM 11322 C C . SER F 6 141 ? 111.967 135.689 86.189 1.00 134.74 138 SER F C 1
ATOM 11323 O O . SER F 6 141 ? 111.118 136.586 86.210 1.00 134.74 138 SER F O 1
ATOM 11326 N N . SER F 6 142 ? 112.860 135.570 85.205 1.00 134.27 139 SER F N 1
ATOM 11327 C CA . SER F 6 142 ? 112.936 136.564 84.138 1.00 134.27 139 SER F CA 1
ATOM 11328 C C . SER F 6 142 ? 111.796 136.426 83.135 1.00 134.27 139 SER F C 1
ATOM 11329 O O . SER F 6 142 ? 111.287 137.433 82.631 1.00 134.27 139 SER F O 1
ATOM 11332 N N . THR F 6 143 ? 111.387 135.191 82.831 1.00 136.88 140 THR F N 1
ATOM 11333 C CA . THR F 6 143 ? 110.472 134.959 81.716 1.00 136.88 140 THR F CA 1
ATOM 11334 C C . THR F 6 143 ? 109.085 135.538 81.971 1.00 136.88 140 THR F C 1
ATOM 11335 O O . THR F 6 143 ? 108.409 135.954 81.024 1.00 136.88 140 THR F O 1
ATOM 11339 N N . ALA F 6 144 ? 108.644 135.568 83.225 1.00 138.63 141 ALA F N 1
ATOM 11340 C CA . ALA F 6 144 ? 107.285 135.983 83.533 1.00 138.63 141 ALA F CA 1
ATOM 11341 C C . ALA F 6 144 ? 107.071 137.461 83.212 1.00 138.63 141 ALA F C 1
ATOM 11342 O O . ALA F 6 144 ? 108.011 138.257 83.138 1.00 138.63 141 ALA F O 1
ATOM 11344 N N . LYS F 6 145 ? 105.806 137.818 83.021 1.00 141.12 142 LYS F N 1
ATOM 11345 C CA . LYS F 6 145 ? 105.415 139.194 82.772 1.00 141.12 142 LYS F CA 1
ATOM 11346 C C . LYS F 6 145 ? 105.347 139.973 84.081 1.00 141.12 142 LYS F C 1
ATOM 11347 O O . LYS F 6 145 ? 105.350 139.383 85.164 1.00 141.12 142 LYS F O 1
ATOM 11353 N N . PRO F 6 146 ? 105.316 141.307 84.010 1.00 141.17 143 PRO F N 1
ATOM 11354 C CA . PRO F 6 146 ? 105.224 142.110 85.234 1.00 141.17 143 PRO F CA 1
ATOM 11355 C C . PRO F 6 146 ? 104.023 141.698 86.075 1.00 141.17 143 PRO F C 1
ATOM 11356 O O . PRO F 6 146 ? 102.981 141.298 85.550 1.00 141.17 143 PRO F O 1
ATOM 11360 N N . LYS F 6 147 ? 104.192 141.775 87.396 1.00 140.04 144 LYS F N 1
ATOM 11361 C CA . LYS F 6 147 ? 103.151 141.566 88.398 1.00 140.04 144 LYS F CA 1
ATOM 11362 C C . LYS F 6 147 ? 102.733 140.102 88.507 1.00 140.04 144 LYS F C 1
ATOM 11363 O O . LYS F 6 147 ? 101.871 139.775 89.330 1.00 140.04 144 LYS F O 1
ATOM 11369 N N . GLU F 6 148 ? 103.333 139.205 87.729 1.00 140.98 145 GLU F N 1
ATOM 11370 C CA . GLU F 6 148 ? 103.020 137.786 87.807 1.00 140.98 145 GLU F CA 1
ATOM 11371 C C . GLU F 6 148 ? 103.822 137.066 88.881 1.00 140.98 145 GLU F C 1
ATOM 11372 O O . GLU F 6 148 ? 103.515 135.912 89.195 1.00 140.98 145 GLU F O 1
ATOM 11378 N N . ASN F 6 149 ? 104.832 137.713 89.451 1.00 137.73 146 ASN F N 1
ATOM 11379 C CA . ASN F 6 149 ? 105.702 137.097 90.438 1.00 137.73 146 ASN F CA 1
ATOM 11380 C C . ASN F 6 149 ? 105.345 137.573 91.844 1.00 137.73 146 ASN F C 1
ATOM 11381 O O . ASN F 6 149 ? 104.610 138.544 92.035 1.00 137.73 146 ASN F O 1
ATOM 11386 N N . LEU F 6 150 ? 105.882 136.868 92.836 1.00 136.79 147 LEU F N 1
ATOM 11387 C CA . LEU F 6 150 ? 105.461 137.020 94.223 1.00 136.79 147 LEU F CA 1
ATOM 11388 C C . LEU F 6 150 ? 106.480 137.836 95.007 1.00 136.79 147 LEU F C 1
ATOM 11389 O O . LEU F 6 150 ? 107.672 137.513 95.015 1.00 136.79 147 LEU F O 1
ATOM 11394 N N . PHE F 6 151 ? 106.001 138.893 95.666 1.00 134.15 148 PHE F N 1
ATOM 11395 C CA . PHE F 6 151 ? 106.789 139.630 96.654 1.00 134.15 148 PHE F CA 1
ATOM 11396 C C . PHE F 6 151 ? 105.794 140.254 97.629 1.00 134.15 148 PHE F C 1
ATOM 11397 O O . PHE F 6 151 ? 105.232 141.315 97.344 1.00 134.15 148 PHE F O 1
ATOM 11405 N N . ARG F 6 152 ? 105.577 139.596 98.766 1.00 136.64 149 ARG F N 1
ATOM 11406 C CA . ARG F 6 152 ? 104.522 140.021 99.674 1.00 136.64 149 ARG F CA 1
ATOM 11407 C C . ARG F 6 152 ? 104.867 139.621 101.102 1.00 136.64 149 ARG F C 1
ATOM 11408 O O . ARG F 6 152 ? 105.816 138.876 101.357 1.00 136.64 149 ARG F O 1
ATOM 11416 N N . GLU F 6 153 ? 104.057 140.122 102.032 1.00 136.63 150 GLU F N 1
ATOM 11417 C CA . GLU F 6 153 ? 104.289 139.979 103.463 1.00 136.63 150 GLU F CA 1
ATOM 11418 C C . GLU F 6 153 ? 103.591 138.730 103.989 1.00 136.63 150 GLU F C 1
ATOM 11419 O O . GLU F 6 153 ? 102.386 138.552 103.783 1.00 136.63 150 GLU F O 1
ATOM 11425 N N . ILE F 6 154 ? 104.348 137.868 104.669 1.00 135.10 151 ILE F N 1
ATOM 11426 C CA . ILE F 6 154 ? 103.814 136.594 105.141 1.00 135.10 151 ILE F CA 1
ATOM 11427 C C . ILE F 6 154 ? 103.293 136.707 106.569 1.00 135.10 151 ILE F C 1
ATOM 11428 O O . ILE F 6 154 ? 102.097 136.519 106.815 1.00 135.10 151 ILE F O 1
ATOM 11433 N N . LEU F 6 155 ? 104.175 137.013 107.518 1.00 134.83 152 LEU F N 1
ATOM 11434 C CA . LEU F 6 155 ? 103.786 137.021 108.923 1.00 134.83 152 LEU F CA 1
ATOM 11435 C C . LEU F 6 155 ? 104.712 137.946 109.700 1.00 134.83 152 LEU F C 1
ATOM 11436 O O . LEU F 6 155 ? 105.769 138.357 109.214 1.00 134.83 152 LEU F O 1
ATOM 11441 N N . GLN F 6 156 ? 104.287 138.279 110.919 1.00 134.73 153 GLN F N 1
ATOM 11442 C CA . GLN F 6 156 ? 105.022 139.182 111.806 1.00 134.73 153 GLN F CA 1
ATOM 11443 C C . GLN F 6 156 ? 105.225 138.481 113.146 1.00 134.73 153 GLN F C 1
ATOM 11444 O O . GLN F 6 156 ? 104.323 138.467 113.989 1.00 134.73 153 GLN F O 1
ATOM 11450 N N . LEU F 6 157 ? 106.408 137.906 113.342 1.00 134.18 154 LEU F N 1
ATOM 11451 C CA . LEU F 6 157 ? 106.764 137.355 114.642 1.00 134.18 154 LEU F CA 1
ATOM 11452 C C . LEU F 6 157 ? 107.060 138.474 115.634 1.00 134.18 154 LEU F C 1
ATOM 11453 O O . LEU F 6 157 ? 107.618 139.514 115.274 1.00 134.18 154 LEU F O 1
ATOM 11458 N N . ASN F 6 158 ? 106.680 138.259 116.891 1.00 134.43 155 ASN F N 1
ATOM 11459 C CA . ASN F 6 158 ? 106.945 139.202 117.970 1.00 134.43 155 ASN F CA 1
ATOM 11460 C C . ASN F 6 158 ? 107.820 138.537 119.022 1.00 134.43 155 ASN F C 1
ATOM 11461 O O . ASN F 6 158 ? 107.498 137.445 119.499 1.00 134.43 155 ASN F O 1
ATOM 11466 N N . LEU F 6 159 ? 108.924 139.191 119.374 1.00 135.12 156 LEU F N 1
ATOM 11467 C CA . LEU F 6 159 ? 109.891 138.612 120.293 1.00 135.12 156 LEU F CA 1
ATOM 11468 C C . LEU F 6 159 ? 109.425 138.772 121.737 1.00 135.12 156 LEU F C 1
ATOM 11469 O O . LEU F 6 159 ? 108.804 139.774 122.103 1.00 135.12 156 LEU F O 1
ATOM 11474 N N . ASN F 6 160 ? 109.731 137.769 122.561 1.00 134.90 157 ASN F N 1
ATOM 11475 C CA . ASN F 6 160 ? 109.289 137.761 123.951 1.00 134.90 157 ASN F CA 1
ATOM 11476 C C . ASN F 6 160 ? 110.437 137.770 124.949 1.00 134.90 157 ASN F C 1
ATOM 11477 O O . ASN F 6 160 ? 110.418 138.564 125.897 1.00 134.90 157 ASN F O 1
ATOM 11482 N N . PHE F 6 161 ? 111.438 136.913 124.765 1.00 135.38 158 PHE F N 1
ATOM 11483 C CA . PHE F 6 161 ? 112.476 136.756 125.774 1.00 135.38 158 PHE F CA 1
ATOM 11484 C C . PHE F 6 161 ? 113.435 137.941 125.773 1.00 135.38 158 PHE F C 1
ATOM 11485 O O . PHE F 6 161 ? 113.725 138.540 124.734 1.00 135.38 158 PHE F O 1
ATOM 11493 N N . ASP F 6 162 ? 113.929 138.274 126.966 1.00 134.95 159 ASP F N 1
ATOM 11494 C CA . ASP F 6 162 ? 114.786 139.432 127.179 1.00 134.95 159 ASP F CA 1
ATOM 11495 C C . ASP F 6 162 ? 116.258 139.148 126.899 1.00 134.95 159 ASP F C 1
ATOM 11496 O O . ASP F 6 162 ? 117.118 139.891 127.386 1.00 134.95 159 ASP F O 1
ATOM 11498 N N . VAL F 6 163 ? 116.572 138.098 126.140 1.00 136.33 160 VAL F N 1
ATOM 11499 C CA . VAL F 6 163 ? 117.963 137.758 125.872 1.00 136.33 160 VAL F CA 1
ATOM 11500 C C . VAL F 6 163 ? 118.576 138.786 124.931 1.00 136.33 160 VAL F C 1
ATOM 11501 O O . VAL F 6 163 ? 118.469 138.659 123.707 1.00 136.33 160 VAL F O 1
ATOM 11503 N N . ASP F 6 164 ? 119.219 139.806 125.495 1.00 134.39 161 ASP F N 1
ATOM 11504 C CA . ASP F 6 164 ? 119.838 140.858 124.694 1.00 134.39 161 ASP F CA 1
ATOM 11505 C C . ASP F 6 164 ? 120.964 141.484 125.503 1.00 134.39 161 ASP F C 1
ATOM 11506 O O . ASP F 6 164 ? 120.703 142.213 126.464 1.00 134.39 161 ASP F O 1
ATOM 11508 N N . HIS F 6 165 ? 122.205 141.199 125.121 1.00 130.71 162 HIS F N 1
ATOM 11509 C CA . HIS F 6 165 ? 123.346 141.738 125.844 1.00 130.71 162 HIS F CA 1
ATOM 11510 C C . HIS F 6 165 ? 123.399 143.253 125.686 1.00 130.71 162 HIS F C 1
ATOM 11511 O O . HIS F 6 165 ? 123.143 143.791 124.605 1.00 130.71 162 HIS F O 1
ATOM 11513 N N . SER F 6 166 ? 123.734 143.941 126.774 1.00 128.94 163 SER F N 1
ATOM 11514 C CA . SER F 6 166 ? 123.741 145.397 126.805 1.00 128.94 163 SER F CA 1
ATOM 11515 C C . SER F 6 166 ? 125.041 146.001 126.293 1.00 128.94 163 SER F C 1
ATOM 11516 O O . SER F 6 166 ? 125.142 147.229 126.205 1.00 128.94 163 SER F O 1
ATOM 11518 N N . ASP F 6 167 ? 126.034 145.177 125.958 1.00 129.38 164 ASP F N 1
ATOM 11519 C CA . ASP F 6 167 ? 127.312 145.656 125.423 1.00 129.38 164 ASP F CA 1
ATOM 11520 C C . ASP F 6 167 ? 127.727 144.703 124.303 1.00 129.38 164 ASP F C 1
ATOM 11521 O O . ASP F 6 167 ? 128.375 143.682 124.548 1.00 129.38 164 ASP F O 1
ATOM 11523 N N . SER F 6 168 ? 127.352 145.049 123.073 1.00 127.01 165 SER F N 1
ATOM 11524 C CA . SER F 6 168 ? 127.675 144.235 121.912 1.00 127.01 165 SER F CA 1
ATOM 11525 C C . SER F 6 168 ? 127.929 145.152 120.725 1.00 127.01 165 SER F C 1
ATOM 11526 O O . SER F 6 168 ? 127.648 146.352 120.767 1.00 127.01 165 SER F O 1
ATOM 11528 N N . SER F 6 169 ? 128.465 144.567 119.653 1.00 125.54 166 SER F N 1
ATOM 11529 C CA . SER F 6 169 ? 128.751 145.306 118.423 1.00 125.54 166 SER F CA 1
ATOM 11530 C C . SER F 6 169 ? 127.494 145.377 117.553 1.00 125.54 166 SER F C 1
ATOM 11531 O O . SER F 6 169 ? 127.391 144.769 116.485 1.00 125.54 166 SER F O 1
ATOM 11533 N N . LEU F 6 170 ? 126.522 146.148 118.033 1.00 123.72 167 LEU F N 1
ATOM 11534 C CA . LEU F 6 170 ? 125.230 146.253 117.363 1.00 123.72 167 LEU F CA 1
ATOM 11535 C C . LEU F 6 170 ? 124.668 147.642 117.613 1.00 123.72 167 LEU F C 1
ATOM 11536 O O . LEU F 6 170 ? 124.396 148.000 118.764 1.00 123.72 167 LEU F O 1
ATOM 11538 N N . VAL F 6 171 ? 124.523 148.423 116.540 1.00 120.60 168 VAL F N 1
ATOM 11539 C CA . VAL F 6 171 ? 124.020 149.794 116.582 1.00 120.60 168 VAL F CA 1
ATOM 11540 C C . VAL F 6 171 ? 124.926 150.717 117.391 1.00 120.60 168 VAL F C 1
ATOM 11541 O O . VAL F 6 171 ? 124.623 151.903 117.554 1.00 120.60 168 VAL F O 1
ATOM 11543 N N . ASP F 6 172 ? 126.035 150.187 117.899 1.00 116.02 169 ASP F N 1
ATOM 11544 C CA . ASP F 6 172 ? 127.014 150.989 118.609 1.00 116.02 169 ASP F CA 1
ATOM 11545 C C . ASP F 6 172 ? 127.986 151.637 117.627 1.00 116.02 169 ASP F C 1
ATOM 11546 O O . ASP F 6 172 ? 127.936 151.403 116.416 1.00 116.02 169 ASP F O 1
ATOM 11548 N N . LYS F 6 173 ? 128.853 152.498 118.168 1.00 107.96 170 LYS F N 1
ATOM 11549 C CA . LYS F 6 173 ? 129.925 153.146 117.417 1.00 107.96 170 LYS F CA 1
ATOM 11550 C C . LYS F 6 173 ? 129.394 154.162 116.409 1.00 107.96 170 LYS F C 1
ATOM 11551 O O . LYS F 6 173 ? 130.177 154.884 115.784 1.00 107.96 170 LYS F O 1
ATOM 11557 N N . PHE F 6 174 ? 128.077 154.258 116.259 1.00 104.47 171 PHE F N 1
ATOM 11558 C CA . PHE F 6 174 ? 127.495 155.032 115.168 1.00 104.47 171 PHE F CA 1
ATOM 11559 C C . PHE F 6 174 ? 126.527 156.109 115.628 1.00 104.47 171 PHE F C 1
ATOM 11560 O O . PHE F 6 174 ? 126.577 157.228 115.113 1.00 104.47 171 PHE F O 1
ATOM 11568 N N . GLY F 6 175 ? 125.646 155.811 116.581 1.00 90.34 172 GLY F N 1
ATOM 11569 C CA . GLY F 6 175 ? 124.552 156.698 116.918 1.00 90.34 172 GLY F CA 1
ATOM 11570 C C . GLY F 6 175 ? 124.934 157.726 117.967 1.00 90.34 172 GLY F C 1
ATOM 11571 O O . GLY F 6 175 ? 126.107 157.957 118.265 1.00 90.34 172 GLY F O 1
ATOM 11572 N N . ILE F 6 176 ? 123.907 158.360 118.527 1.00 70.03 173 ILE F N 1
ATOM 11573 C CA . ILE F 6 176 ? 124.075 159.386 119.550 1.00 70.03 173 ILE F CA 1
ATOM 11574 C C . ILE F 6 176 ? 123.884 158.757 120.923 1.00 70.03 173 ILE F C 1
ATOM 11575 O O . ILE F 6 176 ? 122.984 157.931 121.124 1.00 70.03 173 ILE F O 1
ATOM 11580 N N . LYS F 6 177 ? 124.731 159.139 121.863 1.00 58.51 174 LYS F N 1
ATOM 11581 C CA . LYS F 6 177 ? 124.689 158.552 123.189 1.00 58.51 174 LYS F CA 1
ATOM 11582 C C . LYS F 6 177 ? 123.937 159.465 124.149 1.00 58.51 174 LYS F C 1
ATOM 11583 O O . LYS F 6 177 ? 123.994 160.692 124.022 1.00 58.51 174 LYS F O 1
ATOM 11589 N N . PRO F 6 178 ? 123.211 158.902 125.111 1.00 53.58 175 PRO F N 1
ATOM 11590 C CA . PRO F 6 178 ? 122.450 159.737 126.044 1.00 53.58 175 PRO F CA 1
ATOM 11591 C C . PRO F 6 178 ? 123.358 160.554 126.951 1.00 53.58 175 PRO F C 1
ATOM 11592 O O . PRO F 6 178 ? 124.535 160.249 127.148 1.00 53.58 175 PRO F O 1
ATOM 11596 N N . GLU F 6 179 ? 122.775 161.608 127.515 1.00 51.02 176 GLU F N 1
ATOM 11597 C CA . GLU F 6 179 ? 123.519 162.530 128.359 1.00 51.02 176 GLU F CA 1
ATOM 11598 C C . GLU F 6 179 ? 123.867 161.889 129.697 1.00 51.02 176 GLU F C 1
ATOM 11599 O O . GLU F 6 179 ? 123.182 160.983 130.176 1.00 51.02 176 GLU F O 1
ATOM 11605 N N . ILE F 6 180 ? 124.949 162.373 130.300 1.00 44.65 177 ILE F N 1
ATOM 11606 C CA . ILE F 6 180 ? 125.373 161.953 131.629 1.00 44.65 177 ILE F CA 1
ATOM 11607 C C . ILE F 6 180 ? 125.581 163.201 132.472 1.00 44.65 177 ILE F C 1
ATOM 11608 O O . ILE F 6 180 ? 126.161 164.186 132.004 1.00 44.65 177 ILE F O 1
ATOM 11613 N N . HIS F 6 181 ? 125.103 163.162 133.712 1.00 46.95 178 HIS F N 1
ATOM 11614 C CA . HIS F 6 181 ? 125.283 164.253 134.659 1.00 46.95 178 HIS F CA 1
ATOM 11615 C C . HIS F 6 181 ? 125.826 163.682 135.956 1.00 46.95 178 HIS F C 1
ATOM 11616 O O . HIS F 6 181 ? 125.327 162.662 136.442 1.00 46.95 178 HIS F O 1
ATOM 11623 N N . HIS F 6 182 ? 126.841 164.333 136.513 1.00 44.65 179 HIS F N 1
ATOM 11624 C CA . HIS F 6 182 ? 127.400 163.873 137.772 1.00 44.65 179 HIS F CA 1
ATOM 11625 C C . HIS F 6 182 ? 126.390 164.047 138.898 1.00 44.65 179 HIS F C 1
ATOM 11626 O O . HIS F 6 182 ? 125.546 164.946 138.875 1.00 44.65 179 HIS F O 1
ATOM 11633 N N . ILE F 6 183 ? 126.483 163.171 139.891 1.00 50.86 180 ILE F N 1
ATOM 11634 C CA . ILE F 6 183 ? 125.625 163.208 141.068 1.00 50.86 180 ILE F CA 1
ATOM 11635 C C . ILE F 6 183 ? 126.507 163.556 142.256 1.00 50.86 180 ILE F C 1
ATOM 11636 O O . ILE F 6 183 ? 127.376 162.768 142.648 1.00 50.86 180 ILE F O 1
ATOM 11641 N N . PHE F 6 184 ? 126.289 164.729 142.833 1.00 49.95 181 PHE F N 1
ATOM 11642 C CA . PHE F 6 184 ? 127.132 165.212 143.913 1.00 49.95 181 PHE F CA 1
ATOM 11643 C C . PHE F 6 184 ? 126.625 164.709 145.259 1.00 49.95 181 PHE F C 1
ATOM 11644 O O . PHE F 6 184 ? 125.448 164.383 145.430 1.00 49.95 181 PHE F O 1
ATOM 11652 N N . HIS F 6 185 ? 127.538 164.656 146.224 1.00 71.25 182 HIS F N 1
ATOM 11653 C CA . HIS F 6 185 ? 127.215 164.204 147.570 1.00 71.25 182 HIS F CA 1
ATOM 11654 C C . HIS F 6 185 ? 126.496 165.323 148.320 1.00 71.25 182 HIS F C 1
ATOM 11655 O O . HIS F 6 185 ? 126.125 166.351 147.748 1.00 71.25 182 HIS F O 1
ATOM 11662 N N . ALA F 6 186 ? 126.286 165.132 149.618 1.00 84.76 183 ALA F N 1
ATOM 11663 C CA . ALA F 6 186 ? 125.567 166.089 150.447 1.00 84.76 183 ALA F CA 1
ATOM 11664 C C . ALA F 6 186 ? 126.529 166.744 151.428 1.00 84.76 183 ALA F C 1
ATOM 11665 O O . ALA F 6 186 ? 127.330 166.058 152.072 1.00 84.76 183 ALA F O 1
ATOM 11667 N N . GLU F 6 187 ? 126.448 168.068 151.534 1.00 86.02 184 GLU F N 1
ATOM 11668 C CA . GLU F 6 187 ? 127.259 168.812 152.482 1.00 86.02 184 GLU F CA 1
ATOM 11669 C C . GLU F 6 187 ? 126.665 168.691 153.884 1.00 86.02 184 GLU F C 1
ATOM 11670 O O . GLU F 6 187 ? 125.444 168.608 154.040 1.00 86.02 184 GLU F O 1
ATOM 11676 N N . PRO F 6 188 ? 127.506 168.666 154.920 1.00 77.43 185 PRO F N 1
ATOM 11677 C CA . PRO F 6 188 ? 127.004 168.359 156.265 1.00 77.43 185 PRO F CA 1
ATOM 11678 C C . PRO F 6 188 ? 126.024 169.410 156.764 1.00 77.43 185 PRO F C 1
ATOM 11679 O O . PRO F 6 188 ? 126.152 170.602 156.478 1.00 77.43 185 PRO F O 1
ATOM 11683 N N . LYS F 6 189 ? 125.033 168.945 157.517 1.00 66.60 186 LYS F N 1
ATOM 11684 C CA . LYS F 6 189 ? 124.021 169.823 158.080 1.00 66.60 186 LYS F CA 1
ATOM 11685 C C . LYS F 6 189 ? 124.564 170.534 159.312 1.00 66.60 186 LYS F C 1
ATOM 11686 O O . LYS F 6 189 ? 125.368 169.984 160.069 1.00 66.60 186 LYS F O 1
ATOM 11692 N N . ARG F 6 190 ? 124.118 171.770 159.507 1.00 58.94 187 ARG F N 1
ATOM 11693 C CA . ARG F 6 190 ? 124.552 172.595 160.623 1.00 58.94 187 ARG F CA 1
ATOM 11694 C C . ARG F 6 190 ? 123.392 172.826 161.581 1.00 58.94 187 ARG F C 1
ATOM 11695 O O . ARG F 6 190 ? 122.245 172.995 161.156 1.00 58.94 187 ARG F O 1
ATOM 11703 N N . VAL F 6 191 ? 123.701 172.825 162.879 1.00 54.27 188 VAL F N 1
ATOM 11704 C CA . VAL F 6 191 ? 122.679 172.973 163.906 1.00 54.27 188 VAL F CA 1
ATOM 11705 C C . VAL F 6 191 ? 122.052 174.361 163.826 1.00 54.27 188 VAL F C 1
ATOM 11706 O O . VAL F 6 191 ? 122.691 175.339 163.413 1.00 54.27 188 VAL F O 1
ATOM 11710 N N . ALA F 6 192 ? 120.777 174.443 164.199 1.00 56.55 189 ALA F N 1
ATOM 11711 C CA . ALA F 6 192 ? 120.097 175.726 164.278 1.00 56.55 189 ALA F CA 1
ATOM 11712 C C . ALA F 6 192 ? 120.791 176.644 165.277 1.00 56.55 189 ALA F C 1
ATOM 11713 O O . ALA F 6 192 ? 121.324 176.204 166.298 1.00 56.55 189 ALA F O 1
ATOM 11715 N N . LYS F 6 193 ? 120.780 177.936 164.964 1.00 54.62 190 LYS F N 1
ATOM 11716 C CA . LYS F 6 193 ? 121.520 178.911 165.760 1.00 54.62 190 LYS F CA 1
ATOM 11717 C C . LYS F 6 193 ? 121.034 179.073 167.200 1.00 54.62 190 LYS F C 1
ATOM 11718 O O . LYS F 6 193 ? 121.887 179.284 168.082 1.00 54.62 190 LYS F O 1
ATOM 11724 N N . PRO F 6 194 ? 119.731 179.012 167.515 1.00 54.46 191 PRO F N 1
ATOM 11725 C CA . PRO F 6 194 ? 119.318 179.248 168.912 1.00 54.46 191 PRO F CA 1
ATOM 11726 C C . PRO F 6 194 ? 119.907 178.278 169.923 1.00 54.46 191 PRO F C 1
ATOM 11727 O O . PRO F 6 194 ? 120.238 178.697 171.039 1.00 54.46 191 PRO F O 1
ATOM 11731 N N . ILE F 6 195 ? 120.053 176.999 169.581 1.00 52.32 192 ILE F N 1
ATOM 11732 C CA . ILE F 6 195 ? 120.593 176.048 170.550 1.00 52.32 192 ILE F CA 1
ATOM 11733 C C . ILE F 6 195 ? 122.064 176.343 170.822 1.00 52.32 192 ILE F C 1
ATOM 11734 O O . ILE F 6 195 ? 122.530 176.286 171.972 1.00 52.32 192 ILE F O 1
ATOM 11739 N N . ALA F 6 196 ? 122.815 176.686 169.774 1.00 50.56 193 ALA F N 1
ATOM 11740 C CA . ALA F 6 196 ? 124.198 177.099 169.965 1.00 50.56 193 ALA F CA 1
ATOM 11741 C C . ALA F 6 196 ? 124.279 178.352 170.825 1.00 50.56 193 ALA F C 1
ATOM 11742 O O . ALA F 6 196 ? 125.164 178.470 171.679 1.00 50.56 193 ALA F O 1
ATOM 11744 N N . VAL F 6 197 ? 123.360 179.297 170.619 1.00 49.10 194 VAL F N 1
ATOM 11745 C CA . VAL F 6 197 ? 123.360 180.518 171.422 1.00 49.10 194 VAL F CA 1
ATOM 11746 C C . VAL F 6 197 ? 123.091 180.194 172.887 1.00 49.10 194 VAL F C 1
ATOM 11747 O O . VAL F 6 197 ? 123.718 180.761 173.794 1.00 49.10 194 VAL F O 1
ATOM 11751 N N . ILE F 6 198 ? 122.161 179.274 173.142 1.00 49.99 195 ILE F N 1
ATOM 11752 C CA . ILE F 6 198 ? 121.868 178.870 174.515 1.00 49.99 195 ILE F CA 1
ATOM 11753 C C . ILE F 6 198 ? 123.101 178.260 175.166 1.00 49.99 195 ILE F C 1
ATOM 11754 O O . ILE F 6 198 ? 123.412 178.541 176.332 1.00 49.99 195 ILE F O 1
ATOM 11759 N N . PHE F 6 199 ? 123.837 177.430 174.424 1.00 45.20 196 PHE F N 1
ATOM 11760 C CA . PHE F 6 199 ? 125.018 176.811 175.023 1.00 45.20 196 PHE F CA 1
ATOM 11761 C C . PHE F 6 199 ? 126.146 177.817 175.242 1.00 45.20 196 PHE F C 1
ATOM 11762 O O . PHE F 6 199 ? 126.887 177.714 176.231 1.00 45.20 196 PHE F O 1
ATOM 11770 N N . VAL F 6 200 ? 126.275 178.812 174.362 1.00 46.79 197 VAL F N 1
ATOM 11771 C CA . VAL F 6 200 ? 127.241 179.883 174.602 1.00 46.79 197 VAL F CA 1
ATOM 11772 C C . VAL F 6 200 ? 126.875 180.666 175.856 1.00 46.79 197 VAL F C 1
ATOM 11773 O O . VAL F 6 200 ? 127.751 181.056 176.639 1.00 46.79 197 VAL F O 1
ATOM 11777 N N . LEU F 6 201 ? 125.582 180.917 176.067 1.00 46.40 198 LEU F N 1
ATOM 11778 C CA . LEU F 6 201 ? 125.167 181.599 177.290 1.00 46.40 198 LEU F CA 1
ATOM 11779 C C . LEU F 6 201 ? 125.480 180.758 178.521 1.00 46.40 198 LEU F C 1
ATOM 11780 O O . LEU F 6 201 ? 125.893 181.290 179.559 1.00 46.40 198 LEU F O 1
ATOM 11785 N N . ILE F 6 202 ? 125.289 179.442 178.421 1.00 44.75 199 ILE F N 1
ATOM 11786 C CA . ILE F 6 202 ? 125.649 178.548 179.522 1.00 44.75 199 ILE F CA 1
ATOM 11787 C C . ILE F 6 202 ? 127.131 178.682 179.855 1.00 44.75 199 ILE F C 1
ATOM 11788 O O . ILE F 6 202 ? 127.519 178.782 181.026 1.00 44.75 199 ILE F O 1
ATOM 11793 N N . ILE F 6 203 ? 127.981 178.697 178.826 1.00 44.68 200 ILE F N 1
ATOM 11794 C CA . ILE F 6 203 ? 129.423 178.778 179.059 1.00 44.68 200 ILE F CA 1
ATOM 11795 C C . ILE F 6 203 ? 129.802 180.129 179.664 1.00 44.68 200 ILE F C 1
ATOM 11796 O O . ILE F 6 203 ? 130.653 180.211 180.563 1.00 44.68 200 ILE F O 1
ATOM 11801 N N . PHE F 6 204 ? 129.179 181.206 179.185 1.00 45.69 201 PHE F N 1
ATOM 11802 C CA . PHE F 6 204 ? 129.438 182.531 179.741 1.00 45.69 201 PHE F CA 1
ATOM 11803 C C . PHE F 6 204 ? 129.058 182.591 181.217 1.00 45.69 201 PHE F C 1
ATOM 11804 O O . PHE F 6 204 ? 129.804 183.140 182.042 1.00 45.69 201 PHE F O 1
ATOM 11812 N N . ILE F 6 205 ? 127.904 182.019 181.568 1.00 45.29 202 ILE F N 1
ATOM 11813 C CA . ILE F 6 205 ? 127.483 181.982 182.966 1.00 45.29 202 ILE F CA 1
ATOM 11814 C C . ILE F 6 205 ? 128.471 181.173 183.794 1.00 45.29 202 ILE F C 1
ATOM 11815 O O . ILE F 6 205 ? 128.791 181.534 184.932 1.00 45.29 202 ILE F O 1
ATOM 11820 N N . THR F 6 206 ? 128.977 180.071 183.235 1.00 45.21 203 THR F N 1
ATOM 11821 C CA . THR F 6 206 ? 129.950 179.256 183.958 1.00 45.21 203 THR F CA 1
ATOM 11822 C C . THR F 6 206 ? 131.229 180.036 184.252 1.00 45.21 203 THR F C 1
ATOM 11823 O O . THR F 6 206 ? 131.779 179.954 185.358 1.00 45.21 203 THR F O 1
ATOM 11827 N N . ILE F 6 207 ? 131.721 180.801 183.277 1.00 44.14 204 ILE F N 1
ATOM 11828 C CA . ILE F 6 207 ? 132.952 181.557 183.506 1.00 44.14 204 ILE F CA 1
ATOM 11829 C C . ILE F 6 207 ? 132.722 182.670 184.526 1.00 44.14 204 ILE F C 1
ATOM 11830 O O . ILE F 6 207 ? 133.578 182.932 185.390 1.00 44.14 204 ILE F O 1
ATOM 11835 N N . LEU F 6 208 ? 131.575 183.351 184.442 1.00 44.84 205 LEU F N 1
ATOM 11836 C CA . LEU F 6 208 ? 131.244 184.340 185.463 1.00 44.84 205 LEU F CA 1
ATOM 11837 C C . LEU F 6 208 ? 131.190 183.695 186.841 1.00 44.84 205 LEU F C 1
ATOM 11838 O O . LEU F 6 208 ? 131.660 184.276 187.831 1.00 44.84 205 LEU F O 1
ATOM 11843 N N . SER F 6 209 ? 130.680 182.460 186.909 1.00 45.96 206 SER F N 1
ATOM 11844 C CA . SER F 6 209 ? 130.654 181.741 188.175 1.00 45.96 206 SER F CA 1
ATOM 11845 C C . SER F 6 209 ? 132.069 181.521 188.673 1.00 45.96 206 SER F C 1
ATOM 11846 O O . SER F 6 209 ? 132.340 181.674 189.866 1.00 45.96 206 SER F O 1
ATOM 11849 N N . LEU F 6 210 ? 132.977 181.122 187.781 1.00 43.03 207 LEU F N 1
ATOM 11850 C CA . LEU F 6 210 ? 134.332 180.806 188.219 1.00 43.03 207 LEU F CA 1
ATOM 11851 C C . LEU F 6 210 ? 134.968 182.042 188.832 1.00 43.03 207 LEU F C 1
ATOM 11852 O O . LEU F 6 210 ? 135.562 181.985 189.918 1.00 43.03 207 LEU F O 1
ATOM 11857 N N . ILE F 6 211 ? 134.859 183.175 188.134 1.00 47.14 208 ILE F N 1
ATOM 11858 C CA . ILE F 6 211 ? 135.532 184.384 188.600 1.00 47.14 208 ILE F CA 1
ATOM 11859 C C . ILE F 6 211 ? 134.945 184.829 189.936 1.00 47.14 208 ILE F C 1
ATOM 11860 O O . ILE F 6 211 ? 135.682 185.179 190.873 1.00 47.14 208 ILE F O 1
ATOM 11865 N N . VAL F 6 212 ? 133.611 184.827 190.051 1.00 50.07 209 VAL F N 1
ATOM 11866 C CA . VAL F 6 212 ? 133.001 185.296 191.292 1.00 50.07 209 VAL F CA 1
ATOM 11867 C C . VAL F 6 212 ? 133.321 184.333 192.430 1.00 50.07 209 VAL F C 1
ATOM 11868 O O . VAL F 6 212 ? 133.482 184.750 193.581 1.00 50.07 209 VAL F O 1
ATOM 11872 N N . THR F 6 213 ? 133.401 183.031 192.135 1.00 49.48 210 THR F N 1
ATOM 11873 C CA . THR F 6 213 ? 133.772 182.064 193.159 1.00 49.48 210 THR F CA 1
ATOM 11874 C C . THR F 6 213 ? 135.167 182.370 193.674 1.00 49.48 210 THR F C 1
ATOM 11875 O O . THR F 6 213 ? 135.414 182.343 194.885 1.00 49.48 210 THR F O 1
ATOM 11879 N N . TRP F 6 214 ? 136.105 182.631 192.760 1.00 44.45 211 TRP F N 1
ATOM 11880 C CA . TRP F 6 214 ? 137.467 182.929 193.188 1.00 44.45 211 TRP F CA 1
ATOM 11881 C C . TRP F 6 214 ? 137.471 184.146 194.100 1.00 44.45 211 TRP F C 1
ATOM 11882 O O . TRP F 6 214 ? 138.058 184.125 195.187 1.00 44.45 211 TRP F O 1
ATOM 11893 N N . LEU F 6 215 ? 136.819 185.226 193.662 1.00 53.43 212 LEU F N 1
ATOM 11894 C CA . LEU F 6 215 ? 136.895 186.477 194.411 1.00 53.43 212 LEU F CA 1
ATOM 11895 C C . LEU F 6 215 ? 136.181 186.388 195.758 1.00 53.43 212 LEU F C 1
ATOM 11896 O O . LEU F 6 215 ? 136.678 186.915 196.759 1.00 53.43 212 LEU F O 1
ATOM 11901 N N . ASN F 6 216 ? 135.015 185.737 195.807 1.00 58.88 213 ASN F N 1
ATOM 11902 C CA . ASN F 6 216 ? 134.272 185.640 197.062 1.00 58.88 213 ASN F CA 1
ATOM 11903 C C . ASN F 6 216 ? 135.064 184.891 198.126 1.00 58.88 213 ASN F C 1
ATOM 11904 O O . ASN F 6 216 ? 135.161 185.341 199.273 1.00 58.88 213 ASN F O 1
ATOM 11909 N N . SER F 6 217 ? 135.633 183.746 197.767 1.00 61.99 214 SER F N 1
ATOM 11910 C CA . SER F 6 217 ? 136.523 183.057 198.684 1.00 61.99 214 SER F CA 1
ATOM 11911 C C . SER F 6 217 ? 137.830 183.832 198.798 1.00 61.99 214 SER F C 1
ATOM 11912 O O . SER F 6 217 ? 138.138 184.701 197.977 1.00 61.99 214 SER F O 1
ATOM 11915 N N . CYS F 6 218 ? 138.608 183.523 199.828 1.00 68.36 215 CYS F N 1
ATOM 11916 C CA . CYS F 6 218 ? 139.890 184.200 199.925 1.00 68.36 215 CYS F CA 1
ATOM 11917 C C . CYS F 6 218 ? 140.957 183.542 199.067 1.00 68.36 215 CYS F C 1
ATOM 11918 O O . CYS F 6 218 ? 142.137 183.879 199.219 1.00 68.36 215 CYS F O 1
ATOM 11921 N N . ALA F 6 219 ? 140.568 182.573 198.229 1.00 65.26 216 ALA F N 1
ATOM 11922 C CA . ALA F 6 219 ? 141.481 181.959 197.270 1.00 65.26 216 ALA F CA 1
ATOM 11923 C C . ALA F 6 219 ? 142.393 183.004 196.644 1.00 65.26 216 ALA F C 1
ATOM 11924 O O . ALA F 6 219 ? 143.623 182.889 196.681 1.00 65.26 216 ALA F O 1
ATOM 11926 N N . ALA F 6 220 ? 141.785 184.033 196.061 1.00 65.21 217 ALA F N 1
ATOM 11927 C CA . ALA F 6 220 ? 142.481 185.173 195.479 1.00 65.21 217 ALA F CA 1
ATOM 11928 C C . ALA F 6 220 ? 142.158 186.392 196.333 1.00 65.21 217 ALA F C 1
ATOM 11929 O O . ALA F 6 220 ? 141.010 186.847 196.358 1.00 65.21 217 ALA F O 1
ATOM 11931 N N . ALA F 6 221 ? 143.158 186.924 197.029 1.00 68.10 218 ALA F N 1
ATOM 11932 C CA . ALA F 6 221 ? 142.923 188.025 197.947 1.00 68.10 218 ALA F CA 1
ATOM 11933 C C . ALA F 6 221 ? 143.785 189.242 197.654 1.00 68.10 218 ALA F C 1
ATOM 11934 O O . ALA F 6 221 ? 143.620 190.268 198.323 1.00 68.10 218 ALA F O 1
ATOM 11936 N N . PHE F 6 222 ? 144.653 189.173 196.649 1.00 65.88 219 PHE F N 1
ATOM 11937 C CA . PHE F 6 222 ? 145.578 190.249 196.291 1.00 65.88 219 PHE F CA 1
ATOM 11938 C C . PHE F 6 222 ? 146.199 190.901 197.528 1.00 65.88 219 PHE F C 1
ATOM 11939 O O . PHE F 6 222 ? 145.972 192.070 197.835 1.00 65.88 219 PHE F O 1
ATOM 11947 N N . ASN F 6 223 ? 146.982 190.103 198.254 1.00 66.44 220 ASN F N 1
ATOM 11948 C CA . ASN F 6 223 ? 147.698 190.570 199.437 1.00 66.44 220 ASN F CA 1
ATOM 11949 C C . ASN F 6 223 ? 149.179 190.807 199.184 1.00 66.44 220 ASN F C 1
ATOM 11950 O O . ASN F 6 223 ? 149.730 191.808 199.648 1.00 66.44 220 ASN F O 1
ATOM 11955 N N . ASN F 6 224 ? 149.839 189.896 198.477 1.00 65.20 221 ASN F N 1
ATOM 11956 C CA 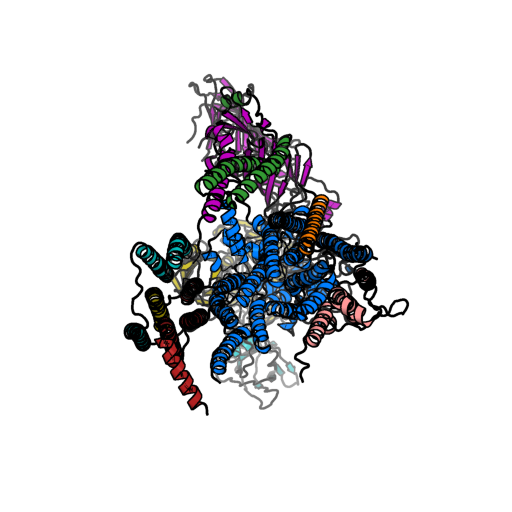. ASN F 6 224 ? 151.271 189.999 198.205 1.00 65.20 221 ASN F CA 1
ATOM 11957 C C . ASN F 6 224 ? 151.542 190.777 196.920 1.00 65.20 221 ASN F C 1
ATOM 11958 O O . ASN F 6 224 ? 152.239 190.299 196.028 1.00 65.20 221 ASN F O 1
ATOM 11963 N N . ILE F 6 225 ? 151.004 191.983 196.813 1.00 66.26 222 ILE F N 1
ATOM 11964 C CA . ILE F 6 225 ? 151.233 192.795 195.616 1.00 66.26 222 ILE F CA 1
ATOM 11965 C C . ILE F 6 225 ? 152.652 193.354 195.669 1.00 66.26 222 ILE F C 1
ATOM 11966 O O . ILE F 6 225 ? 153.052 193.906 196.705 1.00 66.26 222 ILE F O 1
ATOM 11971 N N . PRO F 6 226 ? 153.434 193.230 194.601 1.00 66.55 223 PRO F N 1
ATOM 11972 C CA . PRO F 6 226 ? 154.793 193.776 194.626 1.00 66.55 223 PRO F CA 1
ATOM 11973 C C . PRO F 6 226 ? 154.779 195.295 194.671 1.00 66.55 223 PRO F C 1
ATOM 11974 O O . PRO F 6 226 ? 153.886 195.950 194.127 1.00 66.55 223 PRO F O 1
ATOM 11978 N N . THR F 6 227 ? 155.790 195.853 195.333 1.00 71.05 224 THR F N 1
ATOM 11979 C CA . THR F 6 227 ? 155.973 197.294 195.414 1.00 71.05 224 THR F CA 1
ATOM 11980 C C . THR F 6 227 ? 157.454 197.609 195.268 1.00 71.05 224 THR F C 1
ATOM 11981 O O . THR F 6 227 ? 158.314 196.754 195.497 1.00 71.05 224 THR F O 1
ATOM 11985 N N . GLY F 6 228 ? 157.750 198.844 194.883 1.00 71.05 225 GLY F N 1
ATOM 11986 C CA . GLY F 6 228 ? 159.132 199.263 194.715 1.00 71.05 225 GLY F CA 1
ATOM 11987 C C . GLY F 6 228 ? 159.621 199.022 193.302 1.00 71.05 225 GLY F C 1
ATOM 11988 O O . GLY F 6 228 ? 158.930 199.343 192.337 1.00 71.05 225 GLY F O 1
ATOM 11989 N N . VAL F 6 229 ? 160.821 198.454 193.187 1.00 66.34 226 VAL F N 1
ATOM 11990 C CA . VAL F 6 229 ? 161.366 198.107 191.880 1.00 66.34 226 VAL F CA 1
ATOM 11991 C C . VAL F 6 229 ? 160.763 196.799 191.383 1.00 66.34 226 VAL F C 1
ATOM 11992 O O . VAL F 6 229 ? 160.553 196.623 190.181 1.00 66.34 226 VAL F O 1
ATOM 11996 N N . THR F 6 230 ? 160.499 195.854 192.289 1.00 64.25 227 THR F N 1
ATOM 11997 C CA . THR F 6 230 ? 159.883 194.589 191.900 1.00 64.25 227 THR F CA 1
ATOM 11998 C C . THR F 6 230 ? 158.610 194.805 191.089 1.00 64.25 227 THR F C 1
ATOM 11999 O O . THR F 6 230 ? 158.268 193.972 190.242 1.00 64.25 227 THR F O 1
ATOM 12003 N N . ALA F 6 231 ? 157.863 195.870 191.392 1.00 61.93 228 ALA F N 1
ATOM 12004 C CA . ALA F 6 231 ? 156.634 196.183 190.666 1.00 61.93 228 ALA F CA 1
ATOM 12005 C C . ALA F 6 231 ? 156.835 196.183 189.152 1.00 61.93 228 ALA F C 1
ATOM 12006 O O . ALA F 6 231 ? 156.031 195.604 188.411 1.00 61.93 228 ALA F O 1
ATOM 12008 N N . VAL F 6 232 ? 157.860 196.889 188.662 1.00 58.44 229 VAL F N 1
ATOM 12009 C CA . VAL F 6 232 ? 158.042 196.960 187.213 1.00 58.44 229 VAL F CA 1
ATOM 12010 C C . VAL F 6 232 ? 158.316 195.571 186.644 1.00 58.44 229 VAL F C 1
ATOM 12011 O O . VAL F 6 232 ? 157.838 195.230 185.554 1.00 58.44 229 VAL F O 1
ATOM 12015 N N . TYR F 6 233 ? 159.137 194.770 187.335 1.00 55.09 230 TYR F N 1
ATOM 12016 C CA . TYR F 6 233 ? 159.343 193.390 186.907 1.00 55.09 230 TYR F CA 1
ATOM 12017 C C . TYR F 6 233 ? 158.011 192.663 186.813 1.00 55.09 230 TYR F C 1
ATOM 12018 O O . TYR F 6 233 ? 157.783 191.866 185.894 1.00 55.09 230 TYR F O 1
ATOM 12027 N N . PHE F 6 234 ? 157.135 192.902 187.792 1.00 51.01 231 PHE F N 1
ATOM 12028 C CA . PHE F 6 234 ? 155.823 192.267 187.799 1.00 51.01 231 PHE F CA 1
ATOM 12029 C C . PHE F 6 234 ? 155.064 192.636 186.537 1.00 51.01 231 PHE F C 1
ATOM 12030 O O . PHE F 6 234 ? 154.435 191.788 185.894 1.00 51.01 231 PHE F O 1
ATOM 12038 N N . LEU F 6 235 ? 155.099 193.922 186.191 1.00 50.19 232 LEU F N 1
ATOM 12039 C CA . LEU F 6 235 ? 154.375 194.397 185.019 1.00 50.19 232 LEU F CA 1
ATOM 12040 C C . LEU F 6 235 ? 154.949 193.777 183.755 1.00 50.19 232 LEU F C 1
ATOM 12041 O O . LEU F 6 235 ? 154.210 193.455 182.821 1.00 50.19 232 LEU F O 1
ATOM 12046 N N . GLY F 6 236 ? 156.271 193.621 183.704 1.00 47.47 233 GLY F N 1
ATOM 12047 C CA . GLY F 6 236 ? 156.890 192.947 182.572 1.00 47.47 233 GLY F CA 1
ATOM 12048 C C . GLY F 6 236 ? 156.450 191.501 182.441 1.00 47.47 233 GLY F C 1
ATOM 12049 O O . GLY F 6 236 ? 156.185 191.017 181.337 1.00 47.47 233 GLY F O 1
ATOM 12050 N N . PHE F 6 237 ? 156.373 190.792 183.569 1.00 45.53 234 PHE F N 1
ATOM 12051 C CA . PHE F 6 237 ? 155.863 189.422 183.566 1.00 45.53 234 PHE F CA 1
ATOM 12052 C C . PHE F 6 237 ? 154.429 189.387 183.042 1.00 45.53 234 PHE F C 1
ATOM 12053 O O . PHE F 6 237 ? 154.078 188.557 182.190 1.00 45.53 234 PHE F O 1
ATOM 12061 N N . ILE F 6 238 ? 153.595 190.309 183.524 1.00 45.95 235 ILE F N 1
ATOM 12062 C CA . ILE F 6 238 ? 152.196 190.346 183.107 1.00 45.95 235 ILE F CA 1
ATOM 12063 C C . ILE F 6 238 ? 152.118 190.616 181.613 1.00 45.95 235 ILE F C 1
ATOM 12064 O O . ILE F 6 238 ? 151.293 190.033 180.897 1.00 45.95 235 ILE F O 1
ATOM 12069 N N . ALA F 6 239 ? 152.948 191.542 181.130 1.00 42.44 236 ALA F N 1
ATOM 12070 C CA . ALA F 6 239 ? 152.917 191.925 179.727 1.00 42.44 236 ALA F CA 1
ATOM 12071 C C . ALA F 6 239 ? 153.347 190.764 178.848 1.00 42.44 236 ALA F C 1
ATOM 12072 O O . ALA F 6 239 ? 152.745 190.525 177.804 1.00 42.44 236 ALA F O 1
ATOM 12074 N N . THR F 6 240 ? 154.363 190.010 179.274 1.00 41.93 237 THR F N 1
ATOM 12075 C CA . THR F 6 240 ? 154.810 188.847 178.510 1.00 41.93 237 THR F CA 1
ATOM 12076 C C . THR F 6 240 ? 153.715 187.791 178.437 1.00 41.93 237 THR F C 1
ATOM 12077 O O . THR F 6 240 ? 153.442 187.224 177.364 1.00 41.93 237 THR F O 1
ATOM 12081 N N . ILE F 6 241 ? 153.001 187.601 179.547 1.00 40.98 238 ILE F N 1
ATOM 12082 C CA . ILE F 6 241 ? 151.954 186.586 179.602 1.00 40.98 238 ILE F CA 1
ATOM 12083 C C . ILE F 6 241 ? 150.798 186.986 178.698 1.00 40.98 238 ILE F C 1
ATOM 12084 O O . ILE F 6 241 ? 150.419 186.235 177.792 1.00 40.98 238 ILE F O 1
ATOM 12089 N N . VAL F 6 242 ? 150.192 188.148 178.952 1.00 39.23 239 VAL F N 1
ATOM 12090 C CA . VAL F 6 242 ? 149.105 188.603 178.087 1.00 39.23 239 VAL F CA 1
ATOM 12091 C C . VAL F 6 242 ? 149.570 188.634 176.633 1.00 39.23 239 VAL F C 1
ATOM 12092 O O . VAL F 6 242 ? 148.805 188.303 175.718 1.00 39.23 239 VAL F O 1
ATOM 12096 N N . GLY F 6 243 ? 150.796 189.099 176.393 1.00 37.83 240 GLY F N 1
ATOM 12097 C CA . GLY F 6 243 ? 151.364 189.293 175.080 1.00 37.83 240 GLY F CA 1
ATOM 12098 C C . GLY F 6 243 ? 151.295 188.051 174.227 1.00 37.83 240 GLY F C 1
ATOM 12099 O O . GLY F 6 243 ? 150.816 188.099 173.091 1.00 37.83 240 GLY F O 1
ATOM 12100 N N . PHE F 6 244 ? 151.870 186.953 174.736 1.00 38.51 241 PHE F N 1
ATOM 12101 C CA . PHE F 6 244 ? 151.807 185.695 173.993 1.00 38.51 241 PHE F CA 1
ATOM 12102 C C . PHE F 6 244 ? 150.373 185.330 173.626 1.00 38.51 241 PHE F C 1
ATOM 12103 O O . PHE F 6 244 ? 150.106 184.860 172.513 1.00 38.51 241 PHE F O 1
ATOM 12111 N N . GLU F 6 245 ? 149.445 185.485 174.572 1.00 40.84 242 GLU F N 1
ATOM 12112 C CA . GLU F 6 245 ? 148.037 185.217 174.298 1.00 40.84 242 GLU F CA 1
ATOM 12113 C C . GLU F 6 245 ? 147.542 186.041 173.115 1.00 40.84 242 GLU F C 1
ATOM 12114 O O . GLU F 6 245 ? 146.868 185.525 172.218 1.00 40.84 242 GLU F O 1
ATOM 12120 N N . VAL F 6 246 ? 147.813 187.347 173.147 1.00 40.56 243 VAL F N 1
ATOM 12121 C CA . VAL F 6 246 ? 147.425 188.236 172.051 1.00 40.56 243 VAL F CA 1
ATOM 12122 C C . VAL F 6 246 ? 148.001 187.740 170.731 1.00 40.56 243 VAL F C 1
ATOM 12123 O O . VAL F 6 246 ? 147.326 187.753 169.693 1.00 40.56 243 VAL F O 1
ATOM 12127 N N . ILE F 6 247 ? 149.276 187.353 170.743 1.00 38.27 244 ILE F N 1
ATOM 12128 C CA . ILE F 6 247 ? 149.915 186.817 169.543 1.00 38.27 244 ILE F CA 1
ATOM 12129 C C . ILE F 6 247 ? 149.121 185.633 169.007 1.00 38.27 244 ILE F C 1
ATOM 12130 O O . ILE F 6 247 ? 148.831 185.544 167.808 1.00 38.27 244 ILE F O 1
ATOM 12135 N N . PHE F 6 248 ? 148.797 184.683 169.886 1.00 37.05 245 PHE F N 1
ATOM 12136 C CA . PHE F 6 248 ? 148.027 183.514 169.466 1.00 37.05 245 PHE F CA 1
ATOM 12137 C C . PHE F 6 248 ? 146.672 183.917 168.893 1.00 37.05 245 PHE F C 1
ATOM 12138 O O . PHE F 6 248 ? 146.205 183.334 167.908 1.00 37.05 245 PHE F O 1
ATOM 12146 N N . ALA F 6 249 ? 146.013 184.898 169.512 1.00 41.83 246 ALA F N 1
ATOM 12147 C CA . ALA F 6 249 ? 144.732 185.367 168.990 1.00 41.83 246 ALA F CA 1
ATOM 12148 C C . ALA F 6 249 ? 144.882 185.910 167.575 1.00 41.83 246 ALA F C 1
ATOM 12149 O O . ALA F 6 249 ? 144.069 185.606 166.686 1.00 41.83 246 ALA F O 1
ATOM 12151 N N . ARG F 6 250 ? 145.944 186.683 167.333 1.00 42.36 247 ARG F N 1
ATOM 12152 C CA . ARG F 6 250 ? 146.145 187.204 165.988 1.00 42.36 247 ARG F CA 1
ATOM 12153 C C . ARG F 6 250 ? 146.501 186.086 165.025 1.00 42.36 247 ARG F C 1
ATOM 12154 O O . ARG F 6 250 ? 146.225 186.193 163.826 1.00 42.36 247 ARG F O 1
ATOM 12162 N N . TYR F 6 251 ? 147.097 185.003 165.529 1.00 40.32 248 TYR F N 1
ATOM 12163 C CA . TYR F 6 251 ? 147.296 183.839 164.678 1.00 40.32 248 TYR F CA 1
ATOM 12164 C C . TYR F 6 251 ? 145.957 183.218 164.332 1.00 40.32 248 TYR F C 1
ATOM 12165 O O . TYR F 6 251 ? 145.786 182.662 163.243 1.00 40.32 248 TYR F O 1
ATOM 12174 N N . TYR F 6 252 ? 144.998 183.322 165.252 1.00 42.85 249 TYR F N 1
ATOM 12175 C CA . TYR F 6 252 ? 143.683 182.741 165.034 1.00 42.85 249 TYR F CA 1
ATOM 12176 C C . TYR F 6 252 ? 142.883 183.569 164.045 1.00 42.85 249 TYR F C 1
ATOM 12177 O O . TYR F 6 252 ? 141.952 183.050 163.423 1.00 42.85 249 TYR F O 1
ATOM 12186 N N . LEU F 6 253 ? 143.245 184.838 163.869 1.00 46.32 250 LEU F N 1
ATOM 12187 C CA . LEU F 6 253 ? 142.472 185.710 162.994 1.00 46.32 250 LEU F CA 1
ATOM 12188 C C . LEU F 6 253 ? 142.926 185.643 161.543 1.00 46.32 250 LEU F C 1
ATOM 12189 O O . LEU F 6 253 ? 142.145 185.992 160.652 1.00 46.32 250 LEU F O 1
ATOM 12194 N N . GLY F 6 254 ? 144.156 185.210 161.280 1.00 45.80 251 GLY F N 1
ATOM 12195 C CA . GLY F 6 254 ? 144.640 185.136 159.916 1.00 45.80 251 GLY F CA 1
ATOM 12196 C C . GLY F 6 254 ? 146.099 185.482 159.706 1.00 45.80 251 GLY F C 1
ATOM 12197 O O . GLY F 6 254 ? 146.616 185.325 158.596 1.00 45.80 251 GLY F O 1
ATOM 12198 N N . THR F 6 255 ? 146.772 185.959 160.749 1.00 44.77 252 THR F N 1
ATOM 12199 C CA . THR F 6 255 ? 148.193 186.271 160.649 1.00 44.77 252 THR F CA 1
ATOM 12200 C C . THR F 6 255 ? 148.993 185.024 160.294 1.00 44.77 252 THR F C 1
ATOM 12201 O O . THR F 6 255 ? 148.682 183.918 160.743 1.00 44.77 252 THR F O 1
ATOM 12205 N N . SER F 6 256 ? 150.027 185.205 159.476 1.00 46.86 253 SER F N 1
ATOM 12206 C CA . SER F 6 256 ? 150.811 184.088 158.975 1.00 46.86 253 SER F CA 1
ATOM 12207 C C . SER F 6 256 ? 151.577 183.413 160.112 1.00 46.86 253 SER F C 1
ATOM 12208 O O . SER F 6 256 ? 151.592 183.876 161.255 1.00 46.86 253 SER F O 1
ATOM 12211 N N . ILE F 6 257 ? 152.224 182.295 159.782 1.00 44.34 254 ILE F N 1
ATOM 12212 C CA . ILE F 6 257 ? 153.003 181.583 160.788 1.00 44.34 254 ILE F CA 1
ATOM 12213 C C . ILE F 6 257 ? 154.390 182.198 160.939 1.00 44.34 254 ILE F C 1
ATOM 12214 O O . ILE F 6 257 ? 154.970 182.168 162.030 1.00 44.34 254 ILE F O 1
ATOM 12219 N N . PHE F 6 258 ? 154.927 182.802 159.879 1.00 45.64 255 PHE F N 1
ATOM 12220 C CA . PHE F 6 258 ? 156.257 183.397 159.960 1.00 45.64 255 PHE F CA 1
ATOM 12221 C C . PHE F 6 258 ? 156.230 184.686 160.772 1.00 45.64 255 PHE F C 1
ATOM 12222 O O . PHE F 6 258 ? 157.085 184.905 161.639 1.00 45.64 255 PHE F O 1
ATOM 12230 N N . GLU F 6 259 ? 155.255 185.554 160.499 1.00 47.21 256 GLU F N 1
ATOM 12231 C CA . GLU F 6 259 ? 155.068 186.740 161.326 1.00 47.21 256 GLU F CA 1
ATOM 12232 C C . GLU F 6 259 ? 154.805 186.356 162.776 1.00 47.21 256 GLU F C 1
ATOM 12233 O O . GLU F 6 259 ? 155.260 187.038 163.702 1.00 47.21 256 GLU F O 1
ATOM 12239 N N . THR F 6 260 ? 154.097 185.246 162.990 1.00 44.75 257 THR F N 1
ATOM 12240 C CA . THR F 6 260 ? 153.841 184.771 164.345 1.00 44.75 257 THR F CA 1
ATOM 12241 C C . THR F 6 260 ? 155.131 184.353 165.041 1.00 44.75 257 THR F C 1
ATOM 12242 O O . THR F 6 260 ? 155.369 184.726 166.193 1.00 44.75 257 THR F O 1
ATOM 12246 N N . LEU F 6 261 ? 155.991 183.604 164.348 1.00 43.76 258 LEU F N 1
ATOM 12247 C CA . LEU F 6 261 ? 157.269 183.212 164.938 1.00 43.76 258 LEU F CA 1
ATOM 12248 C C . LEU F 6 261 ? 158.162 184.418 165.211 1.00 43.76 258 LEU F C 1
ATOM 12249 O O . LEU F 6 261 ? 158.862 184.464 166.230 1.00 43.76 258 LEU F O 1
ATOM 12254 N N . PHE F 6 262 ? 158.132 185.420 164.331 1.00 46.65 259 PHE F N 1
ATOM 12255 C CA . PHE F 6 262 ? 158.987 186.588 164.534 1.00 46.65 259 PHE F CA 1
ATOM 12256 C C . PHE F 6 262 ? 158.507 187.430 165.711 1.00 46.65 259 PHE F C 1
ATOM 12257 O O . PHE F 6 262 ? 159.311 187.851 166.554 1.00 46.65 259 PHE F O 1
ATOM 12265 N N . SER F 6 263 ? 157.199 187.681 165.793 1.00 43.59 260 SER F N 1
ATOM 12266 C CA . SER F 6 263 ? 156.673 188.382 166.958 1.00 43.59 260 SER F CA 1
ATOM 12267 C C . SER F 6 263 ? 156.901 187.585 168.233 1.00 43.59 260 SER F C 1
ATOM 12268 O O . SER F 6 263 ? 157.166 188.170 169.290 1.00 43.59 260 SER F O 1
ATOM 12271 N N . SER F 6 264 ? 156.840 186.254 168.151 1.00 42.78 261 SER F N 1
ATOM 12272 C CA . SER F 6 264 ? 157.082 185.430 169.328 1.00 42.78 261 SER F CA 1
ATOM 12273 C C . SER F 6 264 ? 158.521 185.554 169.803 1.00 42.78 261 SER F C 1
ATOM 12274 O O . SER F 6 264 ? 158.770 185.653 171.005 1.00 42.78 261 SER F O 1
ATOM 12277 N N . LEU F 6 265 ? 159.480 185.575 168.878 1.00 45.29 262 LEU F N 1
ATOM 12278 C CA . LEU F 6 265 ? 160.877 185.757 169.267 1.00 45.29 262 LEU F CA 1
ATOM 12279 C C . LEU F 6 265 ? 161.103 187.137 169.878 1.00 45.29 262 LEU F C 1
ATOM 12280 O O . LEU F 6 265 ? 161.758 187.273 170.928 1.00 45.29 262 LEU F O 1
ATOM 12285 N N . TYR F 6 266 ? 160.559 188.174 169.231 1.00 47.78 263 TYR F N 1
ATOM 12286 C CA . TYR F 6 266 ? 160.760 189.538 169.709 1.00 47.78 263 TYR F CA 1
ATOM 12287 C C . TYR F 6 266 ? 160.147 189.741 171.087 1.00 47.78 263 TYR F C 1
ATOM 12288 O O . TYR F 6 266 ? 160.690 190.486 171.909 1.00 47.78 263 TYR F O 1
ATOM 12297 N N . LEU F 6 267 ? 159.011 189.097 171.359 1.00 45.15 264 LEU F N 1
ATOM 12298 C CA . LEU F 6 267 ? 158.423 189.192 172.688 1.00 45.15 264 LEU F CA 1
ATOM 12299 C C . LEU F 6 267 ? 159.127 188.288 173.689 1.00 45.15 264 LEU F C 1
ATOM 12300 O O . LEU F 6 267 ? 159.203 188.626 174.875 1.00 45.15 264 LEU F O 1
ATOM 12305 N N . GLY F 6 268 ? 159.666 187.155 173.235 1.00 44.91 265 GLY F N 1
ATOM 12306 C CA . GLY F 6 268 ? 160.189 186.167 174.152 1.00 44.91 265 GLY F CA 1
ATOM 12307 C C . GLY F 6 268 ? 161.580 186.442 174.660 1.00 44.91 265 GLY F C 1
ATOM 12308 O O . GLY F 6 268 ? 161.945 185.922 175.716 1.00 44.91 265 GLY F O 1
ATOM 12309 N N . ALA F 6 269 ? 162.378 187.219 173.937 1.00 46.47 266 ALA F N 1
ATOM 12310 C CA . ALA F 6 269 ? 163.691 187.479 174.531 1.00 46.47 266 ALA F CA 1
ATOM 12311 C C . ALA F 6 269 ? 163.582 188.370 175.779 1.00 46.47 266 ALA F C 1
ATOM 12312 O O . ALA F 6 269 ? 163.863 187.902 176.901 1.00 46.47 266 ALA F O 1
ATOM 12314 N N . PRO F 6 270 ? 163.151 189.636 175.657 1.00 48.44 267 PRO F N 1
ATOM 12315 C CA . PRO F 6 270 ? 163.105 190.482 176.857 1.00 48.44 267 PRO F CA 1
ATOM 12316 C C . PRO F 6 270 ? 162.023 190.054 177.822 1.00 48.44 267 PRO F C 1
ATOM 12317 O O . PRO F 6 270 ? 162.166 190.260 179.033 1.00 48.44 267 PRO F O 1
ATOM 12321 N N . GLY F 6 271 ? 160.942 189.462 177.316 1.00 45.74 268 GLY F N 1
ATOM 12322 C CA . GLY F 6 271 ? 159.934 188.910 178.200 1.00 45.74 268 GLY F CA 1
ATOM 12323 C C . GLY F 6 271 ? 160.486 187.811 179.084 1.00 45.74 268 GLY F C 1
ATOM 12324 O O . GLY F 6 271 ? 160.191 187.758 180.279 1.00 45.74 268 GLY F O 1
ATOM 12325 N N . LEU F 6 272 ? 161.304 186.924 178.512 1.00 47.06 269 LEU F N 1
ATOM 12326 C CA . LEU F 6 272 ? 161.947 185.893 179.319 1.00 47.06 269 LEU F CA 1
ATOM 12327 C C . LEU F 6 272 ? 162.882 186.502 180.350 1.00 47.06 269 LEU F C 1
ATOM 12328 O O . LEU F 6 272 ? 162.885 186.081 181.513 1.00 47.06 269 LEU F O 1
ATOM 12333 N N . LEU F 6 273 ? 163.680 187.497 179.953 1.00 47.45 270 LEU F N 1
ATOM 12334 C CA . LEU F 6 273 ? 164.571 188.128 180.927 1.00 47.45 270 LEU F CA 1
ATOM 12335 C C . LEU F 6 273 ? 163.784 188.725 182.093 1.00 47.45 270 LEU F C 1
ATOM 12336 O O . LEU F 6 273 ? 164.091 188.471 183.267 1.00 47.45 270 LEU F O 1
ATOM 12341 N N . THR F 6 274 ? 162.746 189.503 181.782 1.00 48.50 271 THR F N 1
ATOM 12342 C CA . THR F 6 274 ? 161.970 190.169 182.823 1.00 48.50 271 THR F CA 1
ATOM 12343 C C . THR F 6 274 ? 161.233 189.167 183.703 1.00 48.50 271 THR F C 1
ATOM 12344 O O . THR F 6 274 ? 161.160 189.344 184.925 1.00 48.50 271 THR F O 1
ATOM 12348 N N . SER F 6 275 ? 160.687 188.103 183.107 1.00 49.98 272 SER F N 1
ATOM 12349 C CA . SER F 6 275 ? 159.959 187.114 183.892 1.00 49.98 272 SER F CA 1
ATOM 12350 C C . SER F 6 275 ? 160.890 186.347 184.821 1.00 49.98 272 SER F C 1
ATOM 12351 O O . SER F 6 275 ? 160.541 186.091 185.980 1.00 49.98 272 SER F O 1
ATOM 12354 N N . THR F 6 276 ? 162.073 185.964 184.334 1.00 51.35 273 THR F N 1
ATOM 12355 C CA . THR F 6 276 ? 163.025 185.284 185.205 1.00 51.35 273 THR F CA 1
ATOM 12356 C C . THR F 6 276 ? 163.469 186.190 186.343 1.00 51.35 273 THR F C 1
ATOM 12357 O O . THR F 6 276 ? 163.595 185.739 187.486 1.00 51.35 273 THR F O 1
ATOM 12361 N N . LYS F 6 277 ? 163.677 187.479 186.064 1.00 50.36 274 LYS F N 1
ATOM 12362 C CA . LYS F 6 277 ? 164.071 188.384 187.139 1.00 50.36 274 LYS F CA 1
ATOM 12363 C C . LYS F 6 277 ? 162.958 188.540 188.168 1.00 50.36 274 LYS F C 1
ATOM 12364 O O . LYS F 6 277 ? 163.219 188.544 189.377 1.00 50.36 274 LYS F O 1
ATOM 12370 N N . PHE F 6 278 ? 161.710 188.661 187.712 1.00 48.41 275 PHE F N 1
ATOM 12371 C CA . PHE F 6 278 ? 160.590 188.769 188.643 1.00 48.41 275 PHE F CA 1
ATOM 12372 C C . PHE F 6 278 ? 160.474 187.529 189.518 1.00 48.41 275 PHE F C 1
ATOM 12373 O O . PHE F 6 278 ? 160.355 187.629 190.744 1.00 48.41 275 PHE F O 1
ATOM 12381 N N . LEU F 6 279 ? 160.503 186.344 188.902 1.00 50.58 276 LEU F N 1
ATOM 12382 C CA . LEU F 6 279 ? 160.375 185.111 189.671 1.00 50.58 276 LEU F CA 1
ATOM 12383 C C . LEU F 6 279 ? 161.549 184.910 190.618 1.00 50.58 276 LEU F C 1
ATOM 12384 O O . LEU F 6 279 ? 161.379 184.348 191.704 1.00 50.58 276 LEU F O 1
ATOM 12389 N N . ARG F 6 280 ? 162.742 185.361 190.231 1.00 55.38 277 ARG F N 1
ATOM 12390 C CA . ARG F 6 280 ? 163.909 185.226 191.090 1.00 55.38 277 ARG F CA 1
ATOM 12391 C C . ARG F 6 280 ? 163.888 186.221 192.243 1.00 55.38 277 ARG F C 1
ATOM 12392 O O . ARG F 6 280 ? 164.448 185.940 193.308 1.00 55.38 277 ARG F O 1
ATOM 12400 N N . SER F 6 281 ? 163.226 187.365 192.070 1.00 55.39 278 SER F N 1
ATOM 12401 C CA . SER F 6 281 ? 163.205 188.392 193.102 1.00 55.39 278 SER F CA 1
ATOM 12402 C C . SER F 6 281 ? 161.934 188.397 193.942 1.00 55.39 278 SER F C 1
ATOM 12403 O O . SER F 6 281 ? 161.908 189.063 194.982 1.00 55.39 278 SER F O 1
ATOM 12406 N N . PHE F 6 282 ? 160.884 187.690 193.525 1.00 59.19 279 PHE F N 1
ATOM 12407 C CA . PHE F 6 282 ? 159.608 187.663 194.246 1.00 59.19 279 PHE F CA 1
ATOM 12408 C C . PHE F 6 282 ? 159.126 186.216 194.327 1.00 59.19 279 PHE F C 1
ATOM 12409 O O . PHE F 6 282 ? 158.393 185.746 193.453 1.00 59.19 279 PHE F O 1
ATOM 12417 N N . GLY F 6 283 ? 159.527 185.517 195.382 1.00 60.29 280 GLY F N 1
ATOM 12418 C CA . GLY F 6 283 ? 159.131 184.135 195.574 1.00 60.29 280 GLY F CA 1
ATOM 12419 C C . GLY F 6 283 ? 159.795 183.485 196.771 1.00 60.29 280 GLY F C 1
ATOM 12420 O O . GLY F 6 283 ? 159.729 184.005 197.884 1.00 60.29 280 GLY F O 1
ATOM 12421 N N . ARG G 7 25 ? 147.758 167.262 89.221 1.00 110.27 25 ARG G N 1
ATOM 12422 C CA . ARG G 7 25 ? 146.828 167.158 90.337 1.00 110.27 25 ARG G CA 1
ATOM 12423 C C . ARG G 7 25 ? 146.044 165.853 90.281 1.00 110.27 25 ARG G C 1
ATOM 12424 O O . ARG G 7 25 ? 146.128 165.030 91.191 1.00 110.27 25 ARG G O 1
ATOM 12432 N N . THR G 7 26 ? 145.273 165.672 89.214 1.00 110.32 26 THR G N 1
ATOM 12433 C CA . THR G 7 26 ? 144.462 164.478 89.021 1.00 110.32 26 THR G CA 1
ATOM 12434 C C . THR G 7 26 ? 145.075 163.616 87.927 1.00 110.32 26 THR G C 1
ATOM 12435 O O . THR G 7 26 ? 145.428 164.123 86.858 1.00 110.32 26 THR G O 1
ATOM 12439 N N . LEU G 7 27 ? 145.200 162.321 88.195 1.00 110.24 27 LEU G N 1
ATOM 12440 C CA . LEU G 7 27 ? 145.701 161.362 87.221 1.00 110.24 27 LEU G CA 1
ATOM 12441 C C . LEU G 7 27 ? 144.586 160.387 86.874 1.00 110.24 27 LEU G C 1
ATOM 12442 O O . LEU G 7 27 ? 144.005 159.760 87.766 1.00 110.24 27 LEU G O 1
ATOM 12447 N N . VAL G 7 28 ? 144.289 160.260 85.584 1.00 113.21 28 VAL G N 1
ATOM 12448 C CA . VAL G 7 28 ? 143.202 159.414 85.105 1.00 113.21 28 VAL G CA 1
ATOM 12449 C C . VAL G 7 28 ? 143.802 158.209 84.397 1.00 113.21 28 VAL G C 1
ATOM 12450 O O . VAL G 7 28 ? 144.548 158.363 83.422 1.00 113.21 28 VAL G O 1
ATOM 12454 N N . LEU G 7 29 ? 143.483 157.012 84.881 1.00 115.40 29 LEU G N 1
ATOM 12455 C CA . LEU G 7 29 ? 144.005 155.780 84.306 1.00 115.40 29 LEU G CA 1
ATOM 12456 C C . LEU G 7 29 ? 142.897 155.126 83.492 1.00 115.40 29 LEU G C 1
ATOM 12457 O O . LEU G 7 29 ? 141.835 154.802 84.036 1.00 115.40 29 LEU G O 1
ATOM 12462 N N . TYR G 7 30 ? 143.138 154.929 82.198 1.00 124.77 30 TYR G N 1
ATOM 12463 C CA . TYR G 7 30 ? 142.118 154.402 81.303 1.00 124.77 30 TYR G CA 1
ATOM 12464 C C . TYR G 7 30 ? 142.690 153.256 80.484 1.00 124.77 30 TYR G C 1
ATOM 12465 O O . TYR G 7 30 ? 143.733 153.409 79.841 1.00 124.77 30 TYR G O 1
ATOM 12474 N N . ASP G 7 31 ? 142.025 152.106 80.527 1.00 129.70 31 ASP G N 1
ATOM 12475 C CA . ASP G 7 31 ? 142.369 150.985 79.664 1.00 129.70 31 ASP G CA 1
ATOM 12476 C C . ASP G 7 31 ? 141.537 151.098 78.393 1.00 129.70 31 ASP G C 1
ATOM 12477 O O . ASP G 7 31 ? 140.305 151.151 78.457 1.00 129.70 31 ASP G O 1
ATOM 12482 N N . GLN G 7 32 ? 142.206 151.125 77.241 1.00 131.69 32 GLN G N 1
ATOM 12483 C CA . GLN G 7 32 ? 141.485 151.305 75.987 1.00 131.69 32 GLN G CA 1
ATOM 12484 C C . GLN G 7 32 ? 140.788 150.030 75.534 1.00 131.69 32 GLN G C 1
ATOM 12485 O O . GLN G 7 32 ? 139.735 150.101 74.890 1.00 131.69 32 GLN G O 1
ATOM 12491 N N . SER G 7 33 ? 141.354 148.863 75.852 1.00 131.85 33 SER G N 1
ATOM 12492 C CA . SER G 7 33 ? 140.757 147.604 75.418 1.00 131.85 33 SER G CA 1
ATOM 12493 C C . SER G 7 33 ? 139.394 147.361 76.058 1.00 131.85 33 SER G C 1
ATOM 12494 O O . SER G 7 33 ? 138.518 146.761 75.426 1.00 131.85 33 SER G O 1
ATOM 12497 N N . THR G 7 34 ? 139.192 147.805 77.300 1.00 130.00 34 THR G N 1
ATOM 12498 C CA . THR G 7 34 ? 137.903 147.591 77.951 1.00 130.00 34 THR G CA 1
ATOM 12499 C C . THR G 7 34 ? 136.880 148.640 77.531 1.00 130.00 34 THR G C 1
ATOM 12500 O O . THR G 7 34 ? 135.849 148.313 76.933 1.00 130.00 34 THR G O 1
ATOM 12504 N N . GLU G 7 35 ? 137.156 149.911 77.828 1.00 131.10 35 GLU G N 1
ATOM 12505 C CA . GLU G 7 35 ? 136.258 151.010 77.516 1.00 131.10 35 GLU G CA 1
ATOM 12506 C C . GLU G 7 35 ? 137.118 152.224 77.197 1.00 131.10 35 GLU G C 1
ATOM 12507 O O . GLU G 7 35 ? 138.027 152.542 77.978 1.00 131.10 35 GLU G O 1
ATOM 12513 N N . PRO G 7 36 ? 136.864 152.920 76.093 1.00 131.64 36 PRO G N 1
ATOM 12514 C CA . PRO G 7 36 ? 137.719 154.053 75.732 1.00 131.64 36 PRO G CA 1
ATOM 12515 C C . PRO G 7 36 ? 137.472 155.256 76.627 1.00 131.64 36 PRO G C 1
ATOM 12516 O O . PRO G 7 36 ? 136.389 155.437 77.188 1.00 131.64 36 PRO G O 1
ATOM 12520 N N . LEU G 7 37 ? 138.511 156.086 76.754 1.00 129.73 37 LEU G N 1
ATOM 12521 C CA . LEU G 7 37 ? 138.404 157.315 77.534 1.00 129.73 37 LEU G CA 1
ATOM 12522 C C . LEU G 7 37 ? 137.376 158.271 76.945 1.00 129.73 37 LEU G C 1
ATOM 12523 O O . LEU G 7 37 ? 136.647 158.944 77.691 1.00 129.73 37 LEU G O 1
ATOM 12528 N N . GLU G 7 38 ? 137.231 158.262 75.618 1.00 131.78 38 GLU G N 1
ATOM 12529 C CA . GLU G 7 38 ? 136.341 159.202 74.944 1.00 131.78 38 GLU G CA 1
ATOM 12530 C C . GLU G 7 38 ? 134.920 159.045 75.455 1.00 131.78 38 GLU G C 1
ATOM 12531 O O . GLU G 7 38 ? 134.211 160.039 75.673 1.00 131.78 38 GLU G O 1
ATOM 12537 N N . GLU G 7 39 ? 134.534 157.807 75.760 1.00 131.01 39 GLU G N 1
ATOM 12538 C CA . GLU G 7 39 ? 133.164 157.518 76.151 1.00 131.01 39 GLU G CA 1
ATOM 12539 C C . GLU G 7 39 ? 132.788 158.317 77.388 1.00 131.01 39 GLU G C 1
ATOM 12540 O O . GLU G 7 39 ? 131.633 158.729 77.535 1.00 131.01 39 GLU G O 1
ATOM 12546 N N . TYR G 7 40 ? 133.735 158.524 78.305 1.00 127.96 40 TYR G N 1
ATOM 12547 C CA . TYR G 7 40 ? 133.417 159.177 79.568 1.00 127.96 40 TYR G CA 1
ATOM 12548 C C . TYR G 7 40 ? 133.794 160.653 79.544 1.00 127.96 40 TYR G C 1
ATOM 12549 O O . TYR G 7 40 ? 134.129 161.225 80.587 1.00 127.96 40 TYR G O 1
ATOM 12558 N N . SER G 7 41 ? 133.751 161.282 78.365 1.00 130.33 41 SER G N 1
ATOM 12559 C CA . SER G 7 41 ? 134.184 162.673 78.264 1.00 130.33 41 SER G CA 1
ATOM 12560 C C . SER G 7 41 ? 133.280 163.628 79.045 1.00 130.33 41 SER G C 1
ATOM 12561 O O . SER G 7 41 ? 133.772 164.595 79.642 1.00 130.33 41 SER G O 1
ATOM 12564 N N . VAL G 7 42 ? 131.967 163.360 79.077 1.00 130.64 42 VAL G N 1
ATOM 12565 C CA . VAL G 7 42 ? 130.977 164.274 79.657 1.00 130.64 42 VAL G CA 1
ATOM 12566 C C . VAL G 7 42 ? 131.429 164.866 80.988 1.00 130.64 42 VAL G C 1
ATOM 12567 O O . VAL G 7 42 ? 131.467 166.091 81.146 1.00 130.64 42 VAL G O 1
ATOM 12571 N N . TYR G 7 43 ? 131.771 164.016 81.955 1.00 128.24 43 TYR G N 1
ATOM 12572 C CA . TYR G 7 43 ? 132.058 164.516 83.291 1.00 128.24 43 TYR G CA 1
ATOM 12573 C C . TYR G 7 43 ? 133.493 164.992 83.420 1.00 128.24 43 TYR G C 1
ATOM 12574 O O . TYR G 7 43 ? 133.756 165.920 84.198 1.00 128.24 43 TYR G O 1
ATOM 12583 N N . LEU G 7 44 ? 134.376 164.537 82.528 1.00 128.04 44 LEU G N 1
ATOM 12584 C CA . LEU G 7 44 ? 135.777 164.912 82.654 1.00 128.04 44 LEU G CA 1
ATOM 12585 C C . LEU G 7 44 ? 135.943 166.376 82.309 1.00 128.04 44 LEU G C 1
ATOM 12586 O O . LEU G 7 44 ? 136.695 167.095 82.977 1.00 128.04 44 LEU G O 1
ATOM 12591 N N . LYS G 7 45 ? 135.191 166.850 81.321 1.00 128.67 45 LYS G N 1
ATOM 12592 C CA . LYS G 7 45 ? 135.307 168.244 80.935 1.00 128.67 45 LYS G CA 1
ATOM 12593 C C . LYS G 7 45 ? 134.864 169.116 82.098 1.00 128.67 45 LYS G C 1
ATOM 12594 O O . LYS G 7 45 ? 135.445 170.180 82.348 1.00 128.67 45 LYS G O 1
ATOM 12600 N N . ASP G 7 46 ? 133.849 168.658 82.843 1.00 127.73 46 ASP G N 1
ATOM 12601 C CA . ASP G 7 46 ? 133.363 169.439 83.971 1.00 127.73 46 ASP G CA 1
ATOM 12602 C C . ASP G 7 46 ? 134.441 169.633 85.025 1.00 127.73 46 ASP G C 1
ATOM 12603 O O . ASP G 7 46 ? 134.428 170.650 85.729 1.00 127.73 46 ASP G O 1
ATOM 12608 N N . LEU G 7 47 ? 135.435 168.742 85.070 1.00 127.54 47 LEU G N 1
ATOM 12609 C CA . LEU G 7 47 ? 136.541 168.935 86.000 1.00 127.54 47 LEU G CA 1
ATOM 12610 C C . LEU G 7 47 ? 137.367 170.147 85.599 1.00 127.54 47 LEU G C 1
ATOM 12611 O O . LEU G 7 47 ? 137.687 170.992 86.446 1.00 127.54 47 LEU G O 1
ATOM 12616 N N . GLU G 7 48 ? 137.633 170.304 84.299 1.00 128.32 48 GLU G N 1
ATOM 12617 C CA . GLU G 7 48 ? 138.297 171.520 83.850 1.00 128.32 48 GLU G CA 1
ATOM 12618 C C . GLU G 7 48 ? 137.452 172.731 84.195 1.00 128.32 48 GLU G C 1
ATOM 12619 O O . GLU G 7 48 ? 137.991 173.815 84.444 1.00 128.32 48 GLU G O 1
ATOM 12625 N N . GLN G 7 49 ? 136.126 172.570 84.205 1.00 128.16 49 GLN G N 1
ATOM 12626 C CA . GLN G 7 49 ? 135.270 173.708 84.496 1.00 128.16 49 GLN G CA 1
ATOM 12627 C C . GLN G 7 49 ? 135.476 174.175 85.929 1.00 128.16 49 GLN G C 1
ATOM 12628 O O . GLN G 7 49 ? 135.366 175.373 86.212 1.00 128.16 49 GLN G O 1
ATOM 12634 N N . ARG G 7 50 ? 135.772 173.248 86.843 1.00 122.40 50 ARG G N 1
ATOM 12635 C CA . ARG G 7 50 ? 135.990 173.589 88.240 1.00 122.40 50 ARG G CA 1
ATOM 12636 C C . ARG G 7 50 ? 137.466 173.788 88.580 1.00 122.40 50 ARG G C 1
ATOM 12637 O O . ARG G 7 50 ? 137.844 173.640 89.749 1.00 122.40 50 ARG G O 1
ATOM 12645 N N . ASN G 7 51 ? 138.303 174.087 87.583 1.00 123.38 51 ASN G N 1
ATOM 12646 C CA . ASN G 7 51 ? 139.724 174.440 87.714 1.00 123.38 51 ASN G CA 1
ATOM 12647 C C . ASN G 7 51 ? 140.630 173.250 87.997 1.00 123.38 51 ASN G C 1
ATOM 12648 O O . ASN G 7 51 ? 141.790 173.458 88.382 1.00 123.38 51 ASN G O 1
ATOM 12653 N N . TYR G 7 52 ? 140.160 172.019 87.822 1.00 119.95 52 TYR G N 1
ATOM 12654 C CA . TYR G 7 52 ? 141.032 170.868 88.007 1.00 119.95 52 TYR G CA 1
ATOM 12655 C C . TYR G 7 52 ? 142.014 170.713 86.854 1.00 119.95 52 TYR G C 1
ATOM 12656 O O . TYR G 7 52 ? 141.647 170.829 85.681 1.00 119.95 52 TYR G O 1
ATOM 12665 N N . LYS G 7 53 ? 143.272 170.455 87.196 1.00 118.61 53 LYS G N 1
ATOM 12666 C CA . LYS G 7 53 ? 144.284 170.130 86.205 1.00 118.61 53 LYS G CA 1
ATOM 12667 C C . LYS G 7 53 ? 144.352 168.613 86.121 1.00 118.61 53 LYS G C 1
ATOM 12668 O O . LYS G 7 53 ? 144.135 167.917 87.117 1.00 118.61 53 LYS G O 1
ATOM 12674 N N . LEU G 7 54 ? 144.658 168.090 84.939 1.00 117.85 54 LEU G N 1
ATOM 12675 C CA . LEU G 7 54 ? 144.560 166.649 84.776 1.00 117.85 54 LEU G CA 1
ATOM 12676 C C . LEU G 7 54 ? 145.722 166.120 83.948 1.00 117.85 54 LEU G C 1
ATOM 12677 O O . LEU G 7 54 ? 146.347 166.842 83.168 1.00 117.85 54 LEU G O 1
ATOM 12682 N N . GLU G 7 55 ? 145.997 164.831 84.140 1.00 117.07 55 GLU G N 1
ATOM 12683 C CA . GLU G 7 55 ? 147.018 164.092 83.415 1.00 117.07 55 GLU G CA 1
ATOM 12684 C C . GLU G 7 55 ? 146.446 162.735 83.036 1.00 117.07 55 GLU G C 1
ATOM 12685 O O . GLU G 7 55 ? 145.747 162.110 83.838 1.00 117.07 55 GLU G O 1
ATOM 12691 N N . TYR G 7 56 ? 146.739 162.278 81.823 1.00 120.00 56 TYR G N 1
ATOM 12692 C CA . TYR G 7 56 ? 146.200 161.019 81.334 1.00 120.00 56 TYR G CA 1
ATOM 12693 C C . TYR G 7 56 ? 147.300 159.972 81.232 1.00 120.00 56 TYR G C 1
ATOM 12694 O O . TYR G 7 56 ? 148.487 160.288 81.124 1.00 120.00 56 TYR G O 1
ATOM 12703 N N . LEU G 7 57 ? 146.880 158.708 81.264 1.00 123.11 57 LEU G N 1
ATOM 12704 C CA . LEU G 7 57 ? 147.785 157.588 81.041 1.00 123.11 57 LEU G CA 1
ATOM 12705 C C . LEU G 7 57 ? 146.968 156.368 80.647 1.00 123.11 57 LEU G C 1
ATOM 12706 O O . LEU G 7 57 ? 145.997 156.026 81.328 1.00 123.11 57 LEU G O 1
ATOM 12711 N N . ASP G 7 58 ? 147.364 155.718 79.557 1.00 129.17 58 ASP G N 1
ATOM 12712 C CA . ASP G 7 58 ? 146.772 154.458 79.129 1.00 129.17 58 ASP G CA 1
ATOM 12713 C C . ASP G 7 58 ? 147.745 153.327 79.423 1.00 129.17 58 ASP G C 1
ATOM 12714 O O . ASP G 7 58 ? 148.939 153.439 79.130 1.00 129.17 58 ASP G O 1
ATOM 12719 N N . ILE G 7 59 ? 147.231 152.236 79.999 1.00 131.06 59 ILE G N 1
ATOM 12720 C CA . ILE G 7 59 ? 148.084 151.112 80.372 1.00 131.06 59 ILE G CA 1
ATOM 12721 C C . ILE G 7 59 ? 148.232 150.085 79.261 1.00 131.06 59 ILE G C 1
ATOM 12722 O O . ILE G 7 59 ? 149.061 149.170 79.385 1.00 131.06 59 ILE G O 1
ATOM 12727 N N . ASN G 7 60 ? 147.463 150.202 78.177 1.00 134.01 60 ASN G N 1
ATOM 12728 C CA . ASN G 7 60 ? 147.593 149.248 77.082 1.00 134.01 60 ASN G CA 1
ATOM 12729 C C . ASN G 7 60 ? 148.837 149.514 76.245 1.00 134.01 60 ASN G C 1
ATOM 12730 O O . ASN G 7 60 ? 149.441 148.571 75.722 1.00 134.01 60 ASN G O 1
ATOM 12735 N N . SER G 7 61 ? 149.243 150.774 76.122 1.00 134.56 61 SER G N 1
ATOM 12736 C CA . SER G 7 61 ? 150.343 151.174 75.254 1.00 134.56 61 SER G CA 1
ATOM 12737 C C . SER G 7 61 ? 151.322 152.065 76.002 1.00 134.56 61 SER G C 1
ATOM 12738 O O . SER G 7 61 ? 151.815 153.065 75.472 1.00 134.56 61 SER G O 1
ATOM 12741 N N . THR G 7 62 ? 151.624 151.711 77.247 1.00 137.44 62 THR G N 1
ATOM 12742 C CA . THR G 7 62 ? 152.621 152.409 78.043 1.00 137.44 62 THR G CA 1
ATOM 12743 C C . THR G 7 62 ? 153.866 151.548 78.204 1.00 137.44 62 THR G C 1
ATOM 12744 O O . THR G 7 62 ? 153.805 150.316 78.154 1.00 137.44 62 THR G O 1
ATOM 12748 N N . SER G 7 63 ? 155.004 152.215 78.382 1.00 140.65 63 SER G N 1
ATOM 12749 C CA . SER G 7 63 ? 156.279 151.544 78.598 1.00 140.65 63 SER G CA 1
ATOM 12750 C C . SER G 7 63 ? 156.863 151.836 79.969 1.00 140.65 63 SER G C 1
ATOM 12751 O O . SER G 7 63 ? 157.198 150.902 80.707 1.00 140.65 63 SER G O 1
ATOM 12754 N N . THR G 7 64 ? 156.996 153.107 80.334 1.00 139.60 64 THR G N 1
ATOM 12755 C CA . THR G 7 64 ? 157.552 153.479 81.625 1.00 139.60 64 THR G CA 1
ATOM 12756 C C . THR G 7 64 ? 156.449 153.581 82.671 1.00 139.60 64 THR G C 1
ATOM 12757 O O . THR G 7 64 ? 155.291 153.867 82.358 1.00 139.60 64 THR G O 1
ATOM 12761 N N . THR G 7 65 ? 156.826 153.343 83.923 1.00 134.64 65 THR G N 1
ATOM 12762 C CA . THR G 7 65 ? 155.870 153.336 85.019 1.00 134.64 65 THR G CA 1
ATOM 12763 C C . THR G 7 65 ? 155.632 154.749 85.539 1.00 134.64 65 THR G C 1
ATOM 12764 O O . THR G 7 65 ? 156.524 155.601 85.519 1.00 134.64 65 THR G O 1
ATOM 12768 N N . VAL G 7 66 ? 154.406 154.991 86.006 1.00 130.11 66 VAL G N 1
ATOM 12769 C CA . VAL G 7 66 ? 154.069 156.287 86.576 1.00 130.11 66 VAL G CA 1
ATOM 12770 C C . VAL G 7 66 ? 154.816 156.469 87.894 1.00 130.11 66 VAL G C 1
ATOM 12771 O O . VAL G 7 66 ? 155.048 155.511 88.644 1.00 130.11 66 VAL G O 1
ATOM 12775 N N . ASP G 7 67 ? 155.206 157.709 88.180 1.00 125.03 67 ASP G N 1
ATOM 12776 C CA . ASP G 7 67 ? 155.927 158.052 89.403 1.00 125.03 67 ASP G CA 1
ATOM 12777 C C . ASP G 7 67 ? 154.983 158.820 90.322 1.00 125.03 67 ASP G C 1
ATOM 12778 O O . ASP G 7 67 ? 154.792 160.028 90.162 1.00 125.03 67 ASP G O 1
ATOM 12783 N N . LEU G 7 68 ? 154.394 158.110 91.287 1.00 113.93 68 LEU G N 1
ATOM 12784 C CA . LEU G 7 68 ? 153.464 158.754 92.206 1.00 113.93 68 LEU G CA 1
ATOM 12785 C C . LEU G 7 68 ? 154.189 159.616 93.231 1.00 113.93 68 LEU G C 1
ATOM 12786 O O . LEU G 7 68 ? 153.639 160.623 93.690 1.00 113.93 68 LEU G O 1
ATOM 12791 N N . TYR G 7 69 ? 155.412 159.245 93.600 1.00 108.08 69 TYR G N 1
ATOM 12792 C CA . TYR G 7 69 ? 156.159 159.937 94.637 1.00 108.08 69 TYR G CA 1
ATOM 12793 C C . TYR G 7 69 ? 157.502 160.408 94.099 1.00 108.08 69 TYR G C 1
ATOM 12794 O O . TYR G 7 69 ? 158.101 159.772 93.227 1.00 108.08 69 TYR G O 1
ATOM 12803 N N . ASP G 7 70 ? 157.973 161.534 94.635 1.00 108.78 70 ASP G N 1
ATOM 12804 C CA . ASP G 7 70 ? 159.267 162.116 94.279 1.00 108.78 70 ASP G CA 1
ATOM 12805 C C . ASP G 7 70 ? 159.968 162.525 95.572 1.00 108.78 70 ASP G C 1
ATOM 12806 O O . ASP G 7 70 ? 159.816 163.661 96.028 1.00 108.78 70 ASP G O 1
ATOM 12811 N N . LYS G 7 71 ? 160.734 161.600 96.152 1.00 100.73 71 LYS G N 1
ATOM 12812 C CA . LYS G 7 71 ? 161.483 161.842 97.386 1.00 100.73 71 LYS G CA 1
ATOM 12813 C C . LYS G 7 71 ? 160.562 162.308 98.517 1.00 100.73 71 LYS G C 1
ATOM 12814 O O . LYS G 7 71 ? 160.657 163.433 99.011 1.00 100.73 71 LYS G O 1
ATOM 12820 N N . GLU G 7 72 ? 159.655 161.413 98.912 1.00 96.55 72 GLU G N 1
ATOM 12821 C CA . GLU G 7 72 ? 158.677 161.680 99.968 1.00 96.55 72 GLU G CA 1
ATOM 12822 C C . GLU G 7 72 ? 157.804 162.889 99.633 1.00 96.55 72 GLU G C 1
ATOM 12823 O O . GLU G 7 72 ? 157.628 163.801 100.442 1.00 96.55 72 GLU G O 1
ATOM 12829 N N . GLN G 7 73 ? 157.253 162.892 98.421 1.00 108.29 73 GLN G N 1
ATOM 12830 C CA . GLN G 7 73 ? 156.358 163.969 98.003 1.00 108.29 73 GLN G CA 1
ATOM 12831 C C . GLN G 7 73 ? 155.472 163.446 96.881 1.00 108.29 73 GLN G C 1
ATOM 12832 O O . GLN G 7 73 ? 155.956 163.227 95.767 1.00 108.29 73 GLN G O 1
ATOM 12838 N N . ARG G 7 74 ? 154.189 163.249 97.170 1.00 106.80 74 ARG G N 1
ATOM 12839 C CA . ARG G 7 74 ? 153.268 162.772 96.151 1.00 106.80 74 ARG G CA 1
ATOM 12840 C C . ARG G 7 74 ? 152.885 163.913 95.216 1.00 106.80 74 ARG G C 1
ATOM 12841 O O . ARG G 7 74 ? 152.767 165.070 95.628 1.00 106.80 74 ARG G O 1
ATOM 12849 N N . LEU G 7 75 ? 152.695 163.574 93.942 1.00 112.05 75 LEU G N 1
ATOM 12850 C CA . LEU G 7 75 ? 152.467 164.566 92.899 1.00 112.05 75 LEU G CA 1
ATOM 12851 C C . LEU G 7 75 ? 151.030 164.589 92.396 1.00 112.05 75 LEU G C 1
ATOM 12852 O O . LEU G 7 75 ? 150.735 165.305 91.434 1.00 112.05 75 LEU G O 1
ATOM 12857 N N . PHE G 7 76 ? 150.131 163.827 93.012 1.00 109.86 76 PHE G N 1
ATOM 12858 C CA . PHE G 7 76 ? 148.734 163.810 92.604 1.00 109.86 76 PHE G CA 1
ATOM 12859 C C . PHE G 7 76 ? 147.843 163.832 93.833 1.00 109.86 76 PHE G C 1
ATOM 12860 O O . PHE G 7 76 ? 148.078 163.084 94.786 1.00 109.86 76 PHE G O 1
ATOM 12868 N N . ASP G 7 77 ? 146.827 164.692 93.812 1.00 105.28 77 ASP G N 1
ATOM 12869 C CA . ASP G 7 77 ? 145.863 164.741 94.902 1.00 105.28 77 ASP G CA 1
ATOM 12870 C C . ASP G 7 77 ? 144.735 163.736 94.731 1.00 105.28 77 ASP G C 1
ATOM 12871 O O . ASP G 7 77 ? 144.156 163.291 95.728 1.00 105.28 77 ASP G O 1
ATOM 12876 N N . ASN G 7 78 ? 144.406 163.374 93.494 1.00 102.29 78 ASN G N 1
ATOM 12877 C CA . ASN G 7 78 ? 143.328 162.437 93.221 1.00 102.29 78 ASN G CA 1
ATOM 12878 C C . ASN G 7 78 ? 143.787 161.429 92.179 1.00 102.29 78 ASN G C 1
ATOM 12879 O O . ASN G 7 78 ? 144.747 161.659 91.441 1.00 102.29 78 ASN G O 1
ATOM 12884 N N . ILE G 7 79 ? 143.078 160.304 92.126 1.00 99.55 79 ILE G N 1
ATOM 12885 C CA . ILE G 7 79 ? 143.362 159.230 91.181 1.00 99.55 79 ILE G CA 1
ATOM 12886 C C . ILE G 7 79 ? 142.036 158.621 90.754 1.00 99.55 79 ILE G C 1
ATOM 12887 O O . ILE G 7 79 ? 141.194 158.303 91.600 1.00 99.55 79 ILE G O 1
ATOM 12892 N N . ILE G 7 80 ? 141.846 158.463 89.447 1.00 103.55 80 ILE G N 1
ATOM 12893 C CA . ILE G 7 80 ? 140.620 157.905 88.889 1.00 103.55 80 ILE G CA 1
ATOM 12894 C C . ILE G 7 80 ? 140.984 156.675 88.072 1.00 103.55 80 ILE G C 1
ATOM 12895 O O . ILE G 7 80 ? 141.773 156.763 87.124 1.00 103.55 80 ILE G O 1
ATOM 12900 N N . VAL G 7 81 ? 140.404 155.534 88.434 1.00 106.47 81 VAL G N 1
ATOM 12901 C CA . VAL G 7 81 ? 140.625 154.270 87.742 1.00 106.47 81 VAL G CA 1
ATOM 12902 C C . VAL G 7 81 ? 139.350 153.922 86.990 1.00 106.47 81 VAL G C 1
ATOM 12903 O O . VAL G 7 81 ? 138.282 153.775 87.597 1.00 106.47 81 VAL G O 1
ATOM 12907 N N . PHE G 7 82 ? 139.459 153.789 85.678 1.00 113.55 82 PHE G N 1
ATOM 12908 C CA . PHE G 7 82 ? 138.326 153.452 84.829 1.00 113.55 82 PHE G CA 1
ATOM 12909 C C . PHE G 7 82 ? 138.257 151.945 84.629 1.00 113.55 82 PHE G C 1
ATOM 12910 O O . PHE G 7 82 ? 139.197 151.223 84.967 1.00 113.55 82 PHE G O 1
ATOM 12918 N N . PRO G 7 83 ? 137.137 151.429 84.111 1.00 117.87 83 PRO G N 1
ATOM 12919 C CA . PRO G 7 83 ? 136.993 149.975 83.958 1.00 117.87 83 PRO G CA 1
ATOM 12920 C C . PRO G 7 83 ? 138.161 149.349 83.209 1.00 117.87 83 PRO G C 1
ATOM 12921 O O . PRO G 7 83 ? 138.612 149.856 82.180 1.00 117.87 83 PRO G O 1
ATOM 12925 N N . THR G 7 84 ? 138.648 148.232 83.743 1.00 120.38 84 THR G N 1
ATOM 12926 C CA . THR G 7 84 ? 139.853 147.592 83.238 1.00 120.38 84 THR G CA 1
ATOM 12927 C C . THR G 7 84 ? 139.843 146.121 83.626 1.00 120.38 84 THR G C 1
ATOM 12928 O O . THR G 7 84 ? 139.449 145.776 84.743 1.00 120.38 84 THR G O 1
ATOM 12932 N N . LYS G 7 85 ? 140.265 145.259 82.704 1.00 121.09 85 LYS G N 1
ATOM 12933 C CA . LYS G 7 85 ? 140.449 143.846 83.008 1.00 121.09 85 LYS G CA 1
ATOM 12934 C C . LYS G 7 85 ? 141.846 143.697 83.593 1.00 121.09 85 LYS G C 1
ATOM 12935 O O . LYS G 7 85 ? 142.839 143.978 82.913 1.00 121.09 85 LYS G O 1
ATOM 12941 N N . GLY G 7 86 ? 141.921 143.270 84.851 1.00 118.75 86 GLY G N 1
ATOM 12942 C CA . GLY G 7 86 ? 143.203 143.253 85.534 1.00 118.75 86 GLY G CA 1
ATOM 12943 C C . GLY G 7 86 ? 144.209 142.355 84.838 1.00 118.75 86 GLY G C 1
ATOM 12944 O O . GLY G 7 86 ? 143.882 141.263 84.367 1.00 118.75 86 GLY G O 1
ATOM 12945 N N . GLY G 7 87 ? 145.442 142.828 84.777 1.00 120.70 87 GLY G N 1
ATOM 12946 C CA . GLY G 7 87 ? 146.521 142.074 84.191 1.00 120.70 87 GLY G CA 1
ATOM 12947 C C . GLY G 7 87 ? 147.856 142.642 84.605 1.00 120.70 87 GLY G C 1
ATOM 12948 O O . GLY G 7 87 ? 147.952 143.412 85.561 1.00 120.70 87 GLY G O 1
ATOM 12949 N N . LYS G 7 88 ? 148.894 142.232 83.872 1.00 122.48 88 LYS G N 1
ATOM 12950 C CA . LYS G 7 88 ? 150.255 142.666 84.174 1.00 122.48 88 LYS G CA 1
ATOM 12951 C C . LYS G 7 88 ? 150.371 144.186 84.231 1.00 122.48 88 LYS G C 1
ATOM 12952 O O . LYS G 7 88 ? 151.119 144.730 85.054 1.00 122.48 88 LYS G O 1
ATOM 12958 N N . ASN G 7 89 ? 149.623 144.890 83.376 1.00 125.05 89 ASN G N 1
ATOM 12959 C CA . ASN G 7 89 ? 149.769 146.339 83.285 1.00 125.05 89 ASN G CA 1
ATOM 12960 C C . ASN G 7 89 ? 149.297 147.030 84.557 1.00 125.05 89 ASN G C 1
ATOM 12961 O O . ASN G 7 89 ? 150.006 147.881 85.111 1.00 125.05 89 ASN G O 1
ATOM 12966 N N . LEU G 7 90 ? 148.108 146.669 85.049 1.00 121.29 90 LEU G N 1
ATOM 12967 C CA . LEU G 7 90 ? 147.588 147.346 86.231 1.00 121.29 90 LEU G CA 1
ATOM 12968 C C . LEU G 7 90 ? 148.486 147.075 87.427 1.00 121.29 90 LEU G C 1
ATOM 12969 O O . LEU G 7 90 ? 148.752 147.973 88.234 1.00 121.29 90 LEU G O 1
ATOM 12974 N N . ALA G 7 91 ? 148.957 145.833 87.559 1.00 121.99 91 ALA G N 1
ATOM 12975 C CA . ALA G 7 91 ? 149.798 145.482 88.694 1.00 121.99 91 ALA G CA 1
ATOM 12976 C C . ALA G 7 91 ? 151.115 146.240 88.623 1.00 121.99 91 ALA G C 1
ATOM 12977 O O . ALA G 7 91 ? 151.636 146.693 89.648 1.00 121.99 91 ALA G O 1
ATOM 12979 N N . ARG G 7 92 ? 151.671 146.375 87.415 1.00 124.34 92 ARG G N 1
ATOM 12980 C CA . ARG G 7 92 ? 152.901 147.138 87.240 1.00 124.34 92 ARG G CA 1
ATOM 12981 C C . ARG G 7 92 ? 152.706 148.596 87.637 1.00 124.34 92 ARG G C 1
ATOM 12982 O O . ARG G 7 92 ? 153.565 149.185 88.303 1.00 124.34 92 ARG G O 1
ATOM 12990 N N . GLN G 7 93 ? 151.581 149.195 87.237 1.00 124.00 93 GLN G N 1
ATOM 12991 C CA . GLN G 7 93 ? 151.381 150.621 87.489 1.00 124.00 93 GLN G CA 1
ATOM 12992 C C . GLN G 7 93 ? 151.142 150.908 88.968 1.00 124.00 93 GLN G C 1
ATOM 12993 O O . GLN G 7 93 ? 151.848 151.724 89.571 1.00 124.00 93 GLN G O 1
ATOM 12999 N N . ILE G 7 94 ? 150.154 150.253 89.570 1.00 115.14 94 ILE G N 1
ATOM 13000 C CA . ILE G 7 94 ? 149.770 150.559 90.947 1.00 115.14 94 ILE G CA 1
ATOM 13001 C C . ILE G 7 94 ? 149.632 149.284 91.771 1.00 115.14 94 ILE G C 1
ATOM 13002 O O . ILE G 7 94 ? 148.531 148.722 91.864 1.00 115.14 94 ILE G O 1
ATOM 13007 N N . PRO G 7 95 ? 150.707 148.788 92.379 1.00 107.55 95 PRO G N 1
ATOM 13008 C CA . PRO G 7 95 ? 150.566 147.683 93.331 1.00 107.55 95 PRO G CA 1
ATOM 13009 C C . PRO G 7 95 ? 149.791 148.113 94.569 1.00 107.55 95 PRO G C 1
ATOM 13010 O O . PRO G 7 95 ? 149.601 149.300 94.843 1.00 107.55 95 PRO G O 1
ATOM 13014 N N . VAL G 7 96 ? 149.334 147.108 95.319 1.00 101.47 96 VAL G N 1
ATOM 13015 C CA . VAL G 7 96 ? 148.510 147.360 96.499 1.00 101.47 96 VAL G CA 1
ATOM 13016 C C . VAL G 7 96 ? 149.276 148.161 97.547 1.00 101.47 96 VAL G C 1
ATOM 13017 O O . VAL G 7 96 ? 148.707 149.025 98.224 1.00 101.47 96 VAL G O 1
ATOM 13021 N N . LYS G 7 97 ? 150.575 147.892 97.698 1.00 99.60 97 LYS G N 1
ATOM 13022 C CA . LYS G 7 97 ? 151.382 148.640 98.658 1.00 99.60 97 LYS G CA 1
ATOM 13023 C C . LYS G 7 97 ? 151.457 150.121 98.298 1.00 99.60 97 LYS G C 1
ATOM 13024 O O . LYS G 7 97 ? 151.289 150.992 99.162 1.00 99.60 97 LYS G O 1
ATOM 13030 N N . GLN G 7 98 ? 151.705 150.426 97.023 1.00 99.26 98 GLN G N 1
ATOM 13031 C CA . GLN G 7 98 ? 151.757 151.822 96.601 1.00 99.26 98 GLN G CA 1
ATOM 13032 C C . GLN G 7 98 ? 150.399 152.492 96.754 1.00 99.26 98 GLN G C 1
ATOM 13033 O O . GLN G 7 98 ? 150.315 153.668 97.129 1.00 99.26 98 GLN G O 1
ATOM 13039 N N . LEU G 7 99 ? 149.322 151.748 96.498 1.00 96.41 99 LEU G N 1
ATOM 13040 C CA . LEU G 7 99 ? 147.984 152.304 96.655 1.00 96.41 99 LEU G CA 1
ATOM 13041 C C . LEU G 7 99 ? 147.684 152.621 98.113 1.00 96.41 99 LEU G C 1
ATOM 13042 O O . LEU G 7 99 ? 147.106 153.669 98.419 1.00 96.41 99 LEU G O 1
ATOM 13047 N N . ILE G 7 100 ? 148.072 151.731 99.028 1.00 92.89 100 ILE G N 1
ATOM 13048 C CA . ILE G 7 100 ? 147.850 151.994 100.445 1.00 92.89 100 ILE G CA 1
ATOM 13049 C C . ILE G 7 100 ? 148.694 153.171 100.916 1.00 92.89 100 ILE G C 1
ATOM 13050 O O . ILE G 7 100 ? 148.233 153.997 101.708 1.00 92.89 100 ILE G O 1
ATOM 13055 N N . LYS G 7 101 ? 149.939 153.273 100.442 1.00 95.54 101 LYS G N 1
ATOM 13056 C CA . LYS G 7 101 ? 150.771 154.416 100.815 1.00 95.54 101 LYS G CA 1
ATOM 13057 C C . LYS G 7 101 ? 150.167 155.730 100.324 1.00 95.54 101 LYS G C 1
ATOM 13058 O O . LYS G 7 101 ? 150.088 156.716 101.076 1.00 95.54 101 LYS G O 1
ATOM 13064 N N . PHE G 7 102 ? 149.654 155.731 99.090 1.00 94.61 102 PHE G N 1
ATOM 13065 C CA . PHE G 7 102 ? 149.008 156.923 98.557 1.00 94.61 102 PHE G CA 1
ATOM 13066 C C . PHE G 7 102 ? 147.754 157.261 99.348 1.00 94.61 102 PHE G C 1
ATOM 13067 O O . PHE G 7 102 ? 147.510 158.431 99.662 1.00 94.61 102 PHE G O 1
ATOM 13075 N N . PHE G 7 103 ? 146.947 156.252 99.683 1.00 86.44 103 PHE G N 1
ATOM 13076 C CA . PHE G 7 103 ? 145.705 156.529 100.391 1.00 86.44 103 PHE G CA 1
ATOM 13077 C C . PHE G 7 103 ? 145.991 157.008 101.806 1.00 86.44 103 PHE G C 1
ATOM 13078 O O . PHE G 7 103 ? 145.243 157.830 102.346 1.00 86.44 103 PHE G O 1
ATOM 13086 N N . GLU G 7 104 ? 147.067 156.507 102.418 1.00 89.67 104 GLU G N 1
ATOM 13087 C CA . GLU G 7 104 ? 147.415 156.919 103.768 1.00 89.67 104 GLU G CA 1
ATOM 13088 C C . GLU G 7 104 ? 148.008 158.315 103.789 1.00 89.67 104 GLU G C 1
ATOM 13089 O O . GLU G 7 104 ? 147.999 158.961 104.841 1.00 89.67 104 GLU G O 1
ATOM 13095 N N . ASN G 7 105 ? 148.520 158.797 102.657 1.00 94.80 105 ASN G N 1
ATOM 13096 C CA . ASN G 7 105 ? 149.075 160.149 102.605 1.00 94.80 105 ASN G CA 1
ATOM 13097 C C . ASN G 7 105 ? 148.069 161.151 102.051 1.00 94.80 105 ASN G C 1
ATOM 13098 O O . ASN G 7 105 ? 148.439 162.076 101.324 1.00 94.80 105 ASN G O 1
ATOM 13103 N N . GLU G 7 106 ? 146.784 160.968 102.373 1.00 93.44 106 GLU G N 1
ATOM 13104 C CA . GLU G 7 106 ? 145.720 161.923 102.045 1.00 93.44 106 GLU G CA 1
ATOM 13105 C C . GLU G 7 106 ? 145.502 162.042 100.535 1.00 93.44 106 GLU G C 1
ATOM 13106 O O . GLU G 7 106 ? 145.398 163.141 99.989 1.00 93.44 106 GLU G O 1
ATOM 13112 N N . GLY G 7 107 ? 145.430 160.901 99.861 1.00 91.22 107 GLY G N 1
ATOM 13113 C CA . GLY G 7 107 ? 145.078 160.842 98.448 1.00 91.22 107 GLY G CA 1
ATOM 13114 C C . GLY G 7 107 ? 143.701 160.232 98.259 1.00 91.22 107 GLY G C 1
ATOM 13115 O O . GLY G 7 107 ? 143.363 159.236 98.902 1.00 91.22 107 GLY G O 1
ATOM 13116 N N . ASN G 7 108 ? 142.912 160.834 97.372 1.00 91.64 108 ASN G N 1
ATOM 13117 C CA . ASN G 7 108 ? 141.555 160.379 97.105 1.00 91.64 108 ASN G CA 1
ATOM 13118 C C . ASN G 7 108 ? 141.534 159.423 95.917 1.00 91.64 108 ASN G C 1
ATOM 13119 O O . ASN G 7 108 ? 142.355 159.522 95.002 1.00 91.64 108 ASN G O 1
ATOM 13124 N N . ILE G 7 109 ? 140.581 158.491 95.939 1.00 90.88 109 ILE G N 1
ATOM 13125 C CA . ILE G 7 109 ? 140.536 157.402 94.966 1.00 90.88 109 ILE G CA 1
ATOM 13126 C C . ILE G 7 109 ? 139.108 157.194 94.471 1.00 90.88 109 ILE G C 1
ATOM 13127 O O . ILE G 7 109 ? 138.147 157.264 95.246 1.00 90.88 109 ILE G O 1
ATOM 13132 N N . LEU G 7 110 ? 138.976 156.920 93.173 1.00 95.55 110 LEU G N 1
ATOM 13133 C CA . LEU G 7 110 ? 137.709 156.547 92.554 1.00 95.55 110 LEU G CA 1
ATOM 13134 C C . LEU G 7 110 ? 137.923 155.269 91.754 1.00 95.55 110 LEU G C 1
ATOM 13135 O O . LEU G 7 110 ? 138.801 155.220 90.887 1.00 95.55 110 LEU G O 1
ATOM 13140 N N . CYS G 7 111 ? 137.124 154.243 92.042 1.00 100.15 111 CYS G N 1
ATOM 13141 C CA . CYS G 7 111 ? 137.288 152.921 91.455 1.00 100.15 111 CYS G CA 1
ATOM 13142 C C . CYS G 7 111 ? 136.015 152.476 90.747 1.00 100.15 111 CYS G C 1
ATOM 13143 O O . CYS G 7 111 ? 134.899 152.803 91.166 1.00 100.15 111 CYS G O 1
ATOM 13146 N N . MET G 7 112 ? 136.200 151.703 89.678 1.00 107.81 112 MET G N 1
ATOM 13147 C CA . MET G 7 112 ? 135.104 151.135 88.903 1.00 107.81 112 MET G CA 1
ATOM 13148 C C . MET G 7 112 ? 135.460 149.703 88.534 1.00 107.81 112 MET G C 1
ATOM 13149 O O . MET G 7 112 ? 136.574 149.443 88.071 1.00 107.81 112 MET G O 1
ATOM 13154 N N . SER G 7 113 ? 134.521 148.778 88.740 1.00 112.86 113 SER G N 1
ATOM 13155 C CA . SER G 7 113 ? 134.764 147.368 88.431 1.00 112.86 113 SER G CA 1
ATOM 13156 C C . SER G 7 113 ? 133.419 146.696 88.165 1.00 112.86 113 SER G C 1
ATOM 13157 O O . SER G 7 113 ? 132.683 146.386 89.106 1.00 112.86 113 SER G O 1
ATOM 13160 N N . SER G 7 114 ? 133.113 146.470 86.892 1.00 118.28 114 SER G N 1
ATOM 13161 C CA . SER G 7 114 ? 131.876 145.830 86.477 1.00 118.28 114 SER G CA 1
ATOM 13162 C C . SER G 7 114 ? 132.110 144.354 86.184 1.00 118.28 114 SER G C 1
ATOM 13163 O O . SER G 7 114 ? 133.242 143.936 85.925 1.00 118.28 114 SER G O 1
ATOM 13166 N N . PRO G 7 115 ? 131.053 143.540 86.175 1.00 119.71 115 PRO G N 1
ATOM 13167 C CA . PRO G 7 115 ? 131.215 142.119 85.835 1.00 119.71 115 PRO G CA 1
ATOM 13168 C C . PRO G 7 115 ? 131.843 141.943 84.461 1.00 119.71 115 PRO G C 1
ATOM 13169 O O . PRO G 7 115 ? 131.367 142.491 83.465 1.00 119.71 115 PRO G O 1
ATOM 13173 N N . GLY G 7 116 ? 132.926 141.167 84.418 1.00 117.57 116 GLY G N 1
ATOM 13174 C CA . GLY G 7 116 ? 133.697 141.007 83.209 1.00 117.57 116 GLY G CA 1
ATOM 13175 C C . GLY G 7 116 ? 134.819 142.007 83.052 1.00 117.57 116 GLY G C 1
ATOM 13176 O O . GLY G 7 116 ? 135.647 141.850 82.145 1.00 117.57 116 GLY G O 1
ATOM 13177 N N . ALA G 7 117 ? 134.872 143.031 83.903 1.00 116.72 117 ALA G N 1
ATOM 13178 C CA . ALA G 7 117 ? 135.923 144.040 83.872 1.00 116.72 117 ALA G CA 1
ATOM 13179 C C . ALA G 7 117 ? 136.407 144.364 85.280 1.00 116.72 117 ALA G C 1
ATOM 13180 O O . ALA G 7 117 ? 136.598 145.532 85.634 1.00 116.72 117 ALA G O 1
ATOM 13182 N N . VAL G 7 118 ? 136.613 143.344 86.103 1.00 113.57 118 VAL G N 1
ATOM 13183 C CA . VAL G 7 118 ? 137.021 143.523 87.494 1.00 113.57 118 VAL G CA 1
ATOM 13184 C C . VAL G 7 118 ? 138.483 143.111 87.610 1.00 113.57 118 VAL G C 1
ATOM 13185 O O . VAL G 7 118 ? 138.813 141.944 87.362 1.00 113.57 118 VAL G O 1
ATOM 13189 N N . PRO G 7 119 ? 139.381 144.016 87.985 1.00 109.69 119 PRO G N 1
ATOM 13190 C CA . PRO G 7 119 ? 140.791 143.640 88.141 1.00 109.69 119 PRO G CA 1
ATOM 13191 C C . PRO G 7 119 ? 141.027 142.839 89.407 1.00 109.69 119 PRO G C 1
ATOM 13192 O O . PRO G 7 119 ? 140.080 142.501 90.123 1.00 109.69 119 PRO G O 1
ATOM 13196 N N . ASN G 7 120 ? 142.287 142.529 89.692 1.00 102.33 120 ASN G N 1
ATOM 13197 C CA . ASN G 7 120 ? 142.652 141.821 90.910 1.00 102.33 120 ASN G CA 1
ATOM 13198 C C . ASN G 7 120 ? 143.308 142.722 91.940 1.00 102.33 120 ASN G C 1
ATOM 13199 O O . ASN G 7 120 ? 143.081 142.547 93.138 1.00 102.33 120 ASN G O 1
ATOM 13204 N N . THR G 7 121 ? 144.120 143.687 91.500 1.00 101.06 121 THR G N 1
ATOM 13205 C CA . THR G 7 121 ? 144.742 144.612 92.440 1.00 101.06 121 THR G CA 1
ATOM 13206 C C . THR G 7 121 ? 143.704 145.513 93.095 1.00 101.06 121 THR G C 1
ATOM 13207 O O . THR G 7 121 ? 143.781 145.785 94.298 1.00 101.06 121 THR G O 1
ATOM 13211 N N . ILE G 7 122 ? 142.730 145.990 92.318 1.00 98.44 122 ILE G N 1
ATOM 13212 C CA . ILE G 7 122 ? 141.658 146.807 92.881 1.00 98.44 122 ILE G CA 1
ATOM 13213 C C . ILE G 7 122 ? 140.822 145.989 93.857 1.00 98.44 122 ILE G C 1
ATOM 13214 O O . ILE G 7 122 ? 140.456 146.468 94.938 1.00 98.44 122 ILE G O 1
ATOM 13219 N N . ARG G 7 123 ? 140.515 144.741 93.497 1.00 97.82 123 ARG G N 1
ATOM 13220 C CA . ARG G 7 123 ? 139.749 143.881 94.391 1.00 97.82 123 ARG G CA 1
ATOM 13221 C C . ARG G 7 123 ? 140.495 143.639 95.697 1.00 97.82 123 ARG G C 1
ATOM 13222 O O . ARG G 7 123 ? 139.899 143.688 96.778 1.00 97.82 123 ARG G O 1
ATOM 13230 N N . LEU G 7 124 ? 141.805 143.398 95.620 1.00 95.21 124 LEU G N 1
ATOM 13231 C CA . LEU G 7 124 ? 142.583 143.167 96.833 1.00 95.21 124 LEU G CA 1
ATOM 13232 C C . LEU G 7 124 ? 142.679 144.432 97.678 1.00 95.21 124 LEU G C 1
ATOM 13233 O O . LEU G 7 124 ? 142.565 144.374 98.909 1.00 95.21 124 LEU G O 1
ATOM 13238 N N . PHE G 7 125 ? 142.892 145.581 97.035 1.00 92.40 125 PHE G N 1
ATOM 13239 C CA . PHE G 7 125 ? 142.965 146.839 97.769 1.00 92.40 125 PHE G CA 1
ATOM 13240 C C . PHE G 7 125 ? 141.648 147.146 98.468 1.00 92.40 125 PHE G C 1
ATOM 13241 O O . PHE G 7 125 ? 141.638 147.668 99.588 1.00 92.40 125 PHE G O 1
ATOM 13249 N N . LEU G 7 126 ? 140.522 146.824 97.826 1.00 93.76 126 LEU G N 1
ATOM 13250 C CA . LEU G 7 126 ? 139.232 147.014 98.479 1.00 93.76 126 LEU G CA 1
ATOM 13251 C C . LEU G 7 126 ? 139.005 145.986 99.579 1.00 93.76 126 LEU G C 1
ATOM 13252 O O . LEU G 7 126 ? 138.335 146.284 100.573 1.00 93.76 126 LEU G O 1
ATOM 13257 N N . ASN G 7 127 ? 139.548 144.777 99.419 1.00 92.12 127 ASN G N 1
ATOM 13258 C CA . ASN G 7 127 ? 139.467 143.783 100.483 1.00 92.12 127 ASN G CA 1
ATOM 13259 C C . ASN G 7 127 ? 140.257 144.221 101.707 1.00 92.12 127 ASN G C 1
ATOM 13260 O O . ASN G 7 127 ? 139.889 143.882 102.837 1.00 92.12 127 ASN G O 1
ATOM 13265 N N . GLU G 7 128 ? 141.345 144.965 101.503 1.00 88.70 128 GLU G N 1
ATOM 13266 C CA . GLU G 7 128 ? 142.070 145.533 102.631 1.00 88.70 128 GLU G CA 1
ATOM 13267 C C . GLU G 7 128 ? 141.283 146.641 103.317 1.00 88.70 128 GLU G C 1
ATOM 13268 O O . GLU G 7 128 ? 141.560 146.953 104.479 1.00 88.70 128 GLU G O 1
ATOM 13274 N N . LEU G 7 129 ? 140.312 147.236 102.631 1.00 86.86 129 LEU G N 1
ATOM 13275 C CA . LEU G 7 129 ? 139.491 148.298 103.194 1.00 86.86 129 LEU G CA 1
ATOM 13276 C C . LEU G 7 129 ? 138.193 147.789 103.806 1.00 86.86 129 LEU G C 1
ATOM 13277 O O . LEU G 7 129 ? 137.418 148.593 104.331 1.00 86.86 129 LEU G O 1
ATOM 13282 N N . GLY G 7 130 ? 137.936 146.487 103.751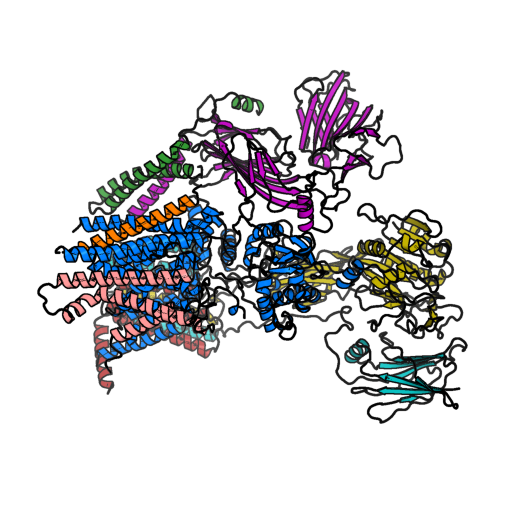 1.00 90.49 130 GLY G N 1
ATOM 13283 C CA . GLY G 7 130 ? 136.686 145.946 104.241 1.00 90.49 130 GLY G CA 1
ATOM 13284 C C . GLY G 7 130 ? 135.548 145.964 103.249 1.00 90.49 130 GLY G C 1
ATOM 13285 O O . GLY G 7 130 ? 134.385 145.917 103.663 1.00 90.49 130 GLY G O 1
ATOM 13286 N N . ILE G 7 131 ? 135.843 146.034 101.955 1.00 93.09 131 ILE G N 1
ATOM 13287 C CA . ILE G 7 131 ? 134.836 146.040 100.900 1.00 93.09 131 ILE G CA 1
ATOM 13288 C C . ILE G 7 131 ? 135.129 144.862 99.985 1.00 93.09 131 ILE G C 1
ATOM 13289 O O . ILE G 7 131 ? 136.220 144.777 99.407 1.00 93.09 131 ILE G O 1
ATOM 13294 N N . TYR G 7 132 ? 134.164 143.955 99.849 1.00 98.73 132 TYR G N 1
ATOM 13295 C CA . TYR G 7 132 ? 134.367 142.734 99.077 1.00 98.73 132 TYR G CA 1
ATOM 13296 C C . TYR G 7 132 ? 133.469 142.746 97.850 1.00 98.73 132 TYR G C 1
ATOM 13297 O O . TYR G 7 132 ? 132.284 142.392 97.948 1.00 98.73 132 TYR G O 1
ATOM 13306 N N . PRO G 7 133 ? 133.957 143.178 96.692 1.00 102.68 133 PRO G N 1
ATOM 13307 C CA . PRO G 7 133 ? 133.134 143.152 95.482 1.00 102.68 133 PRO G CA 1
ATOM 13308 C C . PRO G 7 133 ? 133.021 141.744 94.918 1.00 102.68 133 PRO G C 1
ATOM 13309 O O . PRO G 7 133 ? 133.860 140.875 95.158 1.00 102.68 133 PRO G O 1
ATOM 13313 N N . SER G 7 134 ? 131.952 141.531 94.155 1.00 110.78 134 SER G N 1
ATOM 13314 C CA . SER G 7 134 ? 131.758 140.249 93.502 1.00 110.78 134 SER G CA 1
ATOM 13315 C C . SER G 7 134 ? 132.813 140.043 92.415 1.00 110.78 134 SER G C 1
ATOM 13316 O O . SER G 7 134 ? 133.268 141.004 91.789 1.00 110.78 134 SER G O 1
ATOM 13319 N N . PRO G 7 135 ? 133.218 138.803 92.174 1.00 114.47 135 PRO G N 1
ATOM 13320 C CA . PRO G 7 135 ? 134.279 138.525 91.203 1.00 114.47 135 PRO G CA 1
ATOM 13321 C C . PRO G 7 135 ? 133.748 138.594 89.776 1.00 114.47 135 PRO G C 1
ATOM 13322 O O . PRO G 7 135 ? 132.590 138.925 89.527 1.00 114.47 135 PRO G O 1
ATOM 13326 N N . LYS G 7 136 ? 134.630 138.279 88.832 1.00 116.25 136 LYS G N 1
ATOM 13327 C CA . LYS G 7 136 ? 134.244 138.239 87.430 1.00 116.25 136 LYS G CA 1
ATOM 13328 C C . LYS G 7 136 ? 133.239 137.117 87.205 1.00 116.25 136 LYS G C 1
ATOM 13329 O O . LYS G 7 136 ? 133.386 136.013 87.737 1.00 116.25 136 LYS G O 1
ATOM 13335 N N . GLY G 7 137 ? 132.209 137.403 86.412 1.00 120.52 137 GLY G N 1
ATOM 13336 C CA . GLY G 7 137 ? 131.231 136.400 86.058 1.00 120.52 137 GLY G CA 1
ATOM 13337 C C . GLY G 7 137 ? 129.998 136.387 86.933 1.00 120.52 137 GLY G C 1
ATOM 13338 O O . GLY G 7 137 ? 129.126 135.532 86.736 1.00 120.52 137 GLY G O 1
ATOM 13339 N N . HIS G 7 138 ? 129.899 137.303 87.890 1.00 120.61 138 HIS G N 1
ATOM 13340 C CA . HIS G 7 138 ? 128.741 137.433 88.762 1.00 120.61 138 HIS G CA 1
ATOM 13341 C C . HIS G 7 138 ? 128.052 138.754 88.452 1.00 120.61 138 HIS G C 1
ATOM 13342 O O . HIS G 7 138 ? 128.703 139.802 88.408 1.00 120.61 138 HIS G O 1
ATOM 13349 N N . VAL G 7 139 ? 126.740 138.700 88.231 1.00 122.55 139 VAL G N 1
ATOM 13350 C CA . VAL G 7 139 ? 125.975 139.853 87.778 1.00 122.55 139 VAL G CA 1
ATOM 13351 C C . VAL G 7 139 ? 124.744 140.013 88.656 1.00 122.55 139 VAL G C 1
ATOM 13352 O O . VAL G 7 139 ? 124.261 139.058 89.270 1.00 122.55 139 VAL G O 1
ATOM 13356 N N . ILE G 7 140 ? 124.248 141.231 88.730 1.00 122.72 140 ILE G N 1
ATOM 13357 C CA . ILE G 7 140 ? 123.055 141.530 89.512 1.00 122.72 140 ILE G CA 1
ATOM 13358 C C . ILE G 7 140 ? 121.827 141.326 88.640 1.00 122.72 140 ILE G C 1
ATOM 13359 O O . ILE G 7 140 ? 121.798 141.739 87.474 1.00 122.72 140 ILE G O 1
ATOM 13364 N N . ARG G 7 141 ? 120.803 140.686 89.205 1.00 124.27 141 ARG G N 1
ATOM 13365 C CA . ARG G 7 141 ? 119.531 140.488 88.526 1.00 124.27 141 ARG G CA 1
ATOM 13366 C C . ARG G 7 141 ? 118.406 140.934 89.445 1.00 124.27 141 ARG G C 1
ATOM 13367 O O . ARG G 7 141 ? 118.402 140.600 90.635 1.00 124.27 141 ARG G O 1
ATOM 13375 N N . ASP G 7 142 ? 117.461 141.693 88.893 1.00 126.86 142 ASP G N 1
ATOM 13376 C CA . ASP G 7 142 ? 116.261 142.098 89.614 1.00 126.86 142 ASP G CA 1
ATOM 13377 C C . ASP G 7 142 ? 115.073 141.969 88.676 1.00 126.86 142 ASP G C 1
ATOM 13378 O O . ASP G 7 142 ? 115.007 142.668 87.660 1.00 126.86 142 ASP G O 1
ATOM 13383 N N . TYR G 7 143 ? 114.138 141.081 89.014 1.00 129.52 143 TYR G N 1
ATOM 13384 C CA . TYR G 7 143 ? 112.990 140.846 88.147 1.00 129.52 143 TYR G CA 1
ATOM 13385 C C . TYR G 7 143 ? 111.874 141.854 88.385 1.00 129.52 143 TYR G C 1
ATOM 13386 O O . TYR G 7 143 ? 111.162 142.214 87.441 1.00 129.52 143 TYR G O 1
ATOM 13395 N N . PHE G 7 144 ? 111.708 142.323 89.622 1.00 129.52 144 PHE G N 1
ATOM 13396 C CA . PHE G 7 144 ? 110.682 143.312 89.948 1.00 129.52 144 PHE G CA 1
ATOM 13397 C C . PHE G 7 144 ? 111.181 144.725 89.632 1.00 129.52 144 PHE G C 1
ATOM 13398 O O . PHE G 7 144 ? 111.185 145.624 90.473 1.00 129.52 144 PHE G O 1
ATOM 13406 N N . SER G 7 145 ? 111.606 144.914 88.384 1.00 131.70 145 SER G N 1
ATOM 13407 C CA . SER G 7 145 ? 112.197 146.180 87.997 1.00 131.70 145 SER G CA 1
ATOM 13408 C C . SER G 7 145 ? 111.361 146.859 86.920 1.00 131.70 145 SER G C 1
ATOM 13409 O O . SER G 7 145 ? 110.816 146.184 86.040 1.00 131.70 145 SER G O 1
ATOM 13412 N N . PRO G 7 146 ? 111.240 148.190 86.960 1.00 135.79 146 PRO G N 1
ATOM 13413 C CA . PRO G 7 146 ? 110.555 148.907 85.874 1.00 135.79 146 PRO G CA 1
ATOM 13414 C C . PRO G 7 146 ? 111.290 148.861 84.544 1.00 135.79 146 PRO G C 1
ATOM 13415 O O . PRO G 7 146 ? 110.789 149.420 83.562 1.00 135.79 146 PRO G O 1
ATOM 13419 N N . SER G 7 147 ? 112.455 148.222 84.479 1.00 138.72 147 SER G N 1
ATOM 13420 C CA . SER G 7 147 ? 113.262 148.151 83.268 1.00 138.72 147 SER G CA 1
ATOM 13421 C C . SER G 7 147 ? 113.540 146.690 82.948 1.00 138.72 147 SER G C 1
ATOM 13422 O O . SER G 7 147 ? 114.070 145.958 83.790 1.00 138.72 147 SER G O 1
ATOM 13425 N N . SER G 7 148 ? 113.178 146.268 81.738 1.00 141.03 148 SER G N 1
ATOM 13426 C CA . SER G 7 148 ? 113.528 144.933 81.277 1.00 141.03 148 SER G CA 1
ATOM 13427 C C . SER G 7 148 ? 114.815 144.911 80.467 1.00 141.03 148 SER G C 1
ATOM 13428 O O . SER G 7 148 ? 115.439 143.851 80.347 1.00 141.03 148 SER G O 1
ATOM 13431 N N . GLU G 7 149 ? 115.228 146.053 79.915 1.00 142.50 149 GLU G N 1
ATOM 13432 C CA . GLU G 7 149 ? 116.452 146.105 79.125 1.00 142.50 149 GLU G CA 1
ATOM 13433 C C . GLU G 7 149 ? 117.687 146.103 80.019 1.00 142.50 149 GLU G C 1
ATOM 13434 O O . GLU G 7 149 ? 118.576 145.259 79.862 1.00 142.50 149 GLU G O 1
ATOM 13440 N N . GLU G 7 150 ? 117.754 147.040 80.964 1.00 138.10 150 GLU G N 1
ATOM 13441 C CA . GLU G 7 150 ? 118.946 147.242 81.777 1.00 138.10 150 GLU G CA 1
ATOM 13442 C C . GLU G 7 150 ? 118.610 147.180 83.260 1.00 138.10 150 GLU G C 1
ATOM 13443 O O . GLU G 7 150 ? 117.472 146.882 83.637 1.00 138.10 150 GLU G O 1
ATOM 13449 N N . LEU G 7 151 ? 119.597 147.457 84.104 1.00 129.95 151 LEU G N 1
ATOM 13450 C CA . LEU G 7 151 ? 119.375 147.639 85.530 1.00 129.95 151 LEU G CA 1
ATOM 13451 C C . LEU G 7 151 ? 119.110 149.111 85.814 1.00 129.95 151 LEU G C 1
ATOM 13452 O O . LEU G 7 151 ? 119.868 149.981 85.374 1.00 129.95 151 LEU G O 1
ATOM 13457 N N . VAL G 7 152 ? 118.034 149.385 86.545 1.00 127.22 152 VAL G N 1
ATOM 13458 C CA . VAL G 7 152 ? 117.682 150.739 86.945 1.00 127.22 152 VAL G CA 1
ATOM 13459 C C . VAL G 7 152 ? 117.324 150.718 88.423 1.00 127.22 152 VAL G C 1
ATOM 13460 O O . VAL G 7 152 ? 116.790 149.731 88.940 1.00 127.22 152 VAL G O 1
ATOM 13464 N N . VAL G 7 153 ? 117.658 151.804 89.116 1.00 123.02 153 VAL G N 1
ATOM 13465 C CA . VAL G 7 153 ? 117.411 151.901 90.553 1.00 123.02 153 VAL G CA 1
ATOM 13466 C C . VAL G 7 153 ? 116.885 153.293 90.868 1.00 123.02 153 VAL G C 1
ATOM 13467 O O . VAL G 7 153 ? 117.448 154.290 90.412 1.00 123.02 153 VAL G O 1
ATOM 13471 N N . SER G 7 154 ? 115.825 153.368 91.666 1.00 121.87 154 SER G N 1
ATOM 13472 C CA . SER G 7 154 ? 115.288 154.671 92.020 1.00 121.87 154 SER G CA 1
ATOM 13473 C C . SER G 7 154 ? 116.104 155.299 93.147 1.00 121.87 154 SER G C 1
ATOM 13474 O O . SER G 7 154 ? 116.994 154.679 93.733 1.00 121.87 154 SER G O 1
ATOM 13477 N N . SER G 7 155 ? 115.784 156.556 93.451 1.00 120.84 155 SER G N 1
ATOM 13478 C CA . SER G 7 155 ? 116.447 157.283 94.527 1.00 120.84 155 SER G CA 1
ATOM 13479 C C . SER G 7 155 ? 115.980 156.853 95.911 1.00 120.84 155 SER G C 1
ATOM 13480 O O . SER G 7 155 ? 116.462 157.404 96.907 1.00 120.84 155 SER G O 1
ATOM 13483 N N . ASN G 7 156 ? 115.056 155.895 95.998 1.00 117.28 156 ASN G N 1
ATOM 13484 C CA . ASN G 7 156 ? 114.613 155.400 97.297 1.00 117.28 156 ASN G CA 1
ATOM 13485 C C . ASN G 7 156 ? 115.742 154.703 98.046 1.00 117.28 156 ASN G C 1
ATOM 13486 O O . ASN G 7 156 ? 115.746 154.679 99.283 1.00 117.28 156 ASN G O 1
ATOM 13491 N N . HIS G 7 157 ? 116.717 154.156 97.325 1.00 112.86 157 HIS G N 1
ATOM 13492 C CA . HIS G 7 157 ? 117.794 153.385 97.928 1.00 112.86 157 HIS G CA 1
ATOM 13493 C C . HIS G 7 157 ? 119.015 154.227 98.274 1.00 112.86 157 HIS G C 1
ATOM 13494 O O . HIS G 7 157 ? 120.073 153.664 98.573 1.00 112.86 157 HIS G O 1
ATOM 13501 N N . LEU G 7 158 ? 118.903 155.551 98.234 1.00 108.84 158 LEU G N 1
ATOM 13502 C CA . LEU G 7 158 ? 119.988 156.393 98.715 1.00 108.84 158 LEU G CA 1
ATOM 13503 C C . LEU G 7 158 ? 120.125 156.232 100.223 1.00 108.84 158 LEU G C 1
ATOM 13504 O O . LEU G 7 158 ? 119.129 156.182 100.951 1.00 108.84 158 LEU G O 1
ATOM 13509 N N . LEU G 7 159 ? 121.367 156.151 100.696 1.00 100.66 159 LEU G N 1
ATOM 13510 C CA . LEU G 7 159 ? 121.631 155.780 102.078 1.00 100.66 159 LEU G CA 1
ATOM 13511 C C . LEU G 7 159 ? 122.360 156.846 102.883 1.00 100.66 159 LEU G C 1
ATOM 13512 O O . LEU G 7 159 ? 122.601 156.634 104.077 1.00 100.66 159 LEU G O 1
ATOM 13517 N N . ASN G 7 160 ? 122.717 157.977 102.282 1.00 96.10 160 ASN G N 1
ATOM 13518 C CA . ASN G 7 160 ? 123.393 159.037 103.023 1.00 96.10 160 ASN G CA 1
ATOM 13519 C C . ASN G 7 160 ? 123.043 160.375 102.394 1.00 96.10 160 ASN G C 1
ATOM 13520 O O . ASN G 7 160 ? 123.398 160.631 101.240 1.00 96.10 160 ASN G O 1
ATOM 13525 N N . LYS G 7 161 ? 122.352 161.225 103.157 1.00 97.25 161 LYS G N 1
ATOM 13526 C CA . LYS G 7 161 ? 121.951 162.531 102.651 1.00 97.25 161 LYS G CA 1
ATOM 13527 C C . LYS G 7 161 ? 123.114 163.508 102.570 1.00 97.25 161 LYS G C 1
ATOM 13528 O O . LYS G 7 161 ? 123.011 164.513 101.859 1.00 97.25 161 LYS G O 1
ATOM 13534 N N . TYR G 7 162 ? 124.213 163.244 103.276 1.00 93.48 162 TYR G N 1
ATOM 13535 C CA . TYR G 7 162 ? 125.363 164.136 103.235 1.00 93.48 162 TYR G CA 1
ATOM 13536 C C . TYR G 7 162 ? 126.221 163.942 101.995 1.00 93.48 162 TYR G C 1
ATOM 13537 O O . TYR G 7 162 ? 127.163 164.713 101.788 1.00 93.48 162 TYR G O 1
ATOM 13546 N N . VAL G 7 163 ? 125.923 162.938 101.173 1.00 98.92 163 VAL G N 1
ATOM 13547 C CA . VAL G 7 163 ? 126.618 162.735 99.908 1.00 98.92 163 VAL G CA 1
ATOM 13548 C C . VAL G 7 163 ? 125.722 163.206 98.773 1.00 98.92 163 VAL G C 1
ATOM 13549 O O . VAL G 7 163 ? 126.101 164.083 97.989 1.00 98.92 163 VAL G O 1
ATOM 13553 N N . TYR G 7 164 ? 124.526 162.631 98.682 1.00 109.98 164 TYR G N 1
ATOM 13554 C CA . TYR G 7 164 ? 123.567 163.020 97.653 1.00 109.98 164 TYR G CA 1
ATOM 13555 C C . TYR G 7 164 ? 122.184 162.566 98.085 1.00 109.98 164 TYR G C 1
ATOM 13556 O O . TYR G 7 164 ? 121.974 161.376 98.335 1.00 109.98 164 TYR G O 1
ATOM 13565 N N . ASN G 7 165 ? 121.251 163.510 98.175 1.00 112.46 165 ASN G N 1
ATOM 13566 C CA . ASN G 7 165 ? 119.832 163.209 98.310 1.00 112.46 165 ASN G CA 1
ATOM 13567 C C . ASN G 7 165 ? 119.070 164.073 97.317 1.00 112.46 165 ASN G C 1
ATOM 13568 O O . ASN G 7 165 ? 119.146 165.305 97.372 1.00 112.46 165 ASN G O 1
ATOM 13573 N N . ALA G 7 166 ? 118.356 163.428 96.397 1.00 121.10 166 ALA G N 1
ATOM 13574 C CA . ALA G 7 166 ? 117.676 164.157 95.336 1.00 121.10 166 ALA G CA 1
ATOM 13575 C C . ALA G 7 166 ? 116.480 164.917 95.895 1.00 121.10 166 ALA G C 1
ATOM 13576 O O . ALA G 7 166 ? 115.670 164.362 96.643 1.00 121.10 166 ALA G O 1
ATOM 13578 N N . ARG G 7 167 ? 116.380 166.199 95.532 1.00 128.39 167 ARG G N 1
ATOM 13579 C CA . ARG G 7 167 ? 115.242 167.007 95.955 1.00 128.39 167 ARG G CA 1
ATOM 13580 C C . ARG G 7 167 ? 113.925 166.446 95.433 1.00 128.39 167 ARG G C 1
ATOM 13581 O O . ARG G 7 167 ? 112.889 166.577 96.096 1.00 128.39 167 ARG G O 1
ATOM 13589 N N . LYS G 7 168 ? 113.941 165.823 94.258 1.00 129.81 168 LYS G N 1
ATOM 13590 C CA . LYS G 7 168 ? 112.775 165.152 93.707 1.00 129.81 168 LYS G CA 1
ATOM 13591 C C . LYS G 7 168 ? 113.179 163.770 93.214 1.00 129.81 168 LYS G C 1
ATOM 13592 O O . LYS G 7 168 ? 114.353 163.505 92.945 1.00 129.81 168 LYS G O 1
ATOM 13598 N N . SER G 7 169 ? 112.188 162.888 93.101 1.00 131.78 169 SER G N 1
ATOM 13599 C CA . SER G 7 169 ? 112.456 161.493 92.775 1.00 131.78 169 SER G CA 1
ATOM 13600 C C . SER G 7 169 ? 113.171 161.377 91.433 1.00 131.78 169 SER G C 1
ATOM 13601 O O . SER G 7 169 ? 113.020 162.221 90.545 1.00 131.78 169 SER G O 1
ATOM 13604 N N . GLU G 7 170 ? 113.955 160.312 91.291 1.00 128.63 170 GLU G N 1
ATOM 13605 C CA . GLU G 7 170 ? 114.709 160.050 90.071 1.00 128.63 170 GLU G CA 1
ATOM 13606 C C . GLU G 7 170 ? 115.064 158.571 90.025 1.00 128.63 170 GLU G C 1
ATOM 13607 O O . GLU G 7 170 ? 114.783 157.812 90.956 1.00 128.63 170 GLU G O 1
ATOM 13613 N N . ASP G 7 171 ? 115.687 158.167 88.921 1.00 126.01 171 ASP G N 1
ATOM 13614 C CA . ASP G 7 171 ? 116.157 156.802 88.752 1.00 126.01 171 ASP G CA 1
ATOM 13615 C C . ASP G 7 171 ? 117.443 156.825 87.941 1.00 126.01 171 ASP G C 1
ATOM 13616 O O . ASP G 7 171 ? 117.628 157.675 87.065 1.00 126.01 171 ASP G O 1
ATOM 13621 N N . PHE G 7 172 ? 118.327 155.881 88.244 1.00 123.13 172 PHE G N 1
ATOM 13622 C CA . PHE G 7 172 ? 119.661 155.823 87.672 1.00 123.13 172 PHE G CA 1
ATOM 13623 C C . PHE G 7 172 ? 119.837 154.520 86.909 1.00 123.13 172 PHE G C 1
ATOM 13624 O O . PHE G 7 172 ? 119.431 153.448 87.381 1.00 123.13 172 PHE G O 1
ATOM 13632 N N . VAL G 7 173 ? 120.441 154.632 85.729 1.00 127.42 173 VAL G N 1
ATOM 13633 C CA . VAL G 7 173 ? 120.703 153.500 84.849 1.00 127.42 173 VAL G CA 1
ATOM 13634 C C . VAL G 7 173 ? 122.032 152.869 85.238 1.00 127.42 173 VAL G C 1
ATOM 13635 O O . VAL G 7 173 ? 123.043 153.567 85.379 1.00 127.42 173 VAL G O 1
ATOM 13639 N N . PHE G 7 174 ? 122.036 151.551 85.411 1.00 123.97 174 PHE G N 1
ATOM 13640 C CA . PHE G 7 174 ? 123.242 150.834 85.796 1.00 123.97 174 PHE G CA 1
ATOM 13641 C C . PHE G 7 174 ? 123.639 149.727 84.833 1.00 123.97 174 PHE G C 1
ATOM 13642 O O . PHE G 7 174 ? 124.836 149.490 84.657 1.00 123.97 174 PHE G O 1
ATOM 13650 N N . GLY G 7 175 ? 122.680 149.051 84.201 1.00 126.88 175 GLY G N 1
ATOM 13651 C CA . GLY G 7 175 ? 123.025 147.972 83.295 1.00 126.88 175 GLY G CA 1
ATOM 13652 C C . GLY G 7 175 ? 123.675 146.812 84.031 1.00 126.88 175 GLY G C 1
ATOM 13653 O O . GLY G 7 175 ? 123.442 146.584 85.221 1.00 126.88 175 GLY G O 1
ATOM 13654 N N . GLU G 7 176 ? 124.509 146.065 83.307 1.00 125.48 176 GLU G N 1
ATOM 13655 C CA . GLU G 7 176 ? 125.236 144.963 83.924 1.00 125.48 176 GLU G CA 1
ATOM 13656 C C . GLU G 7 176 ? 126.172 145.497 85.000 1.00 125.48 176 GLU G C 1
ATOM 13657 O O . GLU G 7 176 ? 127.178 146.145 84.694 1.00 125.48 176 GLU G O 1
ATOM 13663 N N . SER G 7 177 ? 125.847 145.231 86.262 1.00 121.50 177 SER G N 1
ATOM 13664 C CA . SER G 7 177 ? 126.567 145.794 87.393 1.00 121.50 177 SER G CA 1
ATOM 13665 C C . SER G 7 177 ? 126.899 144.688 88.385 1.00 121.50 177 SER G C 1
ATOM 13666 O O . SER G 7 177 ? 126.555 143.519 88.190 1.00 121.50 177 SER G O 1
ATOM 13669 N N . SER G 7 178 ? 127.578 145.071 89.461 1.00 114.38 178 SER G N 1
ATOM 13670 C CA . SER G 7 178 ? 128.017 144.153 90.500 1.00 114.38 178 SER G CA 1
ATOM 13671 C C . SER G 7 178 ? 127.597 144.699 91.859 1.00 114.38 178 SER G C 1
ATOM 13672 O O . SER G 7 178 ? 127.057 145.804 91.973 1.00 114.38 178 SER G O 1
ATOM 13675 N N . ALA G 7 179 ? 127.848 143.910 92.900 1.00 107.53 179 ALA G N 1
ATOM 13676 C CA . ALA G 7 179 ? 127.546 144.308 94.265 1.00 107.53 179 ALA G CA 1
ATOM 13677 C C . ALA G 7 179 ? 128.715 143.923 95.155 1.00 107.53 179 ALA G C 1
ATOM 13678 O O . ALA G 7 179 ? 129.579 143.131 94.772 1.00 107.53 179 ALA G O 1
ATOM 13680 N N . ALA G 7 180 ? 128.735 144.495 96.356 1.00 102.22 180 ALA G N 1
ATOM 13681 C CA . ALA G 7 180 ? 129.808 144.241 97.300 1.00 102.22 180 ALA G CA 1
ATOM 13682 C C . ALA G 7 180 ? 129.236 144.000 98.687 1.00 102.22 180 ALA G C 1
ATOM 13683 O O . ALA G 7 180 ? 128.140 144.459 99.017 1.00 102.22 180 ALA G O 1
ATOM 13685 N N . LEU G 7 181 ? 129.996 143.269 99.491 1.00 101.03 181 LEU G N 1
ATOM 13686 C CA . LEU G 7 181 ? 129.704 143.078 100.902 1.00 101.03 181 LEU G CA 1
ATOM 13687 C C . LEU G 7 181 ? 130.573 144.013 101.734 1.00 101.03 181 LEU G C 1
ATOM 13688 O O . LEU G 7 181 ? 131.716 144.311 101.377 1.00 101.03 181 LEU G O 1
ATOM 13693 N N . LEU G 7 182 ? 130.018 144.479 102.848 1.00 95.95 182 LEU G N 1
ATOM 13694 C CA . LEU G 7 182 ? 130.671 145.469 103.688 1.00 95.95 182 LEU G CA 1
ATOM 13695 C C . LEU G 7 182 ? 130.836 144.941 105.105 1.00 95.95 182 LEU G C 1
ATOM 13696 O O . LEU G 7 182 ? 130.051 144.111 105.574 1.00 95.95 182 LEU G O 1
ATOM 13701 N N . GLU G 7 183 ? 131.867 145.434 105.784 1.00 94.44 183 GLU G N 1
ATOM 13702 C CA . GLU G 7 183 ? 132.117 145.113 107.178 1.00 94.44 183 GLU G CA 1
ATOM 13703 C C . GLU G 7 183 ? 131.532 146.202 108.072 1.00 94.44 183 GLU G C 1
ATOM 13704 O O . GLU G 7 183 ? 131.017 147.220 107.605 1.00 94.44 183 GLU G O 1
ATOM 13710 N N . ASN G 7 184 ? 131.616 145.983 109.378 1.00 95.31 184 ASN G N 1
ATOM 13711 C CA . ASN G 7 184 ? 131.094 146.933 110.359 1.00 95.31 184 ASN G CA 1
ATOM 13712 C C . ASN G 7 184 ? 132.205 147.856 110.857 1.00 95.31 184 ASN G C 1
ATOM 13713 O O . ASN G 7 184 ? 132.571 147.861 112.032 1.00 95.31 184 ASN G O 1
ATOM 13718 N N . ARG G 7 185 ? 132.743 148.648 109.937 1.00 85.87 185 ARG G N 1
ATOM 13719 C CA . ARG G 7 185 ? 133.789 149.606 110.255 1.00 85.87 185 ARG G CA 1
ATOM 13720 C C . ARG G 7 185 ? 133.221 151.018 110.315 1.00 85.87 185 ARG G C 1
ATOM 13721 O O . ARG G 7 185 ? 132.247 151.348 109.634 1.00 85.87 185 ARG G O 1
ATOM 13729 N N . GLU G 7 186 ? 133.845 151.851 111.150 1.00 87.94 186 GLU G N 1
ATOM 13730 C CA . GLU G 7 186 ? 133.442 153.249 111.252 1.00 87.94 186 GLU G CA 1
ATOM 13731 C C . GLU G 7 186 ? 133.690 154.004 109.953 1.00 87.94 186 GLU G C 1
ATOM 13732 O O . GLU G 7 186 ? 132.991 154.980 109.657 1.00 87.94 186 GLU G O 1
ATOM 13738 N N . GLN G 7 187 ? 134.660 153.558 109.160 1.00 83.43 187 GLN G N 1
ATOM 13739 C CA . GLN G 7 187 ? 135.129 154.309 108.007 1.00 83.43 187 GLN G CA 1
ATOM 13740 C C . GLN G 7 187 ? 134.339 154.035 106.735 1.00 83.43 187 GLN G C 1
ATOM 13741 O O . GLN G 7 187 ? 134.519 154.759 105.751 1.00 83.43 187 GLN G O 1
ATOM 13747 N N . ILE G 7 188 ? 133.478 153.027 106.723 1.00 86.28 188 ILE G N 1
ATOM 13748 C CA . ILE G 7 188 ? 132.731 152.668 105.524 1.00 86.28 188 ILE G CA 1
ATOM 13749 C C . ILE G 7 188 ? 131.463 153.503 105.448 1.00 86.28 188 ILE G C 1
ATOM 13750 O O . ILE G 7 188 ? 130.754 153.680 106.445 1.00 86.28 188 ILE G O 1
ATOM 13755 N N . VAL G 7 189 ? 131.175 154.017 104.256 1.00 88.06 189 VAL G N 1
ATOM 13756 C CA . VAL G 7 189 ? 130.005 154.859 104.019 1.00 88.06 189 VAL G CA 1
ATOM 13757 C C . VAL G 7 189 ? 129.199 154.245 102.881 1.00 88.06 189 VAL G C 1
ATOM 13758 O O . VAL G 7 189 ? 129.534 154.453 101.706 1.00 88.06 189 VAL G O 1
ATOM 13762 N N . PRO G 7 190 ? 128.138 153.494 103.170 1.00 91.81 190 PRO G N 1
ATOM 13763 C CA . PRO G 7 190 ? 127.287 152.975 102.090 1.00 91.81 190 PRO G CA 1
ATOM 13764 C C . PRO G 7 190 ? 126.486 154.094 101.441 1.00 91.81 190 PRO G C 1
ATOM 13765 O O . PRO G 7 190 ? 125.808 154.868 102.121 1.00 91.81 190 PRO G O 1
ATOM 13769 N N . ILE G 7 191 ? 126.572 154.178 100.115 1.00 96.44 191 ILE G N 1
ATOM 13770 C CA . ILE G 7 191 ? 125.907 155.244 99.375 1.00 96.44 191 ILE G CA 1
ATOM 13771 C C . ILE G 7 191 ? 124.634 154.718 98.725 1.00 96.44 191 ILE G C 1
ATOM 13772 O O . ILE G 7 191 ? 123.535 155.206 99.013 1.00 96.44 191 ILE G O 1
ATOM 13777 N N . LEU G 7 192 ? 124.764 153.724 97.847 1.00 101.78 192 LEU G N 1
ATOM 13778 C CA . LEU G 7 192 ? 123.604 153.151 97.169 1.00 101.78 192 LEU G CA 1
ATOM 13779 C C . LEU G 7 192 ? 123.707 151.634 97.178 1.00 101.78 192 LEU G C 1
ATOM 13780 O O . LEU G 7 192 ? 124.692 151.074 96.681 1.00 101.78 192 LEU G O 1
ATOM 13785 N N . ASN G 7 193 ? 122.678 150.986 97.723 1.00 105.64 193 ASN G N 1
ATOM 13786 C CA . ASN G 7 193 ? 122.571 149.537 97.819 1.00 105.64 193 ASN G CA 1
ATOM 13787 C C . ASN G 7 193 ? 121.648 148.975 96.741 1.00 105.64 193 ASN G C 1
ATOM 13788 O O . ASN G 7 193 ? 120.910 149.699 96.070 1.00 105.64 193 ASN G O 1
ATOM 13793 N N . ALA G 7 194 ? 121.703 147.654 96.585 1.00 110.73 194 ALA G N 1
ATOM 13794 C CA . ALA G 7 194 ? 120.895 146.971 95.588 1.00 110.73 194 ALA G CA 1
ATOM 13795 C C . ALA G 7 194 ? 119.428 146.910 96.017 1.00 110.73 194 ALA G C 1
ATOM 13796 O O . ALA G 7 194 ? 119.118 146.970 97.211 1.00 110.73 194 ALA G O 1
ATOM 13798 N N . PRO G 7 195 ? 118.504 146.803 95.059 1.00 116.69 195 PRO G N 1
ATOM 13799 C CA . PRO G 7 195 ? 117.084 146.659 95.403 1.00 116.69 195 PRO G CA 1
ATOM 13800 C C . PRO G 7 195 ? 116.823 145.419 96.247 1.00 116.69 195 PRO G C 1
ATOM 13801 O O . PRO G 7 195 ? 117.612 144.472 96.277 1.00 116.69 195 PRO G O 1
ATOM 13805 N N . ARG G 7 196 ? 115.683 145.438 96.942 1.00 120.57 196 ARG G N 1
ATOM 13806 C CA . ARG G 7 196 ? 115.375 144.378 97.898 1.00 120.57 196 ARG G CA 1
ATOM 13807 C C . ARG G 7 196 ? 115.188 143.030 97.212 1.00 120.57 196 ARG G C 1
ATOM 13808 O O . ARG G 7 196 ? 115.575 141.991 97.759 1.00 120.57 196 ARG G O 1
ATOM 13816 N N . THR G 7 197 ? 114.598 143.021 96.020 1.00 122.78 197 THR G N 1
ATOM 13817 C CA . THR G 7 197 ? 114.334 141.782 95.301 1.00 122.78 197 THR G CA 1
ATOM 13818 C C . THR G 7 197 ? 115.500 141.335 94.431 1.00 122.78 197 THR G C 1
ATOM 13819 O O . THR G 7 197 ? 115.405 140.289 93.783 1.00 122.78 197 THR G O 1
ATOM 13823 N N . SER G 7 198 ? 116.588 142.097 94.400 1.00 121.22 198 SER G N 1
ATOM 13824 C CA . SER G 7 198 ? 117.732 141.756 93.571 1.00 121.22 198 SER G CA 1
ATOM 13825 C C . SER G 7 198 ? 118.480 140.552 94.142 1.00 121.22 198 SER G C 1
ATOM 13826 O O . SER G 7 198 ? 118.266 140.131 95.282 1.00 121.22 198 SER G O 1
ATOM 13829 N N . PHE G 7 199 ? 119.376 140.000 93.326 1.00 122.98 199 PHE G N 1
ATOM 13830 C CA . PHE G 7 199 ? 120.230 138.905 93.766 1.00 122.98 199 PHE G CA 1
ATOM 13831 C C . PHE G 7 199 ? 121.411 138.786 92.813 1.00 122.98 199 PHE G C 1
ATOM 13832 O O . PHE G 7 199 ? 121.383 139.295 91.690 1.00 122.98 199 PHE G O 1
ATOM 13840 N N . THR G 7 200 ? 122.456 138.109 93.282 1.00 120.90 200 THR G N 1
ATOM 13841 C CA . THR G 7 200 ? 123.633 137.854 92.463 1.00 120.90 200 THR G CA 1
ATOM 13842 C C . THR G 7 200 ? 123.483 136.516 91.748 1.00 120.90 200 THR G C 1
ATOM 13843 O O . THR G 7 200 ? 123.296 135.479 92.395 1.00 120.90 200 THR G O 1
ATOM 13847 N N . GLU G 7 201 ? 123.563 136.539 90.422 1.00 124.34 201 GLU G N 1
ATOM 13848 C CA . GLU G 7 201 ? 123.579 135.334 89.608 1.00 124.34 201 GLU G CA 1
ATOM 13849 C C . GLU G 7 201 ? 124.994 135.100 89.101 1.00 124.34 201 GLU G C 1
ATOM 13850 O O . GLU G 7 201 ? 125.626 136.020 88.568 1.00 124.34 201 GLU G O 1
ATOM 13856 N N . SER G 7 202 ? 125.490 133.879 89.265 1.00 126.01 202 SER G N 1
ATOM 13857 C CA . SER G 7 202 ? 126.800 133.502 88.759 1.00 126.01 202 SER G CA 1
ATOM 13858 C C . SER G 7 202 ? 126.644 132.569 87.566 1.00 126.01 202 SER G C 1
ATOM 13859 O O . SER G 7 202 ? 125.696 131.782 87.494 1.00 126.01 202 SER G O 1
ATOM 13862 N N . LYS G 7 203 ? 127.578 132.673 86.617 1.00 128.41 203 LYS G N 1
ATOM 13863 C CA . LYS G 7 203 ? 127.568 131.752 85.484 1.00 128.41 203 LYS G CA 1
ATOM 13864 C C . LYS G 7 203 ? 127.820 130.326 85.955 1.00 128.41 203 LYS G C 1
ATOM 13865 O O . LYS G 7 203 ? 127.221 129.375 85.440 1.00 128.41 203 LYS G O 1
ATOM 13871 N N . GLY G 7 204 ? 128.701 130.163 86.936 1.00 130.05 204 GLY G N 1
ATOM 13872 C CA . GLY G 7 204 ? 129.045 128.867 87.478 1.00 130.05 204 GLY G CA 1
ATOM 13873 C C . GLY G 7 204 ? 128.091 128.461 88.580 1.00 130.05 204 GLY G C 1
ATOM 13874 O O . GLY G 7 204 ? 126.942 128.903 88.640 1.00 130.05 204 GLY G O 1
ATOM 13875 N N . LYS G 7 205 ? 128.578 127.593 89.467 1.00 130.81 205 LYS G N 1
ATOM 13876 C CA . LYS G 7 205 ? 127.752 127.062 90.540 1.00 130.81 205 LYS G CA 1
ATOM 13877 C C . LYS G 7 205 ? 127.998 127.776 91.865 1.00 130.81 205 LYS G C 1
ATOM 13878 O O . LYS G 7 205 ? 127.591 127.274 92.919 1.00 130.81 205 LYS G O 1
ATOM 13884 N N . CYS G 7 206 ? 128.667 128.927 91.829 1.00 128.37 206 CYS G N 1
ATOM 13885 C CA . CYS G 7 206 ? 129.021 129.642 93.048 1.00 128.37 206 CYS G CA 1
ATOM 13886 C C . CYS G 7 206 ? 127.781 130.071 93.825 1.00 128.37 206 CYS G C 1
ATOM 13887 O O . CYS G 7 206 ? 126.801 130.544 93.243 1.00 128.37 206 CYS G O 1
ATOM 13890 N N . ASN G 7 207 ? 127.817 129.881 95.144 1.00 126.45 207 ASN G N 1
ATOM 13891 C CA . ASN G 7 207 ? 126.739 130.363 95.998 1.00 126.45 207 ASN G CA 1
ATOM 13892 C C . ASN G 7 207 ? 126.556 131.859 95.771 1.00 126.45 207 ASN G C 1
ATOM 13893 O O . ASN G 7 207 ? 127.532 132.582 95.555 1.00 126.45 207 ASN G O 1
ATOM 13898 N N . SER G 7 208 ? 125.304 132.321 95.786 1.00 120.55 208 SER G N 1
ATOM 13899 C CA . SER G 7 208 ? 125.037 133.715 95.451 1.00 120.55 208 SER G CA 1
ATOM 13900 C C . SER G 7 208 ? 125.865 134.639 96.334 1.00 120.55 208 SER G C 1
ATOM 13901 O O . SER G 7 208 ? 125.872 134.508 97.561 1.00 120.55 208 SER G O 1
ATOM 13904 N N . TRP G 7 209 ? 126.572 135.573 95.693 1.00 113.34 209 TRP G N 1
ATOM 13905 C CA . TRP G 7 209 ? 127.451 136.476 96.430 1.00 113.34 209 TRP G CA 1
ATOM 13906 C C . TRP G 7 209 ? 126.659 137.359 97.387 1.00 113.34 209 TRP G C 1
ATOM 13907 O O . TRP G 7 209 ? 127.025 137.515 98.557 1.00 113.34 209 TRP G O 1
ATOM 13918 N N . THR G 7 210 ? 125.560 137.936 96.905 1.00 113.90 210 THR G N 1
ATOM 13919 C CA . THR G 7 210 ? 124.754 138.887 97.657 1.00 113.90 210 THR G CA 1
ATOM 13920 C C . THR G 7 210 ? 123.284 138.518 97.534 1.00 113.90 210 THR G C 1
ATOM 13921 O O . THR G 7 210 ? 122.906 137.613 96.786 1.00 113.90 210 THR G O 1
ATOM 13925 N N . SER G 7 211 ? 122.450 139.244 98.279 1.00 112.67 211 SER G N 1
ATOM 13926 C CA . SER G 7 211 ? 121.018 138.978 98.309 1.00 112.67 211 SER G CA 1
ATOM 13927 C C . SER G 7 211 ? 120.270 140.119 98.987 1.00 112.67 211 SER G C 1
ATOM 13928 O O . SER G 7 211 ? 120.345 140.285 100.208 1.00 112.67 211 SER G O 1
ATOM 13931 N N . GLY G 7 212 ? 119.552 140.908 98.197 1.00 112.89 212 GLY G N 1
ATOM 13932 C CA . GLY G 7 212 ? 118.672 141.922 98.758 1.00 112.89 212 GLY G CA 1
ATOM 13933 C C . GLY G 7 212 ? 119.419 143.180 99.141 1.00 112.89 212 GLY G C 1
ATOM 13934 O O . GLY G 7 212 ? 120.233 143.699 98.372 1.00 112.89 212 GLY G O 1
ATOM 13935 N N . SER G 7 213 ? 119.136 143.673 100.348 1.00 110.99 213 SER G N 1
ATOM 13936 C CA . SER G 7 213 ? 119.715 144.921 100.830 1.00 110.99 213 SER G CA 1
ATOM 13937 C C . SER G 7 213 ? 121.187 144.789 101.193 1.00 110.99 213 SER G C 1
ATOM 13938 O O . SER G 7 213 ? 121.866 145.808 101.351 1.00 110.99 213 SER G O 1
ATOM 13941 N N . GLN G 7 214 ? 121.693 143.566 101.331 1.00 108.62 214 GLN G N 1
ATOM 13942 C CA . GLN G 7 214 ? 123.082 143.328 101.699 1.00 108.62 214 GLN G CA 1
ATOM 13943 C C . GLN G 7 214 ? 124.041 143.391 100.526 1.00 108.62 214 GLN G C 1
ATOM 13944 O O . GLN G 7 214 ? 125.168 142.894 100.629 1.00 108.62 214 GLN G O 1
ATOM 13950 N N . GLY G 7 215 ? 123.617 143.981 99.417 1.00 105.50 215 GLY G N 1
ATOM 13951 C CA . GLY G 7 215 ? 124.495 144.235 98.296 1.00 105.50 215 GLY G CA 1
ATOM 13952 C C . GLY G 7 215 ? 124.475 145.723 98.018 1.00 105.50 215 GLY G C 1
ATOM 13953 O O . GLY G 7 215 ? 123.451 146.386 98.185 1.00 105.50 215 GLY G O 1
ATOM 13954 N N . PHE G 7 216 ? 125.618 146.248 97.595 1.00 100.68 216 PHE G N 1
ATOM 13955 C CA . PHE G 7 216 ? 125.771 147.681 97.412 1.00 100.68 216 PHE G CA 1
ATOM 13956 C C . PHE G 7 216 ? 126.426 147.964 96.073 1.00 100.68 216 PHE G C 1
ATOM 13957 O O . PHE G 7 216 ? 127.391 147.297 95.689 1.00 100.68 216 PHE G O 1
ATOM 13965 N N . LEU G 7 217 ? 125.898 148.962 95.369 1.00 103.58 217 LEU G N 1
ATOM 13966 C CA . LEU G 7 217 ? 126.422 149.339 94.066 1.00 103.58 217 LEU G CA 1
ATOM 13967 C C . LEU G 7 217 ? 127.382 150.511 94.138 1.00 103.58 217 LEU G C 1
ATOM 13968 O O . LEU G 7 217 ? 128.341 150.560 93.361 1.00 103.58 217 LEU G O 1
ATOM 13973 N N . VAL G 7 218 ? 127.151 151.457 95.047 1.00 98.57 218 VAL G N 1
ATOM 13974 C CA . VAL G 7 218 ? 128.029 152.610 95.213 1.00 98.57 218 VAL G CA 1
ATOM 13975 C C . VAL G 7 218 ? 128.412 152.692 96.681 1.00 98.57 218 VAL G C 1
ATOM 13976 O O . VAL G 7 218 ? 127.539 152.862 97.540 1.00 98.57 218 VAL G O 1
ATOM 13980 N N . VAL G 7 219 ? 129.710 152.570 96.969 1.00 93.64 219 VAL G N 1
ATOM 13981 C CA . VAL G 7 219 ? 130.202 152.573 98.341 1.00 93.64 219 VAL G CA 1
ATOM 13982 C C . VAL G 7 219 ? 131.267 153.649 98.489 1.00 93.64 219 VAL G C 1
ATOM 13983 O O . VAL G 7 219 ? 131.948 154.013 97.526 1.00 93.64 219 VAL G O 1
ATOM 13987 N N . GLY G 7 220 ? 131.413 154.157 99.718 1.00 87.90 220 GLY G N 1
ATOM 13988 C CA . GLY G 7 220 ? 132.446 155.119 100.025 1.00 87.90 220 GLY G CA 1
ATOM 13989 C C . GLY G 7 220 ? 133.230 154.711 101.260 1.00 87.90 220 GLY G C 1
ATOM 13990 O O . GLY G 7 220 ? 132.820 153.838 102.028 1.00 87.90 220 GLY G O 1
ATOM 13991 N N . PHE G 7 221 ? 134.375 155.366 101.432 1.00 82.67 221 PHE G N 1
ATOM 13992 C CA . PHE G 7 221 ? 135.289 155.067 102.526 1.00 82.67 221 PHE G CA 1
ATOM 13993 C C . PHE G 7 221 ? 136.065 156.327 102.874 1.00 82.67 221 PHE G C 1
ATOM 13994 O O . PHE G 7 221 ? 136.624 156.971 101.982 1.00 82.67 221 PHE G O 1
ATOM 14002 N N . GLN G 7 222 ? 136.101 156.678 104.157 1.00 78.98 222 GLN G N 1
ATOM 14003 C CA . GLN G 7 222 ? 136.833 157.849 104.625 1.00 78.98 222 GLN G CA 1
ATOM 14004 C C . GLN G 7 222 ? 137.939 157.412 105.573 1.00 78.98 222 GLN G C 1
ATOM 14005 O O . GLN G 7 222 ? 137.667 156.786 106.602 1.00 78.98 222 GLN G O 1
ATOM 14011 N N . ASN G 7 223 ? 139.180 157.750 105.229 1.00 79.92 223 ASN G N 1
ATOM 14012 C CA . ASN G 7 223 ? 140.323 157.446 106.075 1.00 79.92 223 ASN G CA 1
ATOM 14013 C C . ASN G 7 223 ? 140.204 158.163 107.419 1.00 79.92 223 ASN G C 1
ATOM 14014 O O . ASN G 7 223 ? 139.409 159.087 107.597 1.00 79.92 223 ASN G O 1
ATOM 14019 N N . LEU G 7 224 ? 141.023 157.727 108.377 1.00 76.95 224 LEU G N 1
ATOM 14020 C CA . LEU G 7 224 ? 141.154 158.479 109.618 1.00 76.95 224 LEU G CA 1
ATOM 14021 C C . LEU G 7 224 ? 141.958 159.758 109.434 1.00 76.95 224 LEU G C 1
ATOM 14022 O O . LEU G 7 224 ? 141.924 160.624 110.314 1.00 76.95 224 LEU G O 1
ATOM 14027 N N . ASN G 7 225 ? 142.674 159.891 108.321 1.00 78.40 225 ASN G N 1
ATOM 14028 C CA . ASN G 7 225 ? 143.309 161.136 107.920 1.00 78.40 225 ASN G CA 1
ATOM 14029 C C . ASN G 7 225 ? 142.412 161.975 107.021 1.00 78.40 225 ASN G C 1
ATOM 14030 O O . ASN G 7 225 ? 142.877 162.972 106.460 1.00 78.40 225 ASN G O 1
ATOM 14035 N N . ASN G 7 226 ? 141.152 161.567 106.857 1.00 78.87 226 ASN G N 1
ATOM 14036 C CA . ASN G 7 226 ? 140.125 162.260 106.082 1.00 78.87 226 ASN G CA 1
ATOM 14037 C C . ASN G 7 226 ? 140.337 162.152 104.575 1.00 78.87 226 ASN G C 1
ATOM 14038 O O . ASN G 7 226 ? 139.834 162.987 103.819 1.00 78.87 226 ASN G O 1
ATOM 14043 N N . ALA G 7 227 ? 141.068 161.140 104.117 1.00 82.39 227 ALA G N 1
ATOM 14044 C CA . ALA G 7 227 ? 141.086 160.820 102.699 1.00 82.39 227 ALA G CA 1
ATOM 14045 C C . ALA G 7 227 ? 139.810 160.070 102.330 1.00 82.39 227 ALA G C 1
ATOM 14046 O O . ALA G 7 227 ? 139.135 159.492 103.184 1.00 82.39 227 ALA G O 1
ATOM 14048 N N . ARG G 7 228 ? 139.480 160.076 101.041 1.00 84.81 228 ARG G N 1
ATOM 14049 C CA . ARG G 7 228 ? 138.207 159.531 100.591 1.00 84.81 228 ARG G CA 1
ATOM 14050 C C . ARG G 7 228 ? 138.377 158.653 99.360 1.00 84.81 228 ARG G C 1
ATOM 14051 O O . ARG G 7 228 ? 139.177 158.949 98.467 1.00 84.81 228 ARG G O 1
ATOM 14059 N N . LEU G 7 229 ? 137.612 157.567 99.329 1.00 88.44 229 LEU G N 1
ATOM 14060 C CA . LEU G 7 229 ? 137.558 156.651 98.201 1.00 88.44 229 LEU G CA 1
ATOM 14061 C C . LEU G 7 229 ? 136.102 156.337 97.905 1.00 88.44 229 LEU G C 1
ATOM 14062 O O . LEU G 7 229 ? 135.291 156.194 98.823 1.00 88.44 229 LEU G O 1
ATOM 14067 N N . VAL G 7 230 ? 135.772 156.235 96.622 1.00 93.51 230 VAL G N 1
ATOM 14068 C CA . VAL G 7 230 ? 134.433 155.848 96.187 1.00 93.51 230 VAL G CA 1
ATOM 14069 C C . VAL G 7 230 ? 134.557 154.750 95.143 1.00 93.51 230 VAL G C 1
ATOM 14070 O O . VAL G 7 230 ? 135.325 154.885 94.186 1.00 93.51 230 VAL G O 1
ATOM 14074 N N . TRP G 7 231 ? 133.796 153.672 95.322 1.00 99.52 231 TRP G N 1
ATOM 14075 C CA . TRP G 7 231 ? 133.792 152.543 94.402 1.00 99.52 231 TRP G CA 1
ATOM 14076 C C . TRP G 7 231 ? 132.400 152.371 93.813 1.00 99.52 231 TRP G C 1
ATOM 14077 O O . TRP G 7 231 ? 131.408 152.311 94.553 1.00 99.52 231 TRP G O 1
ATOM 14088 N N . ILE G 7 232 ? 132.336 152.291 92.485 1.00 106.53 232 ILE G N 1
ATOM 14089 C CA . ILE G 7 232 ? 131.091 152.085 91.752 1.00 106.53 232 ILE G CA 1
ATOM 14090 C C . ILE G 7 232 ? 131.196 150.761 91.008 1.00 106.53 232 ILE G C 1
ATOM 14091 O O . ILE G 7 232 ? 132.130 150.556 90.223 1.00 106.53 232 ILE G O 1
ATOM 14096 N N . GLY G 7 233 ? 130.238 149.870 91.249 1.00 113.19 233 GLY G N 1
ATOM 14097 C CA . GLY G 7 233 ? 130.264 148.547 90.657 1.00 113.19 233 GLY G CA 1
ATOM 14098 C C . GLY G 7 233 ? 129.641 148.458 89.279 1.00 113.19 233 GLY G C 1
ATOM 14099 O O . GLY G 7 233 ? 129.070 147.424 88.920 1.00 113.19 233 GLY G O 1
ATOM 14100 N N . SER G 7 234 ? 129.738 149.530 88.497 1.00 119.35 234 SER G N 1
ATOM 14101 C CA . SER G 7 234 ? 129.177 149.547 87.155 1.00 119.35 234 SER G CA 1
ATOM 14102 C C . SER G 7 234 ? 130.043 150.411 86.252 1.00 119.35 234 SER G C 1
ATOM 14103 O O . SER G 7 234 ? 130.510 151.476 86.663 1.00 119.35 234 SER G O 1
ATOM 14106 N N . SER G 7 235 ? 130.251 149.945 85.021 1.00 123.47 235 SER G N 1
ATOM 14107 C CA . SER G 7 235 ? 130.933 150.729 84.001 1.00 123.47 235 SER G CA 1
ATOM 14108 C C . SER G 7 235 ? 129.992 151.636 83.221 1.00 123.47 235 SER G C 1
ATOM 14109 O O . SER G 7 235 ? 130.465 152.486 82.460 1.00 123.47 235 SER G O 1
ATOM 14112 N N . ASP G 7 236 ? 128.683 151.477 83.393 1.00 127.45 236 ASP G N 1
ATOM 14113 C CA . ASP G 7 236 ? 127.688 152.220 82.634 1.00 127.45 236 ASP G CA 1
ATOM 14114 C C . ASP G 7 236 ? 127.303 153.540 83.284 1.00 127.45 236 ASP G C 1
ATOM 14115 O O . ASP G 7 236 ? 126.660 154.369 82.632 1.00 127.45 236 ASP G O 1
ATOM 14120 N N . PHE G 7 237 ? 127.677 153.751 84.547 1.00 124.33 237 PHE G N 1
ATOM 14121 C CA . PHE G 7 237 ? 127.156 154.884 85.304 1.00 124.33 237 PHE G CA 1
ATOM 14122 C C . PHE G 7 237 ? 127.655 156.215 84.752 1.00 124.33 237 PHE G C 1
ATOM 14123 O O . PHE G 7 237 ? 126.914 157.204 84.747 1.00 124.33 237 PHE G O 1
ATOM 14131 N N . LEU G 7 238 ? 128.901 156.265 84.283 1.00 126.54 238 LEU G N 1
ATOM 14132 C CA . LEU G 7 238 ? 129.506 157.514 83.838 1.00 126.54 238 LEU G CA 1
ATOM 14133 C C . LEU G 7 238 ? 129.610 157.636 82.324 1.00 126.54 238 LEU G C 1
ATOM 14134 O O . LEU G 7 238 ? 130.174 158.620 81.835 1.00 126.54 238 LEU G O 1
ATOM 14139 N N . LYS G 7 239 ? 129.091 156.668 81.573 1.00 130.08 239 LYS G N 1
ATOM 14140 C CA . LYS G 7 239 ? 129.091 156.752 80.119 1.00 130.08 239 LYS G CA 1
ATOM 14141 C C . LYS G 7 239 ? 128.287 157.959 79.644 1.00 130.08 239 LYS G C 1
ATOM 14142 O O . LYS G 7 239 ? 127.361 158.421 80.316 1.00 130.08 239 LYS G O 1
ATOM 14148 N N . ASN G 7 240 ? 128.650 158.473 78.465 1.00 132.13 240 ASN G N 1
ATOM 14149 C CA . ASN G 7 240 ? 127.959 159.627 77.899 1.00 132.13 240 ASN G CA 1
ATOM 14150 C C . ASN G 7 240 ? 126.510 159.329 77.538 1.00 132.13 240 ASN G C 1
ATOM 14151 O O . ASN G 7 240 ? 125.746 160.269 77.293 1.00 132.13 240 ASN G O 1
ATOM 14156 N N . LYS G 7 241 ? 126.116 158.056 77.499 1.00 132.47 241 LYS G N 1
ATOM 14157 C CA . LYS G 7 241 ? 124.753 157.707 77.115 1.00 132.47 241 LYS G CA 1
ATOM 14158 C C . LYS G 7 241 ? 123.752 158.128 78.184 1.00 132.47 241 LYS G C 1
ATOM 14159 O O . LYS G 7 241 ? 122.704 158.707 77.874 1.00 132.47 241 LYS G O 1
ATOM 14165 N N . ASN G 7 242 ? 124.058 157.847 79.451 1.00 132.93 242 ASN G N 1
ATOM 14166 C CA . ASN G 7 242 ? 123.146 158.110 80.559 1.00 132.93 242 ASN G CA 1
ATOM 14167 C C . ASN G 7 242 ? 123.285 159.523 81.112 1.00 132.93 242 ASN G C 1
ATOM 14168 O O . ASN G 7 242 ? 123.002 159.754 82.295 1.00 132.93 242 ASN G O 1
ATOM 14173 N N . GLN G 7 243 ? 123.711 160.476 80.279 1.00 133.28 243 GLN G N 1
ATOM 14174 C CA . GLN G 7 243 ? 123.944 161.843 80.730 1.00 133.28 243 GLN G CA 1
ATOM 14175 C C . GLN G 7 243 ? 122.687 162.499 81.291 1.00 133.28 243 GLN G C 1
ATOM 14176 O O . GLN G 7 243 ? 122.793 163.415 82.113 1.00 133.28 243 GLN G O 1
ATOM 14182 N N . ASP G 7 244 ? 121.500 162.043 80.888 1.00 132.98 244 ASP G N 1
ATOM 14183 C CA . ASP G 7 244 ? 120.275 162.710 81.315 1.00 132.98 244 ASP G CA 1
ATOM 14184 C C . ASP G 7 244 ? 119.815 162.265 82.697 1.00 132.98 244 ASP G C 1
ATOM 14185 O O . ASP G 7 244 ? 119.213 163.061 83.426 1.00 132.98 244 ASP G O 1
ATOM 14190 N N . SER G 7 245 ? 120.074 161.016 83.075 1.00 129.70 245 SER G N 1
ATOM 14191 C CA . SER G 7 245 ? 119.566 160.493 84.337 1.00 129.70 245 SER G CA 1
ATOM 14192 C C . SER G 7 245 ? 120.579 160.535 85.472 1.00 129.70 245 SER G C 1
ATOM 14193 O O . SER G 7 245 ? 120.178 160.626 86.636 1.00 129.70 245 SER G O 1
ATOM 14196 N N . ASN G 7 246 ? 121.876 160.468 85.174 1.00 127.36 246 ASN G N 1
ATOM 14197 C CA . ASN G 7 246 ? 122.903 160.359 86.202 1.00 127.36 246 ASN G CA 1
ATOM 14198 C C . ASN G 7 246 ? 123.806 161.584 86.296 1.00 127.36 246 ASN G C 1
ATOM 14199 O O . ASN G 7 246 ? 124.854 161.510 86.943 1.00 127.36 246 ASN G O 1
ATOM 14204 N N . GLN G 7 247 ? 123.440 162.704 85.670 1.00 125.12 247 GLN G N 1
ATOM 14205 C CA . GLN G 7 247 ? 124.351 163.846 85.628 1.00 125.12 247 GLN G CA 1
ATOM 14206 C C . GLN G 7 247 ? 124.606 164.429 87.016 1.00 125.12 247 GLN G C 1
ATOM 14207 O O . GLN G 7 247 ? 125.760 164.651 87.402 1.00 125.12 247 GLN G O 1
ATOM 14213 N N . GLU G 7 248 ? 123.552 164.621 87.811 1.00 118.22 248 GLU G N 1
ATOM 14214 C CA . GLU G 7 248 ? 123.730 165.315 89.084 1.00 118.22 248 GLU G CA 1
ATOM 14215 C C . GLU G 7 248 ? 124.301 164.380 90.142 1.00 118.22 248 GLU G C 1
ATOM 14216 O O . GLU G 7 248 ? 125.202 164.766 90.900 1.00 118.22 248 GLU G O 1
ATOM 14222 N N . PHE G 7 249 ? 123.686 163.206 90.301 1.00 113.78 249 PHE G N 1
ATOM 14223 C CA . PHE G 7 249 ? 124.212 162.195 91.208 1.00 113.78 249 PHE G CA 1
ATOM 14224 C C . PHE G 7 249 ? 125.716 162.045 91.015 1.00 113.78 249 PHE G C 1
ATOM 14225 O O . PHE G 7 249 ? 126.489 162.135 91.972 1.00 113.78 249 PHE G O 1
ATOM 14233 N N . ALA G 7 250 ? 126.145 161.846 89.764 1.00 113.05 250 ALA G N 1
ATOM 14234 C CA . ALA G 7 250 ? 127.568 161.703 89.472 1.00 113.05 250 ALA G CA 1
ATOM 14235 C C . ALA G 7 250 ? 128.347 162.979 89.767 1.00 113.05 250 ALA G C 1
ATOM 14236 O O . ALA G 7 250 ? 129.479 162.916 90.260 1.00 113.05 250 ALA G O 1
ATOM 14238 N N . LYS G 7 251 ? 127.765 164.146 89.478 1.00 111.24 251 LYS G N 1
ATOM 14239 C CA . LYS G 7 251 ? 128.490 165.395 89.700 1.00 111.24 251 LYS G CA 1
ATOM 14240 C C . LYS G 7 251 ? 128.834 165.576 91.172 1.00 111.24 251 LYS G C 1
ATOM 14241 O O . LYS G 7 251 ? 130.000 165.777 91.534 1.00 111.24 251 LYS G O 1
ATOM 14247 N N . GLU G 7 252 ? 127.838 165.479 92.046 1.00 107.31 252 GLU G N 1
ATOM 14248 C CA . GLU G 7 252 ? 128.165 165.682 93.452 1.00 107.31 252 GLU G CA 1
ATOM 14249 C C . GLU G 7 252 ? 128.735 164.435 94.117 1.00 107.31 252 GLU G C 1
ATOM 14250 O O . GLU G 7 252 ? 129.287 164.542 95.217 1.00 107.31 252 GLU G O 1
ATOM 14256 N N . LEU G 7 253 ? 128.662 163.268 93.472 1.00 102.47 253 LEU G N 1
ATOM 14257 C CA . LEU G 7 253 ? 129.469 162.140 93.917 1.00 102.47 253 LEU G CA 1
ATOM 14258 C C . LEU G 7 253 ? 130.949 162.425 93.698 1.00 102.47 253 LEU G C 1
ATOM 14259 O O . LEU G 7 253 ? 131.778 162.181 94.581 1.00 102.47 253 LEU G O 1
ATOM 14264 N N . LEU G 7 254 ? 131.296 162.938 92.515 1.00 101.51 254 LEU G N 1
ATOM 14265 C CA . LEU G 7 254 ? 132.666 163.364 92.255 1.00 101.51 254 LEU G CA 1
ATOM 14266 C C . LEU G 7 254 ? 133.063 164.523 93.157 1.00 101.51 254 LEU G C 1
ATOM 14267 O O . LEU G 7 254 ? 134.241 164.668 93.503 1.00 101.51 254 LEU G O 1
ATOM 14272 N N . LYS G 7 255 ? 132.098 165.359 93.540 1.00 100.40 255 LYS G N 1
ATOM 14273 C CA . LYS G 7 255 ? 132.385 166.426 94.493 1.00 100.40 255 LYS G CA 1
ATOM 14274 C C . LYS G 7 255 ? 132.692 165.871 95.879 1.00 100.40 255 LYS G C 1
ATOM 14275 O O . LYS G 7 255 ? 133.578 166.382 96.574 1.00 100.40 255 LYS G O 1
ATOM 14281 N N . TRP G 7 256 ? 131.974 164.828 96.303 1.00 90.94 256 TRP G N 1
ATOM 14282 C CA . TRP G 7 256 ? 132.217 164.254 97.624 1.00 90.94 256 TRP G CA 1
ATOM 14283 C C . TRP G 7 256 ? 133.574 163.562 97.696 1.00 90.94 256 TRP G C 1
ATOM 14284 O O . TRP G 7 256 ? 134.334 163.769 98.648 1.00 90.94 256 TRP G O 1
ATOM 14295 N N . THR G 7 257 ? 133.898 162.737 96.699 1.00 94.12 257 THR G N 1
ATOM 14296 C CA . THR G 7 257 ? 135.102 161.915 96.773 1.00 94.12 257 THR G CA 1
ATOM 14297 C C . THR G 7 257 ? 136.388 162.726 96.718 1.00 94.12 257 THR G C 1
ATOM 14298 O O . THR G 7 257 ? 137.462 162.155 96.933 1.00 94.12 257 THR G O 1
ATOM 14302 N N . PHE G 7 258 ? 136.318 164.026 96.435 1.00 96.20 258 PHE G N 1
ATOM 14303 C CA . PHE G 7 258 ? 137.509 164.850 96.284 1.00 96.20 258 PHE G CA 1
ATOM 14304 C C . PHE G 7 258 ? 137.616 165.920 97.364 1.00 96.20 258 PHE G C 1
ATOM 14305 O O . PHE G 7 258 ? 138.309 166.923 97.168 1.00 96.20 258 PHE G O 1
ATOM 14313 N N . ASN G 7 259 ? 136.944 165.721 98.500 1.00 94.11 259 ASN G N 1
ATOM 14314 C CA . ASN G 7 259 ? 136.990 166.652 99.629 1.00 94.11 259 ASN G CA 1
ATOM 14315 C C . ASN G 7 259 ? 136.582 168.060 99.201 1.00 94.11 259 ASN G C 1
ATOM 14316 O O . ASN G 7 259 ? 137.222 169.052 99.551 1.00 94.11 259 ASN G O 1
ATOM 14321 N N . GLU G 7 260 ? 135.499 168.140 98.431 1.00 101.47 260 GLU G N 1
ATOM 14322 C CA . GLU G 7 260 ? 135.005 169.411 97.929 1.00 101.47 260 GLU G CA 1
ATOM 14323 C C . GLU G 7 260 ? 133.586 169.735 98.370 1.00 101.47 260 GLU G C 1
ATOM 14324 O O . GLU G 7 260 ? 133.123 170.854 98.121 1.00 101.47 260 GLU G O 1
ATOM 14330 N N . LYS G 7 261 ? 132.888 168.811 99.025 1.00 94.47 261 LYS G N 1
ATOM 14331 C CA . LYS G 7 261 ? 131.468 168.982 99.302 1.00 94.47 261 LYS G CA 1
ATOM 14332 C C . LYS G 7 261 ? 131.146 169.065 100.785 1.00 94.47 261 LYS G C 1
ATOM 14333 O O . LYS G 7 261 ? 130.456 169.998 101.211 1.00 94.47 261 LYS G O 1
ATOM 14339 N N . SER G 7 262 ? 131.618 168.117 101.589 1.00 86.72 262 SER G N 1
ATOM 14340 C CA . SER G 7 262 ? 131.142 167.943 102.958 1.00 86.72 262 SER G CA 1
ATOM 14341 C C . SER G 7 262 ? 132.306 167.819 103.931 1.00 86.72 262 SER G C 1
ATOM 14342 O O . SER G 7 262 ? 132.377 166.887 104.735 1.00 86.72 262 SER G O 1
ATOM 14345 N N . VAL G 7 263 ? 133.246 168.757 103.872 1.00 84.25 263 VAL G N 1
ATOM 14346 C CA . VAL G 7 263 ? 134.367 168.788 104.805 1.00 84.25 263 VAL G CA 1
ATOM 14347 C C . VAL G 7 263 ? 134.050 169.782 105.913 1.00 84.25 263 VAL G C 1
ATOM 14348 O O . VAL G 7 263 ? 133.434 170.830 105.672 1.00 84.25 263 VAL G O 1
ATOM 14352 N N . ILE G 7 264 ? 134.448 169.442 107.139 1.00 78.37 264 ILE G N 1
ATOM 14353 C CA . ILE G 7 264 ? 134.151 170.242 108.318 1.00 78.37 264 ILE G CA 1
ATOM 14354 C C . ILE G 7 264 ? 135.461 170.679 108.960 1.00 78.37 264 ILE G C 1
ATOM 14355 O O . ILE G 7 264 ? 136.525 170.108 108.714 1.00 78.37 264 ILE G O 1
ATOM 14360 N N . LYS G 7 265 ? 135.368 171.711 109.795 1.00 73.13 265 LYS G N 1
ATOM 14361 C CA . LYS G 7 265 ? 136.520 172.220 110.523 1.00 73.13 265 LYS G CA 1
ATOM 14362 C C . LYS G 7 265 ? 136.055 172.756 111.868 1.00 73.13 265 LYS G C 1
ATOM 14363 O O . LYS G 7 265 ? 134.989 173.370 111.963 1.00 73.13 265 LYS G O 1
ATOM 14369 N N . SER G 7 266 ? 136.854 172.513 112.903 1.00 64.13 266 SER G N 1
ATOM 14370 C CA . SER G 7 266 ? 136.570 172.989 114.248 1.00 64.13 266 SER G CA 1
ATOM 14371 C C . SER G 7 266 ? 137.601 174.034 114.647 1.00 64.13 266 SER G C 1
ATOM 14372 O O . SER G 7 266 ? 138.792 173.888 114.356 1.00 64.13 266 SER G O 1
ATOM 14375 N N . VAL G 7 267 ? 137.139 175.088 115.310 1.00 59.77 267 VAL G N 1
ATOM 14376 C CA . VAL G 7 267 ? 137.975 176.231 115.651 1.00 59.77 267 VAL G CA 1
ATOM 14377 C C . VAL G 7 267 ? 137.733 176.627 117.100 1.00 59.77 267 VAL G C 1
ATOM 14378 O O . VAL G 7 267 ? 136.606 176.545 117.606 1.00 59.77 267 VAL G O 1
ATOM 14382 N N . HIS G 7 268 ? 138.811 177.025 117.773 1.00 55.36 268 HIS G N 1
ATOM 14383 C CA . HIS G 7 268 ? 138.757 177.720 119.057 1.00 55.36 268 HIS G CA 1
ATOM 14384 C C . HIS G 7 268 ? 138.004 176.909 120.113 1.00 55.36 268 HIS G C 1
ATOM 14385 O O . HIS G 7 268 ? 137.021 177.361 120.701 1.00 55.36 268 HIS G O 1
ATOM 14392 N N . ALA G 7 269 ? 138.488 175.693 120.346 1.00 49.57 269 ALA G N 1
ATOM 14393 C CA . ALA G 7 269 ? 138.037 174.916 121.494 1.00 49.57 269 ALA G CA 1
ATOM 14394 C C . ALA G 7 269 ? 138.575 175.582 122.752 1.00 49.57 269 ALA G C 1
ATOM 14395 O O . ALA G 7 269 ? 139.791 175.631 122.963 1.00 49.57 269 ALA G O 1
ATOM 14397 N N . VAL G 7 270 ? 137.683 176.102 123.588 1.00 46.65 270 VAL G N 1
ATOM 14398 C CA . VAL G 7 270 ? 138.078 176.968 124.692 1.00 46.65 270 VAL G CA 1
ATOM 14399 C C . VAL G 7 270 ? 137.179 176.703 125.889 1.00 46.65 270 VAL G C 1
ATOM 14400 O O . VAL G 7 270 ? 135.950 176.742 125.773 1.00 46.65 270 VAL G O 1
ATOM 14404 N N . HIS G 7 271 ? 137.791 176.445 127.040 1.00 42.88 271 HIS G N 1
ATOM 14405 C CA . HIS G 7 271 ? 137.077 176.330 128.299 1.00 42.88 271 HIS G CA 1
ATOM 14406 C C . HIS G 7 271 ? 137.656 177.337 129.280 1.00 42.88 271 HIS G C 1
ATOM 14407 O O . HIS G 7 271 ? 138.837 177.688 129.208 1.00 42.88 271 HIS G O 1
ATOM 14414 N N . SER G 7 272 ? 136.816 177.799 130.198 1.00 44.74 272 SER G N 1
ATOM 14415 C CA . SER G 7 272 ? 137.229 178.828 131.145 1.00 44.74 272 SER G CA 1
ATOM 14416 C C . SER G 7 272 ? 136.271 178.824 132.326 1.00 44.74 272 SER G C 1
ATOM 14417 O O . SER G 7 272 ? 135.298 178.069 132.359 1.00 44.74 272 SER G O 1
ATOM 14420 N N . HIS G 7 273 ? 136.572 179.661 133.315 1.00 42.11 273 HIS G N 1
ATOM 14421 C CA . HIS G 7 273 ? 135.696 179.778 134.467 1.00 42.11 273 HIS G CA 1
ATOM 14422 C C . HIS G 7 273 ? 134.415 180.493 134.057 1.00 42.11 273 HIS G C 1
ATOM 14423 O O . HIS G 7 273 ? 134.386 181.256 133.089 1.00 42.11 273 HIS G O 1
ATOM 14430 N N . ALA G 7 274 ? 133.338 180.232 134.799 1.00 46.61 274 ALA G N 1
ATOM 14431 C CA . ALA G 7 274 ? 132.046 180.786 134.409 1.00 46.61 274 ALA G CA 1
ATOM 14432 C C . ALA G 7 274 ? 132.076 182.308 134.446 1.00 46.61 274 ALA G C 1
ATOM 14433 O O . ALA G 7 274 ? 131.474 182.970 133.593 1.00 46.61 274 ALA G O 1
ATOM 14435 N N . ASP G 7 275 ? 132.767 182.877 135.437 1.00 54.26 275 ASP G N 1
ATOM 14436 C CA . ASP G 7 275 ? 132.938 184.325 135.495 1.00 54.26 275 ASP G CA 1
ATOM 14437 C C . ASP G 7 275 ? 133.700 184.843 134.280 1.00 54.26 275 ASP G C 1
ATOM 14438 O O . ASP G 7 275 ? 133.333 185.870 133.698 1.00 54.26 275 ASP G O 1
ATOM 14443 N N . GLY G 7 276 ? 134.764 184.146 133.885 1.00 49.18 276 GLY G N 1
ATOM 14444 C CA . GLY G 7 276 ? 135.517 184.492 132.695 1.00 49.18 276 GLY G CA 1
ATOM 14445 C C . GLY G 7 276 ? 137.011 184.307 132.874 1.00 49.18 276 GLY G C 1
ATOM 14446 O O . GLY G 7 276 ? 137.784 184.441 131.922 1.00 49.18 276 GLY G O 1
ATOM 14447 N N . THR G 7 277 ? 137.421 183.997 134.102 1.00 50.54 277 THR G N 1
ATOM 14448 C CA . THR G 7 277 ? 138.832 183.821 134.422 1.00 50.54 277 THR G CA 1
ATOM 14449 C C . THR G 7 277 ? 139.405 182.593 133.723 1.00 50.54 277 THR G C 1
ATOM 14450 O O . THR G 7 277 ? 138.834 181.502 133.796 1.00 50.54 277 THR G O 1
ATOM 14454 N N . SER G 7 278 ? 140.536 182.772 133.044 1.00 52.36 278 SER G N 1
ATOM 14455 C CA . SER G 7 278 ? 141.157 181.669 132.329 1.00 52.36 278 SER G CA 1
ATOM 14456 C C . SER G 7 278 ? 141.766 180.670 133.314 1.00 52.36 278 SER G C 1
ATOM 14457 O O . SER G 7 278 ? 141.947 180.952 134.501 1.00 52.36 278 SER G O 1
ATOM 14460 N N . TYR G 7 279 ? 142.086 179.481 132.797 1.00 46.38 279 TYR G N 1
ATOM 14461 C CA . TYR G 7 279 ? 142.648 178.427 133.637 1.00 46.38 279 TYR G CA 1
ATOM 14462 C C . TYR G 7 279 ? 144.008 178.815 134.203 1.00 46.38 279 TYR G C 1
ATOM 14463 O O . TYR G 7 279 ? 144.340 178.454 135.337 1.00 46.38 279 TYR G O 1
ATOM 14472 N N . ASP G 7 280 ? 144.812 179.548 133.432 1.00 53.86 280 ASP G N 1
ATOM 14473 C CA . ASP G 7 280 ? 146.167 179.864 133.870 1.00 53.86 280 ASP G CA 1
ATOM 14474 C C . ASP G 7 280 ? 146.204 180.915 134.971 1.00 53.86 280 ASP G C 1
ATOM 14475 O O . ASP G 7 280 ? 147.188 180.978 135.714 1.00 53.86 280 ASP G O 1
ATOM 14480 N N . GLU G 7 281 ? 145.162 181.738 135.097 1.00 54.42 281 GLU G N 1
ATOM 14481 C CA . GLU G 7 281 ? 145.117 182.693 136.198 1.00 54.42 281 GLU G CA 1
ATOM 14482 C C . GLU G 7 281 ? 144.820 181.996 137.519 1.00 54.42 281 GLU G C 1
ATOM 14483 O O . GLU G 7 281 ? 145.425 182.319 138.547 1.00 54.42 281 GLU G O 1
ATOM 14489 N N . GLU G 7 282 ? 143.895 181.038 137.513 1.00 52.26 282 GLU G N 1
ATOM 14490 C CA . GLU G 7 282 ? 143.661 180.190 138.675 1.00 52.26 282 GLU G CA 1
ATOM 14491 C C . GLU G 7 282 ? 143.254 178.790 138.233 1.00 52.26 282 GLU G C 1
ATOM 14492 O O . GLU G 7 282 ? 142.161 178.601 137.686 1.00 52.26 282 GLU G O 1
ATOM 14498 N N . PRO G 7 283 ? 144.117 177.794 138.432 1.00 47.77 283 PRO G N 1
ATOM 14499 C CA . PRO G 7 283 ? 143.793 176.430 138.001 1.00 47.77 283 PRO G CA 1
ATOM 14500 C C . PRO G 7 283 ? 142.495 175.926 138.613 1.00 47.77 283 PRO G C 1
ATOM 14501 O O . PRO G 7 283 ? 142.018 176.422 139.635 1.00 47.77 283 PRO G O 1
ATOM 14505 N N . TYR G 7 284 ? 141.925 174.913 137.966 1.00 40.29 284 TYR G N 1
ATOM 14506 C CA . TYR G 7 284 ? 140.618 174.411 138.348 1.00 40.29 284 TYR G CA 1
ATOM 14507 C C . TYR G 7 284 ? 140.675 173.708 139.700 1.00 40.29 284 TYR G C 1
ATOM 14508 O O . TYR G 7 284 ? 141.740 173.449 140.264 1.00 40.29 284 TYR G O 1
ATOM 14517 N N . LYS G 7 285 ? 139.491 173.385 140.206 1.00 36.71 285 LYS G N 1
ATOM 14518 C CA . LYS G 7 285 ? 139.316 172.893 141.562 1.00 36.71 285 LYS G CA 1
ATOM 14519 C C . LYS G 7 285 ? 137.944 172.245 141.635 1.00 36.71 285 LYS G C 1
ATOM 14520 O O . LYS G 7 285 ? 137.035 172.621 140.892 1.00 36.71 285 LYS G O 1
ATOM 14526 N N . ILE G 7 286 ? 137.810 171.249 142.513 1.00 37.61 286 ILE G N 1
ATOM 14527 C CA . ILE G 7 286 ? 136.574 170.479 142.578 1.00 37.61 286 ILE G CA 1
ATOM 14528 C C . ILE G 7 286 ? 135.388 171.396 142.849 1.00 37.61 286 ILE G C 1
ATOM 14529 O O . ILE G 7 286 ? 135.485 172.377 143.598 1.00 37.61 286 ILE G O 1
ATOM 14534 N N . LYS G 7 287 ? 134.266 171.094 142.193 1.00 40.96 287 LYS G N 1
ATOM 14535 C CA . LYS G 7 287 ? 132.995 171.798 142.333 1.00 40.96 287 LYS G CA 1
ATOM 14536 C C . LYS G 7 287 ? 133.036 173.219 141.784 1.00 40.96 287 LYS G C 1
ATOM 14537 O O . LYS G 7 287 ? 132.146 174.021 142.077 1.00 40.96 287 LYS G O 1
ATOM 14543 N N . ASP G 7 288 ? 134.046 173.551 140.986 1.00 41.67 288 ASP G N 1
ATOM 14544 C CA . ASP G 7 288 ? 134.081 174.839 140.312 1.00 41.67 288 ASP G CA 1
ATOM 14545 C C . ASP G 7 288 ? 133.032 174.896 139.206 1.00 41.67 288 ASP G C 1
ATOM 14546 O O . ASP G 7 288 ? 132.489 173.879 138.772 1.00 41.67 288 ASP G O 1
ATOM 14551 N N . LYS G 7 289 ? 132.756 176.111 138.745 1.00 42.91 289 LYS G N 1
ATOM 14552 C CA . LYS G 7 289 ? 131.830 176.354 137.649 1.00 42.91 289 LYS G CA 1
ATOM 14553 C C . LYS G 7 289 ? 132.620 176.786 136.424 1.00 42.91 289 LYS G C 1
ATOM 14554 O O . LYS G 7 289 ? 133.424 177.721 136.499 1.00 42.91 289 LYS G O 1
ATOM 14560 N N . VAL G 7 290 ? 132.394 176.106 135.299 1.00 39.94 290 VAL G N 1
ATOM 14561 C CA . VAL G 7 290 ? 133.167 176.334 134.087 1.00 39.94 290 VAL G CA 1
ATOM 14562 C C . VAL G 7 290 ? 132.244 176.317 132.877 1.00 39.94 290 VAL G C 1
ATOM 14563 O O . VAL G 7 290 ? 131.103 175.856 132.940 1.00 39.94 290 VAL G O 1
ATOM 14567 N N . ILE G 7 291 ? 132.755 176.848 131.768 1.00 43.71 291 ILE G N 1
ATOM 14568 C CA . ILE G 7 291 ? 132.046 176.898 130.496 1.00 43.71 291 ILE G CA 1
ATOM 14569 C C . ILE G 7 291 ? 132.985 176.421 129.398 1.00 43.71 291 ILE G C 1
ATOM 14570 O O . ILE G 7 291 ? 134.191 176.698 129.431 1.00 43.71 291 ILE G O 1
ATOM 14575 N N . TYR G 7 292 ? 132.424 175.716 128.419 1.00 42.40 292 TYR G N 1
ATOM 14576 C CA . TYR G 7 292 ? 133.148 175.190 127.271 1.00 42.40 292 TYR G CA 1
ATOM 14577 C C . TYR G 7 292 ? 132.484 175.683 125.994 1.00 42.40 292 TYR G C 1
ATOM 14578 O O . TYR G 7 292 ? 131.258 175.811 125.936 1.00 42.40 292 TYR G O 1
ATOM 14587 N N . SER G 7 293 ? 133.291 175.957 124.971 1.00 48.86 293 SER G N 1
ATOM 14588 C CA . SER G 7 293 ? 132.775 176.484 123.717 1.00 48.86 293 SER G CA 1
ATOM 14589 C C . SER G 7 293 ? 133.692 176.070 122.577 1.00 48.86 293 SER G C 1
ATOM 14590 O O . SER G 7 293 ? 134.905 175.938 122.754 1.00 48.86 293 SER G O 1
ATOM 14593 N N . VAL G 7 294 ? 133.097 175.872 121.400 1.00 52.33 294 VAL G N 1
ATOM 14594 C CA . VAL G 7 294 ? 133.848 175.487 120.208 1.00 52.33 294 VAL G CA 1
ATOM 14595 C C . VAL G 7 294 ? 133.028 175.892 118.994 1.00 52.33 294 VAL G C 1
ATOM 14596 O O . VAL G 7 294 ? 131.799 175.922 119.046 1.00 52.33 294 VAL G O 1
ATOM 14600 N N . GLY G 7 295 ? 133.708 176.204 117.891 1.00 58.29 295 GLY G N 1
ATOM 14601 C CA . GLY G 7 295 ? 133.047 176.620 116.670 1.00 58.29 295 GLY G CA 1
ATOM 14602 C C . GLY G 7 295 ? 133.253 175.620 115.549 1.00 58.29 295 GLY G C 1
ATOM 14603 O O . GLY G 7 295 ? 134.271 174.932 115.496 1.00 58.29 295 GLY G O 1
ATOM 14604 N N . PHE G 7 296 ? 132.281 175.557 114.645 1.00 66.48 296 PHE G N 1
ATOM 14605 C CA . PHE G 7 296 ? 132.298 174.639 113.517 1.00 66.48 296 PHE G CA 1
ATOM 14606 C C . PHE G 7 296 ? 132.001 175.389 112.227 1.00 66.48 296 PHE G C 1
ATOM 14607 O O . PHE G 7 296 ? 131.140 176.276 112.194 1.00 66.48 296 PHE G O 1
ATOM 14615 N N . SER G 7 297 ? 132.733 175.034 111.172 1.00 78.18 297 SER G N 1
ATOM 14616 C CA . SER G 7 297 ? 132.542 175.601 109.845 1.00 78.18 297 SER G CA 1
ATOM 14617 C C . SER G 7 297 ? 132.576 174.479 108.817 1.00 78.18 297 SER G C 1
ATOM 14618 O O . SER G 7 297 ? 133.131 173.405 109.060 1.00 78.18 297 SER G O 1
ATOM 14621 N N . GLU G 7 298 ? 131.986 174.743 107.653 1.00 85.89 298 GLU G N 1
ATOM 14622 C CA . GLU G 7 298 ? 131.858 173.758 106.591 1.00 85.89 298 GLU G CA 1
ATOM 14623 C C . GLU G 7 298 ? 132.404 174.328 105.291 1.00 85.89 298 GLU G C 1
ATOM 14624 O O . GLU G 7 298 ? 132.294 175.528 105.025 1.00 85.89 298 GLU G O 1
ATOM 14630 N N . TRP G 7 299 ? 132.988 173.449 104.481 1.00 95.56 299 TRP G N 1
ATOM 14631 C CA . TRP G 7 299 ? 133.523 173.796 103.170 1.00 95.56 299 TRP G CA 1
ATOM 14632 C C . TRP G 7 299 ? 132.591 173.243 102.101 1.00 95.56 299 TRP G C 1
ATOM 14633 O O . TRP G 7 299 ? 132.346 172.034 102.054 1.00 95.56 299 TRP G O 1
ATOM 14644 N N . ASN G 7 300 ? 132.071 174.127 101.250 1.00 101.12 300 ASN G N 1
ATOM 14645 C CA . ASN G 7 300 ? 131.137 173.746 100.198 1.00 101.12 300 ASN G CA 1
ATOM 14646 C C . ASN G 7 300 ? 131.752 173.819 98.805 1.00 101.12 300 ASN G C 1
ATOM 14647 O O . ASN G 7 300 ? 131.035 173.660 97.812 1.00 101.12 300 ASN G O 1
ATOM 14652 N N . GLY G 7 301 ? 133.062 174.055 98.707 1.00 101.40 301 GLY G N 1
ATOM 14653 C CA . GLY G 7 301 ? 133.770 174.116 97.440 1.00 101.40 301 GLY G CA 1
ATOM 14654 C C . GLY G 7 301 ? 134.385 175.470 97.146 1.00 101.40 301 GLY G C 1
ATOM 14655 O O . GLY G 7 301 ? 135.420 175.541 96.476 1.00 101.40 301 GLY G O 1
ATOM 14656 N N . GLU G 7 302 ? 133.765 176.546 97.627 1.00 101.61 302 GLU G N 1
ATOM 14657 C CA . GLU G 7 302 ? 134.270 177.889 97.373 1.00 101.61 302 GLU G CA 1
ATOM 14658 C C . GLU G 7 302 ? 134.310 178.786 98.599 1.00 101.61 302 GLU G C 1
ATOM 14659 O O . GLU G 7 302 ? 135.075 179.757 98.597 1.00 101.61 302 GLU G O 1
ATOM 14665 N N . GLU G 7 303 ? 133.530 178.502 99.641 1.00 98.16 303 GLU G N 1
ATOM 14666 C CA . GLU G 7 303 ? 133.479 179.344 100.826 1.00 98.16 303 GLU G CA 1
ATOM 14667 C C . GLU G 7 303 ? 133.495 178.477 102.077 1.00 98.16 303 GLU G C 1
ATOM 14668 O O . GLU G 7 303 ? 133.314 177.257 102.024 1.00 98.16 303 GLU G O 1
ATOM 14674 N N . TRP G 7 304 ? 133.723 179.130 103.213 1.00 87.94 304 TRP G N 1
ATOM 14675 C CA . TRP G 7 304 ? 133.579 178.534 104.534 1.00 87.94 304 TRP G CA 1
ATOM 14676 C C . TRP G 7 304 ? 132.331 179.110 105.189 1.00 87.94 304 TRP G C 1
ATOM 14677 O O . TRP G 7 304 ? 132.264 180.316 105.448 1.00 87.94 304 TRP G O 1
ATOM 14688 N N . LEU G 7 305 ? 131.347 178.254 105.449 1.00 86.09 305 LEU G N 1
ATOM 14689 C CA . LEU G 7 305 ? 130.056 178.699 105.951 1.00 86.09 305 LEU G CA 1
ATOM 14690 C C . LEU G 7 305 ? 129.771 178.105 107.326 1.00 86.09 305 LEU G C 1
ATOM 14691 O O . LEU G 7 305 ? 130.265 177.024 107.653 1.00 86.09 305 LEU G O 1
ATOM 14696 N N . PRO G 7 306 ? 128.989 178.793 108.156 1.00 79.67 306 PRO G N 1
ATOM 14697 C CA . PRO G 7 306 ? 128.661 178.247 109.480 1.00 79.67 306 PRO G CA 1
ATOM 14698 C C . PRO G 7 306 ? 127.930 176.916 109.373 1.00 79.67 306 PRO G C 1
ATOM 14699 O O . PRO G 7 306 ? 126.905 176.801 108.697 1.00 79.67 306 PRO G O 1
ATOM 14703 N N . HIS G 7 307 ? 128.469 175.906 110.052 1.00 73.47 307 HIS G N 1
ATOM 14704 C CA . HIS G 7 307 ? 127.881 174.573 110.073 1.00 73.47 307 HIS G CA 1
ATOM 14705 C C . HIS G 7 307 ? 126.839 174.490 111.179 1.00 73.47 307 HIS G C 1
ATOM 14706 O O . HIS G 7 307 ? 127.087 174.925 112.307 1.00 73.47 307 HIS G O 1
ATOM 14713 N N . ILE G 7 308 ? 125.677 173.930 110.856 1.00 69.74 308 ILE G N 1
ATOM 14714 C CA . ILE G 7 308 ? 124.557 173.847 111.786 1.00 69.74 308 ILE G CA 1
ATOM 14715 C C . ILE G 7 308 ? 124.259 172.378 112.050 1.00 69.74 308 ILE G C 1
ATOM 14716 O O . ILE G 7 308 ? 123.873 171.642 111.133 1.00 69.74 308 ILE G O 1
ATOM 14721 N N . ALA G 7 309 ? 124.432 171.956 113.300 1.00 65.42 309 ALA G N 1
ATOM 14722 C CA . ALA G 7 309 ? 124.171 170.584 113.706 1.00 65.42 309 ALA G CA 1
ATOM 14723 C C . ALA G 7 309 ? 123.612 170.580 115.120 1.00 65.42 309 ALA G C 1
ATOM 14724 O O . ALA G 7 309 ? 123.930 171.452 115.932 1.00 65.42 309 ALA G O 1
ATOM 14726 N N . ASP G 7 310 ? 122.772 169.586 115.408 1.00 66.27 310 ASP G N 1
ATOM 14727 C CA . ASP G 7 310 ? 122.073 169.504 116.685 1.00 66.27 310 ASP G CA 1
ATOM 14728 C C . ASP G 7 310 ? 122.481 168.294 117.515 1.00 66.27 310 ASP G C 1
ATOM 14729 O O . ASP G 7 310 ? 121.821 167.999 118.518 1.00 66.27 310 ASP G O 1
ATOM 14734 N N . ASP G 7 311 ? 123.547 167.587 117.136 1.00 62.81 311 ASP G N 1
ATOM 14735 C CA . ASP G 7 311 ? 123.911 166.356 117.827 1.00 62.81 311 ASP G CA 1
ATOM 14736 C C . ASP G 7 311 ? 125.406 166.281 118.112 1.00 62.81 311 ASP G C 1
ATOM 14737 O O . ASP G 7 311 ? 125.989 165.192 118.085 1.00 62.81 311 ASP G O 1
ATOM 14742 N N . ILE G 7 312 ? 126.039 167.410 118.386 1.00 52.80 312 ILE G N 1
ATOM 14743 C CA . ILE G 7 312 ? 127.433 167.439 118.811 1.00 52.80 312 ILE G CA 1
ATOM 14744 C C . ILE G 7 312 ? 127.471 167.378 120.330 1.00 52.80 312 ILE G C 1
ATOM 14745 O O . ILE G 7 312 ? 126.620 167.964 121.006 1.00 52.80 312 ILE G O 1
ATOM 14750 N N . GLN G 7 313 ? 128.455 166.667 120.875 1.00 47.27 313 GLN G N 1
ATOM 14751 C CA . GLN G 7 313 ? 128.492 166.388 122.303 1.00 47.27 313 GLN G CA 1
ATOM 14752 C C . GLN G 7 313 ? 129.889 166.615 122.859 1.00 47.27 313 GLN G C 1
ATOM 14753 O O . GLN G 7 313 ? 130.888 166.290 122.214 1.00 47.27 313 GLN G O 1
ATOM 14759 N N . PHE G 7 314 ?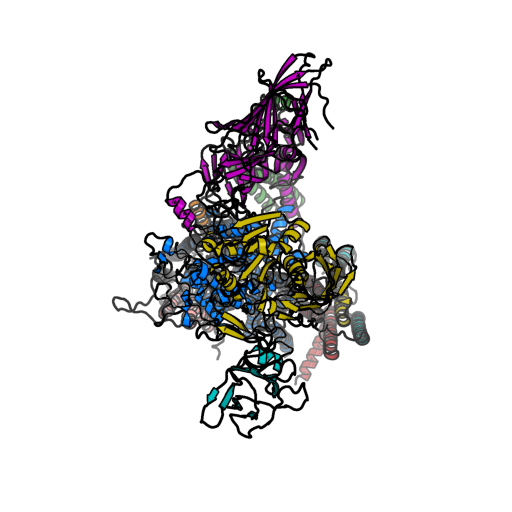 129.939 167.173 124.063 1.00 40.06 314 PHE G N 1
ATOM 14760 C CA . PHE G 7 314 ? 131.167 167.386 124.812 1.00 40.06 314 PHE G CA 1
ATOM 14761 C C . PHE G 7 314 ? 131.240 166.375 125.947 1.00 40.06 314 PHE G C 1
ATOM 14762 O O . PHE G 7 314 ? 130.228 166.079 126.590 1.00 40.06 314 PHE G O 1
ATOM 14770 N N . GLU G 7 315 ? 132.435 165.842 126.191 1.00 42.87 315 GLU G N 1
ATOM 14771 C CA . GLU G 7 315 ? 132.639 164.838 127.224 1.00 42.87 315 GLU G CA 1
ATOM 14772 C C . GLU G 7 315 ? 133.762 165.260 128.158 1.00 42.87 315 GLU G C 1
ATOM 14773 O O . GLU G 7 315 ? 134.796 165.767 127.719 1.00 42.87 315 GLU G O 1
ATOM 14779 N N . LEU G 7 316 ? 133.549 165.045 129.448 1.00 35.45 316 LEU G N 1
ATOM 14780 C CA . LEU G 7 316 ? 134.581 165.204 130.466 1.00 35.45 316 LEU G CA 1
ATOM 14781 C C . LEU G 7 316 ? 134.855 163.824 131.041 1.00 35.45 316 LEU G C 1
ATOM 14782 O O . LEU G 7 316 ? 133.972 163.231 131.675 1.00 35.45 316 LEU G O 1
ATOM 14787 N N . ARG G 7 317 ? 136.068 163.313 130.803 1.00 35.44 317 ARG G N 1
ATOM 14788 C CA . ARG G 7 317 ? 136.404 161.922 131.096 1.00 35.44 317 ARG G CA 1
ATOM 14789 C C . ARG G 7 317 ? 137.674 161.822 131.924 1.00 35.44 317 ARG G C 1
ATOM 14790 O O . ARG G 7 317 ? 138.638 162.546 131.680 1.00 35.44 317 ARG G O 1
ATOM 14798 N N . GLN G 7 318 ? 137.690 160.902 132.888 1.00 35.27 318 GLN G N 1
ATOM 14799 C CA . GLN G 7 318 ? 138.963 160.483 133.466 1.00 35.27 318 GLN G CA 1
ATOM 14800 C C . GLN G 7 318 ? 139.478 159.228 132.766 1.00 35.27 318 GLN G C 1
ATOM 14801 O O . GLN G 7 318 ? 140.542 159.247 132.140 1.00 35.27 318 GLN G O 1
ATOM 14807 N N . VAL G 7 319 ? 138.726 158.134 132.861 1.00 35.44 319 VAL G N 1
ATOM 14808 C CA . VAL G 7 319 ? 138.898 156.991 131.973 1.00 35.44 319 VAL G CA 1
ATOM 14809 C C . VAL G 7 319 ? 137.526 156.695 131.386 1.00 35.44 319 VAL G C 1
ATOM 14810 O O . VAL G 7 319 ? 137.404 156.203 130.259 1.00 35.44 319 VAL G O 1
ATOM 14814 N N . ASP G 7 320 ? 136.485 157.038 132.141 1.00 42.90 320 ASP G N 1
ATOM 14815 C CA . ASP G 7 320 ? 135.086 156.930 131.773 1.00 42.90 320 ASP G CA 1
ATOM 14816 C C . ASP G 7 320 ? 134.464 158.319 131.738 1.00 42.90 320 ASP G C 1
ATOM 14817 O O . ASP G 7 320 ? 134.922 159.221 132.444 1.00 42.90 320 ASP G O 1
ATOM 14822 N N . PRO G 7 321 ? 133.426 158.527 130.928 1.00 38.61 321 PRO G N 1
ATOM 14823 C CA . PRO G 7 321 ? 132.810 159.858 130.858 1.00 38.61 321 PRO G CA 1
ATOM 14824 C C . PRO G 7 321 ? 132.125 160.257 132.153 1.00 38.61 321 PRO G C 1
ATOM 14825 O O . PRO G 7 321 ? 131.090 159.692 132.513 1.00 38.61 321 PRO G O 1
ATOM 14829 N N . TYR G 7 322 ? 132.696 161.228 132.864 1.00 38.14 322 TYR G N 1
ATOM 14830 C CA . TYR G 7 322 ? 132.004 161.800 134.010 1.00 38.14 322 TYR G CA 1
ATOM 14831 C C . TYR G 7 322 ? 130.899 162.746 133.575 1.00 38.14 322 TYR G C 1
ATOM 14832 O O . TYR G 7 322 ? 129.868 162.841 134.247 1.00 38.14 322 TYR G O 1
ATOM 14841 N N . TYR G 7 323 ? 131.095 163.445 132.463 1.00 38.81 323 TYR G N 1
ATOM 14842 C CA . TYR G 7 323 ? 130.084 164.338 131.915 1.00 38.81 323 TYR G CA 1
ATOM 14843 C C . TYR G 7 323 ? 129.932 164.082 130.426 1.00 38.81 323 TYR G C 1
ATOM 14844 O O . TYR G 7 323 ? 130.922 163.859 129.728 1.00 38.81 323 TYR G O 1
ATOM 14853 N N . ARG G 7 324 ? 128.693 164.135 129.944 1.00 43.78 324 ARG G N 1
ATOM 14854 C CA . ARG G 7 324 ? 128.405 164.103 128.513 1.00 43.78 324 ARG G CA 1
ATOM 14855 C C . ARG G 7 324 ? 127.229 165.033 128.260 1.00 43.78 324 ARG G C 1
ATOM 14856 O O . ARG G 7 324 ? 126.110 164.752 128.698 1.00 43.78 324 ARG G O 1
ATOM 14864 N N . LEU G 7 325 ? 127.478 166.136 127.557 1.00 43.31 325 LEU G N 1
ATOM 14865 C CA . LEU G 7 325 ? 126.489 167.191 127.386 1.00 43.31 325 LEU G CA 1
ATOM 14866 C C . LEU G 7 325 ? 126.358 167.572 125.920 1.00 43.31 325 LEU G C 1
ATOM 14867 O O . LEU G 7 325 ? 127.358 167.703 125.212 1.00 43.31 325 LEU G O 1
ATOM 14872 N N . THR G 7 326 ? 125.121 167.768 125.474 1.00 47.29 326 THR G N 1
ATOM 14873 C CA . THR G 7 326 ? 124.868 168.197 124.106 1.00 47.29 326 THR G CA 1
ATOM 14874 C C . THR G 7 326 ? 125.057 169.705 123.989 1.00 47.29 326 THR G C 1
ATOM 14875 O O . THR G 7 326 ? 124.618 170.467 124.853 1.00 47.29 326 THR G O 1
ATOM 14879 N N . LEU G 7 327 ? 125.719 170.132 122.917 1.00 47.86 327 LEU G N 1
ATOM 14880 C CA . LEU G 7 327 ? 126.032 171.539 122.716 1.00 47.86 327 LEU G CA 1
ATOM 14881 C C . LEU G 7 327 ? 124.885 172.263 122.024 1.00 47.86 327 LEU G C 1
ATOM 14882 O O . LEU G 7 327 ? 124.237 171.716 121.129 1.00 47.86 327 LEU G O 1
ATOM 14887 N N . SER G 7 328 ? 124.647 173.508 122.443 1.00 51.96 328 SER G N 1
ATOM 14888 C CA . SER G 7 328 ? 123.648 174.410 121.894 1.00 51.96 328 SER G CA 1
ATOM 14889 C C . SER G 7 328 ? 124.320 175.552 121.135 1.00 51.96 328 SER G C 1
ATOM 14890 O O . SER G 7 328 ? 125.392 176.016 121.531 1.00 51.96 328 SER G O 1
ATOM 14893 N N . PRO G 7 329 ? 123.716 176.037 120.049 1.00 54.27 329 PRO G N 1
ATOM 14894 C CA . PRO G 7 329 ? 124.364 177.086 119.248 1.00 54.27 329 PRO G CA 1
ATOM 14895 C C . PRO G 7 329 ? 124.277 178.437 119.944 1.00 54.27 329 PRO G C 1
ATOM 14896 O O . PRO G 7 329 ? 123.193 178.894 120.313 1.00 54.27 329 PRO G O 1
ATOM 14900 N N . SER G 7 330 ? 125.433 179.078 120.127 1.00 60.40 330 SER G N 1
ATOM 14901 C CA . SER G 7 330 ? 125.504 180.364 120.827 1.00 60.40 330 SER G CA 1
ATOM 14902 C C . SER G 7 330 ? 126.410 181.315 120.048 1.00 60.40 330 SER G C 1
ATOM 14903 O O . SER G 7 330 ? 127.612 181.395 120.310 1.00 60.40 330 SER G O 1
ATOM 14906 N N . GLY G 7 331 ? 125.823 182.048 119.108 1.00 72.46 331 GLY G N 1
ATOM 14907 C CA . GLY G 7 331 ? 126.541 183.118 118.446 1.00 72.46 331 GLY G CA 1
ATOM 14908 C C . GLY G 7 331 ? 127.155 182.731 117.119 1.00 72.46 331 GLY G C 1
ATOM 14909 O O . GLY G 7 331 ? 128.172 182.035 117.080 1.00 72.46 331 GLY G O 1
ATOM 14910 N N . ASN G 7 332 ? 126.559 183.189 116.024 1.00 94.02 332 ASN G N 1
ATOM 14911 C CA . ASN G 7 332 ? 127.085 182.915 114.697 1.00 94.02 332 ASN G CA 1
ATOM 14912 C C . ASN G 7 332 ? 128.054 184.012 114.279 1.00 94.02 332 ASN G C 1
ATOM 14913 O O . ASN G 7 332 ? 127.820 185.198 114.531 1.00 94.02 332 ASN G O 1
ATOM 14918 N N . ASP G 7 333 ? 129.152 183.606 113.659 1.00 90.25 333 ASP G N 1
ATOM 14919 C CA . ASP G 7 333 ? 130.094 184.521 113.044 1.00 90.25 333 ASP G CA 1
ATOM 14920 C C . ASP G 7 333 ? 129.879 184.502 111.532 1.00 90.25 333 ASP G C 1
ATOM 14921 O O . ASP G 7 333 ? 128.924 183.902 111.028 1.00 90.25 333 ASP G O 1
ATOM 14926 N N . SER G 7 334 ? 130.763 185.175 110.793 1.00 89.69 334 SER G N 1
ATOM 14927 C CA . SER G 7 334 ? 130.618 185.212 109.342 1.00 89.69 334 SER G CA 1
ATOM 14928 C C . SER G 7 334 ? 130.805 183.833 108.724 1.00 89.69 334 SER G C 1
ATOM 14929 O O . SER G 7 334 ? 130.156 183.513 107.723 1.00 89.69 334 SER G O 1
ATOM 14932 N N . GLU G 7 335 ? 131.679 183.007 109.299 1.00 85.07 335 GLU G N 1
ATOM 14933 C CA . GLU G 7 335 ? 131.991 181.707 108.725 1.00 85.07 335 GLU G CA 1
ATOM 14934 C C . GLU G 7 335 ? 131.857 180.548 109.700 1.00 85.07 335 GLU G C 1
ATOM 14935 O O . GLU G 7 335 ? 131.869 179.396 109.255 1.00 85.07 335 GLU G O 1
ATOM 14941 N N . THR G 7 336 ? 131.727 180.805 111.000 1.00 75.77 336 THR G N 1
ATOM 14942 C CA . THR G 7 336 ? 131.722 179.747 112.001 1.00 75.77 336 THR G CA 1
ATOM 14943 C C . THR G 7 336 ? 130.522 179.858 112.927 1.00 75.77 336 THR G C 1
ATOM 14944 O O . THR G 7 336 ? 130.219 180.946 113.426 1.00 75.77 336 THR G O 1
ATOM 14948 N N . GLN G 7 337 ? 129.842 178.735 113.157 1.00 67.45 337 GLN G N 1
ATOM 14949 C CA . GLN G 7 337 ? 128.772 178.678 114.144 1.00 67.45 337 GLN G CA 1
ATOM 14950 C C . GLN G 7 337 ? 129.369 178.221 115.468 1.00 67.45 337 GLN G C 1
ATOM 14951 O O . GLN G 7 337 ? 130.177 177.293 115.501 1.00 67.45 337 GLN G O 1
ATOM 14957 N N . TYR G 7 338 ? 128.956 178.848 116.565 1.00 60.41 338 TYR G N 1
ATOM 14958 C CA . TYR G 7 338 ? 129.569 178.588 117.861 1.00 60.41 338 TYR G CA 1
ATOM 14959 C C . TYR G 7 338 ? 128.602 177.862 118.782 1.00 60.41 338 TYR G C 1
ATOM 14960 O O . TYR G 7 338 ? 127.464 178.301 118.972 1.00 60.41 338 TYR G O 1
ATOM 14969 N N . TYR G 7 339 ? 129.068 176.756 119.355 1.00 52.92 339 TYR G N 1
ATOM 14970 C CA . TYR G 7 339 ? 128.316 175.944 120.292 1.00 52.92 339 TYR G CA 1
ATOM 14971 C C . TYR G 7 339 ? 128.963 176.024 121.668 1.00 52.92 339 TYR G C 1
ATOM 14972 O O . TYR G 7 339 ? 130.185 176.161 121.790 1.00 52.92 339 TYR G O 1
ATOM 14981 N N . THR G 7 340 ? 128.131 175.933 122.703 1.00 50.35 340 THR G N 1
ATOM 14982 C CA . THR G 7 340 ? 128.595 176.073 124.074 1.00 50.35 340 THR G CA 1
ATOM 14983 C C . THR G 7 340 ? 127.914 175.043 124.963 1.00 50.35 340 THR G C 1
ATOM 14984 O O . THR G 7 340 ? 126.837 174.531 124.651 1.00 50.35 340 THR G O 1
ATOM 14988 N N . THR G 7 341 ? 128.574 174.736 126.076 1.00 46.95 341 THR G N 1
ATOM 14989 C CA . THR G 7 341 ? 127.982 173.970 127.169 1.00 46.95 341 THR G CA 1
ATOM 14990 C C . THR G 7 341 ? 127.640 174.968 128.265 1.00 46.95 341 THR G C 1
ATOM 14991 O O . THR G 7 341 ? 128.534 175.463 128.956 1.00 46.95 341 THR G O 1
ATOM 14995 N N . GLY G 7 342 ? 126.354 175.289 128.400 1.00 48.15 342 GLY G N 1
ATOM 14996 C CA . GLY G 7 342 ? 125.910 176.166 129.466 1.00 48.15 342 GLY G CA 1
ATOM 14997 C C . GLY G 7 342 ? 126.544 175.772 130.782 1.00 48.15 342 GLY G C 1
ATOM 14998 O O . GLY G 7 342 ? 126.658 174.576 131.066 1.00 48.15 342 GLY G O 1
ATOM 14999 N N . GLU G 7 343 ? 126.962 176.756 131.577 1.00 44.90 343 GLU G N 1
ATOM 15000 C CA . GLU G 7 343 ? 127.861 176.532 132.705 1.00 44.90 343 GLU G CA 1
ATOM 15001 C C . GLU G 7 343 ? 127.455 175.319 133.533 1.00 44.90 343 GLU G C 1
ATOM 15002 O O . GLU G 7 343 ? 126.281 175.135 133.861 1.00 44.90 343 GLU G O 1
ATOM 15008 N N . PHE G 7 344 ? 128.437 174.478 133.839 1.00 38.05 344 PHE G N 1
ATOM 15009 C CA . PHE G 7 344 ? 128.243 173.268 134.620 1.00 38.05 344 PHE G CA 1
ATOM 15010 C C . PHE G 7 344 ? 129.247 173.258 135.766 1.00 38.05 344 PHE G C 1
ATOM 15011 O O . PHE G 7 344 ? 130.093 174.147 135.888 1.00 38.05 344 PHE G O 1
ATOM 15019 N N . ILE G 7 345 ? 129.150 172.236 136.611 1.00 40.32 345 ILE G N 1
ATOM 15020 C CA . ILE G 7 345 ? 129.922 172.148 137.842 1.00 40.32 345 ILE G CA 1
ATOM 15021 C C . ILE G 7 345 ? 130.864 170.960 137.738 1.00 40.32 345 ILE G C 1
ATOM 15022 O O . ILE G 7 345 ? 130.437 169.851 137.398 1.00 40.32 345 ILE G O 1
ATOM 15027 N N . LEU G 7 346 ? 132.138 171.194 138.033 1.00 37.63 346 LEU G N 1
ATOM 15028 C CA . LEU G 7 346 ? 133.122 170.128 138.007 1.00 37.63 346 LEU G CA 1
ATOM 15029 C C . LEU G 7 346 ? 132.828 169.110 139.107 1.00 37.63 346 LEU G C 1
ATOM 15030 O O . LEU G 7 346 ? 132.332 169.468 140.177 1.00 37.63 346 LEU G O 1
ATOM 15035 N N . PRO G 7 347 ? 133.116 167.832 138.865 1.00 40.06 347 PRO G N 1
ATOM 15036 C CA . PRO G 7 347 ? 132.849 166.811 139.882 1.00 40.06 347 PRO G CA 1
ATOM 15037 C C . PRO G 7 347 ? 133.643 167.067 141.155 1.00 40.06 347 PRO G C 1
ATOM 15038 O O . PRO G 7 347 ? 134.637 167.794 141.168 1.00 40.06 347 PRO G O 1
ATOM 15042 N N . ASP G 7 348 ? 133.189 166.446 142.241 1.00 43.95 348 ASP G N 1
ATOM 15043 C CA . ASP G 7 348 ? 133.869 166.546 143.524 1.00 43.95 348 ASP G CA 1
ATOM 15044 C C . ASP G 7 348 ? 135.015 165.560 143.658 1.00 43.95 348 ASP G C 1
ATOM 15045 O O . ASP G 7 348 ? 135.489 165.318 144.774 1.00 43.95 348 ASP G O 1
ATOM 15050 N N . ARG G 7 349 ? 135.466 164.986 142.549 1.00 39.92 349 ARG G N 1
ATOM 15051 C CA . ARG G 7 349 ? 136.602 164.078 142.523 1.00 39.92 349 ARG G CA 1
ATOM 15052 C C . ARG G 7 349 ? 137.770 164.774 141.839 1.00 39.92 349 ARG G C 1
ATOM 15053 O O . ARG G 7 349 ? 137.593 165.405 140.792 1.00 39.92 349 ARG G O 1
ATOM 15061 N N . HIS G 7 350 ? 138.954 164.660 142.427 1.00 34.46 350 HIS G N 1
ATOM 15062 C CA . HIS G 7 350 ? 140.144 165.291 141.878 1.00 34.46 350 HIS G CA 1
ATOM 15063 C C . HIS G 7 350 ? 140.870 164.335 140.942 1.00 34.46 350 HIS G C 1
ATOM 15064 O O . HIS G 7 350 ? 140.697 163.117 141.003 1.00 34.46 350 HIS G O 1
ATOM 15071 N N . GLY G 7 351 ? 141.686 164.900 140.070 1.00 34.29 351 GLY G N 1
ATOM 15072 C CA . GLY G 7 351 ? 142.496 164.093 139.182 1.00 34.29 351 GLY G CA 1
ATOM 15073 C C . GLY G 7 351 ? 142.687 164.790 137.853 1.00 34.29 351 GLY G C 1
ATOM 15074 O O . GLY G 7 351 ? 142.331 165.945 137.682 1.00 34.29 351 GLY G O 1
ATOM 15075 N N . VAL G 7 352 ? 143.244 164.050 136.905 1.00 33.29 352 VAL G N 1
ATOM 15076 C CA . VAL G 7 352 ? 143.566 164.581 135.588 1.00 33.29 352 VAL G CA 1
ATOM 15077 C C . VAL G 7 352 ? 142.438 164.200 134.639 1.00 33.29 352 VAL G C 1
ATOM 15078 O O . VAL G 7 352 ? 142.257 163.023 134.315 1.00 33.29 352 VAL G O 1
ATOM 15082 N N . PHE G 7 353 ? 141.679 165.193 134.187 1.00 33.84 353 PHE G N 1
ATOM 15083 C CA . PHE G 7 353 ? 140.524 164.980 133.334 1.00 33.84 353 PHE G CA 1
ATOM 15084 C C . PHE G 7 353 ? 140.825 165.425 131.910 1.00 33.84 353 PHE G C 1
ATOM 15085 O O . PHE G 7 353 ? 141.780 166.160 131.647 1.00 33.84 353 PHE G O 1
ATOM 15093 N N . THR G 7 354 ? 139.994 164.953 130.987 1.00 38.86 354 THR G N 1
ATOM 15094 C CA . THR G 7 354 ? 140.085 165.298 129.577 1.00 38.86 354 THR G CA 1
ATOM 15095 C C . THR G 7 354 ? 138.778 165.946 129.148 1.00 38.86 354 THR G C 1
ATOM 15096 O O . THR G 7 354 ? 137.700 165.365 129.338 1.00 38.86 354 THR G O 1
ATOM 15100 N N . PHE G 7 355 ? 138.885 167.158 128.607 1.00 39.45 355 PHE G N 1
ATOM 15101 C CA . PHE G 7 355 ? 137.796 167.849 127.932 1.00 39.45 355 PHE G CA 1
ATOM 15102 C C . PHE G 7 355 ? 137.862 167.470 126.460 1.00 39.45 355 PHE G C 1
ATOM 15103 O O . PHE G 7 355 ? 138.861 167.758 125.792 1.00 39.45 355 PHE G O 1
ATOM 15111 N N . LEU G 7 356 ? 136.814 166.827 125.954 1.00 44.16 356 LEU G N 1
ATOM 15112 C CA . LEU G 7 356 ? 136.866 166.180 124.655 1.00 44.16 356 LEU G CA 1
ATOM 15113 C C . LEU G 7 356 ? 135.650 166.546 123.819 1.00 44.16 356 LEU G C 1
ATOM 15114 O O . LEU G 7 356 ? 134.523 166.568 124.317 1.00 44.16 356 LEU G O 1
ATOM 15119 N N . THR G 7 357 ? 135.893 166.845 122.546 1.00 49.70 357 THR G N 1
ATOM 15120 C CA . THR G 7 357 ? 134.842 166.990 121.544 1.00 49.70 357 THR G CA 1
ATOM 15121 C C . THR G 7 357 ? 135.204 166.080 120.380 1.00 49.70 357 THR G C 1
ATOM 15122 O O . THR G 7 357 ? 136.172 166.346 119.660 1.00 49.70 357 THR G O 1
ATOM 15126 N N . ASP G 7 358 ? 134.441 165.004 120.209 1.00 55.71 358 ASP G N 1
ATOM 15127 C CA . ASP G 7 358 ? 134.647 164.021 119.148 1.00 55.71 358 ASP G CA 1
ATOM 15128 C C . ASP G 7 358 ? 133.437 164.063 118.225 1.00 55.71 358 ASP G C 1
ATOM 15129 O O . ASP G 7 358 ? 132.431 163.396 118.476 1.00 55.71 358 ASP G O 1
ATOM 15134 N N . TYR G 7 359 ? 133.533 164.844 117.155 1.00 60.67 359 TYR G N 1
ATOM 15135 C CA . TYR G 7 359 ? 132.459 164.911 116.168 1.00 60.67 359 TYR G CA 1
ATOM 15136 C C . TYR G 7 359 ? 132.772 163.888 115.085 1.00 60.67 359 TYR G C 1
ATOM 15137 O O . TYR G 7 359 ? 133.621 164.118 114.221 1.00 60.67 359 TYR G O 1
ATOM 15146 N N . ARG G 7 360 ? 132.083 162.750 115.133 1.00 70.05 360 ARG G N 1
ATOM 15147 C CA . ARG G 7 360 ? 132.316 161.630 114.223 1.00 70.05 360 ARG G CA 1
ATOM 15148 C C . ARG G 7 360 ? 130.959 161.188 113.690 1.00 70.05 360 ARG G C 1
ATOM 15149 O O . ARG G 7 360 ? 130.294 160.341 114.291 1.00 70.05 360 ARG G O 1
ATOM 15157 N N . LYS G 7 361 ? 130.552 161.761 112.561 1.00 76.46 361 LYS G N 1
ATOM 15158 C CA . LYS G 7 361 ? 129.273 161.445 111.942 1.00 76.46 361 LYS G CA 1
ATOM 15159 C C . LYS G 7 361 ? 129.509 161.021 110.501 1.00 76.46 361 LYS G C 1
ATOM 15160 O O . LYS G 7 361 ? 130.227 161.699 109.761 1.00 76.46 361 LYS G O 1
ATOM 15166 N N . ILE G 7 362 ? 128.902 159.897 110.111 1.00 79.81 362 ILE G N 1
ATOM 15167 C CA . ILE G 7 362 ? 129.162 159.315 108.800 1.00 79.81 362 ILE G CA 1
ATOM 15168 C C . ILE G 7 362 ? 128.703 160.269 107.710 1.00 79.81 362 ILE G C 1
ATOM 15169 O O . ILE G 7 362 ? 127.570 160.767 107.729 1.00 79.81 362 ILE G O 1
ATOM 15174 N N . GLY G 7 363 ? 129.586 160.527 106.747 1.00 82.34 363 GLY G N 1
ATOM 15175 C CA . GLY G 7 363 ? 129.310 161.407 105.633 1.00 82.34 363 GLY G CA 1
ATOM 15176 C C . GLY G 7 363 ? 130.067 162.715 105.672 1.00 82.34 363 GLY G C 1
ATOM 15177 O O . GLY G 7 363 ? 130.147 163.400 104.645 1.00 82.34 363 GLY G O 1
ATOM 15178 N N . LEU G 7 364 ? 130.624 163.081 106.821 1.00 78.16 364 LEU G N 1
ATOM 15179 C CA . LEU G 7 364 ? 131.386 164.309 106.978 1.00 78.16 364 LEU G CA 1
ATOM 15180 C C . LEU G 7 364 ? 132.774 163.985 107.515 1.00 78.16 364 LEU G C 1
ATOM 15181 O O . LEU G 7 364 ? 133.066 162.854 107.911 1.00 78.16 364 LEU G O 1
ATOM 15186 N N . SER G 7 365 ? 133.635 164.998 107.522 1.00 75.93 365 SER G N 1
ATOM 15187 C CA . SER G 7 365 ? 134.963 164.839 108.089 1.00 75.93 365 SER G CA 1
ATOM 15188 C C . SER G 7 365 ? 134.872 164.576 109.589 1.00 75.93 365 SER G C 1
ATOM 15189 O O . SER G 7 365 ? 133.880 164.898 110.247 1.00 75.93 365 SER G O 1
ATOM 15192 N N . PHE G 7 366 ? 135.930 163.982 110.129 1.00 70.21 366 PHE G N 1
ATOM 15193 C CA . PHE G 7 366 ? 135.991 163.642 111.542 1.00 70.21 366 PHE G CA 1
ATOM 15194 C C . PHE G 7 366 ? 136.771 164.710 112.295 1.00 70.21 366 PHE G C 1
ATOM 15195 O O . PHE G 7 366 ? 137.825 165.164 111.841 1.00 70.21 366 PHE G O 1
ATOM 15203 N N . THR G 7 367 ? 136.247 165.105 113.452 1.00 62.30 367 THR G N 1
ATOM 15204 C CA . THR G 7 367 ? 136.798 166.205 114.226 1.00 62.30 367 THR G CA 1
ATOM 15205 C C . THR G 7 367 ? 137.096 165.736 115.642 1.00 62.30 367 THR G C 1
ATOM 15206 O O . THR G 7 367 ? 136.293 165.021 116.248 1.00 62.30 367 THR G O 1
ATOM 15210 N N . THR G 7 368 ? 138.242 166.162 116.170 1.00 56.65 368 THR G N 1
ATOM 15211 C CA . THR G 7 368 ? 138.701 165.757 117.493 1.00 56.65 368 THR G CA 1
ATOM 15212 C C . THR G 7 368 ? 139.409 166.926 118.155 1.00 56.65 368 THR G C 1
ATOM 15213 O O . THR G 7 368 ? 140.413 167.420 117.634 1.00 56.65 368 THR G O 1
ATOM 15217 N N . ASP G 7 369 ? 138.890 167.364 119.300 1.00 51.84 369 ASP G N 1
ATOM 15218 C CA . ASP G 7 369 ? 139.560 168.355 120.135 1.00 51.84 369 ASP G CA 1
ATOM 15219 C C . ASP G 7 369 ? 139.702 167.786 121.537 1.00 51.84 369 ASP G C 1
ATOM 15220 O O . ASP G 7 369 ? 138.707 167.389 122.149 1.00 51.84 369 ASP G O 1
ATOM 15225 N N . LYS G 7 370 ? 140.932 167.744 122.043 1.00 44.96 370 LYS G N 1
ATOM 15226 C CA . LYS G 7 370 ? 141.203 167.218 123.371 1.00 44.96 370 LYS G CA 1
ATOM 15227 C C . LYS G 7 370 ? 141.999 168.231 124.177 1.00 44.96 370 LYS G C 1
ATOM 15228 O O . LYS G 7 370 ? 142.829 168.966 123.637 1.00 44.96 370 LYS G O 1
ATOM 15234 N N . ASP G 7 371 ? 141.737 168.260 125.481 1.00 42.85 371 ASP G N 1
ATOM 15235 C CA . ASP G 7 371 ? 142.534 169.064 126.403 1.00 42.85 371 ASP G CA 1
ATOM 15236 C C . ASP G 7 371 ? 142.635 168.329 127.728 1.00 42.85 371 ASP G C 1
ATOM 15237 O O . ASP G 7 371 ? 141.612 168.028 128.346 1.00 42.85 371 ASP G O 1
ATOM 15242 N N . VAL G 7 372 ? 143.855 168.050 128.169 1.00 34.68 372 VAL G N 1
ATOM 15243 C CA . VAL G 7 372 ? 144.098 167.315 129.404 1.00 34.68 372 VAL G CA 1
ATOM 15244 C C . VAL G 7 372 ? 144.463 168.317 130.489 1.00 34.68 372 VAL G C 1
ATOM 15245 O O . VAL G 7 372 ? 145.505 168.977 130.409 1.00 34.68 372 VAL G O 1
ATOM 15249 N N . LYS G 7 373 ? 143.615 168.425 131.512 1.00 35.68 373 LYS G N 1
ATOM 15250 C CA . LYS G 7 373 ? 143.785 169.413 132.569 1.00 35.68 373 LYS G CA 1
ATOM 15251 C C . LYS G 7 373 ? 143.615 168.762 133.933 1.00 35.68 373 LYS G C 1
ATOM 15252 O O . LYS G 7 373 ? 142.790 167.862 134.103 1.00 35.68 373 LYS G O 1
ATOM 15258 N N . ALA G 7 374 ? 144.397 169.224 134.903 1.00 35.83 374 ALA G N 1
ATOM 15259 C CA . ALA G 7 374 ? 144.326 168.718 136.266 1.00 35.83 374 ALA G CA 1
ATOM 15260 C C . ALA G 7 374 ? 143.307 169.503 137.083 1.00 35.83 374 ALA G C 1
ATOM 15261 O O . ALA G 7 374 ? 143.350 170.735 137.125 1.00 35.83 374 ALA G O 1
ATOM 15263 N N . ILE G 7 375 ? 142.394 168.782 137.727 1.00 34.38 375 ILE G N 1
ATOM 15264 C CA . ILE G 7 375 ? 141.409 169.343 138.641 1.00 34.38 375 ILE G CA 1
ATOM 15265 C C . ILE G 7 375 ? 141.873 169.017 140.053 1.00 34.38 375 ILE G C 1
ATOM 15266 O O . ILE G 7 375 ? 141.947 167.841 140.437 1.00 34.38 375 ILE G O 1
ATOM 15271 N N . ARG G 7 376 ? 142.178 170.059 140.815 1.00 39.66 376 ARG G N 1
ATOM 15272 C CA . ARG G 7 376 ? 142.832 169.971 142.109 1.00 39.66 376 ARG G CA 1
ATOM 15273 C C . ARG G 7 376 ? 141.831 169.869 143.255 1.00 39.66 376 ARG G C 1
ATOM 15274 O O . ARG G 7 376 ? 140.649 170.186 143.117 1.00 39.66 376 ARG G O 1
ATOM 15282 N N . HIS G 7 377 ? 142.333 169.420 144.401 1.00 43.35 377 HIS G N 1
ATOM 15283 C CA . HIS G 7 377 ? 141.549 169.321 145.620 1.00 43.35 377 HIS G CA 1
ATOM 15284 C C . HIS G 7 377 ? 141.475 170.691 146.295 1.00 43.35 377 HIS G C 1
ATOM 15285 O O . HIS G 7 377 ? 142.204 171.622 145.949 1.00 43.35 377 HIS G O 1
ATOM 15292 N N . LEU G 7 378 ? 140.580 170.817 147.269 1.00 42.35 378 LEU G N 1
ATOM 15293 C CA . LEU G 7 378 ? 140.493 172.063 148.018 1.00 42.35 378 LEU G CA 1
ATOM 15294 C C . LEU G 7 378 ? 141.717 172.249 148.908 1.00 42.35 378 LEU G C 1
ATOM 15295 O O . LEU G 7 378 ? 142.177 171.313 149.567 1.00 42.35 378 LEU G O 1
ATOM 15300 N N . ALA G 7 379 ? 142.238 173.474 148.930 1.00 41.99 379 ALA G N 1
ATOM 15301 C CA . ALA G 7 379 ? 143.386 173.806 149.760 1.00 41.99 379 ALA G CA 1
ATOM 15302 C C . ALA G 7 379 ? 142.966 173.911 151.226 1.00 41.99 379 ALA G C 1
ATOM 15303 O O . ALA G 7 379 ? 141.789 173.798 151.579 1.00 41.99 379 ALA G O 1
ATOM 15305 N N . ASN G 7 380 ? 143.953 174.131 152.096 1.00 44.45 380 ASN G N 1
ATOM 15306 C CA . ASN G 7 380 ? 143.669 174.214 153.524 1.00 44.45 380 ASN G CA 1
ATOM 15307 C C . ASN G 7 380 ? 142.997 175.531 153.889 1.00 44.45 380 ASN G C 1
ATOM 15308 O O . ASN G 7 380 ? 142.201 175.578 154.833 1.00 44.45 380 ASN G O 1
ATOM 15313 N N . ASP G 7 381 ? 143.303 176.606 153.163 1.00 45.48 381 ASP G N 1
ATOM 15314 C CA . ASP G 7 381 ? 142.744 177.922 153.433 1.00 45.48 381 ASP G CA 1
ATOM 15315 C C . ASP G 7 381 ? 141.524 178.224 152.571 1.00 45.48 381 ASP G C 1
ATOM 15316 O O . ASP G 7 381 ? 141.145 179.391 152.429 1.00 45.48 381 ASP G O 1
ATOM 15321 N N . GLU G 7 382 ? 140.902 177.198 151.995 1.00 45.01 382 GLU G N 1
ATOM 15322 C CA . GLU G 7 382 ? 139.710 177.364 151.179 1.00 45.01 382 GLU G CA 1
ATOM 15323 C C . GLU G 7 382 ? 138.472 176.766 151.827 1.00 45.01 382 GLU G C 1
ATOM 15324 O O . GLU G 7 382 ? 137.395 176.796 151.225 1.00 45.01 382 GLU G O 1
ATOM 15330 N N . TYR G 7 383 ? 138.600 176.221 153.028 1.00 46.57 383 TYR G N 1
ATOM 15331 C CA . TYR G 7 383 ? 137.466 175.734 153.790 1.00 46.57 383 TYR G CA 1
ATOM 15332 C C . TYR G 7 383 ? 136.818 176.879 154.561 1.00 46.57 383 TYR G C 1
ATOM 15333 O O . TYR G 7 383 ? 137.428 177.934 154.755 1.00 46.57 383 TYR G O 1
ATOM 15342 N N . PRO G 7 384 ? 135.573 176.706 155.002 1.00 45.64 384 PRO G N 1
ATOM 15343 C CA . PRO G 7 384 ? 134.943 177.743 155.826 1.00 45.64 384 PRO G CA 1
ATOM 15344 C C . PRO G 7 384 ? 135.610 177.828 157.190 1.00 45.64 384 PRO G C 1
ATOM 15345 O O . PRO G 7 384 ? 136.017 176.819 157.768 1.00 45.64 384 PRO G O 1
ATOM 15349 N N . ARG G 7 385 ? 135.713 179.050 157.703 1.00 46.22 385 ARG G N 1
ATOM 15350 C CA . ARG G 7 385 ? 136.399 179.271 158.963 1.00 46.22 385 ARG G CA 1
ATOM 15351 C C . ARG G 7 385 ? 135.536 178.806 160.129 1.00 46.22 385 ARG G C 1
ATOM 15352 O O . ARG G 7 385 ? 134.322 178.628 160.007 1.00 46.22 385 ARG G O 1
ATOM 15360 N N . SER G 7 386 ? 136.190 178.599 161.274 1.00 47.36 386 SER G N 1
ATOM 15361 C CA . SER G 7 386 ? 135.489 178.100 162.453 1.00 47.36 386 SER G CA 1
ATOM 15362 C C . SER G 7 386 ? 134.362 179.022 162.897 1.00 47.36 386 SER G C 1
ATOM 15363 O O . SER G 7 386 ? 133.341 178.540 163.397 1.00 47.36 386 SER G O 1
ATOM 15366 N N . TRP G 7 387 ? 134.509 180.336 162.732 1.00 45.96 387 TRP G N 1
ATOM 15367 C CA . TRP G 7 387 ? 133.459 181.209 163.238 1.00 45.96 387 TRP G CA 1
ATOM 15368 C C . TRP G 7 387 ? 132.244 181.262 162.326 1.00 45.96 387 TRP G C 1
ATOM 15369 O O . TRP G 7 387 ? 131.316 182.026 162.607 1.00 45.96 387 TRP G O 1
ATOM 15380 N N . GLU G 7 388 ? 132.219 180.476 161.252 1.00 52.01 388 GLU G N 1
ATOM 15381 C CA . GLU G 7 388 ? 131.133 180.533 160.288 1.00 52.01 388 GLU G CA 1
ATOM 15382 C C . GLU G 7 388 ? 130.186 179.354 160.427 1.00 52.01 388 GLU G C 1
ATOM 15383 O O . GLU G 7 388 ? 129.080 179.395 159.881 1.00 52.01 388 GLU G O 1
ATOM 15389 N N . ILE G 7 389 ? 130.604 178.313 161.138 1.00 43.93 389 ILE G N 1
ATOM 15390 C CA . ILE G 7 389 ? 129.807 177.120 161.374 1.00 43.93 389 ILE G CA 1
ATOM 15391 C C . ILE G 7 389 ? 129.184 177.258 162.753 1.00 43.93 389 ILE G C 1
ATOM 15392 O O . ILE G 7 389 ? 129.903 177.420 163.746 1.00 43.93 389 ILE G O 1
ATOM 15397 N N . SER G 7 390 ? 127.851 177.213 162.827 1.00 47.54 390 SER G N 1
ATOM 15398 C CA . SER G 7 390 ? 127.188 177.449 164.106 1.00 47.54 390 SER G CA 1
ATOM 15399 C C . SER G 7 390 ? 127.612 176.430 165.157 1.00 47.54 390 SER G C 1
ATOM 15400 O O . SER G 7 390 ? 127.735 176.773 166.341 1.00 47.54 390 SER G O 1
ATOM 15403 N N . ASN G 7 391 ? 127.970 175.218 164.727 1.00 49.80 391 ASN G N 1
ATOM 15404 C CA . ASN G 7 391 ? 128.322 174.174 165.682 1.00 49.80 391 ASN G CA 1
ATOM 15405 C C . ASN G 7 391 ? 129.588 174.543 166.433 1.00 49.80 391 ASN G C 1
ATOM 15406 O O . ASN G 7 391 ? 129.698 174.290 167.637 1.00 49.80 391 ASN G O 1
ATOM 15411 N N . SER G 7 392 ? 130.557 175.132 165.738 1.00 45.97 392 SER G N 1
ATOM 15412 C CA . SER G 7 392 ? 131.819 175.460 166.376 1.00 45.97 392 SER G CA 1
ATOM 15413 C C . SER G 7 392 ? 131.671 176.584 167.389 1.00 45.97 392 SER G C 1
ATOM 15414 O O . SER G 7 392 ? 132.596 176.803 168.179 1.00 45.97 392 SER G O 1
ATOM 15417 N N . TRP G 7 393 ? 130.510 177.250 167.438 1.00 45.86 393 TRP G N 1
ATOM 15418 C CA . TRP G 7 393 ? 130.378 178.404 168.320 1.00 45.86 393 TRP G CA 1
ATOM 15419 C C . TRP G 7 393 ? 130.538 177.992 169.774 1.00 45.86 393 TRP G C 1
ATOM 15420 O O . TRP G 7 393 ? 131.141 178.717 170.572 1.00 45.86 393 TRP G O 1
ATOM 15431 N N . VAL G 7 394 ? 129.991 176.835 170.139 1.00 46.93 394 VAL G N 1
ATOM 15432 C CA . VAL G 7 394 ? 130.119 176.342 171.503 1.00 46.93 394 VAL G CA 1
ATOM 15433 C C . VAL G 7 394 ? 131.573 176.012 171.821 1.00 46.93 394 VAL G C 1
ATOM 15434 O O . VAL G 7 394 ? 132.036 176.213 172.949 1.00 46.93 394 VAL G O 1
ATOM 15438 N N . TYR G 7 395 ? 132.315 175.502 170.837 1.00 44.09 395 TYR G N 1
ATOM 15439 C CA . TYR G 7 395 ? 133.684 175.058 171.085 1.00 44.09 395 TYR G CA 1
ATOM 15440 C C . TYR G 7 395 ? 134.688 176.200 171.114 1.00 44.09 395 TYR G C 1
ATOM 15441 O O . TYR G 7 395 ? 135.693 176.113 171.827 1.00 44.09 395 TYR G O 1
ATOM 15450 N N . ILE G 7 396 ? 134.457 177.261 170.342 1.00 43.30 396 ILE G N 1
ATOM 15451 C CA . ILE G 7 396 ? 135.305 178.443 170.450 1.00 43.30 396 ILE G CA 1
ATOM 15452 C C . ILE G 7 396 ? 135.084 179.156 171.776 1.00 43.30 396 ILE G C 1
ATOM 15453 O O . ILE G 7 396 ? 136.044 179.448 172.503 1.00 43.30 396 ILE G O 1
ATOM 15458 N N . SER G 7 397 ? 133.821 179.304 172.181 1.00 45.10 397 SER G N 1
ATOM 15459 C CA . SER G 7 397 ? 133.517 179.930 173.463 1.00 45.10 397 SER G CA 1
ATOM 15460 C C . SER G 7 397 ? 134.223 179.239 174.615 1.00 45.10 397 SER G C 1
ATOM 15461 O O . SER G 7 397 ? 134.947 179.892 175.379 1.00 45.10 397 SER G O 1
ATOM 15464 N N . ALA G 7 398 ? 134.187 177.908 174.640 1.00 42.30 398 ALA G N 1
ATOM 15465 C CA . ALA G 7 398 ? 134.867 177.187 175.705 1.00 42.30 398 ALA G CA 1
ATOM 15466 C C . ALA G 7 398 ? 136.338 177.549 175.722 1.00 42.30 398 ALA G C 1
ATOM 15467 O O . ALA G 7 398 ? 136.847 178.068 176.725 1.00 42.30 398 ALA G O 1
ATOM 15469 N N . ILE G 7 399 ? 136.995 177.438 174.567 1.00 41.40 399 ILE G N 1
ATOM 15470 C CA . ILE G 7 399 ? 138.427 177.695 174.530 1.00 41.40 399 ILE G CA 1
ATOM 15471 C C . ILE G 7 399 ? 138.689 179.117 174.976 1.00 41.40 399 ILE G C 1
ATOM 15472 O O . ILE G 7 399 ? 139.513 179.365 175.867 1.00 41.40 399 ILE G O 1
ATOM 15477 N N . CYS G 7 400 ? 137.882 180.051 174.479 1.00 47.21 400 CYS G N 1
ATOM 15478 C CA . CYS G 7 400 ? 138.104 181.447 174.810 1.00 47.21 400 CYS G CA 1
ATOM 15479 C C . CYS G 7 400 ? 137.954 181.668 176.304 1.00 47.21 400 CYS G C 1
ATOM 15480 O O . CYS G 7 400 ? 138.874 182.176 176.960 1.00 47.21 400 CYS G O 1
ATOM 15483 N N . GLY G 7 401 ? 136.894 181.111 176.889 1.00 40.85 401 GLY G N 1
ATOM 15484 C CA . GLY G 7 401 ? 136.731 181.235 178.324 1.00 40.85 401 GLY G CA 1
ATOM 15485 C C . GLY G 7 401 ? 137.877 180.631 179.103 1.00 40.85 401 GLY G C 1
ATOM 15486 O O . GLY G 7 401 ? 138.451 181.290 179.978 1.00 40.85 401 GLY G O 1
ATOM 15487 N N . VAL G 7 402 ? 138.355 179.466 178.666 1.00 37.79 402 VAL G N 1
ATOM 15488 C CA . VAL G 7 402 ? 139.449 178.831 179.390 1.00 37.79 402 VAL G CA 1
ATOM 15489 C C . VAL G 7 402 ? 140.661 179.739 179.406 1.00 37.79 402 VAL G C 1
ATOM 15490 O O . VAL G 7 402 ? 141.204 180.047 180.477 1.00 37.79 402 VAL G O 1
ATOM 15494 N N . ILE G 7 403 ? 140.969 180.351 178.264 1.00 36.78 403 ILE G N 1
ATOM 15495 C CA . ILE G 7 403 ? 142.180 181.153 178.214 1.00 36.78 403 ILE G CA 1
ATOM 15496 C C . ILE G 7 403 ? 142.043 182.359 179.123 1.00 36.78 403 ILE G C 1
ATOM 15497 O O . ILE G 7 403 ? 142.947 182.654 179.917 1.00 36.78 403 ILE G O 1
ATOM 15502 N N . VAL G 7 404 ? 140.873 182.993 179.127 1.00 38.01 404 VAL G N 1
ATOM 15503 C CA . VAL G 7 404 ? 140.715 184.148 179.998 1.00 38.01 404 VAL G CA 1
ATOM 15504 C C . VAL G 7 404 ? 140.855 183.735 181.454 1.00 38.01 404 VAL G C 1
ATOM 15505 O O . VAL G 7 404 ? 141.643 184.327 182.205 1.00 38.01 404 VAL G O 1
ATOM 15509 N N . ALA G 7 405 ? 140.219 182.626 181.835 1.00 35.74 405 ALA G N 1
ATOM 15510 C CA . ALA G 7 405 ? 140.352 182.173 183.213 1.00 35.74 405 ALA G CA 1
ATOM 15511 C C . ALA G 7 405 ? 141.799 181.875 183.561 1.00 35.74 405 ALA G C 1
ATOM 15512 O O . ALA G 7 405 ? 142.291 182.318 184.609 1.00 35.74 405 ALA G O 1
ATOM 15514 N N . TRP G 7 406 ? 142.550 181.336 182.602 1.00 34.09 406 TRP G N 1
ATOM 15515 C CA . TRP G 7 406 ? 143.939 181.013 182.884 1.00 34.09 406 TRP G CA 1
ATOM 15516 C C . TRP G 7 406 ? 144.733 182.265 183.191 1.00 34.09 406 TRP G C 1
ATOM 15517 O O . TRP G 7 406 ? 145.458 182.308 184.194 1.00 34.09 406 TRP G O 1
ATOM 15528 N N . ILE G 7 407 ? 144.501 183.337 182.438 1.00 36.06 407 ILE G N 1
ATOM 15529 C CA . ILE G 7 407 ? 145.234 184.565 182.706 1.00 36.06 407 ILE G CA 1
ATOM 15530 C C . ILE G 7 407 ? 144.928 185.056 184.111 1.00 36.06 407 ILE G C 1
ATOM 15531 O O . ILE G 7 407 ? 145.840 185.280 184.918 1.00 36.06 407 ILE G O 1
ATOM 15536 N N . PHE G 7 408 ? 143.643 185.089 184.470 1.00 40.76 408 PHE G N 1
ATOM 15537 C CA . PHE G 7 408 ? 143.291 185.542 185.808 1.00 40.76 408 PHE G CA 1
ATOM 15538 C C . PHE G 7 408 ? 143.931 184.664 186.866 1.00 40.76 408 PHE G C 1
ATOM 15539 O O . PHE G 7 408 ? 144.546 185.176 187.813 1.00 40.76 408 PHE G O 1
ATOM 15547 N N . PHE G 7 409 ? 143.975 183.355 186.618 1.00 37.76 409 PHE G N 1
ATOM 15548 C CA . PHE G 7 409 ? 144.555 182.467 187.612 1.00 37.76 409 PHE G CA 1
ATOM 15549 C C . PHE G 7 409 ? 146.018 182.789 187.837 1.00 37.76 409 PHE G C 1
ATOM 15550 O O . PHE G 7 409 ? 146.435 183.003 188.984 1.00 37.76 409 PHE G O 1
ATOM 15558 N N . VAL G 7 410 ? 146.761 183.035 186.758 1.00 37.15 410 VAL G N 1
ATOM 15559 C CA . VAL G 7 410 ? 148.177 183.331 186.927 1.00 37.15 410 VAL G CA 1
ATOM 15560 C C . VAL G 7 410 ? 148.342 184.576 187.779 1.00 37.15 410 VAL G C 1
ATOM 15561 O O . VAL G 7 410 ? 149.059 184.565 188.789 1.00 37.15 410 VAL G O 1
ATOM 15565 N N . VAL G 7 411 ? 147.572 185.618 187.475 1.00 40.88 411 VAL G N 1
ATOM 15566 C CA . VAL G 7 411 ? 147.709 186.849 188.240 1.00 40.88 411 VAL G CA 1
ATOM 15567 C C . VAL G 7 411 ? 147.372 186.581 189.696 1.00 40.88 411 VAL G C 1
ATOM 15568 O O . VAL G 7 411 ? 148.192 186.808 190.597 1.00 40.88 411 VAL G O 1
ATOM 15572 N N . SER G 7 412 ? 146.235 185.928 189.926 1.00 43.06 412 SER G N 1
ATOM 15573 C CA . SER G 7 412 ? 145.805 185.685 191.292 1.00 43.06 412 SER G CA 1
ATOM 15574 C C . SER G 7 412 ? 146.756 184.745 192.005 1.00 43.06 412 SER G C 1
ATOM 15575 O O . SER G 7 412 ? 146.866 184.793 193.235 1.00 43.06 412 SER G O 1
ATOM 15578 N N . PHE G 7 413 ? 147.448 183.885 191.262 1.00 41.55 413 PHE G N 1
ATOM 15579 C CA . PHE G 7 413 ? 148.428 183.025 191.904 1.00 41.55 413 PHE G CA 1
ATOM 15580 C C . PHE G 7 413 ? 149.614 183.831 192.425 1.00 41.55 413 PHE G C 1
ATOM 15581 O O . PHE G 7 413 ? 150.026 183.668 193.579 1.00 41.55 413 PHE G O 1
ATOM 15589 N N . VAL G 7 414 ? 150.174 184.713 191.592 1.00 46.19 414 VAL G N 1
ATOM 15590 C CA . VAL G 7 414 ? 151.354 185.471 192.008 1.00 46.19 414 VAL G CA 1
ATOM 15591 C C . VAL G 7 414 ? 151.076 186.578 193.017 1.00 46.19 414 VAL G C 1
ATOM 15592 O O . VAL G 7 414 ? 152.001 187.008 193.713 1.00 46.19 414 VAL G O 1
ATOM 15596 N N . THR G 7 415 ? 149.841 187.062 193.129 1.00 53.02 415 THR G N 1
ATOM 15597 C CA . THR G 7 415 ? 149.544 188.183 194.010 1.00 53.02 415 THR G CA 1
ATOM 15598 C C . THR G 7 415 ? 148.878 187.745 195.323 1.00 53.02 415 THR G C 1
ATOM 15599 O O . THR G 7 415 ? 148.356 188.578 196.068 1.00 53.02 415 THR G O 1
ATOM 15603 N N . THR G 7 416 ? 148.944 186.464 195.664 1.00 58.17 416 THR G N 1
ATOM 15604 C CA . THR G 7 416 ? 148.374 185.990 196.916 1.00 58.17 416 THR G CA 1
ATOM 15605 C C . THR G 7 416 ? 149.477 185.427 197.804 1.00 58.17 416 THR G C 1
ATOM 15606 O O . THR G 7 416 ? 150.501 184.942 197.316 1.00 58.17 416 THR G O 1
ATOM 15610 N N . SER G 7 417 ? 149.260 185.504 199.116 1.00 68.65 417 SER G N 1
ATOM 15611 C CA . SER G 7 417 ? 150.252 185.118 200.109 1.00 68.65 417 SER G CA 1
ATOM 15612 C C . SER G 7 417 ? 149.742 183.951 200.942 1.00 68.65 417 SER G C 1
ATOM 15613 O O . SER G 7 417 ? 148.574 183.923 201.341 1.00 68.65 417 SER G O 1
ATOM 15616 N N . SER G 7 418 ? 150.627 182.997 201.210 1.00 75.19 418 SER G N 1
ATOM 15617 C CA . SER G 7 418 ? 150.291 181.844 202.036 1.00 75.19 418 SER G CA 1
ATOM 15618 C C . SER G 7 418 ? 150.974 181.933 203.398 1.00 75.19 418 SER G C 1
ATOM 15619 O O . SER G 7 418 ? 150.315 181.910 204.437 1.00 75.19 418 SER G O 1
ATOM 15622 N N . PHE H 8 211 ? 154.350 132.413 194.141 1.00 118.16 211 PHE H N 1
ATOM 15623 C CA . PHE H 8 211 ? 154.743 132.131 195.516 1.00 118.16 211 PHE H CA 1
ATOM 15624 C C . PHE H 8 211 ? 156.163 132.603 195.798 1.00 118.16 211 PHE H C 1
ATOM 15625 O O . PHE H 8 211 ? 157.068 131.785 195.969 1.00 118.16 211 PHE H O 1
ATOM 15633 N N . SER H 8 212 ? 156.355 133.923 195.833 1.00 109.20 212 SER H N 1
ATOM 15634 C CA . SER H 8 212 ? 157.653 134.538 196.110 1.00 109.20 212 SER H CA 1
ATOM 15635 C C . SER H 8 212 ? 158.722 134.121 195.104 1.00 109.20 212 SER H C 1
ATOM 15636 O O . SER H 8 212 ? 159.919 134.200 195.396 1.00 109.20 212 SER H O 1
ATOM 15639 N N . ILE H 8 213 ? 158.310 133.676 193.920 1.00 92.64 213 ILE H N 1
ATOM 15640 C CA . ILE H 8 213 ? 159.248 133.299 192.872 1.00 92.64 213 ILE H CA 1
ATOM 15641 C C . ILE H 8 213 ? 159.024 134.054 191.570 1.00 92.64 213 ILE H C 1
ATOM 15642 O O . ILE H 8 213 ? 159.931 134.078 190.723 1.00 92.64 213 ILE H O 1
ATOM 15647 N N . ILE H 8 214 ? 157.868 134.684 191.374 1.00 80.46 214 ILE H N 1
ATOM 15648 C CA . ILE H 8 214 ? 157.648 135.547 190.220 1.00 80.46 214 ILE H CA 1
ATOM 15649 C C . ILE H 8 214 ? 158.067 136.964 190.587 1.00 80.46 214 ILE H C 1
ATOM 15650 O O . ILE H 8 214 ? 157.829 137.913 189.832 1.00 80.46 214 ILE H O 1
ATOM 15655 N N . SER H 8 215 ? 158.687 137.109 191.756 1.00 72.51 215 SER H N 1
ATOM 15656 C CA . SER H 8 215 ? 159.238 138.376 192.216 1.00 72.51 215 SER H CA 1
ATOM 15657 C C . SER H 8 215 ? 160.759 138.351 192.293 1.00 72.51 215 SER H C 1
ATOM 15658 O O . SER H 8 215 ? 161.357 139.270 192.862 1.00 72.51 215 SER H O 1
ATOM 15661 N N . SER H 8 216 ? 161.396 137.323 191.738 1.00 62.82 216 SER H N 1
ATOM 15662 C CA . SER H 8 216 ? 162.847 137.213 191.733 1.00 62.82 216 SER H CA 1
ATOM 15663 C C . SER H 8 216 ? 163.424 137.812 190.459 1.00 62.82 216 SER H C 1
ATOM 15664 O O . SER H 8 216 ? 162.911 137.582 189.361 1.00 62.82 216 SER H O 1
ATOM 15667 N N . ARG H 8 217 ? 164.501 138.584 190.614 1.00 52.90 217 ARG H N 1
ATOM 15668 C CA . ARG H 8 217 ? 165.116 139.237 189.465 1.00 52.90 217 ARG H CA 1
ATOM 15669 C C . ARG H 8 217 ? 165.851 138.248 188.573 1.00 52.90 217 ARG H C 1
ATOM 15670 O O . ARG H 8 217 ? 165.897 138.436 187.352 1.00 52.90 217 ARG H O 1
ATOM 15678 N N . ILE H 8 218 ? 166.429 137.196 189.154 1.00 53.74 218 ILE H N 1
ATOM 15679 C CA . ILE H 8 218 ? 167.256 136.279 188.376 1.00 53.74 218 ILE H CA 1
ATOM 15680 C C . ILE H 8 218 ? 166.407 135.484 187.393 1.00 53.74 218 ILE H C 1
ATOM 15681 O O . ILE H 8 218 ? 166.829 135.221 186.261 1.00 53.74 218 ILE H O 1
ATOM 15686 N N . ILE H 8 219 ? 165.191 135.112 187.792 1.00 51.47 219 ILE H N 1
ATOM 15687 C CA . ILE H 8 219 ? 164.328 134.331 186.911 1.00 51.47 219 ILE H CA 1
ATOM 15688 C C . ILE H 8 219 ? 163.946 135.146 185.682 1.00 51.47 219 ILE H C 1
ATOM 15689 O O . ILE H 8 219 ? 164.073 134.681 184.541 1.00 51.47 219 ILE H O 1
ATOM 15694 N N . TRP H 8 220 ? 163.481 136.378 185.895 1.00 51.97 220 TRP H N 1
ATOM 15695 C CA . TRP H 8 220 ? 163.100 137.225 184.773 1.00 51.97 220 TRP H CA 1
ATOM 15696 C C . TRP H 8 220 ? 164.304 137.604 183.925 1.00 51.97 220 TRP H C 1
ATOM 15697 O O . TRP H 8 220 ? 164.186 137.701 182.699 1.00 51.97 220 TRP H O 1
ATOM 15708 N N . ALA H 8 221 ? 165.467 137.795 184.551 1.00 45.43 221 ALA H N 1
ATOM 15709 C CA . ALA H 8 221 ? 166.678 138.086 183.794 1.00 45.43 221 ALA H CA 1
ATOM 15710 C C . ALA H 8 221 ? 167.031 136.931 182.870 1.00 45.43 221 ALA H C 1
ATOM 15711 O O . ALA H 8 221 ? 167.323 137.133 181.685 1.00 45.43 221 ALA H O 1
ATOM 15713 N N . THR H 8 222 ? 166.993 135.706 183.397 1.00 45.37 222 THR H N 1
ATOM 15714 C CA . THR H 8 222 ? 167.283 134.533 182.582 1.00 45.37 222 THR H CA 1
ATOM 15715 C C . THR H 8 222 ? 166.287 134.404 181.438 1.00 45.37 222 THR H C 1
ATOM 15716 O O . THR H 8 222 ? 166.676 134.179 180.286 1.00 45.37 222 THR H O 1
ATOM 15720 N N . LEU H 8 223 ? 164.993 134.554 181.734 1.00 44.11 223 LEU H N 1
ATOM 15721 C CA . LEU H 8 223 ? 163.977 134.417 180.693 1.00 44.11 223 LEU H CA 1
ATOM 15722 C C . LEU H 8 223 ? 164.165 135.450 179.586 1.00 44.11 223 LEU H C 1
ATOM 15723 O O . LEU H 8 223 ? 164.129 135.114 178.396 1.00 44.11 223 LEU H O 1
ATOM 15728 N N . SER H 8 224 ? 164.378 136.715 179.957 1.00 42.85 224 SER H N 1
ATOM 15729 C CA . SER H 8 224 ? 164.493 137.762 178.947 1.00 42.85 224 SER H CA 1
ATOM 15730 C C . SER H 8 224 ? 165.772 137.615 178.133 1.00 42.85 224 SER H C 1
ATOM 15731 O O . SER H 8 224 ? 165.755 137.788 176.907 1.00 42.85 224 SER H O 1
ATOM 15734 N N . THR H 8 225 ? 166.892 137.297 178.789 1.00 42.00 225 THR H N 1
ATOM 15735 C CA . THR H 8 225 ? 168.136 137.105 178.052 1.00 42.00 225 THR H CA 1
ATOM 15736 C C . THR H 8 225 ? 168.030 135.919 177.103 1.00 42.00 225 THR H C 1
ATOM 15737 O O . THR H 8 225 ? 168.519 135.978 175.969 1.00 42.00 225 THR H O 1
ATOM 15741 N N . PHE H 8 226 ? 167.365 134.844 177.534 1.00 40.60 226 PHE H N 1
ATOM 15742 C CA . PHE H 8 226 ? 167.181 133.693 176.658 1.00 40.60 226 PHE H CA 1
ATOM 15743 C C . PHE H 8 226 ? 166.307 134.044 175.462 1.00 40.60 226 PHE H C 1
ATOM 15744 O O . PHE H 8 226 ? 166.596 133.629 174.334 1.00 40.60 226 PHE H O 1
ATOM 15752 N N . PHE H 8 227 ? 165.237 134.810 175.688 1.00 37.96 227 PHE H N 1
ATOM 15753 C CA . PHE H 8 227 ? 164.392 135.236 174.577 1.00 37.96 227 PHE H CA 1
ATOM 15754 C C . PHE H 8 227 ? 165.177 136.077 173.580 1.00 37.96 227 PHE H C 1
ATOM 15755 O O . PHE H 8 227 ? 165.050 135.894 172.363 1.00 37.96 227 PHE H O 1
ATOM 15763 N N . ILE H 8 228 ? 166.008 136.996 174.077 1.00 37.00 228 ILE H N 1
ATOM 15764 C CA . ILE H 8 228 ? 166.800 137.841 173.188 1.00 37.00 228 ILE H CA 1
ATOM 15765 C C . ILE H 8 228 ? 167.804 137.004 172.402 1.00 37.00 228 ILE H C 1
ATOM 15766 O O . ILE H 8 228 ? 168.019 137.228 171.203 1.00 37.00 228 ILE H O 1
ATOM 15771 N N . ILE H 8 229 ? 168.412 136.008 173.052 1.00 36.78 229 ILE H N 1
ATOM 15772 C CA . ILE H 8 229 ? 169.382 135.160 172.364 1.00 36.78 229 ILE H CA 1
ATOM 15773 C C . ILE H 8 229 ? 168.701 134.355 171.266 1.00 36.78 229 ILE H C 1
ATOM 15774 O O . ILE H 8 229 ? 169.231 134.225 170.157 1.00 36.78 229 ILE H O 1
ATOM 15779 N N . CYS H 8 230 ? 167.521 133.798 171.550 1.00 40.28 230 CYS H N 1
ATOM 15780 C CA . CYS H 8 230 ? 166.804 133.068 170.510 1.00 40.28 230 CYS H CA 1
ATOM 15781 C C . CYS H 8 230 ? 166.373 133.988 169.376 1.00 40.28 230 CYS H C 1
ATOM 15782 O O . CYS H 8 230 ? 166.342 133.564 168.217 1.00 40.28 230 CYS H O 1
ATOM 15785 N N . MET H 8 231 ? 166.049 135.245 169.683 1.00 38.57 231 MET H N 1
ATOM 15786 C CA . MET H 8 231 ? 165.653 136.175 168.630 1.00 38.57 231 MET H CA 1
ATOM 15787 C C . MET H 8 231 ? 166.822 136.534 167.722 1.00 38.57 231 MET H C 1
ATOM 15788 O O . MET H 8 231 ? 166.661 136.603 166.499 1.00 38.57 231 MET H O 1
ATOM 15793 N N . ILE H 8 232 ? 168.007 136.767 168.294 1.00 34.71 232 ILE H N 1
ATOM 15794 C CA . ILE H 8 232 ? 169.161 137.119 167.465 1.00 34.71 232 ILE H CA 1
ATOM 15795 C C . ILE H 8 232 ? 169.804 135.917 166.796 1.00 34.71 232 ILE H C 1
ATOM 15796 O O . ILE H 8 232 ? 170.665 136.095 165.927 1.00 34.71 232 ILE H O 1
ATOM 15801 N N . SER H 8 233 ? 169.422 134.701 167.174 1.00 37.72 233 SER H N 1
ATOM 15802 C CA . SER H 8 233 ? 169.879 133.495 166.500 1.00 37.72 233 SER H CA 1
ATOM 15803 C C . SER H 8 233 ? 168.998 133.119 165.317 1.00 37.72 233 SER H C 1
ATOM 15804 O O . SER H 8 233 ? 169.103 131.995 164.817 1.00 37.72 233 SER H O 1
ATOM 15807 N N . ALA H 8 234 ? 168.139 134.033 164.865 1.00 40.29 234 ALA H N 1
ATOM 15808 C CA . ALA H 8 234 ? 167.249 133.815 163.726 1.00 40.29 234 ALA H CA 1
ATOM 15809 C C . ALA H 8 234 ? 166.328 132.615 163.957 1.00 40.29 234 ALA H C 1
ATOM 15810 O O . ALA H 8 234 ? 166.362 131.619 163.235 1.00 40.29 234 ALA H O 1
ATOM 15812 N N . TYR H 8 235 ? 165.493 132.733 164.987 1.00 44.42 235 TYR H N 1
ATOM 15813 C CA . TYR H 8 235 ? 164.514 131.697 165.282 1.00 44.42 235 TYR H CA 1
ATOM 15814 C C . TYR H 8 235 ? 163.229 131.873 164.490 1.00 44.42 235 TYR H C 1
ATOM 15815 O O . TYR H 8 235 ? 162.549 130.883 164.202 1.00 44.42 235 TYR H O 1
ATOM 15824 N N . MET H 8 236 ? 162.880 133.109 164.133 1.00 48.44 236 MET H N 1
ATOM 15825 C CA . MET H 8 236 ? 161.663 133.335 163.365 1.00 48.44 236 MET H CA 1
ATOM 15826 C C . MET H 8 236 ? 161.848 132.961 161.903 1.00 48.44 236 MET H C 1
ATOM 15827 O O . MET H 8 236 ? 160.870 132.641 161.221 1.00 48.44 236 MET H O 1
ATOM 15832 N N . PHE H 8 237 ? 163.087 133.000 161.408 1.00 42.49 237 PHE H N 1
ATOM 15833 C CA . PHE H 8 237 ? 163.358 132.596 160.034 1.00 42.49 237 PHE H CA 1
ATOM 15834 C C . PHE H 8 237 ? 162.993 131.138 159.797 1.00 42.49 237 PHE H C 1
ATOM 15835 O O . PHE H 8 237 ? 162.538 130.781 158.706 1.00 42.49 237 PHE H O 1
ATOM 15843 N N . ASN H 8 238 ? 163.180 130.285 160.802 1.00 45.16 238 ASN H N 1
ATOM 15844 C CA . ASN H 8 238 ? 162.894 128.864 160.664 1.00 45.16 238 ASN H CA 1
ATOM 15845 C C . ASN H 8 238 ? 161.408 128.552 160.659 1.00 45.16 238 ASN H C 1
ATOM 15846 O O . ASN H 8 238 ? 161.043 127.385 160.484 1.00 45.16 238 ASN H O 1
ATOM 15851 N N . GLN H 8 239 ? 160.546 129.547 160.849 1.00 50.28 239 GLN H N 1
ATOM 15852 C CA . GLN H 8 239 ? 159.106 129.333 160.862 1.00 50.28 239 GLN H CA 1
ATOM 15853 C C . GLN H 8 239 ? 158.406 130.066 159.732 1.00 50.28 239 GLN H C 1
ATOM 15854 O O . GLN H 8 239 ? 157.544 129.484 159.064 1.00 50.28 239 GLN H O 1
ATOM 15860 N N . ILE H 8 240 ? 158.745 131.337 159.503 1.00 48.28 240 ILE H N 1
ATOM 15861 C CA . ILE H 8 240 ? 158.235 132.039 158.330 1.00 48.28 240 ILE H CA 1
ATOM 15862 C C . ILE H 8 240 ? 158.657 131.314 157.061 1.00 48.28 240 ILE H C 1
ATOM 15863 O O . ILE H 8 240 ? 157.931 131.315 156.059 1.00 48.28 240 ILE H O 1
ATOM 15868 N N . ARG H 8 241 ? 159.824 130.678 157.084 1.00 49.64 241 ARG H N 1
ATOM 15869 C CA . ARG H 8 241 ? 160.265 129.763 156.040 1.00 49.64 241 ARG H CA 1
ATOM 15870 C C . ARG H 8 241 ? 160.460 128.398 156.678 1.00 49.64 241 ARG H C 1
ATOM 15871 O O . ARG H 8 241 ? 161.237 128.262 157.628 1.00 49.64 241 ARG H O 1
ATOM 15879 N N . ASN H 8 242 ? 159.750 127.395 156.175 1.00 57.56 242 ASN H N 1
ATOM 15880 C CA . ASN H 8 242 ? 159.918 126.035 156.679 1.00 57.56 242 ASN H CA 1
ATOM 15881 C C . ASN H 8 242 ? 161.240 125.484 156.164 1.00 57.56 242 ASN H C 1
ATOM 15882 O O . ASN H 8 242 ? 161.323 124.974 155.045 1.00 57.56 242 ASN H O 1
ATOM 15887 N N . THR H 8 243 ? 162.283 125.587 156.980 1.00 54.41 243 THR H N 1
ATOM 15888 C CA . THR H 8 243 ? 163.617 125.148 156.605 1.00 54.41 243 THR H CA 1
ATOM 15889 C C . THR H 8 243 ? 163.877 123.738 157.118 1.00 54.41 243 THR H C 1
ATOM 15890 O O . THR H 8 243 ? 163.277 123.292 158.099 1.00 54.41 243 THR H O 1
ATOM 15894 N N . GLN H 8 244 ? 164.780 123.039 156.438 1.00 58.54 244 GLN H N 1
ATOM 15895 C CA . GLN H 8 244 ? 165.157 121.698 156.851 1.00 58.54 244 GLN H CA 1
ATOM 15896 C C . GLN H 8 244 ? 165.953 121.752 158.151 1.00 58.54 244 GLN H C 1
ATOM 15897 O O . GLN H 8 244 ? 166.528 122.780 158.517 1.00 58.54 244 GLN H O 1
ATOM 15903 N N . LEU H 8 245 ? 165.991 120.618 158.852 1.00 57.40 245 LEU H N 1
ATOM 15904 C CA . LEU H 8 245 ? 166.745 120.569 160.098 1.00 57.40 245 LEU H CA 1
ATOM 15905 C C . LEU H 8 245 ? 168.243 120.563 159.829 1.00 57.40 245 LEU H C 1
ATOM 15906 O O . LEU H 8 245 ? 169.008 121.226 160.537 1.00 57.40 245 LEU H O 1
ATOM 15911 N N . ALA H 8 246 ? 168.678 119.826 158.813 1.00 61.08 246 ALA H N 1
ATOM 15912 C CA . ALA H 8 246 ? 170.085 119.762 158.450 1.00 61.08 246 ALA H CA 1
ATOM 15913 C C . ALA H 8 246 ? 170.179 119.401 156.973 1.00 61.08 246 ALA H C 1
ATOM 15914 O O . ALA H 8 246 ? 169.181 119.415 156.247 1.00 61.08 246 ALA H O 1
ATOM 15916 N N . GLY H 8 247 ? 171.389 119.075 156.527 1.00 76.21 247 GLY H N 1
ATOM 15917 C CA . GLY H 8 247 ? 171.613 118.733 155.140 1.00 76.21 247 GLY H CA 1
ATOM 15918 C C . GLY H 8 247 ? 172.593 117.584 155.042 1.00 76.21 247 GLY H C 1
ATOM 15919 O O . GLY H 8 247 ? 173.291 117.251 156.002 1.00 76.21 247 GLY H O 1
ATOM 15920 N N . VAL H 8 248 ? 172.638 116.975 153.860 1.00 95.81 248 VAL H N 1
ATOM 15921 C CA . VAL H 8 248 ? 173.469 115.802 153.626 1.00 95.81 248 VAL H CA 1
ATOM 15922 C C . VAL H 8 248 ? 174.563 116.164 152.633 1.00 95.81 248 VAL H C 1
ATOM 15923 O O . VAL H 8 248 ? 174.283 116.692 151.549 1.00 95.81 248 VAL H O 1
ATOM 15927 N N . GLY H 8 249 ? 175.806 115.883 153.007 1.00 111.86 249 GLY H N 1
ATOM 15928 C CA . GLY H 8 249 ? 176.958 116.222 152.209 1.00 111.86 249 GLY H CA 1
ATOM 15929 C C . GLY H 8 249 ? 177.068 115.319 151.000 1.00 111.86 249 GLY H C 1
ATOM 15930 O O . GLY H 8 249 ? 176.441 114.256 150.944 1.00 111.86 249 GLY H O 1
ATOM 15931 N N . PRO H 8 250 ? 177.846 115.728 149.994 1.00 122.08 250 PRO H N 1
ATOM 15932 C CA . PRO H 8 250 ? 178.074 114.817 148.860 1.00 122.08 250 PRO H CA 1
ATOM 15933 C C . PRO H 8 250 ? 178.739 113.537 149.327 1.00 122.08 250 PRO H C 1
ATOM 15934 O O . PRO H 8 250 ? 178.439 112.448 148.821 1.00 122.08 250 PRO H O 1
ATOM 15938 N N . LYS H 8 251 ? 179.656 113.660 150.289 1.00 125.03 251 LYS H N 1
ATOM 15939 C CA . LYS H 8 251 ? 180.276 112.492 150.904 1.00 125.03 251 LYS H CA 1
ATOM 15940 C C . LYS H 8 251 ? 179.230 111.650 151.625 1.00 125.03 251 LYS H C 1
ATOM 15941 O O . LYS H 8 251 ? 179.282 110.415 151.592 1.00 125.03 251 LYS H O 1
ATOM 15947 N N . GLY H 8 252 ? 178.269 112.304 152.277 1.00 118.70 252 GLY H N 1
ATOM 15948 C CA . GLY H 8 252 ? 177.180 111.614 152.943 1.00 118.70 252 GLY H CA 1
ATOM 15949 C C . GLY H 8 252 ? 177.054 111.844 154.436 1.00 118.70 252 GLY H C 1
ATOM 15950 O O . GLY H 8 252 ? 176.228 111.204 155.092 1.00 118.70 252 GLY H O 1
ATOM 15951 N N . GLU H 8 253 ? 177.858 112.745 154.988 1.00 105.57 253 GLU H N 1
ATOM 15952 C CA . GLU H 8 253 ? 177.738 113.100 156.393 1.00 105.57 253 GLU H CA 1
ATOM 15953 C C . GLU H 8 253 ? 176.801 114.299 156.545 1.00 105.57 253 GLU H C 1
ATOM 15954 O O . GLU H 8 253 ? 176.425 114.953 155.570 1.00 105.57 253 GLU H O 1
ATOM 15960 N N . VAL H 8 254 ? 176.413 114.582 157.790 1.00 86.11 254 VAL H N 1
ATOM 15961 C CA . VAL H 8 254 ? 175.515 115.702 158.048 1.00 86.11 254 VAL H CA 1
ATOM 15962 C C . VAL H 8 254 ? 176.276 117.008 157.859 1.00 86.11 254 VAL H C 1
ATOM 15963 O O . VAL H 8 254 ? 177.467 117.105 158.185 1.00 86.11 254 VAL H O 1
ATOM 15967 N N . MET H 8 255 ? 175.595 118.028 157.331 1.00 77.23 255 MET H N 1
ATOM 15968 C CA . MET H 8 255 ? 176.293 119.258 156.980 1.00 77.23 255 MET H CA 1
ATOM 15969 C C . MET H 8 255 ? 176.297 120.300 158.091 1.00 77.23 255 MET H C 1
ATOM 15970 O O . MET H 8 255 ? 177.276 121.046 158.216 1.00 77.23 255 MET H O 1
ATOM 15975 N N . TYR H 8 256 ? 175.219 120.397 158.873 1.00 65.73 256 TYR H N 1
ATOM 15976 C CA . TYR H 8 256 ? 175.144 121.295 160.026 1.00 65.73 256 TYR H CA 1
ATOM 15977 C C . TYR H 8 256 ? 175.127 122.771 159.636 1.00 65.73 256 TYR H C 1
ATOM 15978 O O . TYR H 8 256 ? 174.804 123.624 160.467 1.00 65.73 256 TYR H O 1
ATOM 15987 N N . PHE H 8 257 ? 175.439 123.082 158.380 1.00 52.97 257 PHE H N 1
ATOM 15988 C CA . PHE H 8 257 ? 175.589 124.463 157.942 1.00 52.97 257 PHE H CA 1
ATOM 15989 C C . PHE H 8 257 ? 175.430 124.529 156.431 1.00 52.97 257 PHE H C 1
ATOM 15990 O O . PHE H 8 257 ? 175.964 123.686 155.710 1.00 52.97 257 PHE H O 1
ATOM 15998 N N . LEU H 8 258 ? 174.696 125.535 155.967 1.00 47.89 258 LEU H N 1
ATOM 15999 C CA . LEU H 8 258 ? 174.566 125.821 154.545 1.00 47.89 258 LEU H CA 1
ATOM 16000 C C . LEU H 8 258 ? 175.744 126.666 154.078 1.00 47.89 258 LEU H C 1
ATOM 16001 O O . LEU H 8 258 ? 175.812 127.861 154.387 1.00 47.89 258 LEU H O 1
ATOM 16006 N N . PRO H 8 259 ? 176.686 126.090 153.337 1.00 47.13 259 PRO H N 1
ATOM 16007 C CA . PRO H 8 259 ? 177.869 126.847 152.923 1.00 47.13 259 PRO H CA 1
ATOM 16008 C C . PRO H 8 259 ? 177.581 127.775 151.756 1.00 47.13 259 PRO H C 1
ATOM 16009 O O . PRO H 8 259 ? 176.651 127.566 150.975 1.00 47.13 259 PRO H O 1
ATOM 16013 N N . ASN H 8 260 ? 178.392 128.831 151.669 1.00 47.74 260 ASN H N 1
ATOM 16014 C CA . ASN H 8 260 ? 178.356 129.791 150.570 1.00 47.74 260 ASN H CA 1
ATOM 16015 C C . ASN H 8 260 ? 177.041 130.556 150.485 1.00 47.74 260 ASN H C 1
ATOM 16016 O O . ASN H 8 260 ? 176.836 131.334 149.549 1.00 47.74 260 ASN H O 1
ATOM 16021 N N . GLU H 8 261 ? 176.144 130.349 151.443 1.00 49.22 261 GLU H N 1
ATOM 16022 C CA . GLU H 8 261 ? 174.844 131.006 151.454 1.00 49.22 261 GLU H CA 1
ATOM 16023 C C . GLU H 8 261 ? 174.783 131.973 152.625 1.00 49.22 261 GLU H C 1
ATOM 16024 O O . GLU H 8 261 ? 175.118 131.606 153.755 1.00 49.22 261 GLU H O 1
ATOM 16030 N N . PHE H 8 262 ? 174.352 133.204 152.355 1.00 43.85 262 PHE H N 1
ATOM 16031 C CA . PHE H 8 262 ? 174.301 134.233 153.382 1.00 43.85 262 PHE H CA 1
ATOM 16032 C C . PHE H 8 262 ? 172.895 134.524 153.881 1.00 43.85 262 PHE H C 1
ATOM 16033 O O . PHE H 8 262 ? 172.744 134.988 155.015 1.00 43.85 262 PHE H O 1
ATOM 16041 N N . GLN H 8 263 ? 171.868 134.260 153.075 1.00 48.73 263 GLN H N 1
ATOM 16042 C CA . GLN H 8 263 ? 170.493 134.569 153.442 1.00 48.73 263 GLN H CA 1
ATOM 16043 C C . GLN H 8 263 ? 169.638 133.323 153.629 1.00 48.73 263 GLN H C 1
ATOM 16044 O O . GLN H 8 263 ? 168.424 133.442 153.820 1.00 48.73 263 GLN H O 1
ATOM 16050 N N . HIS H 8 264 ? 170.234 132.137 153.580 1.00 49.95 264 HIS H N 1
ATOM 16051 C CA . HIS H 8 264 ? 169.526 130.896 153.840 1.00 49.95 264 HIS H CA 1
ATOM 16052 C C . HIS H 8 264 ? 170.291 130.095 154.883 1.00 49.95 264 HIS H C 1
ATOM 16053 O O . HIS H 8 264 ? 171.495 130.277 155.072 1.00 49.95 264 HIS H O 1
ATOM 16060 N N . GLN H 8 265 ? 169.580 129.200 155.562 1.00 47.06 265 GLN H N 1
ATOM 16061 C CA . GLN H 8 265 ? 170.185 128.430 156.638 1.00 47.06 265 GLN H CA 1
ATOM 16062 C C . GLN H 8 265 ? 169.347 127.194 156.914 1.00 47.06 265 GLN H C 1
ATOM 16063 O O . GLN H 8 265 ? 168.185 127.106 156.514 1.00 47.06 265 GLN H O 1
ATOM 16069 N N . PHE H 8 266 ? 169.962 126.237 157.603 1.00 50.94 266 PHE H N 1
ATOM 16070 C CA . PHE H 8 266 ? 169.242 125.102 158.155 1.00 50.94 266 PHE H CA 1
ATOM 16071 C C . PHE H 8 266 ? 168.611 125.499 159.487 1.00 50.94 266 PHE H C 1
ATOM 16072 O O . PHE H 8 266 ? 168.711 126.643 159.935 1.00 50.94 266 PHE H O 1
ATOM 16080 N N . ALA H 8 267 ? 167.950 124.544 160.138 1.00 47.99 267 ALA H N 1
ATOM 16081 C CA . ALA H 8 267 ? 167.300 124.819 161.412 1.00 47.99 267 ALA H CA 1
ATOM 16082 C C . ALA H 8 267 ? 168.162 124.472 162.616 1.00 47.99 267 ALA H C 1
ATOM 16083 O O . ALA H 8 267 ? 167.852 124.917 163.727 1.00 47.99 267 ALA H O 1
ATOM 16085 N N . ILE H 8 268 ? 169.228 123.692 162.430 1.00 48.62 268 ILE H N 1
ATOM 16086 C CA . ILE H 8 268 ? 170.132 123.380 163.532 1.00 48.62 268 ILE H CA 1
ATOM 16087 C C . ILE H 8 268 ? 171.135 124.505 163.768 1.00 48.62 268 ILE H C 1
ATOM 16088 O O . ILE H 8 268 ? 171.698 124.614 164.870 1.00 48.62 268 ILE H O 1
ATOM 16093 N N . GLU H 8 269 ? 171.343 125.366 162.768 1.00 45.35 269 GLU H N 1
ATOM 16094 C CA . GLU H 8 269 ? 172.227 126.510 162.940 1.00 45.35 269 GLU H CA 1
ATOM 16095 C C . GLU H 8 269 ? 171.723 127.432 164.037 1.00 45.35 269 GLU H C 1
ATOM 16096 O O . GLU H 8 269 ? 172.526 128.039 164.754 1.00 45.35 269 GLU H O 1
ATOM 16102 N N . THR H 8 270 ? 170.403 127.541 164.193 1.00 42.81 270 THR H N 1
ATOM 16103 C CA . THR H 8 270 ? 169.858 128.361 165.267 1.00 42.81 270 THR H CA 1
ATOM 16104 C C . THR H 8 270 ? 170.272 127.817 166.627 1.00 42.81 270 THR H C 1
ATOM 16105 O O . THR H 8 270 ? 170.651 128.582 167.518 1.00 42.81 270 THR H O 1
ATOM 16109 N N . GLN H 8 271 ? 170.236 126.494 166.797 1.00 42.54 271 GLN H N 1
ATOM 16110 C CA . GLN H 8 271 ? 170.636 125.908 168.072 1.00 42.54 271 GLN H CA 1
ATOM 16111 C C . GLN H 8 271 ? 172.130 126.078 168.319 1.00 42.54 271 GLN H C 1
ATOM 16112 O O . GLN H 8 271 ? 172.550 126.372 169.448 1.00 42.54 271 GLN H O 1
ATOM 16118 N N . VAL H 8 272 ? 172.948 125.913 167.277 1.00 39.90 272 VAL H N 1
ATOM 16119 C CA . VAL H 8 272 ? 174.386 126.127 167.440 1.00 39.90 272 VAL H CA 1
ATOM 16120 C C . VAL H 8 272 ? 174.673 127.565 167.861 1.00 39.90 272 VAL H C 1
ATOM 16121 O O . VAL H 8 272 ? 175.470 127.818 168.777 1.00 39.90 272 VAL H O 1
ATOM 16125 N N . MET H 8 273 ? 174.021 128.532 167.211 1.00 38.81 273 MET H N 1
ATOM 16126 C CA . MET H 8 273 ? 174.270 129.927 167.549 1.00 38.81 273 MET H CA 1
ATOM 16127 C C . MET H 8 273 ? 173.717 130.279 168.922 1.00 38.81 273 MET H C 1
ATOM 16128 O O . MET H 8 273 ? 174.291 131.124 169.617 1.00 38.81 273 MET H O 1
ATOM 16133 N N . VAL H 8 274 ? 172.624 129.638 169.337 1.00 37.21 274 VAL H N 1
ATOM 16134 C CA . VAL H 8 274 ? 172.128 129.828 170.697 1.00 37.21 274 VAL H CA 1
ATOM 16135 C C . VAL H 8 274 ? 173.172 129.368 171.702 1.00 37.21 274 VAL H C 1
ATOM 16136 O O . VAL H 8 274 ? 173.464 130.064 172.679 1.00 37.21 274 VAL H O 1
ATOM 16140 N N . LEU H 8 275 ? 173.759 128.192 171.468 1.00 34.84 275 LEU H N 1
ATOM 16141 C CA . LEU H 8 275 ? 174.823 127.713 172.347 1.00 34.84 275 LEU H CA 1
ATOM 16142 C C . LEU H 8 275 ? 175.972 128.713 172.419 1.00 34.84 275 LEU H C 1
ATOM 16143 O O . LEU H 8 275 ? 176.428 129.079 173.511 1.00 34.84 275 LEU H O 1
ATOM 16148 N N . ILE H 8 276 ? 176.441 129.180 171.260 1.00 34.89 276 ILE H N 1
ATOM 16149 C CA . ILE H 8 276 ? 177.606 130.066 171.226 1.00 34.89 276 ILE H CA 1
ATOM 16150 C C . ILE H 8 276 ? 177.317 131.370 171.963 1.00 34.89 276 ILE H C 1
ATOM 16151 O O . ILE H 8 276 ? 178.093 131.806 172.827 1.00 34.89 276 ILE H O 1
ATOM 16156 N N . TYR H 8 277 ? 176.195 132.016 171.632 1.00 34.53 277 TYR H N 1
ATOM 16157 C CA . TYR H 8 277 ? 175.873 133.304 172.235 1.00 34.53 277 TYR H CA 1
ATOM 16158 C C . TYR H 8 277 ? 175.603 133.169 173.727 1.00 34.53 277 TYR H C 1
ATOM 16159 O O . TYR H 8 277 ? 176.013 134.029 174.516 1.00 34.53 277 TYR H O 1
ATOM 16168 N N . GLY H 8 278 ? 174.907 132.106 174.137 1.00 32.57 278 GLY H N 1
ATOM 16169 C CA . GLY H 8 278 ? 174.665 131.907 175.551 1.00 32.57 278 GLY H CA 1
ATOM 16170 C C . GLY H 8 278 ? 175.945 131.696 176.330 1.00 32.57 278 GLY H C 1
ATOM 16171 O O . GLY H 8 278 ? 176.101 132.220 177.433 1.00 32.57 278 GLY H O 1
ATOM 16172 N N . THR H 8 279 ? 176.890 130.946 175.758 1.00 33.32 279 THR H N 1
ATOM 16173 C CA . THR H 8 279 ? 178.160 130.749 176.447 1.00 33.32 279 THR H CA 1
ATOM 16174 C C . THR H 8 279 ? 178.927 132.058 176.568 1.00 33.32 279 THR H C 1
ATOM 16175 O O . THR H 8 279 ? 179.489 132.356 177.628 1.00 33.32 279 THR H O 1
ATOM 16179 N N . LEU H 8 280 ? 178.950 132.860 175.500 1.00 32.89 280 LEU H N 1
ATOM 16180 C CA . LEU H 8 280 ? 179.659 134.136 175.564 1.00 32.89 280 LEU H CA 1
ATOM 16181 C C . LEU H 8 280 ? 179.041 135.063 176.606 1.00 32.89 280 LEU H C 1
ATOM 16182 O O . LEU H 8 280 ? 179.758 135.687 177.403 1.00 32.89 280 LEU H O 1
ATOM 16187 N N . ALA H 8 281 ? 177.709 135.150 176.632 1.00 33.00 281 ALA H N 1
ATOM 16188 C CA . ALA H 8 281 ? 177.045 136.012 177.605 1.00 33.00 281 ALA H CA 1
ATOM 16189 C C . ALA H 8 281 ? 177.265 135.518 179.029 1.00 33.00 281 ALA H C 1
ATOM 16190 O O . ALA H 8 281 ? 177.487 136.321 179.942 1.00 33.00 281 ALA H O 1
ATOM 16192 N N . ALA H 8 282 ? 177.208 134.201 179.242 1.00 32.83 282 ALA H N 1
ATOM 16193 C CA . ALA H 8 282 ? 177.449 133.662 180.574 1.00 32.83 282 ALA H CA 1
ATOM 16194 C C . ALA H 8 282 ? 178.869 133.947 181.035 1.00 32.83 282 ALA H C 1
ATOM 16195 O O . ALA H 8 282 ? 179.094 134.268 182.206 1.00 32.83 282 ALA H O 1
ATOM 16197 N N . LEU H 8 283 ? 179.843 133.843 180.128 1.00 33.57 283 LEU H N 1
ATOM 16198 C CA . LEU H 8 283 ? 181.220 134.142 180.504 1.00 33.57 283 LEU H CA 1
ATOM 16199 C C . LEU H 8 283 ? 181.389 135.613 180.856 1.00 33.57 283 LEU H C 1
ATOM 16200 O O . LEU H 8 283 ? 182.094 135.949 181.814 1.00 33.57 283 LEU H O 1
ATOM 16205 N N . VAL H 8 284 ? 180.742 136.507 180.106 1.00 33.84 284 VAL H N 1
ATOM 16206 C CA . VAL H 8 284 ? 180.836 137.930 180.433 1.00 33.84 284 VAL H CA 1
ATOM 16207 C C . VAL H 8 284 ? 180.201 138.211 181.792 1.00 33.84 284 VAL H C 1
ATOM 16208 O O . VAL H 8 284 ? 180.737 138.981 182.602 1.00 33.84 284 VAL H O 1
ATOM 16212 N N . VAL H 8 285 ? 179.057 137.583 182.069 1.00 36.48 285 VAL H N 1
ATOM 16213 C CA . VAL H 8 285 ? 178.388 137.803 183.347 1.00 36.48 285 VAL H CA 1
ATOM 16214 C C . VAL H 8 285 ? 179.232 137.261 184.495 1.00 36.48 285 VAL H C 1
ATOM 16215 O O . VAL H 8 285 ? 179.304 137.868 185.569 1.00 36.48 285 VAL H O 1
ATOM 16219 N N . VAL H 8 286 ? 179.894 136.121 184.289 1.00 38.11 286 VAL H N 1
ATOM 16220 C CA . VAL H 8 286 ? 180.774 135.582 185.320 1.00 38.11 286 VAL H CA 1
ATOM 16221 C C . VAL H 8 286 ? 181.960 136.511 185.547 1.00 38.11 286 VAL H C 1
ATOM 16222 O O . VAL H 8 286 ? 182.391 136.724 186.685 1.00 38.11 286 VAL H O 1
ATOM 16226 N N . LEU H 8 287 ? 182.499 137.087 184.471 1.00 37.12 287 LEU H N 1
ATOM 16227 C CA . LEU H 8 287 ? 183.604 138.029 184.612 1.00 37.12 287 LEU H CA 1
ATOM 16228 C C . LEU H 8 287 ? 183.187 139.267 185.395 1.00 37.12 287 LEU H C 1
ATOM 16229 O O . LEU H 8 287 ? 183.976 139.808 186.177 1.00 37.12 287 LEU H O 1
ATOM 16234 N N . VAL H 8 288 ? 181.953 139.730 185.203 1.00 38.69 288 VAL H N 1
ATOM 16235 C CA . VAL H 8 288 ? 181.536 140.977 185.840 1.00 38.69 288 VAL H CA 1
ATOM 16236 C C . VAL H 8 288 ? 181.128 140.745 187.291 1.00 38.69 288 VAL H C 1
ATOM 16237 O O . VAL H 8 288 ? 181.520 141.500 188.187 1.00 38.69 288 VAL H O 1
ATOM 16241 N N . LYS H 8 289 ? 180.341 139.699 187.551 1.00 44.05 289 LYS H N 1
ATOM 16242 C CA . LYS H 8 289 ? 179.707 139.521 188.849 1.00 44.05 289 LYS H CA 1
ATOM 16243 C C . LYS H 8 289 ? 180.097 138.252 189.590 1.00 44.05 289 LYS H C 1
ATOM 16244 O O . LYS H 8 289 ? 179.914 138.202 190.810 1.00 44.05 289 LYS H O 1
ATOM 16250 N N . GLY H 8 290 ? 180.619 137.239 188.911 1.00 50.25 290 GLY H N 1
ATOM 16251 C CA . GLY H 8 290 ? 180.673 135.915 189.489 1.00 50.25 290 GLY H CA 1
ATOM 16252 C C . GLY H 8 290 ? 182.004 135.406 189.987 1.00 50.25 290 GLY H C 1
ATOM 16253 O O . GLY H 8 290 ? 182.059 134.276 190.477 1.00 50.25 290 GLY H O 1
ATOM 16254 N N . ILE H 8 291 ? 183.079 136.190 189.899 1.00 58.43 291 ILE H N 1
ATOM 16255 C CA . ILE H 8 291 ? 184.376 135.684 190.340 1.00 58.43 291 ILE H CA 1
ATOM 16256 C C . ILE H 8 291 ? 184.420 135.587 191.859 1.00 58.43 291 ILE H C 1
ATOM 16257 O O . ILE H 8 291 ? 184.997 134.648 192.421 1.00 58.43 291 ILE H O 1
ATOM 16262 N N . GLN H 8 292 ? 183.794 136.543 192.544 1.00 67.25 292 GLN H N 1
ATOM 16263 C CA . GLN H 8 292 ? 183.741 136.529 194.002 1.00 67.25 292 GLN H CA 1
ATOM 16264 C C . GLN H 8 292 ? 183.033 135.280 194.516 1.00 67.25 292 GLN H C 1
ATOM 16265 O O . GLN H 8 292 ? 183.548 134.568 195.389 1.00 67.25 292 GLN H O 1
ATOM 16271 N N . PHE H 8 293 ? 181.828 135.027 194.000 1.00 73.36 293 PHE H N 1
ATOM 16272 C CA . PHE H 8 293 ? 181.038 133.855 194.362 1.00 73.36 293 PHE H CA 1
ATOM 16273 C C . PHE H 8 293 ? 181.853 132.568 194.274 1.00 73.36 293 PHE H C 1
ATOM 16274 O O . PHE H 8 293 ? 182.042 131.863 195.272 1.00 73.36 293 PHE H O 1
ATOM 16282 N N . LEU H 8 294 ? 182.351 132.244 193.081 1.00 72.02 294 LEU H N 1
ATOM 16283 C CA . LEU H 8 294 ? 183.006 130.955 192.912 1.00 72.02 294 LEU H CA 1
ATOM 16284 C C . LEU H 8 294 ? 184.417 130.923 193.483 1.00 72.02 294 LEU H C 1
ATOM 16285 O O . LEU H 8 294 ? 184.949 129.830 193.696 1.00 72.02 294 LEU H O 1
ATOM 16290 N N . ARG H 8 295 ? 185.025 132.075 193.779 1.00 74.14 295 ARG H N 1
ATOM 16291 C CA . ARG H 8 295 ? 186.255 132.038 194.563 1.00 74.14 295 ARG H CA 1
ATOM 16292 C C . ARG H 8 295 ? 185.954 131.682 196.010 1.00 74.14 295 ARG H C 1
ATOM 16293 O O . ARG H 8 295 ? 186.701 130.921 196.637 1.00 74.14 295 ARG H O 1
ATOM 16301 N N . SER H 8 296 ? 184.867 132.226 196.559 1.00 78.77 296 SER H N 1
ATOM 16302 C CA . SER H 8 296 ? 184.484 131.882 197.921 1.00 78.77 296 SER H CA 1
ATOM 16303 C C . SER H 8 296 ? 183.976 130.452 198.021 1.00 78.77 296 SER H C 1
ATOM 16304 O O . SER H 8 296 ? 184.045 129.855 199.100 1.00 78.77 296 SER H O 1
ATOM 16307 N N . HIS H 8 297 ? 183.468 129.894 196.924 1.00 82.63 297 HIS H N 1
ATOM 16308 C CA . HIS H 8 297 ? 182.855 128.575 196.960 1.00 82.63 297 HIS H CA 1
ATOM 16309 C C . HIS H 8 297 ? 183.746 127.462 196.419 1.00 82.63 297 HIS H C 1
ATOM 16310 O O . HIS H 8 297 ? 183.418 126.288 196.617 1.00 82.63 297 HIS H O 1
ATOM 16317 N N . LEU H 8 298 ? 184.848 127.785 195.739 1.00 90.96 298 LEU H N 1
ATOM 16318 C CA . LEU H 8 298 ? 185.703 126.767 195.132 1.00 90.96 298 LEU H CA 1
ATOM 16319 C C . LEU H 8 298 ? 186.940 126.474 195.976 1.00 90.96 298 LEU H C 1
ATOM 16320 O O . LEU H 8 298 ? 187.172 125.326 196.365 1.00 90.96 298 LEU H O 1
ATOM 16325 N N . TYR H 8 299 ? 187.744 127.494 196.264 1.00 99.82 299 TYR H N 1
ATOM 16326 C CA . TYR H 8 299 ? 188.941 127.329 197.082 1.00 99.82 299 TYR H CA 1
ATOM 16327 C C . TYR H 8 299 ? 188.720 127.961 198.448 1.00 99.82 299 TYR H C 1
ATOM 16328 O O . TYR H 8 299 ? 188.678 129.197 198.553 1.00 99.82 299 TYR H O 1
ATOM 16337 N N . PRO H 8 300 ? 188.582 127.175 199.514 1.00 111.34 300 PRO H N 1
ATOM 16338 C CA . PRO H 8 300 ? 188.277 127.732 200.839 1.00 111.34 300 PRO H CA 1
ATOM 16339 C C . PRO H 8 300 ? 189.486 128.095 201.691 1.00 111.34 300 PRO H C 1
ATOM 16340 O O . PRO H 8 300 ? 189.311 128.338 202.889 1.00 111.34 300 PRO H O 1
ATOM 16344 N N . GLU H 8 301 ? 190.694 128.142 201.125 1.00 114.13 301 GLU H N 1
ATOM 16345 C CA . GLU H 8 301 ? 191.868 128.457 201.934 1.00 114.13 301 GLU H CA 1
ATOM 16346 C C . GLU H 8 301 ? 191.898 129.931 202.320 1.00 114.13 301 GLU H C 1
ATOM 16347 O O . GLU H 8 301 ? 192.369 130.280 203.409 1.00 114.13 301 GLU H O 1
ATOM 16353 N N . THR H 8 302 ? 191.433 130.805 201.421 1.00 114.01 302 THR H N 1
ATOM 16354 C CA . THR H 8 302 ? 191.277 132.255 201.621 1.00 114.01 302 THR H CA 1
ATOM 16355 C C . THR H 8 302 ? 192.496 132.909 202.277 1.00 114.01 302 THR H C 1
ATOM 16356 O O . THR H 8 302 ? 192.384 133.980 202.881 1.00 114.01 302 THR H O 1
ATOM 16360 N N . LYS H 8 303 ? 193.674 132.301 202.150 1.00 107.46 303 LYS H N 1
ATOM 16361 C CA . LYS H 8 303 ? 194.907 132.972 202.541 1.00 107.46 303 LYS H CA 1
ATOM 16362 C C . LYS H 8 303 ? 195.557 133.693 201.371 1.00 107.46 303 LYS H C 1
ATOM 16363 O O . LYS H 8 303 ? 196.230 134.711 201.569 1.00 107.46 303 LYS H O 1
ATOM 16369 N N . LYS H 8 304 ? 195.363 133.182 200.159 1.00 89.87 304 LYS H N 1
ATOM 16370 C CA . LYS H 8 304 ? 195.747 133.851 198.921 1.00 89.87 304 LYS H CA 1
ATOM 16371 C C . LYS H 8 304 ? 194.486 133.954 198.069 1.00 89.87 304 LYS H C 1
ATOM 16372 O O . LYS H 8 304 ? 194.100 132.989 197.403 1.00 89.87 304 LYS H O 1
ATOM 16378 N N . ALA H 8 305 ? 193.839 135.117 198.095 1.00 76.73 305 ALA H N 1
ATOM 16379 C CA . ALA H 8 305 ? 192.561 135.301 197.423 1.00 76.73 305 ALA H CA 1
ATOM 16380 C C . ALA H 8 305 ? 192.658 136.126 196.153 1.00 76.73 305 ALA H C 1
ATOM 16381 O O . ALA H 8 305 ? 191.905 135.872 195.212 1.00 76.73 305 ALA H O 1
ATOM 16383 N N . TYR H 8 306 ? 193.561 137.105 196.105 1.00 71.25 306 TYR H N 1
ATOM 16384 C CA . TYR H 8 306 ? 193.804 137.822 194.859 1.00 71.25 306 TYR H CA 1
ATOM 16385 C C . TYR H 8 306 ? 194.369 136.895 193.791 1.00 71.25 306 TYR H C 1
ATOM 16386 O O . TYR H 8 306 ? 194.072 137.060 192.602 1.00 71.25 306 TYR H O 1
ATOM 16395 N N . PHE H 8 307 ? 195.178 135.915 194.200 1.00 65.55 307 PHE H N 1
ATOM 16396 C CA . PHE H 8 307 ? 195.755 134.962 193.257 1.00 65.55 307 PHE H CA 1
ATOM 16397 C C . PHE H 8 307 ? 194.665 134.176 192.539 1.00 65.55 307 PHE H C 1
ATOM 16398 O O . PHE H 8 307 ? 194.685 134.034 191.308 1.00 65.55 307 PHE H O 1
ATOM 16406 N N . ILE H 8 308 ? 193.693 133.669 193.297 1.00 63.16 308 ILE H N 1
ATOM 16407 C CA . ILE H 8 308 ? 192.626 132.869 192.708 1.00 63.16 308 ILE H CA 1
ATOM 16408 C C . ILE H 8 308 ? 191.751 133.731 191.808 1.00 63.16 308 ILE H C 1
ATOM 16409 O O . ILE H 8 308 ? 191.324 133.294 190.731 1.00 63.16 308 ILE H O 1
ATOM 16414 N N . ASP H 8 309 ? 191.480 134.970 192.227 1.00 62.21 309 ASP H N 1
ATOM 16415 C CA . ASP H 8 309 ? 190.714 135.883 191.387 1.00 62.21 309 ASP H CA 1
ATOM 16416 C C . ASP H 8 309 ? 191.416 136.121 190.060 1.00 62.21 309 ASP H C 1
ATOM 16417 O O . ASP H 8 309 ? 190.779 136.102 188.999 1.00 62.21 309 ASP H O 1
ATOM 16422 N N . ALA H 8 310 ? 192.730 136.347 190.102 1.00 55.18 310 ALA H N 1
ATOM 16423 C CA . ALA H 8 310 ? 193.482 136.578 188.874 1.00 55.18 310 ALA H CA 1
ATOM 16424 C C . ALA H 8 310 ? 193.433 135.361 187.961 1.00 55.18 310 ALA H C 1
ATOM 16425 O O . ALA H 8 310 ? 193.215 135.492 186.748 1.00 55.18 310 ALA H O 1
ATOM 16427 N N . ILE H 8 311 ? 193.619 134.167 188.530 1.00 52.72 311 ILE H N 1
ATOM 16428 C CA . ILE H 8 311 ? 193.592 132.949 187.723 1.00 52.72 311 ILE H CA 1
ATOM 16429 C C . ILE H 8 311 ? 192.238 132.793 187.041 1.00 52.72 311 ILE H C 1
ATOM 16430 O O . ILE H 8 311 ? 192.153 132.543 185.830 1.00 52.72 311 ILE H O 1
ATOM 16435 N N . LEU H 8 312 ? 191.158 132.959 187.807 1.00 51.19 312 LEU H N 1
ATOM 16436 C CA . LEU H 8 312 ? 189.822 132.746 187.259 1.00 51.19 312 LEU H CA 1
ATOM 16437 C C . LEU H 8 312 ? 189.478 133.788 186.203 1.00 51.19 312 LEU H C 1
ATOM 16438 O O . LEU H 8 312 ? 188.866 133.461 185.178 1.00 51.19 312 LEU H O 1
ATOM 16443 N N . ALA H 8 313 ? 189.884 135.042 186.416 1.00 47.06 313 ALA H N 1
ATOM 16444 C CA . ALA H 8 313 ? 189.599 136.077 185.428 1.00 47.06 313 ALA H CA 1
ATOM 16445 C C . ALA H 8 313 ? 190.366 135.835 184.134 1.00 47.06 313 ALA H C 1
ATOM 16446 O O . ALA H 8 313 ? 189.811 135.989 183.036 1.00 47.06 313 ALA H O 1
ATOM 16448 N N . SER H 8 314 ? 191.639 135.442 184.237 1.00 47.59 314 SER H N 1
ATOM 16449 C CA . SER H 8 314 ? 192.410 135.173 183.029 1.00 47.59 314 SER H CA 1
ATOM 16450 C C . SER H 8 314 ? 191.845 133.980 182.267 1.00 47.59 314 SER H C 1
ATOM 16451 O O . SER H 8 314 ? 191.797 133.991 181.029 1.00 47.59 314 SER H O 1
ATOM 16454 N N . PHE H 8 315 ? 191.378 132.954 182.983 1.00 44.88 315 PHE H N 1
ATOM 16455 C CA . PHE H 8 315 ? 190.802 131.806 182.290 1.00 44.88 315 PHE H CA 1
ATOM 16456 C C . PHE H 8 315 ? 189.471 132.162 181.636 1.00 44.88 315 PHE H C 1
ATOM 16457 O O . PHE H 8 315 ? 189.161 131.674 180.540 1.00 44.88 315 PHE H O 1
ATOM 16465 N N . CYS H 8 316 ? 188.678 133.021 182.280 1.00 43.42 316 CYS H N 1
ATOM 16466 C CA . CYS H 8 316 ? 187.446 133.490 181.655 1.00 43.42 316 CYS H CA 1
ATOM 16467 C C . CYS H 8 316 ? 187.738 134.255 180.369 1.00 43.42 316 CYS H C 1
ATOM 16468 O O . CYS H 8 316 ? 187.051 134.069 179.357 1.00 43.42 316 CYS H O 1
ATOM 16471 N N . ALA H 8 317 ? 188.758 135.118 180.390 1.00 39.34 317 ALA H N 1
ATOM 16472 C CA . ALA H 8 317 ? 189.126 135.846 179.177 1.00 39.34 317 ALA H CA 1
ATOM 16473 C C . ALA H 8 317 ? 189.589 134.897 178.077 1.00 39.34 317 ALA H C 1
ATOM 16474 O O . ALA H 8 317 ? 189.244 135.075 176.900 1.00 39.34 317 ALA H O 1
ATOM 16476 N N . LEU H 8 318 ? 190.367 133.876 178.444 1.00 37.65 318 LEU H N 1
ATOM 16477 C CA . LEU H 8 318 ? 190.818 132.896 177.459 1.00 37.65 318 LEU H CA 1
ATOM 16478 C C . LEU H 8 318 ? 189.640 132.171 176.814 1.00 37.65 318 LEU H C 1
ATOM 16479 O O . LEU H 8 318 ? 189.604 131.990 175.589 1.00 37.65 318 LEU H O 1
ATOM 16484 N N . PHE H 8 319 ? 188.664 131.750 177.621 1.00 36.82 319 PHE H N 1
ATOM 16485 C CA . PHE H 8 319 ? 187.508 131.057 177.060 1.00 36.82 319 PHE H CA 1
ATOM 16486 C C . PHE H 8 319 ? 186.657 131.982 176.199 1.00 36.82 319 PHE H C 1
ATOM 16487 O O . PHE H 8 319 ? 186.096 131.542 175.186 1.00 36.82 319 PHE H O 1
ATOM 16495 N N . ILE H 8 320 ? 186.554 133.258 176.577 1.00 36.68 320 ILE H N 1
ATOM 16496 C CA . ILE H 8 320 ? 185.847 134.223 175.739 1.00 36.68 320 ILE H CA 1
ATOM 16497 C C . ILE H 8 320 ? 186.516 134.325 174.376 1.00 36.68 320 ILE H C 1
ATOM 16498 O O . ILE H 8 320 ? 185.845 134.346 173.335 1.00 36.68 320 ILE H O 1
ATOM 16503 N N . TYR H 8 321 ? 187.850 134.379 174.359 1.00 37.38 321 TYR H N 1
ATOM 16504 C CA . TYR H 8 321 ? 188.561 134.415 173.084 1.00 37.38 321 TYR H CA 1
ATOM 16505 C C . TYR H 8 321 ? 188.295 133.161 172.262 1.00 37.38 321 TYR H C 1
ATOM 16506 O O . TYR H 8 321 ? 188.070 133.241 171.047 1.00 37.38 321 TYR H O 1
ATOM 16515 N N . VAL H 8 322 ? 188.332 131.992 172.904 1.00 35.10 322 VAL H N 1
ATOM 16516 C CA . VAL H 8 322 ? 188.092 130.738 172.189 1.00 35.10 322 VAL H CA 1
ATOM 16517 C C . VAL H 8 322 ? 186.716 130.749 171.529 1.00 35.10 322 VAL H C 1
ATOM 16518 O O . VAL H 8 322 ? 186.561 130.385 170.354 1.00 35.10 322 VAL H O 1
ATOM 16522 N N . PHE H 8 323 ? 185.695 131.187 172.267 1.00 34.49 323 PHE H N 1
ATOM 16523 C CA . PHE H 8 323 ? 184.347 131.135 171.711 1.00 34.49 323 PHE H CA 1
ATOM 16524 C C . PHE H 8 323 ? 184.124 132.206 170.649 1.00 34.49 323 PHE H C 1
ATOM 16525 O O . PHE H 8 323 ? 183.370 131.977 169.695 1.00 34.49 323 PHE H O 1
ATOM 16533 N N . PHE H 8 324 ? 184.781 133.362 170.768 1.00 32.99 324 PHE H N 1
ATOM 16534 C CA . PHE H 8 324 ? 184.705 134.341 169.688 1.00 32.99 324 PHE H CA 1
ATOM 16535 C C . PHE H 8 324 ? 185.371 133.813 168.422 1.00 32.99 324 PHE H C 1
ATOM 16536 O O . PHE H 8 324 ? 184.879 134.043 167.309 1.00 32.99 324 PHE H O 1
ATOM 16544 N N . ALA H 8 325 ? 186.484 133.093 168.571 1.00 33.50 325 ALA H N 1
ATOM 16545 C CA . ALA H 8 325 ? 187.118 132.483 167.407 1.00 33.50 325 ALA H CA 1
ATOM 16546 C C . ALA H 8 325 ? 186.205 131.451 166.759 1.00 33.50 325 ALA H C 1
ATOM 16547 O O . ALA H 8 325 ? 186.117 131.374 165.527 1.00 33.50 325 ALA H O 1
ATOM 16549 N N . ALA H 8 326 ? 185.511 130.652 167.574 1.00 32.72 326 ALA H N 1
ATOM 16550 C CA . ALA H 8 326 ? 184.560 129.687 167.024 1.00 32.72 326 ALA H CA 1
ATOM 16551 C C . ALA H 8 326 ? 183.425 130.378 166.275 1.00 32.72 326 ALA H C 1
ATOM 16552 O O . ALA H 8 326 ? 183.011 129.926 165.197 1.00 32.72 326 ALA H O 1
ATOM 16554 N N . LEU H 8 327 ? 182.900 131.468 166.838 1.00 34.07 327 LEU H N 1
ATOM 16555 C CA . LEU H 8 327 ? 181.860 132.237 166.160 1.00 34.07 327 LEU H CA 1
ATOM 16556 C C . LEU H 8 327 ? 182.342 132.760 164.814 1.00 34.07 327 LEU H C 1
ATOM 16557 O O . LEU H 8 327 ? 181.631 132.671 163.805 1.00 34.07 327 LEU H O 1
ATOM 16562 N N . THR H 8 328 ? 183.553 133.311 164.775 1.00 35.87 328 THR H N 1
ATOM 16563 C CA . THR H 8 328 ? 184.041 133.852 163.514 1.00 35.87 328 THR H CA 1
ATOM 16564 C C . THR H 8 328 ? 184.322 132.745 162.501 1.00 35.87 328 THR H C 1
ATOM 16565 O O . THR H 8 328 ? 184.156 132.954 161.295 1.00 35.87 328 THR H O 1
ATOM 16569 N N . THR H 8 329 ? 184.696 131.552 162.966 1.00 36.17 329 THR H N 1
ATOM 16570 C CA . THR H 8 329 ? 184.855 130.420 162.054 1.00 36.17 329 THR H CA 1
ATOM 16571 C C . THR H 8 329 ? 183.522 130.023 161.427 1.00 36.17 329 THR H C 1
ATOM 16572 O O . THR H 8 329 ? 183.411 129.876 160.199 1.00 36.17 329 THR H O 1
ATOM 16576 N N . VAL H 8 330 ? 182.495 129.831 162.258 1.00 36.71 330 VAL H N 1
ATOM 16577 C CA . VAL H 8 330 ? 181.203 129.436 161.711 1.00 36.71 330 VAL H CA 1
ATOM 16578 C C . VAL H 8 330 ? 180.589 130.553 160.878 1.00 36.71 330 VAL H C 1
ATOM 16579 O O . VAL H 8 330 ? 179.702 130.289 160.061 1.00 36.71 330 VAL H O 1
ATOM 16583 N N . PHE H 8 331 ? 181.040 131.798 161.052 1.00 35.98 331 PHE H N 1
ATOM 16584 C CA . PHE H 8 331 ? 180.565 132.861 160.172 1.00 35.98 331 PHE H CA 1
ATOM 16585 C C . PHE H 8 331 ? 181.325 132.888 158.852 1.00 35.98 331 PHE H C 1
ATOM 16586 O O . PHE H 8 331 ? 180.740 133.198 157.810 1.00 35.98 331 PHE H O 1
ATOM 16594 N N . THR H 8 332 ? 182.622 132.583 158.869 1.00 39.40 332 THR H N 1
ATOM 16595 C CA . THR H 8 332 ? 183.360 132.513 157.615 1.00 39.40 332 THR H CA 1
ATOM 16596 C C . THR H 8 332 ? 182.996 131.277 156.808 1.00 39.40 332 THR H C 1
ATOM 16597 O O . THR H 8 332 ? 183.342 131.205 155.625 1.00 39.40 332 THR H O 1
ATOM 16601 N N . ILE H 8 333 ? 182.315 130.306 157.417 1.00 39.73 333 ILE H N 1
ATOM 16602 C CA . ILE H 8 333 ? 181.739 129.221 156.624 1.00 39.73 333 ILE H CA 1
ATOM 16603 C C . ILE H 8 333 ? 180.652 129.756 155.694 1.00 39.73 333 ILE H C 1
ATOM 16604 O O . ILE H 8 333 ? 180.546 129.339 154.535 1.00 39.73 333 ILE H O 1
ATOM 16609 N N . LYS H 8 334 ? 179.843 130.703 156.175 1.00 40.01 334 LYS H N 1
ATOM 16610 C CA . LYS H 8 334 ? 178.752 131.240 155.368 1.00 40.01 334 LYS H CA 1
ATOM 16611 C C . LYS H 8 334 ? 179.234 132.320 154.407 1.00 40.01 334 LYS H C 1
ATOM 16612 O O . LYS H 8 334 ? 178.736 132.418 153.280 1.00 40.01 334 LYS H O 1
ATOM 16618 N N . SER H 8 335 ? 180.190 133.144 154.835 1.00 41.76 335 SER H N 1
ATOM 16619 C CA . SER H 8 335 ? 180.794 134.178 154.000 1.00 41.76 335 SER H CA 1
ATOM 16620 C C . SER H 8 335 ? 182.246 133.794 153.756 1.00 41.76 335 SER H C 1
ATOM 16621 O O . SER H 8 335 ? 183.141 134.221 154.499 1.00 41.76 335 SER H O 1
ATOM 16624 N N . PRO H 8 336 ? 182.535 133.001 152.720 1.00 42.08 336 PRO H N 1
ATOM 16625 C CA . PRO H 8 336 ? 183.879 132.423 152.573 1.00 42.08 336 PRO H CA 1
ATOM 16626 C C . PRO H 8 336 ? 184.973 133.431 152.267 1.00 42.08 336 PRO H C 1
ATOM 16627 O O . PRO H 8 336 ? 186.143 133.039 152.217 1.00 42.08 336 PRO H O 1
ATOM 16631 N N . ALA H 8 337 ? 184.650 134.705 152.062 1.00 41.30 337 ALA H N 1
ATOM 16632 C CA . ALA H 8 337 ? 185.656 135.753 151.893 1.00 41.30 337 ALA H CA 1
ATOM 16633 C C . ALA H 8 337 ? 185.428 136.788 152.987 1.00 41.30 337 ALA H C 1
ATOM 16634 O O . ALA H 8 337 ? 184.771 137.808 152.773 1.00 41.30 337 ALA H O 1
ATOM 16636 N N . TYR H 8 338 ? 185.995 136.527 154.161 1.00 36.65 338 TYR H N 1
ATOM 16637 C CA . TYR H 8 338 ? 185.891 137.429 155.299 1.00 36.65 338 TYR H CA 1
ATOM 16638 C C . TYR H 8 338 ? 187.307 137.612 155.822 1.00 36.65 338 TYR H C 1
ATOM 16639 O O . TYR H 8 338 ? 187.957 136.617 156.201 1.00 36.65 338 TYR H O 1
ATOM 16648 N N . PRO H 8 339 ? 187.832 138.836 155.858 1.00 34.21 339 PRO H N 1
ATOM 16649 C CA . PRO H 8 339 ? 189.268 139.039 156.085 1.00 34.21 339 PRO H CA 1
ATOM 16650 C C . PRO H 8 339 ? 189.716 139.068 157.539 1.00 34.21 339 PRO H C 1
ATOM 16651 O O . PRO H 8 339 ? 190.908 139.284 157.784 1.00 34.21 339 PRO H O 1
ATOM 16655 N N . PHE H 8 340 ? 188.827 138.855 158.506 1.00 33.90 340 PHE H N 1
ATOM 16656 C CA . PHE H 8 340 ? 189.179 138.896 159.925 1.00 33.90 340 PHE H CA 1
ATOM 16657 C C . PHE H 8 340 ? 188.701 137.627 160.621 1.00 33.90 340 PHE H C 1
ATOM 16658 O O . PHE H 8 340 ? 187.824 137.676 161.490 1.00 33.90 340 PHE H O 1
ATOM 16666 N N . PRO H 8 341 ? 189.275 136.469 160.279 1.00 37.82 341 PRO H N 1
ATOM 16667 C CA . PRO H 8 341 ? 188.782 135.217 160.867 1.00 37.82 341 PRO H CA 1
ATOM 16668 C C . PRO H 8 341 ? 189.148 135.027 162.331 1.00 37.82 341 PRO H C 1
ATOM 16669 O O . PRO H 8 341 ? 188.557 134.155 162.980 1.00 37.82 341 PRO H O 1
ATOM 16673 N N . LEU H 8 342 ? 190.128 135.764 162.858 1.00 38.13 342 LEU H N 1
ATOM 16674 C CA . LEU H 8 342 ? 190.433 135.771 164.289 1.00 38.13 342 LEU H CA 1
ATOM 16675 C C . LEU H 8 342 ? 190.921 134.420 164.804 1.00 38.13 342 LEU H C 1
ATOM 16676 O O . LEU H 8 342 ? 191.210 134.274 165.995 1.00 38.13 342 LEU H O 1
ATOM 16681 N N . LEU H 8 343 ? 191.047 133.432 163.926 1.00 42.96 343 LEU H N 1
ATOM 16682 C CA . LEU H 8 343 ? 191.456 132.101 164.358 1.00 42.96 343 LEU H CA 1
ATOM 16683 C C . LEU H 8 343 ? 192.901 132.092 164.844 1.00 42.96 343 LEU H C 1
ATOM 16684 O O . LEU H 8 343 ? 193.188 131.622 165.945 1.00 42.96 343 LEU H O 1
ATOM 16689 N N . TYR I 9 1 ? 168.648 145.530 150.329 1.00 47.31 2 TYR P N 1
ATOM 16690 C CA . TYR I 9 1 ? 167.297 145.577 150.872 1.00 47.31 2 TYR P CA 1
ATOM 16691 C C . TYR I 9 1 ? 166.720 146.972 150.707 1.00 47.31 2 TYR P C 1
ATOM 16692 O O . TYR I 9 1 ? 167.050 147.882 151.463 1.00 47.31 2 TYR P O 1
ATOM 16701 N N . ALA I 9 2 ? 165.854 147.132 149.711 1.00 43.76 3 ALA P N 1
ATOM 16702 C CA . ALA I 9 2 ? 165.279 148.423 149.379 1.00 43.76 3 ALA P CA 1
ATOM 16703 C C . ALA I 9 2 ? 163.796 148.244 149.096 1.00 43.76 3 ALA P C 1
ATOM 16704 O O . ALA I 9 2 ? 163.263 147.131 149.128 1.00 43.76 3 ALA P O 1
ATOM 16706 N N . ASN I 9 3 ? 163.124 149.360 148.817 1.00 41.71 4 ASN P N 1
ATOM 16707 C CA . ASN I 9 3 ? 161.700 149.351 148.496 1.00 41.71 4 ASN P CA 1
ATOM 16708 C C . ASN I 9 3 ? 161.556 148.971 147.029 1.00 41.71 4 ASN P C 1
ATOM 16709 O O . ASN I 9 3 ? 161.270 149.794 146.156 1.00 41.71 4 ASN P O 1
ATOM 16714 N N . ALA I 9 4 ? 161.767 147.688 146.758 1.00 40.45 5 ALA P N 1
ATOM 16715 C CA . ALA I 9 4 ? 161.746 147.192 145.394 1.00 40.45 5 ALA P CA 1
ATOM 16716 C C . ALA I 9 4 ? 161.383 145.718 145.411 1.00 40.45 5 ALA P C 1
ATOM 16717 O O . ALA I 9 4 ? 161.558 145.026 146.415 1.00 40.45 5 ALA P O 1
ATOM 16719 N N . THR I 9 5 ? 160.866 145.255 144.280 1.00 40.50 6 THR P N 1
ATOM 16720 C CA . THR I 9 5 ? 160.516 143.854 144.126 1.00 40.50 6 THR P CA 1
ATOM 16721 C C . THR I 9 5 ? 161.747 142.976 144.302 1.00 40.50 6 THR P C 1
ATOM 16722 O O . THR I 9 5 ? 162.887 143.439 144.216 1.00 40.50 6 THR P O 1
ATOM 16726 N N . SER I 9 6 ? 161.505 141.696 144.552 1.00 43.20 7 SER P N 1
ATOM 16727 C CA . SER I 9 6 ? 162.575 140.732 144.747 1.00 43.20 7 SER P CA 1
ATOM 16728 C C . SER I 9 6 ? 162.325 139.487 143.909 1.00 43.20 7 SER P C 1
ATOM 16729 O O . SER I 9 6 ? 161.564 138.606 144.305 1.00 43.20 7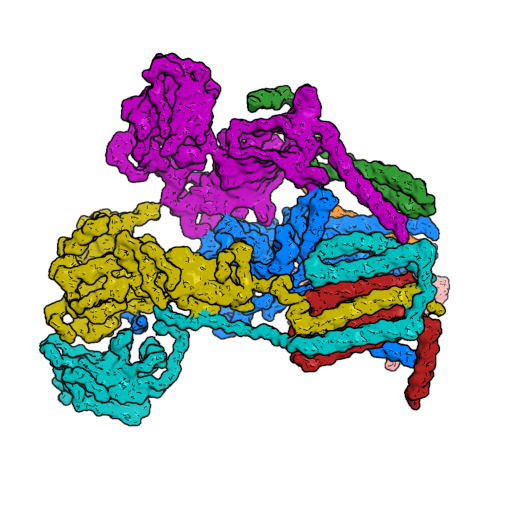 SER P O 1
ATOM 16732 N N . ALA I 9 7 ? 162.969 139.421 142.748 1.00 43.73 8 ALA P N 1
#

Organism: Saccharomyces cerevisiae (strain ATCC 204508 / S288c) (NCBI:txid559292)

Solvent-accessible surface area: 92829 Å² total

Secondary structure (P-SEA, 3-state):
caaaaaaaaaaaaaaaaaaaaaaaaaaccccccccccccccaaaaaaaaaaaaaaccaaaaaacccccccccccccccccccaaaaaaaaaaaaaaaccccccccaaaaaaaccccaaaaaaaaaaaaaaacccaaaaaaaaaaaccccccccccccccccccccaaaaaaaaaaaaaaaaaaccaaaaaaaaaaaaaaaaccccaaaaaaaaaaaaaaaaaaccccaaaaaaaaaaaaaaaaaaaccccccccccccccaaaaaaaaaaaaaaaaaaaaaacccccccccccccccaaaaaaacccaaaaaaaaaaaaaacccaaaaaaaaaaaaaaaaaaacccccccaaaaaaaaaaaaaaaaaaccccccccaaaaaaaaaaaaaaaaaaaaaaaaaaaaacccccccccccccccaaaaaaaaaaccccccccccccccaaaaaaaccccccccccccccaaaaaaaaaaacccaaaaaaaaaaacccbbbbbbccccccccccccaaaaaaaaaaaaccccccccccccccccccccccccccccccaaaaacccccccccccccccccccccccccccbbbbcccccccccccccbbbbbbbbcccccccaaaaaaaaacccccccccccccccccc/cccaaaaaaaaaaaaaaaaaaaaaaaaaaaacc/caaaaaaaaaccccccccccccaaaaaaaaaaaaaaaaaaaaaaaaaccccaaaaaaaaaaaaaaaaaaaaaaaaaaaaaacccc/caaaaaaaaaaaaaaaaaacaaaaaaaaaaaaaaaaaaaaaaaaaaacccccaaaaaaaaaaaaaaaaaaaaaaaaaacccccccaaaaaaaaaaaaaaaaaaaaaaac/ccccccccccbbbbbbbccccbbbbbbbbbbbbcccccccbbbbbbcaaaaaaccccccccccccccccccccccccbbbbbbcccccccbbbbbbbbbbbccccccccccccccbbbbbbbbbbccccccccccccbbbbccccbbbbccccccccccccccccccccccccccccccccbbbbbbbbbccccccccccbbbbbbbccccbbbbbbbbbbbbccccccccccaaaaaaaaaaccccccccccbbbbbbcccccbbbbbccccccccccccccbbbbbccccccccbbbbbcccccccccccbbbbcccccbbbbbbbcccccccccccbbbbbbbbcccccccbbbbccccccccccccccccccccccbbbbbbbcccccccccbbbbbbbbbcccccaaaaaaaaaaaaaaaaaaaaaacccccc/cbbbbbbbccccccbbbbbccccccccccccccccccccccbbbbbbcccccccbbbbbbccccccbbbbbbbbccccccbbbbbbbbbcccccaaaaaaaaaccccbbbbbbbcccccccccccccccbbbbbcccccccccccccccbbbbbbbbbbbbccccccaaaaaaaaaaaaaaaaaaaaaaaacccccccccccccaaaaaaaaaaaaaaaaaaaaaaaacccaaaaaaaaaaacaaaaaaaaaaaaacc/cbbbbbbcccccccccaaaaaaaaaacccbbbbbcccccccccccccccccccbbbbccccccaaaaacccaaaaaaaaaabbbbbbbbccccccaaaaaaaaaaccccccccbbbbbcccccccbbbbccccccccccccccccccccccccccccccccccccccccccccbbbbbcccccccccccccccbbbbbcccbbbbbbbccccccccccccccaaaaaaaaaaaacccbbbbbccccccccccccccccccccccccccbbbbbbbccccccbbbbcbbbbbbccccccbbbbbbbccccccbbbbbccccccccccccccbbbbbccccbbbbbbbbbbbbbcccccccccccccccaaaaaaaaaaaaaaaaaaaaaaaaccc/ccccccaaaaaaaaaaaaaaaaaccccccccccccccccccccccccccccccccccaaaaaaaaaaaaaaaaaaaacccaaaaaaccccccccaaaaaaaaaaaaaaaaaaaaaaaaaaaaaaccccccccc/cccccc

InterPro domains:
  IPR003674 Oligosaccharyl transferase, STT3 subunit [PTHR13872] (10-693)
  IPR048307 Oligosaccharyl transferase STT3, N-terminal domain [PF02516] (15-417)
  IPR048999 STT3/PglB/AglB, core domain [PF21436] (511-562)